Protein AF-0000000076231101 (afdb_homodimer)

Foldseek 3Di:
DVVVVVVVVVVVVVPPDDDPVLQQLLVLLVVLVVVLVVVCVPVVPPPPDDVPVVVVVSVLVSQCRRDVVVVVVVVVVVVVVVVVVVVCVVPPPPVVVVVVVVVVVCVVVPDPPCVVVVVVVLVVVLVVVVVPPDVVVNVVSVVVVVVVVVVVVVVVVVVVSVVVSVVCPVCPVVNVVVLVVVLVVQVVVQVVVVVQLVVLLQFFFWFFWADDWDDDDDDPLLTGTCFALAHQQWFAQLQFAQWTFGAKTWTDASSDIKIAFGDRAGAWAFDAPDQPFPHIGHDDFFADDVVLVPDDDPVSSLVVQVVLLQCQVVVPPPPPNNPRFWFKKWKKKKKFWFAAPDPQAADDWQHDDPQEEADDGHPVRLVVVVVVCVVVVDDDPNRRHMGWDKHFQDADPSSHTGMTIMGMYMYMGTFPGDDRCVLWAKDDDPSNCVSVVHDPVVVVFGNRIATANPQAACVGDGHPDDDLHGVVQVRQQCGFDRSGHPDADWDDDQHWGKAAPPPVRPPHTDRQRTWGFKIFTPDADPVRGGIDTPDDLYRWTKGWDPDPRGRWHWDQYPVRDIDITGMMTMWTWKMFIRHNLQVAASLQFDEDQPPDWDFDQAPVTATAGRYRSRRWRAAQLSADFFDDDDPPHPFDSHWGWYAHPVRDIGTTGRRGTGQWDHHGPPRPGIHGGIHTHIDYGSCSRPVNVVVVVVVVVVVVVCCVVQQPKWKKKWAWFDAFPPDDDDRPSPTDMWMWIDGNVVVVVLLVPQVDWDWTWTDDDPRDIWIFIWGQDPVVRFIFTQAINNHGDDPDQFYDPRTIGGTIGIDD/DVVVVVVVVVVVVVCPPVVVVVVVVVVVVVVVVVCVVVVCVVVVVVVPDPVVVVCVVCCLVVCCVPPVVVNVVVVVVVVVVVVVLVVCVVPPDPVVNVVVVVVVVCVSVPDVPCVVVVVVVLVVVVVVCVVPDDPVVVVVVVVVVVVVVVVVVVVVVVVVVVVCVVVCCVVDPVNVVVLVVVLVVQVVQQVVVVVQLVVLLQFFFWFFWADDWDDDDDDPLLTGTCFAQAHQQWFAQLQFAQWTFGAKTWTDASSDIKIAFGARAGAWAFDAPDQPFPHIGHDDFFADDVVLVPDDDPVSSLVVQVVLLQCQVVVPPPPPNNDRFWFKKWKKKKKFWFAAPDPQAADDWQHDDPQEEADDGHPVRLVVVVVVCVVVVHADPNRRHMGWDKHFQDADPSSHTGMTIMGMYMYMGTFPDDDRCVLWAKDDDPSNCVSVVHDPVRVVFGNRIATANPQAACVGDGHPDDDLHGNVQVRQQCGFDRSGHPDADWDDDQHWGWAAPPPVRPPHTDRQRTWGFKTFTPAADPVRGGIDTPDDLYRWTKGWDPDPRGRWHWDQHPVRDIDITGMMTMWTWKMFIRHNLQVAASLQFDEDQPPDWDFDQAPVTRTAGRYRSRRWRAAQLSADFFDDDDPPHPFDSAWGWYAHPVRDIGTTGRRGGGQWDHHGPPRPGIDGGIHTHIDYGSCSRPVNVVVVVVVVVVVVVCCVVQQPWWKWKWAWFDAFPPDDDDRPSPTDMWMWTDTNNVVVVLLVPQVDWDWTWTDDDPRDIWIFIWGQDNVVRFIFTQAINNHGDDPDQFYDPRTIGGTIGTDD

Organism: NCBI:txid252671

Radius of gyration: 47.4 Å; Cα contacts (8 Å, |Δi|>4): 3043; chains: 2; bounding box: 174×111×84 Å

pLDDT: mean 77.17, std 23.47, range [20.88, 98.62]

Structure (mmCIF, N/CA/C/O backbone):
data_AF-0000000076231101-model_v1
#
loop_
_entity.id
_entity.type
_entity.pdbx_description
1 polymer 'Uncharacterized protein'
#
loop_
_atom_site.group_PDB
_atom_site.id
_atom_site.type_symbol
_atom_site.label_atom_id
_atom_site.label_alt_id
_atom_site.label_comp_id
_atom_site.label_asym_id
_atom_site.label_entity_id
_atom_site.label_seq_id
_atom_site.pdbx_PDB_ins_code
_atom_site.Cartn_x
_atom_site.Cartn_y
_atom_site.Cartn_z
_atom_site.occupancy
_atom_site.B_iso_or_equiv
_atom_site.auth_seq_id
_atom_site.auth_comp_id
_atom_site.auth_asym_id
_atom_site.auth_atom_id
_atom_site.pdbx_PDB_model_num
ATOM 1 N N . MET A 1 1 ? 53.469 -8.672 33.469 1 23.36 1 MET A N 1
ATOM 2 C CA . MET A 1 1 ? 53.969 -7.297 33.562 1 23.36 1 MET A CA 1
ATOM 3 C C . MET A 1 1 ? 55.125 -7.059 32.594 1 23.36 1 MET A C 1
ATOM 5 O O . MET A 1 1 ? 55.188 -6.023 31.938 1 23.36 1 MET A O 1
ATOM 9 N N . ARG A 1 2 ? 56.125 -8.102 32.688 1 23.75 2 ARG A N 1
ATOM 10 C CA . ARG A 1 2 ? 57.375 -8.055 31.984 1 23.75 2 ARG A CA 1
ATOM 11 C C . ARG A 1 2 ? 57.156 -8.18 30.469 1 23.75 2 ARG A C 1
ATOM 13 O O . ARG A 1 2 ? 57.844 -7.531 29.688 1 23.75 2 ARG A O 1
ATOM 20 N N . LEU A 1 3 ? 56.281 -9.258 30.219 1 22.05 3 LEU A N 1
ATOM 21 C CA . LEU A 1 3 ? 56.062 -9.562 28.812 1 22.05 3 LEU A CA 1
ATOM 22 C C . LEU A 1 3 ? 55.344 -8.406 28.109 1 22.05 3 LEU A C 1
ATOM 24 O O . LEU A 1 3 ? 55.531 -8.195 26.906 1 22.05 3 LEU A O 1
ATOM 28 N N . ALA A 1 4 ? 54.531 -7.621 28.969 1 22.7 4 ALA A N 1
ATOM 29 C CA . ALA A 1 4 ? 53.844 -6.441 28.469 1 22.7 4 ALA A CA 1
ATOM 30 C C . ALA A 1 4 ? 54.812 -5.375 28 1 22.7 4 ALA A C 1
ATOM 32 O O . ALA A 1 4 ? 54.594 -4.711 26.984 1 22.7 4 ALA A O 1
ATOM 33 N N . LEU A 1 5 ? 55.938 -5.305 28.781 1 24.67 5 LEU A N 1
ATOM 34 C CA . LEU A 1 5 ? 56.875 -4.23 28.562 1 24.67 5 LEU A CA 1
ATOM 35 C C . LEU A 1 5 ? 57.688 -4.457 27.281 1 24.67 5 LEU A C 1
ATOM 37 O O . LEU A 1 5 ? 58.094 -3.496 26.625 1 24.67 5 LEU A O 1
ATOM 41 N N . LEU A 1 6 ? 57.938 -5.816 27.016 1 23.64 6 LEU A N 1
ATOM 42 C CA . LEU A 1 6 ? 58.812 -6.141 25.891 1 23.64 6 LEU A CA 1
ATOM 43 C C . LEU A 1 6 ? 58.156 -5.781 24.562 1 23.64 6 LEU A C 1
ATOM 45 O O . LEU A 1 6 ? 58.812 -5.266 23.656 1 23.64 6 LEU A O 1
ATOM 49 N N . VAL A 1 7 ? 56.781 -6.055 24.609 1 22.73 7 VAL A N 1
ATOM 50 C CA . VAL A 1 7 ? 56.125 -5.824 23.344 1 22.73 7 VAL A CA 1
ATOM 51 C C . VAL A 1 7 ? 56.094 -4.328 23.031 1 22.73 7 VAL A C 1
ATOM 53 O O . VAL A 1 7 ? 56.219 -3.936 21.859 1 22.73 7 VAL A O 1
ATOM 56 N N . LEU A 1 8 ? 56.156 -3.492 24.125 1 26.14 8 LEU A N 1
ATOM 57 C CA . LEU A 1 8 ? 56.188 -2.049 23.922 1 26.14 8 LEU A CA 1
ATOM 58 C C . LEU A 1 8 ? 57.5 -1.619 23.266 1 26.14 8 LEU A C 1
ATOM 60 O O . LEU A 1 8 ? 57.5 -0.729 22.406 1 26.14 8 LEU A O 1
ATOM 64 N N . ALA A 1 9 ? 58.625 -2.303 23.781 1 25.08 9 ALA A N 1
ATOM 65 C CA . ALA A 1 9 ? 59.938 -1.89 23.297 1 25.08 9 ALA A CA 1
ATOM 66 C C . ALA A 1 9 ? 60.125 -2.174 21.812 1 25.08 9 ALA A C 1
ATOM 68 O O . ALA A 1 9 ? 60.719 -1.374 21.078 1 25.08 9 ALA A O 1
ATOM 69 N N . LEU A 1 10 ? 59.656 -3.412 21.438 1 24.75 10 LEU A N 1
ATOM 70 C CA . LEU A 1 10 ? 59.906 -3.797 20.047 1 24.75 10 LEU A CA 1
ATOM 71 C C . LEU A 1 10 ? 59.125 -2.885 19.094 1 24.75 10 LEU A C 1
ATOM 73 O O . LEU A 1 10 ? 59.594 -2.584 18 1 24.75 10 LEU A O 1
ATOM 77 N N . PHE A 1 11 ? 57.938 -2.363 19.578 1 24.89 11 PHE A N 1
ATOM 78 C CA . PHE A 1 11 ? 57.156 -1.492 18.719 1 24.89 11 PHE A CA 1
ATOM 79 C C . PHE A 1 11 ? 57.875 -0.167 18.484 1 24.89 11 PHE A C 1
ATOM 81 O O . PHE A 1 11 ? 57.719 0.436 17.422 1 24.89 11 PHE A O 1
ATOM 88 N N . GLN A 1 12 ? 58.594 0.294 19.531 1 25.33 12 GLN A N 1
ATOM 89 C CA . GLN A 1 12 ? 59.25 1.589 19.422 1 25.33 12 GLN A CA 1
ATOM 90 C C . GLN A 1 12 ? 60.344 1.552 18.375 1 25.33 12 GLN A C 1
ATOM 92 O O . GLN A 1 12 ? 60.562 2.537 17.656 1 25.33 12 GLN A O 1
ATOM 97 N N . ILE A 1 13 ? 61.188 0.446 18.391 1 25.52 13 ILE A N 1
ATOM 98 C CA . ILE A 1 13 ? 62.344 0.407 17.516 1 25.52 13 ILE A CA 1
ATOM 99 C C . ILE A 1 13 ? 61.875 0.426 16.062 1 25.52 13 ILE A C 1
ATOM 101 O O . ILE A 1 13 ? 62.5 1.096 15.219 1 25.52 13 ILE A O 1
ATOM 105 N N . HIS A 1 14 ? 60.875 -0.486 15.68 1 23.05 14 HIS A N 1
ATOM 106 C CA . HIS A 1 14 ? 60.656 -0.731 14.258 1 23.05 14 HIS A CA 1
ATOM 107 C C . HIS A 1 14 ? 60.031 0.487 13.586 1 23.05 14 HIS A C 1
ATOM 109 O O . HIS A 1 14 ? 59.812 0.497 12.367 1 23.05 14 HIS A O 1
ATOM 115 N N . GLN A 1 15 ? 59.406 1.413 14.32 1 24 15 GLN A N 1
ATOM 116 C CA . GLN A 1 15 ? 58.688 2.576 13.781 1 24 15 GLN A CA 1
ATOM 117 C C . GLN A 1 15 ? 59.656 3.521 13.086 1 24 15 GLN A C 1
ATOM 119 O O . GLN A 1 15 ? 59.25 4.395 12.32 1 24 15 GLN A O 1
ATOM 124 N N . SER A 1 16 ? 60.875 3.666 13.656 1 23.61 16 SER A N 1
ATOM 125 C CA . SER A 1 16 ? 61.625 4.871 13.352 1 23.61 16 SER A CA 1
ATOM 126 C C . SER A 1 16 ? 62 4.926 11.875 1 23.61 16 SER A C 1
ATOM 128 O O . SER A 1 16 ? 61.969 5.996 11.266 1 23.61 16 SER A O 1
ATOM 130 N N . LYS A 1 17 ? 62.844 3.941 11.406 1 24.2 17 LYS A N 1
ATOM 131 C CA . LYS A 1 17 ? 63.75 4.207 10.281 1 24.2 17 LYS A CA 1
ATOM 132 C C . LYS A 1 17 ? 62.969 4.289 8.969 1 24.2 17 LYS A C 1
ATOM 134 O O . LYS A 1 17 ? 63.344 5.062 8.078 1 24.2 17 LYS A O 1
ATOM 139 N N . CYS A 1 18 ? 62.188 3.238 8.664 1 22.5 18 CYS A N 1
ATOM 140 C CA . CYS A 1 18 ? 62.188 2.893 7.25 1 22.5 18 CYS A CA 1
ATOM 141 C C . CYS A 1 18 ? 61.344 3.867 6.449 1 22.5 18 CYS A C 1
ATOM 143 O O . CYS A 1 18 ? 61.719 4.285 5.355 1 22.5 18 CYS A O 1
ATOM 145 N N . ASN A 1 19 ? 60 3.902 6.73 1 23.45 19 ASN A N 1
ATOM 146 C CA . ASN A 1 19 ? 59.094 3.818 5.602 1 23.45 19 ASN A CA 1
ATOM 147 C C . ASN A 1 19 ? 58.781 5.195 5.023 1 23.45 19 ASN A C 1
ATOM 149 O O . ASN A 1 19 ? 57.938 5.328 4.129 1 23.45 19 ASN A O 1
ATOM 153 N N . GLU A 1 20 ? 59.156 6.211 5.824 1 27.28 20 GLU A N 1
ATOM 154 C CA . GLU A 1 20 ? 58.594 7.48 5.375 1 27.28 20 GLU A CA 1
ATOM 155 C C . GLU A 1 20 ? 59.25 7.93 4.062 1 27.28 20 GLU A C 1
ATOM 157 O O . GLU A 1 20 ? 58.562 8.547 3.225 1 27.28 20 GLU A O 1
ATOM 162 N N . ASN A 1 21 ? 60.5 7.551 3.99 1 27.12 21 ASN A N 1
ATOM 163 C CA . ASN A 1 21 ? 61.312 8.039 2.873 1 27.12 21 ASN A CA 1
ATOM 164 C C . ASN A 1 21 ? 60.875 7.395 1.556 1 27.12 21 ASN A C 1
ATOM 166 O O . ASN A 1 21 ? 61.062 7.984 0.487 1 27.12 21 ASN A O 1
ATOM 170 N N . LYS A 1 22 ? 60.312 6.168 1.75 1 28.69 22 LYS A N 1
ATOM 171 C CA . LYS A 1 22 ? 59.969 5.414 0.552 1 28.69 22 LYS A CA 1
ATOM 172 C C . LYS A 1 22 ? 58.688 5.953 -0.082 1 28.69 22 LYS A C 1
ATOM 174 O O . LYS A 1 22 ? 58.562 5.996 -1.309 1 28.69 22 LYS A O 1
ATOM 179 N N . ILE A 1 23 ? 57.844 6.457 0.807 1 28.52 23 ILE A N 1
ATOM 180 C CA . ILE A 1 23 ? 56.531 6.82 0.326 1 28.52 23 ILE A CA 1
ATOM 181 C C . ILE A 1 23 ? 56.625 8.055 -0.565 1 28.52 23 ILE A C 1
ATOM 183 O O . ILE A 1 23 ? 56.031 8.102 -1.642 1 28.52 23 ILE A O 1
ATOM 187 N N . ASN A 1 24 ? 57.469 8.93 -0.157 1 29.56 24 ASN A N 1
ATOM 188 C CA . ASN A 1 24 ? 57.594 10.18 -0.895 1 29.56 24 ASN A CA 1
ATOM 189 C C . ASN A 1 24 ? 58.219 9.977 -2.266 1 29.56 24 ASN A C 1
ATOM 191 O O . ASN A 1 24 ? 57.812 10.609 -3.242 1 29.56 24 ASN A O 1
ATOM 195 N N . ARG A 1 25 ? 59.031 8.883 -2.285 1 30.02 25 ARG A N 1
ATOM 196 C CA . ARG A 1 25 ? 59.75 8.602 -3.525 1 30.02 25 ARG A CA 1
ATOM 197 C C . ARG A 1 25 ? 58.812 7.945 -4.551 1 30.02 25 ARG A C 1
ATOM 199 O O . ARG A 1 25 ? 58.938 8.195 -5.754 1 30.02 25 ARG A O 1
ATOM 206 N N . ILE A 1 26 ? 57.844 7.23 -3.973 1 30.34 26 ILE A N 1
ATOM 207 C CA . ILE A 1 26 ? 56.969 6.461 -4.852 1 30.34 26 ILE A CA 1
ATOM 208 C C . ILE A 1 26 ? 55.969 7.402 -5.547 1 30.34 26 ILE A C 1
ATOM 210 O O . ILE A 1 26 ? 55.75 7.297 -6.758 1 30.34 26 ILE A O 1
ATOM 214 N N . GLN A 1 27 ? 55.531 8.328 -4.855 1 30.77 27 GLN A N 1
ATOM 215 C CA . GLN A 1 27 ? 54.531 9.211 -5.426 1 30.77 27 GLN A CA 1
ATOM 216 C C . GLN A 1 27 ? 55.094 10.047 -6.559 1 30.77 27 GLN A C 1
ATOM 218 O O . GLN A 1 27 ? 54.469 10.219 -7.602 1 30.77 27 GLN A O 1
ATOM 223 N N . THR A 1 28 ? 56.312 10.367 -6.391 1 33.66 28 THR A N 1
ATOM 224 C CA . THR A 1 28 ? 57 11.156 -7.41 1 33.66 28 THR A CA 1
ATOM 225 C C . THR A 1 28 ? 57.219 10.328 -8.672 1 33.66 28 THR A C 1
ATOM 227 O O . THR A 1 28 ? 57.062 10.836 -9.789 1 33.66 28 THR A O 1
ATOM 230 N N . ALA A 1 29 ? 57.281 9.008 -8.406 1 32.75 29 ALA A N 1
ATOM 231 C CA . ALA A 1 29 ? 57.562 8.109 -9.523 1 32.75 29 ALA A CA 1
ATOM 232 C C . ALA A 1 29 ? 56.312 7.883 -10.359 1 32.75 29 ALA A C 1
ATOM 234 O O . ALA A 1 29 ? 56.375 7.828 -11.594 1 32.75 29 ALA A O 1
ATOM 235 N N . ILE A 1 30 ? 55.156 7.805 -9.703 1 34.09 30 ILE A N 1
ATOM 236 C CA . ILE A 1 30 ? 53.875 7.555 -10.391 1 34.09 30 ILE A CA 1
ATOM 237 C C . ILE A 1 30 ? 53.5 8.773 -11.234 1 34.09 30 ILE A C 1
ATOM 239 O O . ILE A 1 30 ? 53.125 8.633 -12.398 1 34.09 30 ILE A O 1
ATOM 243 N N . ASP A 1 31 ? 53.75 9.898 -10.688 1 35.28 31 ASP A N 1
ATOM 244 C CA . ASP A 1 31 ? 53.344 11.117 -11.391 1 35.28 31 ASP A CA 1
ATOM 245 C C . ASP A 1 31 ? 54.219 11.336 -12.625 1 35.28 31 ASP A C 1
ATOM 247 O O . ASP A 1 31 ? 53.75 11.734 -13.68 1 35.28 31 ASP A O 1
ATOM 251 N N . ALA A 1 32 ? 55.438 10.789 -12.477 1 33.31 32 ALA A N 1
ATOM 252 C CA . ALA A 1 32 ? 56.375 10.867 -13.594 1 33.31 32 ALA A CA 1
ATOM 253 C C . ALA A 1 32 ? 56 9.906 -14.711 1 33.31 32 ALA A C 1
ATOM 255 O O . ALA A 1 32 ? 56.094 10.25 -15.898 1 33.31 32 ALA A O 1
ATOM 256 N N . ALA A 1 33 ? 55.344 8.82 -14.219 1 31.89 33 ALA A N 1
ATOM 257 C CA . ALA A 1 33 ? 54.969 7.809 -15.211 1 31.89 33 ALA A CA 1
ATOM 258 C C . ALA A 1 33 ? 53.812 8.297 -16.078 1 31.89 33 ALA A C 1
ATOM 260 O O . ALA A 1 33 ? 53.812 8.055 -17.297 1 31.89 33 ALA A O 1
ATOM 261 N N . THR A 1 34 ? 52.844 8.992 -15.523 1 33.38 34 THR A N 1
ATOM 262 C CA . THR A 1 34 ? 51.656 9.43 -16.266 1 33.38 34 THR A CA 1
ATOM 263 C C . THR A 1 34 ? 52.062 10.477 -17.312 1 33.38 34 THR A C 1
ATOM 265 O O . THR A 1 34 ? 51.562 10.445 -18.438 1 33.38 34 THR A O 1
ATOM 268 N N . VAL A 1 35 ? 53 11.328 -16.953 1 32.22 35 VAL A N 1
ATOM 269 C CA . VAL A 1 35 ? 53.469 12.352 -17.891 1 32.22 35 VAL A CA 1
ATOM 270 C C . VAL A 1 35 ? 54.188 11.688 -19.062 1 32.22 35 VAL A C 1
ATOM 272 O O . VAL A 1 35 ? 54 12.07 -20.219 1 32.22 35 VAL A O 1
ATOM 275 N N . ILE A 1 36 ? 54.812 10.609 -18.609 1 32.28 36 ILE A N 1
ATOM 276 C CA . ILE A 1 36 ? 55.594 9.906 -19.625 1 32.28 36 ILE A CA 1
ATOM 277 C C . ILE A 1 36 ? 54.656 9.266 -20.641 1 32.28 36 ILE A C 1
ATOM 279 O O . ILE A 1 36 ? 54.875 9.344 -21.844 1 32.28 36 ILE A O 1
ATOM 283 N N . GLN A 1 37 ? 53.562 8.719 -20.188 1 29.42 37 GLN A N 1
ATOM 284 C CA . GLN A 1 37 ? 52.656 8.031 -21.094 1 29.42 37 GLN A CA 1
ATOM 285 C C . GLN A 1 37 ? 52.062 9 -22.109 1 29.42 37 GLN A C 1
ATOM 287 O O . GLN A 1 37 ? 52 8.68 -23.297 1 29.42 37 GLN A O 1
ATOM 292 N N . LYS A 1 38 ? 51.656 10.188 -21.703 1 32.66 38 LYS A N 1
ATOM 293 C CA . LYS A 1 38 ? 51.031 11.117 -22.641 1 32.66 38 LYS A CA 1
ATOM 294 C C . LYS A 1 38 ? 52.031 11.586 -23.688 1 32.66 38 LYS A C 1
ATOM 296 O O . LYS A 1 38 ? 51.688 11.766 -24.859 1 32.66 38 LYS A O 1
ATOM 301 N N . GLY A 1 39 ? 53.281 11.852 -23.219 1 29.52 39 GLY A N 1
ATOM 302 C CA . GLY A 1 39 ? 54.312 12.289 -24.141 1 29.52 39 GLY A CA 1
ATOM 303 C C . GLY A 1 39 ? 54.719 11.219 -25.141 1 29.52 39 GLY A C 1
ATOM 304 O O . GLY A 1 39 ? 55.156 11.523 -26.25 1 29.52 39 GLY A O 1
ATOM 305 N N . ALA A 1 40 ? 54.531 10.016 -24.656 1 29.23 40 ALA A N 1
ATOM 306 C CA . ALA A 1 40 ? 54.969 8.914 -25.516 1 29.23 40 ALA A CA 1
ATOM 307 C C . ALA A 1 40 ? 54.031 8.75 -26.719 1 29.23 40 ALA A C 1
ATOM 309 O O . ALA A 1 40 ? 54.469 8.359 -27.797 1 29.23 40 ALA A O 1
ATOM 310 N N . THR A 1 41 ? 52.719 9.047 -26.562 1 28.89 41 THR A N 1
ATOM 311 C CA . THR A 1 41 ? 51.812 8.719 -27.672 1 28.89 41 THR A CA 1
ATOM 312 C C . THR A 1 41 ? 52.094 9.609 -28.875 1 28.89 41 THR A C 1
ATOM 314 O O . THR A 1 41 ? 51.969 9.172 -30.016 1 28.89 41 THR A O 1
ATOM 317 N N . LYS A 1 42 ? 52.375 10.945 -28.625 1 29.59 42 LYS A N 1
ATOM 318 C CA . LYS A 1 42 ? 52.5 11.766 -29.828 1 29.59 42 LYS A CA 1
ATOM 319 C C . LYS A 1 42 ? 53.656 11.297 -30.719 1 29.59 42 LYS A C 1
ATOM 321 O O . LYS A 1 42 ? 53.531 11.258 -31.938 1 29.59 42 LYS A O 1
ATOM 326 N N . ASN A 1 43 ? 54.781 11.195 -30.047 1 25.81 43 ASN A N 1
ATOM 327 C CA . ASN A 1 43 ? 56 11.047 -30.844 1 25.81 43 ASN A CA 1
ATOM 328 C C . ASN A 1 43 ? 56.125 9.633 -31.422 1 25.81 43 ASN A C 1
ATOM 330 O O . ASN A 1 43 ? 57.188 9.258 -31.922 1 25.81 43 ASN A O 1
ATOM 334 N N . ILE A 1 44 ? 55.188 8.789 -31.078 1 27.98 44 ILE A N 1
ATOM 335 C CA . ILE A 1 44 ? 55.406 7.41 -31.484 1 27.98 44 ILE A CA 1
ATOM 336 C C . ILE A 1 44 ? 55.281 7.297 -33 1 27.98 44 ILE A C 1
ATOM 338 O O . ILE A 1 44 ? 55.812 6.355 -33.594 1 27.98 44 ILE A O 1
ATOM 342 N N . ASN A 1 45 ? 54.438 8.172 -33.625 1 27.3 45 ASN A N 1
ATOM 343 C CA . ASN A 1 45 ? 54.281 7.801 -35.031 1 27.3 45 ASN A CA 1
ATOM 344 C C . ASN A 1 45 ? 55.625 7.844 -35.781 1 27.3 45 ASN A C 1
ATOM 346 O O . ASN A 1 45 ? 55.812 7.078 -36.75 1 27.3 45 ASN A O 1
ATOM 350 N N . ASP A 1 46 ? 56.312 9.062 -35.688 1 26.58 46 ASP A N 1
ATOM 351 C CA . ASP A 1 46 ? 57.375 9.234 -36.656 1 26.58 46 ASP A CA 1
ATOM 352 C C . ASP A 1 46 ? 58.562 8.336 -36.312 1 26.58 46 ASP A C 1
ATOM 354 O O . ASP A 1 46 ? 59.594 8.375 -36.969 1 26.58 46 ASP A O 1
ATOM 358 N N . PHE A 1 47 ? 58.75 8.094 -34.906 1 24.19 47 PHE A N 1
ATOM 359 C CA . PHE A 1 47 ? 60.062 7.559 -34.531 1 24.19 47 PHE A CA 1
ATOM 360 C C . PHE A 1 47 ? 60.156 6.082 -34.875 1 24.19 47 PHE A C 1
ATOM 362 O O . PHE A 1 47 ? 59.438 5.246 -34.312 1 24.19 47 PHE A O 1
ATOM 369 N N . ASN A 1 48 ? 60.562 5.836 -36.188 1 26.73 48 ASN A N 1
ATOM 370 C CA . ASN A 1 48 ? 60.75 4.496 -36.75 1 26.73 48 ASN A CA 1
ATOM 371 C C . ASN A 1 48 ? 61.375 3.557 -35.719 1 26.73 48 ASN A C 1
ATOM 373 O O . ASN A 1 48 ? 60.844 2.471 -35.469 1 26.73 48 ASN A O 1
ATOM 377 N N . GLY A 1 49 ? 62.656 3.314 -35.969 1 26.27 49 GLY A N 1
ATOM 378 C CA . GLY A 1 49 ? 63.469 2.135 -35.656 1 26.27 49 GLY A CA 1
ATOM 379 C C . GLY A 1 49 ? 63.75 1.983 -34.156 1 26.27 49 GLY A C 1
ATOM 380 O O . GLY A 1 49 ? 63.562 0.907 -33.594 1 26.27 49 GLY A O 1
ATOM 381 N N . ASP A 1 50 ? 64.812 2.809 -33.719 1 24.89 50 ASP A N 1
ATOM 382 C CA . ASP A 1 50 ? 65.625 2.361 -32.594 1 24.89 50 ASP A CA 1
ATOM 383 C C . ASP A 1 50 ? 64.875 2.545 -31.25 1 24.89 50 ASP A C 1
ATOM 385 O O . ASP A 1 50 ? 64.75 3.67 -30.766 1 24.89 50 ASP A O 1
ATOM 389 N N . VAL A 1 51 ? 63.906 1.648 -30.984 1 28.41 51 VAL A N 1
ATOM 390 C CA . VAL A 1 51 ? 63.062 1.492 -29.797 1 28.41 51 VAL A CA 1
ATOM 391 C C . VAL A 1 51 ? 63.938 1.621 -28.547 1 28.41 51 VAL A C 1
ATOM 393 O O . VAL A 1 51 ? 63.438 2.072 -27.5 1 28.41 51 VAL A O 1
ATOM 396 N N . THR A 1 52 ? 65.25 1.267 -28.766 1 31.59 52 THR A N 1
ATOM 397 C CA . THR A 1 52 ? 66.125 1.204 -27.625 1 31.59 52 THR A CA 1
ATOM 398 C C . THR A 1 52 ? 66.438 2.602 -27.094 1 31.59 52 THR A C 1
ATOM 400 O O . THR A 1 52 ? 66.438 2.824 -25.875 1 31.59 52 THR A O 1
ATOM 403 N N . ALA A 1 53 ? 66.688 3.52 -28.062 1 31.19 53 ALA A N 1
ATOM 404 C CA . ALA A 1 53 ? 67 4.883 -27.656 1 31.19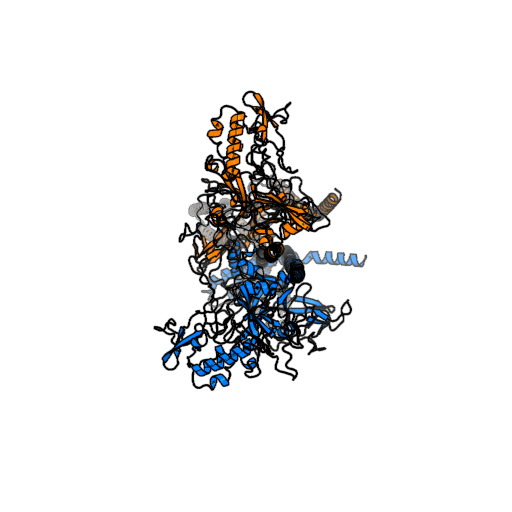 53 ALA A CA 1
ATOM 405 C C . ALA A 1 53 ? 65.875 5.551 -26.938 1 31.19 53 ALA A C 1
ATOM 407 O O . ALA A 1 53 ? 66.062 6.305 -25.984 1 31.19 53 ALA A O 1
ATOM 408 N N . LEU A 1 54 ? 64.625 5.113 -27.375 1 29.69 54 LEU A N 1
ATOM 409 C CA . LEU A 1 54 ? 63.438 5.699 -26.703 1 29.69 54 LEU A CA 1
ATOM 410 C C . LEU A 1 54 ? 63.312 5.188 -25.281 1 29.69 54 LEU A C 1
ATOM 412 O O . LEU A 1 54 ? 63.031 5.965 -24.359 1 29.69 54 LEU A O 1
ATOM 416 N N . LYS A 1 55 ? 63.625 3.881 -25.125 1 29.42 55 LYS A N 1
ATOM 417 C CA . LYS A 1 55 ? 63.625 3.309 -23.781 1 29.42 55 LYS A CA 1
ATOM 418 C C . LYS A 1 55 ? 64.625 3.998 -22.875 1 29.42 55 LYS A C 1
ATOM 420 O O . LYS A 1 55 ? 64.312 4.32 -21.719 1 29.42 55 LYS A O 1
ATOM 425 N N . ASN A 1 56 ? 65.875 4.254 -23.469 1 32.5 56 ASN A N 1
ATOM 426 C CA . ASN A 1 56 ? 66.938 4.898 -22.688 1 32.5 56 ASN A CA 1
ATOM 427 C C . ASN A 1 56 ? 66.562 6.344 -22.359 1 32.5 56 ASN A C 1
ATOM 429 O O . ASN A 1 56 ? 66.875 6.809 -21.25 1 32.5 56 ASN A O 1
ATOM 433 N N . SER A 1 57 ? 65.938 7.008 -23.328 1 31.08 57 SER A N 1
ATOM 434 C CA . SER A 1 57 ? 65.625 8.406 -23.094 1 31.08 57 SER A CA 1
ATOM 435 C C . SER A 1 57 ? 64.5 8.531 -22.078 1 31.08 57 SER A C 1
ATOM 437 O O . SER A 1 57 ? 64.5 9.414 -21.219 1 31.08 57 SER A O 1
ATOM 439 N N . ILE A 1 58 ? 63.469 7.621 -22.266 1 32.5 58 ILE A N 1
ATOM 440 C CA . ILE A 1 58 ? 62.375 7.617 -21.297 1 32.5 58 ILE A CA 1
ATOM 441 C C . ILE A 1 58 ? 62.875 7.145 -19.938 1 32.5 58 ILE A C 1
ATOM 443 O O . ILE A 1 58 ? 62.531 7.715 -18.906 1 32.5 58 ILE A O 1
ATOM 447 N N . GLY A 1 59 ? 63.812 6.156 -19.891 1 29.62 59 GLY A N 1
ATOM 448 C CA . GLY A 1 59 ? 64.5 5.723 -18.672 1 29.62 59 GLY A CA 1
ATOM 449 C C . GLY A 1 59 ? 65.312 6.82 -18 1 29.62 59 GLY A C 1
ATOM 450 O O . GLY A 1 59 ? 65.25 6.988 -16.781 1 29.62 59 GLY A O 1
ATOM 451 N N . ASN A 1 60 ? 66.125 7.535 -18.828 1 32.53 60 ASN A N 1
ATOM 452 C CA . ASN A 1 60 ? 66.938 8.602 -18.281 1 32.53 60 ASN A CA 1
ATOM 453 C C . ASN A 1 60 ? 66.125 9.773 -17.797 1 32.53 60 ASN A C 1
ATOM 455 O O . ASN A 1 60 ? 66.375 10.375 -16.766 1 32.53 60 ASN A O 1
ATOM 459 N N . HIS A 1 61 ? 65.125 10.211 -18.562 1 30.12 61 HIS A N 1
ATOM 460 C CA . HIS A 1 61 ? 64.312 11.328 -18.141 1 30.12 61 HIS A CA 1
ATOM 461 C C . HIS A 1 61 ? 63.375 10.93 -16.969 1 30.12 61 HIS A C 1
ATOM 463 O O . HIS A 1 61 ? 63.156 11.727 -16.062 1 30.12 61 HIS A O 1
ATOM 469 N N . TYR A 1 62 ? 62.781 9.688 -17 1 30.8 62 TYR A N 1
ATOM 470 C CA . TYR A 1 62 ? 61.969 9.188 -15.906 1 30.8 62 TYR A CA 1
ATOM 471 C C . TYR A 1 62 ? 62.75 9.125 -14.609 1 30.8 62 TYR A C 1
ATOM 473 O O . TYR A 1 62 ? 62.25 9.5 -13.547 1 30.8 62 TYR A O 1
ATOM 481 N N . TRP A 1 63 ? 63.938 8.695 -14.664 1 30.77 63 TRP A N 1
ATOM 482 C CA . TRP A 1 63 ? 64.812 8.547 -13.492 1 30.77 63 TRP A CA 1
ATOM 483 C C . TRP A 1 63 ? 65.25 9.906 -12.977 1 30.77 63 TRP A C 1
ATOM 485 O O . TRP A 1 63 ? 65.375 10.102 -11.766 1 30.77 63 TRP A O 1
ATOM 495 N N . LYS A 1 64 ? 65.562 10.852 -13.789 1 33.03 64 LYS A N 1
ATOM 496 C CA . LYS A 1 64 ? 66.062 12.133 -13.312 1 33.03 64 LYS A CA 1
ATOM 497 C C . LYS A 1 64 ? 65 12.906 -12.555 1 33.03 64 LYS A C 1
ATOM 499 O O . LYS A 1 64 ? 65.312 13.617 -11.594 1 33.03 64 LYS A O 1
ATOM 504 N N . VAL A 1 65 ? 63.781 12.898 -13 1 31.2 65 VAL A N 1
ATOM 505 C CA . VAL A 1 65 ? 62.75 13.711 -12.391 1 31.2 65 VAL A CA 1
ATOM 506 C C . VAL A 1 65 ? 62.281 13.078 -11.078 1 31.2 65 VAL A C 1
ATOM 508 O O . VAL A 1 65 ? 61.969 13.781 -10.117 1 31.2 65 VAL A O 1
ATOM 511 N N . ARG A 1 66 ? 62.156 11.734 -10.992 1 31.61 66 ARG A N 1
ATOM 512 C CA . ARG A 1 66 ? 61.469 11.227 -9.812 1 31.61 66 ARG A CA 1
ATOM 513 C C . ARG A 1 66 ? 62.375 11.258 -8.586 1 31.61 66 ARG A C 1
ATOM 515 O O . ARG A 1 66 ? 61.906 11.461 -7.465 1 31.61 66 ARG A O 1
ATOM 522 N N . ASN A 1 67 ? 63.531 10.617 -8.531 1 27.94 67 ASN A N 1
ATOM 523 C CA . ASN A 1 67 ? 64.438 10.641 -7.402 1 27.94 67 ASN A CA 1
ATOM 524 C C . ASN A 1 67 ? 65.688 11.477 -7.711 1 27.94 67 ASN A C 1
ATOM 526 O O . ASN A 1 67 ? 66.562 11.07 -8.5 1 27.94 67 ASN A O 1
ATOM 530 N N . PRO A 1 68 ? 65.5 12.859 -7.434 1 35.31 68 PRO A N 1
ATOM 531 C CA . PRO A 1 68 ? 66.75 13.672 -7.578 1 35.31 68 PRO A CA 1
ATOM 532 C C . PRO A 1 68 ? 68 12.945 -7.105 1 35.31 68 PRO A C 1
ATOM 534 O O . PRO A 1 68 ? 69.062 13.133 -7.684 1 35.31 68 PRO A O 1
ATOM 537 N N . ALA A 1 69 ? 67.688 12.133 -6.09 1 33 69 ALA A N 1
ATOM 538 C CA . ALA A 1 69 ? 68.875 11.391 -5.598 1 33 69 ALA A CA 1
ATOM 539 C C . ALA A 1 69 ? 69.375 10.43 -6.66 1 33 69 ALA A C 1
ATOM 541 O O . ALA A 1 69 ? 70.625 10.234 -6.781 1 33 69 ALA A O 1
ATOM 542 N N . LEU A 1 70 ? 68.375 9.875 -7.367 1 36.34 70 LEU A N 1
ATOM 543 C CA . LEU A 1 70 ? 68.875 8.961 -8.398 1 36.34 70 LEU A CA 1
ATOM 544 C C . LEU A 1 70 ? 69.5 9.727 -9.562 1 36.34 70 LEU A C 1
ATOM 546 O O . LEU A 1 70 ? 70.438 9.266 -10.164 1 36.34 70 LEU A O 1
ATOM 550 N N . GLY A 1 71 ? 68.938 10.867 -9.805 1 37.25 71 GLY A N 1
ATOM 551 C CA . GLY A 1 71 ? 69.562 11.75 -10.75 1 37.25 71 GLY A CA 1
ATOM 552 C C . GLY A 1 71 ? 71 12.102 -10.328 1 37.25 71 GLY A C 1
ATOM 553 O O . GLY A 1 71 ? 71.938 12.117 -11.148 1 37.25 71 GLY A O 1
ATOM 554 N N . GLN A 1 72 ? 71 12.391 -8.961 1 39.44 72 GLN A N 1
ATOM 555 C CA . GLN A 1 72 ? 72.375 12.633 -8.422 1 39.44 72 GLN A CA 1
ATOM 556 C C . GLN A 1 72 ? 73.25 11.391 -8.523 1 39.44 72 GLN A C 1
ATOM 558 O O . GLN A 1 72 ? 74.375 11.477 -8.883 1 39.44 72 GLN A O 1
ATOM 563 N N . ILE A 1 73 ? 72.5 10.32 -8.227 1 37.56 73 ILE A N 1
ATOM 564 C CA . ILE A 1 73 ? 73.25 9.07 -8.32 1 37.56 73 ILE A CA 1
ATOM 565 C C . ILE A 1 73 ? 73.688 8.812 -9.773 1 37.56 73 ILE A C 1
ATOM 567 O O . ILE A 1 73 ? 74.812 8.445 -10.055 1 37.56 73 ILE A O 1
ATOM 571 N N . GLN A 1 74 ? 72.812 9.125 -10.617 1 40.69 74 GLN A N 1
ATOM 572 C CA . GLN A 1 74 ? 73.125 8.93 -12.031 1 40.69 74 GLN A CA 1
ATOM 573 C C . GLN A 1 74 ? 74.125 9.945 -12.5 1 40.69 74 GLN A C 1
ATOM 575 O O . GLN A 1 74 ? 75.062 9.602 -13.273 1 40.69 74 GLN A O 1
ATOM 580 N N . LYS A 1 75 ? 73.875 11.133 -12.016 1 44.97 75 LYS A N 1
ATOM 581 C CA . LYS A 1 75 ? 74.875 12.133 -12.273 1 44.97 75 LYS A CA 1
ATOM 582 C C . LYS A 1 75 ? 76.25 11.703 -11.68 1 44.97 75 LYS A C 1
ATOM 584 O O . LYS A 1 75 ? 77.312 11.852 -12.312 1 44.97 75 LYS A O 1
ATOM 589 N N . ASP A 1 76 ? 76 11.195 -10.484 1 39.5 76 ASP A N 1
ATOM 590 C CA . ASP A 1 76 ? 77.188 10.672 -9.836 1 39.5 76 ASP A CA 1
ATOM 591 C C . ASP A 1 76 ? 77.812 9.5 -10.625 1 39.5 76 ASP A C 1
ATOM 593 O O . ASP A 1 76 ? 79 9.398 -10.789 1 39.5 76 ASP A O 1
ATOM 597 N N . ILE A 1 77 ? 76.812 8.758 -11.141 1 42.94 77 ILE A N 1
ATOM 598 C CA . ILE A 1 77 ? 77.25 7.66 -11.992 1 42.94 77 ILE A CA 1
ATOM 599 C C . ILE A 1 77 ? 77.938 8.219 -13.266 1 42.94 77 ILE A C 1
ATOM 601 O O . ILE A 1 77 ? 78.938 7.746 -13.695 1 42.94 77 ILE A O 1
ATOM 605 N N . GLY A 1 78 ? 77.25 9.18 -13.805 1 43.12 78 GLY A N 1
ATOM 606 C CA . GLY A 1 78 ? 77.812 9.836 -14.969 1 43.12 78 GLY A CA 1
ATOM 607 C C . GLY A 1 78 ? 79.188 10.445 -14.688 1 43.12 78 GLY A C 1
ATOM 608 O O . GLY A 1 78 ? 80.125 10.312 -15.492 1 43.12 78 GLY A O 1
ATOM 609 N N . THR A 1 79 ? 79.188 11.148 -13.477 1 42.56 79 THR A N 1
ATOM 610 C CA . THR A 1 79 ? 80.5 11.734 -13.086 1 42.56 79 THR A CA 1
ATOM 611 C C . THR A 1 79 ? 81.562 10.648 -12.891 1 42.56 79 THR A C 1
ATOM 613 O O . THR A 1 79 ? 82.688 10.805 -13.312 1 42.56 79 THR A O 1
ATOM 616 N N . VAL A 1 80 ? 81 9.586 -12.281 1 38.06 80 VAL A N 1
ATOM 617 C CA . VAL A 1 80 ? 81.938 8.484 -12.086 1 38.06 80 VAL A CA 1
ATOM 618 C C . VAL A 1 80 ? 82.312 7.887 -13.43 1 38.06 80 VAL A C 1
ATOM 620 O O . VAL A 1 80 ? 83.5 7.594 -13.672 1 38.06 80 VAL A O 1
ATOM 623 N N . LYS A 1 81 ? 81.375 7.828 -14.258 1 41.94 81 LYS A N 1
ATOM 624 C CA . LYS A 1 81 ? 81.688 7.309 -15.586 1 41.94 81 LYS A CA 1
ATOM 625 C C . LYS A 1 81 ? 82.625 8.234 -16.344 1 41.94 81 LYS A C 1
ATOM 627 O O . LYS A 1 81 ? 83.562 7.773 -16.969 1 41.94 81 LYS A O 1
ATOM 632 N N . SER A 1 82 ? 82.25 9.492 -16.266 1 46.34 82 SER A N 1
ATOM 633 C CA . SER A 1 82 ? 83.125 10.453 -16.922 1 46.34 82 SER A CA 1
ATOM 634 C C . SER A 1 82 ? 84.562 10.445 -16.297 1 46.34 82 SER A C 1
ATOM 636 O O . SER A 1 82 ? 85.562 10.523 -17 1 46.34 82 SER A O 1
ATOM 638 N N . ALA A 1 83 ? 84.5 10.359 -14.938 1 40.47 83 ALA A N 1
ATOM 639 C CA . ALA A 1 83 ? 85.812 10.258 -14.273 1 40.47 83 ALA A CA 1
ATOM 640 C C . ALA A 1 83 ? 86.5 8.977 -14.688 1 40.47 83 ALA A C 1
ATOM 642 O O . ALA A 1 83 ? 87.75 8.977 -14.898 1 40.47 83 ALA A O 1
ATOM 643 N N . LEU A 1 84 ? 85.75 7.969 -14.844 1 39.66 84 LEU A N 1
ATOM 644 C CA . LEU A 1 84 ? 86.312 6.711 -15.305 1 39.66 84 LEU A CA 1
ATOM 645 C C . LEU A 1 84 ? 86.812 6.84 -16.734 1 39.66 84 LEU A C 1
ATOM 647 O O . LEU A 1 84 ? 87.875 6.367 -17.062 1 39.66 84 LEU A O 1
ATOM 651 N N . ASP A 1 85 ? 86 7.465 -17.516 1 43.75 85 ASP A N 1
ATOM 652 C CA . ASP A 1 85 ? 86.438 7.691 -18.891 1 43.75 85 ASP A CA 1
ATOM 653 C C . ASP A 1 85 ? 87.75 8.516 -18.953 1 43.75 85 ASP A C 1
ATOM 655 O O . ASP A 1 85 ? 88.625 8.211 -19.734 1 43.75 85 ASP A O 1
ATOM 659 N N . THR A 1 86 ? 87.688 9.625 -18.141 1 43.5 86 THR A N 1
ATOM 660 C CA . THR A 1 86 ? 88.938 10.438 -18.094 1 43.5 86 THR A CA 1
ATOM 661 C C . THR A 1 86 ? 90.125 9.617 -17.609 1 43.5 86 THR A C 1
ATOM 663 O O . THR A 1 86 ? 91.188 9.719 -18.172 1 43.5 86 THR A O 1
ATOM 666 N N . LEU A 1 87 ? 89.812 8.828 -16.578 1 36.56 87 LEU A N 1
ATOM 667 C CA . LEU A 1 87 ? 90.938 7.984 -16.062 1 36.56 87 LEU A CA 1
ATOM 668 C C . LEU A 1 87 ? 91.375 6.961 -17.109 1 36.56 87 LEU A C 1
ATOM 670 O O . LEU A 1 87 ? 92.562 6.695 -17.266 1 36.56 87 LEU A O 1
ATOM 674 N N . ILE A 1 88 ? 90.375 6.473 -17.812 1 38.53 88 ILE A N 1
ATOM 675 C CA . ILE A 1 88 ? 90.688 5.539 -18.891 1 38.53 88 ILE A CA 1
ATOM 676 C C . ILE A 1 88 ? 91.5 6.25 -19.969 1 38.53 88 ILE A C 1
ATOM 678 O O . ILE A 1 88 ? 92.5 5.719 -20.469 1 38.53 88 ILE A O 1
ATOM 682 N N . LYS A 1 89 ? 90.938 7.391 -20.406 1 42.06 89 LYS A N 1
ATOM 683 C CA . LYS A 1 89 ? 91.625 8.102 -21.469 1 42.06 89 LYS A CA 1
ATOM 684 C C . LYS A 1 89 ? 93.062 8.445 -21.047 1 42.06 89 LYS A C 1
ATOM 686 O O . LYS A 1 89 ? 94 8.484 -21.891 1 42.06 89 LYS A O 1
ATOM 691 N N . GLU A 1 90 ? 93.188 9.023 -19.812 1 37.56 90 GLU A N 1
ATOM 692 C CA . GLU A 1 90 ? 94.5 9.453 -19.453 1 37.56 90 GLU A CA 1
ATOM 693 C C . GLU A 1 90 ? 95.438 8.266 -19.344 1 37.56 90 GLU A C 1
ATOM 695 O O . GLU A 1 90 ? 96.688 8.398 -19.609 1 37.56 90 GLU A O 1
ATOM 700 N N . LYS A 1 91 ? 94.938 7.152 -18.734 1 35.16 91 LYS A N 1
ATOM 701 C CA . LYS A 1 91 ? 96 6.148 -18.453 1 35.16 91 LYS A CA 1
ATOM 702 C C . LYS A 1 91 ? 95.938 5.043 -19.516 1 35.16 91 LYS A C 1
ATOM 704 O O . LYS A 1 91 ? 96.812 4.148 -19.5 1 35.16 91 LYS A O 1
ATOM 709 N N . LEU A 1 92 ? 94.812 4.711 -20.156 1 35.88 92 LEU A N 1
ATOM 710 C CA . LEU A 1 92 ? 94.812 3.469 -20.906 1 35.88 92 LEU A CA 1
ATOM 711 C C . LEU A 1 92 ? 95.312 3.713 -22.344 1 35.88 92 LEU A C 1
ATOM 713 O O . LEU A 1 92 ? 95 4.77 -22.922 1 35.88 92 LEU A O 1
ATOM 717 N N . ASN A 1 93 ? 96.312 3.029 -22.812 1 37.06 93 ASN A N 1
ATOM 718 C CA . ASN A 1 93 ? 96.812 3.041 -24.188 1 37.06 93 ASN A CA 1
ATOM 719 C C . ASN A 1 93 ? 95.75 2.639 -25.188 1 37.06 93 ASN A C 1
ATOM 721 O O . ASN A 1 93 ? 94.688 2.146 -24.781 1 37.06 93 ASN A O 1
ATOM 725 N N . TRP A 1 94 ? 95.812 2.945 -26.406 1 40.72 94 TRP A N 1
ATOM 726 C CA . TRP A 1 94 ? 94.875 2.859 -27.5 1 40.72 94 TRP A CA 1
ATOM 727 C C . TRP A 1 94 ? 94.125 1.519 -27.5 1 40.72 94 TRP A C 1
ATOM 729 O O . TRP A 1 94 ? 92.938 1.462 -27.688 1 40.72 94 TRP A O 1
ATOM 739 N N . LYS A 1 95 ? 94.875 0.405 -27.344 1 40.12 95 LYS A N 1
ATOM 740 C CA . LYS A 1 95 ? 94.312 -0.952 -27.375 1 40.12 95 LYS A CA 1
ATOM 741 C C . LYS A 1 95 ? 93.375 -1.191 -26.203 1 40.12 95 LYS A C 1
ATOM 743 O O . LYS A 1 95 ? 92.312 -1.843 -26.359 1 40.12 95 LYS A O 1
ATOM 748 N N . GLN A 1 96 ? 93.812 -0.66 -25.062 1 38.94 96 GLN A N 1
ATOM 749 C CA . GLN A 1 96 ? 93 -0.772 -23.859 1 38.94 96 GLN A CA 1
ATOM 750 C C . GLN A 1 96 ? 91.688 0.01 -23.984 1 38.94 96 GLN A C 1
ATOM 752 O O . GLN A 1 96 ? 90.688 -0.418 -23.469 1 38.94 96 GLN A O 1
ATOM 757 N N . GLU A 1 97 ? 91.812 1.068 -24.781 1 42.41 97 GLU A N 1
ATOM 758 C CA . GLU A 1 97 ? 90.625 1.868 -25.062 1 42.41 97 GLU A CA 1
ATOM 759 C C . GLU A 1 97 ? 89.625 1.058 -25.828 1 42.41 97 GLU A C 1
ATOM 761 O O . GLU A 1 97 ? 88.375 1.112 -25.516 1 42.41 97 GLU A O 1
ATOM 766 N N . LYS A 1 98 ? 90.062 0.394 -26.906 1 46.25 98 LYS A N 1
ATOM 767 C CA . LYS A 1 98 ? 89.188 -0.418 -27.703 1 46.25 98 LYS A CA 1
ATOM 768 C C . LYS A 1 98 ? 88.562 -1.527 -26.859 1 46.25 98 LYS A C 1
ATOM 770 O O . LYS A 1 98 ? 87.312 -1.773 -26.938 1 46.25 98 LYS A O 1
ATOM 775 N N . LEU A 1 99 ? 89.438 -2.152 -26.062 1 41.97 99 LEU A N 1
ATOM 776 C CA . LEU A 1 99 ? 88.938 -3.232 -25.219 1 41.97 99 LEU A CA 1
ATOM 777 C C . LEU A 1 99 ? 87.938 -2.713 -24.219 1 41.97 99 LEU A C 1
ATOM 779 O O . LEU A 1 99 ? 86.875 -3.34 -24 1 41.97 99 LEU A O 1
ATOM 783 N N . LEU A 1 100 ? 88.25 -1.589 -23.672 1 41.84 100 LEU A N 1
ATOM 784 C CA . LEU A 1 100 ? 87.312 -0.998 -22.734 1 41.84 100 LEU A CA 1
ATOM 785 C C . LEU A 1 100 ? 86 -0.607 -23.438 1 41.84 100 LEU A C 1
ATOM 787 O O . LEU A 1 100 ? 84.938 -0.8 -22.891 1 41.84 100 LEU A O 1
ATOM 791 N N . LYS A 1 101 ? 86.188 -0.076 -24.656 1 47.03 101 LYS A N 1
ATOM 792 C CA . LYS A 1 101 ? 85 0.199 -25.406 1 47.03 101 LYS A CA 1
ATOM 793 C C . LYS A 1 101 ? 84.188 -1.08 -25.641 1 47.03 101 LYS A C 1
ATOM 795 O O . LYS A 1 101 ? 82.938 -1.09 -25.5 1 47.03 101 LYS A O 1
ATOM 800 N N . ASP A 1 102 ? 84.938 -2.131 -25.953 1 45.97 102 ASP A N 1
ATOM 801 C CA . ASP A 1 102 ? 84.25 -3.412 -26.203 1 45.97 102 ASP A CA 1
ATOM 802 C C . ASP A 1 102 ? 83.625 -3.939 -24.922 1 45.97 102 ASP A C 1
ATOM 804 O O . ASP A 1 102 ? 82.5 -4.477 -24.969 1 45.97 102 ASP A O 1
ATOM 808 N N . ILE A 1 103 ? 84.375 -3.715 -23.812 1 41.81 103 ILE A N 1
ATOM 809 C CA . ILE A 1 103 ? 83.812 -4.129 -22.531 1 41.81 103 ILE A CA 1
ATOM 810 C C . ILE A 1 103 ? 82.562 -3.291 -22.203 1 41.81 103 ILE A C 1
ATOM 812 O O . ILE A 1 103 ? 81.562 -3.82 -21.766 1 41.81 103 ILE A O 1
ATOM 816 N N . VAL A 1 104 ? 82.75 -1.977 -22.5 1 41.69 104 VAL A N 1
ATOM 817 C CA . VAL A 1 104 ? 81.625 -1.086 -22.25 1 41.69 104 VAL A CA 1
ATOM 818 C C . VAL A 1 104 ? 80.438 -1.485 -23.125 1 41.69 104 VAL A C 1
ATOM 820 O O . VAL A 1 104 ? 79.25 -1.545 -22.656 1 41.69 104 VAL A O 1
ATOM 823 N N . ASP A 1 105 ? 80.75 -1.775 -24.406 1 45.28 105 ASP A N 1
ATOM 824 C CA . ASP A 1 105 ? 79.688 -2.205 -25.328 1 45.28 105 ASP A CA 1
ATOM 825 C C . ASP A 1 105 ? 79.062 -3.529 -24.875 1 45.28 105 ASP A C 1
ATOM 827 O O . ASP A 1 105 ? 77.875 -3.725 -24.984 1 45.28 105 ASP A O 1
ATOM 831 N N . LEU A 1 106 ? 80 -4.445 -24.406 1 42.06 106 LEU A N 1
ATOM 832 C CA . LEU A 1 106 ? 79.5 -5.727 -23.906 1 42.06 106 LEU A CA 1
ATOM 833 C C . LEU A 1 106 ? 78.625 -5.531 -22.656 1 42.06 106 LEU A C 1
ATOM 835 O O . LEU A 1 106 ? 77.625 -6.215 -22.469 1 42.06 106 LEU A O 1
ATOM 839 N N . ALA A 1 107 ? 79.188 -4.645 -21.75 1 38.19 107 ALA A N 1
ATOM 840 C CA . ALA A 1 107 ? 78.438 -4.352 -20.531 1 38.19 107 ALA A CA 1
ATOM 841 C C . ALA A 1 107 ? 77.062 -3.777 -20.875 1 38.19 107 ALA A C 1
ATOM 843 O O . ALA A 1 107 ? 76.062 -4.035 -20.188 1 38.19 107 ALA A O 1
ATOM 844 N N . ASP A 1 108 ? 77.062 -2.92 -21.859 1 38 108 ASP A N 1
ATOM 845 C CA . ASP A 1 108 ? 75.75 -2.291 -22.25 1 38 108 ASP A CA 1
ATOM 846 C C . ASP A 1 108 ? 74.812 -3.314 -22.844 1 38 108 ASP A C 1
ATOM 848 O O . ASP A 1 108 ? 73.562 -3.162 -22.734 1 38 108 ASP A O 1
ATOM 852 N N . THR A 1 109 ? 75.375 -4.293 -23.609 1 37.69 109 THR A N 1
ATOM 853 C CA . THR A 1 109 ? 74.5 -5.266 -24.25 1 37.69 109 THR A CA 1
ATOM 854 C C . THR A 1 109 ? 74.25 -6.457 -23.344 1 37.69 109 THR A C 1
ATOM 856 O O . THR A 1 109 ? 73.562 -7.422 -23.734 1 37.69 109 THR A O 1
ATOM 859 N N . THR A 1 110 ? 74.938 -6.676 -22.219 1 32.84 110 THR A N 1
ATOM 860 C CA . THR A 1 110 ? 74.75 -7.828 -21.344 1 32.84 110 THR A CA 1
ATOM 861 C C . THR A 1 110 ? 73.375 -7.793 -20.703 1 32.84 110 THR A C 1
ATOM 863 O O . THR A 1 110 ? 73.062 -6.898 -19.922 1 32.84 110 THR A O 1
ATOM 866 N N . THR A 1 111 ? 72.312 -8.141 -21.531 1 32.91 111 THR A N 1
ATOM 867 C CA . THR A 1 111 ? 71 -8.484 -20.969 1 32.91 111 THR A CA 1
ATOM 868 C C . THR A 1 111 ? 71.125 -9.617 -19.953 1 32.91 111 THR A C 1
ATOM 870 O O . THR A 1 111 ? 72.188 -10.297 -19.906 1 32.91 111 THR A O 1
ATOM 873 N N . SER A 1 112 ? 70.188 -9.773 -18.969 1 33.47 112 SER A N 1
ATOM 874 C CA . SER A 1 112 ? 70.125 -10.688 -17.828 1 33.47 112 SER A CA 1
ATOM 875 C C . SER A 1 112 ? 70.625 -12.078 -18.219 1 33.47 112 SER A C 1
ATOM 877 O O . SER A 1 112 ? 71.062 -12.844 -17.375 1 33.47 112 SER A O 1
ATOM 879 N N . GLU A 1 113 ? 70.312 -12.57 -19.406 1 37.38 113 GLU A N 1
ATOM 880 C CA . GLU A 1 113 ? 70.438 -13.984 -19.719 1 37.38 113 GLU A CA 1
ATOM 881 C C . GLU A 1 113 ? 71.938 -14.352 -19.906 1 37.38 113 GLU A C 1
ATOM 883 O O . GLU A 1 113 ? 72.312 -15.508 -19.703 1 37.38 113 GLU A O 1
ATOM 888 N N . HIS A 1 114 ? 72.688 -13.477 -20.5 1 35.97 114 HIS A N 1
ATOM 889 C CA . HIS A 1 114 ? 74 -13.914 -20.922 1 35.97 114 HIS A CA 1
ATOM 890 C C . HIS A 1 114 ? 75.062 -13.414 -19.969 1 35.97 114 HIS A C 1
ATOM 892 O O . HIS A 1 114 ? 76.25 -13.188 -20.391 1 35.97 114 HIS A O 1
ATOM 898 N N . ILE A 1 115 ? 74.625 -13.117 -18.688 1 38.78 115 ILE A N 1
ATOM 899 C CA . ILE A 1 115 ? 75.5 -12.555 -17.688 1 38.78 115 ILE A CA 1
ATOM 900 C C . ILE A 1 115 ? 76.688 -13.523 -17.422 1 38.78 115 ILE A C 1
ATOM 902 O O . ILE A 1 115 ? 77.812 -13.117 -17.344 1 38.78 115 ILE A O 1
ATOM 906 N N . GLU A 1 116 ? 76.188 -14.812 -17.422 1 43 116 GLU A N 1
ATOM 907 C CA . GLU A 1 116 ? 77.188 -15.781 -16.969 1 43 116 GLU A CA 1
ATOM 908 C C . GLU A 1 116 ? 78.312 -15.922 -17.984 1 43 116 GLU A C 1
ATOM 910 O O . GLU A 1 116 ? 79.5 -15.945 -17.625 1 43 116 GLU A O 1
ATOM 915 N N . ALA A 1 117 ? 77.812 -16.078 -19.266 1 49 117 ALA A N 1
ATOM 916 C CA . ALA A 1 117 ? 78.812 -16.344 -20.297 1 49 117 ALA A CA 1
ATOM 917 C C . ALA A 1 117 ? 79.75 -15.156 -20.469 1 49 117 ALA A C 1
ATOM 919 O O . ALA A 1 117 ? 80.938 -15.344 -20.719 1 49 117 ALA A O 1
ATOM 920 N N . ASN A 1 118 ? 79.125 -14.031 -20.312 1 41.59 118 ASN A N 1
ATOM 921 C CA . ASN A 1 118 ? 79.938 -12.836 -20.531 1 41.59 118 ASN A CA 1
ATOM 922 C C . ASN A 1 118 ? 80.812 -12.57 -19.359 1 41.59 118 ASN A C 1
ATOM 924 O O . ASN A 1 118 ? 81.938 -12.047 -19.531 1 41.59 118 ASN A O 1
ATOM 928 N N . GLU A 1 119 ? 80.438 -13.117 -18.141 1 46.53 119 GLU A N 1
ATOM 929 C CA . GLU A 1 119 ? 81.312 -13.078 -17 1 46.53 119 GLU A CA 1
ATOM 930 C C . GLU A 1 119 ? 82.562 -13.898 -17.266 1 46.53 119 GLU A C 1
ATOM 932 O O . GLU A 1 119 ? 83.688 -13.461 -16.953 1 46.53 119 GLU A O 1
ATOM 937 N N . GLN A 1 120 ? 82.312 -15.07 -17.875 1 52.88 120 GLN A N 1
ATOM 938 C CA . GLN A 1 120 ? 83.438 -15.938 -18.156 1 52.88 120 GLN A CA 1
ATOM 939 C C . GLN A 1 120 ? 84.375 -15.312 -19.188 1 52.88 120 GLN A C 1
ATOM 941 O O . GLN A 1 120 ? 85.625 -15.375 -19.062 1 52.88 120 GLN A O 1
ATOM 946 N N . LYS A 1 121 ? 83.75 -14.719 -20.188 1 49.69 121 LYS A N 1
ATOM 947 C CA . LYS A 1 121 ? 84.5 -14.125 -21.25 1 49.69 121 LYS A CA 1
ATOM 948 C C . LYS A 1 121 ? 85.375 -12.961 -20.719 1 49.69 121 LYS A C 1
ATOM 950 O O . LYS A 1 121 ? 86.5 -12.812 -21.078 1 49.69 121 LYS A O 1
ATOM 955 N N . VAL A 1 122 ? 84.688 -12.32 -19.781 1 46.88 122 VAL A N 1
ATOM 956 C CA . VAL A 1 122 ? 85.438 -11.242 -19.125 1 46.88 122 VAL A CA 1
ATOM 957 C C . VAL A 1 122 ? 86.5 -11.828 -18.266 1 46.88 122 VAL A C 1
ATOM 959 O O . VAL A 1 122 ? 87.688 -11.352 -18.281 1 46.88 122 VAL A O 1
ATOM 962 N N . LYS A 1 123 ? 86.188 -12.93 -17.641 1 50 123 LYS A N 1
ATOM 963 C CA . LYS A 1 123 ? 87.188 -13.609 -16.828 1 50 123 LYS A CA 1
ATOM 964 C C . LYS A 1 123 ? 88.312 -14.164 -17.688 1 50 123 LYS A C 1
ATOM 966 O O . LYS A 1 123 ? 89.5 -14.055 -17.312 1 50 123 LYS A O 1
ATOM 971 N N . ASP A 1 124 ? 87.938 -14.883 -18.781 1 49.72 124 ASP A N 1
ATOM 972 C CA . ASP A 1 124 ? 88.938 -15.414 -19.703 1 49.72 124 ASP A CA 1
ATOM 973 C C . ASP A 1 124 ? 89.812 -14.297 -20.281 1 49.72 124 ASP A C 1
ATOM 975 O O . ASP A 1 124 ? 91 -14.453 -20.406 1 49.72 124 ASP A O 1
ATOM 979 N N . TYR A 1 125 ? 89 -13.328 -20.578 1 40.53 125 TYR A N 1
ATOM 980 C CA . TYR A 1 125 ? 89.75 -12.203 -21.125 1 40.53 125 TYR A CA 1
ATOM 981 C C . TYR A 1 125 ? 90.75 -11.633 -20.094 1 40.53 125 TYR A C 1
ATOM 983 O O . TYR A 1 125 ? 91.875 -11.32 -20.406 1 40.53 125 TYR A O 1
ATOM 991 N N . ILE A 1 126 ? 90.25 -11.594 -18.828 1 42.72 126 ILE A N 1
ATOM 992 C CA . ILE A 1 126 ? 91.125 -11.148 -17.75 1 42.72 126 ILE A CA 1
ATOM 993 C C . ILE A 1 126 ? 92.312 -12.109 -17.609 1 42.72 126 ILE A C 1
ATOM 995 O O . ILE A 1 126 ? 93.438 -11.68 -17.438 1 42.72 126 ILE A O 1
ATOM 999 N N . SER A 1 127 ? 92 -13.383 -17.688 1 42.81 127 SER A N 1
ATOM 1000 C CA . SER A 1 127 ? 93.062 -14.359 -17.578 1 42.81 127 SER A CA 1
ATOM 1001 C C . SER A 1 127 ? 94.125 -14.148 -18.656 1 42.81 127 SER A C 1
ATOM 1003 O O . SER A 1 127 ? 95.312 -14.32 -18.406 1 42.81 127 SER A O 1
ATOM 1005 N N . ASN A 1 128 ? 93.688 -14.016 -19.844 1 39.69 128 ASN A N 1
ATOM 1006 C CA . ASN A 1 128 ? 94.625 -13.875 -20.922 1 39.69 128 ASN A CA 1
ATOM 1007 C C . ASN A 1 128 ? 95.438 -12.562 -20.797 1 39.69 128 ASN A C 1
ATOM 1009 O O . ASN A 1 128 ? 96.438 -12.406 -21.422 1 39.69 128 ASN A O 1
ATOM 1013 N N . VAL A 1 129 ? 94.75 -11.547 -20.219 1 36.31 129 VAL A N 1
ATOM 1014 C CA . VAL A 1 129 ? 95.5 -10.305 -20.031 1 36.31 129 VAL A CA 1
ATOM 1015 C C . VAL A 1 129 ? 96.562 -10.508 -18.969 1 36.31 129 VAL A C 1
ATOM 1017 O O . VAL A 1 129 ? 97.5 -9.75 -18.906 1 36.31 129 VAL A O 1
ATOM 1020 N N . HIS A 1 130 ? 96.375 -11.484 -18.062 1 35.5 130 HIS A N 1
ATOM 1021 C CA . HIS A 1 130 ? 97.438 -11.734 -17.062 1 35.5 130 HIS A CA 1
ATOM 1022 C C . HIS A 1 130 ? 98.75 -12.016 -17.719 1 35.5 130 HIS A C 1
ATOM 1024 O O . HIS A 1 130 ? 99.812 -12.039 -17.047 1 35.5 130 HIS A O 1
ATOM 1030 N N . GLU A 1 131 ? 98.75 -12.75 -18.859 1 34.94 131 GLU A N 1
ATOM 1031 C CA . GLU A 1 131 ? 100.125 -13.078 -19.297 1 34.94 131 GLU A CA 1
ATOM 1032 C C . GLU A 1 131 ? 100.938 -11.82 -19.469 1 34.94 131 GLU A C 1
ATOM 1034 O O . GLU A 1 131 ? 102.188 -11.906 -19.625 1 34.94 131 GLU A O 1
ATOM 1039 N N . VAL A 1 132 ? 100.375 -10.766 -19.984 1 30.55 132 VAL A N 1
ATOM 1040 C CA . VAL A 1 132 ? 101.312 -9.664 -20.234 1 30.55 132 VAL A CA 1
ATOM 1041 C C . VAL A 1 132 ? 101.688 -9.031 -18.906 1 30.55 132 VAL A C 1
ATOM 1043 O O . VAL A 1 132 ? 101 -9.156 -17.891 1 30.55 132 VAL A O 1
ATOM 1046 N N . GLU A 1 133 ? 102.938 -8.406 -18.656 1 33.91 133 GLU A N 1
ATOM 1047 C CA . GLU A 1 133 ? 103.75 -8 -17.5 1 33.91 133 GLU A CA 1
ATOM 1048 C C . GLU A 1 133 ? 102.938 -7.301 -16.453 1 33.91 133 GLU A C 1
ATOM 1050 O O . GLU A 1 133 ? 103.375 -7.051 -15.336 1 33.91 133 GLU A O 1
ATOM 1055 N N . GLY A 1 134 ? 101.875 -6.586 -16.922 1 31.84 134 GLY A N 1
ATOM 1056 C CA . GLY A 1 134 ? 101.438 -5.332 -16.328 1 31.84 134 GLY A CA 1
ATOM 1057 C C . GLY A 1 134 ? 100.5 -5.527 -15.117 1 31.84 134 GLY A C 1
ATOM 1058 O O . GLY A 1 134 ? 99.438 -6.121 -15.227 1 31.84 134 GLY A O 1
ATOM 1059 N N . GLY A 1 135 ? 101.062 -5.848 -13.758 1 37.5 135 GLY A N 1
ATOM 1060 C CA . GLY A 1 135 ? 100.5 -5.906 -12.414 1 37.5 135 GLY A CA 1
ATOM 1061 C C . GLY A 1 135 ? 99.438 -4.883 -12.164 1 37.5 135 GLY A C 1
ATOM 1062 O O . GLY A 1 135 ? 98.375 -5.18 -11.516 1 37.5 135 GLY A O 1
ATOM 1063 N N . LYS A 1 136 ? 99.75 -3.668 -12.609 1 36.59 136 LYS A N 1
ATOM 1064 C CA . LYS A 1 136 ? 98.812 -2.57 -12.344 1 36.59 136 LYS A CA 1
ATOM 1065 C C . LYS A 1 136 ? 97.5 -2.771 -13.07 1 36.59 136 LYS A C 1
ATOM 1067 O O . LYS A 1 136 ? 96.438 -2.453 -12.539 1 36.59 136 LYS A O 1
ATOM 1072 N N . LEU A 1 137 ? 97.688 -3.416 -14.266 1 37 137 LEU A N 1
ATOM 1073 C CA . LEU A 1 137 ? 96.438 -3.646 -15.031 1 37 137 LEU A CA 1
ATOM 1074 C C . LEU A 1 137 ? 95.562 -4.699 -14.359 1 37 137 LEU A C 1
ATOM 1076 O O . LEU A 1 137 ? 94.375 -4.582 -14.344 1 37 137 LEU A O 1
ATOM 1080 N N . GLU A 1 138 ? 96.25 -5.715 -13.773 1 42.28 138 GLU A N 1
ATOM 1081 C CA . GLU A 1 138 ? 95.5 -6.73 -13.039 1 42.28 138 GLU A CA 1
ATOM 1082 C C . GLU A 1 138 ? 94.75 -6.117 -11.859 1 42.28 138 GLU A C 1
ATOM 1084 O O . GLU A 1 138 ? 93.562 -6.441 -11.633 1 42.28 138 GLU A O 1
ATOM 1089 N N . GLN A 1 139 ? 95.438 -5.258 -11.195 1 46.03 139 GLN A N 1
ATOM 1090 C CA . GLN A 1 139 ? 94.812 -4.613 -10.039 1 46.03 139 GLN A CA 1
ATOM 1091 C C . GLN A 1 139 ? 93.688 -3.699 -10.477 1 46.03 139 GLN A C 1
ATOM 1093 O O . GLN A 1 139 ? 92.625 -3.668 -9.836 1 46.03 139 GLN A O 1
ATOM 1098 N N . LEU A 1 140 ? 93.938 -3.039 -11.547 1 41.91 140 LEU A N 1
ATOM 1099 C CA . LEU A 1 140 ? 92.938 -2.146 -12.062 1 41.91 140 LEU A CA 1
ATOM 1100 C C . LEU A 1 140 ? 91.75 -2.941 -12.609 1 41.91 140 LEU A C 1
ATOM 1102 O O . LEU A 1 140 ? 90.562 -2.561 -12.398 1 41.91 140 LEU A O 1
ATOM 1106 N N . ALA A 1 141 ? 92.125 -4.043 -13.258 1 44.41 141 ALA A N 1
ATOM 1107 C CA . ALA A 1 141 ? 91.062 -4.938 -13.75 1 44.41 141 ALA A CA 1
ATOM 1108 C C . ALA A 1 141 ? 90.25 -5.535 -12.594 1 44.41 141 ALA A C 1
ATOM 1110 O O . ALA A 1 141 ? 89 -5.594 -12.648 1 44.41 141 ALA A O 1
ATOM 1111 N N . GLU A 1 142 ? 91 -5.996 -11.578 1 47.72 142 GLU A N 1
ATOM 1112 C CA . GLU A 1 142 ? 90.375 -6.508 -10.383 1 47.72 142 GLU A CA 1
ATOM 1113 C C . GLU A 1 142 ? 89.5 -5.434 -9.727 1 47.72 142 GLU A C 1
ATOM 1115 O O . GLU A 1 142 ? 88.375 -5.715 -9.297 1 47.72 142 GLU A O 1
ATOM 1120 N N . ASN A 1 143 ? 90.062 -4.293 -9.68 1 45.84 143 ASN A N 1
ATOM 1121 C CA . ASN A 1 143 ? 89.25 -3.191 -9.086 1 45.84 143 ASN A CA 1
ATOM 1122 C C . ASN A 1 143 ? 88.062 -2.848 -9.922 1 45.84 143 ASN A C 1
ATOM 1124 O O . ASN A 1 143 ? 87 -2.547 -9.367 1 45.84 143 ASN A O 1
ATOM 1128 N N . ALA A 1 144 ? 88.25 -2.926 -11.227 1 45.16 144 ALA A N 1
ATOM 1129 C CA . ALA A 1 144 ? 87.125 -2.67 -12.125 1 45.16 144 ALA A CA 1
ATOM 1130 C C . ALA A 1 144 ? 86.062 -3.746 -11.984 1 45.16 144 ALA A C 1
ATOM 1132 O O . ALA A 1 144 ? 84.875 -3.439 -11.938 1 45.16 144 ALA A O 1
ATOM 1133 N N . VAL A 1 145 ? 86.5 -4.961 -11.891 1 47.31 145 VAL A N 1
ATOM 1134 C CA . VAL A 1 145 ? 85.562 -6.078 -11.695 1 47.31 145 VAL A CA 1
ATOM 1135 C C . VAL A 1 145 ? 84.875 -5.918 -10.359 1 47.31 145 VAL A C 1
ATOM 1137 O O . VAL A 1 145 ? 83.625 -6.109 -10.273 1 47.31 145 VAL A O 1
ATOM 1140 N N . ASN A 1 146 ? 85.562 -5.582 -9.352 1 49 146 ASN A N 1
ATOM 1141 C CA . ASN A 1 146 ? 84.938 -5.367 -8.039 1 49 146 ASN A CA 1
ATOM 1142 C C . ASN A 1 146 ? 83.938 -4.227 -8.07 1 49 146 ASN A C 1
ATOM 1144 O O . ASN A 1 146 ? 82.875 -4.316 -7.453 1 49 146 ASN A O 1
ATOM 1148 N N . LYS A 1 147 ? 84.312 -3.207 -8.742 1 46 147 LYS A N 1
ATOM 1149 C CA . LYS A 1 147 ? 83.375 -2.078 -8.867 1 46 147 LYS A CA 1
ATOM 1150 C C . LYS A 1 147 ? 82.188 -2.457 -9.688 1 46 147 LYS A C 1
ATOM 1152 O O . LYS A 1 147 ? 81.062 -2.049 -9.367 1 46 147 LYS A O 1
ATOM 1157 N N . LEU A 1 148 ? 82.375 -3.229 -10.688 1 45.31 148 LEU A N 1
ATOM 1158 C CA . LEU A 1 148 ? 81.25 -3.736 -11.469 1 45.31 148 LEU A CA 1
ATOM 1159 C C . LEU A 1 148 ? 80.375 -4.637 -10.617 1 45.31 148 LEU A C 1
ATOM 1161 O O . LEU A 1 148 ? 79.125 -4.559 -10.695 1 45.31 148 LEU A O 1
ATOM 1165 N N . ASP A 1 149 ? 80.938 -5.449 -9.844 1 47.59 149 ASP A N 1
ATOM 1166 C CA . ASP A 1 149 ? 80.188 -6.289 -8.906 1 47.59 149 ASP A CA 1
ATOM 1167 C C . ASP A 1 149 ? 79.438 -5.441 -7.91 1 47.59 149 ASP A C 1
ATOM 1169 O O . ASP A 1 149 ? 78.25 -5.742 -7.613 1 47.59 149 ASP A O 1
ATOM 1173 N N . GLU A 1 150 ? 80.062 -4.445 -7.402 1 47.16 150 GLU A N 1
ATOM 1174 C CA . GLU A 1 150 ? 79.375 -3.521 -6.496 1 47.16 150 GLU A CA 1
ATOM 1175 C C . GLU A 1 150 ? 78.188 -2.809 -7.199 1 47.16 150 GLU A C 1
ATOM 1177 O O . GLU A 1 150 ? 77.125 -2.646 -6.625 1 47.16 150 GLU A O 1
ATOM 1182 N N . LEU A 1 151 ? 78.5 -2.465 -8.383 1 45.41 151 LEU A N 1
ATOM 1183 C CA . LEU A 1 151 ? 77.438 -1.802 -9.156 1 45.41 151 LEU A CA 1
ATOM 1184 C C . LEU A 1 151 ? 76.312 -2.768 -9.469 1 45.41 151 LEU A C 1
ATOM 1186 O O . LEU A 1 151 ? 75.125 -2.389 -9.414 1 45.41 151 LEU A O 1
ATOM 1190 N N . GLN A 1 152 ? 76.562 -3.889 -9.766 1 46.91 152 GLN A N 1
ATOM 1191 C CA . GLN A 1 152 ? 75.562 -4.906 -9.984 1 46.91 152 GLN A CA 1
ATOM 1192 C C . GLN A 1 152 ? 74.75 -5.168 -8.703 1 46.91 152 GLN A C 1
ATOM 1194 O O . GLN A 1 152 ? 73.562 -5.316 -8.75 1 46.91 152 GLN A O 1
ATOM 1199 N N . LYS A 1 153 ? 75.5 -5.27 -7.672 1 50.72 153 LYS A N 1
ATOM 1200 C CA . LYS A 1 153 ? 74.812 -5.422 -6.387 1 50.72 153 LYS A CA 1
ATOM 1201 C C . LYS A 1 153 ? 73.875 -4.227 -6.094 1 50.72 153 LYS A C 1
ATOM 1203 O O . LYS A 1 153 ? 72.75 -4.395 -5.633 1 50.72 153 LYS A O 1
ATOM 1208 N N . LYS A 1 154 ? 74.438 -3.135 -6.336 1 45.88 154 LYS A N 1
ATOM 1209 C CA . LYS A 1 154 ? 73.625 -1.936 -6.121 1 45.88 154 LYS A CA 1
ATOM 1210 C C . LYS A 1 154 ? 72.438 -1.885 -7.086 1 45.88 154 LYS A C 1
ATOM 1212 O O . LYS A 1 154 ? 71.312 -1.475 -6.711 1 45.88 154 LYS A O 1
ATOM 1217 N N . ASP A 1 155 ? 72.625 -2.301 -8.305 1 43.59 155 ASP A N 1
ATOM 1218 C CA . ASP A 1 155 ? 71.562 -2.396 -9.273 1 43.59 155 ASP A CA 1
ATOM 1219 C C . ASP A 1 155 ? 70.5 -3.404 -8.812 1 43.59 155 ASP A C 1
ATOM 1221 O O . ASP A 1 155 ? 69.312 -3.154 -8.938 1 43.59 155 ASP A O 1
ATOM 1225 N N . LYS A 1 156 ? 71 -4.484 -8.367 1 50.47 156 LYS A N 1
ATOM 1226 C CA . LYS A 1 156 ? 70.062 -5.461 -7.797 1 50.47 156 LYS A CA 1
ATOM 1227 C C . LYS A 1 156 ? 69.312 -4.891 -6.578 1 50.47 156 LYS A C 1
ATOM 1229 O O . LYS A 1 156 ? 68.125 -5.098 -6.406 1 50.47 156 LYS A O 1
ATOM 1234 N N . GLU A 1 157 ? 70.062 -4.266 -5.742 1 44.03 157 GLU A N 1
ATOM 1235 C CA . GLU A 1 157 ? 69.438 -3.598 -4.594 1 44.03 157 GLU A CA 1
ATOM 1236 C C . GLU A 1 157 ? 68.438 -2.52 -5.035 1 44.03 157 GLU A C 1
ATOM 1238 O O . GLU A 1 157 ? 67.375 -2.396 -4.473 1 44.03 157 GLU A O 1
ATOM 1243 N N . ILE A 1 158 ? 68.812 -1.866 -5.988 1 42.88 158 ILE A N 1
ATOM 1244 C CA . ILE A 1 158 ? 67.938 -0.853 -6.555 1 42.88 158 ILE A CA 1
ATOM 1245 C C . ILE A 1 158 ? 66.75 -1.524 -7.188 1 42.88 158 ILE A C 1
ATOM 1247 O O . ILE A 1 158 ? 65.562 -1.071 -7.004 1 42.88 158 ILE A O 1
ATOM 1251 N N . SER A 1 159 ? 67 -2.533 -7.926 1 46.5 159 SER A N 1
ATOM 1252 C CA . SER A 1 159 ? 65.875 -3.299 -8.477 1 46.5 159 SER A CA 1
ATOM 1253 C C . SER A 1 159 ? 65 -3.844 -7.371 1 46.5 159 SER A C 1
ATOM 1255 O O . SER A 1 159 ? 63.75 -3.768 -7.465 1 46.5 159 SER A O 1
ATOM 1257 N N . ASN A 1 160 ? 65.625 -4.453 -6.395 1 43.56 160 ASN A N 1
ATOM 1258 C CA . ASN A 1 160 ? 64.875 -4.918 -5.242 1 43.56 160 ASN A CA 1
ATOM 1259 C C . ASN A 1 160 ? 64.125 -3.764 -4.551 1 43.56 160 ASN A C 1
ATOM 1261 O O . ASN A 1 160 ? 63 -3.908 -4.129 1 43.56 160 ASN A O 1
ATOM 1265 N N . LEU A 1 161 ? 64.875 -2.775 -4.34 1 40.31 161 LEU A N 1
ATOM 1266 C CA . LEU A 1 161 ? 64.188 -1.592 -3.771 1 40.31 161 LEU A CA 1
ATOM 1267 C C . LEU A 1 161 ? 63.125 -1.077 -4.684 1 40.31 161 LEU A C 1
ATOM 1269 O O . LEU A 1 161 ? 62.062 -0.659 -4.207 1 40.31 161 LEU A O 1
ATOM 1273 N N . GLN A 1 162 ? 63.375 -1.102 -5.973 1 38.34 162 GLN A N 1
ATOM 1274 C CA . GLN A 1 162 ? 62.344 -0.77 -6.938 1 38.34 162 GLN A CA 1
ATOM 1275 C C . GLN A 1 162 ? 61.156 -1.731 -6.824 1 38.34 162 GLN A C 1
ATOM 1277 O O . GLN A 1 162 ? 60 -1.306 -6.82 1 38.34 162 GLN A O 1
ATOM 1282 N N . ASP A 1 163 ? 61.5 -2.98 -6.875 1 42.69 163 ASP A N 1
ATOM 1283 C CA . ASP A 1 163 ? 60.469 -3.986 -6.652 1 42.69 163 ASP A CA 1
ATOM 1284 C C . ASP A 1 163 ? 59.75 -3.752 -5.32 1 42.69 163 ASP A C 1
ATOM 1286 O O . ASP A 1 163 ? 58.531 -3.83 -5.246 1 42.69 163 ASP A O 1
ATOM 1290 N N . ASN A 1 164 ? 60.594 -3.672 -4.312 1 37.25 164 ASN A N 1
ATOM 1291 C CA . ASN A 1 164 ? 60 -3.357 -3.012 1 37.25 164 ASN A CA 1
ATOM 1292 C C . ASN A 1 164 ? 59.281 -2.023 -3.035 1 37.25 164 ASN A C 1
ATOM 1294 O O . ASN A 1 164 ? 58.219 -1.878 -2.4 1 37.25 164 ASN A O 1
ATOM 1298 N N . LEU A 1 165 ? 59.938 -1.107 -3.617 1 36.81 165 LEU A N 1
ATOM 1299 C CA . LEU A 1 165 ? 59.281 0.174 -3.791 1 36.81 165 LEU A CA 1
ATOM 1300 C C . LEU A 1 165 ? 58 0.009 -4.609 1 36.81 165 LEU A C 1
ATOM 1302 O O . LEU A 1 165 ? 56.969 0.626 -4.305 1 36.81 165 LEU A O 1
ATOM 1306 N N . GLU A 1 166 ? 58.125 -0.646 -5.762 1 36.34 166 GLU A N 1
ATOM 1307 C CA . GLU A 1 166 ? 56.938 -0.987 -6.516 1 36.34 166 GLU A CA 1
ATOM 1308 C C . GLU A 1 166 ? 55.906 -1.701 -5.629 1 36.34 166 GLU A C 1
ATOM 1310 O O . GLU A 1 166 ? 54.719 -1.462 -5.746 1 36.34 166 GLU A O 1
ATOM 1315 N N . ASN A 1 167 ? 56.438 -2.674 -4.938 1 34.41 167 ASN A N 1
ATOM 1316 C CA . ASN A 1 167 ? 55.562 -3.381 -3.99 1 34.41 167 ASN A CA 1
ATOM 1317 C C . ASN A 1 167 ? 55.281 -2.531 -2.758 1 34.41 167 ASN A C 1
ATOM 1319 O O . ASN A 1 167 ? 54.469 -2.908 -1.918 1 34.41 167 ASN A O 1
ATOM 1323 N N . LEU A 1 168 ? 56.219 -1.746 -2.35 1 33.03 168 LEU A N 1
ATOM 1324 C CA . LEU A 1 168 ? 55.875 -0.836 -1.261 1 33.03 168 LEU A CA 1
ATOM 1325 C C . LEU A 1 168 ? 54.719 0.088 -1.66 1 33.03 168 LEU A C 1
ATOM 1327 O O . LEU A 1 168 ? 54.938 1.044 -2.412 1 33.03 168 LEU A O 1
ATOM 1331 N N . THR A 1 169 ? 53.625 -0.296 -2.084 1 38.78 169 THR A N 1
ATOM 1332 C CA . THR A 1 169 ? 52.406 0.535 -2.057 1 38.78 169 THR A CA 1
ATOM 1333 C C . THR A 1 169 ? 52.344 1.343 -0.765 1 38.78 169 THR A C 1
ATOM 1335 O O . THR A 1 169 ? 52.125 0.782 0.313 1 38.78 169 THR A O 1
ATOM 1338 N N . ILE A 1 170 ? 53.281 2.135 -0.532 1 38.56 170 ILE A N 1
ATOM 1339 C CA . ILE A 1 170 ? 53.094 2.986 0.635 1 38.56 170 ILE A CA 1
ATOM 1340 C C . ILE A 1 170 ? 51.656 3.512 0.649 1 38.56 170 ILE A C 1
ATOM 1342 O O . ILE A 1 170 ? 51.281 4.359 -0.168 1 38.56 170 ILE A O 1
ATOM 1346 N N . GLU A 1 171 ? 50.812 2.705 0.97 1 46.19 171 GLU A N 1
ATOM 1347 C CA . GLU A 1 171 ? 49.469 3.211 1.244 1 46.19 171 GLU A CA 1
ATOM 1348 C C . GLU A 1 171 ? 49.5 4.383 2.219 1 46.19 171 GLU A C 1
ATOM 1350 O O . GLU A 1 171 ? 50.094 4.281 3.299 1 46.19 171 GLU A O 1
ATOM 1355 N N . ASP A 1 172 ? 49.469 5.648 1.712 1 55.91 172 ASP A N 1
ATOM 1356 C CA . ASP A 1 172 ? 49.25 6.809 2.566 1 55.91 172 ASP A CA 1
ATOM 1357 C C . ASP A 1 172 ? 48.469 6.434 3.812 1 55.91 172 ASP A C 1
ATOM 1359 O O . ASP A 1 172 ? 47.406 5.809 3.715 1 55.91 172 ASP A O 1
ATOM 1363 N N . PRO A 1 173 ? 49.281 6.445 5.023 1 63.09 173 PRO A N 1
ATOM 1364 C CA . PRO A 1 173 ? 48.562 6.078 6.258 1 63.09 173 PRO A CA 1
ATOM 1365 C C . PRO A 1 173 ? 47.188 6.703 6.348 1 63.09 173 PRO A C 1
ATOM 1367 O O . PRO A 1 173 ? 46.281 6.105 6.922 1 63.09 173 PRO A O 1
ATOM 1370 N N . GLU A 1 174 ? 47.125 7.918 5.891 1 71.19 174 GLU A N 1
ATOM 1371 C CA . GLU A 1 174 ? 45.812 8.547 5.922 1 71.19 174 GLU A CA 1
ATOM 1372 C C . GLU A 1 174 ? 44.844 7.82 5.004 1 71.19 174 GLU A C 1
ATOM 1374 O O . GLU A 1 174 ? 43.656 7.648 5.352 1 71.19 174 GLU A O 1
ATOM 1379 N N . ILE A 1 175 ? 45.312 7.352 3.969 1 77.62 175 ILE A N 1
ATOM 1380 C CA . ILE A 1 175 ? 44.469 6.602 3.041 1 77.62 175 ILE A CA 1
ATOM 1381 C C . ILE A 1 175 ? 44.094 5.266 3.668 1 77.62 175 ILE A C 1
ATOM 1383 O O . ILE A 1 175 ? 42.938 4.828 3.543 1 77.62 175 ILE A O 1
ATOM 1387 N N . LYS A 1 176 ? 45.062 4.688 4.344 1 75.81 176 LYS A N 1
ATOM 1388 C CA . LYS A 1 176 ? 44.75 3.426 5.02 1 75.81 176 LYS A CA 1
ATOM 1389 C C . LYS A 1 176 ? 43.688 3.605 6.078 1 75.81 176 LYS A C 1
ATOM 1391 O O . LYS A 1 176 ? 42.75 2.789 6.18 1 75.81 176 LYS A O 1
ATOM 1396 N N . LYS A 1 177 ? 43.844 4.688 6.816 1 75.44 177 LYS A N 1
ATOM 1397 C CA . LYS A 1 177 ? 42.812 4.977 7.832 1 75.44 177 LYS A CA 1
ATOM 1398 C C . LYS A 1 177 ? 41.469 5.215 7.195 1 75.44 177 LYS A C 1
ATOM 1400 O O . LYS A 1 177 ? 40.438 4.766 7.723 1 75.44 177 LYS A O 1
ATOM 1405 N N . LEU A 1 178 ? 41.438 5.855 6.152 1 81.94 178 LEU A N 1
ATOM 1406 C CA . LEU A 1 178 ? 40.188 6.125 5.453 1 81.94 178 LEU A CA 1
ATOM 1407 C C . LEU A 1 178 ? 39.562 4.836 4.934 1 81.94 178 LEU A C 1
ATOM 1409 O O . LEU A 1 178 ? 38.344 4.652 5.016 1 81.94 178 LEU A O 1
ATOM 1413 N N . LYS A 1 179 ? 40.375 3.992 4.512 1 82.12 179 LYS A N 1
ATOM 1414 C CA . LYS A 1 179 ? 39.906 2.697 4.035 1 82.12 179 LYS A CA 1
ATOM 1415 C C . LYS A 1 179 ? 39.281 1.89 5.172 1 82.12 179 LYS A C 1
ATOM 1417 O O . LYS A 1 179 ? 38.25 1.262 4.996 1 82.12 179 LYS A O 1
ATOM 1422 N N . GLU A 1 180 ? 39.875 1.979 6.258 1 81.88 180 GLU A N 1
ATOM 1423 C CA . GLU A 1 180 ? 39.375 1.261 7.422 1 81.88 180 GLU A CA 1
ATOM 1424 C C . GLU A 1 180 ? 38.031 1.848 7.898 1 81.88 180 GLU A C 1
ATOM 1426 O O . GLU A 1 180 ? 37.125 1.109 8.258 1 81.88 180 GLU A O 1
ATOM 1431 N N . THR A 1 181 ? 38.062 3.1 7.879 1 83.19 181 THR A N 1
ATOM 1432 C CA . THR A 1 181 ? 36.844 3.764 8.273 1 83.19 181 THR A CA 1
ATOM 1433 C C . THR A 1 181 ? 35.719 3.436 7.297 1 83.19 181 THR A C 1
ATOM 1435 O O . THR A 1 181 ? 34.594 3.143 7.715 1 83.19 181 THR A O 1
ATOM 1438 N N . LEU A 1 182 ? 36.031 3.443 6.105 1 86.25 182 LEU A N 1
ATOM 1439 C CA . LEU A 1 182 ? 35.031 3.111 5.09 1 86.25 182 LEU A CA 1
ATOM 1440 C C . LEU A 1 182 ? 34.562 1.674 5.25 1 86.25 182 LEU A C 1
ATOM 1442 O O . LEU A 1 182 ? 33.344 1.392 5.09 1 86.25 182 LEU A O 1
ATOM 1446 N N . TYR A 1 183 ? 35.438 0.887 5.582 1 86.56 183 TYR A N 1
ATOM 1447 C CA . TYR A 1 183 ? 35.094 -0.506 5.828 1 86.56 183 TYR A CA 1
ATOM 1448 C C . TYR A 1 183 ? 34.125 -0.622 6.992 1 86.56 183 TYR A C 1
ATOM 1450 O O . TYR A 1 183 ? 33.094 -1.327 6.895 1 86.56 183 TYR A O 1
ATOM 1458 N N . LEU A 1 184 ? 34.344 0.08 8.047 1 82.75 184 LEU A N 1
ATOM 1459 C CA . LEU A 1 184 ? 33.469 0.035 9.219 1 82.75 184 LEU A CA 1
ATOM 1460 C C . LEU A 1 184 ? 32.094 0.593 8.891 1 82.75 184 LEU A C 1
ATOM 1462 O O . LEU A 1 184 ? 31.062 0.037 9.32 1 82.75 184 LEU A O 1
ATOM 1466 N N . ILE A 1 185 ? 32.031 1.645 8.148 1 88.12 185 ILE A N 1
ATOM 1467 C CA . ILE A 1 185 ? 30.781 2.246 7.754 1 88.12 185 ILE A CA 1
ATOM 1468 C C . ILE A 1 185 ? 29.984 1.271 6.879 1 88.12 185 ILE A C 1
ATOM 1470 O O . ILE A 1 185 ? 28.781 1.112 7.047 1 88.12 185 ILE A O 1
ATOM 1474 N N . THR A 1 186 ? 30.703 0.634 6.043 1 90 186 THR A N 1
ATOM 1475 C CA . THR A 1 186 ? 30.062 -0.307 5.137 1 90 186 THR A CA 1
ATOM 1476 C C . THR A 1 186 ? 29.5 -1.498 5.902 1 90 186 THR A C 1
ATOM 1478 O O . THR A 1 186 ? 28.406 -1.982 5.594 1 90 186 THR A O 1
ATOM 1481 N N . ARG A 1 187 ? 30.141 -1.904 6.887 1 87.75 187 ARG A N 1
ATOM 1482 C CA . ARG A 1 187 ? 29.641 -2.98 7.738 1 87.75 187 ARG A CA 1
ATOM 1483 C C . ARG A 1 187 ? 28.375 -2.557 8.477 1 87.75 187 ARG A C 1
ATOM 1485 O O . ARG A 1 187 ? 27.438 -3.346 8.617 1 87.75 187 ARG A O 1
ATOM 1492 N N . GLN A 1 188 ? 28.453 -1.376 8.906 1 87.38 188 GLN A N 1
ATOM 1493 C CA . GLN A 1 188 ? 27.266 -0.871 9.586 1 87.38 188 GLN A CA 1
ATOM 1494 C C . GLN A 1 188 ? 26.078 -0.794 8.633 1 87.38 188 GLN A C 1
ATOM 1496 O O . GLN A 1 188 ? 24.938 -1.102 9.016 1 87.38 188 GLN A O 1
ATOM 1501 N N . ILE A 1 189 ? 26.328 -0.388 7.422 1 90 189 ILE A N 1
ATOM 1502 C CA . ILE A 1 189 ? 25.281 -0.34 6.406 1 90 189 ILE A CA 1
ATOM 1503 C C . ILE A 1 189 ? 24.734 -1.745 6.16 1 90 189 ILE A C 1
ATOM 1505 O O . ILE A 1 189 ? 23.531 -1.938 6.051 1 90 189 ILE A O 1
ATOM 1509 N N . GLN A 1 190 ? 25.562 -2.682 6.125 1 90 190 GLN A N 1
ATOM 1510 C CA . GLN A 1 190 ? 25.141 -4.074 5.996 1 90 190 GLN A CA 1
ATOM 1511 C C . GLN A 1 190 ? 24.219 -4.484 7.141 1 90 190 GLN A C 1
ATOM 1513 O O . GLN A 1 190 ? 23.188 -5.109 6.918 1 90 190 GLN A O 1
ATOM 1518 N N . ASN A 1 191 ? 24.578 -4.125 8.352 1 86.06 191 ASN A N 1
ATOM 1519 C CA . ASN A 1 191 ? 23.766 -4.457 9.523 1 86.06 191 ASN A CA 1
ATOM 1520 C C . ASN A 1 191 ? 22.422 -3.742 9.492 1 86.06 191 ASN A C 1
ATOM 1522 O O . ASN A 1 191 ? 21.406 -4.301 9.93 1 86.06 191 ASN A O 1
ATOM 1526 N N . MET A 1 192 ? 22.453 -2.533 8.977 1 89.06 192 MET A N 1
ATOM 1527 C CA . MET A 1 192 ? 21.219 -1.779 8.883 1 89.06 192 MET A CA 1
ATOM 1528 C C . MET A 1 192 ? 20.25 -2.438 7.902 1 89.06 192 MET A C 1
ATOM 1530 O O . MET A 1 192 ? 19.047 -2.502 8.148 1 89.06 192 MET A O 1
ATOM 1534 N N . GLN A 1 193 ? 20.781 -2.877 6.875 1 90.38 193 GLN A N 1
ATOM 1535 C CA . GLN A 1 193 ? 19.953 -3.609 5.93 1 90.38 193 GLN A CA 1
ATOM 1536 C C . GLN A 1 193 ? 19.406 -4.895 6.551 1 90.38 193 GLN A C 1
ATOM 1538 O O . GLN A 1 193 ? 18.219 -5.203 6.406 1 90.38 193 GLN A O 1
ATOM 1543 N N . PHE A 1 194 ? 20.25 -5.598 7.227 1 89.56 194 PHE A N 1
ATOM 1544 C CA . PHE A 1 194 ? 19.828 -6.82 7.902 1 89.56 194 PHE A CA 1
ATOM 1545 C C . PHE A 1 194 ? 18.75 -6.531 8.938 1 89.56 194 PHE A C 1
ATOM 1547 O O . PHE A 1 194 ? 17.797 -7.297 9.07 1 89.56 194 PHE A O 1
ATOM 1554 N N . ASN A 1 195 ? 18.906 -5.477 9.68 1 88.06 195 ASN A N 1
ATOM 1555 C CA . ASN A 1 195 ? 17.906 -5.074 10.656 1 88.06 195 ASN A CA 1
ATOM 1556 C C . ASN A 1 195 ? 16.547 -4.852 10.008 1 88.06 195 ASN A C 1
ATOM 1558 O O . ASN A 1 195 ? 15.516 -5.254 10.547 1 88.06 195 ASN A O 1
ATOM 1562 N N . GLU A 1 196 ? 16.547 -4.207 8.867 1 91.88 196 GLU A N 1
ATOM 1563 C CA . GLU A 1 196 ? 15.305 -3.994 8.141 1 91.88 196 GLU A CA 1
ATOM 1564 C C . GLU A 1 196 ? 14.68 -5.32 7.719 1 91.88 196 GLU A C 1
ATOM 1566 O O . GLU A 1 196 ? 13.461 -5.5 7.82 1 91.88 196 GLU A O 1
ATOM 1571 N N . GLU A 1 197 ? 15.43 -6.203 7.273 1 93.12 197 GLU A N 1
ATOM 1572 C CA . GLU A 1 197 ? 14.938 -7.52 6.875 1 93.12 197 GLU A CA 1
ATOM 1573 C C . GLU A 1 197 ? 14.383 -8.289 8.07 1 93.12 197 GLU A C 1
ATOM 1575 O O . GLU A 1 197 ? 13.344 -8.953 7.965 1 93.12 197 GLU A O 1
ATOM 1580 N N . GLU A 1 198 ? 14.984 -8.172 9.25 1 93 198 GLU A N 1
ATOM 1581 C CA . GLU A 1 198 ? 14.5 -8.828 10.461 1 93 198 GLU A CA 1
ATOM 1582 C C . GLU A 1 198 ? 13.141 -8.273 10.883 1 93 198 GLU A C 1
ATOM 1584 O O . GLU A 1 198 ? 12.258 -9.031 11.297 1 93 198 GLU A O 1
ATOM 1589 N N . LYS A 1 199 ? 13.031 -7.023 10.734 1 92.69 199 LYS A N 1
ATOM 1590 C CA . LYS A 1 199 ? 11.742 -6.41 11.039 1 92.69 199 LYS A CA 1
ATOM 1591 C C . LYS A 1 199 ? 10.656 -6.914 10.094 1 92.69 199 LYS A C 1
ATOM 1593 O O . LYS A 1 199 ? 9.555 -7.258 10.531 1 92.69 199 LYS A O 1
ATOM 1598 N N . THR A 1 200 ? 10.992 -6.957 8.859 1 94.69 200 THR A N 1
ATOM 1599 C CA . THR A 1 200 ? 10.039 -7.441 7.863 1 94.69 200 THR A CA 1
ATOM 1600 C C . THR A 1 200 ? 9.648 -8.891 8.148 1 94.69 200 THR A C 1
ATOM 1602 O O . THR A 1 200 ? 8.477 -9.25 8.039 1 94.69 200 THR A O 1
ATOM 1605 N N . ARG A 1 201 ? 10.602 -9.719 8.633 1 94.06 201 ARG A N 1
ATOM 1606 C CA . ARG A 1 201 ? 10.344 -11.117 8.953 1 94.06 201 ARG A CA 1
ATOM 1607 C C . ARG A 1 201 ? 9.406 -11.242 10.148 1 94.06 201 ARG A C 1
ATOM 1609 O O . ARG A 1 201 ? 8.578 -12.156 10.195 1 94.06 201 ARG A O 1
ATOM 1616 N N . SER A 1 202 ? 9.555 -10.398 11.062 1 92 202 SER A N 1
ATOM 1617 C CA . SER A 1 202 ? 8.758 -10.5 12.281 1 92 202 SER A CA 1
ATOM 1618 C C . SER A 1 202 ? 7.363 -9.906 12.086 1 92 202 SER A C 1
ATOM 1620 O O . SER A 1 202 ? 6.441 -10.219 12.844 1 92 202 SER A O 1
ATOM 1622 N N . ASP A 1 203 ? 7.156 -9.102 11.055 1 92.94 203 ASP A N 1
ATOM 1623 C CA . ASP A 1 203 ? 5.879 -8.438 10.82 1 92.94 203 ASP A CA 1
ATOM 1624 C C . ASP A 1 203 ? 4.934 -9.336 10.023 1 92.94 203 ASP A C 1
ATOM 1626 O O . ASP A 1 203 ? 3.713 -9.156 10.078 1 92.94 203 ASP A O 1
ATOM 1630 N N . GLY A 1 204 ? 5.512 -10.227 9.234 1 94.31 204 GLY A N 1
ATOM 1631 C CA . GLY A 1 204 ? 4.699 -11.109 8.406 1 94.31 204 GLY A CA 1
ATOM 1632 C C . GLY A 1 204 ? 5.473 -12.289 7.859 1 94.31 204 GLY A C 1
ATOM 1633 O O . GLY A 1 204 ? 6.648 -12.477 8.188 1 94.31 204 GLY A O 1
ATOM 1634 N N . ASN A 1 205 ? 4.793 -13.141 7.039 1 94.56 205 ASN A N 1
ATOM 1635 C CA . ASN A 1 205 ? 5.41 -14.289 6.379 1 94.56 205 ASN A CA 1
ATOM 1636 C C . ASN A 1 205 ? 5.695 -14.008 4.906 1 94.56 205 ASN A C 1
ATOM 1638 O O . ASN A 1 205 ? 5.129 -13.078 4.332 1 94.56 205 ASN A O 1
ATOM 1642 N N . SER A 1 206 ? 6.586 -14.789 4.355 1 97.31 206 SER A N 1
ATOM 1643 C CA . SER A 1 206 ? 6.754 -14.742 2.906 1 97.31 206 SER A CA 1
ATOM 1644 C C . SER A 1 206 ? 5.422 -14.906 2.189 1 97.31 206 SER A C 1
ATOM 1646 O O . SER A 1 206 ? 4.633 -15.789 2.533 1 97.31 206 SER A O 1
ATOM 1648 N N . GLY A 1 207 ? 5.125 -14.055 1.2 1 97.06 207 GLY A N 1
ATOM 1649 C CA . GLY A 1 207 ? 3.869 -14.062 0.467 1 97.06 207 GLY A CA 1
ATOM 1650 C C . GLY A 1 207 ? 3.623 -12.781 -0.308 1 97.06 207 GLY A C 1
ATOM 1651 O O . GLY A 1 207 ? 4.496 -11.914 -0.377 1 97.06 207 GLY A O 1
ATOM 1652 N N . ILE A 1 208 ? 2.477 -12.758 -0.928 1 97 208 ILE A N 1
ATOM 1653 C CA . ILE A 1 208 ? 2.055 -11.555 -1.63 1 97 208 ILE A CA 1
ATOM 1654 C C . ILE A 1 208 ? 1.554 -10.516 -0.623 1 97 208 ILE A C 1
ATOM 1656 O O . ILE A 1 208 ? 0.855 -10.859 0.334 1 97 208 ILE A O 1
ATOM 1660 N N . LYS A 1 209 ? 1.875 -9.297 -0.889 1 95.75 209 LYS A N 1
ATOM 1661 C CA . LYS A 1 209 ? 1.532 -8.258 0.077 1 95.75 209 LYS A CA 1
ATOM 1662 C C . LYS A 1 209 ? 0.444 -7.34 -0.468 1 95.75 209 LYS A C 1
ATOM 1664 O O . LYS A 1 209 ? -0.565 -7.102 0.199 1 95.75 209 LYS A O 1
ATOM 1669 N N . GLN A 1 210 ? 0.694 -6.805 -1.729 1 94.75 210 GLN A N 1
ATOM 1670 C CA . GLN A 1 210 ? -0.194 -5.785 -2.279 1 94.75 210 GLN A CA 1
ATOM 1671 C C . GLN A 1 210 ? -0.102 -5.742 -3.803 1 94.75 210 GLN A C 1
ATOM 1673 O O . GLN A 1 210 ? 0.966 -5.977 -4.371 1 94.75 210 GLN A O 1
ATOM 1678 N N . ILE A 1 211 ? -1.291 -5.449 -4.422 1 94.19 211 ILE A N 1
ATOM 1679 C CA . ILE A 1 211 ? -1.298 -5.121 -5.844 1 94.19 211 ILE A CA 1
ATOM 1680 C C . ILE A 1 211 ? -1.465 -3.615 -6.027 1 94.19 211 ILE A C 1
ATOM 1682 O O . ILE A 1 211 ? -1.634 -2.879 -5.051 1 94.19 211 ILE A O 1
ATOM 1686 N N . ARG A 1 212 ? -1.417 -3.137 -7.211 1 91.5 212 ARG A N 1
ATOM 1687 C CA . ARG A 1 212 ? -1.53 -1.707 -7.488 1 91.5 212 ARG A CA 1
ATOM 1688 C C . ARG A 1 212 ? -2.908 -1.182 -7.098 1 91.5 212 ARG A C 1
ATOM 1690 O O . ARG A 1 212 ? -3.924 -1.822 -7.375 1 91.5 212 ARG A O 1
ATOM 1697 N N . THR A 1 213 ? -2.914 0.006 -6.504 1 87.25 213 THR A N 1
ATOM 1698 C CA . THR A 1 213 ? -4.164 0.675 -6.164 1 87.25 213 THR A CA 1
ATOM 1699 C C . THR A 1 213 ? -4.699 1.46 -7.359 1 87.25 213 THR A C 1
ATOM 1701 O O . THR A 1 213 ? -3.969 2.232 -7.98 1 87.25 213 THR A O 1
ATOM 1704 N N . ARG A 1 214 ? -6.012 1.283 -7.668 1 81.81 214 ARG A N 1
ATOM 1705 C CA . ARG A 1 214 ? -6.578 1.929 -8.844 1 81.81 214 ARG A CA 1
ATOM 1706 C C . ARG A 1 214 ? -7.801 2.762 -8.484 1 81.81 214 ARG A C 1
ATOM 1708 O O . ARG A 1 214 ? -8.289 3.549 -9.297 1 81.81 214 ARG A O 1
ATOM 1715 N N . ASN A 1 215 ? -8.297 2.584 -7.277 1 80.69 215 ASN A N 1
ATOM 1716 C CA . ASN A 1 215 ? -9.547 3.24 -6.922 1 80.69 215 ASN A CA 1
ATOM 1717 C C . ASN A 1 215 ? -9.523 3.76 -5.488 1 80.69 215 ASN A C 1
ATOM 1719 O O . ASN A 1 215 ? -8.664 3.373 -4.699 1 80.69 215 ASN A O 1
ATOM 1723 N N . ALA A 1 216 ? -10.406 4.703 -5.332 1 81 216 ALA A N 1
ATOM 1724 C CA . ALA A 1 216 ? -10.688 5.211 -3.992 1 81 216 ALA A CA 1
ATOM 1725 C C . ALA A 1 216 ? -12.188 5.254 -3.725 1 81 216 ALA A C 1
ATOM 1727 O O . ALA A 1 216 ? -12.992 5.031 -4.633 1 81 216 ALA A O 1
ATOM 1728 N N . GLY A 1 217 ? -12.547 5.391 -2.492 1 86.81 217 GLY A N 1
ATOM 1729 C CA . GLY A 1 217 ? -13.938 5.488 -2.1 1 86.81 217 GLY A CA 1
ATOM 1730 C C . GLY A 1 217 ? -14.125 5.77 -0.62 1 86.81 217 GLY A C 1
ATOM 1731 O O . GLY A 1 217 ? -13.164 6.09 0.082 1 86.81 217 GLY A O 1
ATOM 1732 N N . GLY A 1 218 ? -15.383 5.688 -0.27 1 88.12 218 GLY A N 1
ATOM 1733 C CA . GLY A 1 218 ? -15.719 6.086 1.089 1 88.12 218 GLY A CA 1
ATOM 1734 C C . GLY A 1 218 ? -15.297 5.062 2.129 1 88.12 218 GLY A C 1
ATOM 1735 O O . GLY A 1 218 ? -15.195 5.383 3.314 1 88.12 218 GLY A O 1
ATOM 1736 N N . LYS A 1 219 ? -15.133 3.898 1.679 1 90.94 219 LYS A N 1
ATOM 1737 C CA . LYS A 1 219 ? -14.688 2.848 2.592 1 90.94 219 LYS A CA 1
ATOM 1738 C C . LYS A 1 219 ? -13.234 2.465 2.326 1 90.94 219 LYS A C 1
ATOM 1740 O O . LYS A 1 219 ? -12.75 2.594 1.199 1 90.94 219 LYS A O 1
ATOM 1745 N N . THR A 1 220 ? -12.578 2.012 3.387 1 90.5 220 THR A N 1
ATOM 1746 C CA . THR A 1 220 ? -11.156 1.679 3.26 1 90.5 220 THR A CA 1
ATOM 1747 C C . THR A 1 220 ? -10.961 0.535 2.27 1 90.5 220 THR A C 1
ATOM 1749 O O . THR A 1 220 ? -9.969 0.504 1.539 1 90.5 220 THR A O 1
ATOM 1752 N N . TYR A 1 221 ? -11.93 -0.365 2.229 1 90.31 221 TYR A N 1
ATOM 1753 C CA . TYR A 1 221 ? -11.812 -1.53 1.36 1 90.31 221 TYR A CA 1
ATOM 1754 C C . TYR A 1 221 ? -12.211 -1.186 -0.072 1 90.31 221 TYR A C 1
ATOM 1756 O O . TYR A 1 221 ? -12.195 -2.051 -0.951 1 90.31 221 TYR A O 1
ATOM 1764 N N . HIS A 1 222 ? -12.547 0.048 -0.414 1 90.12 222 HIS A N 1
ATOM 1765 C CA . HIS A 1 222 ? -12.812 0.466 -1.787 1 90.12 222 HIS A CA 1
ATOM 1766 C C . HIS A 1 222 ? -11.516 0.633 -2.57 1 90.12 222 HIS A C 1
ATOM 1768 O O . HIS A 1 222 ? -11.539 0.979 -3.754 1 90.12 222 HIS A O 1
ATOM 1774 N N . SER A 1 223 ? -10.453 0.402 -1.962 1 88.62 223 SER A N 1
ATOM 1775 C CA . SER A 1 223 ? -9.148 0.308 -2.611 1 88.62 223 SER A CA 1
ATOM 1776 C C . SER A 1 223 ? -8.578 -1.102 -2.504 1 88.62 223 SER A C 1
ATOM 1778 O O . SER A 1 223 ? -8.836 -1.81 -1.529 1 88.62 223 SER A O 1
ATOM 1780 N N . SER A 1 224 ? -7.719 -1.359 -3.418 1 88 224 SER A N 1
ATOM 1781 C CA . SER A 1 224 ? -7.234 -2.729 -3.541 1 88 224 SER A CA 1
ATOM 1782 C C . SER A 1 224 ? -6.246 -3.066 -2.428 1 88 224 SER A C 1
ATOM 1784 O O . SER A 1 224 ? -5.648 -2.17 -1.829 1 88 224 SER A O 1
ATOM 1786 N N . SER A 1 225 ? -6.113 -4.336 -2.084 1 91.62 225 SER A N 1
ATOM 1787 C CA . SER A 1 225 ? -5.066 -4.977 -1.298 1 91.62 225 SER A CA 1
ATOM 1788 C C . SER A 1 225 ? -4.293 -5.996 -2.131 1 91.62 225 SER A C 1
ATOM 1790 O O . SER A 1 225 ? -3.721 -5.648 -3.166 1 91.62 225 SER A O 1
ATOM 1792 N N . HIS A 1 226 ? -4.23 -7.172 -1.683 1 93.62 226 HIS A N 1
ATOM 1793 C CA . HIS A 1 226 ? -3.686 -8.25 -2.5 1 93.62 226 HIS A CA 1
ATOM 1794 C C . HIS A 1 226 ? -4.719 -8.758 -3.5 1 93.62 226 HIS A C 1
ATOM 1796 O O . HIS A 1 226 ? -4.402 -9.578 -4.363 1 93.62 226 HIS A O 1
ATOM 1802 N N . THR A 1 227 ? -5.918 -8.203 -3.311 1 92.94 227 THR A N 1
ATOM 1803 C CA . THR A 1 227 ? -7.031 -8.562 -4.18 1 92.94 227 THR A CA 1
ATOM 1804 C C . THR A 1 227 ? -7.844 -7.332 -4.555 1 92.94 227 THR A C 1
ATOM 1806 O O . THR A 1 227 ? -7.844 -6.336 -3.828 1 92.94 227 THR A O 1
ATOM 1809 N N . GLY A 1 228 ? -8.406 -7.281 -5.688 1 90 228 GLY A N 1
ATOM 1810 C CA . GLY A 1 228 ? -9.43 -6.375 -6.188 1 90 228 GLY A CA 1
ATOM 1811 C C . GLY A 1 228 ? -10.562 -7.094 -6.895 1 90 228 GLY A C 1
ATOM 1812 O O . GLY A 1 228 ? -11.258 -7.914 -6.293 1 90 228 GLY A O 1
ATOM 1813 N N . ARG A 1 229 ? -10.531 -6.957 -8.156 1 89.56 229 ARG A N 1
ATOM 1814 C CA . ARG A 1 229 ? -11.484 -7.727 -8.953 1 89.56 229 ARG A CA 1
ATOM 1815 C C . ARG A 1 229 ? -10.953 -9.125 -9.242 1 89.56 229 ARG A C 1
ATOM 1817 O O . ARG A 1 229 ? -11.719 -10.031 -9.578 1 89.56 229 ARG A O 1
ATOM 1824 N N . SER A 1 230 ? -9.711 -9.211 -9.195 1 93.94 230 SER A N 1
ATOM 1825 C CA . SER A 1 230 ? -9.023 -10.492 -9.312 1 93.94 230 SER A CA 1
ATOM 1826 C C . SER A 1 230 ? -7.969 -10.648 -8.227 1 93.94 230 SER A C 1
ATOM 1828 O O . SER A 1 230 ? -7.438 -9.656 -7.715 1 93.94 230 SER A O 1
ATOM 1830 N N . PHE A 1 231 ? -7.711 -11.867 -7.859 1 96.12 231 PHE A N 1
ATOM 1831 C CA . PHE A 1 231 ? -6.645 -12.141 -6.906 1 96.12 231 PHE A CA 1
ATOM 1832 C C . PHE A 1 231 ? -5.277 -11.953 -7.555 1 96.12 231 PHE A C 1
ATOM 1834 O O . PHE A 1 231 ? -5.012 -12.5 -8.625 1 96.12 231 PHE A O 1
ATOM 1841 N N . ALA A 1 232 ? -4.391 -11.141 -6.965 1 96.19 232 ALA A N 1
ATOM 1842 C CA . ALA A 1 232 ? -3.016 -10.906 -7.398 1 96.19 232 ALA A CA 1
ATOM 1843 C C . ALA A 1 232 ? -2.963 -10.469 -8.859 1 96.19 232 ALA A C 1
ATOM 1845 O O . ALA A 1 232 ? -2.043 -10.836 -9.594 1 96.19 232 ALA A O 1
ATOM 1846 N N . SER A 1 233 ? -4.066 -9.906 -9.344 1 93.56 233 SER A N 1
ATOM 1847 C CA . SER A 1 233 ? -4.16 -9.32 -10.68 1 93.56 233 SER A CA 1
ATOM 1848 C C . SER A 1 233 ? -4.039 -10.391 -11.758 1 93.56 233 SER A C 1
ATOM 1850 O O . SER A 1 233 ? -3.459 -10.148 -12.82 1 93.56 233 SER A O 1
ATOM 1852 N N . ILE A 1 234 ? -4.43 -11.578 -11.516 1 96 234 ILE A N 1
ATOM 1853 C CA . ILE A 1 234 ? -4.426 -12.594 -12.562 1 96 234 ILE A CA 1
ATOM 1854 C C . ILE A 1 234 ? -5.434 -12.219 -13.648 1 96 234 ILE A C 1
ATOM 1856 O O . ILE A 1 234 ? -6.484 -11.648 -13.352 1 96 234 ILE A O 1
ATOM 1860 N N . HIS A 1 235 ? -5.152 -12.508 -14.844 1 93.25 235 HIS A N 1
ATOM 1861 C CA . HIS A 1 235 ? -6.039 -12.258 -15.977 1 93.25 235 HIS A CA 1
ATOM 1862 C C . HIS A 1 235 ? -5.828 -13.281 -17.078 1 93.25 235 HIS A C 1
ATOM 1864 O O . HIS A 1 235 ? -4.961 -14.148 -16.969 1 93.25 235 HIS A O 1
ATOM 1870 N N . ASP A 1 236 ? -6.68 -13.242 -18.094 1 93.06 236 ASP A N 1
ATOM 1871 C CA . ASP A 1 236 ? -6.785 -14.344 -19.047 1 93.06 236 ASP A CA 1
ATOM 1872 C C . ASP A 1 236 ? -6.008 -14.039 -20.328 1 93.06 236 ASP A C 1
ATOM 1874 O O . ASP A 1 236 ? -6.281 -13.047 -21 1 93.06 236 ASP A O 1
ATOM 1878 N N . HIS A 1 237 ? -5.043 -14.914 -20.656 1 93.31 237 HIS A N 1
ATOM 1879 C CA . HIS A 1 237 ? -4.316 -14.891 -21.922 1 93.31 237 HIS A CA 1
ATOM 1880 C C . HIS A 1 237 ? -4.48 -16.203 -22.672 1 93.31 237 HIS A C 1
ATOM 1882 O O . HIS A 1 237 ? -3.506 -16.766 -23.172 1 93.31 237 HIS A O 1
ATOM 1888 N N . SER A 1 238 ? -5.695 -16.703 -22.703 1 93.44 238 SER A N 1
ATOM 1889 C CA . SER A 1 238 ? -5.922 -18.016 -23.266 1 93.44 238 SER A CA 1
ATOM 1890 C C . SER A 1 238 ? -5.727 -18.016 -24.781 1 93.44 238 SER A C 1
ATOM 1892 O O . SER A 1 238 ? -5.617 -19.078 -25.406 1 93.44 238 SER A O 1
ATOM 1894 N N . ASN A 1 239 ? -5.719 -16.891 -25.422 1 93.75 239 ASN A N 1
ATOM 1895 C CA . ASN A 1 239 ? -5.418 -16.797 -26.844 1 93.75 239 ASN A CA 1
ATOM 1896 C C . ASN A 1 239 ? -3.926 -16.953 -27.109 1 93.75 239 ASN A C 1
ATOM 1898 O O . ASN A 1 239 ? -3.512 -17.109 -28.266 1 93.75 239 ASN A O 1
ATOM 1902 N N . ASN A 1 240 ? -3.123 -16.859 -26.078 1 93.75 240 ASN A N 1
ATOM 1903 C CA . ASN A 1 240 ? -1.688 -17.109 -26.188 1 93.75 240 ASN A CA 1
ATOM 1904 C C . ASN A 1 240 ? -1.34 -18.547 -25.844 1 93.75 240 ASN A C 1
ATOM 1906 O O . ASN A 1 240 ? -1.918 -19.125 -24.922 1 93.75 240 ASN A O 1
ATOM 1910 N N . LYS A 1 241 ? -0.361 -19.016 -26.609 1 94.88 241 LYS A N 1
ATOM 1911 C CA . LYS A 1 241 ? 0.114 -20.359 -26.297 1 94.88 241 LYS A CA 1
ATOM 1912 C C . LYS A 1 241 ? 1.018 -20.344 -25.062 1 94.88 241 LYS A C 1
ATOM 1914 O O . LYS A 1 241 ? 2.059 -19.688 -25.062 1 94.88 241 LYS A O 1
ATOM 1919 N N . LYS A 1 242 ? 0.657 -20.969 -23.984 1 94.5 242 LYS A N 1
ATOM 1920 C CA . LYS A 1 242 ? 1.47 -21.266 -22.812 1 94.5 242 LYS A CA 1
ATOM 1921 C C . LYS A 1 242 ? 1.826 -20 -22.047 1 94.5 242 LYS A C 1
ATOM 1923 O O . LYS A 1 242 ? 2.936 -19.875 -21.516 1 94.5 242 LYS A O 1
ATOM 1928 N N . ILE A 1 243 ? 0.942 -19.016 -22.031 1 94.44 243 ILE A N 1
ATOM 1929 C CA . ILE A 1 243 ? 1.157 -17.797 -21.266 1 94.44 243 ILE A CA 1
ATOM 1930 C C . ILE A 1 243 ? 0.01 -17.594 -20.281 1 94.44 243 ILE A C 1
ATOM 1932 O O . ILE A 1 243 ? -1.161 -17.734 -20.641 1 94.44 243 ILE A O 1
ATOM 1936 N N . CYS A 1 244 ? 0.354 -17.344 -19.062 1 95.12 244 CYS A N 1
ATOM 1937 C CA . CYS A 1 244 ? -0.617 -16.969 -18.047 1 95.12 244 CYS A CA 1
ATOM 1938 C C . CYS A 1 244 ? -0.459 -15.508 -17.656 1 95.12 244 CYS A C 1
ATOM 1940 O O . CYS A 1 244 ? 0.652 -15.047 -17.375 1 95.12 244 CYS A O 1
ATOM 1942 N N . GLY A 1 245 ? -1.587 -14.844 -17.656 1 94.06 245 GLY A N 1
ATOM 1943 C CA . GLY A 1 245 ? -1.549 -13.422 -17.328 1 94.06 245 GLY A CA 1
ATOM 1944 C C . GLY A 1 245 ? -1.538 -13.148 -15.844 1 94.06 245 GLY A C 1
ATOM 1945 O O . GLY A 1 245 ? -2.264 -13.797 -15.078 1 94.06 245 GLY A O 1
ATOM 1946 N N . MET A 1 246 ? -0.71 -12.203 -15.398 1 94.69 246 MET A N 1
ATOM 1947 C CA . MET A 1 246 ? -0.641 -11.719 -14.023 1 94.69 246 MET A CA 1
ATOM 1948 C C . MET A 1 246 ? -0.02 -10.328 -13.961 1 94.69 246 MET A C 1
ATOM 1950 O O . MET A 1 246 ? 1.003 -10.07 -14.602 1 94.69 246 MET A O 1
ATOM 1954 N N . GLY A 1 247 ? -0.573 -9.422 -13.273 1 93.5 247 GLY A N 1
ATOM 1955 C CA . GLY A 1 247 ? -0.085 -8.055 -13.172 1 93.5 247 GLY A CA 1
ATOM 1956 C C . GLY A 1 247 ? 1.05 -7.898 -12.18 1 93.5 247 GLY A C 1
ATOM 1957 O O . GLY A 1 247 ? 1.66 -8.883 -11.766 1 93.5 247 GLY A O 1
ATOM 1958 N N . GLU A 1 248 ? 1.313 -6.609 -11.828 1 94.19 248 GLU A N 1
ATOM 1959 C CA . GLU A 1 248 ? 2.336 -6.281 -10.844 1 94.19 248 GLU A CA 1
ATOM 1960 C C . GLU A 1 248 ? 1.849 -6.566 -9.422 1 94.19 248 GLU A C 1
ATOM 1962 O O . GLU A 1 248 ? 0.661 -6.418 -9.133 1 94.19 248 GLU A O 1
ATOM 1967 N N . PHE A 1 249 ? 2.789 -6.941 -8.602 1 96.56 249 PHE A N 1
ATOM 1968 C CA . PHE A 1 249 ? 2.471 -7.031 -7.184 1 96.56 249 PHE A CA 1
ATOM 1969 C C . PHE A 1 249 ? 3.721 -6.836 -6.336 1 96.56 249 PHE A C 1
ATOM 1971 O O . PHE A 1 249 ? 4.84 -6.863 -6.852 1 96.56 249 PHE A O 1
ATOM 1978 N N . ILE A 1 250 ? 3.549 -6.555 -5.102 1 97.12 250 ILE A N 1
ATOM 1979 C CA . ILE A 1 250 ? 4.609 -6.527 -4.102 1 97.12 250 ILE A CA 1
ATOM 1980 C C . ILE A 1 250 ? 4.688 -7.879 -3.395 1 97.12 250 ILE A C 1
ATOM 1982 O O . ILE A 1 250 ? 3.686 -8.375 -2.877 1 97.12 250 ILE A O 1
ATOM 1986 N N . GLY A 1 251 ? 5.859 -8.484 -3.463 1 96.88 251 GLY A N 1
ATOM 1987 C CA . GLY A 1 251 ? 6.113 -9.742 -2.777 1 96.88 251 GLY A CA 1
ATOM 1988 C C . GLY A 1 251 ? 7.16 -9.625 -1.686 1 96.88 251 GLY A C 1
ATOM 1989 O O . GLY A 1 251 ? 7.965 -8.695 -1.688 1 96.88 251 GLY A O 1
ATOM 1990 N N . VAL A 1 252 ? 7.078 -10.477 -0.702 1 97.5 252 VAL A N 1
ATOM 1991 C CA . VAL A 1 252 ? 8.086 -10.617 0.342 1 97.5 252 VAL A CA 1
ATOM 1992 C C . VAL A 1 252 ? 8.578 -12.062 0.392 1 97.5 252 VAL A C 1
ATOM 1994 O O . VAL A 1 252 ? 7.77 -13 0.439 1 97.5 252 VAL A O 1
ATOM 1997 N N . LEU A 1 253 ? 9.836 -12.266 0.294 1 97.75 253 LEU A N 1
ATOM 1998 C CA . LEU A 1 253 ? 10.469 -13.57 0.491 1 97.75 253 LEU A CA 1
ATOM 1999 C C . LEU A 1 253 ? 11.578 -13.484 1.531 1 97.75 253 LEU A C 1
ATOM 2001 O O . LEU A 1 253 ? 12.586 -12.797 1.317 1 97.75 253 LEU A O 1
ATOM 2005 N N . ASN A 1 254 ? 11.383 -14.094 2.641 1 96.88 254 ASN A N 1
ATOM 2006 C CA . ASN A 1 254 ? 12.312 -14.133 3.762 1 96.88 254 ASN A CA 1
ATOM 2007 C C . ASN A 1 254 ? 12.766 -12.727 4.164 1 96.88 254 ASN A C 1
ATOM 2009 O O . ASN A 1 254 ? 13.961 -12.453 4.246 1 96.88 254 ASN A O 1
ATOM 2013 N N . GLY A 1 255 ? 11.883 -11.898 4.293 1 95.81 255 GLY A N 1
ATOM 2014 C CA . GLY A 1 255 ? 12.156 -10.562 4.793 1 95.81 255 GLY A CA 1
ATOM 2015 C C . GLY A 1 255 ? 12.555 -9.586 3.703 1 95.81 255 GLY A C 1
ATOM 2016 O O . GLY A 1 255 ? 12.758 -8.398 3.969 1 95.81 255 GLY A O 1
ATOM 2017 N N . VAL A 1 256 ? 12.742 -10.031 2.473 1 96.31 256 VAL A N 1
ATOM 2018 C CA . VAL A 1 256 ? 13.078 -9.148 1.362 1 96.31 256 VAL A CA 1
ATOM 2019 C C . VAL A 1 256 ? 11.805 -8.719 0.637 1 96.31 256 VAL A C 1
ATOM 2021 O O . VAL A 1 256 ? 11.117 -9.555 0.04 1 96.31 256 VAL A O 1
ATOM 2024 N N . GLU A 1 257 ? 11.516 -7.484 0.744 1 96.44 257 GLU A N 1
ATOM 2025 C CA . GLU A 1 257 ? 10.375 -6.922 0.026 1 96.44 257 GLU A CA 1
ATOM 2026 C C . GLU A 1 257 ? 10.789 -6.398 -1.347 1 96.44 257 GLU A C 1
ATOM 2028 O O . GLU A 1 257 ? 11.844 -5.773 -1.485 1 96.44 257 GLU A O 1
ATOM 2033 N N . PHE A 1 258 ? 10.047 -6.703 -2.381 1 96.31 258 PHE A N 1
ATOM 2034 C CA . PHE A 1 258 ? 10.312 -6.254 -3.742 1 96.31 258 PHE A CA 1
ATOM 2035 C C . PHE A 1 258 ? 9.008 -6.051 -4.508 1 96.31 258 PHE A C 1
ATOM 2037 O O . PHE A 1 258 ? 7.945 -6.492 -4.066 1 96.31 258 PHE A O 1
ATOM 2044 N N . ARG A 1 259 ? 8.992 -5.293 -5.551 1 96 259 ARG A N 1
ATOM 2045 C CA . ARG A 1 259 ? 7.883 -5.09 -6.477 1 96 259 ARG A CA 1
ATOM 2046 C C . ARG A 1 259 ? 8.211 -5.66 -7.855 1 96 259 ARG A C 1
ATOM 2048 O O . ARG A 1 259 ? 9.273 -5.367 -8.414 1 96 259 ARG A O 1
ATOM 2055 N N . THR A 1 260 ? 7.355 -6.383 -8.375 1 95.88 260 THR A N 1
ATOM 2056 C CA . THR A 1 260 ? 7.594 -7.012 -9.672 1 95.88 260 THR A CA 1
ATOM 2057 C C . THR A 1 260 ? 7.234 -6.062 -10.812 1 95.88 260 THR A C 1
ATOM 2059 O O . THR A 1 260 ? 6.492 -5.098 -10.609 1 95.88 260 THR A O 1
ATOM 2062 N N . ARG A 1 261 ? 7.77 -6.34 -11.93 1 94.25 261 ARG A N 1
ATOM 2063 C CA . ARG A 1 261 ? 7.148 -5.82 -13.148 1 94.25 261 ARG A CA 1
ATOM 2064 C C . ARG A 1 261 ? 5.891 -6.605 -13.5 1 94.25 261 ARG A C 1
ATOM 2066 O O . ARG A 1 261 ? 5.441 -7.449 -12.719 1 94.25 261 ARG A O 1
ATOM 2073 N N . HIS A 1 262 ? 5.238 -6.262 -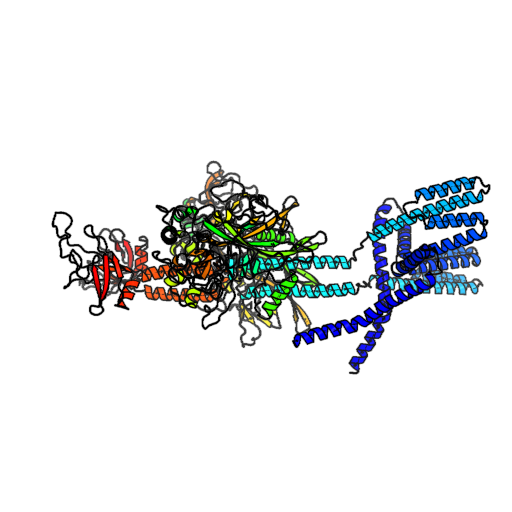14.617 1 94.62 262 HIS A N 1
ATOM 2074 C CA . HIS A 1 262 ? 4.121 -7.07 -15.102 1 94.62 262 HIS A CA 1
ATOM 2075 C C . HIS A 1 262 ? 4.547 -8.516 -15.328 1 94.62 262 HIS A C 1
ATOM 2077 O O . HIS A 1 262 ? 5.621 -8.773 -15.875 1 94.62 262 HIS A O 1
ATOM 2083 N N . ASN A 1 263 ? 3.674 -9.516 -14.867 1 94.12 263 ASN A N 1
ATOM 2084 C CA . ASN A 1 263 ? 4.121 -10.898 -14.766 1 94.12 263 ASN A CA 1
ATOM 2085 C C . ASN A 1 263 ? 3.336 -11.812 -15.703 1 94.12 263 ASN A C 1
ATOM 2087 O O . ASN A 1 263 ? 2.844 -12.859 -15.289 1 94.12 263 ASN A O 1
ATOM 2091 N N . ASP A 1 264 ? 3.24 -11.547 -16.969 1 93.94 264 ASP A N 1
ATOM 2092 C CA . ASP A 1 264 ? 2.762 -12.547 -17.922 1 93.94 264 ASP A CA 1
ATOM 2093 C C . ASP A 1 264 ? 3.783 -13.672 -18.109 1 93.94 264 ASP A C 1
ATOM 2095 O O . ASP A 1 264 ? 4.633 -13.602 -19 1 93.94 264 ASP A O 1
ATOM 2099 N N . TYR A 1 265 ? 3.623 -14.695 -17.344 1 94.44 265 TYR A N 1
ATOM 2100 C CA . TYR A 1 265 ? 4.676 -15.703 -17.312 1 94.44 265 TYR A CA 1
ATOM 2101 C C . TYR A 1 265 ? 4.332 -16.875 -18.203 1 94.44 265 TYR A C 1
ATOM 2103 O O . TYR A 1 265 ? 3.16 -17.234 -18.359 1 94.44 265 TYR A O 1
ATOM 2111 N N . ALA A 1 266 ? 5.355 -17.469 -18.766 1 94.88 266 ALA A N 1
ATOM 2112 C CA . ALA A 1 266 ? 5.219 -18.656 -19.625 1 94.88 266 ALA A CA 1
ATOM 2113 C C . ALA A 1 266 ? 5.188 -19.938 -18.781 1 94.88 266 ALA A C 1
ATOM 2115 O O . ALA A 1 266 ? 5.793 -20 -17.719 1 94.88 266 ALA A O 1
ATOM 2116 N N . LEU A 1 267 ? 4.559 -20.906 -19.328 1 96.38 267 LEU A N 1
ATOM 2117 C CA . LEU A 1 267 ? 4.531 -22.219 -18.672 1 96.38 267 LEU A CA 1
ATOM 2118 C C . LEU A 1 267 ? 5.824 -22.984 -18.922 1 96.38 267 LEU A C 1
ATOM 2120 O O . LEU A 1 267 ? 5.902 -23.797 -19.859 1 96.38 267 LEU A O 1
ATOM 2124 N N . ARG A 1 268 ? 6.73 -22.75 -18.047 1 96.38 268 ARG A N 1
ATOM 2125 C CA . ARG A 1 268 ? 8.047 -23.375 -18.109 1 96.38 268 ARG A CA 1
ATOM 2126 C C . ARG A 1 268 ? 8.438 -23.969 -16.766 1 96.38 268 ARG A C 1
ATOM 2128 O O . ARG A 1 268 ? 8.008 -23.484 -15.719 1 96.38 268 ARG A O 1
ATOM 2135 N N . SER A 1 269 ? 9.188 -25 -16.797 1 96.75 269 SER A N 1
ATOM 2136 C CA . SER A 1 269 ? 9.781 -25.609 -15.617 1 96.75 269 SER A CA 1
ATOM 2137 C C . SER A 1 269 ? 11.297 -25.422 -15.602 1 96.75 269 SER A C 1
ATOM 2139 O O . SER A 1 269 ? 11.883 -25.031 -16.609 1 96.75 269 SER A O 1
ATOM 2141 N N . ALA A 1 270 ? 11.852 -25.703 -14.391 1 96.62 270 ALA A N 1
ATOM 2142 C CA . ALA A 1 270 ? 13.305 -25.875 -14.375 1 96.62 270 ALA A CA 1
ATOM 2143 C C . ALA A 1 270 ? 13.742 -27 -15.305 1 96.62 270 ALA A C 1
ATOM 2145 O O . ALA A 1 270 ? 12.977 -27.922 -15.57 1 96.62 270 ALA A O 1
ATOM 2146 N N . ALA A 1 271 ? 14.969 -26.891 -15.758 1 96.06 271 ALA A N 1
ATOM 2147 C CA . ALA A 1 271 ? 15.461 -27.891 -16.719 1 96.06 271 ALA A CA 1
ATOM 2148 C C . ALA A 1 271 ? 15.766 -29.203 -16.016 1 96.06 271 ALA A C 1
ATOM 2150 O O . ALA A 1 271 ? 16.266 -29.219 -14.891 1 96.06 271 ALA A O 1
ATOM 2151 N N . HIS A 1 272 ? 15.531 -30.281 -16.672 1 93.69 272 HIS A N 1
ATOM 2152 C CA . HIS A 1 272 ? 15.766 -31.609 -16.094 1 93.69 272 HIS A CA 1
ATOM 2153 C C . HIS A 1 272 ? 17.203 -32.062 -16.359 1 93.69 272 HIS A C 1
ATOM 2155 O O . HIS A 1 272 ? 17.812 -32.719 -15.5 1 93.69 272 HIS A O 1
ATOM 2161 N N . ASN A 1 273 ? 17.781 -31.766 -17.5 1 89.88 273 ASN A N 1
ATOM 2162 C CA . ASN A 1 273 ? 19.078 -32.312 -17.891 1 89.88 273 ASN A CA 1
ATOM 2163 C C . ASN A 1 273 ? 20.078 -31.203 -18.203 1 89.88 273 ASN A C 1
ATOM 2165 O O . ASN A 1 273 ? 21.031 -31.422 -18.953 1 89.88 273 ASN A O 1
ATOM 2169 N N . ASP A 1 274 ? 19.766 -30.062 -17.719 1 92.44 274 ASP A N 1
ATOM 2170 C CA . ASP A 1 274 ? 20.625 -28.906 -17.922 1 92.44 274 ASP A CA 1
ATOM 2171 C C . ASP A 1 274 ? 20.906 -28.172 -16.609 1 92.44 274 ASP A C 1
ATOM 2173 O O . ASP A 1 274 ? 20 -27.609 -16.016 1 92.44 274 ASP A O 1
ATOM 2177 N N . LYS A 1 275 ? 22.047 -28.188 -16.156 1 90.44 275 LYS A N 1
ATOM 2178 C CA . LYS A 1 275 ? 22.438 -27.625 -14.867 1 90.44 275 LYS A CA 1
ATOM 2179 C C . LYS A 1 275 ? 22.797 -26.156 -14.984 1 90.44 275 LYS A C 1
ATOM 2181 O O . LYS A 1 275 ? 23.109 -25.5 -13.984 1 90.44 275 LYS A O 1
ATOM 2186 N N . ARG A 1 276 ? 22.875 -25.625 -16.219 1 91.38 276 ARG A N 1
ATOM 2187 C CA . ARG A 1 276 ? 23.234 -24.219 -16.422 1 91.38 276 ARG A CA 1
ATOM 2188 C C . ARG A 1 276 ? 22.281 -23.297 -15.68 1 91.38 276 ARG A C 1
ATOM 2190 O O . ARG A 1 276 ? 21.078 -23.562 -15.617 1 91.38 276 ARG A O 1
ATOM 2197 N N . TYR A 1 277 ? 22.672 -22.25 -15.156 1 91.06 277 TYR A N 1
ATOM 2198 C CA . TYR A 1 277 ? 21.906 -21.219 -14.445 1 91.06 277 TYR A CA 1
ATOM 2199 C C . TYR A 1 277 ? 20.75 -20.719 -15.305 1 91.06 277 TYR A C 1
ATOM 2201 O O . TYR A 1 277 ? 20.953 -20.359 -16.469 1 91.06 277 TYR A O 1
ATOM 2209 N N . GLU A 1 278 ? 19.562 -20.828 -14.844 1 89.88 278 GLU A N 1
ATOM 2210 C CA . GLU A 1 278 ? 18.328 -20.297 -15.398 1 89.88 278 GLU A CA 1
ATOM 2211 C C . GLU A 1 278 ? 17.844 -21.125 -16.594 1 89.88 278 GLU A C 1
ATOM 2213 O O . GLU A 1 278 ? 17 -20.672 -17.359 1 89.88 278 GLU A O 1
ATOM 2218 N N . ALA A 1 279 ? 18.453 -22.266 -16.766 1 94.56 279 ALA A N 1
ATOM 2219 C CA . ALA A 1 279 ? 17.953 -23.141 -17.812 1 94.56 279 ALA A CA 1
ATOM 2220 C C . ALA A 1 279 ? 16.516 -23.594 -17.516 1 94.56 279 ALA A C 1
ATOM 2222 O O . ALA A 1 279 ? 16.219 -23.984 -16.375 1 94.56 279 ALA A O 1
ATOM 2223 N N . THR A 1 280 ? 15.664 -23.5 -18.469 1 94.69 280 THR A N 1
ATOM 2224 C CA . THR A 1 280 ? 14.266 -23.875 -18.312 1 94.69 280 THR A CA 1
ATOM 2225 C C . THR A 1 280 ? 13.805 -24.766 -19.453 1 94.69 280 THR A C 1
ATOM 2227 O O . THR A 1 280 ? 14.508 -24.906 -20.453 1 94.69 280 THR A O 1
ATOM 2230 N N . LYS A 1 281 ? 12.734 -25.391 -19.234 1 95.31 281 LYS A N 1
ATOM 2231 C CA . LYS A 1 281 ? 12.078 -26.219 -20.25 1 95.31 281 LYS A CA 1
ATOM 2232 C C . LYS A 1 281 ? 10.594 -25.891 -20.344 1 95.31 281 LYS A C 1
ATOM 2234 O O . LYS A 1 281 ? 9.922 -25.719 -19.328 1 95.31 281 LYS A O 1
ATOM 2239 N N . GLU A 1 282 ? 10.141 -25.781 -21.562 1 94.44 282 GLU A N 1
ATOM 2240 C CA . GLU A 1 282 ? 8.719 -25.547 -21.781 1 94.44 282 GLU A CA 1
ATOM 2241 C C . GLU A 1 282 ? 7.887 -26.75 -21.359 1 94.44 282 GLU A C 1
ATOM 2243 O O . GLU A 1 282 ? 8.266 -27.891 -21.641 1 94.44 282 GLU A O 1
ATOM 2248 N N . LEU A 1 283 ? 6.809 -26.484 -20.766 1 96.19 283 LEU A N 1
ATOM 2249 C CA . LEU A 1 283 ? 5.926 -27.578 -20.359 1 96.19 283 LEU A CA 1
ATOM 2250 C C . LEU A 1 283 ? 5.078 -28.062 -21.531 1 96.19 283 LEU A C 1
ATOM 2252 O O . LEU A 1 283 ? 4.641 -27.266 -22.359 1 96.19 283 LEU A O 1
ATOM 2256 N N . GLU A 1 284 ? 4.871 -29.328 -21.516 1 94.5 284 GLU A N 1
ATOM 2257 C CA . GLU A 1 284 ? 4.039 -29.922 -22.547 1 94.5 284 GLU A CA 1
ATOM 2258 C C . GLU A 1 284 ? 2.574 -29.969 -22.125 1 94.5 284 GLU A C 1
ATOM 2260 O O . GLU A 1 284 ? 2.271 -30.234 -20.953 1 94.5 284 GLU A O 1
ATOM 2265 N N . PHE A 1 285 ? 1.735 -29.734 -23.125 1 96.81 285 PHE A N 1
ATOM 2266 C CA . PHE A 1 285 ? 0.309 -29.906 -22.875 1 96.81 285 PHE A CA 1
ATOM 2267 C C . PHE A 1 285 ? -0.066 -31.391 -22.891 1 96.81 285 PHE A C 1
ATOM 2269 O O . PHE A 1 285 ? 0.585 -32.188 -23.547 1 96.81 285 PHE A O 1
ATOM 2276 N N . PRO A 1 286 ? -1.067 -31.734 -22.156 1 96.94 286 PRO A N 1
ATOM 2277 C CA . PRO A 1 286 ? -1.504 -33.125 -22.156 1 96.94 286 PRO A CA 1
ATOM 2278 C C . PRO A 1 286 ? -2.113 -33.562 -23.484 1 96.94 286 PRO A C 1
ATOM 2280 O O . PRO A 1 286 ? -2.639 -32.719 -24.234 1 96.94 286 PRO A O 1
ATOM 2283 N N . ASP A 1 287 ? -2.119 -34.844 -23.688 1 97.12 287 ASP A N 1
ATOM 2284 C CA . ASP A 1 287 ? -2.672 -35.406 -24.922 1 97.12 287 ASP A CA 1
ATOM 2285 C C . ASP A 1 287 ? -4.199 -35.375 -24.891 1 97.12 287 ASP A C 1
ATOM 2287 O O . ASP A 1 287 ? -4.809 -35.281 -23.828 1 97.12 287 ASP A O 1
ATOM 2291 N N . VAL A 1 288 ? -4.758 -35.344 -26.094 1 98.38 288 VAL A N 1
ATOM 2292 C CA . VAL A 1 288 ? -6.203 -35.5 -26.219 1 98.38 288 VAL A CA 1
ATOM 2293 C C . VAL A 1 288 ? -6.59 -36.938 -25.969 1 98.38 288 VAL A C 1
ATOM 2295 O O . VAL A 1 288 ? -5.938 -37.875 -26.453 1 98.38 288 VAL A O 1
ATOM 2298 N N . PRO A 1 289 ? -7.645 -37.188 -25.172 1 98 289 PRO A N 1
ATOM 2299 C CA . PRO A 1 289 ? -8.062 -38.562 -24.969 1 98 289 PRO A CA 1
ATOM 2300 C C . PRO A 1 289 ? -8.352 -39.281 -26.281 1 98 289 PRO A C 1
ATOM 2302 O O . PRO A 1 289 ? -9.055 -38.781 -27.141 1 98 289 PRO A O 1
ATOM 2305 N N . PRO A 1 290 ? -7.883 -40.531 -26.375 1 97.62 290 PRO A N 1
ATOM 2306 C CA . PRO A 1 290 ? -8.094 -41.312 -27.609 1 97.62 290 PRO A CA 1
ATOM 2307 C C . PRO A 1 290 ? -9.57 -41.469 -27.953 1 97.62 290 PRO A C 1
ATOM 2309 O O . PRO A 1 290 ? -9.93 -41.5 -29.125 1 97.62 290 PRO A O 1
ATOM 2312 N N . ARG A 1 291 ? -10.383 -41.562 -26.984 1 97.06 291 ARG A N 1
ATOM 2313 C CA . ARG A 1 291 ? -11.812 -41.75 -27.203 1 97.06 291 ARG A CA 1
ATOM 2314 C C . ARG A 1 291 ? -12.391 -40.562 -27.969 1 97.06 291 ARG A C 1
ATOM 2316 O O . ARG A 1 291 ? -13.375 -40.688 -28.703 1 97.06 291 ARG A O 1
ATOM 2323 N N . VAL A 1 292 ? -11.875 -39.406 -27.719 1 98.38 292 VAL A N 1
ATOM 2324 C CA . VAL A 1 292 ? -12.305 -38.188 -28.438 1 98.38 292 VAL A CA 1
ATOM 2325 C C . VAL A 1 292 ? -11.82 -38.281 -29.891 1 98.38 292 VAL A C 1
ATOM 2327 O O . VAL A 1 292 ? -12.602 -38.062 -30.828 1 98.38 292 VAL A O 1
ATOM 2330 N N . LEU A 1 293 ? -10.578 -38.656 -30.094 1 97.25 293 LEU A N 1
ATOM 2331 C CA . LEU A 1 293 ? -9.953 -38.656 -31.406 1 97.25 293 LEU A CA 1
ATOM 2332 C C . LEU A 1 293 ? -10.547 -39.75 -32.281 1 97.25 293 LEU A C 1
ATOM 2334 O O . LEU A 1 293 ? -10.484 -39.656 -33.531 1 97.25 293 LEU A O 1
ATOM 2338 N N . LYS A 1 294 ? -11.109 -40.75 -31.75 1 96.56 294 LYS A N 1
ATOM 2339 C CA . LYS A 1 294 ? -11.688 -41.875 -32.5 1 96.56 294 LYS A CA 1
ATOM 2340 C C . LYS A 1 294 ? -13.016 -41.469 -33.125 1 96.56 294 LYS A C 1
ATOM 2342 O O . LYS A 1 294 ? -13.508 -42.156 -34.031 1 96.56 294 LYS A O 1
ATOM 2347 N N . LYS A 1 295 ? -13.531 -40.438 -32.594 1 96.81 295 LYS A N 1
ATOM 2348 C CA . LYS A 1 295 ? -14.773 -39.969 -33.188 1 96.81 295 LYS A CA 1
ATOM 2349 C C . LYS A 1 295 ? -14.523 -39.438 -34.594 1 96.81 295 LYS A C 1
ATOM 2351 O O . LYS A 1 295 ? -13.5 -38.781 -34.844 1 96.81 295 LYS A O 1
ATOM 2356 N N . THR A 1 296 ? -15.531 -39.594 -35.469 1 93.5 296 THR A N 1
ATOM 2357 C CA . THR A 1 296 ? -15.32 -39.312 -36.906 1 93.5 296 THR A CA 1
ATOM 2358 C C . THR A 1 296 ? -15.68 -37.875 -37.219 1 93.5 296 THR A C 1
ATOM 2360 O O . THR A 1 296 ? -15.07 -37.25 -38.094 1 93.5 296 THR A O 1
ATOM 2363 N N . THR A 1 297 ? -16.656 -37.344 -36.469 1 96.12 297 THR A N 1
ATOM 2364 C CA . THR A 1 297 ? -17.094 -36 -36.781 1 96.12 297 THR A CA 1
ATOM 2365 C C . THR A 1 297 ? -16.719 -35.031 -35.656 1 96.12 297 THR A C 1
ATOM 2367 O O . THR A 1 297 ? -16.562 -35.469 -34.5 1 96.12 297 THR A O 1
ATOM 2370 N N . VAL A 1 298 ? -16.594 -33.75 -36.031 1 96.81 298 VAL A N 1
ATOM 2371 C CA . VAL A 1 298 ? -16.281 -32.719 -35.031 1 96.81 298 VAL A CA 1
ATOM 2372 C C . VAL A 1 298 ? -17.375 -32.688 -33.969 1 96.81 298 VAL A C 1
ATOM 2374 O O . VAL A 1 298 ? -17.078 -32.562 -32.781 1 96.81 298 VAL A O 1
ATOM 2377 N N . ALA A 1 299 ? -18.641 -32.781 -34.375 1 96.81 299 ALA A N 1
ATOM 2378 C CA . ALA A 1 299 ? -19.766 -32.75 -33.469 1 96.81 299 ALA A CA 1
ATOM 2379 C C . ALA A 1 299 ? -19.672 -33.875 -32.438 1 96.81 299 ALA A C 1
ATOM 2381 O O . ALA A 1 299 ? -19.938 -33.688 -31.25 1 96.81 299 ALA A O 1
ATOM 2382 N N . GLU A 1 300 ? -19.281 -35.062 -32.938 1 97.31 300 GLU A N 1
ATOM 2383 C CA . GLU A 1 300 ? -19.125 -36.188 -32.031 1 97.31 300 GLU A CA 1
ATOM 2384 C C . GLU A 1 300 ? -17.953 -36 -31.078 1 97.31 300 GLU A C 1
ATOM 2386 O O . GLU A 1 300 ? -18 -36.406 -29.906 1 97.31 300 GLU A O 1
ATOM 2391 N N . GLN A 1 301 ? -16.891 -35.438 -31.578 1 98.06 301 GLN A N 1
ATOM 2392 C CA . GLN A 1 301 ? -15.734 -35.156 -30.734 1 98.06 301 GLN A CA 1
ATOM 2393 C C . GLN A 1 301 ? -16.094 -34.156 -29.641 1 98.06 301 GLN A C 1
ATOM 2395 O O . GLN A 1 301 ? -15.68 -34.312 -28.484 1 98.06 301 GLN A O 1
ATOM 2400 N N . ILE A 1 302 ? -16.844 -33.156 -29.984 1 97.69 302 ILE A N 1
ATOM 2401 C CA . ILE A 1 302 ? -17.281 -32.156 -29.016 1 97.69 302 ILE A CA 1
ATOM 2402 C C . ILE A 1 302 ? -18.094 -32.812 -27.906 1 97.69 302 ILE A C 1
ATOM 2404 O O . ILE A 1 302 ? -17.859 -32.562 -26.734 1 97.69 302 ILE A O 1
ATOM 2408 N N . THR A 1 303 ? -19.016 -33.656 -28.312 1 96.69 303 THR A N 1
ATOM 2409 C CA . THR A 1 303 ? -19.844 -34.375 -27.344 1 96.69 303 THR A CA 1
ATOM 2410 C C . THR A 1 303 ? -18.984 -35.219 -26.406 1 96.69 303 THR A C 1
ATOM 2412 O O . THR A 1 303 ? -19.188 -35.219 -25.188 1 96.69 303 THR A O 1
ATOM 2415 N N . GLU A 1 304 ? -18.031 -35.938 -27 1 97.31 304 GLU A N 1
ATOM 2416 C CA . GLU A 1 304 ? -17.141 -36.75 -26.188 1 97.31 304 GLU A CA 1
ATOM 2417 C C . GLU A 1 304 ? -16.25 -35.906 -25.281 1 97.31 304 GLU A C 1
ATOM 2419 O O . GLU A 1 304 ? -16.031 -36.25 -24.125 1 97.31 304 GLU A O 1
ATOM 2424 N N . MET A 1 305 ? -15.695 -34.844 -25.797 1 97.69 305 MET A N 1
ATOM 2425 C CA . MET A 1 305 ? -14.852 -33.969 -25 1 97.69 305 MET A CA 1
ATOM 2426 C C . MET A 1 305 ? -15.633 -33.406 -23.812 1 97.69 305 MET A C 1
ATOM 2428 O O . MET A 1 305 ? -15.094 -33.281 -22.719 1 97.69 305 MET A O 1
ATOM 2432 N N . LYS A 1 306 ? -16.891 -33.031 -23.984 1 96.5 306 LYS A N 1
ATOM 2433 C CA . LYS A 1 306 ? -17.75 -32.562 -22.906 1 96.5 306 LYS A CA 1
ATOM 2434 C C . LYS A 1 306 ? -17.812 -33.562 -21.766 1 96.5 306 LYS A C 1
ATOM 2436 O O . LYS A 1 306 ? -17.797 -33.219 -20.594 1 96.5 306 LYS A O 1
ATOM 2441 N N . GLU A 1 307 ? -17.891 -34.812 -22.141 1 96 307 GLU A N 1
ATOM 2442 C CA . GLU A 1 307 ? -17.953 -35.875 -21.125 1 96 307 GLU A CA 1
ATOM 2443 C C . GLU A 1 307 ? -16.672 -35.938 -20.297 1 96 307 GLU A C 1
ATOM 2445 O O . GLU A 1 307 ? -16.703 -36.219 -19.109 1 96 307 GLU A O 1
ATOM 2450 N N . TRP A 1 308 ? -15.602 -35.688 -20.891 1 97.25 308 TRP A N 1
ATOM 2451 C CA . TRP A 1 308 ? -14.336 -35.688 -20.172 1 97.25 308 TRP A CA 1
ATOM 2452 C C . TRP A 1 308 ? -14.273 -34.5 -19.203 1 97.25 308 TRP A C 1
ATOM 2454 O O . TRP A 1 308 ? -13.828 -34.625 -18.062 1 97.25 308 TRP A O 1
ATOM 2464 N N . PHE A 1 309 ? -14.711 -33.281 -19.672 1 96.81 309 PHE A N 1
ATOM 2465 C CA . PHE A 1 309 ? -14.75 -32.125 -18.797 1 96.81 309 PHE A CA 1
ATOM 2466 C C . PHE A 1 309 ? -15.734 -32.312 -17.656 1 96.81 309 PHE A C 1
ATOM 2468 O O . PHE A 1 309 ? -15.5 -31.875 -16.531 1 96.81 309 PHE A O 1
ATOM 2475 N N . LYS A 1 310 ? -16.828 -32.969 -17.938 1 94.06 310 LYS A N 1
ATOM 2476 C CA . LYS A 1 310 ? -17.797 -33.312 -16.891 1 94.06 310 LYS A CA 1
ATOM 2477 C C . LYS A 1 310 ? -17.172 -34.219 -15.852 1 94.06 310 LYS A C 1
ATOM 2479 O O . LYS A 1 310 ? -17.375 -34.031 -14.648 1 94.06 310 LYS A O 1
ATOM 2484 N N . ALA A 1 311 ? -16.438 -35.25 -16.328 1 95.06 311 ALA A N 1
ATOM 2485 C CA . ALA A 1 311 ? -15.734 -36.156 -15.43 1 95.06 311 ALA A CA 1
ATOM 2486 C C . ALA A 1 311 ? -14.758 -35.406 -14.531 1 95.06 311 ALA A C 1
ATOM 2488 O O . ALA A 1 311 ? -14.68 -35.656 -13.328 1 95.06 311 ALA A O 1
ATOM 2489 N N . PHE A 1 312 ? -14.047 -34.5 -15.102 1 95.81 312 PHE A N 1
ATOM 2490 C CA . PHE A 1 312 ? -13.102 -33.688 -14.352 1 95.81 312 PHE A CA 1
ATOM 2491 C C . PHE A 1 312 ? -13.82 -32.812 -13.336 1 95.81 312 PHE A C 1
ATOM 2493 O O . PHE A 1 312 ? -13.445 -32.781 -12.164 1 95.81 312 PHE A O 1
ATOM 2500 N N . LYS A 1 313 ? -14.844 -32.094 -13.766 1 93.5 313 LYS A N 1
ATOM 2501 C CA . LYS A 1 313 ? -15.609 -31.203 -12.891 1 93.5 313 LYS A CA 1
ATOM 2502 C C . LYS A 1 313 ? -16.156 -31.953 -11.68 1 93.5 313 LYS A C 1
ATOM 2504 O O . LYS A 1 313 ? -16.078 -31.469 -10.555 1 93.5 313 LYS A O 1
ATOM 2509 N N . ASN A 1 314 ? -16.625 -33.125 -11.945 1 90.19 314 ASN A N 1
ATOM 2510 C CA . ASN A 1 314 ? -17.266 -33.938 -10.898 1 90.19 314 ASN A CA 1
ATOM 2511 C C . ASN A 1 314 ? -16.266 -34.812 -10.18 1 90.19 314 ASN A C 1
ATOM 2513 O O . ASN A 1 314 ? -16.609 -35.5 -9.219 1 90.19 314 ASN A O 1
ATOM 2517 N N . GLN A 1 315 ? -15.07 -34.844 -10.672 1 91.62 315 GLN A N 1
ATOM 2518 C CA . GLN A 1 315 ? -14.016 -35.688 -10.125 1 91.62 315 GLN A CA 1
ATOM 2519 C C . GLN A 1 315 ? -14.414 -37.188 -10.172 1 91.62 315 GLN A C 1
ATOM 2521 O O . GLN A 1 315 ? -14.258 -37.906 -9.18 1 91.62 315 GLN A O 1
ATOM 2526 N N . ASP A 1 316 ? -15.078 -37.531 -11.203 1 92 316 ASP A N 1
ATOM 2527 C CA . ASP A 1 316 ? -15.531 -38.906 -11.43 1 92 316 ASP A CA 1
ATOM 2528 C C . ASP A 1 316 ? -14.703 -39.562 -12.523 1 92 316 ASP A C 1
ATOM 2530 O O . ASP A 1 316 ? -14.875 -39.281 -13.711 1 92 316 ASP A O 1
ATOM 2534 N N . TYR A 1 317 ? -13.82 -40.469 -12.133 1 92.88 317 TYR A N 1
ATOM 2535 C CA . TYR A 1 317 ? -12.938 -41.094 -13.109 1 92.88 317 TYR A CA 1
ATOM 2536 C C . TYR A 1 317 ? -13.359 -42.531 -13.391 1 92.88 317 TYR A C 1
ATOM 2538 O O . TYR A 1 317 ? -12.57 -43.344 -13.883 1 92.88 317 TYR A O 1
ATOM 2546 N N . SER A 1 318 ? -14.617 -42.906 -13.109 1 91.5 318 SER A N 1
ATOM 2547 C CA . SER A 1 318 ? -15.102 -44.281 -13.258 1 91.5 318 SER A CA 1
ATOM 2548 C C . SER A 1 318 ? -15.211 -44.656 -14.727 1 91.5 318 SER A C 1
ATOM 2550 O O . SER A 1 318 ? -14.836 -45.781 -15.102 1 91.5 318 SER A O 1
ATOM 2552 N N . ASN A 1 319 ? -15.719 -43.75 -15.508 1 90.25 319 ASN A N 1
ATOM 2553 C CA . ASN A 1 319 ? -15.914 -44.031 -16.922 1 90.25 319 ASN A CA 1
ATOM 2554 C C . ASN A 1 319 ? -14.875 -43.312 -17.781 1 90.25 319 ASN A C 1
ATOM 2556 O O . ASN A 1 319 ? -14.508 -43.812 -18.859 1 90.25 319 ASN A O 1
ATOM 2560 N N . ARG A 1 320 ? -14.508 -42.156 -17.422 1 94.94 320 ARG A N 1
ATOM 2561 C CA . ARG A 1 320 ? -13.484 -41.344 -18.078 1 94.94 320 ARG A CA 1
ATOM 2562 C C . ARG A 1 320 ? -12.414 -40.906 -17.078 1 94.94 320 ARG A C 1
ATOM 2564 O O . ARG A 1 320 ? -12.523 -39.875 -16.438 1 94.94 320 ARG A O 1
ATOM 2571 N N . ASP A 1 321 ? -11.383 -41.719 -17.109 1 95.62 321 ASP A N 1
ATOM 2572 C CA . ASP A 1 321 ? -10.281 -41.406 -16.219 1 95.62 321 ASP A CA 1
ATOM 2573 C C . ASP A 1 321 ? -9.516 -40.188 -16.719 1 95.62 321 ASP A C 1
ATOM 2575 O O . ASP A 1 321 ? -8.492 -40.312 -17.391 1 95.62 321 ASP A O 1
ATOM 2579 N N . TYR A 1 322 ? -10.062 -39 -16.312 1 95.88 322 TYR A N 1
ATOM 2580 C CA . TYR A 1 322 ? -9.562 -37.688 -16.766 1 95.88 322 TYR A CA 1
ATOM 2581 C C . TYR A 1 322 ? -8.133 -37.469 -16.281 1 95.88 322 TYR A C 1
ATOM 2583 O O . TYR A 1 322 ? -7.422 -36.625 -16.812 1 95.88 322 TYR A O 1
ATOM 2591 N N . ARG A 1 323 ? -7.605 -38.188 -15.258 1 95.12 323 ARG A N 1
ATOM 2592 C CA . ARG A 1 323 ? -6.367 -37.938 -14.531 1 95.12 323 ARG A CA 1
ATOM 2593 C C . ARG A 1 323 ? -5.16 -38.031 -15.461 1 95.12 323 ARG A C 1
ATOM 2595 O O . ARG A 1 323 ? -4.109 -37.438 -15.18 1 95.12 323 ARG A O 1
ATOM 2602 N N . LYS A 1 324 ? -5.355 -38.562 -16.516 1 94.25 324 LYS A N 1
ATOM 2603 C CA . LYS A 1 324 ? -4.273 -38.719 -17.469 1 94.25 324 LYS A CA 1
ATOM 2604 C C . LYS A 1 324 ? -4.215 -37.531 -18.438 1 94.25 324 LYS A C 1
ATOM 2606 O O . LYS A 1 324 ? -3.189 -37.281 -19.078 1 94.25 324 LYS A O 1
ATOM 2611 N N . TYR A 1 325 ? -5.285 -36.906 -18.562 1 96.88 325 TYR A N 1
ATOM 2612 C CA . TYR A 1 325 ? -5.41 -35.906 -19.625 1 96.88 325 TYR A CA 1
ATOM 2613 C C . TYR A 1 325 ? -5.641 -34.531 -19.062 1 96.88 325 TYR A C 1
ATOM 2615 O O . TYR A 1 325 ? -5.566 -33.531 -19.781 1 96.88 325 TYR A O 1
ATOM 2623 N N . PHE A 1 326 ? -5.992 -34.406 -17.844 1 97.12 326 PHE A N 1
ATOM 2624 C CA . PHE A 1 326 ? -6.047 -33.188 -17.047 1 97.12 326 PHE A CA 1
ATOM 2625 C C . PHE A 1 326 ? -4.938 -33.156 -16.016 1 97.12 326 PHE A C 1
ATOM 2627 O O . PHE A 1 326 ? -5.023 -33.844 -14.984 1 97.12 326 PHE A O 1
ATOM 2634 N N . LYS A 1 327 ? -3.949 -32.344 -16.219 1 96.88 327 LYS A N 1
ATOM 2635 C CA . LYS A 1 327 ? -2.723 -32.469 -15.43 1 96.88 327 LYS A CA 1
ATOM 2636 C C . LYS A 1 327 ? -2.49 -31.234 -14.586 1 96.88 327 LYS A C 1
ATOM 2638 O O . LYS A 1 327 ? -2.367 -30.125 -15.117 1 96.88 327 LYS A O 1
ATOM 2643 N N . PRO A 1 328 ? -2.404 -31.391 -13.297 1 97.81 328 PRO A N 1
ATOM 2644 C CA . PRO A 1 328 ? -2.092 -30.25 -12.438 1 97.81 328 PRO A CA 1
ATOM 2645 C C . PRO A 1 328 ? -0.607 -29.891 -12.453 1 97.81 328 PRO A C 1
ATOM 2647 O O . PRO A 1 328 ? 0.249 -30.781 -12.43 1 97.81 328 PRO A O 1
ATOM 2650 N N . ILE A 1 329 ? -0.339 -28.672 -12.547 1 98.38 329 ILE A N 1
ATOM 2651 C CA . ILE A 1 329 ? 1.006 -28.141 -12.359 1 98.38 329 ILE A CA 1
ATOM 2652 C C . ILE A 1 329 ? 1.001 -27.109 -11.234 1 98.38 329 ILE A C 1
ATOM 2654 O O . ILE A 1 329 ? -0.019 -26.469 -10.977 1 98.38 329 ILE A O 1
ATOM 2658 N N . LEU A 1 330 ? 2.084 -27.031 -10.492 1 98.62 330 LEU A N 1
ATOM 2659 C CA . LEU A 1 330 ? 2.283 -26.031 -9.453 1 98.62 330 LEU A CA 1
ATOM 2660 C C . LEU A 1 330 ? 3.229 -24.938 -9.922 1 98.62 330 LEU A C 1
ATOM 2662 O O . LEU A 1 330 ? 4.406 -25.188 -10.188 1 98.62 330 LEU A O 1
ATOM 2666 N N . CYS A 1 331 ? 2.711 -23.766 -10.102 1 98.31 331 CYS A N 1
ATOM 2667 C CA . CYS A 1 331 ? 3.555 -22.609 -10.398 1 98.31 331 CYS A CA 1
ATOM 2668 C C . CYS A 1 331 ? 4.008 -21.922 -9.109 1 98.31 331 CYS A C 1
ATOM 2670 O O . CYS A 1 331 ? 3.271 -21.906 -8.125 1 98.31 331 CYS A O 1
ATOM 2672 N N . TYR A 1 332 ? 5.211 -21.375 -9.117 1 98.12 332 TYR A N 1
ATOM 2673 C CA . TYR A 1 332 ? 5.793 -20.828 -7.895 1 98.12 332 TYR A CA 1
ATOM 2674 C C . TYR A 1 332 ? 6.629 -19.594 -8.195 1 98.12 332 TYR A C 1
ATOM 2676 O O . TYR A 1 332 ? 7.129 -19.438 -9.312 1 98.12 332 TYR A O 1
ATOM 2684 N N . LEU A 1 333 ? 6.699 -18.734 -7.234 1 97.88 333 LEU A N 1
ATOM 2685 C CA . LEU A 1 333 ? 7.578 -17.562 -7.242 1 97.88 333 LEU A CA 1
ATOM 2686 C C . LEU A 1 333 ? 8.883 -17.859 -6.512 1 97.88 333 LEU A C 1
ATOM 2688 O O . LEU A 1 333 ? 8.867 -18.266 -5.344 1 97.88 333 LEU A O 1
ATOM 2692 N N . GLU A 1 334 ? 9.984 -17.688 -7.203 1 97.69 334 GLU A N 1
ATOM 2693 C CA . GLU A 1 334 ? 11.312 -17.922 -6.648 1 97.69 334 GLU A CA 1
ATOM 2694 C C . GLU A 1 334 ? 12.133 -16.641 -6.59 1 97.69 334 GLU A C 1
ATOM 2696 O O . GLU A 1 334 ? 12.094 -15.828 -7.52 1 97.69 334 GLU A O 1
ATOM 2701 N N . GLY A 1 335 ? 12.828 -16.438 -5.473 1 97.12 335 GLY A N 1
ATOM 2702 C CA . GLY A 1 335 ? 13.703 -15.281 -5.324 1 97.12 335 GLY A CA 1
ATOM 2703 C C . GLY A 1 335 ? 15.031 -15.617 -4.672 1 97.12 335 GLY A C 1
ATOM 2704 O O . GLY A 1 335 ? 15.117 -16.547 -3.869 1 97.12 335 GLY A O 1
ATOM 2705 N N . ALA A 1 336 ? 16.078 -14.836 -5.035 1 97.06 336 ALA A N 1
ATOM 2706 C CA . ALA A 1 336 ? 17.406 -15.016 -4.457 1 97.06 336 ALA A CA 1
ATOM 2707 C C . ALA A 1 336 ? 18.25 -13.758 -4.621 1 97.06 336 ALA A C 1
ATOM 2709 O O . ALA A 1 336 ? 18.016 -12.953 -5.523 1 97.06 336 ALA A O 1
ATOM 2710 N N . TRP A 1 337 ? 19.109 -13.586 -3.727 1 96.25 337 TRP A N 1
ATOM 2711 C CA . TRP A 1 337 ? 20.172 -12.602 -3.93 1 96.25 337 TRP A CA 1
ATOM 2712 C C . TRP A 1 337 ? 21.172 -13.086 -4.984 1 96.25 337 TRP A C 1
ATOM 2714 O O . TRP A 1 337 ? 21.688 -14.203 -4.898 1 96.25 337 TRP A O 1
ATOM 2724 N N . THR A 1 338 ? 21.484 -12.242 -6.008 1 94.38 338 THR A N 1
ATOM 2725 C CA . THR A 1 338 ? 22.328 -12.648 -7.121 1 94.38 338 THR A CA 1
ATOM 2726 C C . THR A 1 338 ? 23.516 -11.703 -7.277 1 94.38 338 THR A C 1
ATOM 2728 O O . THR A 1 338 ? 23.406 -10.508 -6.98 1 94.38 338 THR A O 1
ATOM 2731 N N . ARG A 1 339 ? 24.562 -12.242 -7.762 1 90.25 339 ARG A N 1
ATOM 2732 C CA . ARG A 1 339 ? 25.734 -11.453 -8.109 1 90.25 339 ARG A CA 1
ATOM 2733 C C . ARG A 1 339 ? 25.594 -10.82 -9.484 1 90.25 339 ARG A C 1
ATOM 2735 O O . ARG A 1 339 ? 24.938 -11.383 -10.359 1 90.25 339 ARG A O 1
ATOM 2742 N N . PRO A 1 340 ? 26.203 -9.617 -9.625 1 80 340 PRO A N 1
ATOM 2743 C CA . PRO A 1 340 ? 26.109 -9.008 -10.953 1 80 340 PRO A CA 1
ATOM 2744 C C . PRO A 1 340 ? 26.781 -9.859 -12.039 1 80 340 PRO A C 1
ATOM 2746 O O . PRO A 1 340 ? 27.766 -10.531 -11.773 1 80 340 PRO A O 1
ATOM 2749 N N . LYS A 1 341 ? 26.125 -9.797 -13.18 1 73.06 341 LYS A N 1
ATOM 2750 C CA . LYS A 1 341 ? 26.641 -10.523 -14.328 1 73.06 341 LYS A CA 1
ATOM 2751 C C . LYS A 1 341 ? 27.984 -9.953 -14.773 1 73.06 341 LYS A C 1
ATOM 2753 O O . LYS A 1 341 ? 28.875 -10.695 -15.211 1 73.06 341 LYS A O 1
ATOM 2758 N N . ASP A 1 342 ? 28.016 -8.633 -14.695 1 72 342 ASP A N 1
ATOM 2759 C CA . ASP A 1 342 ? 29.219 -7.926 -15.102 1 72 342 ASP A CA 1
ATOM 2760 C C . ASP A 1 342 ? 29.484 -6.73 -14.195 1 72 342 ASP A C 1
ATOM 2762 O O . ASP A 1 342 ? 28.734 -6.469 -13.258 1 72 342 ASP A O 1
ATOM 2766 N N . ASP A 1 343 ? 30.562 -6.199 -14.406 1 65.19 343 ASP A N 1
ATOM 2767 C CA . ASP A 1 343 ? 31 -5.094 -13.562 1 65.19 343 ASP A CA 1
ATOM 2768 C C . ASP A 1 343 ? 30.109 -3.863 -13.766 1 65.19 343 ASP A C 1
ATOM 2770 O O . ASP A 1 343 ? 30.125 -2.941 -12.945 1 65.19 343 ASP A O 1
ATOM 2774 N N . LYS A 1 344 ? 29.344 -3.99 -14.773 1 67.62 344 LYS A N 1
ATOM 2775 C CA . LYS A 1 344 ? 28.516 -2.826 -15.086 1 67.62 344 LYS A CA 1
ATOM 2776 C C . LYS A 1 344 ? 27.125 -2.953 -14.461 1 67.62 344 LYS A C 1
ATOM 2778 O O . LYS A 1 344 ? 26.297 -2.057 -14.609 1 67.62 344 LYS A O 1
ATOM 2783 N N . GLY A 1 345 ? 26.984 -4 -13.859 1 74.88 345 GLY A N 1
ATOM 2784 C CA . GLY A 1 345 ? 25.703 -4.191 -13.18 1 74.88 345 GLY A CA 1
ATOM 2785 C C . GLY A 1 345 ? 24.594 -4.602 -14.117 1 74.88 345 GLY A C 1
ATOM 2786 O O . GLY A 1 345 ? 23.438 -4.176 -13.945 1 74.88 345 GLY A O 1
ATOM 2787 N N . GLY A 1 346 ? 24.859 -5.312 -15.109 1 79.31 346 GLY A N 1
ATOM 2788 C CA . GLY A 1 346 ? 23.844 -5.773 -16.047 1 79.31 346 GLY A CA 1
ATOM 2789 C C . GLY A 1 346 ? 22.672 -6.465 -15.375 1 79.31 346 GLY A C 1
ATOM 2790 O O . GLY A 1 346 ? 22.844 -7.117 -14.344 1 79.31 346 GLY A O 1
ATOM 2791 N N . ILE A 1 347 ? 21.453 -6.25 -15.945 1 79.69 347 ILE A N 1
ATOM 2792 C CA . ILE A 1 347 ? 20.234 -6.781 -15.359 1 79.69 347 ILE A CA 1
ATOM 2793 C C . ILE A 1 347 ? 19.969 -8.195 -15.883 1 79.69 347 ILE A C 1
ATOM 2795 O O . ILE A 1 347 ? 20.156 -8.461 -17.078 1 79.69 347 ILE A O 1
ATOM 2799 N N . ASP A 1 348 ? 19.641 -9.016 -14.945 1 79.06 348 ASP A N 1
ATOM 2800 C CA . ASP A 1 348 ? 19.125 -10.328 -15.312 1 79.06 348 ASP A CA 1
ATOM 2801 C C . ASP A 1 348 ? 17.594 -10.297 -15.391 1 79.06 348 ASP A C 1
ATOM 2803 O O . ASP A 1 348 ? 16.922 -10.055 -14.391 1 79.06 348 ASP A O 1
ATOM 2807 N N . GLU A 1 349 ? 17.109 -10.492 -16.594 1 82.06 349 GLU A N 1
ATOM 2808 C CA . GLU A 1 349 ? 15.656 -10.617 -16.75 1 82.06 349 GLU A CA 1
ATOM 2809 C C . GLU A 1 349 ? 15.102 -11.719 -15.852 1 82.06 349 GLU A C 1
ATOM 2811 O O . GLU A 1 349 ? 15.586 -12.852 -15.875 1 82.06 349 GLU A O 1
ATOM 2816 N N . PRO A 1 350 ? 14.188 -11.359 -15.086 1 73.69 350 PRO A N 1
ATOM 2817 C CA . PRO A 1 350 ? 13.641 -12.359 -14.172 1 73.69 350 PRO A CA 1
ATOM 2818 C C . PRO A 1 350 ? 13.094 -13.586 -14.906 1 73.69 350 PRO A C 1
ATOM 2820 O O . PRO A 1 350 ? 13.336 -14.719 -14.477 1 73.69 350 PRO A O 1
ATOM 2823 N N . PHE A 1 351 ? 12.289 -13.383 -15.844 1 75.56 351 PHE A N 1
ATOM 2824 C CA . PHE A 1 351 ? 11.781 -14.469 -16.672 1 75.56 351 PHE A CA 1
ATOM 2825 C C . PHE A 1 351 ? 11.242 -13.93 -17.984 1 75.56 351 PHE A C 1
ATOM 2827 O O . PHE A 1 351 ? 11 -12.727 -18.125 1 75.56 351 PHE A O 1
ATOM 2834 N N . GLU A 1 352 ? 11.109 -14.781 -18.891 1 75 352 GLU A N 1
ATOM 2835 C CA . GLU A 1 352 ? 10.625 -14.406 -20.219 1 75 352 GLU A CA 1
ATOM 2836 C C . GLU A 1 352 ? 9.133 -14.109 -20.203 1 75 352 GLU A C 1
ATOM 2838 O O . GLU A 1 352 ? 8.359 -14.805 -19.547 1 75 352 GLU A O 1
ATOM 2843 N N . SER A 1 353 ? 8.836 -12.906 -20.75 1 79.69 353 SER A N 1
ATOM 2844 C CA . SER A 1 353 ? 7.453 -12.508 -20.984 1 79.69 353 SER A CA 1
ATOM 2845 C C . SER A 1 353 ? 7.254 -12 -22.406 1 79.69 353 SER A C 1
ATOM 2847 O O . SER A 1 353 ? 8.188 -11.484 -23.016 1 79.69 353 SER A O 1
ATOM 2849 N N . ASP A 1 354 ? 6.148 -12.328 -22.953 1 72.5 354 ASP A N 1
ATOM 2850 C CA . ASP A 1 354 ? 5.879 -12.016 -24.359 1 72.5 354 ASP A CA 1
ATOM 2851 C C . ASP A 1 354 ? 5.977 -10.508 -24.609 1 72.5 354 ASP A C 1
ATOM 2853 O O . ASP A 1 354 ? 6.57 -10.078 -25.594 1 72.5 354 ASP A O 1
ATOM 2857 N N . ARG A 1 355 ? 5.449 -9.711 -23.688 1 78.38 355 ARG A N 1
ATOM 2858 C CA . ARG A 1 355 ? 5.34 -8.289 -23.969 1 78.38 355 ARG A CA 1
ATOM 2859 C C . ARG A 1 355 ? 6.039 -7.457 -22.906 1 78.38 355 ARG A C 1
ATOM 2861 O O . ARG A 1 355 ? 6.133 -6.234 -23.016 1 78.38 355 ARG A O 1
ATOM 2868 N N . HIS A 1 356 ? 6.574 -8.18 -21.984 1 87.25 356 HIS A N 1
ATOM 2869 C CA . HIS A 1 356 ? 7.105 -7.414 -20.859 1 87.25 356 HIS A CA 1
ATOM 2870 C C . HIS A 1 356 ? 8.547 -7.801 -20.562 1 87.25 356 HIS A C 1
ATOM 2872 O O . HIS A 1 356 ? 8.883 -8.984 -20.516 1 87.25 356 HIS A O 1
ATOM 2878 N N . SER A 1 357 ? 9.383 -6.867 -20.5 1 88.94 357 SER A N 1
ATOM 2879 C CA . SER A 1 357 ? 10.773 -6.992 -20.062 1 88.94 357 SER A CA 1
ATOM 2880 C C . SER A 1 357 ? 11.219 -5.762 -19.281 1 88.94 357 SER A C 1
ATOM 2882 O O . SER A 1 357 ? 10.688 -4.664 -19.484 1 88.94 357 SER A O 1
ATOM 2884 N N . ILE A 1 358 ? 12.094 -6.043 -18.438 1 89.69 358 ILE A N 1
ATOM 2885 C CA . ILE A 1 358 ? 12.586 -4.93 -17.641 1 89.69 358 ILE A CA 1
ATOM 2886 C C . ILE A 1 358 ? 13.133 -3.834 -18.547 1 89.69 358 ILE A C 1
ATOM 2888 O O . ILE A 1 358 ? 13.969 -4.102 -19.422 1 89.69 358 ILE A O 1
ATOM 2892 N N . ASP A 1 359 ? 12.648 -2.676 -18.359 1 88.06 359 ASP A N 1
ATOM 2893 C CA . ASP A 1 359 ? 13.07 -1.519 -19.141 1 88.06 359 ASP A CA 1
ATOM 2894 C C . ASP A 1 359 ? 14.234 -0.794 -18.469 1 88.06 359 ASP A C 1
ATOM 2896 O O . ASP A 1 359 ? 14.062 0.302 -17.938 1 88.06 359 ASP A O 1
ATOM 2900 N N . ALA A 1 360 ? 15.383 -1.335 -18.547 1 89.12 360 ALA A N 1
ATOM 2901 C CA . ALA A 1 360 ? 16.625 -0.783 -18 1 89.12 360 ALA A CA 1
ATOM 2902 C C . ALA A 1 360 ? 17.828 -1.588 -18.484 1 89.12 360 ALA A C 1
ATOM 2904 O O . ALA A 1 360 ? 17.734 -2.801 -18.688 1 89.12 360 ALA A O 1
ATOM 2905 N N . LYS A 1 361 ? 18.953 -1 -18.594 1 84.25 361 LYS A N 1
ATOM 2906 C CA . LYS A 1 361 ? 20.172 -1.652 -19.062 1 84.25 361 LYS A CA 1
ATOM 2907 C C . LYS A 1 361 ? 21.031 -2.119 -17.891 1 84.25 361 LYS A C 1
ATOM 2909 O O . LYS A 1 361 ? 21.938 -2.941 -18.062 1 84.25 361 LYS A O 1
ATOM 2914 N N . SER A 1 362 ? 20.766 -1.453 -16.766 1 86.44 362 SER A N 1
ATOM 2915 C CA . SER A 1 362 ? 21.531 -1.778 -15.562 1 86.44 362 SER A CA 1
ATOM 2916 C C . SER A 1 362 ? 20.672 -1.683 -14.312 1 86.44 362 SER A C 1
ATOM 2918 O O . SER A 1 362 ? 19.594 -1.084 -14.344 1 86.44 362 SER A O 1
ATOM 2920 N N . TRP A 1 363 ? 21.234 -2.242 -13.281 1 86.94 363 TRP A N 1
ATOM 2921 C CA . TRP A 1 363 ? 20.547 -2.168 -11.992 1 86.94 363 TRP A CA 1
ATOM 2922 C C . TRP A 1 363 ? 20.375 -0.719 -11.555 1 86.94 363 TRP A C 1
ATOM 2924 O O . TRP A 1 363 ? 19.344 -0.359 -10.977 1 86.94 363 TRP A O 1
ATOM 2934 N N . PHE A 1 364 ? 21.344 0.073 -11.836 1 83.25 364 PHE A N 1
ATOM 2935 C CA . PHE A 1 364 ? 21.312 1.461 -11.398 1 83.25 364 PHE A CA 1
ATOM 2936 C C . PHE A 1 364 ? 20.266 2.252 -12.172 1 83.25 364 PHE A C 1
ATOM 2938 O O . PHE A 1 364 ? 19.547 3.074 -11.602 1 83.25 364 PHE A O 1
ATOM 2945 N N . GLU A 1 365 ? 20.234 1.97 -13.43 1 87.81 365 GLU A N 1
ATOM 2946 C CA . GLU A 1 365 ? 19.203 2.629 -14.227 1 87.81 365 GLU A CA 1
ATOM 2947 C C . GLU A 1 365 ? 17.812 2.238 -13.758 1 87.81 365 GLU A C 1
ATOM 2949 O O . GLU A 1 365 ? 16.922 3.09 -13.641 1 87.81 365 GLU A O 1
ATOM 2954 N N . LEU A 1 366 ? 17.625 0.929 -13.531 1 91.38 366 LEU A N 1
ATOM 2955 C CA . LEU A 1 366 ? 16.344 0.442 -13.039 1 91.38 366 LEU A CA 1
ATOM 2956 C C . LEU A 1 366 ? 15.977 1.124 -11.727 1 91.38 366 LEU A C 1
ATOM 2958 O O . LEU A 1 366 ? 14.844 1.571 -11.555 1 91.38 366 LEU A O 1
ATOM 2962 N N . GLN A 1 367 ? 16.906 1.245 -10.867 1 89.81 367 GLN A N 1
ATOM 2963 C CA . GLN A 1 367 ? 16.672 1.873 -9.57 1 89.81 367 GLN A CA 1
ATOM 2964 C C . GLN A 1 367 ? 16.281 3.338 -9.734 1 89.81 367 GLN A C 1
ATOM 2966 O O . GLN A 1 367 ? 15.383 3.822 -9.039 1 89.81 367 GLN A O 1
ATOM 2971 N N . ASN A 1 368 ? 16.969 4.016 -10.586 1 90.25 368 ASN A N 1
ATOM 2972 C CA . ASN A 1 368 ? 16.625 5.418 -10.82 1 90.25 368 ASN A CA 1
ATOM 2973 C C . ASN A 1 368 ? 15.211 5.57 -11.359 1 90.25 368 ASN A C 1
ATOM 2975 O O . ASN A 1 368 ? 14.461 6.438 -10.906 1 90.25 368 ASN A O 1
ATOM 2979 N N . LYS A 1 369 ? 14.906 4.738 -12.273 1 91.25 369 LYS A N 1
ATOM 2980 C CA . LYS A 1 369 ? 13.578 4.82 -12.891 1 91.25 369 LYS A CA 1
ATOM 2981 C C . LYS A 1 369 ? 12.484 4.496 -11.883 1 91.25 369 LYS A C 1
ATOM 2983 O O . LYS A 1 369 ? 11.461 5.18 -11.828 1 91.25 369 LYS A O 1
ATOM 2988 N N . ILE A 1 370 ? 12.688 3.459 -11.141 1 92.81 370 ILE A N 1
ATOM 2989 C CA . ILE A 1 370 ? 11.656 3.064 -10.18 1 92.81 370 ILE A CA 1
ATOM 2990 C C . ILE A 1 370 ? 11.555 4.109 -9.078 1 92.81 370 ILE A C 1
ATOM 2992 O O . ILE A 1 370 ? 10.461 4.398 -8.586 1 92.81 370 ILE A O 1
ATOM 2996 N N . ARG A 1 371 ? 12.641 4.684 -8.641 1 92.44 371 ARG A N 1
ATOM 2997 C CA . ARG A 1 371 ? 12.602 5.766 -7.668 1 92.44 371 ARG A CA 1
ATOM 2998 C C . ARG A 1 371 ? 11.82 6.961 -8.203 1 92.44 371 ARG A C 1
ATOM 3000 O O . ARG A 1 371 ? 11.07 7.602 -7.461 1 92.44 371 ARG A O 1
ATOM 3007 N N . PHE A 1 372 ? 12.102 7.211 -9.453 1 92 372 PHE A N 1
ATOM 3008 C CA . PHE A 1 372 ? 11.375 8.297 -10.094 1 92 372 PHE A CA 1
ATOM 3009 C C . PHE A 1 372 ? 9.875 8.047 -10.047 1 92 372 PHE A C 1
ATOM 3011 O O . PHE A 1 372 ? 9.102 8.938 -9.695 1 92 372 PHE A O 1
ATOM 3018 N N . THR A 1 373 ? 9.438 6.867 -10.336 1 92.5 373 THR A N 1
ATOM 3019 C CA . THR A 1 373 ? 8.008 6.551 -10.383 1 92.5 373 THR A CA 1
ATOM 3020 C C . THR A 1 373 ? 7.398 6.625 -8.984 1 92.5 373 THR A C 1
ATOM 3022 O O . THR A 1 373 ? 6.289 7.129 -8.812 1 92.5 373 THR A O 1
ATOM 3025 N N . SER A 1 374 ? 8.117 6.129 -8.031 1 92.75 374 SER A N 1
ATOM 3026 C CA . SER A 1 374 ? 7.605 6.16 -6.668 1 92.75 374 SER A CA 1
ATOM 3027 C C . SER A 1 374 ? 7.547 7.586 -6.133 1 92.75 374 SER A C 1
ATOM 3029 O O . SER A 1 374 ? 6.625 7.938 -5.391 1 92.75 374 SER A O 1
ATOM 3031 N N . TYR A 1 375 ? 8.523 8.367 -6.5 1 92.69 375 TYR A N 1
ATOM 3032 C CA . TYR A 1 375 ? 8.602 9.766 -6.105 1 92.69 375 TYR A CA 1
ATOM 3033 C C . TYR A 1 375 ? 7.484 10.578 -6.746 1 92.69 375 TYR A C 1
ATOM 3035 O O . TYR A 1 375 ? 6.801 11.344 -6.066 1 92.69 375 TYR A O 1
ATOM 3043 N N . SER A 1 376 ? 7.227 10.359 -8.031 1 90.75 376 SER A N 1
ATOM 3044 C CA . SER A 1 376 ? 6.289 11.18 -8.789 1 90.75 376 SER A CA 1
ATOM 3045 C C . SER A 1 376 ? 4.883 10.594 -8.75 1 90.75 376 SER A C 1
ATOM 3047 O O . SER A 1 376 ? 3.914 11.266 -9.117 1 90.75 376 SER A O 1
ATOM 3049 N N . GLY A 1 377 ? 4.832 9.336 -8.352 1 89.06 377 GLY A N 1
ATOM 3050 C CA . GLY A 1 377 ? 3.553 8.648 -8.406 1 89.06 377 GLY A CA 1
ATOM 3051 C C . GLY A 1 377 ? 3.133 8.273 -9.812 1 89.06 377 GLY A C 1
ATOM 3052 O O . GLY A 1 377 ? 1.977 7.91 -10.047 1 89.06 377 GLY A O 1
ATOM 3053 N N . THR A 1 378 ? 4 8.336 -10.727 1 89.12 378 THR A N 1
ATOM 3054 C CA . THR A 1 378 ? 3.682 8.055 -12.117 1 89.12 378 THR A CA 1
ATOM 3055 C C . THR A 1 378 ? 3.719 6.555 -12.391 1 89.12 378 THR A C 1
ATOM 3057 O O . THR A 1 378 ? 4.508 5.828 -11.789 1 89.12 378 THR A O 1
ATOM 3060 N N . LYS A 1 379 ? 2.926 6.164 -13.305 1 87.38 379 LYS A N 1
ATOM 3061 C CA . LYS A 1 379 ? 2.889 4.773 -13.742 1 87.38 379 LYS A CA 1
ATOM 3062 C C . LYS A 1 379 ? 3.691 4.578 -15.023 1 87.38 379 LYS A C 1
ATOM 3064 O O . LYS A 1 379 ? 3.586 5.379 -15.953 1 87.38 379 LYS A O 1
ATOM 3069 N N . ASP A 1 380 ? 4.477 3.572 -15 1 87.25 380 ASP A N 1
ATOM 3070 C CA . ASP A 1 380 ? 5.055 3.111 -16.25 1 87.25 380 ASP A CA 1
ATOM 3071 C C . ASP A 1 380 ? 3.998 2.441 -17.125 1 87.25 380 ASP A C 1
ATOM 3073 O O . ASP A 1 380 ? 3.342 1.49 -16.703 1 87.25 380 ASP A O 1
ATOM 3077 N N . LEU A 1 381 ? 3.875 2.863 -18.312 1 85 381 LEU A N 1
ATOM 3078 C CA . LEU A 1 381 ? 2.785 2.445 -19.188 1 85 381 LEU A CA 1
ATOM 3079 C C . LEU A 1 381 ? 2.805 0.935 -19.391 1 85 381 LEU A C 1
ATOM 3081 O O . LEU A 1 381 ? 1.759 0.284 -19.344 1 85 381 LEU A O 1
ATOM 3085 N N . LEU A 1 382 ? 3.93 0.444 -19.609 1 86.56 382 LEU A N 1
ATOM 3086 C CA . LEU A 1 382 ? 4.027 -0.971 -19.953 1 86.56 382 LEU A CA 1
ATOM 3087 C C . LEU A 1 382 ? 4.281 -1.814 -18.719 1 86.56 382 LEU A C 1
ATOM 3089 O O . LEU A 1 382 ? 4.34 -3.043 -18.797 1 86.56 382 LEU A O 1
ATOM 3093 N N . GLU A 1 383 ? 4.461 -1.126 -17.562 1 90.06 383 GLU A N 1
ATOM 3094 C CA . GLU A 1 383 ? 4.672 -1.821 -16.297 1 90.06 383 GLU A CA 1
ATOM 3095 C C . GLU A 1 383 ? 5.906 -2.715 -16.344 1 90.06 383 GLU A C 1
ATOM 3097 O O . GLU A 1 383 ? 5.852 -3.885 -15.961 1 90.06 383 GLU A O 1
ATOM 3102 N N . ASN A 1 384 ? 6.973 -2.182 -16.844 1 92.31 384 ASN A N 1
ATOM 3103 C CA . ASN A 1 384 ? 8.211 -2.926 -17.031 1 92.31 384 ASN A CA 1
ATOM 3104 C C . ASN A 1 384 ? 9.273 -2.529 -16.016 1 92.31 384 ASN A C 1
ATOM 3106 O O . ASN A 1 384 ? 10.453 -2.861 -16.172 1 92.31 384 ASN A O 1
ATOM 3110 N N . LEU A 1 385 ? 8.867 -1.801 -15.008 1 92.25 385 LEU A N 1
ATOM 3111 C CA . LEU A 1 385 ? 9.797 -1.415 -13.953 1 92.25 385 LEU A CA 1
ATOM 3112 C C . LEU A 1 385 ? 9.539 -2.215 -12.68 1 92.25 385 LEU A C 1
ATOM 3114 O O . LEU A 1 385 ? 8.391 -2.363 -12.258 1 92.25 385 LEU A O 1
ATOM 3118 N N . ALA A 1 386 ? 10.648 -2.742 -12.148 1 93.56 386 ALA A N 1
ATOM 3119 C CA . ALA A 1 386 ? 10.586 -3.504 -10.906 1 93.56 386 ALA A CA 1
ATOM 3120 C C . ALA A 1 386 ? 11.5 -2.893 -9.844 1 93.56 386 ALA A C 1
ATOM 3122 O O . ALA A 1 386 ? 12.547 -2.33 -10.164 1 93.56 386 ALA A O 1
ATOM 3123 N N . TRP A 1 387 ? 11.031 -2.943 -8.672 1 94.81 387 TRP A N 1
ATOM 3124 C CA . TRP A 1 387 ? 11.945 -2.643 -7.57 1 94.81 387 TRP A CA 1
ATOM 3125 C C . TRP A 1 387 ? 12.625 -3.91 -7.07 1 94.81 387 TRP A C 1
ATOM 3127 O O . TRP A 1 387 ? 12 -4.734 -6.395 1 94.81 387 TRP A O 1
ATOM 3137 N N . LEU A 1 388 ? 13.836 -3.994 -7.301 1 93.88 388 LEU A N 1
ATOM 3138 C CA . LEU A 1 388 ? 14.711 -5.074 -6.855 1 93.88 388 LEU A CA 1
ATOM 3139 C C . LEU A 1 388 ? 15.828 -4.543 -5.965 1 93.88 388 LEU A C 1
ATOM 3141 O O . LEU A 1 388 ? 16.828 -4.004 -6.465 1 93.88 388 LEU A O 1
ATOM 3145 N N . PRO A 1 389 ? 15.719 -4.75 -4.707 1 92.62 389 PRO A N 1
ATOM 3146 C CA . PRO A 1 389 ? 16.688 -4.16 -3.787 1 92.62 389 PRO A CA 1
ATOM 3147 C C . PRO A 1 389 ? 18.094 -4.711 -3.984 1 92.62 389 PRO A C 1
ATOM 3149 O O . PRO A 1 389 ? 18.281 -5.754 -4.621 1 92.62 389 PRO A O 1
ATOM 3152 N N . THR A 1 390 ? 19.047 -3.973 -3.463 1 90.44 390 THR A N 1
ATOM 3153 C CA . THR A 1 390 ? 20.438 -4.398 -3.428 1 90.44 390 THR A CA 1
ATOM 3154 C C . THR A 1 390 ? 20.938 -4.5 -1.988 1 90.44 390 THR A C 1
ATOM 3156 O O . THR A 1 390 ? 20.359 -3.896 -1.081 1 90.44 390 THR A O 1
ATOM 3159 N N . SER A 1 391 ? 21.922 -5.266 -1.809 1 90.69 391 SER A N 1
ATOM 3160 C CA . SER A 1 391 ? 22.531 -5.457 -0.491 1 90.69 391 SER A CA 1
ATOM 3161 C C . SER A 1 391 ? 24.016 -5.758 -0.601 1 90.69 391 SER A C 1
ATOM 3163 O O . SER A 1 391 ? 24.516 -6.059 -1.688 1 90.69 391 SER A O 1
ATOM 3165 N N . ILE A 1 392 ? 24.656 -5.57 0.519 1 90.44 392 ILE A N 1
ATOM 3166 C CA . ILE A 1 392 ? 26.062 -5.953 0.616 1 90.44 392 ILE A CA 1
ATOM 3167 C C . ILE A 1 392 ? 26.172 -7.387 1.127 1 90.44 392 ILE A C 1
ATOM 3169 O O . ILE A 1 392 ? 25.734 -7.691 2.242 1 90.44 392 ILE A O 1
ATOM 3173 N N . PHE A 1 393 ? 26.75 -8.203 0.26 1 89.75 393 PHE A N 1
ATOM 3174 C CA . PHE A 1 393 ? 26.906 -9.609 0.604 1 89.75 393 PHE A CA 1
ATOM 3175 C C . PHE A 1 393 ? 28.375 -9.969 0.753 1 89.75 393 PHE A C 1
ATOM 3177 O O . PHE A 1 393 ? 28.922 -10.711 -0.064 1 89.75 393 PHE A O 1
ATOM 3184 N N . GLY A 1 394 ? 29.031 -9.43 1.681 1 85.81 394 GLY A N 1
ATOM 3185 C CA . GLY A 1 394 ? 30.422 -9.742 1.985 1 85.81 394 GLY A CA 1
ATOM 3186 C C . GLY A 1 394 ? 31.406 -8.711 1.457 1 85.81 394 GLY A C 1
ATOM 3187 O O . GLY A 1 394 ? 31 -7.66 0.965 1 85.81 394 GLY A O 1
ATOM 3188 N N . PHE A 1 395 ? 32.719 -9.039 1.668 1 87.06 395 PHE A N 1
ATOM 3189 C CA . PHE A 1 395 ? 33.812 -8.156 1.286 1 87.06 395 PHE A CA 1
ATOM 3190 C C . PHE A 1 395 ? 34.906 -8.938 0.568 1 87.06 395 PHE A C 1
ATOM 3192 O O . PHE A 1 395 ? 35.125 -10.117 0.846 1 87.06 395 PHE A O 1
ATOM 3199 N N . ASP A 1 396 ? 35.5 -8.281 -0.319 1 84 396 ASP A N 1
ATOM 3200 C CA . ASP A 1 396 ? 36.625 -8.93 -0.962 1 84 396 ASP A CA 1
ATOM 3201 C C . ASP A 1 396 ? 37.906 -8.797 -0.114 1 84 396 ASP A C 1
ATOM 3203 O O . ASP A 1 396 ? 37.844 -8.312 1.019 1 84 396 ASP A O 1
ATOM 3207 N N . GLU A 1 397 ? 38.969 -9.258 -0.679 1 79.44 397 GLU A N 1
ATOM 3208 C CA . GLU A 1 397 ? 40.219 -9.273 0.045 1 79.44 397 GLU A CA 1
ATOM 3209 C C . GLU A 1 397 ? 40.688 -7.859 0.372 1 79.44 397 GLU A C 1
ATOM 3211 O O . GLU A 1 397 ? 41.375 -7.645 1.362 1 79.44 397 GLU A O 1
ATOM 3216 N N . ASN A 1 398 ? 40.188 -6.883 -0.416 1 76.31 398 ASN A N 1
ATOM 3217 C CA . ASN A 1 398 ? 40.562 -5.488 -0.209 1 76.31 398 ASN A CA 1
ATOM 3218 C C . ASN A 1 398 ? 39.5 -4.73 0.583 1 76.31 398 ASN A C 1
ATOM 3220 O O . ASN A 1 398 ? 39.469 -3.498 0.58 1 76.31 398 ASN A O 1
ATOM 3224 N N . LYS A 1 399 ? 38.562 -5.492 1.149 1 81.19 399 LYS A N 1
ATOM 3225 C CA . LYS A 1 399 ? 37.5 -4.941 1.992 1 81.19 399 LYS A CA 1
ATOM 3226 C C . LYS A 1 399 ? 36.531 -4.102 1.172 1 81.19 399 LYS A C 1
ATOM 3228 O O . LYS A 1 399 ? 35.875 -3.201 1.704 1 81.19 399 LYS A O 1
ATOM 3233 N N . LYS A 1 400 ? 36.625 -4.281 -0.064 1 82.88 400 LYS A N 1
ATOM 3234 C CA . LYS A 1 400 ? 35.594 -3.695 -0.913 1 82.88 400 LYS A CA 1
ATOM 3235 C C . LYS A 1 400 ? 34.281 -4.477 -0.812 1 82.88 400 LYS A C 1
ATOM 3237 O O . LYS A 1 400 ? 34.281 -5.707 -0.885 1 82.88 400 LYS A O 1
ATOM 3242 N N . PRO A 1 401 ? 33.188 -3.729 -0.654 1 88.69 401 PRO A N 1
ATOM 3243 C CA . PRO A 1 401 ? 31.938 -4.449 -0.525 1 88.69 401 PRO A CA 1
ATOM 3244 C C . PRO A 1 401 ? 31.531 -5.168 -1.81 1 88.69 401 PRO A C 1
ATOM 3246 O O . PRO A 1 401 ? 31.734 -4.645 -2.906 1 88.69 401 PRO A O 1
ATOM 3249 N N . LYS A 1 402 ? 31.016 -6.367 -1.608 1 87.69 402 LYS A N 1
ATOM 3250 C CA . LYS A 1 402 ? 30.406 -7.113 -2.701 1 87.69 402 LYS A CA 1
ATOM 3251 C C . LYS A 1 402 ? 28.891 -6.941 -2.699 1 87.69 402 LYS A C 1
ATOM 3253 O O . LYS A 1 402 ? 28.219 -7.344 -1.751 1 87.69 402 LYS A O 1
ATOM 3258 N N . LEU A 1 403 ? 28.406 -6.406 -3.824 1 88.12 403 LEU A N 1
ATOM 3259 C CA . LEU A 1 403 ? 26.969 -6.133 -3.912 1 88.12 403 LEU A CA 1
ATOM 3260 C C . LEU A 1 403 ? 26.219 -7.336 -4.473 1 88.12 403 LEU A C 1
ATOM 3262 O O . LEU A 1 403 ? 26.781 -8.117 -5.25 1 88.12 403 LEU A O 1
ATOM 3266 N N . ALA A 1 404 ? 25.094 -7.473 -4.016 1 92.38 404 ALA A N 1
ATOM 3267 C CA . ALA A 1 404 ? 24.109 -8.406 -4.578 1 92.38 404 ALA A CA 1
ATOM 3268 C C . ALA A 1 404 ? 22.797 -7.715 -4.875 1 92.38 404 ALA A C 1
ATOM 3270 O O . ALA A 1 404 ? 22.422 -6.758 -4.191 1 92.38 404 ALA A O 1
ATOM 3271 N N . GLN A 1 405 ? 22.172 -8.164 -5.895 1 91.62 405 GLN A N 1
ATOM 3272 C CA . GLN A 1 405 ? 20.844 -7.676 -6.262 1 91.62 405 GLN A CA 1
ATOM 3273 C C . GLN A 1 405 ? 19.797 -8.789 -6.164 1 91.62 405 GLN A C 1
ATOM 3275 O O . GLN A 1 405 ? 20.062 -9.922 -6.566 1 91.62 405 GLN A O 1
ATOM 3280 N N . TRP A 1 406 ? 18.703 -8.398 -5.648 1 94.69 406 TRP A N 1
ATOM 3281 C CA . TRP A 1 406 ? 17.594 -9.336 -5.598 1 94.69 406 TRP A CA 1
ATOM 3282 C C . TRP A 1 406 ? 17.062 -9.633 -6.996 1 94.69 406 TRP A C 1
ATOM 3284 O O . TRP A 1 406 ? 16.953 -8.727 -7.824 1 94.69 406 TRP A O 1
ATOM 3294 N N . ASN A 1 407 ? 16.766 -10.867 -7.242 1 94.12 407 ASN A N 1
ATOM 3295 C CA . ASN A 1 407 ? 16.109 -11.289 -8.469 1 94.12 407 ASN A CA 1
ATOM 3296 C C . ASN A 1 407 ? 15.023 -12.328 -8.195 1 94.12 407 ASN A C 1
ATOM 3298 O O . ASN A 1 407 ? 15.07 -13.016 -7.172 1 94.12 407 ASN A O 1
ATOM 3302 N N . TYR A 1 408 ? 14.07 -12.391 -9.117 1 96.06 408 TYR A N 1
ATOM 3303 C CA . TYR A 1 408 ? 12.984 -13.352 -8.953 1 96.06 408 TYR A CA 1
ATOM 3304 C C . TYR A 1 408 ? 12.609 -13.977 -10.297 1 96.06 408 TYR A C 1
ATOM 3306 O O . TYR A 1 408 ? 13.047 -13.508 -11.352 1 96.06 408 TYR A O 1
ATOM 3314 N N . ARG A 1 409 ? 11.875 -15.07 -10.242 1 95.5 409 ARG A N 1
ATOM 3315 C CA . ARG A 1 409 ? 11.258 -15.672 -11.422 1 95.5 409 ARG A CA 1
ATOM 3316 C C . ARG A 1 409 ? 10.023 -16.469 -11.047 1 95.5 409 ARG A C 1
ATOM 3318 O O . ARG A 1 409 ? 9.82 -16.812 -9.875 1 95.5 409 ARG A O 1
ATOM 3325 N N . ILE A 1 410 ? 9.203 -16.656 -12.016 1 96.62 410 ILE A N 1
ATOM 3326 C CA . ILE A 1 410 ? 8.023 -17.5 -11.891 1 96.62 410 ILE A CA 1
ATOM 3327 C C . ILE A 1 410 ? 8.156 -18.719 -12.812 1 96.62 410 ILE A C 1
ATOM 3329 O O . ILE A 1 410 ? 8.312 -18.562 -14.023 1 96.62 410 ILE A O 1
ATOM 3333 N N . LEU A 1 411 ? 8.125 -19.875 -12.211 1 97.25 411 LEU A N 1
ATOM 3334 C CA . LEU A 1 411 ? 8.18 -21.141 -12.938 1 97.25 411 LEU A CA 1
ATOM 3335 C C . LEU A 1 411 ? 7.074 -22.078 -12.477 1 97.25 411 LEU A C 1
ATOM 3337 O O . LEU A 1 411 ? 6.363 -21.781 -11.516 1 97.25 411 LEU A O 1
ATOM 3341 N N . CYS A 1 412 ? 6.953 -23.125 -13.25 1 97.88 412 CYS A N 1
ATOM 3342 C CA . CYS A 1 412 ? 5.957 -24.125 -12.914 1 97.88 412 CYS A CA 1
ATOM 3343 C C . CYS A 1 412 ? 6.582 -25.516 -12.844 1 97.88 412 CYS A C 1
ATOM 3345 O O . CYS A 1 412 ? 7.668 -25.734 -13.391 1 97.88 412 CYS A O 1
ATOM 3347 N N . HIS A 1 413 ? 5.949 -26.359 -12.109 1 98.31 413 HIS A N 1
ATOM 3348 C CA . HIS A 1 413 ? 6.367 -27.734 -11.938 1 98.31 413 HIS A CA 1
ATOM 3349 C C . HIS A 1 413 ? 5.199 -28.703 -12.148 1 98.31 413 HIS A C 1
ATOM 3351 O O . HIS A 1 413 ? 4.176 -28.594 -11.469 1 98.31 413 HIS A O 1
ATOM 3357 N N . PRO A 1 414 ? 5.355 -29.672 -13.109 1 97.38 414 PRO A N 1
ATOM 3358 C CA . PRO A 1 414 ? 4.336 -30.719 -13.195 1 97.38 414 PRO A CA 1
ATOM 3359 C C . PRO A 1 414 ? 4.312 -31.625 -11.961 1 97.38 414 PRO A C 1
ATOM 3361 O O . PRO A 1 414 ? 5.324 -32.25 -11.617 1 97.38 414 PRO A O 1
ATOM 3364 N N . LEU A 1 415 ? 3.195 -31.719 -11.359 1 97.25 415 LEU A N 1
ATOM 3365 C CA . LEU A 1 415 ? 3.094 -32.531 -10.148 1 97.25 415 LEU A CA 1
ATOM 3366 C C . LEU A 1 415 ? 3.172 -34.031 -10.484 1 97.25 415 LEU A C 1
ATOM 3368 O O . LEU A 1 415 ? 2.666 -34.438 -11.516 1 97.25 415 LEU A O 1
ATOM 3372 N N . SER A 1 416 ? 3.707 -34.75 -9.547 1 92.75 416 SER A N 1
ATOM 3373 C CA . SER A 1 416 ? 3.893 -36.188 -9.758 1 92.75 416 SER A CA 1
ATOM 3374 C C . SER A 1 416 ? 2.584 -36.969 -9.57 1 92.75 416 SER A C 1
ATOM 3376 O O . SER A 1 416 ? 2.408 -38.031 -10.125 1 92.75 416 SER A O 1
ATOM 3378 N N . LYS A 1 417 ? 1.743 -36.406 -8.805 1 89.88 417 LYS A N 1
ATOM 3379 C CA . LYS A 1 417 ? 0.461 -37.062 -8.523 1 89.88 417 LYS A CA 1
ATOM 3380 C C . LYS A 1 417 ? -0.703 -36.156 -8.914 1 89.88 417 LYS A C 1
ATOM 3382 O O . LYS A 1 417 ? -0.53 -34.938 -9.062 1 89.88 417 LYS A O 1
ATOM 3387 N N . ASP A 1 418 ? -1.803 -36.875 -9.117 1 92.88 418 ASP A N 1
ATOM 3388 C CA . ASP A 1 418 ? -3.023 -36.125 -9.336 1 92.88 418 ASP A CA 1
ATOM 3389 C C . ASP A 1 418 ? -3.391 -35.312 -8.086 1 92.88 418 ASP A C 1
ATOM 3391 O O . ASP A 1 418 ? -2.967 -35.656 -6.977 1 92.88 418 ASP A O 1
ATOM 3395 N N . LEU A 1 419 ? -4.07 -34.219 -8.312 1 96.62 419 LEU A N 1
ATOM 3396 C CA . LEU A 1 419 ? -4.535 -33.375 -7.227 1 96.62 419 LEU A CA 1
ATOM 3397 C C . LEU A 1 419 ? -6.027 -33.062 -7.371 1 96.62 419 LEU A C 1
ATOM 3399 O O . LEU A 1 419 ? -6.414 -32.125 -8.086 1 96.62 419 LEU A O 1
ATOM 3403 N N . PRO A 1 420 ? -6.848 -33.781 -6.625 1 94.44 420 PRO A N 1
ATOM 3404 C CA . PRO A 1 420 ? -8.281 -33.5 -6.703 1 94.44 420 PRO A CA 1
ATOM 3405 C C . PRO A 1 420 ? -8.609 -32.062 -6.367 1 94.44 420 PRO A C 1
ATOM 3407 O O . PRO A 1 420 ? -8.031 -31.484 -5.441 1 94.44 420 PRO A O 1
ATOM 3410 N N . THR A 1 421 ? -9.586 -31.484 -7.117 1 94.38 421 THR A N 1
ATOM 3411 C CA . THR A 1 421 ? -9.945 -30.078 -6.891 1 94.38 421 THR A CA 1
ATOM 3412 C C . THR A 1 421 ? -10.609 -29.906 -5.527 1 94.38 421 THR A C 1
ATOM 3414 O O . THR A 1 421 ? -10.641 -28.797 -4.984 1 94.38 421 THR A O 1
ATOM 3417 N N . SER A 1 422 ? -11.117 -31 -4.918 1 90.94 422 SER A N 1
ATOM 3418 C CA . SER A 1 422 ? -11.742 -30.953 -3.602 1 90.94 422 SER A CA 1
ATOM 3419 C C . SER A 1 422 ? -10.727 -30.625 -2.516 1 90.94 422 SER A C 1
ATOM 3421 O O . SER A 1 422 ? -11.094 -30.234 -1.406 1 90.94 422 SER A O 1
ATOM 3423 N N . TYR A 1 423 ? -9.461 -30.859 -2.879 1 95.19 423 TYR A N 1
ATOM 3424 C CA . TYR A 1 423 ? -8.406 -30.516 -1.922 1 95.19 423 TYR A CA 1
ATOM 3425 C C . TYR A 1 423 ? -8.242 -29.016 -1.793 1 95.19 423 TYR A C 1
ATOM 3427 O O . TYR A 1 423 ? -7.645 -28.531 -0.829 1 95.19 423 TYR A O 1
ATOM 3435 N N . LEU A 1 424 ? -8.711 -28.234 -2.793 1 96.19 424 LEU A N 1
ATOM 3436 C CA . LEU A 1 424 ? -8.555 -26.797 -2.842 1 96.19 424 LEU A CA 1
ATOM 3437 C C . LEU A 1 424 ? -9.758 -26.094 -2.215 1 96.19 424 LEU A C 1
ATOM 3439 O O . LEU A 1 424 ? -10.766 -25.875 -2.883 1 96.19 424 LEU A O 1
ATOM 3443 N N . LYS A 1 425 ? -9.586 -25.656 -1.007 1 94.19 425 LYS A N 1
ATOM 3444 C CA . LYS A 1 425 ? -10.68 -25.047 -0.266 1 94.19 425 LYS A CA 1
ATOM 3445 C C . LYS A 1 425 ? -10.711 -23.531 -0.474 1 94.19 425 LYS A C 1
ATOM 3447 O O . LYS A 1 425 ? -9.703 -22.859 -0.269 1 94.19 425 LYS A O 1
ATOM 3452 N N . PRO A 1 426 ? -11.883 -23.047 -0.869 1 94.5 426 PRO A N 1
ATOM 3453 C CA . PRO A 1 426 ? -11.961 -21.594 -1.086 1 94.5 426 PRO A CA 1
ATOM 3454 C C . PRO A 1 426 ? -11.758 -20.797 0.2 1 94.5 426 PRO A C 1
ATOM 3456 O O . PRO A 1 426 ? -12.211 -21.219 1.269 1 94.5 426 PRO A O 1
ATOM 3459 N N . ILE A 1 427 ? -11.078 -19.672 0.111 1 93.81 427 ILE A N 1
ATOM 3460 C CA . ILE A 1 427 ? -10.922 -18.719 1.203 1 93.81 427 ILE A CA 1
ATOM 3461 C C . ILE A 1 427 ? -11.758 -17.484 0.921 1 93.81 427 ILE A C 1
ATOM 3463 O O . ILE A 1 427 ? -11.531 -16.781 -0.076 1 93.81 427 ILE A O 1
ATOM 3467 N N . MET A 1 428 ? -12.68 -17.219 1.8 1 90 428 MET A N 1
ATOM 3468 C CA . MET A 1 428 ? -13.5 -16.016 1.648 1 90 428 MET A CA 1
ATOM 3469 C C . MET A 1 428 ? -12.688 -14.766 1.968 1 90 428 MET A C 1
ATOM 3471 O O . MET A 1 428 ? -11.82 -14.789 2.842 1 90 428 MET A O 1
ATOM 3475 N N . ASP A 1 429 ? -12.984 -13.703 1.236 1 91.88 429 ASP A N 1
ATOM 3476 C CA . ASP A 1 429 ? -12.312 -12.414 1.412 1 91.88 429 ASP A CA 1
ATOM 3477 C C . ASP A 1 429 ? -13.328 -11.281 1.54 1 91.88 429 ASP A C 1
ATOM 3479 O O . ASP A 1 429 ? -13.703 -10.664 0.542 1 91.88 429 ASP A O 1
ATOM 3483 N N . PRO A 1 430 ? -13.633 -10.945 2.748 1 88.75 430 PRO A N 1
ATOM 3484 C CA . PRO A 1 430 ? -14.641 -9.898 2.947 1 88.75 430 PRO A CA 1
ATOM 3485 C C . PRO A 1 430 ? -14.266 -8.586 2.27 1 88.75 430 PRO A C 1
ATOM 3487 O O . PRO A 1 430 ? -15.148 -7.84 1.829 1 88.75 430 PRO A O 1
ATOM 3490 N N . HIS A 1 431 ? -13.039 -8.273 2.211 1 89.75 431 HIS A N 1
ATOM 3491 C CA . HIS A 1 431 ? -12.609 -7.055 1.548 1 89.75 431 HIS A CA 1
ATOM 3492 C C . HIS A 1 431 ? -13.07 -7.02 0.096 1 89.75 431 HIS A C 1
ATOM 3494 O O . HIS A 1 431 ? -13.773 -6.09 -0.313 1 89.75 431 HIS A O 1
ATOM 3500 N N . SER A 1 432 ? -12.641 -8.008 -0.687 1 91.38 432 SER A N 1
ATOM 3501 C CA . SER A 1 432 ? -12.992 -8.062 -2.102 1 91.38 432 SER A CA 1
ATOM 3502 C C . SER A 1 432 ? -14.5 -8.18 -2.291 1 91.38 432 SER A C 1
ATOM 3504 O O . SER A 1 432 ? -15.062 -7.59 -3.217 1 91.38 432 SER A O 1
ATOM 3506 N N . GLN A 1 433 ? -15.156 -8.898 -1.452 1 91.19 433 GLN A N 1
ATOM 3507 C CA . GLN A 1 433 ? -16.594 -9.086 -1.54 1 91.19 433 GLN A CA 1
ATOM 3508 C C . GLN A 1 433 ? -17.328 -7.762 -1.344 1 91.19 433 GLN A C 1
ATOM 3510 O O . GLN A 1 433 ? -18.188 -7.395 -2.156 1 91.19 433 GLN A O 1
ATOM 3515 N N . LYS A 1 434 ? -16.969 -7.039 -0.359 1 90.56 434 LYS A N 1
ATOM 3516 C CA . LYS A 1 434 ? -17.625 -5.773 -0.056 1 90.56 434 LYS A CA 1
ATOM 3517 C C . LYS A 1 434 ? -17.297 -4.711 -1.1 1 90.56 434 LYS A C 1
ATOM 3519 O O . LYS A 1 434 ? -18.156 -3.924 -1.495 1 90.56 434 LYS A O 1
ATOM 3524 N N . MET A 1 435 ? -16.094 -4.691 -1.476 1 90.44 435 MET A N 1
ATOM 3525 C CA . MET A 1 435 ? -15.664 -3.74 -2.496 1 90.44 435 MET A CA 1
ATOM 3526 C C . MET A 1 435 ? -16.516 -3.865 -3.752 1 90.44 435 MET A C 1
ATOM 3528 O O . MET A 1 435 ? -16.906 -2.857 -4.348 1 90.44 435 MET A O 1
ATOM 3532 N N . ASN A 1 436 ? -16.781 -5.125 -4.133 1 89.5 436 ASN A N 1
ATOM 3533 C CA . ASN A 1 436 ? -17.438 -5.395 -5.406 1 89.5 436 ASN A CA 1
ATOM 3534 C C . ASN A 1 436 ? -18.922 -5.68 -5.219 1 89.5 436 ASN A C 1
ATOM 3536 O O . ASN A 1 436 ? -19.641 -5.922 -6.188 1 89.5 436 ASN A O 1
ATOM 3540 N N . GLY A 1 437 ? -19.453 -5.695 -4 1 88.69 437 GLY A N 1
ATOM 3541 C CA . GLY A 1 437 ? -20.844 -5.969 -3.713 1 88.69 437 GLY A CA 1
ATOM 3542 C C . GLY A 1 437 ? -21.234 -7.414 -3.963 1 88.69 437 GLY A C 1
ATOM 3543 O O . GLY A 1 437 ? -22.359 -7.691 -4.402 1 88.69 437 GLY A O 1
ATOM 3544 N N . TRP A 1 438 ? -20.297 -8.367 -3.762 1 90.31 438 TRP A N 1
ATOM 3545 C CA . TRP A 1 438 ? -20.547 -9.781 -4.027 1 90.31 438 TRP A CA 1
ATOM 3546 C C . TRP A 1 438 ? -20.969 -10.508 -2.756 1 90.31 438 TRP A C 1
ATOM 3548 O O . TRP A 1 438 ? -20.344 -10.352 -1.706 1 90.31 438 TRP A O 1
ATOM 3558 N N . ASN A 1 439 ? -21.969 -11.281 -2.861 1 83.44 439 ASN A N 1
ATOM 3559 C CA . ASN A 1 439 ? -22.25 -12.234 -1.794 1 83.44 439 ASN A CA 1
ATOM 3560 C C . ASN A 1 439 ? -21.391 -13.484 -1.904 1 83.44 439 ASN A C 1
ATOM 3562 O O . ASN A 1 439 ? -20.562 -13.594 -2.807 1 83.44 439 ASN A O 1
ATOM 3566 N N . ASP A 1 440 ? -21.5 -14.406 -1.049 1 84.06 440 ASP A N 1
ATOM 3567 C CA . ASP A 1 440 ? -20.641 -15.586 -0.986 1 84.06 440 ASP A CA 1
ATOM 3568 C C . ASP A 1 440 ? -20.766 -16.422 -2.264 1 84.06 440 ASP A C 1
ATOM 3570 O O . ASP A 1 440 ? -19.75 -16.828 -2.842 1 84.06 440 ASP A O 1
ATOM 3574 N N . GLU A 1 441 ? -21.906 -16.625 -2.717 1 81 441 GLU A N 1
ATOM 3575 C CA . GLU A 1 441 ? -22.156 -17.469 -3.887 1 81 441 GLU A CA 1
ATOM 3576 C C . GLU A 1 441 ? -21.5 -16.875 -5.133 1 81 441 GLU A C 1
ATOM 3578 O O . GLU A 1 441 ? -20.828 -17.594 -5.883 1 81 441 GLU A O 1
ATOM 3583 N N . LYS A 1 442 ? -21.688 -15.664 -5.277 1 86.69 442 LYS A N 1
ATOM 3584 C CA . LYS A 1 442 ? -21.078 -15.008 -6.43 1 86.69 442 LYS A CA 1
ATOM 3585 C C . LYS A 1 442 ? -19.562 -15 -6.316 1 86.69 442 LYS A C 1
ATOM 3587 O O . LYS A 1 442 ? -18.859 -15.25 -7.297 1 86.69 442 LYS A O 1
ATOM 3592 N N . PHE A 1 443 ? -19.141 -14.727 -5.09 1 92.5 443 PHE A N 1
ATOM 3593 C CA . PHE A 1 443 ? -17.703 -14.617 -4.867 1 92.5 443 PHE A CA 1
ATOM 3594 C C . PHE A 1 443 ? -17 -15.922 -5.23 1 92.5 443 PHE A C 1
ATOM 3596 O O . PHE A 1 443 ? -15.914 -15.914 -5.816 1 92.5 443 PHE A O 1
ATOM 3603 N N . LEU A 1 444 ? -17.562 -17.031 -4.996 1 89.31 444 LEU A N 1
ATOM 3604 C CA . LEU A 1 444 ? -16.984 -18.359 -5.234 1 89.31 444 LEU A CA 1
ATOM 3605 C C . LEU A 1 444 ? -16.781 -18.594 -6.723 1 89.31 444 LEU A C 1
ATOM 3607 O O . LEU A 1 444 ? -15.984 -19.453 -7.109 1 89.31 444 LEU A O 1
ATOM 3611 N N . ASN A 1 445 ? -17.391 -17.781 -7.547 1 87.62 445 ASN A N 1
ATOM 3612 C CA . ASN A 1 445 ? -17.328 -17.984 -8.984 1 87.62 445 ASN A CA 1
ATOM 3613 C C . ASN A 1 445 ? -16.594 -16.844 -9.688 1 87.62 445 ASN A C 1
ATOM 3615 O O . ASN A 1 445 ? -16.797 -16.609 -10.883 1 87.62 445 ASN A O 1
ATOM 3619 N N . THR A 1 446 ? -15.781 -16.156 -8.93 1 91.94 446 THR A N 1
ATOM 3620 C CA . THR A 1 446 ? -15.047 -15.039 -9.508 1 91.94 446 THR A CA 1
ATOM 3621 C C . THR A 1 446 ? -13.547 -15.344 -9.555 1 91.94 446 THR A C 1
ATOM 3623 O O . THR A 1 446 ? -13.078 -16.281 -8.898 1 91.94 446 THR A O 1
ATOM 3626 N N . ARG A 1 447 ? -12.812 -14.602 -10.336 1 94.44 447 ARG A N 1
ATOM 3627 C CA . ARG A 1 447 ? -11.359 -14.711 -10.422 1 94.44 447 ARG A CA 1
ATOM 3628 C C . ARG A 1 447 ? -10.695 -14.156 -9.164 1 94.44 447 ARG A C 1
ATOM 3630 O O . ARG A 1 447 ? -9.492 -14.336 -8.961 1 94.44 447 ARG A O 1
ATOM 3637 N N . ALA A 1 448 ? -11.469 -13.578 -8.211 1 95.06 448 ALA A N 1
ATOM 3638 C CA . ALA A 1 448 ? -10.922 -12.969 -7 1 95.06 448 ALA A CA 1
ATOM 3639 C C . ALA A 1 448 ? -10.703 -14.016 -5.91 1 95.06 448 ALA A C 1
ATOM 3641 O O . ALA A 1 448 ? -10.039 -13.742 -4.906 1 95.06 448 ALA A O 1
ATOM 3642 N N . ILE A 1 449 ? -11.125 -15.195 -6.141 1 95.25 449 ILE A N 1
ATOM 3643 C CA . ILE A 1 449 ? -11.078 -16.188 -5.078 1 95.25 449 ILE A CA 1
ATOM 3644 C C . ILE A 1 449 ? -9.688 -16.812 -5.016 1 95.25 449 ILE A C 1
ATOM 3646 O O . ILE A 1 449 ? -9.047 -17.031 -6.047 1 95.25 449 ILE A O 1
ATOM 3650 N N . ARG A 1 450 ? -9.203 -17.016 -3.793 1 97.19 450 ARG A N 1
ATOM 3651 C CA . ARG A 1 450 ? -8.008 -17.781 -3.447 1 97.19 450 ARG A CA 1
ATOM 3652 C C . ARG A 1 450 ? -8.367 -19.094 -2.764 1 97.19 450 ARG A C 1
ATOM 3654 O O . ARG A 1 450 ? -9.477 -19.234 -2.244 1 97.19 450 ARG A O 1
ATOM 3661 N N . PHE A 1 451 ? -7.414 -20.031 -2.75 1 97.19 451 PHE A N 1
ATOM 3662 C CA . PHE A 1 451 ? -7.711 -21.359 -2.213 1 97.19 451 PHE A CA 1
ATOM 3663 C C . PHE A 1 451 ? -6.652 -21.781 -1.198 1 97.19 451 PHE A C 1
ATOM 3665 O O . PHE A 1 451 ? -5.504 -21.344 -1.276 1 97.19 451 PHE A O 1
ATOM 3672 N N . ASN A 1 452 ? -7.082 -22.609 -0.256 1 95.38 452 ASN A N 1
ATOM 3673 C CA . ASN A 1 452 ? -6.219 -23.156 0.784 1 95.38 452 ASN A CA 1
ATOM 3674 C C . ASN A 1 452 ? -5.949 -24.641 0.563 1 95.38 452 ASN A C 1
ATOM 3676 O O . ASN A 1 452 ? -6.883 -25.422 0.409 1 95.38 452 ASN A O 1
ATOM 3680 N N . ILE A 1 453 ? -4.734 -25 0.521 1 95.94 453 ILE A N 1
ATOM 3681 C CA . ILE A 1 453 ? -4.352 -26.406 0.425 1 95.94 453 ILE A CA 1
ATOM 3682 C C . ILE A 1 453 ? -3.471 -26.781 1.614 1 95.94 453 ILE A C 1
ATOM 3684 O O . ILE A 1 453 ? -3.229 -27.969 1.866 1 95.94 453 ILE A O 1
ATOM 3688 N N . GLU A 1 454 ? -3.068 -25.844 2.42 1 93.25 454 GLU A N 1
ATOM 3689 C CA . GLU A 1 454 ? -2.178 -26.062 3.559 1 93.25 454 GLU A CA 1
ATOM 3690 C C . GLU A 1 454 ? -2.822 -26.953 4.609 1 93.25 454 GLU A C 1
ATOM 3692 O O . GLU A 1 454 ? -2.125 -27.641 5.352 1 93.25 454 GLU A O 1
ATOM 3697 N N . GLY A 1 455 ? -4.094 -27.016 4.645 1 92.75 455 GLY A N 1
ATOM 3698 C CA . GLY A 1 455 ? -4.805 -27.812 5.629 1 92.75 455 GLY A CA 1
ATOM 3699 C C . GLY A 1 455 ? -4.957 -29.266 5.219 1 92.75 455 GLY A C 1
ATOM 3700 O O . GLY A 1 455 ? -5.457 -30.094 5.992 1 92.75 455 GLY A O 1
ATOM 3701 N N . VAL A 1 456 ? -4.523 -29.625 4.082 1 94.12 456 VAL A N 1
ATOM 3702 C CA . VAL A 1 456 ? -4.688 -30.984 3.574 1 94.12 456 VAL A CA 1
ATOM 3703 C C . VAL A 1 456 ? -3.455 -31.812 3.918 1 94.12 456 VAL A C 1
ATOM 3705 O O . VAL A 1 456 ? -2.322 -31.391 3.676 1 94.12 456 VAL A O 1
ATOM 3708 N N . ASP A 1 457 ? -3.639 -32.969 4.5 1 92.19 457 ASP A N 1
ATOM 3709 C CA . ASP A 1 457 ? -2.512 -33.844 4.812 1 92.19 457 ASP A CA 1
ATOM 3710 C C . ASP A 1 457 ? -2.09 -34.656 3.588 1 92.19 457 ASP A C 1
ATOM 3712 O O . ASP A 1 457 ? -2.676 -34.5 2.512 1 92.19 457 ASP A O 1
ATOM 3716 N N . ARG A 1 458 ? -1.12 -35.469 3.658 1 89.19 458 ARG A N 1
ATOM 3717 C CA . ARG A 1 458 ? -0.524 -36.188 2.541 1 89.19 458 ARG A CA 1
ATOM 3718 C C . ARG A 1 458 ? -1.505 -37.188 1.962 1 89.19 458 ARG A C 1
ATOM 3720 O O . ARG A 1 458 ? -1.338 -37.656 0.828 1 89.19 458 ARG A O 1
ATOM 3727 N N . ASN A 1 459 ? -2.508 -37.531 2.838 1 87.19 459 ASN A N 1
ATOM 3728 C CA . ASN A 1 459 ? -3.492 -38.5 2.398 1 87.19 459 ASN A CA 1
ATOM 3729 C C . ASN A 1 459 ? -4.734 -37.844 1.816 1 87.19 459 ASN A C 1
ATOM 3731 O O . ASN A 1 459 ? -5.719 -38.5 1.508 1 87.19 459 ASN A O 1
ATOM 3735 N N . GLY A 1 460 ? -4.688 -36.562 1.765 1 90.19 460 GLY A N 1
ATOM 3736 C CA . GLY A 1 460 ? -5.77 -35.844 1.127 1 90.19 460 GLY A CA 1
ATOM 3737 C C . GLY A 1 460 ? -6.883 -35.438 2.088 1 90.19 460 GLY A C 1
ATOM 3738 O O . GLY A 1 460 ? -7.977 -35.062 1.663 1 90.19 460 GLY A O 1
ATOM 3739 N N . LYS A 1 461 ? -6.668 -35.5 3.34 1 90.56 461 LYS A N 1
ATOM 3740 C CA . LYS A 1 461 ? -7.68 -35.188 4.336 1 90.56 461 LYS A CA 1
ATOM 3741 C C . LYS A 1 461 ? -7.441 -33.812 4.926 1 90.56 461 LYS A C 1
ATOM 3743 O O . LYS A 1 461 ? -6.305 -33.438 5.25 1 90.56 461 LYS A O 1
ATOM 3748 N N . TRP A 1 462 ? -8.484 -33.125 5.02 1 92.25 462 TRP A N 1
ATOM 3749 C CA . TRP A 1 462 ? -8.406 -31.828 5.68 1 92.25 462 TRP A CA 1
ATOM 3750 C C . TRP A 1 462 ? -8.203 -31.984 7.184 1 92.25 462 TRP A C 1
ATOM 3752 O O . TRP A 1 462 ? -8.898 -32.781 7.824 1 92.25 462 TRP A O 1
ATOM 3762 N N . ARG A 1 463 ? -7.262 -31.25 7.707 1 88.38 463 ARG A N 1
ATOM 3763 C CA . ARG A 1 463 ? -6.977 -31.25 9.141 1 88.38 463 ARG A CA 1
ATOM 3764 C C . ARG A 1 463 ? -7.156 -29.859 9.727 1 88.38 463 ARG A C 1
ATOM 3766 O O . ARG A 1 463 ? -6.449 -28.922 9.344 1 88.38 463 ARG A O 1
ATOM 3773 N N . ASP A 1 464 ? -7.996 -29.719 10.711 1 85.94 464 ASP A N 1
ATOM 3774 C CA . ASP A 1 464 ? -8.227 -28.438 11.352 1 85.94 464 ASP A CA 1
ATOM 3775 C C . ASP A 1 464 ? -7.34 -28.266 12.586 1 85.94 464 ASP A C 1
ATOM 3777 O O . ASP A 1 464 ? -7.832 -27.969 13.672 1 85.94 464 ASP A O 1
ATOM 3781 N N . HIS A 1 465 ? -6.141 -28.625 12.531 1 89.38 465 HIS A N 1
ATOM 3782 C CA . HIS A 1 465 ? -5.113 -28.453 13.547 1 89.38 465 HIS A CA 1
ATOM 3783 C C . HIS A 1 465 ? -3.73 -28.312 12.922 1 89.38 465 HIS A C 1
ATOM 3785 O O . HIS A 1 465 ? -3.543 -28.641 11.742 1 89.38 465 HIS A O 1
ATOM 3791 N N . PRO A 1 466 ? -2.771 -27.828 13.641 1 89 466 PRO A N 1
ATOM 3792 C CA . PRO A 1 466 ? -1.422 -27.672 13.094 1 89 466 PRO A CA 1
ATOM 3793 C C . PRO A 1 466 ? -0.812 -29 12.648 1 89 466 PRO A C 1
ATOM 3795 O O . PRO A 1 466 ? -1.02 -30.016 13.297 1 89 466 PRO A O 1
ATOM 3798 N N . GLN A 1 467 ? -0.029 -28.891 11.5 1 87.94 467 GLN A N 1
ATOM 3799 C CA . GLN A 1 467 ? 0.655 -30.062 10.953 1 87.94 467 GLN A CA 1
ATOM 3800 C C . GLN A 1 467 ? 2.156 -29.812 10.828 1 87.94 467 GLN A C 1
ATOM 3802 O O . GLN A 1 467 ? 2.582 -28.703 10.484 1 87.94 467 GLN A O 1
ATOM 3807 N N . THR A 1 468 ? 2.953 -30.828 11.023 1 86.56 468 THR A N 1
ATOM 3808 C CA . THR A 1 468 ? 4.402 -30.719 10.898 1 86.56 468 THR A CA 1
ATOM 3809 C C . THR A 1 468 ? 4.828 -30.891 9.438 1 86.56 468 THR A C 1
ATOM 3811 O O . THR A 1 468 ? 5.863 -30.375 9.023 1 86.56 468 THR A O 1
ATOM 3814 N N . TYR A 1 469 ? 4.094 -31.688 8.75 1 93.44 469 TYR A N 1
ATOM 3815 C CA . TYR A 1 469 ? 4.316 -32 7.34 1 93.44 469 TYR A CA 1
ATOM 3816 C C . TYR A 1 469 ? 2.994 -32.25 6.617 1 93.44 469 TYR A C 1
ATOM 3818 O O . TYR A 1 469 ? 2.232 -33.125 7 1 93.44 469 TYR A O 1
ATOM 3826 N N . ASN A 1 470 ? 2.74 -31.438 5.602 1 94.56 470 ASN A N 1
ATOM 3827 C CA . ASN A 1 470 ? 1.456 -31.562 4.918 1 94.56 470 ASN A CA 1
ATOM 3828 C C . ASN A 1 470 ? 1.634 -31.75 3.416 1 94.56 470 ASN A C 1
ATOM 3830 O O . ASN A 1 470 ? 2.75 -31.953 2.941 1 94.56 470 ASN A O 1
ATOM 3834 N N . LEU A 1 471 ? 0.527 -31.766 2.693 1 96.31 471 LEU A N 1
ATOM 3835 C CA . LEU A 1 471 ? 0.546 -32.031 1.258 1 96.31 471 LEU A CA 1
ATOM 3836 C C . LEU A 1 471 ? 1.328 -30.953 0.518 1 96.31 471 LEU A C 1
ATOM 3838 O O . LEU A 1 471 ? 2.037 -31.234 -0.448 1 96.31 471 LEU A O 1
ATOM 3842 N N . MET A 1 472 ? 1.173 -29.703 0.938 1 96.69 472 MET A N 1
ATOM 3843 C CA . MET A 1 472 ? 1.901 -28.609 0.303 1 96.69 472 MET A CA 1
ATOM 3844 C C . MET A 1 472 ? 3.408 -28.812 0.421 1 96.69 472 MET A C 1
ATOM 3846 O O . MET A 1 472 ? 4.152 -28.562 -0.526 1 96.69 472 MET A O 1
ATOM 3850 N N . ASP A 1 473 ? 3.879 -29.297 1.533 1 96.81 473 ASP A N 1
ATOM 3851 C CA . ASP A 1 473 ? 5.297 -29.594 1.731 1 96.81 473 ASP A CA 1
ATOM 3852 C C . ASP A 1 473 ? 5.773 -30.672 0.757 1 96.81 473 ASP A C 1
ATOM 3854 O O . ASP A 1 473 ? 6.84 -30.547 0.155 1 96.81 473 ASP A O 1
ATOM 3858 N N . GLU A 1 474 ? 4.977 -31.641 0.638 1 96.44 474 GLU A N 1
ATOM 3859 C CA . GLU A 1 474 ? 5.312 -32.75 -0.273 1 96.44 474 GLU A CA 1
ATOM 3860 C C . GLU A 1 474 ? 5.438 -32.25 -1.71 1 96.44 474 GLU A C 1
ATOM 3862 O O . GLU A 1 474 ? 6.371 -32.625 -2.424 1 96.44 474 GLU A O 1
ATOM 3867 N N . MET A 1 475 ? 4.547 -31.453 -2.113 1 97.5 475 MET A N 1
ATOM 3868 C CA . MET A 1 475 ? 4.547 -30.922 -3.477 1 97.5 475 MET A CA 1
ATOM 3869 C C . MET A 1 475 ? 5.734 -30 -3.703 1 97.5 475 MET A C 1
ATOM 3871 O O . MET A 1 475 ? 6.398 -30.078 -4.738 1 97.5 475 MET A O 1
ATOM 3875 N N . MET A 1 476 ? 6.039 -29.109 -2.764 1 97.81 476 MET A N 1
ATOM 3876 C CA . MET A 1 476 ? 7.148 -28.172 -2.914 1 97.81 476 MET A CA 1
ATOM 3877 C C . MET A 1 476 ? 8.484 -28.906 -2.91 1 97.81 476 MET A C 1
ATOM 3879 O O . MET A 1 476 ? 9.438 -28.484 -3.566 1 97.81 476 MET A O 1
ATOM 3883 N N . GLU A 1 477 ? 8.555 -30.047 -2.303 1 97.12 477 GLU A N 1
ATOM 3884 C CA . GLU A 1 477 ? 9.781 -30.828 -2.213 1 97.12 477 GLU A CA 1
ATOM 3885 C C . GLU A 1 477 ? 10.133 -31.469 -3.559 1 97.12 477 GLU A C 1
ATOM 3887 O O . GLU A 1 477 ? 11.242 -31.984 -3.738 1 97.12 477 GLU A O 1
ATOM 3892 N N . GLU A 1 478 ? 9.242 -31.391 -4.469 1 97.25 478 GLU A N 1
ATOM 3893 C CA . GLU A 1 478 ? 9.531 -31.906 -5.805 1 97.25 478 GLU A CA 1
ATOM 3894 C C . GLU A 1 478 ? 10.281 -30.875 -6.637 1 97.25 478 GLU A C 1
ATOM 3896 O O . GLU A 1 478 ? 10.836 -31.203 -7.691 1 97.25 478 GLU A O 1
ATOM 3901 N N . ILE A 1 479 ? 10.297 -29.672 -6.199 1 98.31 479 ILE A N 1
ATOM 3902 C CA . ILE A 1 479 ? 10.773 -28.547 -7.004 1 98.31 479 ILE A CA 1
ATOM 3903 C C . ILE A 1 479 ? 12.219 -28.219 -6.633 1 98.31 479 ILE A C 1
ATOM 3905 O O . ILE A 1 479 ? 12.523 -27.969 -5.465 1 98.31 479 ILE A O 1
ATOM 3909 N N . PRO A 1 480 ? 13.117 -28.188 -7.535 1 98.06 480 PRO A N 1
ATOM 3910 C CA . PRO A 1 480 ? 14.492 -27.781 -7.238 1 98.06 480 PRO A CA 1
ATOM 3911 C C . PRO A 1 480 ? 14.656 -26.266 -7.16 1 98.06 480 PRO A C 1
ATOM 3913 O O . PRO A 1 480 ? 13.812 -25.531 -7.664 1 98.06 480 PRO A O 1
ATOM 3916 N N . GLY A 1 481 ? 15.719 -25.875 -6.469 1 97.31 481 GLY A N 1
ATOM 3917 C CA . GLY A 1 481 ? 16.125 -24.469 -6.543 1 97.31 481 GLY A CA 1
ATOM 3918 C C . GLY A 1 481 ? 16.828 -24.125 -7.844 1 97.31 481 GLY A C 1
ATOM 3919 O O . GLY A 1 481 ? 16.422 -24.594 -8.914 1 97.31 481 GLY A O 1
ATOM 3920 N N . LYS A 1 482 ? 17.828 -23.359 -7.711 1 96.56 482 LYS A N 1
ATOM 3921 C CA . LYS A 1 482 ? 18.469 -22.781 -8.883 1 96.56 482 LYS A CA 1
ATOM 3922 C C . LYS A 1 482 ? 19.438 -23.766 -9.531 1 96.56 482 LYS A C 1
ATOM 3924 O O . LYS A 1 482 ? 19.938 -23.531 -10.625 1 96.56 482 LYS A O 1
ATOM 3929 N N . ASP A 1 483 ? 19.656 -24.938 -8.953 1 96.62 483 ASP A N 1
ATOM 3930 C CA . ASP A 1 483 ? 20.516 -25.969 -9.539 1 96.62 483 ASP A CA 1
ATOM 3931 C C . ASP A 1 483 ? 19.719 -26.844 -10.516 1 96.62 483 ASP A C 1
ATOM 3933 O O . ASP A 1 483 ? 20.281 -27.734 -11.164 1 96.62 483 ASP A O 1
ATOM 3937 N N . ASN A 1 484 ? 18.438 -26.625 -10.648 1 96.94 484 ASN A N 1
ATOM 3938 C CA . ASN A 1 484 ? 17.547 -27.391 -11.508 1 96.94 484 ASN A CA 1
ATOM 3939 C C . ASN A 1 484 ? 17.406 -28.828 -11.031 1 96.94 484 ASN A C 1
ATOM 3941 O O . ASN A 1 484 ? 17.844 -29.172 -9.922 1 96.94 484 ASN A O 1
ATOM 3945 N N . TYR A 1 485 ? 16.656 -29.641 -11.805 1 97.19 485 TYR A N 1
ATOM 3946 C CA . TYR A 1 485 ? 16.422 -31.031 -11.414 1 97.19 485 TYR A CA 1
ATOM 3947 C C . TYR A 1 485 ? 17.734 -31.812 -11.391 1 97.19 485 TYR A C 1
ATOM 3949 O O . TYR A 1 485 ? 18.609 -31.609 -12.25 1 97.19 485 TYR A O 1
ATOM 3957 N N . GLY A 1 486 ? 17.875 -32.656 -10.461 1 94.06 486 GLY A N 1
ATOM 3958 C CA . GLY A 1 486 ? 19.094 -33.469 -10.312 1 94.06 486 GLY A CA 1
ATOM 3959 C C . GLY A 1 486 ? 20.109 -32.812 -9.383 1 94.06 486 GLY A C 1
ATOM 3960 O O . GLY A 1 486 ? 21.141 -33.406 -9.094 1 94.06 486 GLY A O 1
ATOM 3961 N N . GLY A 1 487 ? 19.781 -31.609 -9 1 94.31 487 GLY A N 1
ATOM 3962 C CA . GLY A 1 487 ? 20.656 -30.984 -8.016 1 94.31 487 GLY A CA 1
ATOM 3963 C C . GLY A 1 487 ? 20.781 -31.812 -6.746 1 94.31 487 GLY A C 1
ATOM 3964 O O . GLY A 1 487 ? 19.844 -32.5 -6.332 1 94.31 487 GLY A O 1
ATOM 3965 N N . ASN A 1 488 ? 21.969 -31.75 -6.18 1 93.94 488 ASN A N 1
ATOM 3966 C CA . ASN A 1 488 ? 22.25 -32.469 -4.941 1 93.94 488 ASN A CA 1
ATOM 3967 C C . ASN A 1 488 ? 23.234 -31.688 -4.066 1 93.94 488 ASN A C 1
ATOM 3969 O O . ASN A 1 488 ? 24.438 -31.656 -4.359 1 93.94 488 ASN A O 1
ATOM 3973 N N . VAL A 1 489 ? 22.688 -31.125 -3.096 1 94.31 489 VAL A N 1
ATOM 3974 C CA . VAL A 1 489 ? 23.484 -30.328 -2.158 1 94.31 489 VAL A CA 1
ATOM 3975 C C . VAL A 1 489 ? 23.234 -30.812 -0.732 1 94.31 489 VAL A C 1
ATOM 3977 O O . VAL A 1 489 ? 22.078 -30.922 -0.301 1 94.31 489 VAL A O 1
ATOM 3980 N N . SER A 1 490 ? 24.297 -31.109 -0.054 1 90.12 490 SER A N 1
ATOM 3981 C CA . SER A 1 490 ? 24.172 -31.5 1.348 1 90.12 490 SER A CA 1
ATOM 3982 C C . SER A 1 490 ? 23.797 -30.312 2.219 1 90.12 490 SER A C 1
ATOM 3984 O O . SER A 1 490 ? 24.406 -29.25 2.123 1 90.12 490 SER A O 1
ATOM 3986 N N . ALA A 1 491 ? 22.828 -30.547 2.996 1 88.75 491 ALA A N 1
ATOM 3987 C CA . ALA A 1 491 ? 22.391 -29.5 3.9 1 88.75 491 ALA A CA 1
ATOM 3988 C C . ALA A 1 491 ? 22.984 -29.688 5.293 1 88.75 491 ALA A C 1
ATOM 3990 O O . ALA A 1 491 ? 22.406 -30.375 6.133 1 88.75 491 ALA A O 1
ATOM 3991 N N . SER A 1 492 ? 24.125 -29.219 5.492 1 85.06 492 SER A N 1
ATOM 3992 C CA . SER A 1 492 ? 24.812 -29.312 6.781 1 85.06 492 SER A CA 1
ATOM 3993 C C . SER A 1 492 ? 25.266 -27.953 7.277 1 85.06 492 SER A C 1
ATOM 3995 O O . SER A 1 492 ? 25.766 -27.141 6.5 1 85.06 492 SER A O 1
ATOM 3997 N N . SER A 1 493 ? 24.781 -27.672 8.469 1 81.69 493 SER A N 1
ATOM 3998 C CA . SER A 1 493 ? 25.25 -26.453 9.117 1 81.69 493 SER A CA 1
ATOM 3999 C C . SER A 1 493 ? 25.406 -26.641 10.617 1 81.69 493 SER A C 1
ATOM 4001 O O . SER A 1 493 ? 24.688 -27.422 11.227 1 81.69 493 SER A O 1
ATOM 4003 N N . PHE A 1 494 ? 26.391 -25.938 11.188 1 83.75 494 PHE A N 1
ATOM 4004 C CA . PHE A 1 494 ? 26.625 -25.906 12.625 1 83.75 494 PHE A CA 1
ATOM 4005 C C . PHE A 1 494 ? 26.719 -27.328 13.188 1 83.75 494 PHE A C 1
ATOM 4007 O O . PHE A 1 494 ? 26.062 -27.656 14.18 1 83.75 494 PHE A O 1
ATOM 4014 N N . ASP A 1 495 ? 27.297 -28.172 12.578 1 77.38 495 ASP A N 1
ATOM 4015 C CA . ASP A 1 495 ? 27.641 -29.531 12.984 1 77.38 495 ASP A CA 1
ATOM 4016 C C . ASP A 1 495 ? 26.422 -30.438 12.992 1 77.38 495 ASP A C 1
ATOM 4018 O O . ASP A 1 495 ? 26.312 -31.344 13.828 1 77.38 495 ASP A O 1
ATOM 4022 N N . SER A 1 496 ? 25.453 -30.047 12.234 1 85 496 SER A N 1
ATOM 4023 C CA . SER A 1 496 ? 24.266 -30.891 12.117 1 85 496 SER A CA 1
ATOM 4024 C C . SER A 1 496 ? 23.859 -31.078 10.656 1 85 496 SER A C 1
ATOM 4026 O O . SER A 1 496 ? 23.938 -30.141 9.859 1 85 496 SER A O 1
ATOM 4028 N N . ILE A 1 497 ? 23.531 -32.281 10.422 1 88.94 497 ILE A N 1
ATOM 4029 C CA . ILE A 1 497 ? 23.016 -32.625 9.094 1 88.94 497 ILE A CA 1
ATOM 4030 C C . ILE A 1 497 ? 21.5 -32.562 9.102 1 88.94 497 ILE A C 1
ATOM 4032 O O . ILE A 1 497 ? 20.844 -33.094 10 1 88.94 497 ILE A O 1
ATOM 4036 N N . ALA A 1 498 ? 20.969 -31.875 8.141 1 93.31 498 ALA A N 1
ATOM 4037 C CA . ALA A 1 498 ? 19.516 -31.859 8 1 93.31 498 ALA A CA 1
ATOM 4038 C C . ALA A 1 498 ? 19 -33.188 7.434 1 93.31 498 ALA A C 1
ATOM 4040 O O . ALA A 1 498 ? 19.562 -33.688 6.469 1 93.31 498 ALA A O 1
ATOM 4041 N N . MET A 1 499 ? 18 -33.625 8.117 1 94.62 499 MET A N 1
ATOM 4042 C CA . MET A 1 499 ? 17.359 -34.844 7.688 1 94.62 499 MET A CA 1
ATOM 4043 C C . MET A 1 499 ? 15.969 -34.562 7.109 1 94.62 499 MET A C 1
ATOM 4045 O O . MET A 1 499 ? 15.352 -33.562 7.434 1 94.62 499 MET A O 1
ATOM 4049 N N . SER A 1 500 ? 15.508 -35.5 6.27 1 94.94 500 SER A N 1
ATOM 4050 C CA . SER A 1 500 ? 14.203 -35.312 5.641 1 94.94 500 SER A CA 1
ATOM 4051 C C . SER A 1 500 ? 13.078 -35.406 6.664 1 94.94 500 SER A C 1
ATOM 4053 O O . SER A 1 500 ? 13.086 -36.281 7.535 1 94.94 500 SER A O 1
ATOM 4055 N N . ALA A 1 501 ? 12.148 -34.469 6.625 1 94 501 ALA A N 1
ATOM 4056 C CA . ALA A 1 501 ? 10.93 -34.531 7.426 1 94 501 ALA A CA 1
ATOM 4057 C C . ALA A 1 501 ? 9.844 -35.344 6.711 1 94 501 ALA A C 1
ATOM 4059 O O . ALA A 1 501 ? 8.797 -35.625 7.289 1 94 501 ALA A O 1
ATOM 4060 N N . ASN A 1 502 ? 10.062 -35.656 5.434 1 93.88 502 ASN A N 1
ATOM 4061 C CA . ASN A 1 502 ? 9.148 -36.469 4.656 1 93.88 502 ASN A CA 1
ATOM 4062 C C . ASN A 1 502 ? 9.055 -37.875 5.223 1 93.88 502 ASN A C 1
ATOM 4064 O O . ASN A 1 502 ? 10.039 -38.625 5.227 1 93.88 502 ASN A O 1
ATOM 4068 N N . PRO A 1 503 ? 7.883 -38.25 5.586 1 90.56 503 PRO A N 1
ATOM 4069 C CA . PRO A 1 503 ? 7.762 -39.594 6.211 1 90.56 503 PRO A CA 1
ATOM 4070 C C . PRO A 1 503 ? 8.195 -40.719 5.281 1 90.56 503 PRO A C 1
ATOM 4072 O O . PRO A 1 503 ? 8.656 -41.75 5.746 1 90.56 503 PRO A O 1
ATOM 4075 N N . SER A 1 504 ? 8.094 -40.531 4.027 1 89.69 504 SER A N 1
ATOM 4076 C CA . SER A 1 504 ? 8.477 -41.562 3.066 1 89.69 504 SER A CA 1
ATOM 4077 C C . SER A 1 504 ? 10 -41.656 2.936 1 89.69 504 SER A C 1
ATOM 4079 O O . SER A 1 504 ? 10.516 -42.625 2.377 1 89.69 504 SER A O 1
ATOM 4081 N N . LYS A 1 505 ? 10.648 -40.688 3.412 1 92.31 505 LYS A N 1
ATOM 4082 C CA . LYS A 1 505 ? 12.109 -40.656 3.354 1 92.31 505 LYS A CA 1
ATOM 4083 C C . LYS A 1 505 ? 12.711 -40.562 4.754 1 92.31 505 LYS A C 1
ATOM 4085 O O . LYS A 1 505 ? 13.766 -39.938 4.945 1 92.31 505 LYS A O 1
ATOM 4090 N N . SER A 1 506 ? 12.031 -41.094 5.613 1 88.19 506 SER A N 1
ATOM 4091 C CA . SER A 1 506 ? 12.43 -41.031 7.016 1 88.19 506 SER A CA 1
ATOM 4092 C C . SER A 1 506 ? 13.836 -41.594 7.219 1 88.19 506 SER A C 1
ATOM 4094 O O . SER A 1 506 ? 14.18 -42.625 6.688 1 88.19 506 SER A O 1
ATOM 4096 N N . GLY A 1 507 ? 14.633 -40.812 7.891 1 88.19 507 GLY A N 1
ATOM 4097 C CA . GLY A 1 507 ? 15.969 -41.25 8.25 1 88.19 507 GLY A CA 1
ATOM 4098 C C . GLY A 1 507 ? 17.016 -40.938 7.195 1 88.19 507 GLY A C 1
ATOM 4099 O O . GLY A 1 507 ? 18.203 -41.188 7.395 1 88.19 507 GLY A O 1
ATOM 4100 N N . GLN A 1 508 ? 16.609 -40.406 6.121 1 93.12 508 GLN A N 1
ATOM 4101 C CA . GLN A 1 508 ? 17.547 -40.062 5.059 1 93.12 508 GLN A CA 1
ATOM 4102 C C . GLN A 1 508 ? 17.969 -38.625 5.152 1 93.12 508 GLN A C 1
ATOM 4104 O O . GLN A 1 508 ? 17.188 -37.75 5.535 1 93.12 508 GLN A O 1
ATOM 4109 N N . PRO A 1 509 ? 19.25 -38.406 4.789 1 94.5 509 PRO A N 1
ATOM 4110 C CA . PRO A 1 509 ? 19.656 -37 4.715 1 94.5 509 PRO A CA 1
ATOM 4111 C C . PRO A 1 509 ? 18.828 -36.188 3.707 1 94.5 509 PRO A C 1
ATOM 4113 O O . PRO A 1 509 ? 18.469 -36.719 2.65 1 94.5 509 PRO A O 1
ATOM 4116 N N . LEU A 1 510 ? 18.562 -35.031 4.09 1 95.69 510 LEU A N 1
ATOM 4117 C CA . LEU A 1 510 ? 17.797 -34.125 3.236 1 95.69 510 LEU A CA 1
ATOM 4118 C C . LEU A 1 510 ? 18.656 -33.625 2.061 1 95.69 510 LEU A C 1
ATOM 4120 O O . LEU A 1 510 ? 19.812 -33.25 2.24 1 95.69 510 LEU A O 1
ATOM 4124 N N . ASN A 1 511 ? 18.172 -33.781 0.809 1 96.12 511 ASN A N 1
ATOM 4125 C CA . ASN A 1 511 ? 18.766 -33.062 -0.321 1 96.12 511 ASN A CA 1
ATOM 4126 C C . ASN A 1 511 ? 18.406 -31.594 -0.32 1 96.12 511 ASN A C 1
ATOM 4128 O O . ASN A 1 511 ? 17.328 -31.203 -0.754 1 96.12 511 ASN A O 1
ATOM 4132 N N . GLY A 1 512 ? 19.359 -30.781 0.056 1 96.31 512 GLY A N 1
ATOM 4133 C CA . GLY A 1 512 ? 19.125 -29.359 0.253 1 96.31 512 GLY A CA 1
ATOM 4134 C C . GLY A 1 512 ? 18.875 -28.609 -1.044 1 96.31 512 GLY A C 1
ATOM 4135 O O . GLY A 1 512 ? 18.469 -27.438 -1.028 1 96.31 512 GLY A O 1
ATOM 4136 N N . ALA A 1 513 ? 19 -29.25 -2.184 1 97.56 513 ALA A N 1
ATOM 4137 C CA . ALA A 1 513 ? 18.859 -28.578 -3.473 1 97.56 513 ALA A CA 1
ATOM 4138 C C . ALA A 1 513 ? 17.375 -28.406 -3.828 1 97.56 513 ALA A C 1
ATOM 4140 O O . ALA A 1 513 ? 17.047 -27.719 -4.801 1 97.56 513 ALA A O 1
ATOM 4141 N N . TYR A 1 514 ? 16.516 -29.016 -3.072 1 97.88 514 TYR A N 1
ATOM 4142 C CA . TYR A 1 514 ? 15.07 -28.938 -3.322 1 97.88 514 TYR A CA 1
ATOM 4143 C C . TYR A 1 514 ? 14.375 -28.125 -2.236 1 97.88 514 TYR A C 1
ATOM 4145 O O . TYR A 1 514 ? 14.82 -28.109 -1.084 1 97.88 514 TYR A O 1
ATOM 4153 N N . TYR A 1 515 ? 13.312 -27.469 -2.617 1 98.12 515 TYR A N 1
ATOM 4154 C CA . TYR A 1 515 ? 12.609 -26.625 -1.655 1 98.12 515 TYR A CA 1
ATOM 4155 C C . TYR A 1 515 ? 12.008 -27.469 -0.534 1 98.12 515 TYR A C 1
ATOM 4157 O O . TYR A 1 515 ? 11.438 -28.531 -0.785 1 98.12 515 TYR A O 1
ATOM 4165 N N . HIS A 1 516 ? 12.18 -27 0.678 1 97 516 HIS A N 1
ATOM 4166 C CA . HIS A 1 516 ? 11.625 -27.625 1.874 1 97 516 HIS A CA 1
ATOM 4167 C C . HIS A 1 516 ? 11.391 -26.594 2.971 1 97 516 HIS A C 1
ATOM 4169 O O . HIS A 1 516 ? 12.062 -25.562 3.008 1 97 516 HIS A O 1
ATOM 4175 N N . ARG A 1 517 ? 10.398 -26.844 3.756 1 96.31 517 ARG A N 1
ATOM 4176 C CA . ARG A 1 517 ? 10.117 -26 4.922 1 96.31 517 ARG A CA 1
ATOM 4177 C C . ARG A 1 517 ? 10.375 -26.766 6.215 1 96.31 517 ARG A C 1
ATOM 4179 O O . ARG A 1 517 ? 11.312 -26.453 6.945 1 96.31 517 ARG A O 1
ATOM 4186 N N . PRO A 1 518 ? 9.75 -27.922 6.449 1 94.75 518 PRO A N 1
ATOM 4187 C CA . PRO A 1 518 ? 10.156 -28.703 7.621 1 94.75 518 PRO A CA 1
ATOM 4188 C C . PRO A 1 518 ? 11.375 -29.562 7.352 1 94.75 518 PRO A C 1
ATOM 4190 O O . PRO A 1 518 ? 11.586 -30.016 6.223 1 94.75 518 PRO A O 1
ATOM 4193 N N . TYR A 1 519 ? 12.164 -29.781 8.336 1 93.69 519 TYR A N 1
ATOM 4194 C CA . TYR A 1 519 ? 13.273 -30.719 8.305 1 93.69 519 TYR A CA 1
ATOM 4195 C C . TYR A 1 519 ? 13.586 -31.25 9.695 1 93.69 519 TYR A C 1
ATOM 4197 O O . TYR A 1 519 ? 13.031 -30.766 10.688 1 93.69 519 TYR A O 1
ATOM 4205 N N . LYS A 1 520 ? 14.328 -32.25 9.711 1 92.75 520 LYS A N 1
ATOM 4206 C CA . LYS A 1 520 ? 14.758 -32.844 10.977 1 92.75 520 LYS A CA 1
ATOM 4207 C C . LYS A 1 520 ? 16.25 -32.656 11.195 1 92.75 520 LYS A C 1
ATOM 4209 O O . LYS A 1 520 ? 17.016 -32.562 10.234 1 92.75 520 LYS A O 1
ATOM 4214 N N . LEU A 1 521 ? 16.531 -32.594 12.414 1 90.19 521 LEU A N 1
ATOM 4215 C CA . LEU A 1 521 ? 17.938 -32.5 12.797 1 90.19 521 LEU A CA 1
ATOM 4216 C C . LEU A 1 521 ? 18.5 -33.875 13.094 1 90.19 521 LEU A C 1
ATOM 4218 O O . LEU A 1 521 ? 17.812 -34.75 13.633 1 90.19 521 LEU A O 1
ATOM 4222 N N . SER A 1 522 ? 19.781 -34.031 12.812 1 88.94 522 SER A N 1
ATOM 4223 C CA . SER A 1 522 ? 20.453 -35.281 13.117 1 88.94 522 SER A CA 1
ATOM 4224 C C . SER A 1 522 ? 20.734 -35.406 14.609 1 88.94 522 SER A C 1
ATOM 4226 O O . SER A 1 522 ? 20.922 -36.531 15.117 1 88.94 522 SER A O 1
ATOM 4228 N N . LYS A 1 523 ? 20.734 -34.25 15.227 1 86.56 523 LYS A N 1
ATOM 4229 C CA . LYS A 1 523 ? 20.891 -34.188 16.672 1 86.56 523 LYS A CA 1
ATOM 4230 C C . LYS A 1 523 ? 19.75 -33.406 17.312 1 86.56 523 LYS A C 1
ATOM 4232 O O . LYS A 1 523 ? 19.25 -32.438 16.734 1 86.56 523 LYS A O 1
ATOM 4237 N N . LYS A 1 524 ? 19.406 -33.906 18.484 1 86.44 524 LYS A N 1
ATOM 4238 C CA . LYS A 1 524 ? 18.312 -33.219 19.188 1 86.44 524 LYS A CA 1
ATOM 4239 C C . LYS A 1 524 ? 18.719 -31.797 19.594 1 86.44 524 LYS A C 1
ATOM 4241 O O . LYS A 1 524 ? 19.875 -31.562 19.953 1 86.44 524 LYS A O 1
ATOM 4246 N N . ASP A 1 525 ? 17.75 -30.984 19.562 1 86.94 525 ASP A N 1
ATOM 4247 C CA . ASP A 1 525 ? 18 -29.594 19.922 1 86.94 525 ASP A CA 1
ATOM 4248 C C . ASP A 1 525 ? 17.891 -29.375 21.422 1 86.94 525 ASP A C 1
ATOM 4250 O O . ASP A 1 525 ? 17.891 -30.328 22.203 1 86.94 525 ASP A O 1
ATOM 4254 N N . ALA A 1 526 ? 17.828 -28.125 21.844 1 85.94 526 ALA A N 1
ATOM 4255 C CA . ALA A 1 526 ? 17.828 -27.75 23.25 1 85.94 526 ALA A CA 1
ATOM 4256 C C . ALA A 1 526 ? 16.547 -28.234 23.938 1 85.94 526 ALA A C 1
ATOM 4258 O O . ALA A 1 526 ? 16.531 -28.484 25.156 1 85.94 526 ALA A O 1
ATOM 4259 N N . MET A 1 527 ? 15.492 -28.469 23.141 1 87.62 527 MET A N 1
ATOM 4260 C CA . MET A 1 527 ? 14.219 -28.938 23.688 1 87.62 527 MET A CA 1
ATOM 4261 C C . MET A 1 527 ? 14.141 -30.453 23.672 1 87.62 527 MET A C 1
ATOM 4263 O O . MET A 1 527 ? 13.164 -31.047 24.141 1 87.62 527 MET A O 1
ATOM 4267 N N . GLY A 1 528 ? 15.094 -31.031 23.156 1 87.94 528 GLY A N 1
ATOM 4268 C CA . GLY A 1 528 ? 15.086 -32.469 23.047 1 87.94 528 GLY A CA 1
ATOM 4269 C C . GLY A 1 528 ? 14.312 -32.969 21.844 1 87.94 528 GLY A C 1
ATOM 4270 O O . GLY A 1 528 ? 13.914 -34.156 21.797 1 87.94 528 GLY A O 1
ATOM 4271 N N . THR A 1 529 ? 14.039 -32 20.875 1 88.75 529 THR A N 1
ATOM 4272 C CA . THR A 1 529 ? 13.32 -32.375 19.672 1 88.75 529 THR A CA 1
ATOM 4273 C C . THR A 1 529 ? 14.242 -32.344 18.453 1 88.75 529 THR A C 1
ATOM 4275 O O . THR A 1 529 ? 15.32 -31.734 18.5 1 88.75 529 THR A O 1
ATOM 4278 N N . ASP A 1 530 ? 13.844 -33.125 17.469 1 88.62 530 ASP A N 1
ATOM 4279 C CA . ASP A 1 530 ? 14.656 -33.125 16.25 1 88.62 530 ASP A CA 1
ATOM 4280 C C . ASP A 1 530 ? 13.875 -32.531 15.078 1 88.62 530 ASP A C 1
ATOM 4282 O O . ASP A 1 530 ? 14.406 -32.406 13.977 1 88.62 530 ASP A O 1
ATOM 4286 N N . SER A 1 531 ? 12.648 -32.188 15.344 1 88.38 531 SER A N 1
ATOM 4287 C CA . SER A 1 531 ? 11.828 -31.609 14.281 1 88.38 531 SER A CA 1
ATOM 4288 C C . SER A 1 531 ? 11.859 -30.078 14.328 1 88.38 531 SER A C 1
ATOM 4290 O O . SER A 1 531 ? 11.742 -29.484 15.406 1 88.38 531 SER A O 1
ATOM 4292 N N . THR A 1 532 ? 12.117 -29.453 13.164 1 89.88 532 THR A N 1
ATOM 4293 C CA . THR A 1 532 ? 12.125 -28 13.062 1 89.88 532 THR A CA 1
ATOM 4294 C C . THR A 1 532 ? 11.711 -27.547 11.672 1 89.88 532 THR A C 1
ATOM 4296 O O . THR A 1 532 ? 11.305 -28.359 10.844 1 89.88 532 THR A O 1
ATOM 4299 N N . GLN A 1 533 ? 11.609 -26.25 11.547 1 91.81 533 GLN A N 1
ATOM 4300 C CA . GLN A 1 533 ? 11.266 -25.656 10.258 1 91.81 533 GLN A CA 1
ATOM 4301 C C . GLN A 1 533 ? 12.219 -24.516 9.898 1 91.81 533 GLN A C 1
ATOM 4303 O O . GLN A 1 533 ? 12.852 -23.938 10.781 1 91.81 533 GLN A O 1
ATOM 4308 N N . ARG A 1 534 ? 12.305 -24.328 8.664 1 93.06 534 ARG A N 1
ATOM 4309 C CA . ARG A 1 534 ? 13.117 -23.203 8.195 1 93.06 534 ARG A CA 1
ATOM 4310 C C . ARG A 1 534 ? 12.508 -21.875 8.625 1 93.06 534 ARG A C 1
ATOM 4312 O O . ARG A 1 534 ? 11.281 -21.703 8.586 1 93.06 534 ARG A O 1
ATOM 4319 N N . GLY A 1 535 ? 13.367 -20.938 8.992 1 90.5 535 GLY A N 1
ATOM 4320 C CA . GLY A 1 535 ? 12.938 -19.594 9.375 1 90.5 535 GLY A CA 1
ATOM 4321 C C . GLY A 1 535 ? 12.648 -19.469 10.859 1 90.5 535 GLY A C 1
ATOM 4322 O O . GLY A 1 535 ? 12.18 -20.422 11.492 1 90.5 535 GLY A O 1
ATOM 4323 N N . TYR A 1 536 ? 12.867 -18.344 11.484 1 89.06 536 TYR A N 1
ATOM 4324 C CA . TYR A 1 536 ? 12.539 -18.078 12.875 1 89.06 536 TYR A CA 1
ATOM 4325 C C . TYR A 1 536 ? 11.102 -17.594 13.008 1 89.06 536 TYR A C 1
ATOM 4327 O O . TYR A 1 536 ? 10.32 -18.156 13.781 1 89.06 536 TYR A O 1
ATOM 4335 N N . SER A 1 537 ? 10.727 -16.609 12.172 1 87.25 537 SER A N 1
ATOM 4336 C CA . SER A 1 537 ? 9.391 -16.016 12.258 1 87.25 537 SER A CA 1
ATOM 4337 C C . SER A 1 537 ? 8.648 -16.141 10.93 1 87.25 537 SER A C 1
ATOM 4339 O O . SER A 1 537 ? 7.562 -15.578 10.766 1 87.25 537 SER A O 1
ATOM 4341 N N . ASP A 1 538 ? 9.258 -16.766 9.922 1 86 538 ASP A N 1
ATOM 4342 C CA . ASP A 1 538 ? 8.695 -16.891 8.578 1 86 538 ASP A CA 1
ATOM 4343 C C . ASP A 1 538 ? 8.422 -18.344 8.227 1 86 538 ASP A C 1
ATOM 4345 O O . ASP A 1 538 ? 9.117 -19.25 8.695 1 86 538 ASP A O 1
ATOM 4349 N N . ARG A 1 539 ? 7.355 -18.594 7.461 1 84.38 539 ARG A N 1
ATOM 4350 C CA . ARG A 1 539 ? 7.109 -19.891 6.863 1 84.38 539 ARG A CA 1
ATOM 4351 C C . ARG A 1 539 ? 7.75 -20 5.48 1 84.38 539 ARG A C 1
ATOM 4353 O O . ARG A 1 539 ? 7.094 -19.75 4.469 1 84.38 539 ARG A O 1
ATOM 4360 N N . LEU A 1 540 ? 8.875 -20.531 5.551 1 88.75 540 LEU A N 1
ATOM 4361 C CA . LEU A 1 540 ? 9.781 -20.297 4.43 1 88.75 540 LEU A CA 1
ATOM 4362 C C . LEU A 1 540 ? 10.055 -21.609 3.684 1 88.75 540 LEU A C 1
ATOM 4364 O O . LEU A 1 540 ? 10.391 -22.625 4.301 1 88.75 540 LEU A O 1
ATOM 4368 N N . TYR A 1 541 ? 9.852 -21.609 2.355 1 97.25 541 TYR A N 1
ATOM 4369 C CA . TYR A 1 541 ? 10.469 -22.641 1.534 1 97.25 541 TYR A CA 1
ATOM 4370 C C . TYR A 1 541 ? 11.82 -22.188 1.007 1 97.25 541 TYR A C 1
ATOM 4372 O O . TYR A 1 541 ? 11.922 -21.141 0.354 1 97.25 541 TYR A O 1
ATOM 4380 N N . MET A 1 542 ? 12.82 -22.938 1.312 1 96.94 542 MET A N 1
ATOM 4381 C CA . MET A 1 542 ? 14.156 -22.578 0.858 1 96.94 542 MET A CA 1
ATOM 4382 C C . MET A 1 542 ? 14.852 -23.766 0.209 1 96.94 542 MET A C 1
ATOM 4384 O O . MET A 1 542 ? 14.547 -24.922 0.522 1 96.94 542 MET A O 1
ATOM 4388 N N . ALA A 1 543 ? 15.781 -23.5 -0.706 1 97.94 543 ALA A N 1
ATOM 4389 C CA . ALA A 1 543 ? 16.672 -24.469 -1.33 1 97.94 543 ALA A CA 1
ATOM 4390 C C . ALA A 1 543 ? 18.109 -23.969 -1.343 1 97.94 543 ALA A C 1
ATOM 4392 O O . ALA A 1 543 ? 18.359 -22.766 -1.502 1 97.94 543 ALA A O 1
ATOM 4393 N N . MET A 1 544 ? 18.969 -24.844 -1.155 1 96.81 544 MET A N 1
ATOM 4394 C CA . MET A 1 544 ? 20.391 -24.531 -1.295 1 96.81 544 MET A CA 1
ATOM 4395 C C . MET A 1 544 ? 20.844 -24.703 -2.74 1 96.81 544 MET A C 1
ATOM 4397 O O . MET A 1 544 ? 20.25 -25.484 -3.494 1 96.81 544 MET A O 1
ATOM 4401 N N . ASN A 1 545 ? 21.844 -23.953 -3.094 1 96.75 545 ASN A N 1
ATOM 4402 C CA . ASN A 1 545 ? 22.297 -23.922 -4.48 1 96.75 545 ASN A CA 1
ATOM 4403 C C . ASN A 1 545 ? 23.812 -23.969 -4.57 1 96.75 545 ASN A C 1
ATOM 4405 O O . ASN A 1 545 ? 24.516 -23.5 -3.668 1 96.75 545 ASN A O 1
ATOM 4409 N N . SER A 1 546 ? 24.297 -24.453 -5.672 1 95.25 546 SER A N 1
ATOM 4410 C CA . SER A 1 546 ? 25.734 -24.453 -5.945 1 95.25 546 SER A CA 1
ATOM 4411 C C . SER A 1 546 ? 26.078 -23.453 -7.039 1 95.25 546 SER A C 1
ATOM 4413 O O . SER A 1 546 ? 27.25 -23.25 -7.367 1 95.25 546 SER A O 1
ATOM 4415 N N . GLN A 1 547 ? 25.109 -22.766 -7.605 1 94.38 547 GLN A N 1
ATOM 4416 C CA . GLN A 1 547 ? 25.297 -21.812 -8.695 1 94.38 547 GLN A CA 1
ATOM 4417 C C . GLN A 1 547 ? 26.141 -20.625 -8.234 1 94.38 547 GLN A C 1
ATOM 4419 O O . GLN A 1 547 ? 25.828 -19.984 -7.227 1 94.38 547 GLN A O 1
ATOM 4424 N N . GLU A 1 548 ? 27.078 -20.219 -9.047 1 91.38 548 GLU A N 1
ATOM 4425 C CA . GLU A 1 548 ? 27.984 -19.125 -8.695 1 91.38 548 GLU A CA 1
ATOM 4426 C C . GLU A 1 548 ? 27.25 -17.781 -8.703 1 91.38 548 GLU A C 1
ATOM 4428 O O . GLU A 1 548 ? 27.625 -16.859 -7.969 1 91.38 548 GLU A O 1
ATOM 4433 N N . ARG A 1 549 ? 26.234 -17.719 -9.445 1 92.5 549 ARG A N 1
ATOM 4434 C CA . ARG A 1 549 ? 25.484 -16.469 -9.594 1 92.5 549 ARG A CA 1
ATOM 4435 C C . ARG A 1 549 ? 24.672 -16.172 -8.344 1 92.5 549 ARG A C 1
ATOM 4437 O O . ARG A 1 549 ? 24.25 -15.031 -8.133 1 92.5 549 ARG A O 1
ATOM 4444 N N . ILE A 1 550 ? 24.469 -17.156 -7.559 1 95.56 550 ILE A N 1
ATOM 4445 C CA . ILE A 1 550 ? 23.734 -16.953 -6.312 1 95.56 550 ILE A CA 1
ATOM 4446 C C . ILE A 1 550 ? 24.688 -16.453 -5.23 1 95.56 550 ILE A C 1
ATOM 4448 O O . ILE A 1 550 ? 25.734 -17.062 -5 1 95.56 550 ILE A O 1
ATOM 4452 N N . ALA A 1 551 ? 24.312 -15.305 -4.641 1 94.88 551 ALA A N 1
ATOM 4453 C CA . 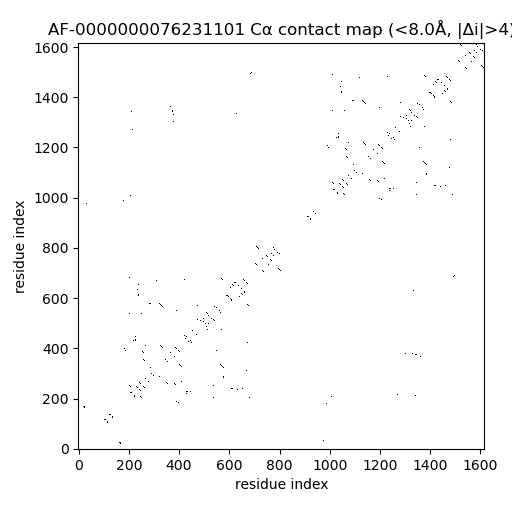ALA A 1 551 ? 25.156 -14.766 -3.572 1 94.88 551 ALA A CA 1
ATOM 4454 C C . ALA A 1 551 ? 25.047 -15.609 -2.309 1 94.88 551 ALA A C 1
ATOM 4456 O O . ALA A 1 551 ? 23.938 -15.961 -1.882 1 94.88 551 ALA A O 1
ATOM 4457 N N . GLY A 1 552 ? 26.203 -15.961 -1.733 1 93.19 552 GLY A N 1
ATOM 4458 C CA . GLY A 1 552 ? 26.219 -16.797 -0.542 1 93.19 552 GLY A CA 1
ATOM 4459 C C . GLY A 1 552 ? 26.625 -16.031 0.709 1 93.19 552 GLY A C 1
ATOM 4460 O O . GLY A 1 552 ? 27.141 -14.922 0.625 1 93.19 552 GLY A O 1
ATOM 4461 N N . GLN A 1 553 ? 26.234 -16.594 1.849 1 91.5 553 GLN A N 1
ATOM 4462 C CA . GLN A 1 553 ? 26.719 -16.141 3.148 1 91.5 553 GLN A CA 1
ATOM 4463 C C . GLN A 1 553 ? 27.672 -17.141 3.771 1 91.5 553 GLN A C 1
ATOM 4465 O O . GLN A 1 553 ? 27.562 -18.344 3.523 1 91.5 553 GLN A O 1
ATOM 4470 N N . THR A 1 554 ? 28.578 -16.594 4.559 1 88.69 554 THR A N 1
ATOM 4471 C CA . THR A 1 554 ? 29.625 -17.453 5.113 1 88.69 554 THR A CA 1
ATOM 4472 C C . THR A 1 554 ? 29.688 -17.297 6.633 1 88.69 554 THR A C 1
ATOM 4474 O O . THR A 1 554 ? 29.266 -16.281 7.18 1 88.69 554 THR A O 1
ATOM 4477 N N . TYR A 1 555 ? 30.094 -18.344 7.25 1 87.31 555 TYR A N 1
ATOM 4478 C CA . TYR A 1 555 ? 30.531 -18.297 8.641 1 87.31 555 TYR A CA 1
ATOM 4479 C C . TYR A 1 555 ? 31.734 -19.203 8.867 1 87.31 555 TYR A C 1
ATOM 4481 O O . TYR A 1 555 ? 32.031 -20.047 8.023 1 87.31 555 TYR A O 1
ATOM 4489 N N . THR A 1 556 ? 32.438 -18.891 9.898 1 87.5 556 THR A N 1
ATOM 4490 C CA . THR A 1 556 ? 33.594 -19.734 10.289 1 87.5 556 THR A CA 1
ATOM 4491 C C . THR A 1 556 ? 33.156 -20.781 11.305 1 87.5 556 THR A C 1
ATOM 4493 O O . THR A 1 556 ? 32.594 -20.453 12.352 1 87.5 556 THR A O 1
ATOM 4496 N N . ASP A 1 557 ? 33.406 -22.031 10.953 1 84.88 557 ASP A N 1
ATOM 4497 C CA . ASP A 1 557 ? 32.969 -23.094 11.852 1 84.88 557 ASP A CA 1
ATOM 4498 C C . ASP A 1 557 ? 33.938 -23.266 13.008 1 84.88 557 ASP A C 1
ATOM 4500 O O . ASP A 1 557 ? 34.875 -22.484 13.148 1 84.88 557 ASP A O 1
ATOM 4504 N N . LYS A 1 558 ? 33.656 -24.25 13.93 1 82.38 558 LYS A N 1
ATOM 4505 C CA . LYS A 1 558 ? 34.406 -24.438 15.164 1 82.38 558 LYS A CA 1
ATOM 4506 C C . LYS A 1 558 ? 35.875 -24.812 14.859 1 82.38 558 LYS A C 1
ATOM 4508 O O . LYS A 1 558 ? 36.75 -24.531 15.664 1 82.38 558 LYS A O 1
ATOM 4513 N N . ASP A 1 559 ? 36.125 -25.359 13.688 1 87.31 559 ASP A N 1
ATOM 4514 C CA . ASP A 1 559 ? 37.438 -25.797 13.305 1 87.31 559 ASP A CA 1
ATOM 4515 C C . ASP A 1 559 ? 38.188 -24.703 12.508 1 87.31 559 ASP A C 1
ATOM 4517 O O . ASP A 1 559 ? 39.281 -24.922 12.016 1 87.31 559 ASP A O 1
ATOM 4521 N N . GLY A 1 560 ? 37.5 -23.609 12.266 1 85.75 560 GLY A N 1
ATOM 4522 C CA . GLY A 1 560 ? 38.125 -22.469 11.586 1 85.75 560 GLY A CA 1
ATOM 4523 C C . GLY A 1 560 ? 37.906 -22.484 10.086 1 85.75 560 GLY A C 1
ATOM 4524 O O . GLY A 1 560 ? 38.5 -21.688 9.359 1 85.75 560 GLY A O 1
ATOM 4525 N N . ASN A 1 561 ? 37.094 -23.359 9.641 1 85 561 ASN A N 1
ATOM 4526 C CA . ASN A 1 561 ? 36.812 -23.438 8.211 1 85 561 ASN A CA 1
ATOM 4527 C C . ASN A 1 561 ? 35.688 -22.484 7.832 1 85 561 ASN A C 1
ATOM 4529 O O . ASN A 1 561 ? 34.719 -22.312 8.594 1 85 561 ASN A O 1
ATOM 4533 N N . GLU A 1 562 ? 35.844 -21.875 6.625 1 86 562 GLU A N 1
ATOM 4534 C CA . GLU A 1 562 ? 34.75 -21.031 6.105 1 86 562 GLU A CA 1
ATOM 4535 C C . GLU A 1 562 ? 33.688 -21.875 5.402 1 86 562 GLU A C 1
ATOM 4537 O O . GLU A 1 562 ? 34 -22.625 4.484 1 86 562 GLU A O 1
ATOM 4542 N N . VAL A 1 563 ? 32.562 -21.797 5.902 1 86.31 563 VAL A N 1
ATOM 4543 C CA . VAL A 1 563 ? 31.406 -22.484 5.316 1 86.31 563 VAL A CA 1
ATOM 4544 C C . VAL A 1 563 ? 30.516 -21.469 4.582 1 86.31 563 VAL A C 1
ATOM 4546 O O . VAL A 1 563 ? 30.109 -20.453 5.156 1 86.31 563 VAL A O 1
ATOM 4549 N N . GLU A 1 564 ? 30.312 -21.719 3.297 1 89.75 564 GLU A N 1
ATOM 4550 C CA . GLU A 1 564 ? 29.422 -20.875 2.502 1 89.75 564 GLU A CA 1
ATOM 4551 C C . GLU A 1 564 ? 28.141 -21.594 2.135 1 89.75 564 GLU A C 1
ATOM 4553 O O . GLU A 1 564 ? 28.172 -22.781 1.779 1 89.75 564 GLU A O 1
ATOM 4558 N N . THR A 1 565 ? 27.062 -20.938 2.256 1 93.25 565 THR A N 1
ATOM 4559 C CA . THR A 1 565 ? 25.781 -21.469 1.796 1 93.25 565 THR A CA 1
ATOM 4560 C C . THR A 1 565 ? 25.078 -20.469 0.883 1 93.25 565 THR A C 1
ATOM 4562 O O . THR A 1 565 ? 25.062 -19.266 1.165 1 93.25 565 THR A O 1
ATOM 4565 N N . LYS A 1 566 ? 24.625 -20.953 -0.23 1 95.81 566 LYS A N 1
ATOM 4566 C CA . LYS A 1 566 ? 23.828 -20.203 -1.188 1 95.81 566 LYS A CA 1
ATOM 4567 C C . LYS A 1 566 ? 22.375 -20.688 -1.197 1 95.81 566 LYS A C 1
ATOM 4569 O O . LYS A 1 566 ? 22.125 -21.875 -1.299 1 95.81 566 LYS A O 1
ATOM 4574 N N . VAL A 1 567 ? 21.5 -19.703 -1.1 1 96.56 567 VAL A N 1
ATOM 4575 C CA . VAL A 1 567 ? 20.125 -20.141 -0.927 1 96.56 567 VAL A CA 1
ATOM 4576 C C . VAL A 1 567 ? 19.203 -19.344 -1.844 1 96.56 567 VAL A C 1
ATOM 4578 O O . VAL A 1 567 ? 19.516 -18.219 -2.221 1 96.56 567 VAL A O 1
ATOM 4581 N N . SER A 1 568 ? 18.125 -19.984 -2.293 1 97.56 568 SER A N 1
ATOM 4582 C CA . SER A 1 568 ? 16.953 -19.375 -2.898 1 97.56 568 SER A CA 1
ATOM 4583 C C . SER A 1 568 ? 15.695 -19.656 -2.086 1 97.56 568 SER A C 1
ATOM 4585 O O . SER A 1 568 ? 15.68 -20.578 -1.266 1 97.56 568 SER A O 1
ATOM 4587 N N . TYR A 1 569 ? 14.727 -18.812 -2.209 1 98.19 569 TYR A N 1
ATOM 4588 C CA . TYR A 1 569 ? 13.445 -18.938 -1.523 1 98.19 569 TYR A CA 1
ATOM 4589 C C . TYR A 1 569 ? 12.297 -19.047 -2.521 1 98.19 569 TYR A C 1
ATOM 4591 O O . TYR A 1 569 ? 12.422 -18.594 -3.666 1 98.19 569 TYR A O 1
ATOM 4599 N N . ALA A 1 570 ? 11.156 -19.641 -2.068 1 98.12 570 ALA A N 1
ATOM 4600 C CA . ALA A 1 570 ? 10.008 -19.75 -2.971 1 98.12 570 ALA A CA 1
ATOM 4601 C C . ALA A 1 570 ? 8.695 -19.734 -2.193 1 98.12 570 ALA A C 1
ATOM 4603 O O . ALA A 1 570 ? 8.672 -20.062 -1.004 1 98.12 570 ALA A O 1
ATOM 4604 N N . ILE A 1 571 ? 7.684 -19.344 -2.844 1 97.94 571 ILE A N 1
ATOM 4605 C CA . ILE A 1 571 ? 6.316 -19.547 -2.379 1 97.94 571 ILE A CA 1
ATOM 4606 C C . ILE A 1 571 ? 5.48 -20.172 -3.494 1 97.94 571 ILE A C 1
ATOM 4608 O O . ILE A 1 571 ? 5.699 -19.891 -4.676 1 97.94 571 ILE A O 1
ATOM 4612 N N . PRO A 1 572 ? 4.543 -21.062 -3.107 1 97.94 572 PRO A N 1
ATOM 4613 C CA . PRO A 1 572 ? 3.59 -21.516 -4.121 1 97.94 572 PRO A CA 1
ATOM 4614 C C . PRO A 1 572 ? 2.682 -20.406 -4.625 1 97.94 572 PRO A C 1
ATOM 4616 O O . PRO A 1 572 ? 2.242 -19.562 -3.842 1 97.94 572 PRO A O 1
ATOM 4619 N N . MET A 1 573 ? 2.385 -20.375 -5.895 1 97.62 573 MET A N 1
ATOM 4620 C CA . MET A 1 573 ? 1.546 -19.312 -6.461 1 97.62 573 MET A CA 1
ATOM 4621 C C . MET A 1 573 ? 0.177 -19.859 -6.855 1 97.62 573 MET A C 1
ATOM 4623 O O . MET A 1 573 ? -0.842 -19.453 -6.293 1 97.62 573 MET A O 1
ATOM 4627 N N . GLU A 1 574 ? 0.168 -20.828 -7.832 1 97.94 574 GLU A N 1
ATOM 4628 C CA . GLU A 1 574 ? -1.121 -21.344 -8.281 1 97.94 574 GLU A CA 1
ATOM 4629 C C . GLU A 1 574 ? -1.003 -22.797 -8.75 1 97.94 574 GLU A C 1
ATOM 4631 O O . GLU A 1 574 ? 0.069 -23.219 -9.172 1 97.94 574 GLU A O 1
ATOM 4636 N N . ILE A 1 575 ? -2.09 -23.453 -8.547 1 98.44 575 ILE A N 1
ATOM 4637 C CA . ILE A 1 575 ? -2.303 -24.719 -9.227 1 98.44 575 ILE A CA 1
ATOM 4638 C C . ILE A 1 575 ? -3.076 -24.5 -10.523 1 98.44 575 ILE A C 1
ATOM 4640 O O . ILE A 1 575 ? -4.141 -23.875 -10.516 1 98.44 575 ILE A O 1
ATOM 4644 N N . ILE A 1 576 ? -2.49 -24.906 -11.57 1 98.44 576 ILE A N 1
ATOM 4645 C CA . ILE A 1 576 ? -3.146 -24.812 -12.867 1 98.44 576 ILE A CA 1
ATOM 4646 C C . ILE A 1 576 ? -3.402 -26.203 -13.43 1 98.44 576 ILE A C 1
ATOM 4648 O O . ILE A 1 576 ? -2.496 -27.047 -13.477 1 98.44 576 ILE A O 1
ATOM 4652 N N . TYR A 1 577 ? -4.594 -26.469 -13.828 1 97.94 577 TYR A N 1
ATOM 4653 C CA . TYR A 1 577 ? -4.902 -27.719 -14.508 1 97.94 577 TYR A CA 1
ATOM 4654 C C . TYR A 1 577 ? -4.809 -27.547 -16.016 1 97.94 577 TYR A C 1
ATOM 4656 O O . TYR A 1 577 ? -5.664 -26.906 -16.641 1 97.94 577 TYR A O 1
ATOM 4664 N N . LEU A 1 578 ? -3.777 -28.141 -16.578 1 98 578 LEU A N 1
ATOM 4665 C CA . LEU A 1 578 ? -3.682 -28.203 -18.031 1 98 578 LEU A CA 1
ATOM 4666 C C . LEU A 1 578 ? -4.703 -29.172 -18.594 1 98 578 LEU A C 1
ATOM 4668 O O . LEU A 1 578 ? -4.93 -30.25 -18.031 1 98 578 LEU A O 1
ATOM 4672 N N . THR A 1 579 ? -5.328 -28.781 -19.672 1 97.19 579 THR A N 1
ATOM 4673 C CA . THR A 1 579 ? -6.41 -29.594 -20.234 1 97.19 579 THR A CA 1
ATOM 4674 C C . THR A 1 579 ? -6.078 -30.031 -21.656 1 97.19 579 THR A C 1
ATOM 4676 O O . THR A 1 579 ? -5.195 -29.453 -22.297 1 97.19 579 THR A O 1
ATOM 4679 N N . PRO A 1 580 ? -6.844 -31 -22.188 1 97.06 580 PRO A N 1
ATOM 4680 C CA . PRO A 1 580 ? -6.582 -31.469 -23.547 1 97.06 580 PRO A CA 1
ATOM 4681 C C . PRO A 1 580 ? -6.953 -30.438 -24.609 1 97.06 580 PRO A C 1
ATOM 4683 O O . PRO A 1 580 ? -6.617 -30.609 -25.781 1 97.06 580 PRO A O 1
ATOM 4686 N N . LEU A 1 581 ? -7.605 -29.375 -24.219 1 96.94 581 LEU A N 1
ATOM 4687 C CA . LEU A 1 581 ? -8.039 -28.375 -25.188 1 96.94 581 LEU A CA 1
ATOM 4688 C C . LEU A 1 581 ? -6.844 -27.797 -25.938 1 96.94 581 LEU A C 1
ATOM 4690 O O . LEU A 1 581 ? -6.961 -27.422 -27.109 1 96.94 581 LEU A O 1
ATOM 4694 N N . ALA A 1 582 ? -5.773 -27.75 -25.328 1 96.19 582 ALA A N 1
ATOM 4695 C CA . ALA A 1 582 ? -4.594 -27.125 -25.906 1 96.19 582 ALA A CA 1
ATOM 4696 C C . ALA A 1 582 ? -4.066 -27.922 -27.094 1 96.19 582 ALA A C 1
ATOM 4698 O O . ALA A 1 582 ? -3.459 -27.359 -28 1 96.19 582 ALA A O 1
ATOM 4699 N N . LYS A 1 583 ? -4.312 -29.188 -27.109 1 96.81 583 LYS A N 1
ATOM 4700 C CA . LYS A 1 583 ? -3.816 -30.047 -28.188 1 96.81 583 LYS A CA 1
ATOM 4701 C C . LYS A 1 583 ? -4.957 -30.5 -29.094 1 96.81 583 LYS A C 1
ATOM 4703 O O . LYS A 1 583 ? -4.719 -31.078 -30.156 1 96.81 583 LYS A O 1
ATOM 4708 N N . TRP A 1 584 ? -6.156 -30.297 -28.656 1 98.19 584 TRP A N 1
ATOM 4709 C CA . TRP A 1 584 ? -7.332 -30.703 -29.422 1 98.19 584 TRP A CA 1
ATOM 4710 C C . TRP A 1 584 ? -7.516 -29.828 -30.641 1 98.19 584 TRP A C 1
ATOM 4712 O O . TRP A 1 584 ? -7.742 -28.625 -30.531 1 98.19 584 TRP A O 1
ATOM 4722 N N . ASN A 1 585 ? -7.379 -30.391 -31.812 1 97.56 585 ASN A N 1
ATOM 4723 C CA . ASN A 1 585 ? -7.445 -29.672 -33.062 1 97.56 585 ASN A CA 1
ATOM 4724 C C . ASN A 1 585 ? -8.305 -30.406 -34.094 1 97.56 585 ASN A C 1
ATOM 4726 O O . ASN A 1 585 ? -7.809 -30.859 -35.125 1 97.56 585 ASN A O 1
ATOM 4730 N N . PRO A 1 586 ? -9.547 -30.453 -33.844 1 97.38 586 PRO A N 1
ATOM 4731 C CA . PRO A 1 586 ? -10.414 -31.266 -34.719 1 97.38 586 PRO A CA 1
ATOM 4732 C C . PRO A 1 586 ? -10.57 -30.672 -36.125 1 97.38 586 PRO A C 1
ATOM 4734 O O . PRO A 1 586 ? -10.992 -31.375 -37.031 1 97.38 586 PRO A O 1
ATOM 4737 N N . TYR A 1 587 ? -10.289 -29.453 -36.312 1 97.31 587 TYR A N 1
ATOM 4738 C CA . TYR A 1 587 ? -10.438 -28.797 -37.594 1 97.31 587 TYR A CA 1
ATOM 4739 C C . TYR A 1 587 ? -9.133 -28.859 -38.375 1 97.31 587 TYR A C 1
ATOM 4741 O O . TYR A 1 587 ? -9.039 -28.297 -39.469 1 97.31 587 TYR A O 1
ATOM 4749 N N . ASP A 1 588 ? -8.078 -29.422 -37.844 1 96.56 588 ASP A N 1
ATOM 4750 C CA . ASP A 1 588 ? -6.777 -29.547 -38.469 1 96.56 588 ASP A CA 1
ATOM 4751 C C . ASP A 1 588 ? -6.215 -28.188 -38.875 1 96.56 588 ASP A C 1
ATOM 4753 O O . ASP A 1 588 ? -5.871 -27.938 -40.031 1 96.56 588 ASP A O 1
ATOM 4757 N N . ILE A 1 589 ? -6.219 -27.391 -37.906 1 97.81 589 ILE A N 1
ATOM 4758 C CA . ILE A 1 589 ? -5.676 -26.047 -38.094 1 97.81 589 ILE A CA 1
ATOM 4759 C C . ILE A 1 589 ? -4.152 -26.078 -38 1 97.81 589 ILE A C 1
ATOM 4761 O O . ILE A 1 589 ? -3.594 -26.656 -37.062 1 97.81 589 ILE A O 1
ATOM 4765 N N . GLN A 1 590 ? -3.484 -25.438 -38.906 1 96.75 590 GLN A N 1
ATOM 4766 C CA . GLN A 1 590 ? -2.025 -25.391 -38.906 1 96.75 590 GLN A CA 1
ATOM 4767 C C . GLN A 1 590 ? -1.498 -24.422 -37.875 1 96.75 590 GLN A C 1
ATOM 4769 O O . GLN A 1 590 ? -2.066 -23.344 -37.656 1 96.75 590 GLN A O 1
ATOM 4774 N N . TYR A 1 591 ? -0.478 -24.828 -37.125 1 96.25 591 TYR A N 1
ATOM 4775 C CA . TYR A 1 591 ? 0.237 -23.969 -36.188 1 96.25 591 TYR A CA 1
ATOM 4776 C C . TYR A 1 591 ? 1.604 -23.578 -36.75 1 96.25 591 TYR A C 1
ATOM 4778 O O . TYR A 1 591 ? 2.34 -24.438 -37.25 1 96.25 591 TYR A O 1
ATOM 4786 N N . SER A 1 592 ? 1.918 -22.266 -36.719 1 94.25 592 SER A N 1
ATOM 4787 C CA . SER A 1 592 ? 3.238 -21.781 -37.125 1 94.25 592 SER A CA 1
ATOM 4788 C C . SER A 1 592 ? 3.688 -20.609 -36.25 1 94.25 592 SER A C 1
ATOM 4790 O O . SER A 1 592 ? 2.9 -19.703 -35.969 1 94.25 592 SER A O 1
ATOM 4792 N N . GLU A 1 593 ? 4.863 -20.688 -35.844 1 88.81 593 GLU A N 1
ATOM 4793 C CA . GLU A 1 593 ? 5.43 -19.562 -35.094 1 88.81 593 GLU A CA 1
ATOM 4794 C C . GLU A 1 593 ? 5.895 -18.469 -36.031 1 88.81 593 GLU A C 1
ATOM 4796 O O . GLU A 1 593 ? 5.859 -17.281 -35.688 1 88.81 593 GLU A O 1
ATOM 4801 N N . ASP A 1 594 ? 6.414 -18.891 -37.062 1 88.19 594 ASP A N 1
ATOM 4802 C CA . ASP A 1 594 ? 6.848 -18 -38.156 1 88.19 594 ASP A CA 1
ATOM 4803 C C . ASP A 1 594 ? 6.457 -18.547 -39.531 1 88.19 594 ASP A C 1
ATOM 4805 O O . ASP A 1 594 ? 6.746 -19.703 -39.844 1 88.19 594 ASP A O 1
ATOM 4809 N N . PRO A 1 595 ? 5.766 -17.781 -40.344 1 90.25 595 PRO A N 1
ATOM 4810 C CA . PRO A 1 595 ? 5.328 -16.406 -40.156 1 90.25 595 PRO A CA 1
ATOM 4811 C C . PRO A 1 595 ? 4.18 -16.281 -39.156 1 90.25 595 PRO A C 1
ATOM 4813 O O . PRO A 1 595 ? 3.494 -17.266 -38.875 1 90.25 595 PRO A O 1
ATOM 4816 N N . LYS A 1 596 ? 3.957 -15.109 -38.719 1 92.81 596 LYS A N 1
ATOM 4817 C CA . LYS A 1 596 ? 2.801 -14.797 -37.875 1 92.81 596 LYS A CA 1
ATOM 4818 C C . LYS A 1 596 ? 1.506 -14.875 -38.688 1 92.81 596 LYS A C 1
ATOM 4820 O O . LYS A 1 596 ? 1.507 -14.641 -39.906 1 92.81 596 LYS A O 1
ATOM 4825 N N . ALA A 1 597 ? 0.492 -15.219 -37.969 1 95.5 597 ALA A N 1
ATOM 4826 C CA . ALA A 1 597 ? -0.808 -15.344 -38.625 1 95.5 597 ALA A CA 1
ATOM 4827 C C . ALA A 1 597 ? -1.279 -13.992 -39.156 1 95.5 597 ALA A C 1
ATOM 4829 O O . ALA A 1 597 ? -1.053 -12.953 -38.5 1 95.5 597 ALA A O 1
ATOM 4830 N N . THR A 1 598 ? -1.824 -14.016 -40.281 1 95.12 598 THR A N 1
ATOM 4831 C CA . THR A 1 598 ? -2.441 -12.828 -40.875 1 95.12 598 THR A CA 1
ATOM 4832 C C . THR A 1 598 ? -3.959 -12.875 -40.719 1 95.12 598 THR A C 1
ATOM 4834 O O . THR A 1 598 ? -4.531 -13.945 -40.469 1 95.12 598 THR A O 1
ATOM 4837 N N . GLY A 1 599 ? -4.578 -11.734 -40.75 1 95.44 599 GLY A N 1
ATOM 4838 C CA . GLY A 1 599 ? -6.027 -11.656 -40.625 1 95.44 599 GLY A CA 1
ATOM 4839 C C . GLY A 1 599 ? -6.477 -11.062 -39.281 1 95.44 599 GLY A C 1
ATOM 4840 O O . GLY A 1 599 ? -5.656 -10.82 -38.406 1 95.44 599 GLY A O 1
ATOM 4841 N N . SER A 1 600 ? -7.836 -10.828 -39.156 1 92.5 600 SER A N 1
ATOM 4842 C CA . SER A 1 600 ? -8.367 -10.188 -37.969 1 92.5 600 SER A CA 1
ATOM 4843 C C . SER A 1 600 ? -9.188 -11.164 -37.125 1 92.5 600 SER A C 1
ATOM 4845 O O . SER A 1 600 ? -9.641 -10.82 -36.031 1 92.5 600 SER A O 1
ATOM 4847 N N . GLY A 1 601 ? -9.438 -12.352 -37.625 1 93.94 601 GLY A N 1
ATOM 4848 C CA . GLY A 1 601 ? -10.242 -13.328 -36.906 1 93.94 601 GLY A CA 1
ATOM 4849 C C . GLY A 1 601 ? -11.727 -13.188 -37.188 1 93.94 601 GLY A C 1
ATOM 4850 O O . GLY A 1 601 ? -12.531 -13.961 -36.688 1 93.94 601 GLY A O 1
ATOM 4851 N N . SER A 1 602 ? -12.031 -12.148 -37.969 1 93 602 SER A N 1
ATOM 4852 C CA . SER A 1 602 ? -13.422 -12.023 -38.406 1 93 602 SER A CA 1
ATOM 4853 C C . SER A 1 602 ? -13.75 -13.023 -39.531 1 93 602 SER A C 1
ATOM 4855 O O . SER A 1 602 ? -12.844 -13.562 -40.156 1 93 602 SER A O 1
ATOM 4857 N N . LYS A 1 603 ? -15.023 -13.219 -39.75 1 92.75 603 LYS A N 1
ATOM 4858 C CA . LYS A 1 603 ? -15.438 -14.172 -40.781 1 92.75 603 LYS A CA 1
ATOM 4859 C C . LYS A 1 603 ? -14.945 -13.742 -42.156 1 92.75 603 LYS A C 1
ATOM 4861 O O . LYS A 1 603 ? -14.562 -14.578 -42.969 1 92.75 603 LYS A O 1
ATOM 4866 N N . GLY A 1 604 ? -14.977 -12.453 -42.438 1 93.75 604 GLY A N 1
ATOM 4867 C CA . GLY A 1 604 ? -14.539 -11.906 -43.719 1 93.75 604 GLY A CA 1
ATOM 4868 C C . GLY A 1 604 ? -13.031 -11.898 -43.875 1 93.75 604 GLY A C 1
ATOM 4869 O O . GLY A 1 604 ? -12.523 -11.883 -45 1 93.75 604 GLY A O 1
ATOM 4870 N N . ASN A 1 605 ? -12.383 -11.898 -42.781 1 96.25 605 ASN A N 1
ATOM 4871 C CA . ASN A 1 605 ? -10.93 -11.875 -42.781 1 96.25 605 ASN A CA 1
ATOM 4872 C C . ASN A 1 605 ? -10.352 -12.805 -41.719 1 96.25 605 ASN A C 1
ATOM 4874 O O . ASN A 1 605 ? -9.734 -12.336 -40.75 1 96.25 605 ASN A O 1
ATOM 4878 N N . PRO A 1 606 ? -10.578 -14.055 -41.906 1 96.81 606 PRO A N 1
ATOM 4879 C CA . PRO A 1 606 ? -10.156 -15.031 -40.875 1 96.81 606 PRO A CA 1
ATOM 4880 C C . PRO A 1 606 ? -8.641 -15.094 -40.719 1 96.81 606 PRO A C 1
ATOM 4882 O O . PRO A 1 606 ? -7.898 -14.703 -41.625 1 96.81 606 PRO A O 1
ATOM 4885 N N . TYR A 1 607 ? -8.18 -15.594 -39.594 1 97.12 607 TYR A N 1
ATOM 4886 C CA . TYR A 1 607 ? -6.754 -15.852 -39.406 1 97.12 607 TYR A CA 1
ATOM 4887 C C . TYR A 1 607 ? -6.266 -16.906 -40.375 1 97.12 607 TYR A C 1
ATOM 4889 O O . TYR A 1 607 ? -6.969 -17.891 -40.656 1 97.12 607 TYR A O 1
ATOM 4897 N N . SER A 1 608 ? -5.059 -16.734 -40.906 1 96.88 608 SER A N 1
ATOM 4898 C CA . SER A 1 608 ? -4.492 -17.656 -41.906 1 96.88 608 SER A CA 1
ATOM 4899 C C . SER A 1 608 ? -4.133 -18.984 -41.25 1 96.88 608 SER A C 1
ATOM 4901 O O . SER A 1 608 ? -4.211 -20.031 -41.906 1 96.88 608 SER A O 1
ATOM 4903 N N . HIS A 1 609 ? -3.709 -18.969 -40.094 1 96.94 609 HIS A N 1
ATOM 4904 C CA . HIS A 1 609 ? -3.309 -20.125 -39.281 1 96.94 609 HIS A CA 1
ATOM 4905 C C . HIS A 1 609 ? -3.18 -19.75 -37.812 1 96.94 609 HIS A C 1
ATOM 4907 O O . HIS A 1 609 ? -3.42 -18.594 -37.438 1 96.94 609 HIS A O 1
ATOM 4913 N N . SER A 1 610 ? -2.99 -20.688 -36.906 1 96.56 610 SER A N 1
ATOM 4914 C CA . SER A 1 610 ? -2.723 -20.453 -35.5 1 96.56 610 SER A CA 1
ATOM 4915 C C . SER A 1 610 ? -1.25 -20.125 -35.25 1 96.56 610 SER A C 1
ATOM 4917 O O . SER A 1 610 ? -0.378 -20.641 -35.969 1 96.56 610 SER A O 1
ATOM 4919 N N . ASP A 1 611 ? -0.993 -19.266 -34.312 1 95.38 611 ASP A N 1
ATOM 4920 C CA . ASP A 1 611 ? 0.373 -18.953 -33.906 1 95.38 611 ASP A CA 1
ATOM 4921 C C . ASP A 1 611 ? 0.45 -18.703 -32.406 1 95.38 611 ASP A C 1
ATOM 4923 O O . ASP A 1 611 ? -0.453 -19.094 -31.656 1 95.38 611 ASP A O 1
ATOM 4927 N N . GLN A 1 612 ? 1.47 -18.109 -31.938 1 93.12 612 GLN A N 1
ATOM 4928 C CA . GLN A 1 612 ? 1.726 -17.953 -30.5 1 93.12 612 GLN A CA 1
ATOM 4929 C C . GLN A 1 612 ? 0.687 -17.031 -29.859 1 93.12 612 GLN A C 1
ATOM 4931 O O . GLN A 1 612 ? 0.274 -17.266 -28.719 1 93.12 612 GLN A O 1
ATOM 4936 N N . ARG A 1 613 ? 0.253 -15.992 -30.5 1 93 613 ARG A N 1
ATOM 4937 C CA . ARG A 1 613 ? -0.664 -15 -29.953 1 93 613 ARG A CA 1
ATOM 4938 C C . ARG A 1 613 ? -2.102 -15.297 -30.375 1 93 613 ARG A C 1
ATOM 4940 O O . ARG A 1 613 ? -3.043 -14.734 -29.797 1 93 613 ARG A O 1
ATOM 4947 N N . ASN A 1 614 ? -2.195 -16.078 -31.375 1 94.44 614 ASN A N 1
ATOM 4948 C CA . ASN A 1 614 ? -3.494 -16.5 -31.891 1 94.44 614 ASN A CA 1
ATOM 4949 C C . ASN A 1 614 ? -3.664 -18.016 -31.828 1 94.44 614 ASN A C 1
ATOM 4951 O O . ASN A 1 614 ? -3.805 -18.672 -32.844 1 94.44 614 ASN A O 1
ATOM 4955 N N . PHE A 1 615 ? -3.705 -18.453 -30.625 1 96.06 615 PHE A N 1
ATOM 4956 C CA . PHE A 1 615 ? -3.77 -19.891 -30.375 1 96.06 615 PHE A CA 1
ATOM 4957 C C . PHE A 1 615 ? -5.215 -20.375 -30.297 1 96.06 615 PHE A C 1
ATOM 4959 O O . PHE A 1 615 ? -5.793 -20.453 -29.219 1 96.06 615 PHE A O 1
ATOM 4966 N N . PHE A 1 616 ? -5.789 -20.703 -31.484 1 95.88 616 PHE A N 1
ATOM 4967 C CA . PHE A 1 616 ? -7.203 -21.031 -31.641 1 95.88 616 PHE A CA 1
ATOM 4968 C C . PHE A 1 616 ? -7.379 -22.375 -32.312 1 95.88 616 PHE A C 1
ATOM 4970 O O . PHE A 1 616 ? -7.125 -22.516 -33.531 1 95.88 616 PHE A O 1
ATOM 4977 N N . HIS A 1 617 ? -7.848 -23.391 -31.578 1 96.12 617 HIS A N 1
ATOM 4978 C CA . HIS A 1 617 ? -8.086 -24.719 -32.094 1 96.12 617 HIS A CA 1
ATOM 4979 C C . HIS A 1 617 ? -9.438 -25.266 -31.641 1 96.12 617 HIS A C 1
ATOM 4981 O O . HIS A 1 617 ? -10.039 -26.094 -32.312 1 96.12 617 HIS A O 1
ATOM 4987 N N . THR A 1 618 ? -9.859 -24.781 -30.562 1 95.94 618 THR A N 1
ATOM 4988 C CA . THR A 1 618 ? -11.062 -25.312 -29.922 1 95.94 618 THR A CA 1
ATOM 4989 C C . THR A 1 618 ? -12.312 -24.875 -30.672 1 95.94 618 THR A C 1
ATOM 4991 O O . THR A 1 618 ? -12.555 -23.672 -30.828 1 95.94 618 THR A O 1
ATOM 4994 N N . PRO A 1 619 ? -13.117 -25.828 -31.078 1 96.44 619 PRO A N 1
ATOM 4995 C CA . PRO A 1 619 ? -14.367 -25.422 -31.719 1 96.44 619 PRO A CA 1
ATOM 4996 C C . PRO A 1 619 ? -15.188 -24.469 -30.859 1 96.44 619 PRO A C 1
ATOM 4998 O O . PRO A 1 619 ? -15.398 -24.734 -29.672 1 96.44 619 PRO A O 1
ATOM 5001 N N . ALA A 1 620 ? -15.68 -23.375 -31.516 1 93.75 620 ALA A N 1
ATOM 5002 C CA . ALA A 1 620 ? -16.469 -22.391 -30.766 1 93.75 620 ALA A CA 1
ATOM 5003 C C . ALA A 1 620 ? -17.703 -23.031 -30.141 1 93.75 620 ALA A C 1
ATOM 5005 O O . ALA A 1 620 ? -18.141 -22.641 -29.062 1 93.75 620 ALA A O 1
ATOM 5006 N N . SER A 1 621 ? -18.219 -24.062 -30.781 1 93.94 621 SER A N 1
ATOM 5007 C CA . SER A 1 621 ? -19.453 -24.719 -30.375 1 93.94 621 SER A CA 1
ATOM 5008 C C . SER A 1 621 ? -19.234 -25.547 -29.109 1 93.94 621 SER A C 1
ATOM 5010 O O . SER A 1 621 ? -20.188 -26.047 -28.516 1 93.94 621 SER A O 1
ATOM 5012 N N . PHE A 1 622 ? -18.016 -25.734 -28.703 1 94.94 622 PHE A N 1
ATOM 5013 C CA . PHE A 1 622 ? -17.734 -26.438 -27.453 1 94.94 622 PHE A CA 1
ATOM 5014 C C . PHE A 1 622 ? -18.281 -25.641 -26.266 1 94.94 622 PHE A C 1
ATOM 5016 O O . PHE A 1 622 ? -18.672 -26.234 -25.266 1 94.94 622 PHE A O 1
ATOM 5023 N N . PHE A 1 623 ? -18.266 -24.344 -26.391 1 92.25 623 PHE A N 1
ATOM 5024 C CA . PHE A 1 623 ? -18.734 -23.469 -25.344 1 92.25 623 PHE A CA 1
ATOM 5025 C C . PHE A 1 623 ? -20.109 -22.906 -25.672 1 92.25 623 PHE A C 1
ATOM 5027 O O . PHE A 1 623 ? -20.5 -22.828 -26.844 1 92.25 623 PHE A O 1
ATOM 5034 N N . THR A 1 624 ? -20.969 -22.5 -24.656 1 83.75 624 THR A N 1
ATOM 5035 C CA . THR A 1 624 ? -22.281 -21.906 -24.859 1 83.75 624 THR A CA 1
ATOM 5036 C C . THR A 1 624 ? -22.359 -20.531 -24.219 1 83.75 624 THR A C 1
ATOM 5038 O O . THR A 1 624 ? -23.281 -19.766 -24.484 1 83.75 624 THR A O 1
ATOM 5041 N N . GLY A 1 625 ? -21.469 -20.172 -23.391 1 73.44 625 GLY A N 1
ATOM 5042 C CA . GLY A 1 625 ? -21.531 -18.891 -22.703 1 73.44 625 GLY A CA 1
ATOM 5043 C C . GLY A 1 625 ? -20.297 -18.031 -22.922 1 73.44 625 GLY A C 1
ATOM 5044 O O . GLY A 1 625 ? -19.422 -18.391 -23.719 1 73.44 625 GLY A O 1
ATOM 5045 N N . VAL A 1 626 ? -20.609 -16.766 -22.266 1 66.62 626 VAL A N 1
ATOM 5046 C CA . VAL A 1 626 ? -19.5 -15.82 -22.312 1 66.62 626 VAL A CA 1
ATOM 5047 C C . VAL A 1 626 ? -18.766 -15.82 -20.969 1 66.62 626 VAL A C 1
ATOM 5049 O O . VAL A 1 626 ? -19.391 -15.969 -19.922 1 66.62 626 VAL A O 1
ATOM 5052 N N . GLY A 1 627 ? -17.547 -16.125 -20.969 1 67.44 627 GLY A N 1
ATOM 5053 C CA . GLY A 1 627 ? -16.75 -16.094 -19.75 1 67.44 627 GLY A CA 1
ATOM 5054 C C . GLY A 1 627 ? -16.625 -14.695 -19.172 1 67.44 627 GLY A C 1
ATOM 5055 O O . GLY A 1 627 ? -17.078 -13.719 -19.766 1 67.44 627 GLY A O 1
ATOM 5056 N N . GLU A 1 628 ? -16.234 -14.562 -17.828 1 73.81 628 GLU A N 1
ATOM 5057 C CA . GLU A 1 628 ? -15.914 -13.281 -17.203 1 73.81 628 GLU A CA 1
ATOM 5058 C C . GLU A 1 628 ? -14.852 -12.539 -18 1 73.81 628 GLU A C 1
ATOM 5060 O O . GLU A 1 628 ? -14.008 -13.156 -18.656 1 73.81 628 GLU A O 1
ATOM 5065 N N . SER A 1 629 ? -15.062 -11.25 -18.047 1 76.69 629 SER A N 1
ATOM 5066 C CA . SER A 1 629 ? -14.078 -10.469 -18.797 1 76.69 629 SER A CA 1
ATOM 5067 C C . SER A 1 629 ? -13.477 -9.367 -17.938 1 76.69 629 SER A C 1
ATOM 5069 O O . SER A 1 629 ? -14.125 -8.859 -17.016 1 76.69 629 SER A O 1
ATOM 5071 N N . ASP A 1 630 ? -12.25 -9.125 -18.188 1 81.88 630 ASP A N 1
ATOM 5072 C CA . ASP A 1 630 ? -11.445 -8.055 -17.594 1 81.88 630 ASP A CA 1
ATOM 5073 C C . ASP A 1 630 ? -10.703 -7.273 -18.688 1 81.88 630 ASP A C 1
ATOM 5075 O O . ASP A 1 630 ? -10.406 -7.812 -19.75 1 81.88 630 ASP A O 1
ATOM 5079 N N . ALA A 1 631 ? -10.469 -6.031 -18.438 1 77.31 631 ALA A N 1
ATOM 5080 C CA . ALA A 1 631 ? -9.82 -5.168 -19.422 1 77.31 631 ALA A CA 1
ATOM 5081 C C . ALA A 1 631 ? -8.445 -5.707 -19.797 1 77.31 631 ALA A C 1
ATOM 5083 O O . ALA A 1 631 ? -7.977 -5.492 -20.922 1 77.31 631 ALA A O 1
ATOM 5084 N N . ALA A 1 632 ? -7.812 -6.438 -18.922 1 80.75 632 ALA A N 1
ATOM 5085 C CA . ALA A 1 632 ? -6.461 -6.93 -19.172 1 80.75 632 ALA A CA 1
ATOM 5086 C C . ALA A 1 632 ? -6.492 -8.234 -19.969 1 80.75 632 ALA A C 1
ATOM 5088 O O . ALA A 1 632 ? -5.461 -8.688 -20.469 1 80.75 632 ALA A O 1
ATOM 5089 N N . ASP A 1 633 ? -7.664 -8.805 -20.109 1 85.62 633 ASP A N 1
ATOM 5090 C CA . ASP A 1 633 ? -7.773 -10.055 -20.859 1 85.62 633 ASP A CA 1
ATOM 5091 C C . ASP A 1 633 ? -7.477 -9.836 -22.344 1 85.62 633 ASP A C 1
ATOM 5093 O O . ASP A 1 633 ? -7.895 -8.828 -22.922 1 85.62 633 ASP A O 1
ATOM 5097 N N . THR A 1 634 ? -6.781 -10.688 -22.875 1 80.88 634 THR A N 1
ATOM 5098 C CA . THR A 1 634 ? -6.496 -10.562 -24.312 1 80.88 634 THR A CA 1
ATOM 5099 C C . THR A 1 634 ? -7.375 -11.508 -25.125 1 80.88 634 THR A C 1
ATOM 5101 O O . THR A 1 634 ? -7.441 -11.398 -26.344 1 80.88 634 THR A O 1
ATOM 5104 N N . SER A 1 635 ? -7.938 -12.43 -24.344 1 77.75 635 SER A N 1
ATOM 5105 C CA . SER A 1 635 ? -8.781 -13.383 -25.047 1 77.75 635 SER A CA 1
ATOM 5106 C C . SER A 1 635 ? -10.148 -12.781 -25.359 1 77.75 635 SER A C 1
ATOM 5108 O O . SER A 1 635 ? -10.758 -12.133 -24.516 1 77.75 635 SER A O 1
ATOM 5110 N N . LYS A 1 636 ? -10.5 -12.914 -26.484 1 66.69 636 LYS A N 1
ATOM 5111 C CA . LYS A 1 636 ? -11.812 -12.453 -26.922 1 66.69 636 LYS A CA 1
ATOM 5112 C C . LYS A 1 636 ? -12.914 -13.398 -26.469 1 66.69 636 LYS A C 1
ATOM 5114 O O . LYS A 1 636 ? -12.742 -14.625 -26.5 1 66.69 636 LYS A O 1
ATOM 5119 N N . THR A 1 637 ? -13.875 -12.922 -25.859 1 64.94 637 THR A N 1
ATOM 5120 C CA . THR A 1 637 ? -14.961 -13.719 -25.328 1 64.94 637 THR A CA 1
ATOM 5121 C C . THR A 1 637 ? -15.727 -14.43 -26.438 1 64.94 637 THR A C 1
ATOM 5123 O O . THR A 1 637 ? -16.297 -15.492 -26.234 1 64.94 637 THR A O 1
ATOM 5126 N N . GLY A 1 638 ? -15.469 -14.023 -27.625 1 74.75 638 GLY A N 1
ATOM 5127 C CA . GLY A 1 638 ? -16.25 -14.633 -28.688 1 74.75 638 GLY A CA 1
ATOM 5128 C C . GLY A 1 638 ? -15.398 -15.445 -29.656 1 74.75 638 GLY A C 1
ATOM 5129 O O . GLY A 1 638 ? -14.172 -15.516 -29.5 1 74.75 638 GLY A O 1
ATOM 5130 N N . GLY A 1 639 ? -16.109 -16.344 -30.422 1 85.94 639 GLY A N 1
ATOM 5131 C CA . GLY A 1 639 ? -15.445 -17.156 -31.438 1 85.94 639 GLY A CA 1
ATOM 5132 C C . GLY A 1 639 ? -14.742 -16.328 -32.5 1 85.94 639 GLY A C 1
ATOM 5133 O O . GLY A 1 639 ? -15.109 -15.172 -32.719 1 85.94 639 GLY A O 1
ATOM 5134 N N . VAL A 1 640 ? -13.594 -16.828 -32.906 1 94.19 640 VAL A N 1
ATOM 5135 C CA . VAL A 1 640 ? -12.867 -16.234 -34 1 94.19 640 VAL A CA 1
ATOM 5136 C C . VAL A 1 640 ? -12.883 -17.188 -35.188 1 94.19 640 VAL A C 1
ATOM 5138 O O . VAL A 1 640 ? -13.125 -18.391 -35.031 1 94.19 640 VAL A O 1
ATOM 5141 N N . TRP A 1 641 ? -12.672 -16.562 -36.344 1 96.81 641 TRP A N 1
ATOM 5142 C CA . TRP A 1 641 ? -12.617 -17.375 -37.562 1 96.81 641 TRP A CA 1
ATOM 5143 C C . TRP A 1 641 ? -11.18 -17.578 -38 1 96.81 641 TRP A C 1
ATOM 5145 O O . TRP A 1 641 ? -10.375 -16.641 -38 1 96.81 641 TRP A O 1
ATOM 5155 N N . ILE A 1 642 ? -10.875 -18.828 -38.406 1 97.56 642 ILE A N 1
ATOM 5156 C CA . ILE A 1 642 ? -9.516 -19.188 -38.781 1 97.56 642 ILE A CA 1
ATOM 5157 C C . ILE A 1 642 ? -9.57 -20.203 -39.938 1 97.56 642 ILE A C 1
ATOM 5159 O O . ILE A 1 642 ? -10.523 -20.984 -40.031 1 97.56 642 ILE A O 1
ATOM 5163 N N . LYS A 1 643 ? -8.57 -20.172 -40.75 1 97.19 643 LYS A N 1
ATOM 5164 C CA . LYS A 1 643 ? -8.5 -21.125 -41.875 1 97.19 643 LYS A CA 1
ATOM 5165 C C . LYS A 1 643 ? -7.879 -22.438 -41.406 1 97.19 643 LYS A C 1
ATOM 5167 O O . LYS A 1 643 ? -6.883 -22.453 -40.688 1 97.19 643 LYS A O 1
ATOM 5172 N N . ASN A 1 644 ? -8.484 -23.469 -41.812 1 96.25 644 ASN A N 1
ATOM 5173 C CA . ASN A 1 644 ? -7.887 -24.766 -41.531 1 96.25 644 ASN A CA 1
ATOM 5174 C C . ASN A 1 644 ? -6.906 -25.172 -42.625 1 96.25 644 ASN A C 1
ATOM 5176 O O . ASN A 1 644 ? -6.578 -24.359 -43.5 1 96.25 644 ASN A O 1
ATOM 5180 N N . SER A 1 645 ? -6.379 -26.406 -42.562 1 93.25 645 SER A N 1
ATOM 5181 C CA . SER A 1 645 ? -5.309 -26.844 -43.469 1 93.25 645 SER A CA 1
ATOM 5182 C C . SER A 1 645 ? -5.801 -26.938 -44.906 1 93.25 645 SER A C 1
ATOM 5184 O O . SER A 1 645 ? -5.004 -26.875 -45.844 1 93.25 645 SER A O 1
ATOM 5186 N N . THR A 1 646 ? -7.062 -27.078 -45.094 1 93.75 646 THR A N 1
ATOM 5187 C CA . THR A 1 646 ? -7.629 -27.219 -46.438 1 93.75 646 THR A CA 1
ATOM 5188 C C . THR A 1 646 ? -8.094 -25.859 -46.969 1 93.75 646 THR A C 1
ATOM 5190 O O . THR A 1 646 ? -8.656 -25.766 -48.062 1 93.75 646 THR A O 1
ATOM 5193 N N . GLY A 1 647 ? -7.926 -24.859 -46.156 1 93.38 647 GLY A N 1
ATOM 5194 C CA . GLY A 1 647 ? -8.273 -23.516 -46.594 1 93.38 647 GLY A CA 1
ATOM 5195 C C . GLY A 1 647 ? -9.68 -23.109 -46.219 1 93.38 647 GLY A C 1
ATOM 5196 O O . GLY A 1 647 ? -10.094 -21.969 -46.469 1 93.38 647 GLY A O 1
ATOM 5197 N N . HIS A 1 648 ? -10.445 -24 -45.625 1 95.44 648 HIS A N 1
ATOM 5198 C CA . HIS A 1 648 ? -11.797 -23.688 -45.188 1 95.44 648 HIS A CA 1
ATOM 5199 C C . HIS A 1 648 ? -11.781 -22.859 -43.906 1 95.44 648 HIS A C 1
ATOM 5201 O O . HIS A 1 648 ? -10.945 -23.078 -43.031 1 95.44 648 HIS A O 1
ATOM 5207 N N . THR A 1 649 ? -12.766 -21.938 -43.875 1 97 649 THR A N 1
ATOM 5208 C CA . THR A 1 649 ? -12.898 -21.078 -42.688 1 97 649 THR A CA 1
ATOM 5209 C C . THR A 1 649 ? -13.75 -21.75 -41.625 1 97 649 THR A C 1
ATOM 5211 O O . THR A 1 649 ? -14.867 -22.203 -41.906 1 97 649 THR A O 1
ATOM 5214 N N . VAL A 1 650 ? -13.242 -21.828 -40.375 1 96.81 650 VAL A N 1
ATOM 5215 C CA . VAL A 1 650 ? -13.961 -22.438 -39.281 1 96.81 650 VAL A CA 1
ATOM 5216 C C . VAL A 1 650 ? -14 -21.484 -38.094 1 96.81 650 VAL A C 1
ATOM 5218 O O . VAL A 1 650 ? -13.141 -20.609 -37.969 1 96.81 650 VAL A O 1
ATOM 5221 N N . ASN A 1 651 ? -15 -21.641 -37.219 1 96.06 651 ASN A N 1
ATOM 5222 C CA . ASN A 1 651 ? -15.172 -20.828 -36 1 96.06 651 ASN A CA 1
ATOM 5223 C C . ASN A 1 651 ? -14.609 -21.516 -34.781 1 96.06 651 ASN A C 1
ATOM 5225 O O . ASN A 1 651 ? -15.031 -22.609 -34.438 1 96.06 651 ASN A O 1
ATOM 5229 N N . THR A 1 652 ? -13.609 -20.844 -34.156 1 95.81 652 THR A N 1
ATOM 5230 C CA . THR A 1 652 ? -12.906 -21.438 -33.031 1 95.81 652 THR A CA 1
ATOM 5231 C C . THR A 1 652 ? -12.82 -20.438 -31.859 1 95.81 652 THR A C 1
ATOM 5233 O O . THR A 1 652 ? -13.156 -19.266 -32.031 1 95.81 652 THR A O 1
ATOM 5236 N N . GLN A 1 653 ? -12.477 -20.922 -30.656 1 94.12 653 GLN A N 1
ATOM 5237 C CA . GLN A 1 653 ? -12.141 -20.125 -29.484 1 94.12 653 GLN A CA 1
ATOM 5238 C C . GLN A 1 653 ? -10.727 -20.422 -29.016 1 94.12 653 GLN A C 1
ATOM 5240 O O . GLN A 1 653 ? -10.094 -21.375 -29.469 1 94.12 653 GLN A O 1
ATOM 5245 N N . ALA A 1 654 ? -10.305 -19.594 -28.078 1 94.06 654 ALA A N 1
ATOM 5246 C CA . ALA A 1 654 ? -8.953 -19.703 -27.547 1 94.06 654 ALA A CA 1
ATOM 5247 C C . ALA A 1 654 ? -8.711 -21.078 -26.953 1 94.06 654 ALA A C 1
ATOM 5249 O O . ALA A 1 654 ? -9.594 -21.641 -26.297 1 94.06 654 ALA A O 1
ATOM 5250 N N . SER A 1 655 ? -7.48 -21.594 -27.062 1 95.5 655 SER A N 1
ATOM 5251 C CA . SER A 1 655 ? -7.176 -22.969 -26.656 1 95.5 655 SER A CA 1
ATOM 5252 C C . SER A 1 655 ? -6.156 -22.984 -25.531 1 95.5 655 SER A C 1
ATOM 5254 O O . SER A 1 655 ? -5.805 -24.062 -25.031 1 95.5 655 SER A O 1
ATOM 5256 N N . GLY A 1 656 ? -5.664 -21.812 -25.125 1 95.06 656 GLY A N 1
ATOM 5257 C CA . GLY A 1 656 ? -4.684 -21.734 -24.047 1 95.06 656 GLY A CA 1
ATOM 5258 C C . GLY A 1 656 ? -5.289 -21.891 -22.672 1 95.06 656 GLY A C 1
ATOM 5259 O O . GLY A 1 656 ? -6.375 -22.453 -22.516 1 95.06 656 GLY A O 1
ATOM 5260 N N . VAL A 1 657 ? -4.574 -21.484 -21.641 1 95.31 657 VAL A N 1
ATOM 5261 C CA . VAL A 1 657 ? -4.961 -21.641 -20.234 1 95.31 657 VAL A CA 1
ATOM 5262 C C . VAL A 1 657 ? -5.914 -20.516 -19.828 1 95.31 657 VAL A C 1
ATOM 5264 O O . VAL A 1 657 ? -5.566 -19.344 -19.938 1 95.31 657 VAL A O 1
ATOM 5267 N N . ARG A 1 658 ? -7.055 -20.906 -19.375 1 94 658 ARG A N 1
ATOM 5268 C CA . ARG A 1 658 ? -8.055 -19.953 -18.891 1 94 658 ARG A CA 1
ATOM 5269 C C . ARG A 1 658 ? -8.078 -19.922 -17.359 1 94 658 ARG A C 1
ATOM 5271 O O . ARG A 1 658 ? -7.652 -20.875 -16.703 1 94 658 ARG A O 1
ATOM 5278 N N . ILE A 1 659 ? -8.562 -18.766 -16.844 1 95 659 ILE A N 1
ATOM 5279 C CA . ILE A 1 659 ? -8.852 -18.781 -15.422 1 95 659 ILE A CA 1
ATOM 5280 C C . ILE A 1 659 ? -10.062 -19.672 -15.148 1 95 659 ILE A C 1
ATOM 5282 O O . ILE A 1 659 ? -9.977 -20.609 -14.344 1 95 659 ILE A O 1
ATOM 5286 N N . MET A 1 660 ? -11.133 -19.375 -15.828 1 91.69 660 MET A N 1
ATOM 5287 C CA . MET A 1 660 ? -12.359 -20.172 -15.836 1 91.69 660 MET A CA 1
ATOM 5288 C C . MET A 1 660 ? -12.875 -20.359 -17.25 1 91.69 660 MET A C 1
ATOM 5290 O O . MET A 1 660 ? -12.828 -19.438 -18.062 1 91.69 660 MET A O 1
ATOM 5294 N N . SER A 1 661 ? -13.445 -21.5 -17.453 1 89.44 661 SER A N 1
ATOM 5295 C CA . SER A 1 661 ? -14.016 -21.75 -18.766 1 89.44 661 SER A CA 1
ATOM 5296 C C . SER A 1 661 ? -15.344 -21.016 -18.938 1 89.44 661 SER A C 1
ATOM 5298 O O . SER A 1 661 ? -16.062 -20.797 -17.969 1 89.44 661 SER A O 1
ATOM 5300 N N . PRO A 1 662 ? -15.523 -20.625 -20.203 1 87.94 662 PRO A N 1
ATOM 5301 C CA . PRO A 1 662 ? -16.922 -20.281 -20.469 1 87.94 662 PRO A CA 1
ATOM 5302 C C . PRO A 1 662 ? -17.891 -21.422 -20.172 1 87.94 662 PRO A C 1
ATOM 5304 O O . PRO A 1 662 ? -17.453 -22.547 -19.938 1 87.94 662 PRO A O 1
ATOM 5307 N N . GLU A 1 663 ? -19.141 -21.094 -20.188 1 87.44 663 GLU A N 1
ATOM 5308 C CA . GLU A 1 663 ? -20.141 -22.125 -19.938 1 87.44 663 GLU A CA 1
ATOM 5309 C C . GLU A 1 663 ? -20.094 -23.219 -21 1 87.44 663 GLU A C 1
ATOM 5311 O O . GLU A 1 663 ? -19.922 -22.938 -22.172 1 87.44 663 GLU A O 1
ATOM 5316 N N . ILE A 1 664 ? -20.109 -24.422 -20.562 1 91.19 664 ILE A N 1
ATOM 5317 C CA . ILE A 1 664 ? -20.203 -25.594 -21.438 1 91.19 664 ILE A CA 1
ATOM 5318 C C . ILE A 1 664 ? -21.562 -26.266 -21.25 1 91.19 664 ILE A C 1
ATOM 5320 O O . ILE A 1 664 ? -21.953 -26.594 -20.141 1 91.19 664 ILE A O 1
ATOM 5324 N N . ALA A 1 665 ? -22.172 -26.422 -22.359 1 89.12 665 ALA A N 1
ATOM 5325 C CA . ALA A 1 665 ? -23.516 -27.016 -22.312 1 89.12 665 ALA A CA 1
ATOM 5326 C C . ALA A 1 665 ? -23.484 -28.344 -21.578 1 89.12 665 ALA A C 1
ATOM 5328 O O . ALA A 1 665 ? -22.562 -29.141 -21.766 1 89.12 665 ALA A O 1
ATOM 5329 N N . ASP A 1 666 ? -24.438 -28.609 -20.688 1 84.25 666 ASP A N 1
ATOM 5330 C CA . ASP A 1 666 ? -24.672 -29.859 -20 1 84.25 666 ASP A CA 1
ATOM 5331 C C . ASP A 1 666 ? -23.766 -30.016 -18.781 1 84.25 666 ASP A C 1
ATOM 5333 O O . ASP A 1 666 ? -23.719 -31.078 -18.156 1 84.25 666 ASP A O 1
ATOM 5337 N N . ILE A 1 667 ? -22.891 -29.109 -18.609 1 87 667 ILE A N 1
ATOM 5338 C CA . ILE A 1 667 ? -22.062 -29.094 -17.406 1 87 667 ILE A CA 1
ATOM 5339 C C . ILE A 1 667 ? -22.5 -27.953 -16.484 1 87 667 ILE A C 1
ATOM 5341 O O . ILE A 1 667 ? -22.469 -26.781 -16.891 1 87 667 ILE A O 1
ATOM 5345 N N . GLU A 1 668 ? -22.906 -28.328 -15.312 1 80.75 668 GLU A N 1
ATOM 5346 C CA . GLU A 1 668 ? -23.391 -27.328 -14.367 1 80.75 668 GLU A CA 1
ATOM 5347 C C . GLU A 1 668 ? -22.234 -26.562 -13.727 1 80.75 668 GLU A C 1
ATOM 5349 O O . GLU A 1 668 ? -21.266 -27.172 -13.266 1 80.75 668 GLU A O 1
ATOM 5354 N N . GLY A 1 669 ? -22.359 -25.281 -13.766 1 77.88 669 GLY A N 1
ATOM 5355 C CA . GLY A 1 669 ? -21.391 -24.453 -13.078 1 77.88 669 GLY A CA 1
ATOM 5356 C C . GLY A 1 669 ? -20.172 -24.125 -13.93 1 77.88 669 GLY A C 1
ATOM 5357 O O . GLY A 1 669 ? -20.125 -24.469 -15.117 1 77.88 669 GLY A O 1
ATOM 5358 N N . ILE A 1 670 ? -19.281 -23.438 -13.289 1 80.88 670 ILE A N 1
ATOM 5359 C CA . ILE A 1 670 ? -18.078 -22.984 -13.992 1 80.88 670 ILE A CA 1
ATOM 5360 C C . ILE A 1 670 ? -16.938 -23.969 -13.734 1 80.88 670 ILE A C 1
ATOM 5362 O O . ILE A 1 670 ? -16.844 -24.547 -12.648 1 80.88 670 ILE A O 1
ATOM 5366 N N . ILE A 1 671 ? -16.203 -24.25 -14.781 1 91.12 671 ILE A N 1
ATOM 5367 C CA . ILE A 1 671 ? -14.992 -25.047 -14.617 1 91.12 671 ILE A CA 1
ATOM 5368 C C . ILE A 1 671 ? -13.781 -24.141 -14.508 1 91.12 671 ILE A C 1
ATOM 5370 O O . ILE A 1 671 ? -13.477 -23.375 -15.43 1 91.12 671 ILE A O 1
ATOM 5374 N N . ARG A 1 672 ? -13.109 -24.234 -13.453 1 94.5 672 ARG A N 1
ATOM 5375 C CA . ARG A 1 672 ? -11.938 -23.406 -13.188 1 94.5 672 ARG A CA 1
ATOM 5376 C C . ARG A 1 672 ? -10.648 -24.156 -13.539 1 94.5 672 ARG A C 1
ATOM 5378 O O . ARG A 1 672 ? -10.523 -25.344 -13.258 1 94.5 672 ARG A O 1
ATOM 5385 N N . GLN A 1 673 ? -9.672 -23.453 -14.102 1 96 673 GLN A N 1
ATOM 5386 C CA . GLN A 1 673 ? -8.375 -24.047 -14.422 1 96 673 GLN A CA 1
ATOM 5387 C C . GLN A 1 673 ? -7.281 -23.5 -13.508 1 96 673 GLN A C 1
ATOM 5389 O O . GLN A 1 673 ? -6.312 -24.203 -13.195 1 96 673 GLN A O 1
ATOM 5394 N N . ARG A 1 674 ? -7.328 -22.25 -13.156 1 97.62 674 ARG A N 1
ATOM 5395 C CA . ARG A 1 674 ? -6.301 -21.625 -12.328 1 97.62 674 ARG A CA 1
ATOM 5396 C C . ARG A 1 674 ? -6.781 -21.469 -10.891 1 97.62 674 ARG A C 1
ATOM 5398 O O . ARG A 1 674 ? -7.82 -20.844 -10.641 1 97.62 674 ARG A O 1
ATOM 5405 N N . TYR A 1 675 ? -6.086 -22.016 -10 1 98.12 675 TYR A N 1
ATOM 5406 C CA . TYR A 1 675 ? -6.398 -21.969 -8.57 1 98.12 675 TYR A CA 1
ATOM 5407 C C . TYR A 1 675 ? -5.281 -21.281 -7.793 1 98.12 675 TYR A C 1
ATOM 5409 O O . TYR A 1 675 ? -4.328 -21.922 -7.355 1 98.12 675 TYR A O 1
ATOM 5417 N N . PRO A 1 676 ? -5.43 -19.938 -7.605 1 98.25 676 PRO A N 1
ATOM 5418 C CA . PRO A 1 676 ? -4.418 -19.266 -6.781 1 98.25 676 PRO A CA 1
ATOM 5419 C C . PRO A 1 676 ? -4.344 -19.828 -5.363 1 98.25 676 PRO A C 1
ATOM 5421 O O . PRO A 1 676 ? -5.371 -20 -4.707 1 98.25 676 PRO A O 1
ATOM 5424 N N . ILE A 1 677 ? -3.121 -20.141 -4.891 1 97.94 677 ILE A N 1
ATOM 5425 C CA . ILE A 1 677 ? -2.92 -20.656 -3.543 1 97.94 677 ILE A CA 1
ATOM 5426 C C . ILE A 1 677 ? -1.82 -19.859 -2.84 1 97.94 677 ILE A C 1
ATOM 5428 O O . ILE A 1 677 ? -1.271 -20.312 -1.831 1 97.94 677 ILE A O 1
ATOM 5432 N N . MET A 1 678 ? -1.439 -18.719 -3.285 1 96.56 678 MET A N 1
ATOM 5433 C CA . MET A 1 678 ? -0.359 -17.891 -2.756 1 96.56 678 MET A CA 1
ATOM 5434 C C . MET A 1 678 ? -0.612 -17.531 -1.296 1 96.56 678 MET A C 1
ATOM 5436 O O . MET A 1 678 ? -1.732 -17.172 -0.925 1 96.56 678 MET A O 1
ATOM 5440 N N . PRO A 1 679 ? 0.424 -17.703 -0.491 1 96.56 679 PRO A N 1
ATOM 5441 C CA . PRO A 1 679 ? 0.274 -17.109 0.837 1 96.56 679 PRO A CA 1
ATOM 5442 C C . PRO A 1 679 ? 0.266 -15.578 0.798 1 96.56 679 PRO A C 1
ATOM 5444 O O . PRO A 1 679 ? 0.792 -14.984 -0.144 1 96.56 679 PRO A O 1
ATOM 5447 N N . ILE A 1 680 ? -0.376 -15.008 1.763 1 96 680 ILE A N 1
ATOM 5448 C CA . ILE A 1 680 ? -0.404 -13.555 1.909 1 96 680 ILE A CA 1
ATOM 5449 C C . ILE A 1 680 ? 0.531 -13.133 3.041 1 96 680 ILE A C 1
ATOM 5451 O O . ILE A 1 680 ? 0.518 -13.727 4.121 1 96 680 ILE A O 1
ATOM 5455 N N . TYR A 1 681 ? 1.348 -12.109 2.834 1 96.69 681 TYR A N 1
ATOM 5456 C CA . TYR A 1 681 ? 2.309 -11.609 3.811 1 96.69 681 TYR A CA 1
ATOM 5457 C C . TYR A 1 681 ? 1.638 -11.344 5.152 1 96.69 681 TYR A C 1
ATOM 5459 O O . TYR A 1 681 ? 2.145 -11.758 6.199 1 96.69 681 TYR A O 1
ATOM 5467 N N . GLY A 1 682 ? 0.515 -10.688 5.168 1 93.5 682 GLY A N 1
ATOM 5468 C CA . GLY A 1 682 ? -0.192 -10.281 6.371 1 93.5 682 GLY A CA 1
ATOM 5469 C C . GLY A 1 682 ? -0.648 -11.453 7.219 1 93.5 682 GLY A C 1
ATOM 5470 O O . GLY A 1 682 ? -0.915 -11.297 8.414 1 93.5 682 GLY A O 1
ATOM 5471 N N . GLU A 1 683 ? -0.659 -12.641 6.676 1 93.06 683 GLU A N 1
ATOM 5472 C CA . GLU A 1 683 ? -1.126 -13.82 7.406 1 93.06 683 GLU A CA 1
ATOM 5473 C C . GLU A 1 683 ? -0.147 -14.211 8.508 1 93.06 683 GLU A C 1
ATOM 5475 O O . GLU A 1 683 ? -0.518 -14.898 9.461 1 93.06 683 GLU A O 1
ATOM 5480 N N . GLY A 1 684 ? 1.074 -13.75 8.344 1 93.06 684 GLY A N 1
ATOM 5481 C CA . GLY A 1 684 ? 2.07 -13.992 9.375 1 93.06 684 GLY A CA 1
ATOM 5482 C C . GLY A 1 684 ? 2.002 -13 10.516 1 93.06 684 GLY A C 1
ATOM 5483 O O . GLY A 1 684 ? 2.65 -13.188 11.547 1 93.06 684 GLY A O 1
ATOM 5484 N N . ASN A 1 685 ? 1.156 -11.992 10.414 1 93.44 685 ASN A N 1
ATOM 5485 C CA . ASN A 1 685 ? 1.041 -10.922 11.398 1 93.44 685 ASN A CA 1
ATOM 5486 C C . ASN A 1 685 ? 0.205 -11.359 12.602 1 93.44 685 ASN A C 1
ATOM 5488 O O . ASN A 1 685 ? -0.822 -12.023 12.438 1 93.44 685 ASN A O 1
ATOM 5492 N N . THR A 1 686 ? 0.648 -10.938 13.797 1 89.12 686 THR A N 1
ATOM 5493 C CA . THR A 1 686 ? -0.021 -11.32 15.039 1 89.12 686 THR A CA 1
ATOM 5494 C C . THR A 1 686 ? -1.459 -10.805 15.055 1 89.12 686 THR A C 1
ATOM 5496 O O . THR A 1 686 ? -2.359 -11.492 15.547 1 89.12 686 THR A O 1
ATOM 5499 N N . ILE A 1 687 ? -1.766 -9.602 14.547 1 91.06 687 ILE A N 1
ATOM 5500 C CA . ILE A 1 687 ? -3.107 -9.023 14.531 1 91.06 687 ILE A CA 1
ATOM 5501 C C . ILE A 1 687 ? -3.992 -9.812 13.562 1 91.06 687 ILE A C 1
ATOM 5503 O O . ILE A 1 687 ? -5.156 -10.086 13.867 1 91.06 687 ILE A O 1
ATOM 5507 N N . TRP A 1 688 ? -3.438 -10.188 12.391 1 93.06 688 TRP A N 1
ATOM 5508 C CA . TRP A 1 688 ? -4.188 -10.977 11.422 1 93.06 688 TRP A CA 1
ATOM 5509 C C . TRP A 1 688 ? -4.59 -12.32 12.008 1 93.06 688 TRP A C 1
ATOM 5511 O O . TRP A 1 688 ? -5.727 -12.773 11.828 1 93.06 688 TRP A O 1
ATOM 5521 N N . LYS A 1 689 ? -3.715 -13.023 12.703 1 91.44 689 LYS A N 1
ATOM 5522 C CA . LYS A 1 689 ? -4.02 -14.297 13.352 1 91.44 689 LYS A CA 1
ATOM 5523 C C . LYS A 1 689 ? -5.16 -14.148 14.352 1 91.44 689 LYS A C 1
ATOM 5525 O O . LYS A 1 689 ? -6.07 -14.977 14.398 1 91.44 689 LYS A O 1
ATOM 5530 N N . ARG A 1 690 ? -5.105 -13.086 15.141 1 90.12 690 ARG A N 1
ATOM 5531 C CA . ARG A 1 690 ? -6.168 -12.812 16.109 1 90.12 690 ARG A CA 1
ATOM 5532 C C . ARG A 1 690 ? -7.488 -12.531 15.398 1 90.12 690 ARG A C 1
ATOM 5534 O O . ARG A 1 690 ? -8.539 -13.016 15.828 1 90.12 690 ARG A O 1
ATOM 5541 N N . LEU A 1 691 ? -7.488 -11.688 14.359 1 91.06 691 LEU A N 1
ATOM 5542 C CA . LEU A 1 691 ? -8.688 -11.359 13.594 1 91.06 691 LEU A CA 1
ATOM 5543 C C . LEU A 1 691 ? -9.312 -12.617 13.008 1 91.06 691 LEU A C 1
ATOM 5545 O O . LEU A 1 691 ? -10.531 -12.805 13.094 1 91.06 691 LEU A O 1
ATOM 5549 N N . ASN A 1 692 ? -8.492 -13.484 12.414 1 89.88 692 ASN A N 1
ATOM 5550 C CA . ASN A 1 692 ? -9 -14.727 11.859 1 89.88 692 ASN A CA 1
ATOM 5551 C C . ASN A 1 692 ? -9.664 -15.594 12.922 1 89.88 692 ASN A C 1
ATOM 5553 O O . ASN A 1 692 ? -10.734 -16.172 12.688 1 89.88 692 ASN A O 1
ATOM 5557 N N . ALA A 1 693 ? -9.047 -15.727 14.086 1 88.94 693 ALA A N 1
ATOM 5558 C CA . ALA A 1 693 ? -9.617 -16.484 15.195 1 88.94 693 ALA A CA 1
ATOM 5559 C C . ALA A 1 693 ? -10.953 -15.883 15.641 1 88.94 693 ALA A C 1
ATOM 5561 O O . ALA A 1 693 ? -11.898 -16.609 15.953 1 88.94 693 ALA A O 1
ATOM 5562 N N . PHE A 1 694 ? -11.023 -14.586 15.641 1 87.94 694 PHE A N 1
ATOM 5563 C CA . PHE A 1 694 ? -12.25 -13.891 16.016 1 87.94 694 PHE A CA 1
ATOM 5564 C C . PHE A 1 694 ? -13.344 -14.125 14.984 1 87.94 694 PHE A C 1
ATOM 5566 O O . PHE A 1 694 ? -14.5 -14.367 15.336 1 87.94 694 PHE A O 1
ATOM 5573 N N . GLU A 1 695 ? -13.023 -14.039 13.703 1 84.06 695 GLU A N 1
ATOM 5574 C CA . GLU A 1 695 ? -13.977 -14.312 12.625 1 84.06 695 GLU A CA 1
ATOM 5575 C C . GLU A 1 695 ? -14.562 -15.711 12.758 1 84.06 695 GLU A C 1
ATOM 5577 O O . GLU A 1 695 ? -15.781 -15.898 12.625 1 84.06 695 GLU A O 1
ATOM 5582 N N . ASP A 1 696 ? -13.742 -16.703 13.039 1 82.88 696 ASP A N 1
ATOM 5583 C CA . ASP A 1 696 ? -14.188 -18.078 13.219 1 82.88 696 ASP A CA 1
ATOM 5584 C C . ASP A 1 696 ? -15.117 -18.203 14.422 1 82.88 696 ASP A C 1
ATOM 5586 O O . ASP A 1 696 ? -16.125 -18.922 14.367 1 82.88 696 ASP A O 1
ATOM 5590 N N . SER A 1 697 ? -14.719 -17.531 15.445 1 79.19 697 SER A N 1
ATOM 5591 C CA . SER A 1 697 ? -15.547 -17.547 16.641 1 79.19 697 SER A CA 1
ATOM 5592 C C . SER A 1 697 ? -16.922 -16.938 16.391 1 79.19 697 SER A C 1
ATOM 5594 O O . SER A 1 697 ? -17.938 -17.453 16.859 1 79.19 697 SER A O 1
ATOM 5596 N N . LEU A 1 698 ? -16.922 -15.852 15.727 1 76.19 698 LEU A N 1
ATOM 5597 C CA . LEU A 1 698 ? -18.188 -15.18 15.422 1 76.19 698 LEU A CA 1
ATOM 5598 C C . LEU A 1 698 ? -19.047 -16.031 14.492 1 76.19 698 LEU A C 1
ATOM 5600 O O . LEU A 1 698 ? -20.266 -16.094 14.656 1 76.19 698 LEU A O 1
ATOM 5604 N N . ASP A 1 699 ? -18.438 -16.578 13.508 1 71.44 699 ASP A N 1
ATOM 5605 C CA . ASP A 1 699 ? -19.156 -17.5 12.625 1 71.44 699 ASP A CA 1
ATOM 5606 C C . ASP A 1 699 ? -19.797 -18.625 13.422 1 71.44 699 ASP A C 1
ATOM 5608 O O . ASP A 1 699 ? -20.953 -19.016 13.156 1 71.44 699 ASP A O 1
ATOM 5612 N N . GLY A 1 700 ? -19.031 -19.109 14.305 1 64.31 700 GLY A N 1
ATOM 5613 C CA . GLY A 1 700 ? -19.594 -20.125 15.195 1 64.31 700 GLY A CA 1
ATOM 5614 C C . GLY A 1 700 ? -20.75 -19.609 16.016 1 64.31 700 GLY A C 1
ATOM 5615 O O . GLY A 1 700 ? -21.75 -20.312 16.188 1 64.31 700 GLY A O 1
ATOM 5616 N N . TYR A 1 701 ? -20.625 -18.422 16.422 1 65.12 701 TYR A N 1
ATOM 5617 C CA . TYR A 1 701 ? -21.688 -17.812 17.219 1 65.12 701 TYR A CA 1
ATOM 5618 C C . TYR A 1 701 ? -22.922 -17.547 16.359 1 65.12 701 TYR A C 1
ATOM 5620 O O . TYR A 1 701 ? -24.047 -17.828 16.781 1 65.12 701 TYR A O 1
ATOM 5628 N N . VAL A 1 702 ? -22.719 -16.906 15.242 1 63.12 702 VAL A N 1
ATOM 5629 C CA . VAL A 1 702 ? -23.812 -16.609 14.328 1 63.12 702 VAL A CA 1
ATOM 5630 C C . VAL A 1 702 ? -24.547 -17.891 13.938 1 63.12 702 VAL A C 1
ATOM 5632 O O . VAL A 1 702 ? -25.766 -17.938 13.891 1 63.12 702 VAL A O 1
ATOM 5635 N N . THR A 1 703 ? -23.75 -18.844 13.648 1 59.12 703 THR A N 1
ATOM 5636 C CA . THR A 1 703 ? -24.328 -20.141 13.32 1 59.12 703 THR A CA 1
ATOM 5637 C C . THR A 1 703 ? -25.172 -20.656 14.484 1 59.12 703 THR A C 1
ATOM 5639 O O . THR A 1 703 ? -26.25 -21.203 14.281 1 59.12 703 THR A O 1
ATOM 5642 N N . LYS A 1 704 ? -24.672 -20.484 15.594 1 55 704 LYS A N 1
ATOM 5643 C CA . LYS A 1 704 ? -25.391 -20.922 16.781 1 55 704 LYS A CA 1
ATOM 5644 C C . LYS A 1 704 ? -26.672 -20.141 16.969 1 55 704 LYS A C 1
ATOM 5646 O O . LYS A 1 704 ? -27.719 -20.719 17.312 1 55 704 LYS A O 1
ATOM 5651 N N . VAL A 1 705 ? -26.531 -18.812 16.812 1 54.84 705 VAL A N 1
ATOM 5652 C CA . VAL A 1 705 ? -27.703 -17.969 17.062 1 54.84 705 VAL A CA 1
ATOM 5653 C C . VAL A 1 705 ? -28.672 -18.109 15.891 1 54.84 705 VAL A C 1
ATOM 5655 O O . VAL A 1 705 ? -29.891 -17.969 16.078 1 54.84 705 VAL A O 1
ATOM 5658 N N . THR A 1 706 ? -28.156 -18.156 14.781 1 51.06 706 THR A N 1
ATOM 5659 C CA . THR A 1 706 ? -29.016 -18.234 13.602 1 51.06 706 THR A CA 1
ATOM 5660 C C . THR A 1 706 ? -29.531 -19.656 13.414 1 51.06 706 THR A C 1
ATOM 5662 O O . THR A 1 706 ? -30.469 -19.891 12.641 1 51.06 706 THR A O 1
ATOM 5665 N N . ASN A 1 707 ? -28.734 -20.547 13.828 1 49.28 707 ASN A N 1
ATOM 5666 C CA . ASN A 1 707 ? -29.156 -21.922 13.633 1 49.28 707 ASN A CA 1
ATOM 5667 C C . ASN A 1 707 ? -30.406 -22.25 14.453 1 49.28 707 ASN A C 1
ATOM 5669 O O . ASN A 1 707 ? -30.672 -23.406 14.758 1 49.28 707 ASN A O 1
ATOM 5673 N N . ASP A 1 708 ? -31.172 -21.25 14.773 1 50.09 708 ASP A N 1
ATOM 5674 C CA . ASP A 1 708 ? -32.5 -21.688 15.164 1 50.09 708 ASP A CA 1
ATOM 5675 C C . ASP A 1 708 ? -33.219 -22.422 14.023 1 50.09 708 ASP A C 1
ATOM 5677 O O . ASP A 1 708 ? -33.312 -21.906 12.906 1 50.09 708 ASP A O 1
ATOM 5681 N N . ASP A 1 709 ? -33.312 -23.625 14.078 1 56.34 709 ASP A N 1
ATOM 5682 C CA . ASP A 1 709 ? -34 -24.5 13.141 1 56.34 709 ASP A CA 1
ATOM 5683 C C . ASP A 1 709 ? -35.469 -24.078 12.961 1 56.34 709 ASP A C 1
ATOM 5685 O O . ASP A 1 709 ? -36.094 -23.578 13.898 1 56.34 709 ASP A O 1
ATOM 5689 N N . VAL A 1 710 ? -35.844 -23.875 11.68 1 68.5 710 VAL A N 1
ATOM 5690 C CA . VAL A 1 710 ? -37.25 -23.75 11.344 1 68.5 710 VAL A CA 1
ATOM 5691 C C . VAL A 1 710 ? -37.781 -25.109 10.906 1 68.5 710 VAL A C 1
ATOM 5693 O O . VAL A 1 710 ? -37.062 -25.906 10.305 1 68.5 710 VAL A O 1
ATOM 5696 N N . TYR A 1 711 ? -39.062 -25.328 11.375 1 73 711 TYR A N 1
ATOM 5697 C CA . TYR A 1 711 ? -39.75 -26.594 11.094 1 73 711 TYR A CA 1
ATOM 5698 C C . TYR A 1 711 ? -40.906 -26.391 10.133 1 73 711 TYR A C 1
ATOM 5700 O O . TYR A 1 711 ? -41.625 -25.406 10.234 1 73 711 TYR A O 1
ATOM 5708 N N . PHE A 1 712 ? -40.906 -27.203 9.094 1 80.81 712 PHE A N 1
ATOM 5709 C CA . PHE A 1 712 ? -42.031 -27.281 8.164 1 80.81 712 PHE A CA 1
ATOM 5710 C C . PHE A 1 712 ? -42.719 -28.625 8.242 1 80.81 712 PHE A C 1
ATOM 5712 O O . PHE A 1 712 ? -42.062 -29.641 8.5 1 80.81 712 PHE A O 1
ATOM 5719 N N . GLN A 1 713 ? -44.062 -28.578 8.125 1 80.44 713 GLN A N 1
ATOM 5720 C CA . GLN A 1 713 ? -44.875 -29.797 8.148 1 80.44 713 GLN A CA 1
ATOM 5721 C C . GLN A 1 713 ? -45.438 -30.109 6.766 1 80.44 713 GLN A C 1
ATOM 5723 O O . GLN A 1 713 ? -45.969 -29.234 6.086 1 80.44 713 GLN A O 1
ATOM 5728 N N . MET A 1 714 ? -45.25 -31.375 6.363 1 83.56 714 MET A N 1
ATOM 5729 C CA . MET A 1 714 ? -45.906 -31.859 5.148 1 83.56 714 MET A CA 1
ATOM 5730 C C . MET A 1 714 ? -47.406 -32 5.359 1 83.56 714 MET A C 1
ATOM 5732 O O . MET A 1 714 ? -47.844 -32.219 6.484 1 83.56 714 MET A O 1
ATOM 5736 N N . GLY A 1 715 ? -48.125 -31.828 4.254 1 79.62 715 GLY A N 1
ATOM 5737 C CA . GLY A 1 715 ? -49.531 -32.156 4.305 1 79.62 715 GLY A CA 1
ATOM 5738 C C . GLY A 1 715 ? -49.812 -33.625 4.594 1 79.62 715 GLY A C 1
ATOM 5739 O O . GLY A 1 715 ? -48.906 -34.469 4.48 1 79.62 715 GLY A O 1
ATOM 5740 N N . VAL A 1 716 ? -50.969 -33.875 4.945 1 78.62 716 VAL A N 1
ATOM 5741 C CA . VAL A 1 716 ? -51.406 -35.25 5.262 1 78.62 716 VAL A CA 1
ATOM 5742 C C . VAL A 1 716 ? -51.281 -36.125 4.016 1 78.62 716 VAL A C 1
ATOM 5744 O O . VAL A 1 716 ? -51.531 -35.656 2.898 1 78.62 716 VAL A O 1
ATOM 5747 N N . SER A 1 717 ? -50.781 -37.438 4.227 1 79.06 717 SER A N 1
ATOM 5748 C CA . SER A 1 717 ? -50.719 -38.406 3.135 1 79.06 717 SER A CA 1
ATOM 5749 C C . SER A 1 717 ? -52.125 -38.75 2.617 1 79.06 717 SER A C 1
ATOM 5751 O O . SER A 1 717 ? -53.062 -38.812 3.387 1 79.06 717 SER A O 1
ATOM 5753 N N . HIS A 1 718 ? -52.156 -38.906 1.124 1 74.69 718 HIS A N 1
ATOM 5754 C CA . HIS A 1 718 ? -53.469 -39.219 0.525 1 74.69 718 HIS A CA 1
ATOM 5755 C C . HIS A 1 718 ? -53.406 -40.562 -0.183 1 74.69 718 HIS A C 1
ATOM 5757 O O . HIS A 1 718 ? -54.344 -40.938 -0.9 1 74.69 718 HIS A O 1
ATOM 5763 N N . ALA A 1 719 ? -52.125 -41.219 -0.342 1 70.81 719 ALA A N 1
ATOM 5764 C CA . ALA A 1 719 ? -52.094 -42.531 -0.984 1 70.81 719 ALA A CA 1
ATOM 5765 C C . ALA A 1 719 ? -51.531 -43.594 -0.026 1 70.81 719 ALA A C 1
ATOM 5767 O O . ALA A 1 719 ? -50.844 -43.281 0.943 1 70.81 719 ALA A O 1
ATOM 5768 N N . GLU A 1 720 ? -51.75 -44.906 -0.466 1 54.53 720 GLU A N 1
ATOM 5769 C CA . GLU A 1 720 ? -51.375 -46.125 0.281 1 54.53 720 GLU A CA 1
ATOM 5770 C C . GLU A 1 720 ? -49.875 -46.344 0.228 1 54.53 720 GLU A C 1
ATOM 5772 O O . GLU A 1 720 ? -49.25 -46.156 -0.811 1 54.53 720 GLU A O 1
ATOM 5777 N N . THR A 1 721 ? -49 -46.344 1.303 1 53.56 721 THR A N 1
ATOM 5778 C CA . THR A 1 721 ? -47.625 -46.812 1.323 1 53.56 721 THR A CA 1
ATOM 5779 C C . THR A 1 721 ? -47.531 -48.281 0.98 1 53.56 721 THR A C 1
ATOM 5781 O O . THR A 1 721 ? -48.219 -49.094 1.602 1 53.56 721 THR A O 1
ATOM 5784 N N . THR A 1 722 ? -47.375 -48.656 -0.289 1 43.34 722 THR A N 1
ATOM 5785 C CA . THR A 1 722 ? -47.5 -50.031 -0.741 1 43.34 722 THR A CA 1
ATOM 5786 C C . THR A 1 722 ? -46.5 -50.938 -0.013 1 43.34 722 THR A C 1
ATOM 5788 O O . THR A 1 722 ? -46.375 -52.125 -0.325 1 43.34 722 THR A O 1
ATOM 5791 N N . GLY A 1 723 ? -45.344 -50.656 0.642 1 38.31 723 GLY A N 1
ATOM 5792 C CA . GLY A 1 723 ? -44.688 -51.906 0.958 1 38.31 723 GLY A CA 1
ATOM 5793 C C . GLY A 1 723 ? -45.562 -52.906 1.659 1 38.31 723 GLY A C 1
ATOM 5794 O O . GLY A 1 723 ? -45.906 -53.938 1.092 1 38.31 723 GLY A O 1
ATOM 5795 N N . ASP A 1 724 ? -45.344 -53.25 3.012 1 35.84 724 ASP A N 1
ATOM 5796 C CA . ASP A 1 724 ? -45.938 -54.469 3.539 1 35.84 724 ASP A CA 1
ATOM 5797 C C . ASP A 1 724 ? -47.469 -54.406 3.443 1 35.84 724 ASP A C 1
ATOM 5799 O O . ASP A 1 724 ? -48.031 -53.344 3.281 1 35.84 724 ASP A O 1
ATOM 5803 N N . SER A 1 725 ? -48.188 -55.625 3.789 1 35.28 725 SER A N 1
ATOM 5804 C CA . SER A 1 725 ? -49.562 -56.125 3.734 1 35.28 725 SER A CA 1
ATOM 5805 C C . SER A 1 725 ? -50.562 -55.094 4.172 1 35.28 725 SER A C 1
ATOM 5807 O O . SER A 1 725 ? -51.688 -55.031 3.643 1 35.28 725 SER A O 1
ATOM 5809 N N . GLU A 1 726 ? -50.719 -54.969 5.633 1 36.12 726 GLU A N 1
ATOM 5810 C CA . GLU A 1 726 ? -51.906 -54.375 6.199 1 36.12 726 GLU A CA 1
ATOM 5811 C C . GLU A 1 726 ? -52.094 -52.938 5.75 1 36.12 726 GLU A C 1
ATOM 5813 O O . GLU A 1 726 ? -51.188 -52.125 5.898 1 36.12 726 GLU A O 1
ATOM 5818 N N . LYS A 1 727 ? -53.062 -52.594 4.789 1 41.44 727 LYS A N 1
ATOM 5819 C CA . LYS A 1 727 ? -53.594 -51.469 4.062 1 41.44 727 LYS A CA 1
ATOM 5820 C C . LYS A 1 727 ? -53.875 -50.281 5 1 41.44 727 LYS A C 1
ATOM 5822 O O . LYS A 1 727 ? -54.625 -49.375 4.66 1 41.44 727 LYS A O 1
ATOM 5827 N N . ASP A 1 728 ? -53.719 -50.375 6.312 1 38.5 728 ASP A N 1
ATOM 5828 C CA . ASP A 1 728 ? -54.219 -49.25 7.086 1 38.5 728 ASP A CA 1
ATOM 5829 C C . ASP A 1 728 ? -53.625 -47.938 6.613 1 38.5 728 ASP A C 1
ATOM 5831 O O . ASP A 1 728 ? -52.375 -47.781 6.566 1 38.5 728 ASP A O 1
ATOM 5835 N N . ILE A 1 729 ? -54.344 -47.219 5.73 1 47.44 729 ILE A N 1
ATOM 5836 C CA . ILE A 1 729 ? -54.062 -45.812 5.367 1 47.44 729 ILE A CA 1
ATOM 5837 C C . ILE A 1 729 ? -53.812 -45 6.625 1 47.44 729 ILE A C 1
ATOM 5839 O O . ILE A 1 729 ? -54.719 -44.688 7.379 1 47.44 729 ILE A O 1
ATOM 5843 N N . THR A 1 730 ? -52.781 -45.188 7.359 1 58.09 730 THR A N 1
ATOM 5844 C CA . THR A 1 730 ? -52.594 -44.344 8.516 1 58.09 730 THR A CA 1
ATOM 5845 C C . THR A 1 730 ? -52.094 -42.969 8.078 1 58.09 730 THR A C 1
ATOM 5847 O O . THR A 1 730 ? -51.031 -42.844 7.48 1 58.09 730 THR A O 1
ATOM 5850 N N . GLU A 1 731 ? -53.125 -41.938 8.07 1 69.62 731 GLU A N 1
ATOM 5851 C CA . GLU A 1 731 ? -52.781 -40.531 7.863 1 69.62 731 GLU A CA 1
ATOM 5852 C C . GLU A 1 731 ? -51.625 -40.094 8.766 1 69.62 731 GLU A C 1
ATOM 5854 O O . GLU A 1 731 ? -51.625 -40.406 9.953 1 69.62 731 GLU A O 1
ATOM 5859 N N . HIS A 1 732 ? -50.688 -39.812 8.062 1 76.31 732 HIS A N 1
ATOM 5860 C CA . HIS A 1 732 ? -49.531 -39.344 8.844 1 76.31 732 HIS A CA 1
ATOM 5861 C C . HIS A 1 732 ? -48.906 -38.094 8.211 1 76.31 732 HIS A C 1
ATOM 5863 O O . HIS A 1 732 ? -49.25 -37.75 7.082 1 76.31 732 HIS A O 1
ATOM 5869 N N . LYS A 1 733 ? -48.125 -37.344 9.055 1 79.88 733 LYS A N 1
ATOM 5870 C CA . LYS A 1 733 ? -47.375 -36.156 8.641 1 79.88 733 LYS A CA 1
ATOM 5871 C C . LYS A 1 733 ? -45.875 -36.312 8.945 1 79.88 733 LYS A C 1
ATOM 5873 O O . LYS A 1 733 ? -45.5 -37 9.898 1 79.88 733 LYS A O 1
ATOM 5878 N N . HIS A 1 734 ? -45.125 -35.75 8 1 81.94 734 HIS A N 1
ATOM 5879 C CA . HIS A 1 734 ? -43.719 -35.594 8.242 1 81.94 734 HIS A CA 1
ATOM 5880 C C . HIS A 1 734 ? -43.344 -34.156 8.562 1 81.94 734 HIS A C 1
ATOM 5882 O O . HIS A 1 734 ? -44.062 -33.25 8.188 1 81.94 734 HIS A O 1
ATOM 5888 N N . THR A 1 735 ? -42.344 -34.062 9.352 1 81.19 735 THR A N 1
ATOM 5889 C CA . THR A 1 735 ? -41.75 -32.75 9.641 1 81.19 735 THR A CA 1
ATOM 5890 C C . THR A 1 735 ? -40.375 -32.625 9.023 1 81.19 735 THR A C 1
ATOM 5892 O O . THR A 1 735 ? -39.625 -33.625 8.945 1 81.19 735 THR A O 1
ATOM 5895 N N . ILE A 1 736 ? -40.156 -31.438 8.508 1 81 736 ILE A N 1
ATOM 5896 C CA . ILE A 1 736 ? -38.875 -31.062 7.957 1 81 736 ILE A CA 1
ATOM 5897 C C . ILE A 1 736 ? -38.188 -30.016 8.852 1 81 736 ILE A C 1
ATOM 5899 O O . ILE A 1 736 ? -38.844 -29.094 9.328 1 81 736 ILE A O 1
ATOM 5903 N N . GLN A 1 737 ? -36.969 -30.359 9.125 1 74.94 737 GLN A N 1
ATOM 5904 C CA . GLN A 1 737 ? -36.125 -29.422 9.852 1 74.94 737 GLN A CA 1
ATOM 5905 C C . GLN A 1 737 ? -35.062 -28.797 8.938 1 74.94 737 GLN A C 1
ATOM 5907 O O . GLN A 1 737 ? -34.438 -29.5 8.148 1 74.94 737 GLN A O 1
ATOM 5912 N N . MET A 1 738 ? -35.125 -27.484 8.898 1 72.25 738 MET A N 1
ATOM 5913 C CA . MET A 1 738 ? -34 -26.828 8.211 1 72.25 738 MET A CA 1
ATOM 5914 C C . MET A 1 738 ? -33.531 -25.594 8.977 1 72.25 738 MET A C 1
ATOM 5916 O O . MET A 1 738 ? -34.312 -25.031 9.773 1 72.25 738 MET A O 1
ATOM 5920 N N . SER A 1 739 ? -32.438 -25.328 8.797 1 68.5 739 SER A N 1
ATOM 5921 C CA . SER A 1 739 ? -31.922 -24.156 9.492 1 68.5 739 SER A CA 1
ATOM 5922 C C . SER A 1 739 ? -32.594 -22.891 9 1 68.5 739 SER A C 1
ATOM 5924 O O . SER A 1 739 ? -32.969 -22.781 7.832 1 68.5 739 SER A O 1
ATOM 5926 N N . LEU A 1 740 ? -32.938 -22.016 9.844 1 69.06 740 LEU A N 1
ATOM 5927 C CA . LEU A 1 740 ? -33.531 -20.734 9.492 1 69.06 740 LEU A CA 1
ATOM 5928 C C . LEU A 1 740 ? -32.688 -20.031 8.414 1 69.06 740 LEU A C 1
ATOM 5930 O O . LEU A 1 740 ? -33.25 -19.391 7.516 1 69.06 740 LEU A O 1
ATOM 5934 N N . LYS A 1 741 ? -31.516 -20.234 8.383 1 65.75 741 LYS A N 1
ATOM 5935 C CA . LYS A 1 741 ? -30.609 -19.656 7.391 1 65.75 741 LYS A CA 1
ATOM 5936 C C . LYS A 1 741 ? -30.875 -20.234 6.004 1 65.75 741 LYS A C 1
ATOM 5938 O O . LYS A 1 741 ? -30.953 -19.5 5.023 1 65.75 741 LYS A O 1
ATOM 5943 N N . LYS A 1 742 ? -31.047 -21.5 5.918 1 69.81 742 LYS A N 1
ATOM 5944 C CA . LYS A 1 742 ? -31.359 -22.172 4.656 1 69.81 742 LYS A CA 1
ATOM 5945 C C . LYS A 1 742 ? -32.719 -21.734 4.133 1 69.81 742 LYS A C 1
ATOM 5947 O O . LYS A 1 742 ? -32.875 -21.484 2.938 1 69.81 742 LYS A O 1
ATOM 5952 N N . PHE A 1 743 ? -33.625 -21.531 5.012 1 74.25 743 PHE A N 1
ATOM 5953 C CA . PHE A 1 743 ? -34.969 -21.125 4.633 1 74.25 743 PHE A CA 1
ATOM 5954 C C . PHE A 1 743 ? -34.969 -19.688 4.098 1 74.25 743 PHE A C 1
ATOM 5956 O O . PHE A 1 743 ? -35.562 -19.422 3.049 1 74.25 743 PHE A O 1
ATOM 5963 N N . LYS A 1 744 ? -34.219 -18.859 4.699 1 71.12 744 LYS A N 1
ATOM 5964 C CA . LYS A 1 744 ? -34.156 -17.469 4.254 1 71.12 744 LYS A CA 1
ATOM 5965 C C . LYS A 1 744 ? -33.438 -17.359 2.916 1 71.12 744 LYS A C 1
ATOM 5967 O O . LYS A 1 744 ? -33.812 -16.562 2.059 1 71.12 744 LYS A O 1
ATOM 5972 N N . ALA A 1 745 ? -32.5 -18.203 2.729 1 73.5 745 ALA A N 1
ATOM 5973 C CA . ALA A 1 745 ? -31.781 -18.234 1.456 1 73.5 745 ALA A CA 1
ATOM 5974 C C . ALA A 1 745 ? -32.719 -18.672 0.319 1 73.5 745 ALA A C 1
ATOM 5976 O O . ALA A 1 745 ? -32.688 -18.094 -0.766 1 73.5 745 ALA A O 1
ATOM 5977 N N . MET A 1 746 ? -33.562 -19.625 0.524 1 77.56 746 MET A N 1
ATOM 5978 C CA . MET A 1 746 ? -34.5 -20.125 -0.485 1 77.56 746 MET A CA 1
ATOM 5979 C C . MET A 1 746 ? -35.562 -19.094 -0.79 1 77.56 746 MET A C 1
ATOM 5981 O O . MET A 1 746 ? -36.031 -19 -1.924 1 77.56 746 MET A O 1
ATOM 5985 N N . LYS A 1 747 ? -35.812 -18.281 0.201 1 77 747 LYS A N 1
ATOM 5986 C CA . LYS A 1 747 ? -36.781 -17.203 0.018 1 77 747 LYS A CA 1
ATOM 5987 C C . LYS A 1 747 ? -36.188 -16.062 -0.801 1 77 747 LYS A C 1
ATOM 5989 O O . LYS A 1 747 ? -36.875 -15.484 -1.644 1 77 747 LYS A O 1
ATOM 5994 N N . ALA A 1 748 ? -35 -15.781 -0.608 1 71.81 748 ALA A N 1
ATOM 5995 C CA . ALA A 1 748 ? -34.312 -14.688 -1.29 1 71.81 748 ALA A CA 1
ATOM 5996 C C . ALA A 1 748 ? -33.938 -15.07 -2.721 1 71.81 748 ALA A C 1
ATOM 5998 O O . ALA A 1 748 ? -33.969 -14.227 -3.619 1 71.81 748 ALA A O 1
ATOM 5999 N N . ASP A 1 749 ? -33.625 -16.312 -3.025 1 71.38 749 ASP A N 1
ATOM 6000 C CA . ASP A 1 749 ? -33.312 -16.875 -4.336 1 71.38 749 ASP A CA 1
ATOM 6001 C C . ASP A 1 749 ? -34.125 -18.125 -4.625 1 71.38 749 ASP A C 1
ATOM 6003 O O . ASP A 1 749 ? -33.719 -19.234 -4.277 1 71.38 749 ASP A O 1
ATOM 6007 N N . PRO A 1 750 ? -35.188 -17.781 -5.34 1 73.44 750 PRO A N 1
ATOM 6008 C CA . PRO A 1 750 ? -36.125 -18.875 -5.562 1 73.44 750 PRO A CA 1
ATOM 6009 C C . PRO A 1 750 ? -35.562 -19.953 -6.492 1 73.44 750 PRO A C 1
ATOM 6011 O O . PRO A 1 750 ? -36.156 -21.016 -6.645 1 73.44 750 PRO A O 1
ATOM 6014 N N . SER A 1 751 ? -34.469 -19.703 -7.023 1 75.81 751 SER A N 1
ATOM 6015 C CA . SER A 1 751 ? -33.875 -20.703 -7.883 1 75.81 751 SER A CA 1
ATOM 6016 C C . SER A 1 751 ? -33.125 -21.75 -7.066 1 75.81 751 SER A C 1
ATOM 6018 O O . SER A 1 751 ? -32.781 -22.828 -7.578 1 75.81 751 SER A O 1
ATOM 6020 N N . LEU A 1 752 ? -32.906 -21.578 -5.906 1 78.5 752 LEU A N 1
ATOM 6021 C CA . LEU A 1 752 ? -32.219 -22.5 -5.004 1 78.5 752 LEU A CA 1
ATOM 6022 C C . LEU A 1 752 ? -33.125 -23.688 -4.672 1 78.5 752 LEU A C 1
ATOM 6024 O O . LEU A 1 752 ? -34.344 -23.531 -4.492 1 78.5 752 LEU A O 1
ATOM 6028 N N . ARG A 1 753 ? -32.469 -24.875 -4.742 1 82.5 753 ARG A N 1
ATOM 6029 C CA . ARG A 1 753 ? -33.094 -26.125 -4.305 1 82.5 753 ARG A CA 1
ATOM 6030 C C . ARG A 1 753 ? -32.344 -26.719 -3.121 1 82.5 753 ARG A C 1
ATOM 6032 O O . ARG A 1 753 ? -31.109 -26.672 -3.061 1 82.5 753 ARG A O 1
ATOM 6039 N N . HIS A 1 754 ? -33.031 -27.203 -2.166 1 80.94 754 HIS A N 1
ATOM 6040 C CA . HIS A 1 754 ? -32.469 -27.859 -0.988 1 80.94 754 HIS A CA 1
ATOM 6041 C C . HIS A 1 754 ? -33.094 -29.234 -0.769 1 80.94 754 HIS A C 1
ATOM 6043 O O . HIS A 1 754 ? -34.344 -29.375 -0.809 1 80.94 754 HIS A O 1
ATOM 6049 N N . THR A 1 755 ? -32.219 -30.141 -0.552 1 81.06 755 THR A N 1
ATOM 6050 C CA . THR A 1 755 ? -32.656 -31.484 -0.24 1 81.06 755 THR A CA 1
ATOM 6051 C C . THR A 1 755 ? -32.719 -31.703 1.27 1 81.06 755 THR A C 1
ATOM 6053 O O . THR A 1 755 ? -31.781 -31.391 1.985 1 81.06 755 THR A O 1
ATOM 6056 N N . VAL A 1 756 ? -33.812 -32.156 1.75 1 81.44 756 VAL A N 1
ATOM 6057 C CA . VAL A 1 756 ? -34 -32.438 3.168 1 81.44 756 VAL A CA 1
ATOM 6058 C C . VAL A 1 756 ? -34.594 -33.844 3.342 1 81.44 756 VAL A C 1
ATOM 6060 O O . VAL A 1 756 ? -35.281 -34.344 2.449 1 81.44 756 VAL A O 1
ATOM 6063 N N . THR A 1 757 ? -34.344 -34.469 4.461 1 80.81 757 THR A N 1
ATOM 6064 C CA . THR A 1 757 ? -35 -35.688 4.875 1 80.81 757 THR A CA 1
ATOM 6065 C C . THR A 1 757 ? -36.062 -35.375 5.957 1 80.81 757 THR A C 1
ATOM 6067 O O . THR A 1 757 ? -35.781 -34.656 6.918 1 80.81 757 THR A O 1
ATOM 6070 N N . THR A 1 758 ? -37.219 -35.844 5.742 1 84.69 758 THR A N 1
ATOM 6071 C CA . THR A 1 758 ? -38.281 -35.594 6.695 1 84.69 758 THR A CA 1
ATOM 6072 C C . THR A 1 758 ? -38.094 -36.438 7.957 1 84.69 758 THR A C 1
ATOM 6074 O O . THR A 1 758 ? -37.281 -37.375 7.973 1 84.69 758 THR A O 1
ATOM 6077 N N . THR A 1 759 ? -38.812 -36.094 9.008 1 79.12 759 THR A N 1
ATOM 6078 C CA . THR A 1 759 ? -38.938 -36.969 10.172 1 79.12 759 THR A CA 1
ATOM 6079 C C . THR A 1 759 ? -39.625 -38.281 9.797 1 79.12 759 THR A C 1
ATOM 6081 O O . THR A 1 759 ? -40.312 -38.344 8.781 1 79.12 759 THR A O 1
ATOM 6084 N N . LYS A 1 760 ? -39.375 -39.25 10.602 1 76.69 760 LYS A N 1
ATOM 6085 C CA . LYS A 1 760 ? -40 -40.562 10.391 1 76.69 760 LYS A CA 1
ATOM 6086 C C . LYS A 1 760 ? -41.438 -40.562 10.922 1 76.69 760 LYS A C 1
ATOM 6088 O O . LYS A 1 760 ? -41.688 -40.094 12.031 1 76.69 760 LYS A O 1
ATOM 6093 N N . ALA A 1 761 ? -42.344 -40.844 10.008 1 75.75 761 ALA A N 1
ATOM 6094 C CA . ALA A 1 761 ? -43.719 -41.156 10.375 1 75.75 761 ALA A CA 1
ATOM 6095 C C . ALA A 1 761 ? -44.219 -42.438 9.703 1 75.75 761 ALA A C 1
ATOM 6097 O O . ALA A 1 761 ? -43.938 -42.688 8.531 1 75.75 761 ALA A O 1
ATOM 6098 N N . VAL A 1 762 ? -44.875 -43.281 10.422 1 74.56 762 VAL A N 1
ATOM 6099 C CA . VAL A 1 762 ? -45.438 -44.562 9.984 1 74.56 762 VAL A CA 1
ATOM 6100 C C . VAL A 1 762 ? -44.312 -45.406 9.328 1 74.56 762 VAL A C 1
ATOM 6102 O O . VAL A 1 762 ? -44.5 -45.906 8.219 1 74.56 762 VAL A O 1
ATOM 6105 N N . ARG A 1 763 ? -43.156 -45.344 9.906 1 69.31 763 ARG A N 1
ATOM 6106 C CA . ARG A 1 763 ? -42 -46.219 9.648 1 69.31 763 ARG A CA 1
ATOM 6107 C C . ARG A 1 763 ? -41.312 -45.844 8.336 1 69.31 763 ARG A C 1
ATOM 6109 O O . ARG A 1 763 ? -40.625 -46.656 7.746 1 69.31 763 ARG A O 1
ATOM 6116 N N . HIS A 1 764 ? -41.594 -44.781 7.742 1 76.12 764 HIS A N 1
ATOM 6117 C CA . HIS A 1 764 ? -40.844 -44.312 6.586 1 76.12 764 HIS A CA 1
ATOM 6118 C C . HIS A 1 764 ? -40.531 -42.844 6.672 1 76.12 764 HIS A C 1
ATOM 6120 O O . HIS A 1 764 ? -41.062 -42.125 7.539 1 76.12 764 HIS A O 1
ATOM 6126 N N . SER A 1 765 ? -39.562 -42.375 5.871 1 81.94 765 SER A N 1
ATOM 6127 C CA . SER A 1 765 ? -39.219 -41 5.656 1 81.94 765 SER A CA 1
ATOM 6128 C C . SER A 1 765 ? -39.062 -40.656 4.172 1 81.94 765 SER A C 1
ATOM 6130 O O . SER A 1 765 ? -39.031 -41.594 3.338 1 81.94 765 SER A O 1
ATOM 6132 N N . HIS A 1 766 ? -39.156 -39.375 3.867 1 82.25 766 HIS A N 1
ATOM 6133 C CA . HIS A 1 766 ? -38.969 -38.906 2.496 1 82.25 766 HIS A CA 1
ATOM 6134 C C . HIS A 1 766 ? -37.719 -38.062 2.373 1 82.25 766 HIS A C 1
ATOM 6136 O O . HIS A 1 766 ? -37.375 -37.344 3.311 1 82.25 766 HIS A O 1
ATOM 6142 N N . VAL A 1 767 ? -37.125 -38.344 1.298 1 82.38 767 VAL A N 1
ATOM 6143 C CA . VAL A 1 767 ? -36.125 -37.375 0.87 1 82.38 767 VAL A CA 1
ATOM 6144 C C . VAL A 1 767 ? -36.719 -36.375 -0.123 1 82.38 767 VAL A C 1
ATOM 6146 O O . VAL A 1 767 ? -37.188 -36.781 -1.203 1 82.38 767 VAL A O 1
ATOM 6149 N N . LEU A 1 768 ? -36.656 -35.094 0.226 1 87.44 768 LEU A N 1
ATOM 6150 C CA . LEU A 1 768 ? -37.344 -34.062 -0.552 1 87.44 768 LEU A CA 1
ATOM 6151 C C . LEU A 1 768 ? -36.312 -33.094 -1.156 1 87.44 768 LEU A C 1
ATOM 6153 O O . LEU A 1 768 ? -35.312 -32.781 -0.526 1 87.44 768 LEU A O 1
ATOM 6157 N N . VAL A 1 769 ? -36.594 -32.688 -2.383 1 85.81 769 VAL A N 1
ATOM 6158 C CA . VAL A 1 769 ? -36 -31.469 -2.949 1 85.81 769 VAL A CA 1
ATOM 6159 C C . VAL A 1 769 ? -37 -30.312 -2.861 1 85.81 769 VAL A C 1
ATOM 6161 O O . VAL A 1 769 ? -38.094 -30.391 -3.426 1 85.81 769 VAL A O 1
ATOM 6164 N N . LEU A 1 770 ? -36.562 -29.281 -2.205 1 85.94 770 LEU A N 1
ATOM 6165 C CA . LEU A 1 770 ? -37.469 -28.156 -1.9 1 85.94 770 LEU A CA 1
ATOM 6166 C C . LEU A 1 770 ? -37.062 -26.938 -2.715 1 85.94 770 LEU A C 1
ATOM 6168 O O . LEU A 1 770 ? -35.906 -26.734 -3.051 1 85.94 770 LEU A O 1
ATOM 6172 N N . TYR A 1 771 ? -38.094 -26.172 -3.1 1 85.19 771 TYR A N 1
ATOM 6173 C CA . TYR A 1 771 ? -37.906 -24.844 -3.648 1 85.19 771 TYR A CA 1
ATOM 6174 C C . TYR A 1 771 ? -38.875 -23.844 -3.047 1 85.19 771 TYR A C 1
ATOM 6176 O O . TYR A 1 771 ? -39.938 -24.25 -2.566 1 85.19 771 TYR A O 1
ATOM 6184 N N . TYR A 1 772 ? -38.531 -22.609 -3.08 1 80.81 772 TYR A N 1
ATOM 6185 C CA . TYR A 1 772 ? -39.438 -21.562 -2.625 1 80.81 772 TYR A CA 1
ATOM 6186 C C . TYR A 1 772 ? -40.25 -21 -3.787 1 80.81 772 TYR A C 1
ATOM 6188 O O . TYR A 1 772 ? -39.688 -20.469 -4.75 1 80.81 772 TYR A O 1
ATOM 6196 N N . ASP A 1 773 ? -41.594 -21.109 -3.781 1 78.56 773 ASP A N 1
ATOM 6197 C CA . ASP A 1 773 ? -42.531 -20.562 -4.77 1 78.56 773 ASP A CA 1
ATOM 6198 C C . ASP A 1 773 ? -42.875 -19.109 -4.43 1 78.56 773 ASP A C 1
ATOM 6200 O O . ASP A 1 773 ? -43.594 -18.859 -3.455 1 78.56 773 ASP A O 1
ATOM 6204 N N . THR A 1 774 ? -42.438 -18.266 -5.25 1 76.12 774 THR A N 1
ATOM 6205 C CA . THR A 1 774 ? -42.625 -16.828 -5 1 76.12 774 THR A CA 1
ATOM 6206 C C . THR A 1 774 ? -44.062 -16.422 -5.242 1 76.12 774 THR A C 1
ATOM 6208 O O . THR A 1 774 ? -44.531 -15.398 -4.73 1 76.12 774 THR A O 1
ATOM 6211 N N . VAL A 1 775 ? -44.844 -17.172 -6.012 1 74.31 775 VAL A N 1
ATOM 6212 C CA . VAL A 1 775 ? -46.219 -16.859 -6.316 1 74.31 775 VAL A CA 1
ATOM 6213 C C . VAL A 1 775 ? -47.094 -17.156 -5.105 1 74.31 775 VAL A C 1
ATOM 6215 O O . VAL A 1 775 ? -47.875 -16.312 -4.66 1 74.31 775 VAL A O 1
ATOM 6218 N N . ASP A 1 776 ? -46.906 -18.297 -4.363 1 74.31 776 ASP A N 1
ATOM 6219 C CA . ASP A 1 776 ? -47.688 -18.734 -3.213 1 74.31 776 ASP A CA 1
ATOM 6220 C C . ASP A 1 776 ? -47 -18.359 -1.903 1 74.31 776 ASP A C 1
ATOM 6222 O O . ASP A 1 776 ? -47.594 -18.5 -0.826 1 74.31 776 ASP A O 1
ATOM 6226 N N . GLU A 1 777 ? -45.719 -17.891 -2.043 1 74.56 777 GLU A N 1
ATOM 6227 C CA . GLU A 1 777 ? -44.875 -17.531 -0.919 1 74.56 777 GLU A CA 1
ATOM 6228 C C . GLU A 1 777 ? -44.75 -18.672 0.076 1 74.56 777 GLU A C 1
ATOM 6230 O O . GLU A 1 777 ? -44.875 -18.469 1.285 1 74.56 777 GLU A O 1
ATOM 6235 N N . LYS A 1 778 ? -44.562 -19.844 -0.427 1 80.31 778 LYS A N 1
ATOM 6236 C CA . LYS A 1 778 ? -44.438 -21.062 0.373 1 80.31 778 LYS A CA 1
ATOM 6237 C C . LYS A 1 778 ? -43.281 -21.922 -0.11 1 80.31 778 LYS A C 1
ATOM 6239 O O . LYS A 1 778 ? -42.875 -21.844 -1.272 1 80.31 778 LYS A O 1
ATOM 6244 N N . LEU A 1 779 ? -42.812 -22.688 0.803 1 83.25 779 LEU A N 1
ATOM 6245 C CA . LEU A 1 779 ? -41.906 -23.75 0.453 1 83.25 779 LEU A CA 1
ATOM 6246 C C . LEU A 1 779 ? -42.625 -24.938 -0.161 1 83.25 779 LEU A C 1
ATOM 6248 O O . LEU A 1 779 ? -43.656 -25.391 0.38 1 83.25 779 LEU A O 1
ATOM 6252 N N . LYS A 1 780 ? -42.219 -25.375 -1.331 1 86.44 780 LYS A N 1
ATOM 6253 C CA . LYS A 1 780 ? -42.875 -26.469 -2.055 1 86.44 780 LYS A CA 1
ATOM 6254 C C . LYS A 1 780 ? -41.875 -27.562 -2.387 1 86.44 780 LYS A C 1
ATOM 6256 O O . LYS A 1 780 ? -40.656 -27.328 -2.436 1 86.44 780 LYS A O 1
ATOM 6261 N N . ILE A 1 781 ? -42.438 -28.75 -2.619 1 86.38 781 ILE A N 1
ATOM 6262 C CA . ILE A 1 781 ? -41.688 -29.953 -2.965 1 86.38 781 ILE A CA 1
ATOM 6263 C C . ILE A 1 781 ? -41.562 -30.062 -4.48 1 86.38 781 ILE A C 1
ATOM 6265 O O . ILE A 1 781 ? -42.562 -30.125 -5.184 1 86.38 781 ILE A O 1
ATOM 6269 N N . GLU A 1 782 ? -40.344 -29.984 -4.996 1 84.38 782 GLU A N 1
ATOM 6270 C CA . GLU A 1 782 ? -40.094 -30.156 -6.422 1 84.38 782 GLU A CA 1
ATOM 6271 C C . GLU A 1 782 ? -39.906 -31.641 -6.773 1 84.38 782 GLU A C 1
ATOM 6273 O O . GLU A 1 782 ? -40.344 -32.062 -7.836 1 84.38 782 GLU A O 1
ATOM 6278 N N . GLU A 1 783 ? -39.25 -32.375 -5.84 1 85.31 783 GLU A N 1
ATOM 6279 C CA . GLU A 1 783 ? -39.031 -33.812 -5.984 1 85.31 783 GLU A CA 1
ATOM 6280 C C . GLU A 1 783 ? -39.188 -34.531 -4.652 1 85.31 783 GLU A C 1
ATOM 6282 O O . GLU A 1 783 ? -38.812 -34.031 -3.604 1 85.31 783 GLU A O 1
ATOM 6287 N N . CYS A 1 784 ? -39.844 -35.625 -4.715 1 85.38 784 CYS A N 1
ATOM 6288 C CA . CYS A 1 784 ? -39.969 -36.531 -3.576 1 85.38 784 CYS A CA 1
ATOM 6289 C C . CYS A 1 784 ? -39.438 -37.906 -3.9 1 85.38 784 CYS A C 1
ATOM 6291 O O . CYS A 1 784 ? -39.875 -38.562 -4.832 1 85.38 784 CYS A O 1
ATOM 6293 N N . ASP A 1 785 ? -38.375 -38.312 -3.129 1 81.19 785 ASP A N 1
ATOM 6294 C CA . ASP A 1 785 ? -37.75 -39.625 -3.279 1 81.19 785 ASP A CA 1
ATOM 6295 C C . ASP A 1 785 ? -37.281 -39.844 -4.719 1 81.19 785 ASP A C 1
ATOM 6297 O O . ASP A 1 785 ? -37.562 -40.906 -5.312 1 81.19 785 ASP A O 1
ATOM 6301 N N . ALA A 1 786 ? -36.625 -38.844 -5.195 1 76.06 786 ALA A N 1
ATOM 6302 C CA . ALA A 1 786 ? -35.969 -38.812 -6.5 1 76.06 786 ALA A CA 1
ATOM 6303 C C . ALA A 1 786 ? -36.969 -38.875 -7.629 1 76.06 786 ALA A C 1
ATOM 6305 O O . ALA A 1 786 ? -36.656 -39.25 -8.758 1 76.06 786 ALA A O 1
ATOM 6306 N N . LYS A 1 787 ? -38.25 -38.656 -7.469 1 79.56 787 LYS A N 1
ATOM 6307 C CA . LYS A 1 787 ? -39.312 -38.562 -8.477 1 79.56 787 LYS A CA 1
ATOM 6308 C C . LYS A 1 787 ? -39.875 -37.125 -8.57 1 79.56 787 LYS A C 1
ATOM 6310 O O . LYS A 1 787 ? -40.312 -36.562 -7.57 1 79.56 787 LYS A O 1
ATOM 6315 N N . PRO A 1 788 ? -39.75 -36.562 -9.742 1 78.69 788 PRO A N 1
ATOM 6316 C CA . PRO A 1 788 ? -40.25 -35.188 -9.898 1 78.69 788 PRO A CA 1
ATOM 6317 C C . PRO A 1 788 ? -41.75 -35.094 -9.672 1 78.69 788 PRO A C 1
ATOM 6319 O O . PRO A 1 788 ? -42.469 -36.062 -9.883 1 78.69 788 PRO A O 1
ATOM 6322 N N . LYS A 1 789 ? -42.125 -33.906 -9.242 1 72.44 789 LYS A N 1
ATOM 6323 C CA . LYS A 1 789 ? -43.562 -33.656 -9.102 1 72.44 789 LYS A CA 1
ATOM 6324 C C . LYS A 1 789 ? -44.281 -33.875 -10.422 1 72.44 789 LYS A C 1
ATOM 6326 O O . LYS A 1 789 ? -43.875 -33.375 -11.461 1 72.44 789 LYS A O 1
ATOM 6331 N N . GLY A 1 790 ? -45.094 -34.844 -10.555 1 63.81 790 GLY A N 1
ATOM 6332 C CA . GLY A 1 790 ? -45.938 -35 -11.727 1 63.81 790 GLY A CA 1
ATOM 6333 C C . GLY A 1 790 ? -46.969 -33.938 -11.891 1 63.81 790 GLY A C 1
ATOM 6334 O O . GLY A 1 790 ? -46.906 -32.875 -11.227 1 63.81 790 GLY A O 1
ATOM 6335 N N . ALA A 1 791 ? -48.062 -34.188 -12.844 1 68.62 791 ALA A N 1
ATOM 6336 C CA . ALA A 1 791 ? -49.219 -33.312 -13.039 1 68.62 791 ALA A CA 1
ATOM 6337 C C . ALA A 1 791 ? -50.156 -33.406 -11.852 1 68.62 791 ALA A C 1
ATOM 6339 O O . ALA A 1 791 ? -50.438 -34.5 -11.352 1 68.62 791 ALA A O 1
ATOM 6340 N N . GLY A 1 792 ? -50.375 -32.156 -10.867 1 72.88 792 GLY A N 1
ATOM 6341 C CA . GLY A 1 792 ? -51.312 -32.094 -9.766 1 72.88 792 GLY A CA 1
ATOM 6342 C C . GLY A 1 792 ? -50.688 -31.547 -8.484 1 72.88 792 GLY A C 1
ATOM 6343 O O . GLY A 1 792 ? -49.531 -31.156 -8.469 1 72.88 792 GLY A O 1
ATOM 6344 N N . ASP A 1 793 ? -51.531 -31.641 -7.34 1 74.75 793 ASP A N 1
ATOM 6345 C CA . ASP A 1 793 ? -51.156 -30.984 -6.094 1 74.75 793 ASP A CA 1
ATOM 6346 C C . ASP A 1 793 ? -50.562 -31.984 -5.102 1 74.75 793 ASP A C 1
ATOM 6348 O O . ASP A 1 793 ? -50.312 -31.641 -3.939 1 74.75 793 ASP A O 1
ATOM 6352 N N . TYR A 1 794 ? -50.25 -33.219 -5.594 1 80.62 794 TYR A N 1
ATOM 6353 C CA . TYR A 1 794 ? -49.719 -34.219 -4.711 1 80.62 794 TYR A CA 1
ATOM 6354 C C . TYR A 1 794 ? -48.375 -34.719 -5.203 1 80.62 794 TYR A C 1
ATOM 6356 O O . TYR A 1 794 ? -48.094 -34.719 -6.41 1 80.62 794 TYR A O 1
ATOM 6364 N N . VAL A 1 795 ? -47.562 -35.031 -4.191 1 82.19 795 VAL A N 1
ATOM 6365 C CA . VAL A 1 795 ? -46.219 -35.562 -4.469 1 82.19 795 VAL A CA 1
ATOM 6366 C C . VAL A 1 795 ? -45.906 -36.719 -3.555 1 82.19 795 VAL A C 1
ATOM 6368 O O . VAL A 1 795 ? -46.688 -37.062 -2.654 1 82.19 795 VAL A O 1
ATOM 6371 N N . CYS A 1 796 ? -44.844 -37.562 -3.859 1 81.31 796 CYS A N 1
ATOM 6372 C CA . CYS A 1 796 ? -44.375 -38.688 -3.088 1 81.31 796 CYS A CA 1
ATOM 6373 C C . CYS A 1 796 ? -45.219 -39.938 -3.363 1 81.31 796 CYS A C 1
ATOM 6375 O O . CYS A 1 796 ? -46.344 -39.812 -3.867 1 81.31 796 CYS A O 1
ATOM 6377 N N . PHE A 1 797 ? -44.781 -41.031 -3.047 1 81.12 797 PHE A N 1
ATOM 6378 C CA . PHE A 1 797 ? -45.5 -42.281 -3.334 1 81.12 797 PHE A CA 1
ATOM 6379 C C . PHE A 1 797 ? -46.781 -42.344 -2.5 1 81.12 797 PHE A C 1
ATOM 6381 O O . PHE A 1 797 ? -47.719 -43.031 -2.898 1 81.12 797 PHE A O 1
ATOM 6388 N N . ASP A 1 798 ? -46.844 -41.656 -1.324 1 79.94 798 ASP A N 1
ATOM 6389 C CA . ASP A 1 798 ? -48.031 -41.719 -0.459 1 79.94 798 ASP A CA 1
ATOM 6390 C C . ASP A 1 798 ? -48.844 -40.438 -0.577 1 79.94 798 ASP A C 1
ATOM 6392 O O . ASP A 1 798 ? -49.719 -40.156 0.261 1 79.94 798 ASP A O 1
ATOM 6396 N N . LYS A 1 799 ? -48.531 -39.656 -1.588 1 81.56 799 LYS A N 1
ATOM 6397 C CA . LYS A 1 799 ? -49.312 -38.531 -2.07 1 81.56 799 LYS A CA 1
ATOM 6398 C C . LYS A 1 799 ? -49.438 -37.438 -1.014 1 81.56 799 LYS A C 1
ATOM 6400 O O . LYS A 1 799 ? -50.531 -37.031 -0.639 1 81.56 799 LYS A O 1
ATOM 6405 N N . HIS A 1 800 ? -48.406 -36.906 -0.596 1 84.12 800 HIS A N 1
ATOM 6406 C CA . HIS A 1 800 ? -48.375 -35.688 0.199 1 84.12 800 HIS A CA 1
ATOM 6407 C C . HIS A 1 800 ? -48.594 -34.438 -0.676 1 84.12 800 HIS A C 1
ATOM 6409 O O . HIS A 1 800 ? -48.25 -34.438 -1.854 1 84.12 800 HIS A O 1
ATOM 6415 N N . PHE A 1 801 ? -49.25 -33.438 -0.114 1 81.94 801 PHE A N 1
ATOM 6416 C CA . PHE A 1 801 ? -49.375 -32.156 -0.814 1 81.94 801 PHE A CA 1
ATOM 6417 C C . PHE A 1 801 ? -48.031 -31.531 -1.072 1 81.94 801 PHE A C 1
ATOM 6419 O O . PHE A 1 801 ? -47.125 -31.625 -0.236 1 81.94 801 PHE A O 1
ATOM 6426 N N . THR A 1 802 ? -47.938 -30.797 -2.213 1 85.69 802 THR A N 1
ATOM 6427 C CA . THR A 1 802 ? -46.656 -30.219 -2.648 1 85.69 802 THR A CA 1
ATOM 6428 C C . THR A 1 802 ? -46.25 -29.062 -1.735 1 85.69 802 THR A C 1
ATOM 6430 O O . THR A 1 802 ? -45.062 -28.797 -1.562 1 85.69 802 THR A O 1
ATOM 6433 N N . SER A 1 803 ? -47.156 -28.422 -1.165 1 85.06 803 SER A N 1
ATOM 6434 C CA . SER A 1 803 ? -46.875 -27.25 -0.351 1 85.06 803 SER A CA 1
ATOM 6435 C C . SER A 1 803 ? -46.594 -27.641 1.095 1 85.06 803 SER A C 1
ATOM 6437 O O . SER A 1 803 ? -47.25 -28.5 1.655 1 85.06 803 SER A O 1
ATOM 6439 N N . LEU A 1 804 ? -45.531 -27 1.688 1 85.69 804 LEU A N 1
ATOM 6440 C CA . LEU A 1 804 ? -45.188 -27.203 3.088 1 85.69 804 LEU A CA 1
ATOM 6441 C C . LEU A 1 804 ? -45.688 -26.047 3.945 1 85.69 804 LEU A C 1
ATOM 6443 O O . LEU A 1 804 ? -45.781 -24.906 3.471 1 85.69 804 LEU A O 1
ATOM 6447 N N . THR A 1 805 ? -46.031 -26.438 5.207 1 80.25 805 THR A N 1
ATOM 6448 C CA . THR A 1 805 ? -46.469 -25.406 6.152 1 80.25 805 THR A CA 1
ATOM 6449 C C . THR A 1 805 ? -45.438 -25.188 7.238 1 80.25 805 THR A C 1
ATOM 6451 O O . THR A 1 805 ? -44.969 -26.156 7.855 1 80.25 805 THR A O 1
ATOM 6454 N N . LYS A 1 806 ? -45.094 -23.969 7.406 1 79.75 806 LYS A N 1
ATOM 6455 C CA . LYS A 1 806 ? -44.125 -23.641 8.453 1 79.75 806 LYS A CA 1
ATOM 6456 C C . LYS A 1 806 ? -44.719 -23.844 9.836 1 79.75 806 LYS A C 1
ATOM 6458 O O . LYS A 1 806 ? -45.844 -23.375 10.117 1 79.75 806 LYS A O 1
ATOM 6463 N N . GLN A 1 807 ? -43.938 -24.625 10.633 1 69.62 807 GLN A N 1
ATOM 6464 C CA . GLN A 1 807 ? -44.406 -24.812 12.008 1 69.62 807 GLN A CA 1
ATOM 6465 C C . GLN A 1 807 ? -43.969 -23.641 12.883 1 69.62 807 GLN A C 1
ATOM 6467 O O . GLN A 1 807 ? -42.906 -23.047 12.68 1 69.62 807 GLN A O 1
ATOM 6472 N N . ASN A 1 808 ? -44.938 -23.078 13.672 1 54.41 808 ASN A N 1
ATOM 6473 C CA . ASN A 1 808 ? -44.656 -22 14.625 1 54.41 808 ASN A CA 1
ATOM 6474 C C . ASN A 1 808 ? -43.719 -22.438 15.719 1 54.41 808 ASN A C 1
ATOM 6476 O O . ASN A 1 808 ? -43.781 -23.562 16.219 1 54.41 808 ASN A O 1
ATOM 6480 N N . MET B 1 1 ? 24.109 15.984 35.531 1 22.48 1 MET B N 1
ATOM 6481 C CA . MET B 1 1 ? 25.234 16.812 35.969 1 22.48 1 MET B CA 1
ATOM 6482 C C . MET B 1 1 ? 26.547 16.031 35.906 1 22.48 1 MET B C 1
ATOM 6484 O O . MET B 1 1 ? 27.562 16.562 35.5 1 22.48 1 MET B O 1
ATOM 6488 N N . ARG B 1 2 ? 26.375 14.695 36.469 1 22.03 2 ARG B N 1
ATOM 6489 C CA . ARG B 1 2 ? 27.547 13.852 36.688 1 22.03 2 ARG B CA 1
ATOM 6490 C C . ARG B 1 2 ? 28.125 13.383 35.344 1 22.03 2 ARG B C 1
ATOM 6492 O O . ARG B 1 2 ? 29.344 13.328 35.188 1 22.03 2 ARG B O 1
ATOM 6499 N N . LEU B 1 3 ? 27.094 12.805 34.562 1 20.88 3 LEU B N 1
ATOM 6500 C CA . LEU B 1 3 ? 27.562 12.156 33.344 1 20.88 3 LEU B CA 1
ATOM 6501 C C . LEU B 1 3 ? 28.094 13.18 32.344 1 20.88 3 LEU B C 1
ATOM 6503 O O . LEU B 1 3 ? 28.922 12.852 31.5 1 20.88 3 LEU B O 1
ATOM 6507 N N . ALA B 1 4 ? 27.594 14.477 32.5 1 23.23 4 ALA B N 1
ATOM 6508 C CA . ALA B 1 4 ? 28.141 15.555 31.672 1 23.23 4 ALA B CA 1
ATOM 6509 C C . ALA B 1 4 ? 29.625 15.766 31.953 1 23.23 4 ALA B C 1
ATOM 6511 O O . ALA B 1 4 ? 30.406 16.062 31.047 1 23.23 4 ALA B O 1
ATOM 6512 N N . LEU B 1 5 ? 29.906 15.453 33.281 1 24.16 5 LEU B N 1
ATOM 6513 C CA . LEU B 1 5 ? 31.25 15.719 33.75 1 24.16 5 LEU B CA 1
ATOM 6514 C C . LEU B 1 5 ? 32.25 14.742 33.156 1 24.16 5 LEU B C 1
ATOM 6516 O O . LEU B 1 5 ? 33.406 15.102 32.906 1 24.16 5 LEU B O 1
ATOM 6520 N N . LEU B 1 6 ? 31.703 13.461 33 1 23.95 6 LEU B N 1
ATOM 6521 C CA . LEU B 1 6 ? 32.625 12.438 32.562 1 23.95 6 LEU B CA 1
ATOM 6522 C C . LEU B 1 6 ? 33.031 12.672 31.109 1 23.95 6 LEU B C 1
ATOM 6524 O O . LEU B 1 6 ? 34.219 12.523 30.766 1 23.95 6 LEU B O 1
ATOM 6528 N N . VAL B 1 7 ? 31.984 13.109 30.281 1 23.5 7 VAL B N 1
ATOM 6529 C CA . VAL B 1 7 ? 32.281 13.266 28.875 1 23.5 7 VAL B CA 1
ATOM 6530 C C . VAL B 1 7 ? 33.281 14.43 28.672 1 23.5 7 VAL B C 1
ATOM 6532 O O . VAL B 1 7 ? 34.156 14.359 27.828 1 23.5 7 VAL B O 1
ATOM 6535 N N . LEU B 1 8 ? 33.125 15.484 29.578 1 26.64 8 LEU B N 1
ATOM 6536 C CA . LEU B 1 8 ? 34.094 16.594 29.5 1 26.64 8 LEU B CA 1
ATOM 6537 C C . LEU B 1 8 ? 35.5 16.125 29.812 1 26.64 8 LEU B C 1
ATOM 6539 O O . LEU B 1 8 ? 36.469 16.578 29.188 1 26.64 8 LEU B O 1
ATOM 6543 N N . ALA B 1 9 ? 35.531 15.133 30.812 1 26.22 9 ALA B N 1
ATOM 6544 C CA . ALA B 1 9 ? 36.844 14.672 31.219 1 26.22 9 ALA B CA 1
ATOM 6545 C C . ALA B 1 9 ? 37.562 13.938 30.078 1 26.22 9 ALA B C 1
ATOM 6547 O O . ALA B 1 9 ? 38.75 14.109 29.859 1 26.22 9 ALA B O 1
ATOM 6548 N N . LEU B 1 10 ? 36.719 13.07 29.422 1 26.14 10 LEU B N 1
ATOM 6549 C CA . LEU B 1 10 ? 37.344 12.297 28.359 1 26.14 10 LEU B CA 1
ATOM 6550 C C . LEU B 1 10 ? 37.781 13.195 27.203 1 26.14 10 LEU B C 1
ATOM 6552 O O . LEU B 1 10 ? 38.844 12.977 26.594 1 26.14 10 LEU B O 1
ATOM 6556 N N . PHE B 1 11 ? 36.938 14.305 26.844 1 26.33 11 PHE B N 1
ATOM 6557 C CA . PHE B 1 11 ? 37.344 15.234 25.797 1 26.33 11 PHE B CA 1
ATOM 6558 C C . PHE B 1 11 ? 38.656 15.945 26.172 1 26.33 11 PHE B C 1
ATOM 6560 O O . PHE B 1 11 ? 39.5 16.203 25.312 1 26.33 11 PHE B O 1
ATOM 6567 N N . GLN B 1 12 ? 38.75 16.266 27.516 1 25.98 12 GLN B N 1
ATOM 6568 C CA . GLN B 1 12 ? 39.938 16.953 27.984 1 25.98 12 GLN B CA 1
ATOM 6569 C C . GLN B 1 12 ? 41.188 16.062 27.891 1 25.98 12 GLN B C 1
ATOM 6571 O O . GLN B 1 12 ? 42.281 16.531 27.609 1 25.98 12 GLN B O 1
ATOM 6576 N N . ILE B 1 13 ? 40.938 14.742 28.281 1 27.34 13 ILE B N 1
ATOM 6577 C CA . ILE B 1 13 ? 42.125 13.898 28.234 1 27.34 13 ILE B CA 1
ATOM 6578 C C . ILE B 1 13 ? 42.594 13.75 26.781 1 27.34 13 ILE B C 1
ATOM 6580 O O . ILE B 1 13 ? 43.781 13.789 26.516 1 27.34 13 ILE B O 1
ATOM 6584 N N . HIS B 1 14 ? 41.594 13.5 25.812 1 23.97 14 HIS B N 1
ATOM 6585 C CA . HIS B 1 14 ? 42.031 13.227 24.453 1 23.97 14 HIS B CA 1
ATOM 6586 C C . HIS B 1 14 ? 42.656 14.453 23.812 1 23.97 14 HIS B C 1
ATOM 6588 O O . HIS B 1 14 ? 43.469 14.328 22.875 1 23.97 14 HIS B O 1
ATOM 6594 N N . GLN B 1 15 ? 42.156 15.688 24.094 1 25.7 15 GLN B N 1
ATOM 6595 C CA . GLN B 1 15 ? 42.812 16.875 23.562 1 25.7 15 GLN B CA 1
ATOM 6596 C C . GLN B 1 15 ? 44.25 16.984 24.062 1 25.7 15 GLN B C 1
ATOM 6598 O O . GLN B 1 15 ? 45.062 17.656 23.438 1 25.7 15 GLN B O 1
ATOM 6603 N N . SER B 1 16 ? 44.406 16.531 25.328 1 24.33 16 SER B N 1
ATOM 6604 C CA . SER B 1 16 ? 45.656 16.906 25.953 1 24.33 16 SER B CA 1
ATOM 6605 C C . SER B 1 16 ? 46.844 16.188 25.312 1 24.33 16 SER B C 1
ATOM 6607 O O . SER B 1 16 ? 47.906 16.766 25.094 1 24.33 16 SER B O 1
ATOM 6609 N N . LYS B 1 17 ? 46.719 14.773 25.359 1 26.62 17 LYS B N 1
ATOM 6610 C CA . LYS B 1 17 ? 48 14.141 25.094 1 26.62 17 LYS B CA 1
ATOM 6611 C C . LYS B 1 17 ? 48.406 14.312 23.625 1 26.62 17 LYS B C 1
ATOM 6613 O O . LYS B 1 17 ? 49.594 14.445 23.328 1 26.62 17 LYS B O 1
ATOM 6618 N N . CYS B 1 18 ? 47.375 14.016 22.828 1 25.52 18 CYS B N 1
ATOM 6619 C CA . CYS B 1 18 ? 47.812 13.984 21.438 1 25.52 18 CYS B CA 1
ATOM 6620 C C . CYS B 1 18 ? 48.125 15.383 20.922 1 25.52 18 CYS B C 1
ATOM 6622 O O . CYS B 1 18 ? 48.656 15.547 19.828 1 25.52 18 CYS B O 1
ATOM 6624 N N . ASN B 1 19 ? 47.5 16.375 21.625 1 25.72 19 ASN B N 1
ATOM 6625 C CA . ASN B 1 19 ? 47.656 17.766 21.172 1 25.72 19 ASN B CA 1
ATOM 6626 C C . ASN B 1 19 ? 49.094 18.266 21.422 1 25.72 19 ASN B C 1
ATOM 6628 O O . ASN B 1 19 ? 49.469 19.297 20.875 1 25.72 19 ASN B O 1
ATOM 6632 N N . GLU B 1 20 ? 49.594 17.703 22.547 1 29.78 20 GLU B N 1
ATOM 6633 C CA . GLU B 1 20 ? 50.812 18.375 22.953 1 29.78 20 GLU B CA 1
ATOM 6634 C C . GLU B 1 20 ? 51.938 18.188 21.922 1 29.78 20 GLU B C 1
ATOM 6636 O O . GLU B 1 20 ? 52.656 19.141 21.594 1 29.78 20 GLU B O 1
ATOM 6641 N N . ASN B 1 21 ? 52 16.859 21.594 1 27.83 21 ASN B N 1
ATOM 6642 C CA . ASN B 1 21 ? 53.156 16.625 20.75 1 27.83 21 ASN B CA 1
ATOM 6643 C C . ASN B 1 21 ? 53 17.234 19.359 1 27.83 21 ASN B C 1
ATOM 6645 O O . ASN B 1 21 ? 53.938 17.719 18.766 1 27.83 21 ASN B O 1
ATOM 6649 N N . LYS B 1 22 ? 51.656 17.172 18.891 1 28.17 22 LYS B N 1
ATOM 6650 C CA . LYS B 1 22 ? 51.438 17.844 17.609 1 28.17 22 LYS B CA 1
ATOM 6651 C C . LYS B 1 22 ? 51.531 19.359 17.766 1 28.17 22 LYS B C 1
ATOM 6653 O O . LYS B 1 22 ? 52.062 20.047 16.906 1 28.17 22 LYS B O 1
ATOM 6658 N N . ILE B 1 23 ? 51.031 19.844 18.922 1 31.47 23 ILE B N 1
ATOM 6659 C CA . ILE B 1 23 ? 51.125 21.266 19.203 1 31.47 23 ILE B CA 1
ATOM 6660 C C . ILE B 1 23 ? 52.625 21.656 19.312 1 31.47 23 ILE B C 1
ATOM 6662 O O . ILE B 1 23 ? 53.031 22.672 18.766 1 31.47 23 ILE B O 1
ATOM 6666 N N . ASN B 1 24 ? 53.344 20.734 20.016 1 31.67 24 ASN B N 1
ATOM 6667 C CA . ASN B 1 24 ? 54.75 21.016 20.156 1 31.67 24 ASN B CA 1
ATOM 6668 C C . ASN B 1 24 ? 55.469 21 18.812 1 31.67 24 ASN B C 1
ATOM 6670 O O . ASN B 1 24 ? 56.375 21.812 18.562 1 31.67 24 ASN B O 1
ATOM 6674 N N . ARG B 1 25 ? 54.906 19.984 18 1 29.62 25 ARG B N 1
ATOM 6675 C CA . ARG B 1 25 ? 55.531 19.938 16.688 1 29.62 25 ARG B CA 1
ATOM 6676 C C . ARG B 1 25 ? 55.125 21.141 15.836 1 29.62 25 ARG B C 1
ATOM 6678 O O . ARG B 1 25 ? 55.969 21.703 15.102 1 29.62 25 ARG B O 1
ATOM 6685 N N . ILE B 1 26 ? 53.875 21.516 16.016 1 32.06 26 ILE B N 1
ATOM 6686 C CA . ILE B 1 26 ? 53.438 22.719 15.312 1 32.06 26 ILE B CA 1
ATOM 6687 C C . ILE B 1 26 ? 54.094 23.938 15.938 1 32.06 26 ILE B C 1
ATOM 6689 O O . ILE B 1 26 ? 54.594 24.828 15.219 1 32.06 26 ILE B O 1
ATOM 6693 N N . GLN B 1 27 ? 54.156 23.922 17.281 1 34.28 27 GLN B N 1
ATOM 6694 C CA . GLN B 1 27 ? 54.844 25.031 17.938 1 34.28 27 GLN B CA 1
ATOM 6695 C C . GLN B 1 27 ? 56.312 25.094 17.547 1 34.28 27 GLN B C 1
ATOM 6697 O O . GLN B 1 27 ? 56.844 26.172 17.266 1 34.28 27 GLN B O 1
ATOM 6702 N N . THR B 1 28 ? 56.875 23.844 17.547 1 33.38 28 THR B N 1
ATOM 6703 C CA . THR B 1 28 ? 58.281 23.812 17.109 1 33.38 28 THR B CA 1
ATOM 6704 C C . THR B 1 28 ? 58.406 24.266 15.664 1 33.38 28 THR B C 1
ATOM 6706 O O . THR B 1 28 ? 59.344 25.016 15.336 1 33.38 28 THR B O 1
ATOM 6709 N N . ALA B 1 29 ? 57.406 23.828 14.867 1 32.81 29 ALA B N 1
ATOM 6710 C CA . ALA B 1 29 ? 57.406 24.297 13.492 1 32.81 29 ALA B CA 1
ATOM 6711 C C . ALA B 1 29 ? 57.094 25.797 13.422 1 32.81 29 ALA B C 1
ATOM 6713 O O . ALA B 1 29 ? 57.719 26.516 12.641 1 32.81 29 ALA B O 1
ATOM 6714 N N . ILE B 1 30 ? 56.156 26.219 14.281 1 35.56 30 ILE B N 1
ATOM 6715 C CA . ILE B 1 30 ? 55.875 27.656 14.391 1 35.56 30 ILE B CA 1
ATOM 6716 C C . ILE B 1 30 ? 57.094 28.375 14.992 1 35.56 30 ILE B C 1
ATOM 6718 O O . ILE B 1 30 ? 57.5 29.422 14.492 1 35.56 30 ILE B O 1
ATOM 6722 N N . ASP B 1 31 ? 57.625 27.734 16.062 1 35.62 31 ASP B N 1
ATOM 6723 C CA . ASP B 1 31 ? 58.781 28.328 16.703 1 35.62 31 ASP B CA 1
ATOM 6724 C C . ASP B 1 31 ? 59.969 28.359 15.75 1 35.62 31 ASP B C 1
ATOM 6726 O O . ASP B 1 31 ? 60.688 29.359 15.672 1 35.62 31 ASP B O 1
ATOM 6730 N N . ALA B 1 32 ? 60.062 27.156 15.031 1 32.72 32 ALA B N 1
ATOM 6731 C CA . ALA B 1 32 ? 61.094 27.141 13.992 1 32.72 32 ALA B CA 1
ATOM 6732 C C . ALA B 1 32 ? 60.781 28.172 12.906 1 32.72 32 ALA B C 1
ATOM 6734 O O . ALA B 1 32 ? 61.688 28.859 12.438 1 32.72 32 ALA B O 1
ATOM 6735 N N . ALA B 1 33 ? 59.469 28.234 12.664 1 31.55 33 ALA B N 1
ATOM 6736 C CA . ALA B 1 33 ? 59.062 29.266 11.703 1 31.55 33 ALA B CA 1
ATOM 6737 C C . ALA B 1 33 ? 59.281 30.656 12.266 1 31.55 33 ALA B C 1
ATOM 6739 O O . ALA B 1 33 ? 59.719 31.562 11.547 1 31.55 33 ALA B O 1
ATOM 6740 N N . THR B 1 34 ? 58.969 30.781 13.562 1 33.41 34 THR B N 1
ATOM 6741 C CA . THR B 1 34 ? 59.188 32.062 14.211 1 33.41 34 THR B CA 1
ATOM 6742 C C . THR B 1 34 ? 60.688 32.375 14.273 1 33.41 34 THR B C 1
ATOM 6744 O O . THR B 1 34 ? 61.094 33.5 14.031 1 33.41 34 THR B O 1
ATOM 6747 N N . VAL B 1 35 ? 61.406 31.297 14.695 1 31.38 35 VAL B N 1
ATOM 6748 C CA . VAL B 1 35 ? 62.875 31.5 14.695 1 31.38 35 VAL B CA 1
ATOM 6749 C C . VAL B 1 35 ? 63.344 31.844 13.289 1 31.38 35 VAL B C 1
ATOM 6751 O O . VAL B 1 35 ? 64.125 32.75 13.109 1 31.38 35 VAL B O 1
ATOM 6754 N N . ILE B 1 36 ? 62.688 31.031 12.438 1 31.7 36 ILE B N 1
ATOM 6755 C CA . ILE B 1 36 ? 63.031 31.359 11.055 1 31.7 36 ILE B CA 1
ATOM 6756 C C . ILE B 1 36 ? 62.562 32.781 10.727 1 31.7 36 ILE B C 1
ATOM 6758 O O . ILE B 1 36 ? 63.312 33.531 10.117 1 31.7 36 ILE B O 1
ATOM 6762 N N . GLN B 1 37 ? 61.312 33.031 11.227 1 28.86 37 GLN B N 1
ATOM 6763 C CA . GLN B 1 37 ? 60.844 34.406 11.023 1 28.86 37 GLN B CA 1
ATOM 6764 C C . GLN B 1 37 ? 61.719 35.406 11.766 1 28.86 37 GLN B C 1
ATOM 6766 O O . GLN B 1 37 ? 62.062 36.469 11.211 1 28.86 37 GLN B O 1
ATOM 6771 N N . LYS B 1 38 ? 61.875 35.062 13.078 1 31.17 38 LYS B N 1
ATOM 6772 C CA . LYS B 1 38 ? 62.688 36 13.836 1 31.17 38 LYS B CA 1
ATOM 6773 C C . LYS B 1 38 ? 64.125 36.094 13.258 1 31.17 38 LYS B C 1
ATOM 6775 O O . LYS B 1 38 ? 64.688 37.188 13.234 1 31.17 38 LYS B O 1
ATOM 6780 N N . GLY B 1 39 ? 64.688 34.812 13.078 1 28.03 39 GLY B N 1
ATOM 6781 C CA . GLY B 1 39 ? 66 34.906 12.445 1 28.03 39 GLY B CA 1
ATOM 6782 C C . GLY B 1 39 ? 65.938 35.594 11.094 1 28.03 39 GLY B C 1
ATOM 6783 O O . GLY B 1 39 ? 66.938 36.25 10.703 1 28.03 39 GLY B O 1
ATOM 6784 N N . ALA B 1 40 ? 64.75 35.281 10.469 1 28.41 40 ALA B N 1
ATOM 6785 C CA . ALA B 1 40 ? 64.562 36.031 9.219 1 28.41 40 ALA B 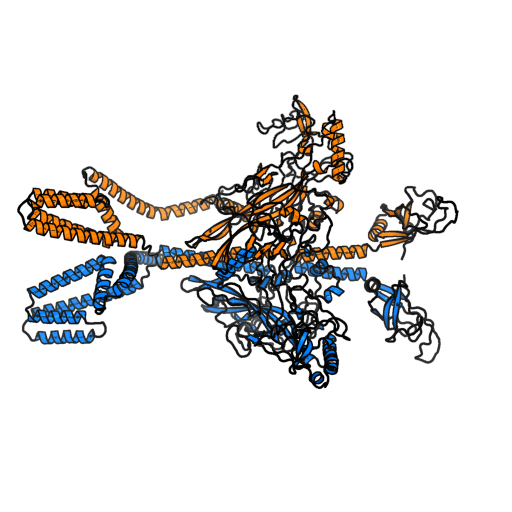CA 1
ATOM 6786 C C . ALA B 1 40 ? 64.438 37.5 9.477 1 28.41 40 ALA B C 1
ATOM 6788 O O . ALA B 1 40 ? 64.875 38.344 8.695 1 28.41 40 ALA B O 1
ATOM 6789 N N . THR B 1 41 ? 63.719 37.781 10.617 1 28.3 41 THR B N 1
ATOM 6790 C CA . THR B 1 41 ? 63.531 39.219 10.867 1 28.3 41 THR B CA 1
ATOM 6791 C C . THR B 1 41 ? 64.875 39.875 11.203 1 28.3 41 THR B C 1
ATOM 6793 O O . THR B 1 41 ? 65.062 41.031 10.828 1 28.3 41 THR B O 1
ATOM 6796 N N . LYS B 1 42 ? 65.625 39.188 12.203 1 28.75 42 LYS B N 1
ATOM 6797 C CA . LYS B 1 42 ? 66.812 39.938 12.547 1 28.75 42 LYS B CA 1
ATOM 6798 C C . LYS B 1 42 ? 67.625 40.25 11.305 1 28.75 42 LYS B C 1
ATOM 6800 O O . LYS B 1 42 ? 68.125 41.375 11.172 1 28.75 42 LYS B O 1
ATOM 6805 N N . ASN B 1 43 ? 67.938 39.094 10.633 1 25.02 43 ASN B N 1
ATOM 6806 C CA . ASN B 1 43 ? 68.875 39.344 9.531 1 25.02 43 ASN B CA 1
ATOM 6807 C C . ASN B 1 43 ? 68.188 40.156 8.422 1 25.02 43 ASN B C 1
ATOM 6809 O O . ASN B 1 43 ? 68.812 40.469 7.406 1 25.02 43 ASN B O 1
ATOM 6813 N N . ILE B 1 44 ? 66.812 40.125 8.461 1 26.91 44 ILE B N 1
ATOM 6814 C CA . ILE B 1 44 ? 66.188 40.906 7.41 1 26.91 44 ILE B CA 1
ATOM 6815 C C . ILE B 1 44 ? 66.438 42.375 7.648 1 26.91 44 ILE B C 1
ATOM 6817 O O . ILE B 1 44 ? 66.188 43.219 6.758 1 26.91 44 ILE B O 1
ATOM 6821 N N . ASN B 1 45 ? 66.625 42.906 8.875 1 26.53 45 ASN B N 1
ATOM 6822 C CA . ASN B 1 45 ? 66.812 44.344 8.891 1 26.53 45 ASN B CA 1
ATOM 6823 C C . ASN B 1 45 ? 67.938 44.781 7.941 1 26.53 45 ASN B C 1
ATOM 6825 O O . ASN B 1 45 ? 67.875 45.875 7.383 1 26.53 45 ASN B O 1
ATOM 6829 N N . ASP B 1 46 ? 69.125 44.281 8.125 1 26.09 46 ASP B N 1
ATOM 6830 C CA . ASP B 1 46 ? 70.25 44.719 7.281 1 26.09 46 ASP B CA 1
ATOM 6831 C C . ASP B 1 46 ? 70.062 44.25 5.84 1 26.09 46 ASP B C 1
ATOM 6833 O O . ASP B 1 46 ? 70.938 44.5 4.984 1 26.09 46 ASP B O 1
ATOM 6837 N N . PHE B 1 47 ? 69.375 43.031 5.684 1 24.03 47 PHE B N 1
ATOM 6838 C CA . PHE B 1 47 ? 69.25 42.562 4.312 1 24.03 47 PHE B CA 1
ATOM 6839 C C . PHE B 1 47 ? 68.25 43.375 3.508 1 24.03 47 PHE B C 1
ATOM 6841 O O . PHE B 1 47 ? 67.062 43.281 3.758 1 24.03 47 PHE B O 1
ATOM 6848 N N . ASN B 1 48 ? 68.688 44.656 3.012 1 25.81 48 ASN B N 1
ATOM 6849 C CA . ASN B 1 48 ? 67.875 45.594 2.217 1 25.81 48 ASN B CA 1
ATOM 6850 C C . ASN B 1 48 ? 66.938 44.906 1.28 1 25.81 48 ASN B C 1
ATOM 6852 O O . ASN B 1 48 ? 65.688 45.125 1.355 1 25.81 48 ASN B O 1
ATOM 6856 N N . GLY B 1 49 ? 67.062 45.188 -0.052 1 25.39 49 GLY B N 1
ATOM 6857 C CA . GLY B 1 49 ? 66.188 45.188 -1.222 1 25.39 49 GLY B CA 1
ATOM 6858 C C . GLY B 1 49 ? 65.75 43.812 -1.642 1 25.39 49 GLY B C 1
ATOM 6859 O O . GLY B 1 49 ? 64.75 43.656 -2.354 1 25.39 49 GLY B O 1
ATOM 6860 N N . ASP B 1 50 ? 66.75 42.906 -1.668 1 24.77 50 ASP B N 1
ATOM 6861 C CA . ASP B 1 50 ? 66.562 41.844 -2.67 1 24.77 50 ASP B CA 1
ATOM 6862 C C . ASP B 1 50 ? 65.625 40.781 -2.201 1 24.77 50 ASP B C 1
ATOM 6864 O O . ASP B 1 50 ? 65.938 39.906 -1.419 1 24.77 50 ASP B O 1
ATOM 6868 N N . VAL B 1 51 ? 64.312 41.219 -2.002 1 28.64 51 VAL B N 1
ATOM 6869 C CA . VAL B 1 51 ? 63.094 40.406 -1.751 1 28.64 51 VAL B CA 1
ATOM 6870 C C . VAL B 1 51 ? 63.125 39.156 -2.607 1 28.64 51 VAL B C 1
ATOM 6872 O O . VAL B 1 51 ? 62.562 38.125 -2.244 1 28.64 51 VAL B O 1
ATOM 6875 N N . THR B 1 52 ? 63.875 39.312 -3.703 1 30.69 52 THR B N 1
ATOM 6876 C CA . THR B 1 52 ? 63.969 38.219 -4.66 1 30.69 52 THR B CA 1
ATOM 6877 C C . THR B 1 52 ? 64.688 37.031 -4.051 1 30.69 52 THR B C 1
ATOM 6879 O O . THR B 1 52 ? 64.25 35.875 -4.211 1 30.69 52 THR B O 1
ATOM 6882 N N . ALA B 1 53 ? 65.625 37.438 -3.225 1 31.19 53 ALA B N 1
ATOM 6883 C CA . ALA B 1 53 ? 66.438 36.344 -2.65 1 31.19 53 ALA B CA 1
ATOM 6884 C C . ALA B 1 53 ? 65.625 35.531 -1.655 1 31.19 53 ALA B C 1
ATOM 6886 O O . ALA B 1 53 ? 65.75 34.312 -1.595 1 31.19 53 ALA B O 1
ATOM 6887 N N . LEU B 1 54 ? 64.75 36.25 -0.939 1 30.23 54 LEU B N 1
ATOM 6888 C CA . LEU B 1 54 ? 63.969 35.562 0.059 1 30.23 54 LEU B CA 1
ATOM 6889 C C . LEU B 1 54 ? 62.938 34.656 -0.608 1 30.23 54 LEU B C 1
ATOM 6891 O O . LEU B 1 54 ? 62.75 33.531 -0.2 1 30.23 54 LEU B O 1
ATOM 6895 N N . LYS B 1 55 ? 62.312 35.281 -1.657 1 29.19 55 LYS B N 1
ATOM 6896 C CA . LYS B 1 55 ? 61.375 34.469 -2.408 1 29.19 55 LYS B CA 1
ATOM 6897 C C . LYS B 1 55 ? 62.031 33.219 -2.975 1 29.19 55 LYS B C 1
ATOM 6899 O O . LYS B 1 55 ? 61.469 32.125 -2.922 1 29.19 55 LYS B O 1
ATOM 6904 N N . ASN B 1 56 ? 63.344 33.438 -3.365 1 32.34 56 ASN B N 1
ATOM 6905 C CA . ASN B 1 56 ? 64.125 32.312 -3.893 1 32.34 56 ASN B CA 1
ATOM 6906 C C . ASN B 1 56 ? 64.438 31.312 -2.797 1 32.34 56 ASN B C 1
ATOM 6908 O O . ASN B 1 56 ? 64.375 30.109 -3.023 1 32.34 56 ASN B O 1
ATOM 6912 N N . SER B 1 57 ? 64.688 31.859 -1.635 1 30.97 57 SER B N 1
ATOM 6913 C CA . SER B 1 57 ? 65.125 30.953 -0.562 1 30.97 57 SER B CA 1
ATOM 6914 C C . SER B 1 57 ? 63.906 30.156 -0.051 1 30.97 57 SER B C 1
ATOM 6916 O O . SER B 1 57 ? 64 28.953 0.194 1 30.97 57 SER B O 1
ATOM 6918 N N . ILE B 1 58 ? 62.781 30.906 0.263 1 33.22 58 ILE B N 1
ATOM 6919 C CA . ILE B 1 58 ? 61.594 30.219 0.721 1 33.22 58 ILE B CA 1
ATOM 6920 C C . ILE B 1 58 ? 61.031 29.328 -0.397 1 33.22 58 ILE B C 1
ATOM 6922 O O . ILE B 1 58 ? 60.625 28.188 -0.153 1 33.22 58 ILE B O 1
ATOM 6926 N N . GLY B 1 59 ? 61.062 29.844 -1.689 1 29.42 59 GLY B N 1
ATOM 6927 C CA . GLY B 1 59 ? 60.719 29.016 -2.836 1 29.42 59 GLY B CA 1
ATOM 6928 C C . GLY B 1 59 ? 61.656 27.812 -2.982 1 29.42 59 GLY B C 1
ATOM 6929 O O . GLY B 1 59 ? 61.188 26.703 -3.289 1 29.42 59 GLY B O 1
ATOM 6930 N N . ASN B 1 60 ? 62.969 28.094 -2.699 1 32.06 60 ASN B N 1
ATOM 6931 C CA . ASN B 1 60 ? 63.938 27 -2.75 1 32.06 60 ASN B CA 1
ATOM 6932 C C . ASN B 1 60 ? 63.719 26 -1.617 1 32.06 60 ASN B C 1
ATOM 6934 O O . ASN B 1 60 ? 63.844 24.797 -1.816 1 32.06 60 ASN B O 1
ATOM 6938 N N . HIS B 1 61 ? 63.531 26.453 -0.411 1 30.25 61 HIS B N 1
ATOM 6939 C CA . HIS B 1 61 ? 63.375 25.5 0.684 1 30.25 61 HIS B CA 1
ATOM 6940 C C . HIS B 1 61 ? 62.031 24.781 0.585 1 30.25 61 HIS B C 1
ATOM 6942 O O . HIS B 1 61 ? 61.938 23.578 0.838 1 30.25 61 HIS B O 1
ATOM 6948 N N . TYR B 1 62 ? 60.844 25.531 0.433 1 30.45 62 TYR B N 1
ATOM 6949 C CA . TYR B 1 62 ? 59.562 24.906 0.282 1 30.45 62 TYR B CA 1
ATOM 6950 C C . TYR B 1 62 ? 59.531 23.969 -0.916 1 30.45 62 TYR B C 1
ATOM 6952 O O . TYR B 1 62 ? 59 22.859 -0.839 1 30.45 62 TYR B O 1
ATOM 6960 N N . TRP B 1 63 ? 60.062 24.359 -2.037 1 30.44 63 TRP B N 1
ATOM 6961 C CA . TRP B 1 63 ? 60.188 23.516 -3.213 1 30.44 63 TRP B CA 1
ATOM 6962 C C . TRP B 1 63 ? 61.219 22.422 -2.994 1 30.44 63 TRP B C 1
ATOM 6964 O O . TRP B 1 63 ? 61.062 21.297 -3.49 1 30.44 63 TRP B O 1
ATOM 6974 N N . LYS B 1 64 ? 62.312 22.641 -2.312 1 33.22 64 LYS B N 1
ATOM 6975 C CA . LYS B 1 64 ? 63.281 21.594 -2.041 1 33.22 64 LYS B CA 1
ATOM 6976 C C . LYS B 1 64 ? 62.688 20.453 -1.231 1 33.22 64 LYS B C 1
ATOM 6978 O O . LYS B 1 64 ? 63.031 19.281 -1.407 1 33.22 64 LYS B O 1
ATOM 6983 N N . VAL B 1 65 ? 61.844 20.703 -0.253 1 31.62 65 VAL B N 1
ATOM 6984 C CA . VAL B 1 65 ? 61.25 19.641 0.56 1 31.62 65 VAL B CA 1
ATOM 6985 C C . VAL B 1 65 ? 60.188 18.906 -0.243 1 31.62 65 VAL B C 1
ATOM 6987 O O . VAL B 1 65 ? 60.062 17.688 -0.146 1 31.62 65 VAL B O 1
ATOM 6990 N N . ARG B 1 66 ? 59.312 19.672 -0.948 1 32.62 66 ARG B N 1
ATOM 6991 C CA . ARG B 1 66 ? 58.219 18.906 -1.55 1 32.62 66 ARG B CA 1
ATOM 6992 C C . ARG B 1 66 ? 58.625 18.312 -2.891 1 32.62 66 ARG B C 1
ATOM 6994 O O . ARG B 1 66 ? 58.094 17.281 -3.311 1 32.62 66 ARG B O 1
ATOM 7001 N N . ASN B 1 67 ? 59.25 19.016 -3.85 1 27.89 67 ASN B N 1
ATOM 7002 C CA . ASN B 1 67 ? 59.719 18.422 -5.102 1 27.89 67 ASN B CA 1
ATOM 7003 C C . ASN B 1 67 ? 61.219 18.562 -5.242 1 27.89 67 ASN B C 1
ATOM 7005 O O . ASN B 1 67 ? 61.75 19.641 -5.527 1 27.89 67 ASN B O 1
ATOM 7009 N N . PRO B 1 68 ? 62.094 17.578 -4.605 1 37.16 68 PRO B N 1
ATOM 7010 C CA . PRO B 1 68 ? 63.531 17.562 -4.645 1 37.16 68 PRO B CA 1
ATOM 7011 C C . PRO B 1 68 ? 64.125 17.906 -6.023 1 37.16 68 PRO B C 1
ATOM 7013 O O . PRO B 1 68 ? 65.188 18.5 -6.129 1 37.16 68 PRO B O 1
ATOM 7016 N N . ALA B 1 69 ? 63.312 17.609 -7.059 1 33.84 69 ALA B N 1
ATOM 7017 C CA . ALA B 1 69 ? 63.781 17.859 -8.422 1 33.84 69 ALA B CA 1
ATOM 7018 C C . ALA B 1 69 ? 63.938 19.359 -8.68 1 33.84 69 ALA B C 1
ATOM 7020 O O . ALA B 1 69 ? 64.875 19.797 -9.352 1 33.84 69 ALA B O 1
ATOM 7021 N N . LEU B 1 70 ? 63 20.109 -8.094 1 36.88 70 LEU B N 1
ATOM 7022 C CA . LEU B 1 70 ? 63.062 21.547 -8.305 1 36.88 70 LEU B CA 1
ATOM 7023 C C . LEU B 1 70 ? 64.25 22.156 -7.531 1 36.88 70 LEU B C 1
ATOM 7025 O O . LEU B 1 70 ? 64.875 23.078 -8.008 1 36.88 70 LEU B O 1
ATOM 7029 N N . GLY B 1 71 ? 64.562 21.547 -6.434 1 39.31 71 GLY B N 1
ATOM 7030 C CA . GLY B 1 71 ? 65.75 21.984 -5.699 1 39.31 71 GLY B CA 1
ATOM 7031 C C . GLY B 1 71 ? 67 21.797 -6.477 1 39.31 71 GLY B C 1
ATOM 7032 O O . GLY B 1 71 ? 67.875 22.672 -6.465 1 39.31 71 GLY B O 1
ATOM 7033 N N . GLN B 1 72 ? 67.062 20.609 -7.129 1 40.12 72 GLN B N 1
ATOM 7034 C CA . GLN B 1 72 ? 68.25 20.328 -7.93 1 40.12 72 GLN B CA 1
ATOM 7035 C C . GLN B 1 72 ? 68.312 21.266 -9.125 1 40.12 72 GLN B C 1
ATOM 7037 O O . GLN B 1 72 ? 69.375 21.781 -9.445 1 40.12 72 GLN B O 1
ATOM 7042 N N . ILE B 1 73 ? 67.125 21.516 -9.672 1 38.97 73 ILE B N 1
ATOM 7043 C CA . ILE B 1 73 ? 67.125 22.438 -10.797 1 38.97 73 ILE B CA 1
ATOM 7044 C C . ILE B 1 73 ? 67.562 23.828 -10.344 1 38.97 73 ILE B C 1
ATOM 7046 O O . ILE B 1 73 ? 68.375 24.484 -11.023 1 38.97 73 ILE B O 1
ATOM 7050 N N . GLN B 1 74 ? 67.188 24.125 -9.203 1 41.19 74 GLN B N 1
ATOM 7051 C CA . GLN B 1 74 ? 67.562 25.453 -8.688 1 41.19 74 GLN B CA 1
ATOM 7052 C C . GLN B 1 74 ? 69.062 25.5 -8.359 1 41.19 74 GLN B C 1
ATOM 7054 O O . GLN B 1 74 ? 69.688 26.516 -8.625 1 41.19 74 GLN B O 1
ATOM 7059 N N . LYS B 1 75 ? 69.5 24.406 -7.805 1 46.69 75 LYS B N 1
ATOM 7060 C CA . LYS B 1 75 ? 70.938 24.312 -7.566 1 46.69 75 LYS B CA 1
ATOM 7061 C C . LYS B 1 75 ? 71.688 24.391 -8.875 1 46.69 75 LYS B C 1
ATOM 7063 O O . LYS B 1 75 ? 72.75 25.078 -8.953 1 46.69 75 LYS B O 1
ATOM 7068 N N . ASP B 1 76 ? 71.125 23.703 -9.836 1 41.31 76 ASP B N 1
ATOM 7069 C CA . ASP B 1 76 ? 71.75 23.719 -11.148 1 41.31 76 ASP B CA 1
ATOM 7070 C C . ASP B 1 76 ? 71.688 25.109 -11.766 1 41.31 76 ASP B C 1
ATOM 7072 O O . ASP B 1 76 ? 72.688 25.562 -12.352 1 41.31 76 ASP B O 1
ATOM 7076 N N . ILE B 1 77 ? 70.625 25.797 -11.477 1 44.78 77 ILE B N 1
ATOM 7077 C CA . ILE B 1 77 ? 70.5 27.188 -11.922 1 44.78 77 ILE B CA 1
ATOM 7078 C C . ILE B 1 77 ? 71.5 28.047 -11.18 1 44.78 77 ILE B C 1
ATOM 7080 O O . ILE B 1 77 ? 72.188 28.891 -11.781 1 44.78 77 ILE B O 1
ATOM 7084 N N . GLY B 1 78 ? 71.625 27.75 -9.938 1 44.38 78 GLY B N 1
ATOM 7085 C CA . GLY B 1 78 ? 72.625 28.469 -9.156 1 44.38 78 GLY B CA 1
ATOM 7086 C C . GLY B 1 78 ? 74.062 28.266 -9.648 1 44.38 78 GLY B C 1
ATOM 7087 O O . GLY B 1 78 ? 74.812 29.203 -9.742 1 44.38 78 GLY B O 1
ATOM 7088 N N . THR B 1 79 ? 74.312 26.984 -9.891 1 44.72 79 THR B N 1
ATOM 7089 C CA . THR B 1 79 ? 75.625 26.656 -10.383 1 44.72 79 THR B CA 1
ATOM 7090 C C . THR B 1 79 ? 75.938 27.328 -11.727 1 44.72 79 THR B C 1
ATOM 7092 O O . THR B 1 79 ? 77 27.859 -11.953 1 44.72 79 THR B O 1
ATOM 7095 N N . VAL B 1 80 ? 74.875 27.297 -12.539 1 40.16 80 VAL B N 1
ATOM 7096 C CA . VAL B 1 80 ? 75 27.938 -13.844 1 40.16 80 VAL B CA 1
ATOM 7097 C C . VAL B 1 80 ? 75.188 29.453 -13.648 1 40.16 80 VAL B C 1
ATOM 7099 O O . VAL B 1 80 ? 76 30.062 -14.305 1 40.16 80 VAL B O 1
ATOM 7102 N N . LYS B 1 81 ? 74.438 29.938 -12.695 1 42.81 81 LYS B N 1
ATOM 7103 C CA . LYS B 1 81 ? 74.562 31.359 -12.414 1 42.81 81 LYS B CA 1
ATOM 7104 C C . LYS B 1 81 ? 76 31.703 -11.891 1 42.81 81 LYS B C 1
ATOM 7106 O O . LYS B 1 81 ? 76.562 32.688 -12.32 1 42.81 81 LYS B O 1
ATOM 7111 N N . SER B 1 82 ? 76.375 30.906 -11 1 47.5 82 SER B N 1
ATOM 7112 C CA . SER B 1 82 ? 77.75 31.141 -10.453 1 47.5 82 SER B CA 1
ATOM 7113 C C . SER B 1 82 ? 78.812 30.984 -11.531 1 47.5 82 SER B C 1
ATOM 7115 O O . SER B 1 82 ? 79.75 31.781 -11.578 1 47.5 82 SER B O 1
ATOM 7117 N N . ALA B 1 83 ? 78.625 29.953 -12.344 1 42.59 83 ALA B N 1
ATOM 7118 C CA . ALA B 1 83 ? 79.562 29.781 -13.445 1 42.59 83 ALA B CA 1
ATOM 7119 C C . ALA B 1 83 ? 79.5 30.969 -14.406 1 42.59 83 ALA B C 1
ATOM 7121 O O . ALA B 1 83 ? 80.562 31.438 -14.875 1 42.59 83 ALA B O 1
ATOM 7122 N N . LEU B 1 84 ? 78.312 31.469 -14.57 1 41.25 84 LEU B N 1
ATOM 7123 C CA . LEU B 1 84 ? 78.125 32.656 -15.414 1 41.25 84 LEU B CA 1
ATOM 7124 C C . LEU B 1 84 ? 78.75 33.875 -14.758 1 41.25 84 LEU B C 1
ATOM 7126 O O . LEU B 1 84 ? 79.438 34.656 -15.422 1 41.25 84 LEU B O 1
ATOM 7130 N N . ASP B 1 85 ? 78.562 34 -13.477 1 44.44 85 ASP B N 1
ATOM 7131 C CA . ASP B 1 85 ? 79.188 35.094 -12.75 1 44.44 85 ASP B CA 1
ATOM 7132 C C . ASP B 1 85 ? 80.688 35.062 -12.852 1 44.44 85 ASP B C 1
ATOM 7134 O O . ASP B 1 85 ? 81.375 36.094 -13.055 1 44.44 85 ASP B O 1
ATOM 7138 N N . THR B 1 86 ? 81.25 33.875 -12.602 1 45.06 86 THR B N 1
ATOM 7139 C CA . THR B 1 86 ? 82.688 33.719 -12.703 1 45.06 86 THR B CA 1
ATOM 7140 C C . THR B 1 86 ? 83.188 34.062 -14.102 1 45.06 86 THR B C 1
ATOM 7142 O O . THR B 1 86 ? 84.188 34.75 -14.258 1 45.06 86 THR B O 1
ATOM 7145 N N . LEU B 1 87 ? 82.438 33.594 -15.109 1 38.25 87 LEU B N 1
ATOM 7146 C CA . LEU B 1 87 ? 82.812 33.906 -16.484 1 38.25 87 LEU B CA 1
ATOM 7147 C C . LEU B 1 87 ? 82.688 35.406 -16.766 1 38.25 87 LEU B C 1
ATOM 7149 O O . LEU B 1 87 ? 83.562 35.969 -17.438 1 38.25 87 LEU B O 1
ATOM 7153 N N . ILE B 1 88 ? 81.688 36 -16.172 1 39.81 88 ILE B N 1
ATOM 7154 C CA . ILE B 1 88 ? 81.562 37.438 -16.312 1 39.81 88 ILE B CA 1
ATOM 7155 C C . ILE B 1 88 ? 82.688 38.156 -15.617 1 39.81 88 ILE B C 1
ATOM 7157 O O . ILE B 1 88 ? 83.25 39.125 -16.172 1 39.81 88 ILE B O 1
ATOM 7161 N N . LYS B 1 89 ? 82.938 37.812 -14.391 1 42.09 89 LYS B N 1
ATOM 7162 C CA . LYS B 1 89 ? 84 38.5 -13.656 1 42.09 89 LYS B CA 1
ATOM 7163 C C . LYS B 1 89 ? 85.312 38.375 -14.391 1 42.09 89 LYS B C 1
ATOM 7165 O O . LYS B 1 89 ? 86.125 39.312 -14.32 1 42.09 89 LYS B O 1
ATOM 7170 N N . GLU B 1 90 ? 85.625 37.188 -14.781 1 38.94 90 GLU B N 1
ATOM 7171 C CA . GLU B 1 90 ? 87 37.031 -15.359 1 38.94 90 GLU B CA 1
ATOM 7172 C C . GLU B 1 90 ? 87.125 37.812 -16.656 1 38.94 90 GLU B C 1
ATOM 7174 O O . GLU B 1 90 ? 88.188 38.312 -16.984 1 38.94 90 GLU B O 1
ATOM 7179 N N . LYS B 1 91 ? 86.125 37.719 -17.594 1 35.75 91 LYS B N 1
ATOM 7180 C CA . LYS B 1 91 ? 86.438 38.312 -18.906 1 35.75 91 LYS B CA 1
ATOM 7181 C C . LYS B 1 91 ? 85.875 39.688 -19.031 1 35.75 91 LYS B C 1
ATOM 7183 O O . LYS B 1 91 ? 86.125 40.406 -20 1 35.75 91 LYS B O 1
ATOM 7188 N N . LEU B 1 92 ? 84.625 40.031 -18.422 1 36.09 92 LEU B N 1
ATOM 7189 C CA . LEU B 1 92 ? 84 41.25 -18.859 1 36.09 92 LEU B CA 1
ATOM 7190 C C . LEU B 1 92 ? 84.438 42.469 -18.062 1 36.09 92 LEU B C 1
ATOM 7192 O O . LEU B 1 92 ? 84.812 42.344 -16.891 1 36.09 92 LEU B O 1
ATOM 7196 N N . ASN B 1 93 ? 85 43.531 -18.703 1 37.84 93 ASN B N 1
ATOM 7197 C CA . ASN B 1 93 ? 85.375 44.812 -18.109 1 37.84 93 ASN B CA 1
ATOM 7198 C C . ASN B 1 93 ? 84.25 45.406 -17.281 1 37.84 93 ASN B C 1
ATOM 7200 O O . ASN B 1 93 ? 83.125 44.938 -17.344 1 37.84 93 ASN B O 1
ATOM 7204 N N . TRP B 1 94 ? 84.5 46.312 -16.281 1 39.75 94 TRP B N 1
ATOM 7205 C CA . TRP B 1 94 ? 83.625 46.844 -15.242 1 39.75 94 TRP B CA 1
ATOM 7206 C C . TRP B 1 94 ? 82.25 47.188 -15.805 1 39.75 94 TRP B C 1
ATOM 7208 O O . TRP B 1 94 ? 81.188 46.906 -15.188 1 39.75 94 TRP B O 1
ATOM 7218 N N . LYS B 1 95 ? 82.125 47.875 -16.922 1 38.84 95 LYS B N 1
ATOM 7219 C CA . LYS B 1 95 ? 80.875 48.344 -17.562 1 38.84 95 LYS B CA 1
ATOM 7220 C C . LYS B 1 95 ? 80.062 47.156 -18.031 1 38.84 95 LYS B C 1
ATOM 7222 O O . LYS B 1 95 ? 78.812 47.188 -17.906 1 38.84 95 LYS B O 1
ATOM 7227 N N . GLN B 1 96 ? 80.812 46.219 -18.594 1 38.12 96 GLN B N 1
ATOM 7228 C CA . GLN B 1 96 ? 80.125 45.031 -19.062 1 38.12 96 GLN B CA 1
ATOM 7229 C C . GLN B 1 96 ? 79.5 44.219 -17.906 1 38.12 96 GLN B C 1
ATOM 7231 O O . GLN B 1 96 ? 78.438 43.625 -18.031 1 38.12 96 GLN B O 1
ATOM 7236 N N . GLU B 1 97 ? 80.25 44.281 -16.766 1 41.84 97 GLU B N 1
ATOM 7237 C CA . GLU B 1 97 ? 79.75 43.656 -15.531 1 41.84 97 GLU B CA 1
ATOM 7238 C C . GLU B 1 97 ? 78.438 44.281 -15.086 1 41.84 97 GLU B C 1
ATOM 7240 O O . GLU B 1 97 ? 77.5 43.562 -14.711 1 41.84 97 GLU B O 1
ATOM 7245 N N . LYS B 1 98 ? 78.438 45.625 -15.062 1 45.28 98 LYS B N 1
ATOM 7246 C CA . LYS B 1 98 ? 77.188 46.312 -14.664 1 45.28 98 LYS B CA 1
ATOM 7247 C C . LYS B 1 98 ? 76.062 45.969 -15.609 1 45.28 98 LYS B C 1
ATOM 7249 O O . LYS B 1 98 ? 74.938 45.688 -15.164 1 45.28 98 LYS B O 1
ATOM 7254 N N . LEU B 1 99 ? 76.375 46 -16.875 1 41.66 99 LEU B N 1
ATOM 7255 C CA . LEU B 1 99 ? 75.375 45.688 -17.859 1 41.66 99 LEU B CA 1
ATOM 7256 C C . LEU B 1 99 ? 74.875 44.281 -17.703 1 41.66 99 LEU B C 1
ATOM 7258 O O . LEU B 1 99 ? 73.625 44.031 -17.75 1 41.66 99 LEU B O 1
ATOM 7262 N N . LEU B 1 100 ? 75.812 43.375 -17.531 1 41.78 100 LEU B N 1
ATOM 7263 C CA . LEU B 1 100 ? 75.375 42 -17.312 1 41.78 100 LEU B CA 1
ATOM 7264 C C . LEU B 1 100 ? 74.625 41.844 -16.016 1 41.78 100 LEU B C 1
ATOM 7266 O O . LEU B 1 100 ? 73.625 41.125 -15.961 1 41.78 100 LEU B O 1
ATOM 7270 N N . LYS B 1 101 ? 75.125 42.562 -14.969 1 46.47 101 LYS B N 1
ATOM 7271 C CA . LYS B 1 101 ? 74.312 42.562 -13.75 1 46.47 101 LYS B CA 1
ATOM 7272 C C . LYS B 1 101 ? 72.875 43.125 -14 1 46.47 101 LYS B C 1
ATOM 7274 O O . LYS B 1 101 ? 71.938 42.562 -13.508 1 46.47 101 LYS B O 1
ATOM 7279 N N . ASP B 1 102 ? 72.875 44.219 -14.797 1 45.47 102 ASP B N 1
ATOM 7280 C CA . ASP B 1 102 ? 71.562 44.812 -15.141 1 45.47 102 ASP B CA 1
ATOM 7281 C C . ASP B 1 102 ? 70.688 43.844 -15.945 1 45.47 102 ASP B C 1
ATOM 7283 O O . ASP B 1 102 ? 69.5 43.75 -15.727 1 45.47 102 ASP B O 1
ATOM 7287 N N . ILE B 1 103 ? 71.375 43.156 -16.828 1 42.06 103 ILE B N 1
ATOM 7288 C CA . ILE B 1 103 ? 70.688 42.156 -17.625 1 42.06 103 ILE B CA 1
ATOM 7289 C C . ILE B 1 103 ? 70.188 41.031 -16.734 1 42.06 103 ILE B C 1
ATOM 7291 O O . ILE B 1 103 ? 69.062 40.562 -16.859 1 42.06 103 ILE B O 1
ATOM 7295 N N . VAL B 1 104 ? 71.125 40.562 -15.844 1 41.62 104 VAL B N 1
ATOM 7296 C CA . VAL B 1 104 ? 70.812 39.5 -14.914 1 41.62 104 VAL B CA 1
ATOM 7297 C C . VAL B 1 104 ? 69.625 39.969 -14.016 1 41.62 104 VAL B C 1
ATOM 7299 O O . VAL B 1 104 ? 68.688 39.219 -13.781 1 41.62 104 VAL B O 1
ATOM 7302 N N . ASP B 1 105 ? 69.75 41.25 -13.508 1 44.06 105 ASP B N 1
ATOM 7303 C CA . ASP B 1 105 ? 68.688 41.812 -12.68 1 44.06 105 ASP B CA 1
ATOM 7304 C C . ASP B 1 105 ? 67.375 41.938 -13.461 1 44.06 105 ASP B C 1
ATOM 7306 O O . ASP B 1 105 ? 66.312 41.688 -12.922 1 44.06 105 ASP B O 1
ATOM 7310 N N . LEU B 1 106 ? 67.5 42.375 -14.758 1 42.38 106 LEU B N 1
ATOM 7311 C CA . LEU B 1 106 ? 66.312 42.469 -15.602 1 42.38 106 LEU B CA 1
ATOM 7312 C C . LEU B 1 106 ? 65.75 41.094 -15.875 1 42.38 106 LEU B C 1
ATOM 7314 O O . LEU B 1 106 ? 64.562 40.938 -15.906 1 42.38 106 LEU B O 1
ATOM 7318 N N . ALA B 1 107 ? 66.688 40.125 -16.172 1 38.66 107 ALA B N 1
ATOM 7319 C CA . ALA B 1 107 ? 66.188 38.75 -16.391 1 38.66 107 ALA B CA 1
ATOM 7320 C C . ALA B 1 107 ? 65.5 38.219 -15.148 1 38.66 107 ALA B C 1
ATOM 7322 O O . ALA B 1 107 ? 64.562 37.469 -15.258 1 38.66 107 ALA B O 1
ATOM 7323 N N . ASP B 1 108 ? 66.062 38.469 -13.984 1 37.94 108 ASP B N 1
ATOM 7324 C CA . ASP B 1 108 ? 65.5 38 -12.734 1 37.94 108 ASP B CA 1
ATOM 7325 C C . ASP B 1 108 ? 64.125 38.656 -12.477 1 37.94 108 ASP B C 1
ATOM 7327 O O . ASP B 1 108 ? 63.25 38.062 -11.828 1 37.94 108 ASP B O 1
ATOM 7331 N N . THR B 1 109 ? 64 39.969 -12.844 1 37.28 109 THR B N 1
ATOM 7332 C CA . THR B 1 109 ? 62.75 40.688 -12.586 1 37.28 109 THR B CA 1
ATOM 7333 C C . THR B 1 109 ? 61.75 40.5 -13.742 1 37.28 109 THR B C 1
ATOM 7335 O O . THR B 1 109 ? 60.688 41.125 -13.766 1 37.28 109 THR B O 1
ATOM 7338 N N . THR B 1 110 ? 62.125 39.969 -14.891 1 32.72 110 THR B N 1
ATOM 7339 C CA . THR B 1 110 ? 61.219 39.812 -16.016 1 32.72 110 THR B CA 1
ATOM 7340 C C . THR B 1 110 ? 60.094 38.812 -15.664 1 32.72 110 THR B C 1
ATOM 7342 O O . THR B 1 110 ? 60.344 37.625 -15.477 1 32.72 110 THR B O 1
ATOM 7345 N N . THR B 1 111 ? 59.125 39.312 -14.781 1 33.06 111 THR B N 1
ATOM 7346 C CA . THR B 1 111 ? 57.844 38.625 -14.688 1 33.06 111 THR B CA 1
ATOM 7347 C C . THR B 1 111 ? 57.219 38.469 -16.062 1 33.06 111 THR B C 1
ATOM 7349 O O . THR B 1 111 ? 57.625 39.156 -17.016 1 33.06 111 THR B O 1
ATOM 7352 N N . SER B 1 112 ? 56.312 37.5 -16.297 1 33.78 112 SER B N 1
ATOM 7353 C CA . SER B 1 112 ? 55.656 37.125 -17.547 1 33.78 112 SER B CA 1
ATOM 7354 C C . SER B 1 112 ? 55.25 38.375 -18.344 1 33.78 112 SER B C 1
ATOM 7356 O O . SER B 1 112 ? 55.188 38.312 -19.578 1 33.78 112 SER B O 1
ATOM 7358 N N . GLU B 1 113 ? 54.781 39.438 -17.719 1 36.88 113 GLU B N 1
ATOM 7359 C CA . GLU B 1 113 ? 54.125 40.531 -18.422 1 36.88 113 GLU B CA 1
ATOM 7360 C C . GLU B 1 113 ? 55.125 41.406 -19.203 1 36.88 113 GLU B C 1
ATOM 7362 O O . GLU B 1 113 ? 54.75 42.031 -20.172 1 36.88 113 GLU B O 1
ATOM 7367 N N . HIS B 1 114 ? 56.25 41.625 -18.656 1 35.69 114 HIS B N 1
ATOM 7368 C CA . HIS B 1 114 ? 57.094 42.656 -19.266 1 35.69 114 HIS B CA 1
ATOM 7369 C C . HIS B 1 114 ? 58.219 42.031 -20.094 1 35.69 114 HIS B C 1
ATOM 7371 O O . HIS B 1 114 ? 59.281 42.625 -20.234 1 35.69 114 HIS B O 1
ATOM 7377 N N . ILE B 1 115 ? 57.969 40.75 -20.5 1 38.88 115 ILE B N 1
ATOM 7378 C CA . ILE B 1 115 ? 58.969 40 -21.266 1 38.88 115 ILE B CA 1
ATOM 7379 C C . ILE B 1 115 ? 59.281 40.75 -22.547 1 38.88 115 ILE B C 1
ATOM 7381 O O . ILE B 1 115 ? 60.469 40.906 -22.906 1 38.88 115 ILE B O 1
ATOM 7385 N N . GLU B 1 116 ? 58.188 41.281 -23.094 1 43.03 116 GLU B N 1
ATOM 7386 C CA . GLU B 1 116 ? 58.344 41.844 -24.438 1 43.03 116 GLU B CA 1
ATOM 7387 C C . GLU B 1 116 ? 59.219 43.094 -24.391 1 43.03 116 GLU B C 1
ATOM 7389 O O . GLU B 1 116 ? 60.125 43.281 -25.203 1 43.03 116 GLU B O 1
ATOM 7394 N N . ALA B 1 117 ? 58.781 43.938 -23.406 1 48.47 117 ALA B N 1
ATOM 7395 C CA . ALA B 1 117 ? 59.469 45.25 -23.359 1 48.47 117 ALA B CA 1
ATOM 7396 C C . ALA B 1 117 ? 60.938 45.062 -23 1 48.47 117 ALA B C 1
ATOM 7398 O O . ALA B 1 117 ? 61.812 45.781 -23.516 1 48.47 117 ALA B O 1
ATOM 7399 N N . ASN B 1 118 ? 61.094 44.094 -22.156 1 41.84 118 ASN B N 1
ATOM 7400 C CA . ASN B 1 118 ? 62.469 43.906 -21.703 1 41.84 118 ASN B CA 1
ATOM 7401 C C . ASN B 1 118 ? 63.312 43.188 -22.766 1 41.84 118 ASN B C 1
ATOM 7403 O O . ASN B 1 118 ? 64.5 43.438 -22.891 1 41.84 118 ASN B O 1
ATOM 7407 N N . GLU B 1 119 ? 62.562 42.406 -23.656 1 46.75 119 GLU B N 1
ATOM 7408 C CA . GLU B 1 119 ? 63.25 41.844 -24.812 1 46.75 119 GLU B CA 1
ATOM 7409 C C . GLU B 1 119 ? 63.781 42.938 -25.734 1 46.75 119 GLU B C 1
ATOM 7411 O O . GLU B 1 119 ? 64.938 42.875 -26.219 1 46.75 119 GLU B O 1
ATOM 7416 N N . GLN B 1 120 ? 62.906 43.969 -25.891 1 52.31 120 GLN B N 1
ATOM 7417 C CA . GLN B 1 120 ? 63.281 45.062 -26.781 1 52.31 120 GLN B CA 1
ATOM 7418 C C . GLN B 1 120 ? 64.438 45.844 -26.188 1 52.31 120 GLN B C 1
ATOM 7420 O O . GLN B 1 120 ? 65.375 46.219 -26.906 1 52.31 120 GLN B O 1
ATOM 7425 N N . LYS B 1 121 ? 64.375 46.031 -24.891 1 48.91 121 LYS B N 1
ATOM 7426 C CA . LYS B 1 121 ? 65.438 46.781 -24.25 1 48.91 121 LYS B CA 1
ATOM 7427 C C . LYS B 1 121 ? 66.75 46.062 -24.312 1 48.91 121 LYS B C 1
ATOM 7429 O O . LYS B 1 121 ? 67.812 46.656 -24.547 1 48.91 121 LYS B O 1
ATOM 7434 N N . VAL B 1 122 ? 66.562 44.781 -24.203 1 47.22 122 VAL B N 1
ATOM 7435 C CA . VAL B 1 122 ? 67.75 43.938 -24.344 1 47.22 122 VAL B CA 1
ATOM 7436 C C . VAL B 1 122 ? 68.25 44 -25.781 1 47.22 122 VAL B C 1
ATOM 7438 O O . VAL B 1 122 ? 69.438 44.156 -26.031 1 47.22 122 VAL B O 1
ATOM 7441 N N . LYS B 1 123 ? 67.25 43.969 -26.672 1 49.94 123 LYS B N 1
ATOM 7442 C CA . LYS B 1 123 ? 67.562 44.062 -28.094 1 49.94 123 LYS B CA 1
ATOM 7443 C C . LYS B 1 123 ? 68.25 45.406 -28.406 1 49.94 123 LYS B C 1
ATOM 7445 O O . LYS B 1 123 ? 69.188 45.5 -29.156 1 49.94 123 LYS B O 1
ATOM 7450 N N . ASP B 1 124 ? 67.625 46.531 -27.906 1 48.81 124 ASP B N 1
ATOM 7451 C CA . ASP B 1 124 ? 68.125 47.875 -28.125 1 48.81 124 ASP B CA 1
ATOM 7452 C C . ASP B 1 124 ? 69.562 48 -27.516 1 48.81 124 ASP B C 1
ATOM 7454 O O . ASP B 1 124 ? 70.438 48.625 -28.109 1 48.81 124 ASP B O 1
ATOM 7458 N N . TYR B 1 125 ? 69.5 47.438 -26.391 1 40.59 125 TYR B N 1
ATOM 7459 C CA . TYR B 1 125 ? 70.812 47.5 -25.734 1 40.59 125 TYR B CA 1
ATOM 7460 C C . TYR B 1 125 ? 71.875 46.719 -26.516 1 40.59 125 TYR B C 1
ATOM 7462 O O . TYR B 1 125 ? 73 47.188 -26.688 1 40.59 125 TYR B O 1
ATOM 7470 N N . ILE B 1 126 ? 71.438 45.562 -27.016 1 42.69 126 ILE B N 1
ATOM 7471 C CA . ILE B 1 126 ? 72.312 44.781 -27.875 1 42.69 126 ILE B CA 1
ATOM 7472 C C . ILE B 1 126 ? 72.688 45.625 -29.109 1 42.69 126 ILE B C 1
ATOM 7474 O O . ILE B 1 126 ? 73.812 45.625 -29.516 1 42.69 126 ILE B O 1
ATOM 7478 N N . SER B 1 127 ? 71.688 46.25 -29.688 1 43.06 127 SER B N 1
ATOM 7479 C CA . SER B 1 127 ? 71.938 47.094 -30.859 1 43.06 127 SER B CA 1
ATOM 7480 C C . SER B 1 127 ? 72.938 48.188 -30.547 1 43.06 127 SER B C 1
ATOM 7482 O O . SER B 1 127 ? 73.812 48.5 -31.391 1 43.06 127 SER B O 1
ATOM 7484 N N . ASN B 1 128 ? 72.75 48.781 -29.438 1 38.91 128 ASN B N 1
ATOM 7485 C CA . ASN B 1 128 ? 73.688 49.844 -29.109 1 38.91 128 ASN B CA 1
ATOM 7486 C C . ASN B 1 128 ? 75.062 49.312 -28.766 1 38.91 128 ASN B C 1
ATOM 7488 O O . ASN B 1 128 ? 76.062 50.031 -28.781 1 38.91 128 ASN B O 1
ATOM 7492 N N . VAL B 1 129 ? 75 48.125 -28.219 1 36.78 129 VAL B N 1
ATOM 7493 C CA . VAL B 1 129 ? 76.312 47.531 -27.953 1 36.78 129 VAL B CA 1
ATOM 7494 C C . VAL B 1 129 ? 77 47.156 -29.266 1 36.78 129 VAL B C 1
ATOM 7496 O O . VAL B 1 129 ? 78.25 47 -29.328 1 36.78 129 VAL B O 1
ATOM 7499 N N . HIS B 1 130 ? 76.188 46.875 -30.297 1 35.59 130 HIS B N 1
ATOM 7500 C CA . HIS B 1 130 ? 76.812 46.594 -31.609 1 35.59 130 HIS B CA 1
ATOM 7501 C C . HIS B 1 130 ? 77.812 47.688 -31.984 1 35.59 130 HIS B C 1
ATOM 7503 O O . HIS B 1 130 ? 78.562 47.531 -32.938 1 35.59 130 HIS B O 1
ATOM 7509 N N . GLU B 1 131 ? 77.438 48.938 -31.641 1 35.28 131 GLU B N 1
ATOM 7510 C CA . GLU B 1 131 ? 78.375 49.906 -32.125 1 35.28 131 GLU B CA 1
ATOM 7511 C C . GLU B 1 131 ? 79.812 49.625 -31.609 1 35.28 131 GLU B C 1
ATOM 7513 O O . GLU B 1 131 ? 80.812 50.188 -32.062 1 35.28 131 GLU B O 1
ATOM 7518 N N . VAL B 1 132 ? 79.812 49.125 -30.391 1 30.55 132 VAL B N 1
ATOM 7519 C CA . VAL B 1 132 ? 81.188 48.969 -29.938 1 30.55 132 VAL B CA 1
ATOM 7520 C C . VAL B 1 132 ? 81.812 47.75 -30.594 1 30.55 132 VAL B C 1
ATOM 7522 O O . VAL B 1 132 ? 81.125 46.812 -30.984 1 30.55 132 VAL B O 1
ATOM 7525 N N . GLU B 1 133 ? 83.125 47.562 -30.938 1 32.78 133 GLU B N 1
ATOM 7526 C CA . GLU B 1 133 ? 84 46.781 -31.797 1 32.78 133 GLU B CA 1
ATOM 7527 C C . GLU B 1 133 ? 83.75 45.281 -31.672 1 32.78 133 GLU B C 1
ATOM 7529 O O . GLU B 1 133 ? 84.25 44.5 -32.5 1 32.78 133 GLU B O 1
ATOM 7534 N N . GLY B 1 134 ? 83.5 44.781 -30.453 1 33.16 134 GLY B N 1
ATOM 7535 C CA . GLY B 1 134 ? 84.125 43.5 -30.156 1 33.16 134 GLY B CA 1
ATOM 7536 C C . GLY B 1 134 ? 83.25 42.312 -30.625 1 33.16 134 GLY B C 1
ATOM 7537 O O . GLY B 1 134 ? 82.062 42.312 -30.469 1 33.16 134 GLY B O 1
ATOM 7538 N N . GLY B 1 135 ? 83.5 41.656 -31.906 1 37.62 135 GLY B N 1
ATOM 7539 C CA . GLY B 1 135 ? 83 40.438 -32.562 1 37.62 135 GLY B CA 1
ATOM 7540 C C . GLY B 1 135 ? 82.688 39.312 -31.594 1 37.62 135 GLY B C 1
ATOM 7541 O O . GLY B 1 135 ? 81.75 38.562 -31.766 1 37.62 135 GLY B O 1
ATOM 7542 N N . LYS B 1 136 ? 83.688 39.125 -30.703 1 36.78 136 LYS B N 1
ATOM 7543 C CA . LYS B 1 136 ? 83.562 38 -29.766 1 36.78 136 LYS B CA 1
ATOM 7544 C C . LYS B 1 136 ? 82.312 38.219 -28.859 1 36.78 136 LYS B C 1
ATOM 7546 O O . LYS B 1 136 ? 81.625 37.25 -28.5 1 36.78 136 LYS B O 1
ATOM 7551 N N . LEU B 1 137 ? 82.062 39.531 -28.656 1 37.19 137 LEU B N 1
ATOM 7552 C CA . LEU B 1 137 ? 80.938 39.875 -27.797 1 37.19 137 LEU B CA 1
ATOM 7553 C C . LEU B 1 137 ? 79.625 39.531 -28.484 1 37.19 137 LEU B C 1
ATOM 7555 O O . LEU B 1 137 ? 78.688 39.062 -27.859 1 37.19 137 LEU B O 1
ATOM 7559 N N . GLU B 1 138 ? 79.625 39.719 -29.781 1 42.56 138 GLU B N 1
ATOM 7560 C CA . GLU B 1 138 ? 78.375 39.406 -30.547 1 42.56 138 GLU B CA 1
ATOM 7561 C C . GLU B 1 138 ? 78.062 37.906 -30.484 1 42.56 138 GLU B C 1
ATOM 7563 O O . GLU B 1 138 ? 76.938 37.531 -30.297 1 42.56 138 GLU B O 1
ATOM 7568 N N . GLN B 1 139 ? 79.125 37.156 -30.672 1 47.12 139 GLN B N 1
ATOM 7569 C CA . GLN B 1 139 ? 78.938 35.719 -30.672 1 47.12 139 GLN B CA 1
ATOM 7570 C C . GLN B 1 139 ? 78.5 35.219 -29.281 1 47.12 139 GLN B C 1
ATOM 7572 O O . GLN B 1 139 ? 77.625 34.375 -29.156 1 47.12 139 GLN B O 1
ATOM 7577 N N . LEU B 1 140 ? 79.125 35.812 -28.297 1 42.78 140 LEU B N 1
ATOM 7578 C CA . LEU B 1 140 ? 78.75 35.438 -26.922 1 42.78 140 LEU B CA 1
ATOM 7579 C C . LEU B 1 140 ? 77.375 35.938 -26.609 1 42.78 140 LEU B C 1
ATOM 7581 O O . LEU B 1 140 ? 76.625 35.219 -25.938 1 42.78 140 LEU B O 1
ATOM 7585 N N . ALA B 1 141 ? 77.062 37.062 -27.156 1 44.19 141 ALA B N 1
ATOM 7586 C CA . ALA B 1 141 ? 75.75 37.625 -27 1 44.19 141 ALA B CA 1
ATOM 7587 C C . ALA B 1 141 ? 74.688 36.75 -27.672 1 44.19 141 ALA B C 1
ATOM 7589 O O . ALA B 1 141 ? 73.625 36.469 -27.109 1 44.19 141 ALA B O 1
ATOM 7590 N N . GLU B 1 142 ? 75 36.375 -28.891 1 47.97 142 GLU B N 1
ATOM 7591 C CA . GLU B 1 142 ? 74.125 35.5 -29.625 1 47.97 142 GLU B CA 1
ATOM 7592 C C . GLU B 1 142 ? 73.938 34.156 -28.906 1 47.97 142 GLU B C 1
ATOM 7594 O O . GLU B 1 142 ? 72.875 33.625 -28.812 1 47.97 142 GLU B O 1
ATOM 7599 N N . ASN B 1 143 ? 75.062 33.656 -28.453 1 46.41 143 ASN B N 1
ATOM 7600 C CA . ASN B 1 143 ? 75 32.406 -27.703 1 46.41 143 ASN B CA 1
ATOM 7601 C C . ASN B 1 143 ? 74.25 32.531 -26.422 1 46.41 143 ASN B C 1
ATOM 7603 O O . ASN B 1 143 ? 73.5 31.641 -26.031 1 46.41 143 ASN B O 1
ATOM 7607 N N . ALA B 1 144 ? 74.375 33.719 -25.797 1 44.84 144 ALA B N 1
ATOM 7608 C CA . ALA B 1 144 ? 73.625 34 -24.594 1 44.84 144 ALA B CA 1
ATOM 7609 C C . ALA B 1 144 ? 72.125 34.125 -24.906 1 44.84 144 ALA B C 1
ATOM 7611 O O . ALA B 1 144 ? 71.312 33.594 -24.156 1 44.84 144 ALA B O 1
ATOM 7612 N N . VAL B 1 145 ? 71.875 34.719 -25.969 1 46.81 145 VAL B N 1
ATOM 7613 C CA . VAL B 1 145 ? 70.5 34.875 -26.406 1 46.81 145 VAL B CA 1
ATOM 7614 C C . VAL B 1 145 ? 69.875 33.5 -26.703 1 46.81 145 VAL B C 1
ATOM 7616 O O . VAL B 1 145 ? 68.75 33.219 -26.312 1 46.81 145 VAL B O 1
ATOM 7619 N N . ASN B 1 146 ? 70.562 32.719 -27.406 1 49.56 146 ASN B N 1
ATOM 7620 C CA . ASN B 1 146 ? 70.125 31.359 -27.734 1 49.56 146 ASN B CA 1
ATOM 7621 C C . ASN B 1 146 ? 69.938 30.516 -26.469 1 49.56 146 ASN B C 1
ATOM 7623 O O . ASN B 1 146 ? 68.938 29.781 -26.391 1 49.56 146 ASN B O 1
ATOM 7627 N N . LYS B 1 147 ? 70.812 30.656 -25.578 1 46.5 147 LYS B N 1
ATOM 7628 C CA . LYS B 1 147 ? 70.688 29.938 -24.312 1 46.5 147 LYS B CA 1
ATOM 7629 C C . LYS B 1 147 ? 69.5 30.484 -23.516 1 46.5 147 LYS B C 1
ATOM 7631 O O . LYS B 1 147 ? 68.75 29.719 -22.891 1 46.5 147 LYS B O 1
ATOM 7636 N N . LEU B 1 148 ? 69.312 31.719 -23.594 1 44.69 148 LEU B N 1
ATOM 7637 C CA . LEU B 1 148 ? 68.188 32.312 -22.969 1 44.69 148 LEU B CA 1
ATOM 7638 C C . LEU B 1 148 ? 66.875 31.844 -23.609 1 44.69 148 LEU B C 1
ATOM 7640 O O . LEU B 1 148 ? 65.875 31.547 -22.922 1 44.69 148 LEU B O 1
ATOM 7644 N N . ASP B 1 149 ? 66.875 31.766 -24.859 1 48.25 149 ASP B N 1
ATOM 7645 C CA . ASP B 1 149 ? 65.688 31.25 -25.594 1 48.25 149 ASP B CA 1
ATOM 7646 C C . ASP B 1 149 ? 65.438 29.797 -25.203 1 48.25 149 ASP B C 1
ATOM 7648 O O . ASP B 1 149 ? 64.25 29.406 -25.016 1 48.25 149 ASP B O 1
ATOM 7652 N N . GLU B 1 150 ? 66.5 29 -25.109 1 47.72 150 GLU B N 1
ATOM 7653 C CA . GLU B 1 150 ? 66.312 27.609 -24.688 1 47.72 150 GLU B CA 1
ATOM 7654 C C . GLU B 1 150 ? 65.812 27.531 -23.25 1 47.72 150 GLU B C 1
ATOM 7656 O O . GLU B 1 150 ? 64.938 26.703 -22.938 1 47.72 150 GLU B O 1
ATOM 7661 N N . LEU B 1 151 ? 66.312 28.391 -22.469 1 44.72 151 LEU B N 1
ATOM 7662 C CA . LEU B 1 151 ? 65.812 28.438 -21.094 1 44.72 151 LEU B CA 1
ATOM 7663 C C . LEU B 1 151 ? 64.375 28.891 -21.016 1 44.72 151 LEU B C 1
ATOM 7665 O O . LEU B 1 151 ? 63.594 28.359 -20.234 1 44.72 151 LEU B O 1
ATOM 7669 N N . GLN B 1 152 ? 64.062 29.75 -21.797 1 45.91 152 GLN B N 1
ATOM 7670 C CA . GLN B 1 152 ? 62.688 30.188 -21.875 1 45.91 152 GLN B CA 1
ATOM 7671 C C . GLN B 1 152 ? 61.781 29.062 -22.344 1 45.91 152 GLN B C 1
ATOM 7673 O O . GLN B 1 152 ? 60.656 28.891 -21.828 1 45.91 152 GLN B O 1
ATOM 7678 N N . LYS B 1 153 ? 62.219 28.438 -23.312 1 51.16 153 LYS B N 1
ATOM 7679 C CA . LYS B 1 153 ? 61.469 27.281 -23.797 1 51.16 153 LYS B CA 1
ATOM 7680 C C . LYS B 1 153 ? 61.344 26.219 -22.719 1 51.16 153 LYS B C 1
ATOM 7682 O O . LYS B 1 153 ? 60.25 25.656 -22.531 1 51.16 153 LYS B O 1
ATOM 7687 N N . LYS B 1 154 ? 62.375 26 -22.062 1 46 154 LYS B N 1
ATOM 7688 C CA . LYS B 1 154 ? 62.344 25.031 -20.969 1 46 154 LYS B CA 1
ATOM 7689 C C . LYS B 1 154 ? 61.469 25.516 -19.828 1 46 154 LYS B C 1
ATOM 7691 O O . LYS B 1 154 ? 60.75 24.734 -19.219 1 46 154 LYS B O 1
ATOM 7696 N N . ASP B 1 155 ? 61.531 26.75 -19.578 1 43.12 155 ASP B N 1
ATOM 7697 C CA . ASP B 1 155 ? 60.656 27.344 -18.578 1 43.12 155 ASP B CA 1
ATOM 7698 C C . ASP B 1 155 ? 59.188 27.219 -18.969 1 43.12 155 ASP B C 1
ATOM 7700 O O . ASP B 1 155 ? 58.344 26.922 -18.141 1 43.12 155 ASP B O 1
ATOM 7704 N N . LYS B 1 156 ? 58.938 27.531 -20.172 1 50.09 156 LYS B N 1
ATOM 7705 C CA . LYS B 1 156 ? 57.594 27.328 -20.672 1 50.09 156 LYS B CA 1
ATOM 7706 C C . LYS B 1 156 ? 57.156 25.859 -20.594 1 50.09 156 LYS B C 1
ATOM 7708 O O . LYS B 1 156 ? 56.031 25.547 -20.219 1 50.09 156 LYS B O 1
ATOM 7713 N N . GLU B 1 157 ? 58.031 25.016 -20.938 1 44.53 157 GLU B N 1
ATOM 7714 C CA . GLU B 1 157 ? 57.781 23.578 -20.812 1 44.53 157 GLU B CA 1
ATOM 7715 C C . GLU B 1 157 ? 57.594 23.172 -19.344 1 44.53 157 GLU B C 1
ATOM 7717 O O . GLU B 1 157 ? 56.688 22.391 -19.031 1 44.53 157 GLU B O 1
ATOM 7722 N N . ILE B 1 158 ? 58.312 23.719 -18.547 1 43.31 158 ILE B N 1
ATOM 7723 C CA . ILE B 1 158 ? 58.156 23.484 -17.109 1 43.31 158 ILE B CA 1
ATOM 7724 C C . ILE B 1 158 ? 56.844 24.078 -16.609 1 43.31 158 ILE B C 1
ATOM 7726 O O . ILE B 1 158 ? 56.125 23.453 -15.836 1 43.31 158 ILE B O 1
ATOM 7730 N N . SER B 1 159 ? 56.594 25.234 -17.031 1 45.91 159 SER B N 1
ATOM 7731 C CA . SER B 1 159 ? 55.312 25.844 -16.688 1 45.91 159 SER B CA 1
ATOM 7732 C C . SER B 1 159 ? 54.156 24.984 -17.188 1 45.91 159 SER B C 1
ATOM 7734 O O . SER B 1 159 ? 53.188 24.766 -16.453 1 45.91 159 SER B O 1
ATOM 7736 N N . ASN B 1 160 ? 54.281 24.625 -18.422 1 44.59 160 ASN B N 1
ATOM 7737 C CA . ASN B 1 160 ? 53.25 23.719 -18.953 1 44.59 160 ASN B CA 1
ATOM 7738 C C . ASN B 1 160 ? 53.219 22.406 -18.172 1 44.59 160 ASN B C 1
ATOM 7740 O O . ASN B 1 160 ? 52.125 21.859 -17.906 1 44.59 160 ASN B O 1
ATOM 7744 N N . LEU B 1 161 ? 54.375 21.938 -17.906 1 40.75 161 LEU B N 1
ATOM 7745 C CA . LEU B 1 161 ? 54.438 20.734 -17.094 1 40.75 161 LEU B CA 1
ATOM 7746 C C . LEU B 1 161 ? 53.875 21 -15.688 1 40.75 161 LEU B C 1
ATOM 7748 O O . LEU B 1 161 ? 53.188 20.172 -15.117 1 40.75 161 LEU B O 1
ATOM 7752 N N . GLN B 1 162 ? 54.219 22.094 -15.172 1 38.59 162 GLN B N 1
ATOM 7753 C CA . GLN B 1 162 ? 53.625 22.516 -13.898 1 38.59 162 GLN B CA 1
ATOM 7754 C C . GLN B 1 162 ? 52.125 22.656 -14 1 38.59 162 GLN B C 1
ATOM 7756 O O . GLN B 1 162 ? 51.406 22.188 -13.125 1 38.59 162 GLN B O 1
ATOM 7761 N N . ASP B 1 163 ? 51.75 23.406 -14.953 1 42.16 163 ASP B N 1
ATOM 7762 C CA . ASP B 1 163 ? 50.312 23.5 -15.211 1 42.16 163 ASP B CA 1
ATOM 7763 C C . ASP B 1 163 ? 49.688 22.125 -15.398 1 42.16 163 ASP B C 1
ATOM 7765 O O . ASP B 1 163 ? 48.625 21.828 -14.859 1 42.16 163 ASP B O 1
ATOM 7769 N N . ASN B 1 164 ? 50.375 21.422 -16.297 1 37.91 164 ASN B N 1
ATOM 7770 C CA . ASN B 1 164 ? 49.906 20.047 -16.484 1 37.91 164 ASN B CA 1
ATOM 7771 C C . ASN B 1 164 ? 50.031 19.234 -15.195 1 37.91 164 ASN B C 1
ATOM 7773 O O . ASN B 1 164 ? 49.188 18.406 -14.898 1 37.91 164 ASN B O 1
ATOM 7777 N N . LEU B 1 165 ? 51.156 19.422 -14.609 1 37.19 165 LEU B N 1
ATOM 7778 C CA . LEU B 1 165 ? 51.281 18.797 -13.297 1 37.19 165 LEU B CA 1
ATOM 7779 C C . LEU B 1 165 ? 50.25 19.312 -12.328 1 37.19 165 LEU B C 1
ATOM 7781 O O . LEU B 1 165 ? 49.688 18.531 -11.547 1 37.19 165 LEU B O 1
ATOM 7785 N N . GLU B 1 166 ? 50.156 20.578 -12.18 1 36.06 166 GLU B N 1
ATOM 7786 C CA . GLU B 1 166 ? 49.094 21.156 -11.383 1 36.06 166 GLU B CA 1
ATOM 7787 C C . GLU B 1 166 ? 47.719 20.609 -11.82 1 36.06 166 GLU B C 1
ATOM 7789 O O . GLU B 1 166 ? 46.844 20.328 -10.984 1 36.06 166 GLU B O 1
ATOM 7794 N N . ASN B 1 167 ? 47.562 20.719 -13.094 1 35.03 167 ASN B N 1
ATOM 7795 C CA . ASN B 1 167 ? 46.312 20.125 -13.633 1 35.03 167 ASN B CA 1
ATOM 7796 C C . ASN B 1 167 ? 46.375 18.594 -13.602 1 35.03 167 ASN B C 1
ATOM 7798 O O . ASN B 1 167 ? 45.375 17.938 -13.883 1 35.03 167 ASN B O 1
ATOM 7802 N N . LEU B 1 168 ? 47.562 18.062 -13.797 1 33.69 168 LEU B N 1
ATOM 7803 C CA . LEU B 1 168 ? 47.625 16.625 -13.555 1 33.69 168 LEU B CA 1
ATOM 7804 C C . LEU B 1 168 ? 47.188 16.297 -12.133 1 33.69 168 LEU B C 1
ATOM 7806 O O . LEU B 1 168 ? 47.938 16.469 -11.18 1 33.69 168 LEU B O 1
ATOM 7810 N N . THR B 1 169 ? 46.125 16.719 -11.641 1 38.25 169 THR B N 1
ATOM 7811 C CA . THR B 1 169 ? 45.531 16.062 -10.492 1 38.25 169 THR B CA 1
ATOM 7812 C C . THR B 1 169 ? 45.688 14.555 -10.57 1 38.25 169 THR B C 1
ATOM 7814 O O . THR B 1 169 ? 44.969 13.867 -11.297 1 38.25 169 THR B O 1
ATOM 7817 N N . ILE B 1 170 ? 46.875 14.094 -10.789 1 38.69 170 ILE B N 1
ATOM 7818 C CA . ILE B 1 170 ? 47.031 12.648 -10.688 1 38.69 170 ILE B CA 1
ATOM 7819 C C . ILE B 1 170 ? 46.25 12.125 -9.477 1 38.69 170 ILE B C 1
ATOM 7821 O O . ILE B 1 170 ? 46.625 12.406 -8.328 1 38.69 170 ILE B O 1
ATOM 7825 N N . GLU B 1 171 ? 45.031 12.102 -9.602 1 45.59 171 GLU B N 1
ATOM 7826 C CA . GLU B 1 171 ? 44.281 11.43 -8.547 1 45.59 171 GLU B CA 1
ATOM 7827 C C . GLU B 1 171 ? 44.906 10.094 -8.172 1 45.59 171 GLU B C 1
ATOM 7829 O O . GLU B 1 171 ? 45.156 9.258 -9.039 1 45.59 171 GLU B O 1
ATOM 7834 N N . ASP B 1 172 ? 45.656 10.023 -7.121 1 55.62 172 ASP B N 1
ATOM 7835 C CA . ASP B 1 172 ? 46.094 8.781 -6.52 1 55.62 172 ASP B CA 1
ATOM 7836 C C . ASP B 1 172 ? 45.125 7.637 -6.797 1 55.62 172 ASP B C 1
ATOM 7838 O O . ASP B 1 172 ? 43.938 7.773 -6.582 1 55.62 172 ASP B O 1
ATOM 7842 N N . PRO B 1 173 ? 45.688 6.727 -7.723 1 67.88 173 PRO B N 1
ATOM 7843 C CA . PRO B 1 173 ? 44.812 5.602 -8.047 1 67.88 173 PRO B CA 1
ATOM 7844 C C . PRO B 1 173 ? 44.062 5.062 -6.824 1 67.88 173 PRO B C 1
ATOM 7846 O O . PRO B 1 173 ? 42.906 4.609 -6.941 1 67.88 173 PRO B O 1
ATOM 7849 N N . GLU B 1 174 ? 44.719 5.133 -5.727 1 71.38 174 GLU B N 1
ATOM 7850 C CA . GLU B 1 174 ? 44.062 4.652 -4.516 1 71.38 174 GLU B CA 1
ATOM 7851 C C . GLU B 1 174 ? 42.938 5.59 -4.086 1 71.38 174 GLU B C 1
ATOM 7853 O O . GLU B 1 174 ? 41.875 5.137 -3.623 1 71.38 174 GLU B O 1
ATOM 7858 N N . ILE B 1 175 ? 43.188 6.828 -4.289 1 76.25 175 ILE B N 1
ATOM 7859 C CA . ILE B 1 175 ? 42.156 7.801 -3.963 1 76.25 175 ILE B CA 1
ATOM 7860 C C . ILE B 1 175 ? 40.969 7.633 -4.922 1 76.25 175 ILE B C 1
ATOM 7862 O O . ILE B 1 175 ? 39.812 7.727 -4.512 1 76.25 175 ILE B O 1
ATOM 7866 N N . LYS B 1 176 ? 41.344 7.355 -6.109 1 76.81 176 LYS B N 1
ATOM 7867 C CA . LYS B 1 176 ? 40.281 7.129 -7.094 1 76.81 176 LYS B CA 1
ATOM 7868 C C . LYS B 1 176 ? 39.438 5.918 -6.719 1 76.81 176 LYS B C 1
ATOM 7870 O O . LYS B 1 176 ? 38.219 5.973 -6.785 1 76.81 176 LYS B O 1
ATOM 7875 N N . LYS B 1 177 ? 40.094 4.883 -6.297 1 80 177 LYS B N 1
ATOM 7876 C CA . LYS B 1 177 ? 39.375 3.684 -5.875 1 80 177 LYS B CA 1
ATOM 7877 C C . LYS B 1 177 ? 38.531 3.961 -4.645 1 80 177 LYS B C 1
ATOM 7879 O O . LYS B 1 177 ? 37.406 3.463 -4.543 1 80 177 LYS B O 1
ATOM 7884 N N . LEU B 1 178 ? 39.062 4.746 -3.855 1 81.69 178 LEU B N 1
ATOM 7885 C CA . LEU B 1 178 ? 38.312 5.105 -2.648 1 81.69 178 LEU B CA 1
ATOM 7886 C C . LEU B 1 178 ? 37.062 5.93 -2.992 1 81.69 178 LEU B C 1
ATOM 7888 O O . LEU B 1 178 ? 36 5.719 -2.416 1 81.69 178 LEU B O 1
ATOM 7892 N N . LYS B 1 179 ? 37.281 6.785 -3.893 1 81.69 179 LYS B N 1
ATOM 7893 C CA . LYS B 1 179 ? 36.156 7.609 -4.316 1 81.69 179 LYS B CA 1
ATOM 7894 C C . LYS B 1 179 ? 35.062 6.758 -4.957 1 81.69 179 LYS B C 1
ATOM 7896 O O . LYS B 1 179 ? 33.875 6.977 -4.719 1 81.69 179 LYS B O 1
ATOM 7901 N N . GLU B 1 180 ? 35.469 5.793 -5.637 1 83.19 180 GLU B N 1
ATOM 7902 C CA . GLU B 1 180 ? 34.5 4.895 -6.277 1 83.19 180 GLU B CA 1
ATOM 7903 C C . GLU B 1 180 ? 33.781 4.043 -5.25 1 83.19 180 GLU B C 1
ATOM 7905 O O . GLU B 1 180 ? 32.562 3.84 -5.355 1 83.19 180 GLU B O 1
ATOM 7910 N N . THR B 1 181 ? 34.531 3.629 -4.348 1 84.94 181 THR B N 1
ATOM 7911 C CA . THR B 1 181 ? 33.906 2.844 -3.281 1 84.94 181 THR B CA 1
ATOM 7912 C C . THR B 1 181 ? 32.938 3.693 -2.479 1 84.94 181 THR B C 1
ATOM 7914 O O . THR B 1 181 ? 31.844 3.238 -2.148 1 84.94 181 THR B O 1
ATOM 7917 N N . LEU B 1 182 ? 33.344 4.887 -2.236 1 86.88 182 LEU B N 1
ATOM 7918 C CA . LEU B 1 182 ? 32.469 5.801 -1.508 1 86.88 182 LEU B CA 1
ATOM 7919 C C . LEU B 1 182 ? 31.188 6.062 -2.287 1 86.88 182 LEU B C 1
ATOM 7921 O O . LEU B 1 182 ? 30.109 6.121 -1.705 1 86.88 182 LEU B O 1
ATOM 7925 N N . TYR B 1 183 ? 31.328 6.18 -3.521 1 87 183 TYR B N 1
ATOM 7926 C CA . TYR B 1 183 ? 30.172 6.379 -4.379 1 87 183 TYR B CA 1
ATOM 7927 C C . TYR B 1 183 ? 29.219 5.184 -4.301 1 87 183 TYR B C 1
ATOM 7929 O O . TYR B 1 183 ? 28.016 5.352 -4.145 1 87 183 TYR B O 1
ATOM 7937 N N . LEU B 1 184 ? 29.75 4.043 -4.32 1 85.06 184 LEU B N 1
ATOM 7938 C CA . LEU B 1 184 ? 28.953 2.826 -4.27 1 85.06 184 LEU B CA 1
ATOM 7939 C C . LEU B 1 184 ? 28.219 2.707 -2.932 1 85.06 184 LEU B C 1
ATOM 7941 O O . LEU B 1 184 ? 27.047 2.34 -2.887 1 85.06 184 LEU B O 1
ATOM 7945 N N . ILE B 1 185 ? 28.891 3.047 -1.936 1 87.62 185 ILE B N 1
ATOM 7946 C CA . ILE B 1 185 ? 28.312 2.969 -0.594 1 87.62 185 ILE B CA 1
ATOM 7947 C C . ILE B 1 185 ? 27.203 4.004 -0.444 1 87.62 185 ILE B C 1
ATOM 7949 O O . ILE B 1 185 ? 26.141 3.711 0.124 1 87.62 185 ILE B O 1
ATOM 7953 N N . THR B 1 186 ? 27.484 5.137 -0.961 1 89.44 186 THR B N 1
ATOM 7954 C CA . THR B 1 186 ? 26.484 6.195 -0.865 1 89.44 186 THR B CA 1
ATOM 7955 C C . THR B 1 186 ? 25.234 5.836 -1.668 1 89.44 186 THR B C 1
ATOM 7957 O O . THR B 1 186 ? 24.109 6.109 -1.237 1 89.44 186 THR B O 1
ATOM 7960 N N . ARG B 1 187 ? 25.422 5.23 -2.73 1 89.31 187 ARG B N 1
ATOM 7961 C CA . ARG B 1 187 ? 24.281 4.75 -3.521 1 89.31 187 ARG B CA 1
ATOM 7962 C C . ARG B 1 187 ? 23.5 3.682 -2.766 1 89.31 187 ARG B C 1
ATOM 7964 O O . ARG B 1 187 ? 22.281 3.654 -2.818 1 89.31 187 ARG B O 1
ATOM 7971 N N . GLN B 1 188 ? 24.219 2.846 -2.104 1 90.25 188 GLN B N 1
ATOM 7972 C CA . GLN B 1 188 ? 23.562 1.824 -1.306 1 90.25 188 GLN B CA 1
ATOM 7973 C C . GLN B 1 188 ? 22.75 2.453 -0.177 1 90.25 188 GLN B C 1
ATOM 7975 O O . GLN B 1 188 ? 21.641 2.006 0.123 1 90.25 188 GLN B O 1
ATOM 7980 N N . ILE B 1 189 ? 23.281 3.469 0.417 1 90.19 189 ILE B N 1
ATOM 7981 C CA . ILE B 1 189 ? 22.547 4.191 1.457 1 90.19 189 ILE B CA 1
ATOM 7982 C C . ILE B 1 189 ? 21.281 4.793 0.872 1 90.19 189 ILE B C 1
ATOM 7984 O O . ILE B 1 189 ? 20.219 4.727 1.487 1 90.19 189 ILE B O 1
ATOM 7988 N N . GLN B 1 190 ? 21.391 5.359 -0.303 1 90.81 190 GLN B N 1
ATOM 7989 C CA . GLN B 1 190 ? 20.219 5.902 -0.999 1 90.81 190 GLN B CA 1
ATOM 7990 C C . GLN B 1 190 ? 19.172 4.824 -1.218 1 90.81 190 GLN B C 1
ATOM 7992 O O . GLN B 1 190 ? 17.984 5.059 -0.98 1 90.81 190 GLN B O 1
ATOM 7997 N N . ASN B 1 191 ? 19.594 3.688 -1.624 1 90.94 191 ASN B N 1
ATOM 7998 C CA . ASN B 1 191 ? 18.672 2.586 -1.885 1 90.94 191 ASN B CA 1
ATOM 7999 C C . ASN B 1 191 ? 18.031 2.078 -0.599 1 90.94 191 ASN B C 1
ATOM 8001 O O . ASN B 1 191 ? 16.859 1.692 -0.598 1 90.94 191 ASN B O 1
ATOM 8005 N N . MET B 1 192 ? 18.781 2.061 0.421 1 90.69 192 MET B N 1
ATOM 8006 C CA . MET B 1 192 ? 18.234 1.621 1.703 1 90.69 192 MET B CA 1
ATOM 8007 C C . MET B 1 192 ? 17.141 2.562 2.18 1 90.69 192 MET B C 1
ATOM 8009 O O . MET B 1 192 ? 16.109 2.111 2.688 1 90.69 192 MET B O 1
ATOM 8013 N N . GLN B 1 193 ? 17.406 3.789 1.979 1 90.69 193 GLN B N 1
ATOM 8014 C CA . GLN B 1 193 ? 16.359 4.758 2.334 1 90.69 193 GLN B CA 1
ATOM 8015 C C . GLN B 1 193 ? 15.117 4.57 1.472 1 90.69 193 GLN B C 1
ATOM 8017 O O . GLN B 1 193 ? 14 4.598 1.98 1 90.69 193 GLN B O 1
ATOM 8022 N N . PHE B 1 194 ? 15.359 4.391 0.253 1 91.94 194 PHE B N 1
ATOM 8023 C CA . PHE B 1 194 ? 14.25 4.168 -0.66 1 91.94 194 PHE B CA 1
ATOM 8024 C C . PHE B 1 194 ? 13.484 2.904 -0.28 1 91.94 194 PHE B C 1
ATOM 8026 O O . PHE B 1 194 ? 12.25 2.875 -0.345 1 91.94 194 PHE B O 1
ATOM 8033 N N . ASN B 1 195 ? 14.188 1.879 0.075 1 92.5 195 ASN B N 1
ATOM 8034 C CA . ASN B 1 195 ? 13.547 0.643 0.512 1 92.5 195 ASN B CA 1
ATOM 8035 C C . ASN B 1 195 ? 12.641 0.877 1.715 1 92.5 195 ASN B C 1
ATOM 8037 O O . ASN B 1 195 ? 11.539 0.326 1.785 1 92.5 195 ASN B O 1
ATOM 8041 N N . GLU B 1 196 ? 13.102 1.652 2.598 1 92.25 196 GLU B N 1
ATOM 8042 C CA . GLU B 1 196 ? 12.281 1.991 3.758 1 92.25 196 GLU B CA 1
ATOM 8043 C C . GLU B 1 196 ? 11.016 2.738 3.344 1 92.25 196 GLU B C 1
ATOM 8045 O O . GLU B 1 196 ? 9.938 2.473 3.869 1 92.25 196 GLU B O 1
ATOM 8050 N N . GLU B 1 197 ? 11.148 3.621 2.473 1 94 197 GLU B N 1
ATOM 8051 C CA . GLU B 1 197 ? 10 4.371 1.98 1 94 197 GLU B CA 1
ATOM 8052 C C . GLU B 1 197 ? 9.016 3.459 1.248 1 94 197 GLU B C 1
ATOM 8054 O O . GLU B 1 197 ? 7.805 3.59 1.405 1 94 197 GLU B O 1
ATOM 8059 N N . GLU B 1 198 ? 9.516 2.512 0.442 1 94 198 GLU B N 1
ATOM 8060 C CA . GLU B 1 198 ? 8.656 1.555 -0.248 1 94 198 GLU B CA 1
ATOM 8061 C C . GLU B 1 198 ? 7.875 0.697 0.745 1 94 198 GLU B C 1
ATOM 8063 O O . GLU B 1 198 ? 6.688 0.433 0.547 1 94 198 GLU B O 1
ATOM 8068 N N . LYS B 1 199 ? 8.547 0.267 1.746 1 93.81 199 LYS B N 1
ATOM 8069 C CA . LYS B 1 199 ? 7.871 -0.504 2.785 1 93.81 199 LYS B CA 1
ATOM 8070 C C . LYS B 1 199 ? 6.766 0.316 3.447 1 93.81 199 LYS B C 1
ATOM 8072 O O . LYS B 1 199 ? 5.66 -0.181 3.656 1 93.81 199 LYS B O 1
ATOM 8077 N N . THR B 1 200 ? 7.09 1.551 3.764 1 95.19 200 THR B N 1
ATOM 8078 C CA . THR B 1 200 ? 6.094 2.434 4.363 1 95.19 200 THR B CA 1
ATOM 8079 C C . THR B 1 200 ? 4.898 2.613 3.434 1 95.19 200 THR B C 1
ATOM 8081 O O . THR B 1 200 ? 3.75 2.602 3.883 1 95.19 200 THR B O 1
ATOM 8084 N N . ARG B 1 201 ? 5.137 2.723 2.104 1 94.5 201 ARG B N 1
ATOM 8085 C CA . ARG B 1 201 ? 4.074 2.881 1.116 1 94.5 201 ARG B CA 1
ATOM 8086 C C . ARG B 1 201 ? 3.203 1.632 1.046 1 94.5 201 ARG B C 1
ATOM 8088 O O . ARG B 1 201 ? 1.991 1.725 0.838 1 94.5 201 ARG B O 1
ATOM 8095 N N . SER B 1 202 ? 3.803 0.507 1.212 1 93 202 SER B N 1
ATOM 8096 C CA . SER B 1 202 ? 3.049 -0.735 1.074 1 93 202 SER B CA 1
ATOM 8097 C C . SER B 1 202 ? 2.332 -1.092 2.373 1 93 202 SER B C 1
ATOM 8099 O O . SER B 1 202 ? 1.399 -1.898 2.371 1 93 202 SER B O 1
ATOM 8101 N N . ASP B 1 203 ? 2.691 -0.525 3.5 1 93.5 203 ASP B N 1
ATOM 8102 C CA . ASP B 1 203 ? 2.098 -0.833 4.797 1 93.5 203 ASP B CA 1
ATOM 8103 C C . ASP B 1 203 ? 0.864 0.029 5.055 1 93.5 203 ASP B C 1
ATOM 8105 O O . ASP B 1 203 ? 0.025 -0.313 5.891 1 93.5 203 ASP B O 1
ATOM 8109 N N . GLY B 1 204 ? 0.788 1.166 4.371 1 94.06 204 GLY B N 1
ATOM 8110 C CA . GLY B 1 204 ? -0.325 2.078 4.574 1 94.06 204 GLY B CA 1
ATOM 8111 C C . GLY B 1 204 ? -0.386 3.188 3.543 1 94.06 204 GLY B C 1
ATOM 8112 O O . GLY B 1 204 ? 0.421 3.221 2.611 1 94.06 204 GLY B O 1
ATOM 8113 N N . ASN B 1 205 ? -1.376 4.105 3.668 1 94.25 205 ASN B N 1
ATOM 8114 C CA . ASN B 1 205 ? -1.537 5.258 2.793 1 94.25 205 ASN B CA 1
ATOM 8115 C C . ASN B 1 205 ? -1.015 6.535 3.445 1 94.25 205 ASN B C 1
ATOM 8117 O O . ASN B 1 205 ? -0.789 6.57 4.656 1 94.25 205 ASN B O 1
ATOM 8121 N N . SER B 1 206 ? -0.78 7.508 2.631 1 96.94 206 SER B N 1
ATOM 8122 C CA . SER B 1 206 ? -0.528 8.828 3.189 1 96.94 206 SER B CA 1
ATOM 8123 C C . SER B 1 206 ? -1.643 9.25 4.145 1 96.94 206 SER B C 1
ATOM 8125 O O . SER B 1 206 ? -2.824 9.086 3.836 1 96.94 206 SER B O 1
ATOM 8127 N N . GLY B 1 207 ? -1.282 9.727 5.332 1 97.31 207 GLY B N 1
ATOM 8128 C CA . GLY B 1 207 ? -2.236 10.117 6.355 1 97.31 207 GLY B CA 1
ATOM 8129 C C . GLY B 1 207 ? -1.603 10.297 7.723 1 97.31 207 GLY B C 1
ATOM 8130 O O . GLY B 1 207 ? -0.38 10.211 7.863 1 97.31 207 GLY B O 1
ATOM 8131 N N . ILE B 1 208 ? -2.436 10.555 8.672 1 97.62 208 ILE B N 1
ATOM 8132 C CA . ILE B 1 208 ? -1.995 10.641 10.062 1 97.62 208 ILE B CA 1
ATOM 8133 C C . ILE B 1 208 ? -1.824 9.234 10.633 1 97.62 208 ILE B C 1
ATOM 8135 O O . ILE B 1 208 ? -2.658 8.359 10.406 1 97.62 208 ILE B O 1
ATOM 8139 N N . LYS B 1 209 ? -0.767 9.055 11.391 1 97.06 209 LYS B N 1
ATOM 8140 C CA . LYS B 1 209 ? -0.465 7.719 11.891 1 97.06 209 LYS B CA 1
ATOM 8141 C C . LYS B 1 209 ? -0.734 7.617 13.391 1 97.06 209 LYS B C 1
ATOM 8143 O O . LYS B 1 209 ? -1.367 6.664 13.852 1 97.06 209 LYS B O 1
ATOM 8148 N N . GLN B 1 210 ? -0.229 8.672 14.164 1 96.19 210 GLN B N 1
ATOM 8149 C CA . GLN B 1 210 ? -0.279 8.602 15.617 1 96.19 210 GLN B CA 1
ATOM 8150 C C . GLN B 1 210 ? -0.123 9.984 16.25 1 96.19 210 GLN B C 1
ATOM 8152 O O . GLN B 1 210 ? 0.555 10.852 15.688 1 96.19 210 GLN B O 1
ATOM 8157 N N . ILE B 1 211 ? -0.829 10.117 17.375 1 95.62 211 ILE B N 1
ATOM 8158 C CA . ILE B 1 211 ? -0.552 11.273 18.219 1 95.62 211 ILE B CA 1
ATOM 8159 C C . ILE B 1 211 ? 0.239 10.836 19.453 1 95.62 211 ILE B C 1
ATOM 8161 O O . ILE B 1 211 ? 0.465 9.641 19.656 1 95.62 211 ILE B O 1
ATOM 8165 N N . ARG B 1 212 ? 0.652 11.742 20.234 1 93.62 212 ARG B N 1
ATOM 8166 C CA . ARG B 1 212 ? 1.438 11.43 21.422 1 93.62 212 ARG B CA 1
ATOM 8167 C C . ARG B 1 212 ? 0.64 10.57 22.406 1 93.62 212 ARG B C 1
ATOM 8169 O O . ARG B 1 212 ? -0.529 10.852 22.672 1 93.62 212 ARG B O 1
ATOM 8176 N N . THR B 1 213 ? 1.296 9.578 22.969 1 90.12 213 THR B N 1
ATOM 8177 C CA . THR B 1 213 ? 0.703 8.75 24.016 1 90.12 213 THR B CA 1
ATOM 8178 C C . THR B 1 213 ? 0.853 9.406 25.375 1 90.12 213 THR B C 1
ATOM 8180 O O . THR B 1 213 ? 1.953 9.805 25.766 1 90.12 213 THR B O 1
ATOM 8183 N N . ARG B 1 214 ? -0.285 9.438 26.047 1 86.06 214 ARG B N 1
ATOM 8184 C CA . ARG B 1 214 ? -0.252 10.117 27.344 1 86.06 214 ARG B CA 1
ATOM 8185 C C . ARG B 1 214 ? -0.737 9.195 28.453 1 86.06 214 ARG B C 1
ATOM 8187 O O . ARG B 1 214 ? -0.513 9.461 29.641 1 86.06 214 ARG B O 1
ATOM 8194 N N . ASN B 1 215 ? -1.384 8.133 28.094 1 85.56 215 ASN B N 1
ATOM 8195 C CA . ASN B 1 215 ? -2.037 7.309 29.109 1 85.56 215 ASN B CA 1
ATOM 8196 C C . ASN B 1 215 ? -1.765 5.824 28.875 1 85.56 215 ASN B C 1
ATOM 8198 O O . ASN B 1 215 ? -1.349 5.422 27.797 1 85.56 215 ASN B O 1
ATOM 8202 N N . ALA B 1 216 ? -1.839 5.09 29.969 1 87.25 216 ALA B N 1
ATOM 8203 C CA . ALA B 1 216 ? -1.845 3.629 29.953 1 87.25 216 ALA B CA 1
ATOM 8204 C C . ALA B 1 216 ? -2.977 3.074 30.812 1 87.25 216 ALA B C 1
ATOM 8206 O O . ALA B 1 216 ? -3.604 3.814 31.578 1 87.25 216 ALA B O 1
ATOM 8207 N N . GLY B 1 217 ? -3.422 1.815 30.531 1 90.25 217 GLY B N 1
ATOM 8208 C CA . GLY B 1 217 ? -4.449 1.163 31.328 1 90.25 217 GLY B CA 1
ATOM 8209 C C . GLY B 1 217 ? -4.555 -0.327 31.062 1 90.25 217 GLY B C 1
ATOM 8210 O O . GLY B 1 217 ? -3.66 -0.918 30.453 1 90.25 217 GLY B O 1
ATOM 8211 N N . GLY B 1 218 ? -5.648 -0.907 31.547 1 87.81 218 GLY B N 1
ATOM 8212 C CA . GLY B 1 218 ? -5.816 -2.352 31.516 1 87.81 218 GLY B CA 1
ATOM 8213 C C . GLY B 1 218 ? -6.156 -2.879 30.141 1 87.81 218 GLY B C 1
ATOM 8214 O O . GLY B 1 218 ? -6.039 -4.082 29.875 1 87.81 218 GLY B O 1
ATOM 8215 N N . LYS B 1 219 ? -6.625 -1.977 29.312 1 91.56 219 LYS B N 1
ATOM 8216 C CA . LYS B 1 219 ? -6.918 -2.367 27.938 1 91.56 219 LYS B CA 1
ATOM 8217 C C . LYS B 1 219 ? -5.984 -1.665 26.953 1 91.56 219 LYS B C 1
ATOM 8219 O O . LYS B 1 219 ? -5.492 -0.57 27.234 1 91.56 219 LYS B O 1
ATOM 8224 N N . THR B 1 220 ? -5.828 -2.299 25.781 1 88.69 220 THR B N 1
ATOM 8225 C CA . THR B 1 220 ? -4.926 -1.74 24.781 1 88.69 220 THR B CA 1
ATOM 8226 C C . THR B 1 220 ? -5.445 -0.399 24.266 1 88.69 220 THR B C 1
ATOM 8228 O O . THR B 1 220 ? -4.66 0.481 23.906 1 88.69 220 THR B O 1
ATOM 8231 N N . TYR B 1 221 ? -6.73 -0.214 24.312 1 91.44 221 TYR B N 1
ATOM 8232 C CA . TYR B 1 221 ? -7.324 1.002 23.766 1 91.44 221 TYR B CA 1
ATOM 8233 C C . TYR B 1 221 ? -7.336 2.117 24.797 1 91.44 221 TYR B C 1
ATOM 8235 O O . TYR B 1 221 ? -7.879 3.195 24.562 1 91.44 221 TYR B O 1
ATOM 8243 N N . HIS B 1 222 ? -6.711 1.968 25.969 1 92.06 222 HIS B N 1
ATOM 8244 C CA . HIS B 1 222 ? -6.602 3.016 26.984 1 92.06 222 HIS B CA 1
ATOM 8245 C C . HIS B 1 222 ? -5.461 3.973 26.672 1 92.06 222 HIS B C 1
ATOM 8247 O O . HIS B 1 222 ? -5.238 4.945 27.391 1 92.06 222 HIS B O 1
ATOM 8253 N N . SER B 1 223 ? -4.785 3.652 25.625 1 90.25 223 SER B N 1
ATOM 8254 C CA . SER B 1 223 ? -3.773 4.57 25.109 1 90.25 223 SER B CA 1
ATOM 8255 C C . SER B 1 223 ? -4.172 5.125 23.75 1 90.25 223 SER B C 1
ATOM 8257 O O . SER B 1 223 ? -4.891 4.469 22.984 1 90.25 223 SER B O 1
ATOM 8259 N N . SER B 1 224 ? -3.604 6.293 23.469 1 89.25 224 SER B N 1
ATOM 8260 C CA . SER B 1 224 ? -4.035 7.008 22.281 1 89.25 224 SER B CA 1
ATOM 8261 C C . SER B 1 224 ? -3.506 6.336 21.016 1 89.25 224 SER B C 1
ATOM 8263 O O . SER B 1 224 ? -2.482 5.648 21.047 1 89.25 224 SER B O 1
ATOM 8265 N N . SER B 1 225 ? -4.195 6.484 19.906 1 92.56 225 SER B N 1
ATOM 8266 C CA . SER B 1 225 ? -3.777 6.258 18.531 1 92.56 225 SER B CA 1
ATOM 8267 C C . SER B 1 225 ? -3.711 7.562 17.75 1 92.56 225 SER B C 1
ATOM 8269 O O . SER B 1 225 ? -2.967 8.477 18.109 1 92.56 225 SER B O 1
ATOM 8271 N N . HIS B 1 226 ? -4.422 7.668 16.703 1 94.38 226 HIS B N 1
ATOM 8272 C CA . HIS B 1 226 ? -4.574 8.93 15.992 1 94.38 226 HIS B CA 1
ATOM 8273 C C . HIS B 1 226 ? -5.648 9.805 16.641 1 94.38 226 HIS B C 1
ATOM 8275 O O . HIS B 1 226 ? -5.84 10.953 16.25 1 94.38 226 HIS B O 1
ATOM 8281 N N . THR B 1 227 ? -6.27 9.156 17.625 1 93.06 227 THR B N 1
ATOM 8282 C CA . THR B 1 227 ? -7.32 9.82 18.375 1 93.06 227 THR B CA 1
ATOM 8283 C C . THR B 1 227 ? -7.184 9.523 19.875 1 93.06 227 THR B C 1
ATOM 8285 O O . THR B 1 227 ? -6.613 8.5 20.25 1 93.06 227 THR B O 1
ATOM 8288 N N . GLY B 1 228 ? -7.539 10.422 20.688 1 90.56 228 GLY B N 1
ATOM 8289 C CA . GLY B 1 228 ? -7.781 10.312 22.125 1 90.56 228 GLY B CA 1
ATOM 8290 C C . GLY B 1 228 ? -9.062 10.984 22.562 1 90.56 228 GLY B C 1
ATOM 8291 O O . GLY B 1 228 ? -10.156 10.578 22.156 1 90.56 228 GLY B O 1
ATOM 8292 N N . ARG B 1 229 ? -8.891 12.062 23.172 1 89.94 229 ARG B N 1
ATOM 8293 C CA . ARG B 1 229 ? -10.055 12.875 23.5 1 89.94 229 ARG B CA 1
ATOM 8294 C C . ARG B 1 229 ? -10.445 13.781 22.344 1 89.94 229 ARG B C 1
ATOM 8296 O O . ARG B 1 229 ? -11.57 14.289 22.297 1 89.94 229 ARG B O 1
ATOM 8303 N N . SER B 1 230 ? -9.516 14.055 21.562 1 94.19 230 SER B N 1
ATOM 8304 C CA . SER B 1 230 ? -9.719 14.789 20.312 1 94.19 230 SER B CA 1
ATOM 8305 C C . SER B 1 230 ? -9.047 14.078 19.141 1 94.19 230 SER B C 1
ATOM 8307 O O . SER B 1 230 ? -8.078 13.344 19.328 1 94.19 230 SER B O 1
ATOM 8309 N N . PHE B 1 231 ? -9.602 14.289 18 1 96.19 231 PHE B N 1
ATOM 8310 C CA . PHE B 1 231 ? -8.977 13.75 16.797 1 96.19 231 PHE B CA 1
ATOM 8311 C C . PHE B 1 231 ? -7.734 14.547 16.438 1 96.19 231 PHE B C 1
ATOM 8313 O O . PHE B 1 231 ? -7.773 15.781 16.359 1 96.19 231 PHE B O 1
ATOM 8320 N N . ALA B 1 232 ? -6.582 13.914 16.219 1 96.5 232 ALA B N 1
ATOM 8321 C CA . ALA B 1 232 ? -5.32 14.5 15.789 1 96.5 232 ALA B CA 1
ATOM 8322 C C . ALA B 1 232 ? -4.914 15.664 16.688 1 96.5 232 ALA B C 1
ATOM 8324 O O . ALA B 1 232 ? -4.352 16.656 16.219 1 96.5 232 ALA B O 1
ATOM 8325 N N . SER B 1 233 ? -5.434 15.664 17.906 1 94.25 233 SER B N 1
ATOM 8326 C CA . SER B 1 233 ? -5.066 16.625 18.938 1 94.25 233 SER B CA 1
ATOM 8327 C C . SER B 1 233 ? -5.551 18.031 18.594 1 94.25 233 SER B C 1
ATOM 8329 O O . SER B 1 233 ? -4.879 19.016 18.891 1 94.25 233 SER B O 1
ATOM 8331 N N . ILE B 1 234 ? -6.57 18.141 17.891 1 96.31 234 ILE B N 1
ATOM 8332 C CA . ILE B 1 234 ? -7.113 19.469 17.625 1 96.31 234 ILE B CA 1
ATOM 8333 C C . ILE B 1 234 ? -7.613 20.078 18.938 1 96.31 234 ILE B C 1
ATOM 8335 O O . ILE B 1 234 ? -8.125 19.375 19.812 1 96.31 234 ILE B O 1
ATOM 8339 N N . HIS B 1 235 ? -7.484 21.344 19.078 1 93.81 235 HIS B N 1
ATOM 8340 C CA . HIS B 1 235 ? -7.965 22.078 20.25 1 93.81 235 HIS B CA 1
ATOM 8341 C C . HIS B 1 235 ? -8.344 23.5 19.875 1 93.81 235 HIS B C 1
ATOM 8343 O O . HIS B 1 235 ? -8.195 23.922 18.734 1 93.81 235 HIS B O 1
ATOM 8349 N N . ASP B 1 236 ? -8.93 24.219 20.828 1 93.5 236 ASP B N 1
ATOM 8350 C CA . ASP B 1 236 ? -9.617 25.469 20.516 1 93.5 236 ASP B CA 1
ATOM 8351 C C . ASP B 1 236 ? -8.742 26.672 20.844 1 93.5 236 ASP B C 1
ATOM 8353 O O . ASP B 1 236 ? -8.297 26.828 21.984 1 93.5 236 ASP B O 1
ATOM 8357 N N . HIS B 1 237 ? -8.492 27.5 19.828 1 93.5 237 HIS B N 1
ATOM 8358 C CA . HIS B 1 237 ? -7.82 28.797 19.969 1 93.5 237 HIS B CA 1
ATOM 8359 C C . HIS B 1 237 ? -8.703 29.922 19.469 1 93.5 237 HIS B C 1
ATOM 8361 O O . HIS B 1 237 ? -8.234 30.797 18.734 1 93.5 237 HIS B O 1
ATOM 8367 N N . SER B 1 238 ? -9.969 29.891 19.828 1 93.44 238 SER B N 1
ATOM 8368 C CA . SER B 1 238 ? -10.914 30.844 19.281 1 93.44 238 SER B CA 1
ATOM 8369 C C . SER B 1 238 ? -10.656 32.25 19.812 1 93.44 238 SER B C 1
ATOM 8371 O O . SER B 1 238 ? -11.172 33.219 19.281 1 93.44 238 SER B O 1
ATOM 8373 N N . ASN B 1 239 ? -9.922 32.406 20.891 1 93.25 239 ASN B N 1
ATOM 8374 C CA . ASN B 1 239 ? -9.539 33.719 21.391 1 93.25 239 ASN B CA 1
ATOM 8375 C C . ASN B 1 239 ? -8.438 34.344 20.547 1 93.25 239 ASN B C 1
ATOM 8377 O O . ASN B 1 239 ? -8.133 35.531 20.688 1 93.25 239 ASN B O 1
ATOM 8381 N N . ASN B 1 240 ? -7.793 33.531 19.703 1 93.44 240 ASN B N 1
ATOM 8382 C CA . ASN B 1 240 ? -6.805 34.031 18.75 1 93.44 240 ASN B CA 1
ATOM 8383 C C . ASN B 1 240 ? -7.434 34.344 17.391 1 93.44 240 ASN B C 1
ATOM 8385 O O . ASN B 1 240 ? -8.305 33.625 16.922 1 93.44 240 ASN B O 1
ATOM 8389 N N . LYS B 1 241 ? -6.906 35.438 16.828 1 94.62 241 LYS B N 1
ATOM 8390 C CA . LYS B 1 241 ? -7.371 35.781 15.484 1 94.62 241 LYS B CA 1
ATOM 8391 C C . LYS B 1 241 ? -6.734 34.875 14.445 1 94.62 241 LYS B C 1
ATOM 8393 O O . LYS B 1 241 ? -5.512 34.844 14.297 1 94.62 241 LYS B O 1
ATOM 8398 N N . LYS B 1 242 ? -7.465 34.031 13.773 1 94.25 242 LYS B N 1
ATOM 8399 C CA . LYS B 1 242 ? -7.082 33.281 12.594 1 94.25 242 LYS B CA 1
ATOM 8400 C C . LYS B 1 242 ? -6.078 32.188 12.945 1 94.25 242 LYS B C 1
ATOM 8402 O O . LYS B 1 242 ? -5.152 31.906 12.18 1 94.25 242 LYS B O 1
ATOM 8407 N N . ILE B 1 243 ? -6.168 31.594 14.117 1 94.31 243 ILE B N 1
ATOM 8408 C CA . ILE B 1 243 ? -5.305 30.484 14.516 1 94.31 243 ILE B CA 1
ATOM 8409 C C . ILE B 1 243 ? -6.156 29.266 14.883 1 94.31 243 ILE B C 1
ATOM 8411 O O . ILE B 1 243 ? -7.145 29.391 15.602 1 94.31 243 ILE B O 1
ATOM 8415 N N . CYS B 1 244 ? -5.805 28.172 14.359 1 95.06 244 CYS B N 1
ATOM 8416 C CA . CYS B 1 244 ? -6.41 26.891 14.734 1 95.06 244 CYS B CA 1
ATOM 8417 C C . CYS B 1 244 ? -5.422 26.031 15.508 1 95.06 244 CYS B C 1
ATOM 8419 O O . CYS B 1 244 ? -4.277 25.844 15.078 1 95.06 244 CYS B O 1
ATOM 8421 N N . GLY B 1 245 ? -5.922 25.547 16.594 1 94.56 245 GLY B N 1
ATOM 8422 C CA . GLY B 1 245 ? -5.055 24.734 17.438 1 94.56 245 GLY B CA 1
ATOM 8423 C C . GLY B 1 245 ? -4.973 23.281 16.984 1 94.56 245 GLY B C 1
ATOM 8424 O O . GLY B 1 245 ? -5.98 22.688 16.609 1 94.56 245 GLY B O 1
ATOM 8425 N N . MET B 1 246 ? -3.771 22.719 17.016 1 95.12 246 MET B N 1
ATOM 8426 C CA . MET B 1 246 ? -3.504 21.312 16.734 1 95.12 246 MET B CA 1
ATOM 8427 C C . MET B 1 246 ? -2.172 20.875 17.344 1 95.12 246 MET B C 1
ATOM 8429 O O . MET B 1 246 ? -1.169 21.578 17.219 1 95.12 246 MET B O 1
ATOM 8433 N N . GLY B 1 247 ? -2.131 19.766 17.953 1 94.44 247 GLY B N 1
ATOM 8434 C CA . GLY B 1 247 ? -0.923 19.266 18.594 1 94.44 247 GLY B CA 1
ATOM 8435 C C . GLY B 1 247 ? 0.006 18.547 17.625 1 94.44 247 GLY B C 1
ATOM 8436 O O . GLY B 1 247 ? -0.131 18.688 16.406 1 94.44 247 GLY B O 1
ATOM 8437 N N . GLU B 1 248 ? 0.99 17.875 18.25 1 94.75 248 GLU B N 1
ATOM 8438 C CA . GLU B 1 248 ? 1.944 17.078 17.484 1 94.75 248 GLU B CA 1
ATOM 8439 C C . GLU B 1 248 ? 1.305 15.797 16.984 1 94.75 248 GLU B C 1
ATOM 8441 O O . GLU B 1 248 ? 0.455 15.211 17.656 1 94.75 248 GLU B O 1
ATOM 8446 N N . PHE B 1 249 ? 1.757 15.406 15.852 1 96.94 249 PHE B N 1
ATOM 8447 C CA . PHE B 1 249 ? 1.364 14.086 15.375 1 96.94 249 PHE B CA 1
ATOM 8448 C C . PHE B 1 249 ? 2.422 13.516 14.438 1 96.94 249 PHE B C 1
ATOM 8450 O O . PHE B 1 249 ? 3.346 14.219 14.031 1 96.94 249 PHE B O 1
ATOM 8457 N N . ILE B 1 250 ? 2.379 12.25 14.172 1 97.69 250 ILE B N 1
ATOM 8458 C CA . ILE B 1 250 ? 3.172 11.562 13.156 1 97.69 250 ILE B CA 1
ATOM 8459 C C . ILE B 1 250 ? 2.377 11.461 11.859 1 97.69 250 ILE B C 1
ATOM 8461 O O . ILE B 1 250 ? 1.246 10.969 11.844 1 97.69 250 ILE B O 1
ATOM 8465 N N . GLY B 1 251 ? 2.945 12.055 10.82 1 97.25 251 GLY B N 1
ATOM 8466 C CA . GLY B 1 251 ? 2.348 11.969 9.5 1 97.25 251 GLY B CA 1
ATOM 8467 C C . GLY B 1 251 ? 3.172 11.156 8.523 1 97.25 251 GLY B C 1
ATOM 8468 O O . GLY B 1 251 ? 4.371 10.961 8.727 1 97.25 251 GLY B O 1
ATOM 8469 N N . VAL B 1 252 ? 2.525 10.594 7.543 1 98 252 VAL B N 1
ATOM 8470 C CA . VAL B 1 252 ? 3.168 9.922 6.422 1 98 252 VAL B CA 1
ATOM 8471 C C . VAL B 1 252 ? 2.678 10.523 5.105 1 98 252 VAL B C 1
ATOM 8473 O O . VAL B 1 252 ? 1.472 10.68 4.895 1 98 252 VAL B O 1
ATOM 8476 N N . LEU B 1 253 ? 3.58 10.969 4.273 1 97.88 253 LEU B N 1
ATOM 8477 C CA . LEU B 1 253 ? 3.277 11.406 2.914 1 97.88 253 LEU B CA 1
ATOM 8478 C C . LEU B 1 253 ? 4.145 10.664 1.9 1 97.88 253 LEU B C 1
ATOM 8480 O O . LEU B 1 253 ? 5.367 10.82 1.889 1 97.88 253 LEU B O 1
ATOM 8484 N N . ASN B 1 254 ? 3.502 9.859 1.097 1 96.88 254 ASN B N 1
ATOM 8485 C CA . ASN B 1 254 ? 4.145 9.047 0.069 1 96.88 254 ASN B CA 1
ATOM 8486 C C . ASN B 1 254 ? 5.316 8.25 0.635 1 96.88 254 ASN B C 1
ATOM 8488 O O . ASN B 1 254 ? 6.43 8.312 0.111 1 96.88 254 ASN B O 1
ATOM 8492 N N . GLY B 1 255 ? 5.113 7.617 1.693 1 96.19 255 GLY B N 1
ATOM 8493 C CA . GLY B 1 255 ? 6.113 6.73 2.266 1 96.19 255 GLY B CA 1
ATOM 8494 C C . GLY B 1 255 ? 7.09 7.441 3.18 1 96.19 255 GLY B C 1
ATOM 8495 O O . GLY B 1 255 ? 7.934 6.805 3.812 1 96.19 255 GLY B O 1
ATOM 8496 N N . VAL B 1 256 ? 7.07 8.766 3.281 1 96.81 256 VAL B N 1
ATOM 8497 C CA . VAL B 1 256 ? 7.941 9.516 4.176 1 96.81 256 VAL B CA 1
ATOM 8498 C C . VAL B 1 256 ? 7.242 9.734 5.516 1 96.81 256 VAL B C 1
ATOM 8500 O O . VAL B 1 256 ? 6.227 10.43 5.586 1 96.81 256 VAL B O 1
ATOM 8503 N N . GLU B 1 257 ? 7.77 9.109 6.484 1 97.12 257 GLU B N 1
ATOM 8504 C CA . GLU B 1 257 ? 7.254 9.281 7.84 1 97.12 257 GLU B CA 1
ATOM 8505 C C . GLU B 1 257 ? 7.984 10.406 8.57 1 97.12 257 GLU B C 1
ATOM 8507 O O . GLU B 1 257 ? 9.211 10.508 8.492 1 97.12 257 GLU B O 1
ATOM 8512 N N . PHE B 1 258 ? 7.25 11.266 9.219 1 96.81 258 PHE B N 1
ATOM 8513 C CA . PHE B 1 258 ? 7.82 12.375 9.969 1 96.81 258 PHE B CA 1
ATOM 8514 C C . PHE B 1 258 ? 6.961 12.711 11.188 1 96.81 258 PHE B C 1
ATOM 8516 O O . PHE B 1 258 ? 5.82 12.25 11.289 1 96.81 258 PHE B O 1
ATOM 8523 N N . ARG B 1 259 ? 7.484 13.359 12.125 1 96.44 259 ARG B N 1
ATOM 8524 C CA . ARG B 1 259 ? 6.793 13.883 13.305 1 96.44 259 ARG B CA 1
ATOM 8525 C C . ARG B 1 259 ? 6.789 15.406 13.305 1 96.44 259 ARG B C 1
ATOM 8527 O O . ARG B 1 259 ? 7.836 16.031 13.148 1 96.44 259 ARG B O 1
ATOM 8534 N N . THR B 1 260 ? 5.699 15.922 13.469 1 96 260 THR B N 1
ATOM 8535 C CA . THR B 1 260 ? 5.582 17.375 13.445 1 96 260 THR B CA 1
ATOM 8536 C C . THR B 1 260 ? 5.949 17.969 14.797 1 96 260 THR B C 1
ATOM 8538 O O . THR B 1 260 ? 5.938 17.266 15.812 1 96 260 THR B O 1
ATOM 8541 N N . ARG B 1 261 ? 6.27 19.219 14.75 1 94.5 261 ARG B N 1
ATOM 8542 C CA . ARG B 1 261 ? 6.172 19.984 15.992 1 94.5 261 ARG B CA 1
ATOM 8543 C C . ARG B 1 261 ? 4.719 20.312 16.312 1 94.5 261 ARG B C 1
ATOM 8545 O O . ARG B 1 261 ? 3.803 19.828 15.648 1 94.5 261 ARG B O 1
ATOM 8552 N N . HIS B 1 262 ? 4.5 21.062 17.406 1 95.06 262 HIS B N 1
ATOM 8553 C CA . HIS B 1 262 ? 3.156 21.547 17.688 1 95.06 262 HIS B CA 1
ATOM 8554 C C . HIS B 1 262 ? 2.623 22.391 16.531 1 95.06 262 HIS B C 1
ATOM 8556 O O . HIS B 1 262 ? 3.34 23.234 15.984 1 95.06 262 HIS B O 1
ATOM 8562 N N . ASN B 1 263 ? 1.308 22.172 16.125 1 94.69 263 ASN B N 1
ATOM 8563 C CA . ASN B 1 263 ? 0.822 22.688 14.844 1 94.69 263 ASN B CA 1
ATOM 8564 C C . ASN B 1 263 ? -0.292 23.703 15.039 1 94.69 263 ASN B C 1
ATOM 8566 O O . ASN B 1 263 ? -1.343 23.609 14.398 1 94.69 263 ASN B O 1
ATOM 8570 N N . ASP B 1 264 ? -0.149 24.734 15.867 1 94.56 264 ASP B N 1
ATOM 8571 C CA . ASP B 1 264 ? -1.073 25.859 15.844 1 94.56 264 ASP B CA 1
ATOM 8572 C C . ASP B 1 264 ? -0.93 26.656 14.547 1 94.56 264 ASP B C 1
ATOM 8574 O O . ASP B 1 264 ? -0.138 27.594 14.477 1 94.56 264 ASP B O 1
ATOM 8578 N N . TYR B 1 265 ? -1.726 26.328 13.578 1 94.38 265 TYR B N 1
ATOM 8579 C CA . TYR B 1 265 ? -1.51 26.906 12.25 1 94.38 265 TYR B CA 1
ATOM 8580 C C . TYR B 1 265 ? -2.441 28.078 12.008 1 94.38 265 TYR B C 1
ATOM 8582 O O . TYR B 1 265 ? -3.57 28.094 12.5 1 94.38 265 TYR B O 1
ATOM 8590 N N . ALA B 1 266 ? -1.951 29.031 11.258 1 94.69 266 ALA B N 1
ATOM 8591 C CA . ALA B 1 266 ? -2.725 30.219 10.883 1 94.69 266 ALA B CA 1
ATOM 8592 C C . ALA B 1 266 ? -3.574 29.953 9.641 1 94.69 266 ALA B C 1
ATOM 8594 O O . ALA B 1 266 ? -3.209 29.125 8.797 1 94.69 266 ALA B O 1
ATOM 8595 N N . LEU B 1 267 ? -4.637 30.656 9.539 1 96.25 267 LEU B N 1
ATOM 8596 C CA . LEU B 1 267 ? -5.492 30.562 8.367 1 96.25 267 LEU B CA 1
ATOM 8597 C C . LEU B 1 267 ? -4.914 31.344 7.199 1 96.25 267 LEU B C 1
ATOM 8599 O O . LEU B 1 267 ? -5.281 32.5 6.98 1 96.25 267 LEU B O 1
ATOM 8603 N N . ARG B 1 268 ? -4.09 30.672 6.461 1 96.25 268 ARG B N 1
ATOM 8604 C CA . ARG B 1 268 ? -3.42 31.25 5.297 1 96.25 268 ARG B CA 1
ATOM 8605 C C . ARG B 1 268 ? -3.555 30.344 4.078 1 96.25 268 ARG B C 1
ATOM 8607 O O . ARG B 1 268 ? -3.662 29.109 4.219 1 96.25 268 ARG B O 1
ATOM 8614 N N . SER B 1 269 ? -3.592 30.906 2.924 1 96.69 269 SER B N 1
ATOM 8615 C CA . SER B 1 269 ? -3.559 30.188 1.655 1 96.69 269 SER B CA 1
ATOM 8616 C C . SER B 1 269 ? -2.242 30.422 0.92 1 96.69 269 SER B C 1
ATOM 8618 O O . SER B 1 269 ? -1.463 31.297 1.301 1 96.69 269 SER B O 1
ATOM 8620 N N . ALA B 1 270 ? -2.031 29.562 -0.101 1 96.38 270 ALA B N 1
ATOM 8621 C CA . ALA B 1 270 ? -0.987 29.922 -1.06 1 96.38 270 ALA B CA 1
ATOM 8622 C C . ALA B 1 270 ? -1.267 31.281 -1.701 1 96.38 270 ALA B C 1
ATOM 8624 O O . ALA B 1 270 ? -2.422 31.703 -1.799 1 96.38 270 ALA B O 1
ATOM 8625 N N . ALA B 1 271 ? -0.202 31.906 -2.125 1 96.19 271 ALA B N 1
ATOM 8626 C CA . ALA B 1 271 ? -0.362 33.25 -2.693 1 96.19 271 ALA B CA 1
ATOM 8627 C C . ALA B 1 271 ? -0.963 33.188 -4.094 1 96.19 271 ALA B C 1
ATOM 8629 O O . ALA B 1 271 ? -0.649 32.281 -4.867 1 96.19 271 ALA B O 1
ATOM 8630 N N . HIS B 1 272 ? -1.77 34.125 -4.469 1 93.69 272 HIS B N 1
ATOM 8631 C CA . HIS B 1 272 ? -2.414 34.125 -5.777 1 93.69 272 HIS B CA 1
ATOM 8632 C C . HIS B 1 272 ? -1.542 34.844 -6.809 1 93.69 272 HIS B C 1
ATOM 8634 O O . HIS B 1 272 ? -1.485 34.438 -7.969 1 93.69 272 HIS B O 1
ATOM 8640 N N . ASN B 1 273 ? -0.808 35.906 -6.434 1 89.88 273 ASN B N 1
ATOM 8641 C CA . ASN B 1 273 ? -0.079 36.75 -7.395 1 89.88 273 ASN B CA 1
ATOM 8642 C C . ASN B 1 273 ? 1.405 36.812 -7.047 1 89.88 273 ASN B C 1
ATOM 8644 O O . ASN B 1 273 ? 2.078 37.781 -7.406 1 89.88 273 ASN B O 1
ATOM 8648 N N . ASP B 1 274 ? 1.824 35.875 -6.289 1 92.5 274 ASP B N 1
ATOM 8649 C CA . ASP B 1 274 ? 3.225 35.812 -5.879 1 92.5 274 ASP B CA 1
ATOM 8650 C C . ASP B 1 274 ? 3.805 34.406 -6.09 1 92.5 274 ASP B C 1
ATOM 8652 O O . ASP B 1 274 ? 3.391 33.469 -5.434 1 92.5 274 ASP B O 1
ATOM 8656 N N . LYS B 1 275 ? 4.688 34.281 -6.938 1 90.31 275 LYS B N 1
ATOM 8657 C CA . LYS B 1 275 ? 5.238 33 -7.324 1 90.31 275 LYS B CA 1
ATOM 8658 C C . LYS B 1 275 ? 6.434 32.625 -6.445 1 90.31 275 LYS B C 1
ATOM 8660 O O . LYS B 1 275 ? 7.02 31.547 -6.605 1 90.31 275 LYS B O 1
ATOM 8665 N N . ARG B 1 276 ? 6.871 33.656 -5.551 1 90.81 276 ARG B N 1
ATOM 8666 C CA . ARG B 1 276 ? 8.016 33.375 -4.68 1 90.81 276 ARG B CA 1
ATOM 8667 C C . ARG B 1 276 ? 7.77 32.125 -3.83 1 90.81 276 ARG B C 1
ATOM 8669 O O . ARG B 1 276 ? 6.652 31.906 -3.357 1 90.81 276 ARG B O 1
ATOM 8676 N N . TYR B 1 277 ? 8.719 31.281 -3.512 1 91.25 277 TYR B N 1
ATOM 8677 C CA . TYR B 1 277 ? 8.672 30.094 -2.674 1 91.25 277 TYR B CA 1
ATOM 8678 C C . TYR B 1 277 ? 8.109 30.422 -1.294 1 91.25 277 TYR B C 1
ATOM 8680 O O . TYR B 1 277 ? 8.555 31.359 -0.643 1 91.25 277 TYR B O 1
ATOM 8688 N N . GLU B 1 278 ? 7.039 29.781 -0.904 1 90.44 278 GLU B N 1
ATOM 8689 C CA . GLU B 1 278 ? 6.418 29.812 0.416 1 90.44 278 GLU B CA 1
ATOM 8690 C C . GLU B 1 278 ? 5.605 31.094 0.619 1 90.44 278 GLU B C 1
ATOM 8692 O O . GLU B 1 278 ? 5.238 31.422 1.746 1 90.44 278 GLU B O 1
ATOM 8697 N N . ALA B 1 279 ? 5.426 31.828 -0.47 1 94.56 279 ALA B N 1
ATOM 8698 C CA . ALA B 1 279 ? 4.551 33 -0.346 1 94.56 279 ALA B CA 1
ATOM 8699 C C . ALA B 1 279 ? 3.131 32.594 0.026 1 94.56 279 ALA B C 1
ATOM 8701 O O . ALA B 1 279 ? 2.576 31.656 -0.56 1 94.56 279 ALA B O 1
ATOM 8702 N N . THR B 1 280 ? 2.559 33.25 1.017 1 94.88 280 THR B N 1
ATOM 8703 C CA . THR B 1 280 ? 1.211 32.938 1.479 1 94.88 280 THR B CA 1
ATOM 8704 C C . THR B 1 280 ? 0.376 34.219 1.609 1 94.88 280 THR B C 1
ATOM 8706 O O . THR B 1 280 ? 0.908 35.312 1.528 1 94.88 280 THR B O 1
ATOM 8709 N N . LYS B 1 281 ? -0.871 34 1.688 1 95.25 281 LYS B N 1
ATOM 8710 C CA . LYS B 1 281 ? -1.827 35.094 1.922 1 95.25 281 LYS B CA 1
ATOM 8711 C C . LYS B 1 281 ? -2.793 34.719 3.047 1 95.25 281 LYS B C 1
ATOM 8713 O O . LYS B 1 281 ? -3.291 33.594 3.111 1 95.25 281 LYS B O 1
ATOM 8718 N N . GLU B 1 282 ? -3.012 35.688 3.889 1 94.5 282 GLU B N 1
ATOM 8719 C CA . GLU B 1 282 ? -3.98 35.5 4.961 1 94.5 282 GLU B CA 1
ATOM 8720 C C . GLU B 1 282 ? -5.402 35.406 4.414 1 94.5 282 GLU B C 1
ATOM 8722 O O . GLU B 1 282 ? -5.777 36.188 3.523 1 94.5 282 GLU B O 1
ATOM 8727 N N . LEU B 1 283 ? -6.133 34.531 4.988 1 96.12 283 LEU B N 1
ATOM 8728 C CA . LEU B 1 283 ? -7.516 34.375 4.551 1 96.12 283 LEU B CA 1
ATOM 8729 C C . LEU B 1 283 ? -8.414 35.438 5.199 1 96.12 283 LEU B C 1
ATOM 8731 O O . LEU B 1 283 ? -8.227 35.781 6.367 1 96.12 283 LEU B O 1
ATOM 8735 N N . GLU B 1 284 ? -9.359 35.844 4.422 1 94.62 284 GLU B N 1
ATOM 8736 C CA . GLU B 1 284 ? -10.312 36.844 4.934 1 94.62 284 GLU B CA 1
ATOM 8737 C C . GLU B 1 284 ? -11.531 36.156 5.551 1 94.62 284 GLU B C 1
ATOM 8739 O O . GLU B 1 284 ? -12 35.125 5.047 1 94.62 284 GLU B O 1
ATOM 8744 N N . PHE B 1 285 ? -11.977 36.812 6.637 1 96.81 285 PHE B N 1
ATOM 8745 C CA . PHE B 1 285 ? -13.227 36.312 7.227 1 96.81 285 PHE B CA 1
ATOM 8746 C C . PHE B 1 285 ? -14.422 36.812 6.414 1 96.81 285 PHE B C 1
ATOM 8748 O O . PHE B 1 285 ? -14.359 37.844 5.762 1 96.81 285 PHE B O 1
ATOM 8755 N N . PRO B 1 286 ? -15.461 36.031 6.43 1 96.88 286 PRO B N 1
ATOM 8756 C CA . PRO B 1 286 ? -16.656 36.469 5.711 1 96.88 286 PRO B CA 1
ATOM 8757 C C . PRO B 1 286 ? -17.312 37.719 6.344 1 96.88 286 PRO B C 1
ATOM 8759 O O . PRO B 1 286 ? -17.172 37.938 7.547 1 96.88 286 PRO B O 1
ATOM 8762 N N . ASP B 1 287 ? -18.125 38.375 5.547 1 97.19 287 ASP B N 1
ATOM 8763 C CA . ASP B 1 287 ? -18.828 39.594 6.012 1 97.19 287 ASP B CA 1
ATOM 8764 C C . ASP B 1 287 ? -20 39.219 6.902 1 97.19 287 ASP B C 1
ATOM 8766 O O . ASP B 1 287 ? -20.5 38.094 6.867 1 97.19 287 ASP B O 1
ATOM 8770 N N . VAL B 1 288 ? -20.328 40.156 7.75 1 98.38 288 VAL B N 1
ATOM 8771 C CA . VAL B 1 288 ? -21.562 40.031 8.523 1 98.38 288 VAL B CA 1
ATOM 8772 C C . VAL B 1 288 ? -22.766 40.25 7.617 1 98.38 288 VAL B C 1
ATOM 8774 O O . VAL B 1 288 ? -22.781 41.188 6.816 1 98.38 288 VAL B O 1
ATOM 8777 N N . PRO B 1 289 ? -23.781 39.406 7.746 1 98 289 PRO B N 1
ATOM 8778 C CA . PRO B 1 289 ? -24.969 39.656 6.926 1 98 289 PRO B CA 1
ATOM 8779 C C . PRO B 1 289 ? -25.562 41.031 7.141 1 98 289 PRO B C 1
ATOM 8781 O O . PRO B 1 289 ? -25.75 41.469 8.281 1 98 289 PRO B O 1
ATOM 8784 N N . PRO B 1 290 ? -25.953 41.688 6.031 1 97.69 290 PRO B N 1
ATOM 8785 C CA . PRO B 1 290 ? -26.5 43.062 6.148 1 97.69 290 PRO B CA 1
ATOM 8786 C C . PRO B 1 290 ? -27.75 43.125 7.027 1 97.69 290 PRO B C 1
ATOM 8788 O O . PRO B 1 290 ? -27.984 44.094 7.719 1 97.69 290 PRO B O 1
ATOM 8791 N N . ARG B 1 291 ? -28.516 42.094 6.996 1 97.19 291 ARG B N 1
ATOM 8792 C CA . ARG B 1 291 ? -29.75 42.062 7.789 1 97.19 291 ARG B CA 1
ATOM 8793 C C . ARG B 1 291 ? -29.438 42.156 9.281 1 97.19 291 ARG B C 1
ATOM 8795 O O . ARG B 1 291 ? -30.25 42.656 10.055 1 97.19 291 ARG B O 1
ATOM 8802 N N . VAL B 1 292 ? -28.344 41.625 9.695 1 98.44 292 VAL B N 1
ATOM 8803 C CA . VAL B 1 292 ? -27.922 41.719 11.086 1 98.44 292 VAL B CA 1
ATOM 8804 C C . VAL B 1 292 ? -27.484 43.156 11.398 1 98.44 292 VAL B C 1
ATOM 8806 O O . VAL B 1 292 ? -27.922 43.75 12.398 1 98.44 292 VAL B O 1
ATOM 8809 N N . LEU B 1 293 ? -26.703 43.75 10.523 1 97.31 293 LEU B N 1
ATOM 8810 C CA . LEU B 1 293 ? -26.125 45.062 10.734 1 97.31 293 LEU B CA 1
ATOM 8811 C C . LEU B 1 293 ? -27.203 46.156 10.703 1 97.31 293 LEU B C 1
ATOM 8813 O O . LEU B 1 293 ? -27.031 47.219 11.266 1 97.31 293 LEU B O 1
ATOM 8817 N N . LYS B 1 294 ? -28.281 45.906 10.078 1 96.69 294 LYS B N 1
ATOM 8818 C CA . LYS B 1 294 ? -29.375 46.875 9.953 1 96.69 294 LYS B CA 1
ATOM 8819 C C . LYS B 1 294 ? -30.141 47.031 11.266 1 96.69 294 LYS B C 1
ATOM 8821 O O . LYS B 1 294 ? -30.906 47.969 11.445 1 96.69 294 LYS B O 1
ATOM 8826 N N . LYS B 1 295 ? -29.953 46.031 12.055 1 96.94 295 LYS B N 1
ATOM 8827 C CA . LYS B 1 295 ? -30.625 46.125 13.352 1 96.94 295 LYS B CA 1
ATOM 8828 C C . LYS B 1 295 ? -30.016 47.219 14.203 1 96.94 295 LYS B C 1
ATOM 8830 O O . LYS B 1 295 ? -28.812 47.438 14.172 1 96.94 295 LYS B O 1
ATOM 8835 N N . THR B 1 296 ? -30.875 47.844 15.062 1 93.56 296 THR B N 1
ATOM 8836 C CA . THR B 1 296 ? -30.484 49.062 15.758 1 93.56 296 THR B CA 1
ATOM 8837 C C . THR B 1 296 ? -29.844 48.719 17.109 1 93.56 296 THR B C 1
ATOM 8839 O O . THR B 1 296 ? -28.938 49.406 17.562 1 93.56 296 THR B O 1
ATOM 8842 N N . THR B 1 297 ? -30.344 47.656 17.703 1 96.12 297 THR B N 1
ATOM 8843 C CA . THR B 1 297 ? -29.828 47.312 19.031 1 96.12 297 THR B CA 1
ATOM 8844 C C . THR B 1 297 ? -29.031 46.031 18.984 1 96.12 297 THR B C 1
ATOM 8846 O O . THR B 1 297 ? -29.234 45.188 18.094 1 96.12 297 THR B O 1
ATOM 8849 N N . VAL B 1 298 ? -28.141 45.875 19.969 1 96.81 298 VAL B N 1
ATOM 8850 C CA . VAL B 1 298 ? -27.328 44.688 20.078 1 96.81 298 VAL B CA 1
ATOM 8851 C C . VAL B 1 298 ? -28.234 43.469 20.266 1 96.81 298 VAL B C 1
ATOM 8853 O O . VAL B 1 298 ? -28 42.406 19.672 1 96.81 298 VAL B O 1
ATOM 8856 N N . ALA B 1 299 ? -29.266 43.594 21.078 1 96.88 299 ALA B N 1
ATOM 8857 C CA . ALA B 1 299 ? -30.203 42.5 21.328 1 96.88 299 ALA B CA 1
ATOM 8858 C C . ALA B 1 299 ? -30.875 42.031 20.047 1 96.88 299 ALA B C 1
ATOM 8860 O O . ALA B 1 299 ? -31.047 40.844 19.828 1 96.88 299 ALA B O 1
ATOM 8861 N N . GLU B 1 300 ? -31.25 43 19.234 1 97.44 300 GLU B N 1
ATOM 8862 C CA . GLU B 1 300 ? -31.875 42.688 17.953 1 97.44 300 GLU B CA 1
ATOM 8863 C C . GLU B 1 300 ? -30.875 42 17.016 1 97.44 300 GLU B C 1
ATOM 8865 O O . GLU B 1 300 ? -31.234 41.094 16.25 1 97.44 300 GLU B O 1
ATOM 8870 N N . GLN B 1 301 ? -29.672 42.5 17.016 1 98.06 301 GLN B N 1
ATOM 8871 C CA . GLN B 1 301 ? -28.625 41.875 16.188 1 98.06 301 GLN B CA 1
ATOM 8872 C C . GLN B 1 301 ? -28.375 40.438 16.625 1 98.06 301 GLN B C 1
ATOM 8874 O O . GLN B 1 301 ? -28.203 39.562 15.773 1 98.06 301 GLN B O 1
ATOM 8879 N N . ILE B 1 302 ? -28.344 40.188 17.891 1 97.69 302 ILE B N 1
ATOM 8880 C CA . ILE B 1 302 ? -28.141 38.844 18.422 1 97.69 302 ILE B CA 1
ATOM 8881 C C . ILE B 1 302 ? -29.25 37.938 17.922 1 97.69 302 ILE B C 1
ATOM 8883 O O . ILE B 1 302 ? -29 36.812 17.469 1 97.69 302 ILE B O 1
ATOM 8887 N N . THR B 1 303 ? -30.484 38.406 18.031 1 96.75 303 THR B N 1
ATOM 8888 C CA . THR B 1 303 ? -31.641 37.625 17.594 1 96.75 303 THR B CA 1
ATOM 8889 C C . THR B 1 303 ? -31.516 37.281 16.109 1 96.75 303 THR B C 1
ATOM 8891 O O . THR B 1 303 ? -31.75 36.125 15.703 1 96.75 303 THR B O 1
ATOM 8894 N N . GLU B 1 304 ? -31.156 38.281 15.312 1 97.44 304 GLU B N 1
ATOM 8895 C CA . GLU B 1 304 ? -31 38.094 13.875 1 97.44 304 GLU B CA 1
ATOM 8896 C C . GLU B 1 304 ? -29.844 37.156 13.57 1 97.44 304 GLU B C 1
ATOM 8898 O O . GLU B 1 304 ? -29.953 36.281 12.695 1 97.44 304 GLU B O 1
ATOM 8903 N N . MET B 1 305 ? -28.719 37.312 14.219 1 97.69 305 MET B N 1
ATOM 8904 C CA . MET B 1 305 ? -27.562 36.438 14.016 1 97.69 305 MET B CA 1
ATOM 8905 C C . MET B 1 305 ? -27.906 35 14.344 1 97.69 305 MET B C 1
ATOM 8907 O O . MET B 1 305 ? -27.469 34.062 13.656 1 97.69 305 MET B O 1
ATOM 8911 N N . LYS B 1 306 ? -28.703 34.75 15.398 1 96.5 306 LYS B N 1
ATOM 8912 C CA . LYS B 1 306 ? -29.141 33.406 15.742 1 96.5 306 LYS B CA 1
ATOM 8913 C C . LYS B 1 306 ? -29.891 32.75 14.586 1 96.5 306 LYS B C 1
ATOM 8915 O O . LYS B 1 306 ? -29.719 31.562 14.312 1 96.5 306 LYS B O 1
ATOM 8920 N N . GLU B 1 307 ? -30.703 33.531 13.898 1 96.19 307 GLU B N 1
ATOM 8921 C CA . GLU B 1 307 ? -31.469 33 12.758 1 96.19 307 GLU B CA 1
ATOM 8922 C C . GLU B 1 307 ? -30.531 32.562 11.633 1 96.19 307 GLU B C 1
ATOM 8924 O O . GLU B 1 307 ? -30.797 31.594 10.938 1 96.19 307 GLU B O 1
ATOM 8929 N N . TRP B 1 308 ? -29.484 33.25 11.445 1 97.25 308 TRP B N 1
ATOM 8930 C CA . TRP B 1 308 ? -28.5 32.875 10.43 1 97.25 308 TRP B CA 1
ATOM 8931 C C . TRP B 1 308 ? -27.797 31.594 10.797 1 97.25 308 TRP B C 1
ATOM 8933 O O . TRP B 1 308 ? -27.594 30.719 9.953 1 97.25 308 TRP B O 1
ATOM 8943 N N . PHE B 1 309 ? -27.391 31.438 12.055 1 96.88 309 PHE B N 1
ATOM 8944 C CA . PHE B 1 309 ? -26.766 30.203 12.516 1 96.88 309 PHE B CA 1
ATOM 8945 C C . PHE B 1 309 ? -27.734 29.031 12.445 1 96.88 309 PHE B C 1
ATOM 8947 O O . PHE B 1 309 ? -27.344 27.906 12.133 1 96.88 309 PHE B O 1
ATOM 8954 N N . LYS B 1 310 ? -28.984 29.281 12.742 1 94.19 310 LYS B N 1
ATOM 8955 C CA . LYS B 1 310 ? -30.031 28.266 12.602 1 94.19 310 LYS B CA 1
ATOM 8956 C C . LYS B 1 310 ? -30.156 27.812 11.148 1 94.19 310 LYS B C 1
ATOM 8958 O O . LYS B 1 310 ? -30.281 26.609 10.883 1 94.19 310 LYS B O 1
ATOM 8963 N N . ALA B 1 311 ? -30.156 28.781 10.234 1 95.06 311 ALA B N 1
ATOM 8964 C CA . ALA B 1 311 ? -30.203 28.453 8.812 1 95.06 311 ALA B CA 1
ATOM 8965 C C . ALA B 1 311 ? -29.031 27.578 8.398 1 95.06 311 ALA B C 1
ATOM 8967 O O . ALA B 1 311 ? -29.188 26.609 7.652 1 95.06 311 ALA B O 1
ATOM 8968 N N . PHE B 1 312 ? -27.891 27.922 8.891 1 95.62 312 PHE B N 1
ATOM 8969 C CA . PHE B 1 312 ? -26.688 27.156 8.602 1 95.62 312 PHE B CA 1
ATOM 8970 C C . PHE B 1 312 ? -26.797 25.734 9.172 1 95.62 312 PHE B C 1
ATOM 8972 O O . PHE B 1 312 ? -26.547 24.766 8.469 1 95.62 312 PHE B O 1
ATOM 8979 N N . LYS B 1 313 ? -27.141 25.609 10.391 1 93.19 313 LYS B N 1
ATOM 8980 C CA . LYS B 1 313 ? -27.266 24.328 11.062 1 93.19 313 LYS B CA 1
ATOM 8981 C C . LYS B 1 313 ? -28.234 23.406 10.32 1 93.19 313 LYS B C 1
ATOM 8983 O O . LYS B 1 313 ? -27.953 22.219 10.133 1 93.19 313 LYS B O 1
ATOM 8988 N N . ASN B 1 314 ? -29.312 23.984 9.906 1 90.62 314 ASN B N 1
ATOM 8989 C CA . ASN B 1 314 ? -30.375 23.203 9.258 1 90.62 314 ASN B CA 1
ATOM 8990 C C . ASN B 1 314 ? -30.156 23.094 7.754 1 90.62 314 ASN B C 1
ATOM 8992 O O . ASN B 1 314 ? -30.906 22.422 7.055 1 90.62 314 ASN B O 1
ATOM 8996 N N . GLN B 1 315 ? -29.188 23.812 7.277 1 91.44 315 GLN B N 1
ATOM 8997 C CA . GLN B 1 315 ? -28.891 23.875 5.852 1 91.44 315 GLN B CA 1
ATOM 8998 C C . GLN B 1 315 ? -30.094 24.375 5.062 1 91.44 315 GLN B C 1
ATOM 9000 O O . GLN B 1 315 ? -30.469 23.797 4.043 1 91.44 315 GLN B O 1
ATOM 9005 N N . ASP B 1 316 ? -30.781 25.281 5.617 1 91.88 316 ASP B N 1
ATOM 9006 C CA . ASP B 1 316 ? -31.953 25.906 5.016 1 91.88 316 ASP B CA 1
ATOM 9007 C C . ASP B 1 316 ? -31.641 27.328 4.551 1 91.88 316 ASP B C 1
ATOM 9009 O O . ASP B 1 316 ? -31.531 28.25 5.371 1 91.88 316 ASP B O 1
ATOM 9013 N N . TYR B 1 317 ? -31.516 27.516 3.268 1 92.5 317 TYR B N 1
ATOM 9014 C CA . TYR B 1 317 ? -31.141 28.828 2.756 1 92.5 317 TYR B CA 1
ATOM 9015 C C . TYR B 1 317 ? -32.344 29.531 2.121 1 92.5 317 TYR B C 1
ATOM 9017 O O . TYR B 1 317 ? -32.156 30.453 1.32 1 92.5 317 TYR B O 1
ATOM 9025 N N . SER B 1 318 ? -33.562 29.141 2.443 1 90.69 318 SER B N 1
ATOM 9026 C CA . SER B 1 318 ? -34.781 29.672 1.821 1 90.69 318 SER B CA 1
ATOM 9027 C C . SER B 1 318 ? -35 31.125 2.238 1 90.69 318 SER B C 1
ATOM 9029 O O . SER B 1 318 ? -35.375 31.953 1.407 1 90.69 318 SER B O 1
ATOM 9031 N N . ASN B 1 319 ? -34.812 31.391 3.496 1 90 319 ASN B N 1
ATOM 9032 C CA . ASN B 1 319 ? -35.031 32.719 4.016 1 90 319 ASN B CA 1
ATOM 9033 C C . ASN B 1 319 ? -33.719 33.469 4.297 1 90 319 ASN B C 1
ATOM 9035 O O . ASN B 1 319 ? -33.656 34.688 4.195 1 90 319 ASN B O 1
ATOM 9039 N N . ARG B 1 320 ? -32.75 32.781 4.797 1 94.81 320 ARG B N 1
ATOM 9040 C CA . ARG B 1 320 ? -31.406 33.281 5.062 1 94.81 320 ARG B CA 1
ATOM 9041 C C . ARG B 1 320 ? -30.359 32.469 4.312 1 94.81 320 ARG B C 1
ATOM 9043 O O . ARG B 1 320 ? -29.859 31.469 4.836 1 94.81 320 ARG B O 1
ATOM 9050 N N . ASP B 1 321 ? -30.031 33.062 3.18 1 95.5 321 ASP B N 1
ATOM 9051 C CA . ASP B 1 321 ? -29.031 32.375 2.389 1 95.5 321 ASP B CA 1
ATOM 9052 C C . ASP B 1 321 ? -27.641 32.5 3.023 1 95.5 321 ASP B C 1
ATOM 9054 O O . ASP B 1 321 ? -26.859 33.375 2.639 1 95.5 321 ASP B O 1
ATOM 9058 N N . TYR B 1 322 ? -27.391 31.578 3.988 1 95.56 322 TYR B N 1
ATOM 9059 C CA . TYR B 1 322 ? -26.172 31.594 4.797 1 95.56 322 TYR B CA 1
ATOM 9060 C C . TYR B 1 322 ? -24.938 31.375 3.934 1 95.56 322 TYR B C 1
ATOM 9062 O O . TYR B 1 322 ? -23.812 31.688 4.348 1 95.56 322 TYR B O 1
ATOM 9070 N N . ARG B 1 323 ? -25.047 30.922 2.711 1 94.19 323 ARG B N 1
ATOM 9071 C CA . ARG B 1 323 ? -23.953 30.438 1.869 1 94.19 323 ARG B CA 1
ATOM 9072 C C . ARG B 1 323 ? -22.984 31.578 1.514 1 94.19 323 ARG B C 1
ATOM 9074 O O . ARG B 1 323 ? -21.812 31.328 1.233 1 94.19 323 ARG B O 1
ATOM 9081 N N . LYS B 1 324 ? -23.375 32.625 1.698 1 94.31 324 LYS B N 1
ATOM 9082 C CA . LYS B 1 324 ? -22.547 33.781 1.388 1 94.31 324 LYS B CA 1
ATOM 9083 C C . LYS B 1 324 ? -21.734 34.219 2.6 1 94.31 324 LYS B C 1
ATOM 9085 O O . LYS B 1 324 ? -20.719 34.938 2.459 1 94.31 324 LYS B O 1
ATOM 9090 N N . TYR B 1 325 ? -22.188 33.844 3.711 1 96.88 325 TYR B N 1
ATOM 9091 C CA . TYR B 1 325 ? -21.625 34.406 4.93 1 96.88 325 TYR B CA 1
ATOM 9092 C C . TYR B 1 325 ? -21 33.312 5.793 1 96.88 325 TYR B C 1
ATOM 9094 O O . TYR B 1 325 ? -20.312 33.625 6.773 1 96.88 325 TYR B O 1
ATOM 9102 N N . PHE B 1 326 ? -21.266 32.094 5.527 1 97.06 326 PHE B N 1
ATOM 9103 C CA . PHE B 1 326 ? -20.609 30.906 6.078 1 97.06 326 PHE B CA 1
ATOM 9104 C C . PHE B 1 326 ? -19.781 30.203 5.016 1 97.06 326 PHE B C 1
ATOM 9106 O O . PHE B 1 326 ? -20.328 29.531 4.137 1 97.06 326 PHE B O 1
ATOM 9113 N N . LYS B 1 327 ? -18.484 30.297 5.086 1 96.69 327 LYS B N 1
ATOM 9114 C CA . LYS B 1 327 ? -17.641 29.906 3.965 1 96.69 327 LYS B CA 1
ATOM 9115 C C . LYS B 1 327 ? -16.75 28.719 4.34 1 96.69 327 LYS B C 1
ATOM 9117 O O . LYS B 1 327 ? -15.945 28.812 5.266 1 96.69 327 LYS B O 1
ATOM 9122 N N . PRO B 1 328 ? -16.891 27.625 3.604 1 97.81 328 PRO B N 1
ATOM 9123 C CA . PRO B 1 328 ? -15.992 26.5 3.857 1 97.81 328 PRO B CA 1
ATOM 9124 C C . PRO B 1 328 ? -14.602 26.703 3.27 1 97.81 328 PRO B C 1
ATOM 9126 O O . PRO B 1 328 ? -14.469 27.203 2.148 1 97.81 328 PRO B O 1
ATOM 9129 N N . ILE B 1 329 ? -13.633 26.375 4.031 1 98.38 329 ILE B N 1
ATOM 9130 C CA . ILE B 1 329 ? -12.258 26.297 3.557 1 98.38 329 ILE B CA 1
ATOM 9131 C C . ILE B 1 329 ? -11.703 24.906 3.793 1 98.38 329 ILE B C 1
ATOM 9133 O O . ILE B 1 329 ? -12.141 24.203 4.707 1 98.38 329 ILE B O 1
ATOM 9137 N N . LEU B 1 330 ? -10.836 24.453 2.916 1 98.56 330 LEU B N 1
ATOM 9138 C CA . LEU B 1 330 ? -10.141 23.188 3.055 1 98.56 330 LEU B CA 1
ATOM 9139 C C . LEU B 1 330 ? -8.695 23.406 3.49 1 98.56 330 LEU B C 1
ATOM 9141 O O . LEU B 1 330 ? -7.902 24 2.752 1 98.56 330 LEU B O 1
ATOM 9145 N N . CYS B 1 331 ? -8.391 23 4.695 1 98.38 331 CYS B N 1
ATOM 9146 C CA . CYS B 1 331 ? -7 23.016 5.152 1 98.38 331 CYS B CA 1
ATOM 9147 C C . CYS B 1 331 ? -6.305 21.703 4.828 1 98.38 331 CYS B C 1
ATOM 9149 O O . CYS B 1 331 ? -6.93 20.641 4.848 1 98.38 331 CYS B O 1
ATOM 9151 N N . TYR B 1 332 ? -5.027 21.797 4.508 1 98.12 332 TYR B N 1
ATOM 9152 C CA . TYR B 1 332 ? -4.305 20.625 4.043 1 98.12 332 TYR B CA 1
ATOM 9153 C C . TYR B 1 332 ? -2.873 20.625 4.566 1 98.12 332 TYR B C 1
ATOM 9155 O O . TYR B 1 332 ? -2.311 21.672 4.855 1 98.12 332 TYR B O 1
ATOM 9163 N N . LEU B 1 333 ? -2.361 19.438 4.742 1 98 333 LEU B N 1
ATOM 9164 C CA . LEU B 1 333 ? -0.958 19.203 5.062 1 98 333 LEU B CA 1
ATOM 9165 C C . LEU B 1 333 ? -0.15 18.938 3.795 1 98 333 LEU B C 1
ATOM 9167 O O . LEU B 1 333 ? -0.473 18.031 3.02 1 98 333 LEU B O 1
ATOM 9171 N N . GLU B 1 334 ? 0.859 19.766 3.598 1 97.75 334 GLU B N 1
ATOM 9172 C CA . GLU B 1 334 ? 1.732 19.641 2.434 1 97.75 334 GLU B CA 1
ATOM 9173 C C . GLU B 1 334 ? 3.152 19.266 2.85 1 97.75 334 GLU B C 1
ATOM 9175 O O . GLU B 1 334 ? 3.672 19.781 3.838 1 97.75 334 GLU B O 1
ATOM 9180 N N . GLY B 1 335 ? 3.75 18.328 2.105 1 97.31 335 GLY B N 1
ATOM 9181 C CA . GLY B 1 335 ? 5.133 17.938 2.348 1 97.31 335 GLY B CA 1
ATOM 9182 C C . GLY B 1 335 ? 5.934 17.75 1.072 1 97.31 335 GLY B C 1
ATOM 9183 O O . GLY B 1 335 ? 5.379 17.406 0.027 1 97.31 335 GLY B O 1
ATOM 9184 N N . ALA B 1 336 ? 7.227 18.031 1.193 1 97.12 336 ALA B N 1
ATOM 9185 C CA . ALA B 1 336 ? 8.133 17.844 0.058 1 97.12 336 ALA B CA 1
ATOM 9186 C C . ALA B 1 336 ? 9.578 17.703 0.524 1 97.12 336 ALA B C 1
ATOM 9188 O O . ALA B 1 336 ? 9.938 18.156 1.61 1 97.12 336 ALA B O 1
ATOM 9189 N N . TRP B 1 337 ? 10.312 17.016 -0.25 1 96.38 337 TRP B N 1
ATOM 9190 C CA . TRP B 1 337 ? 11.758 17.047 -0.093 1 96.38 337 TRP B CA 1
ATOM 9191 C C . TRP B 1 337 ? 12.328 18.391 -0.562 1 96.38 337 TRP B C 1
ATOM 9193 O O . TRP B 1 337 ? 12.047 18.828 -1.679 1 96.38 337 TRP B O 1
ATOM 9203 N N . THR B 1 338 ? 13.156 19.047 0.278 1 94.31 338 THR B N 1
ATOM 9204 C CA . THR B 1 338 ? 13.664 20.375 -0.037 1 94.31 338 THR B CA 1
ATOM 9205 C C . THR B 1 338 ? 15.188 20.391 0.001 1 94.31 338 THR B C 1
ATOM 9207 O O . THR B 1 338 ? 15.805 19.656 0.766 1 94.31 338 THR B O 1
ATOM 9210 N N . ARG B 1 339 ? 15.719 21.25 -0.829 1 90.25 339 ARG B N 1
ATOM 9211 C CA . ARG B 1 339 ? 17.156 21.516 -0.808 1 90.25 339 ARG B CA 1
ATOM 9212 C C . ARG B 1 339 ? 17.516 22.5 0.301 1 90.25 339 ARG B C 1
ATOM 9214 O O . ARG B 1 339 ? 16.719 23.359 0.657 1 90.25 339 ARG B O 1
ATOM 9221 N N . PRO B 1 340 ? 18.734 22.297 0.811 1 79.88 340 PRO B N 1
ATOM 9222 C CA . PRO B 1 340 ? 19.125 23.25 1.856 1 79.88 340 PRO B CA 1
ATOM 9223 C C . PRO B 1 340 ? 19.203 24.688 1.355 1 79.88 340 PRO B C 1
ATOM 9225 O O . PRO B 1 340 ? 19.547 24.922 0.194 1 79.88 340 PRO B O 1
ATOM 9228 N N . LYS B 1 341 ? 18.781 25.516 2.264 1 72.94 341 LYS B N 1
ATOM 9229 C CA . LYS B 1 341 ? 18.812 26.938 1.954 1 72.94 341 LYS B CA 1
ATOM 9230 C C . LYS B 1 341 ? 20.266 27.406 1.774 1 72.94 341 LYS B C 1
ATOM 9232 O O . LYS B 1 341 ? 20.531 28.281 0.944 1 72.94 341 LYS B O 1
ATOM 9237 N N . ASP B 1 342 ? 21.047 26.844 2.58 1 71 342 ASP B N 1
ATOM 9238 C CA . ASP B 1 342 ? 22.469 27.188 2.561 1 71 342 ASP B CA 1
ATOM 9239 C C . ASP B 1 342 ? 23.344 25.969 2.857 1 71 342 ASP B C 1
ATOM 9241 O O . ASP B 1 342 ? 22.828 24.891 3.119 1 71 342 ASP B O 1
ATOM 9245 N N . ASP B 1 343 ? 24.531 26.156 2.635 1 65.94 343 ASP B N 1
ATOM 9246 C CA . ASP B 1 343 ? 25.484 25.062 2.789 1 65.94 343 ASP B CA 1
ATOM 9247 C C . ASP B 1 343 ? 25.578 24.609 4.246 1 65.94 343 ASP B C 1
ATOM 9249 O O . ASP B 1 343 ? 26.078 23.531 4.531 1 65.94 343 ASP B O 1
ATOM 9253 N N . LYS B 1 344 ? 25 25.453 5.078 1 66.81 344 LYS B N 1
ATOM 9254 C CA . LYS B 1 344 ? 25.094 25.141 6.496 1 66.81 344 LYS B CA 1
ATOM 9255 C C . LYS B 1 344 ? 23.906 24.328 6.965 1 66.81 344 LYS B C 1
ATOM 9257 O O . LYS B 1 344 ? 23.828 23.938 8.133 1 66.81 344 LYS B O 1
ATOM 9262 N N . GLY B 1 345 ? 23.047 24.109 6.102 1 73.94 345 GLY B N 1
ATOM 9263 C CA . GLY B 1 345 ? 21.891 23.297 6.441 1 73.94 345 GLY B CA 1
ATOM 9264 C C . GLY B 1 345 ? 20.828 24.062 7.199 1 73.94 345 GLY B C 1
ATOM 9265 O O . GLY B 1 345 ? 20.172 23.516 8.094 1 73.94 345 GLY B O 1
ATOM 9266 N N . GLY B 1 346 ? 20.641 25.281 6.969 1 79.44 346 GLY B N 1
ATOM 9267 C CA . GLY B 1 346 ? 19.625 26.094 7.637 1 79.44 346 GLY B CA 1
ATOM 9268 C C . GLY B 1 346 ? 18.234 25.5 7.543 1 79.44 346 GLY B C 1
ATOM 9269 O O . GLY B 1 346 ? 17.906 24.828 6.555 1 79.44 346 GLY B O 1
ATOM 9270 N N . ILE B 1 347 ? 17.438 25.656 8.617 1 79.81 347 ILE B N 1
ATOM 9271 C CA . ILE B 1 347 ? 16.109 25.062 8.703 1 79.81 347 ILE B CA 1
ATOM 9272 C C . ILE B 1 347 ? 15.078 26.031 8.117 1 79.81 347 ILE B C 1
ATOM 9274 O O . ILE B 1 347 ? 15.148 27.234 8.344 1 79.81 347 ILE B O 1
ATOM 9278 N N . ASP B 1 348 ? 14.281 25.469 7.301 1 78.75 348 ASP B N 1
ATOM 9279 C CA . ASP B 1 348 ? 13.102 26.203 6.863 1 78.75 348 ASP B CA 1
ATOM 9280 C C . ASP B 1 348 ? 11.914 25.938 7.793 1 78.75 348 ASP B C 1
ATOM 9282 O O . ASP B 1 348 ? 11.477 24.797 7.938 1 78.75 348 ASP B O 1
ATOM 9286 N N . GLU B 1 349 ? 11.484 27.016 8.453 1 81.31 349 GL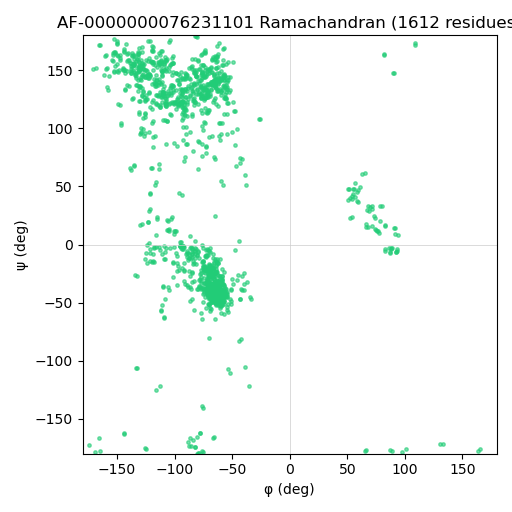U B N 1
ATOM 9287 C CA . GLU B 1 349 ? 10.273 26.891 9.266 1 81.31 349 GLU B CA 1
ATOM 9288 C C . GLU B 1 349 ? 9.102 26.391 8.438 1 81.31 349 GLU B C 1
ATOM 9290 O O . GLU B 1 349 ? 8.797 26.953 7.383 1 81.31 349 GLU B O 1
ATOM 9295 N N . PRO B 1 350 ? 8.523 25.359 8.898 1 73 350 PRO B N 1
ATOM 9296 C CA . PRO B 1 350 ? 7.418 24.797 8.109 1 73 350 PRO B CA 1
ATOM 9297 C C . PRO B 1 350 ? 6.293 25.797 7.883 1 73 350 PRO B C 1
ATOM 9299 O O . PRO B 1 350 ? 5.77 25.906 6.77 1 73 350 PRO B O 1
ATOM 9302 N N . PHE B 1 351 ? 5.832 26.375 8.906 1 75.94 351 PHE B N 1
ATOM 9303 C CA . PHE B 1 351 ? 4.824 27.438 8.797 1 75.94 351 PHE B CA 1
ATOM 9304 C C . PHE B 1 351 ? 4.812 28.297 10.055 1 75.94 351 PHE B C 1
ATOM 9306 O O . PHE B 1 351 ? 5.363 27.922 11.086 1 75.94 351 PHE B O 1
ATOM 9313 N N . GLU B 1 352 ? 4.234 29.406 9.891 1 74 352 GLU B N 1
ATOM 9314 C CA . GLU B 1 352 ? 4.172 30.359 10.992 1 74 352 GLU B CA 1
ATOM 9315 C C . GLU B 1 352 ? 3.166 29.922 12.047 1 74 352 GLU B C 1
ATOM 9317 O O . GLU B 1 352 ? 2.09 29.422 11.719 1 74 352 GLU B O 1
ATOM 9322 N N . SER B 1 353 ? 3.725 29.875 13.289 1 79.25 353 SER B N 1
ATOM 9323 C CA . SER B 1 353 ? 2.891 29.641 14.469 1 79.25 353 SER B CA 1
ATOM 9324 C C . SER B 1 353 ? 3.145 30.688 15.547 1 79.25 353 SER B C 1
ATOM 9326 O O . SER B 1 353 ? 4.254 31.219 15.648 1 79.25 353 SER B O 1
ATOM 9328 N N . ASP B 1 354 ? 2.139 31.094 16.188 1 72.81 354 ASP B N 1
ATOM 9329 C CA . ASP B 1 354 ? 2.229 32.188 17.156 1 72.81 354 ASP B CA 1
ATOM 9330 C C . ASP B 1 354 ? 3.223 31.844 18.266 1 72.81 354 ASP B C 1
ATOM 9332 O O . ASP B 1 354 ? 4.02 32.688 18.672 1 72.81 354 ASP B O 1
ATOM 9336 N N . ARG B 1 355 ? 3.182 30.594 18.719 1 78.44 355 ARG B N 1
ATOM 9337 C CA . ARG B 1 355 ? 3.963 30.266 19.906 1 78.44 355 ARG B CA 1
ATOM 9338 C C . ARG B 1 355 ? 4.957 29.156 19.609 1 78.44 355 ARG B C 1
ATOM 9340 O O . ARG B 1 355 ? 5.793 28.828 20.453 1 78.44 355 ARG B O 1
ATOM 9347 N N . HIS B 1 356 ? 4.844 28.703 18.422 1 88.38 356 HIS B N 1
ATOM 9348 C CA . HIS B 1 356 ? 5.645 27.5 18.156 1 88.38 356 HIS B CA 1
ATOM 9349 C C . HIS B 1 356 ? 6.539 27.688 16.938 1 88.38 356 HIS B C 1
ATOM 9351 O O . HIS B 1 356 ? 6.078 28.156 15.898 1 88.38 356 HIS B O 1
ATOM 9357 N N . SER B 1 357 ? 7.793 27.5 17.094 1 89.38 357 SER B N 1
ATOM 9358 C CA . SER B 1 357 ? 8.789 27.469 16.031 1 89.38 357 SER B CA 1
ATOM 9359 C C . SER B 1 357 ? 9.844 26.391 16.281 1 89.38 357 SER B C 1
ATOM 9361 O O . SER B 1 357 ? 10.109 26.047 17.438 1 89.38 357 SER B O 1
ATOM 9363 N N . ILE B 1 358 ? 10.305 25.922 15.219 1 90.69 358 ILE B N 1
ATOM 9364 C CA . ILE B 1 358 ? 11.32 24.891 15.359 1 90.69 358 ILE B CA 1
ATOM 9365 C C . ILE B 1 358 ? 12.477 25.422 16.203 1 90.69 358 ILE B C 1
ATOM 9367 O O . ILE B 1 358 ? 13.039 26.469 15.906 1 90.69 358 ILE B O 1
ATOM 9371 N N . ASP B 1 359 ? 12.789 24.688 17.188 1 89.62 359 ASP B N 1
ATOM 9372 C CA . ASP B 1 359 ? 13.875 25.047 18.094 1 89.62 359 ASP B CA 1
ATOM 9373 C C . ASP B 1 359 ? 15.195 24.422 17.641 1 89.62 359 ASP B C 1
ATOM 9375 O O . ASP B 1 359 ? 15.719 23.531 18.312 1 89.62 359 ASP B O 1
ATOM 9379 N N . ALA B 1 360 ? 15.719 24.922 16.609 1 91.06 360 ALA B N 1
ATOM 9380 C CA . ALA B 1 360 ? 17 24.5 16.062 1 91.06 360 ALA B CA 1
ATOM 9381 C C . ALA B 1 360 ? 17.5 25.484 14.992 1 91.06 360 ALA B C 1
ATOM 9383 O O . ALA B 1 360 ? 16.688 26.094 14.297 1 91.06 360 ALA B O 1
ATOM 9384 N N . LYS B 1 361 ? 18.766 25.594 14.805 1 84.06 361 LYS B N 1
ATOM 9385 C CA . LYS B 1 361 ? 19.359 26.531 13.852 1 84.06 361 LYS B CA 1
ATOM 9386 C C . LYS B 1 361 ? 19.703 25.828 12.539 1 84.06 361 LYS B C 1
ATOM 9388 O O . LYS B 1 361 ? 19.906 26.484 11.516 1 84.06 361 LYS B O 1
ATOM 9393 N N . SER B 1 362 ? 19.844 24.531 12.711 1 85.69 362 SER B N 1
ATOM 9394 C CA . SER B 1 362 ? 20.188 23.719 11.547 1 85.69 362 SER B CA 1
ATOM 9395 C C . SER B 1 362 ? 19.516 22.359 11.586 1 85.69 362 SER B C 1
ATOM 9397 O O . SER B 1 362 ? 19.047 21.922 12.641 1 85.69 362 SER B O 1
ATOM 9399 N N . TRP B 1 363 ? 19.578 21.734 10.469 1 87.19 363 TRP B N 1
ATOM 9400 C CA . TRP B 1 363 ? 19.016 20.375 10.367 1 87.19 363 TRP B CA 1
ATOM 9401 C C . TRP B 1 363 ? 19.734 19.422 11.328 1 87.19 363 TRP B C 1
ATOM 9403 O O . TRP B 1 363 ? 19.094 18.562 11.938 1 87.19 363 TRP B O 1
ATOM 9413 N N . PHE B 1 364 ? 20.984 19.578 11.43 1 84.44 364 PHE B N 1
ATOM 9414 C CA . PHE B 1 364 ? 21.781 18.656 12.242 1 84.44 364 PHE B CA 1
ATOM 9415 C C . PHE B 1 364 ? 21.5 18.859 13.727 1 84.44 364 PHE B C 1
ATOM 9417 O O . PHE B 1 364 ? 21.406 17.891 14.484 1 84.44 364 PHE B O 1
ATOM 9424 N N . GLU B 1 365 ? 21.344 20.109 14.023 1 89.38 365 GLU B N 1
ATOM 9425 C CA . GLU B 1 365 ? 20.984 20.375 15.414 1 89.38 365 GLU B CA 1
ATOM 9426 C C . GLU B 1 365 ? 19.609 19.797 15.742 1 89.38 365 GLU B C 1
ATOM 9428 O O . GLU B 1 365 ? 19.422 19.172 16.797 1 89.38 365 GLU B O 1
ATOM 9433 N N . LEU B 1 366 ? 18.656 20.031 14.891 1 92.44 366 LEU B N 1
ATOM 9434 C CA . LEU B 1 366 ? 17.328 19.5 15.086 1 92.44 366 LEU B CA 1
ATOM 9435 C C . LEU B 1 366 ? 17.359 17.984 15.227 1 92.44 366 LEU B C 1
ATOM 9437 O O . LEU B 1 366 ? 16.719 17.422 16.125 1 92.44 366 LEU B O 1
ATOM 9441 N N . GLN B 1 367 ? 18.125 17.312 14.43 1 90.44 367 GLN B N 1
ATOM 9442 C CA . GLN B 1 367 ? 18.25 15.852 14.477 1 90.44 367 GLN B CA 1
ATOM 9443 C C . GLN B 1 367 ? 18.844 15.391 15.797 1 90.44 367 GLN B C 1
ATOM 9445 O O . GLN B 1 367 ? 18.391 14.391 16.375 1 90.44 367 GLN B O 1
ATOM 9450 N N . ASN B 1 368 ? 19.844 16.078 16.234 1 90.44 368 ASN B N 1
ATOM 9451 C CA . ASN B 1 368 ? 20.453 15.719 17.516 1 90.44 368 ASN B CA 1
ATOM 9452 C C . ASN B 1 368 ? 19.469 15.844 18.672 1 90.44 368 ASN B C 1
ATOM 9454 O O . ASN B 1 368 ? 19.391 14.969 19.531 1 90.44 368 ASN B O 1
ATOM 9458 N N . LYS B 1 369 ? 18.75 16.875 18.578 1 92.38 369 LYS B N 1
ATOM 9459 C CA . LYS B 1 369 ? 17.781 17.109 19.656 1 92.38 369 LYS B CA 1
ATOM 9460 C C . LYS B 1 369 ? 16.656 16.078 19.641 1 92.38 369 LYS B C 1
ATOM 9462 O O . LYS B 1 369 ? 16.281 15.547 20.672 1 92.38 369 LYS B O 1
ATOM 9467 N N . ILE B 1 370 ? 16.156 15.836 18.531 1 93.19 370 ILE B N 1
ATOM 9468 C CA . ILE B 1 370 ? 15.047 14.883 18.438 1 93.19 370 ILE B CA 1
ATOM 9469 C C . ILE B 1 370 ? 15.547 13.484 18.766 1 93.19 370 ILE B C 1
ATOM 9471 O O . ILE B 1 370 ? 14.828 12.695 19.391 1 93.19 370 ILE B O 1
ATOM 9475 N N . ARG B 1 371 ? 16.734 13.055 18.344 1 91.56 371 ARG B N 1
ATOM 9476 C CA . ARG B 1 371 ? 17.328 11.766 18.719 1 91.56 371 ARG B CA 1
ATOM 9477 C C . ARG B 1 371 ? 17.469 11.656 20.234 1 91.56 371 ARG B C 1
ATOM 9479 O O . ARG B 1 371 ? 17.25 10.586 20.812 1 91.56 371 ARG B O 1
ATOM 9486 N N . PHE B 1 372 ? 17.891 12.789 20.75 1 90.94 372 PHE B N 1
ATOM 9487 C CA . PHE B 1 372 ? 18.031 12.805 22.203 1 90.94 372 PHE B CA 1
ATOM 9488 C C . PHE B 1 372 ? 16.688 12.539 22.875 1 90.94 372 PHE B C 1
ATOM 9490 O O . PHE B 1 372 ? 16.609 11.719 23.797 1 90.94 372 PHE B O 1
ATOM 9497 N N . THR B 1 373 ? 15.633 13.211 22.406 1 93.25 373 THR B N 1
ATOM 9498 C CA . THR B 1 373 ? 14.32 13.055 23.031 1 93.25 373 THR B CA 1
ATOM 9499 C C . THR B 1 373 ? 13.789 11.633 22.812 1 93.25 373 THR B C 1
ATOM 9501 O O . THR B 1 373 ? 13.188 11.047 23.719 1 93.25 373 THR B O 1
ATOM 9504 N N . SER B 1 374 ? 13.992 11.039 21.719 1 91.88 374 SER B N 1
ATOM 9505 C CA . SER B 1 374 ? 13.547 9.68 21.438 1 91.88 374 SER B CA 1
ATOM 9506 C C . SER B 1 374 ? 14.328 8.664 22.266 1 91.88 374 SER B C 1
ATOM 9508 O O . SER B 1 374 ? 13.766 7.668 22.734 1 91.88 374 SER B O 1
ATOM 9510 N N . TYR B 1 375 ? 15.609 8.922 22.484 1 89 375 TYR B N 1
ATOM 9511 C CA . TYR B 1 375 ? 16.469 8.039 23.266 1 89 375 TYR B CA 1
ATOM 9512 C C . TYR B 1 375 ? 16.109 8.086 24.734 1 89 375 TYR B C 1
ATOM 9514 O O . TYR B 1 375 ? 15.992 7.039 25.391 1 89 375 TYR B O 1
ATOM 9522 N N . SER B 1 376 ? 15.812 9.273 25.203 1 90.38 376 SER B N 1
ATOM 9523 C CA . SER B 1 376 ? 15.617 9.453 26.641 1 90.38 376 SER B CA 1
ATOM 9524 C C . SER B 1 376 ? 14.141 9.312 27.016 1 90.38 376 SER B C 1
ATOM 9526 O O . SER B 1 376 ? 13.812 9.172 28.188 1 90.38 376 SER B O 1
ATOM 9528 N N . GLY B 1 377 ? 13.328 9.484 26 1 90.69 377 GLY B N 1
ATOM 9529 C CA . GLY B 1 377 ? 11.898 9.5 26.25 1 90.69 377 GLY B CA 1
ATOM 9530 C C . GLY B 1 377 ? 11.406 10.82 26.812 1 90.69 377 GLY B C 1
ATOM 9531 O O . GLY B 1 377 ? 10.305 10.898 27.359 1 90.69 377 GLY B O 1
ATOM 9532 N N . THR B 1 378 ? 12.195 11.828 26.609 1 90.06 378 THR B N 1
ATOM 9533 C CA . THR B 1 378 ? 11.867 13.125 27.172 1 90.06 378 THR B CA 1
ATOM 9534 C C . THR B 1 378 ? 11.016 13.945 26.203 1 90.06 378 THR B C 1
ATOM 9536 O O . THR B 1 378 ? 11.234 13.898 24.984 1 90.06 378 THR B O 1
ATOM 9539 N N . LYS B 1 379 ? 10.109 14.664 26.766 1 91 379 LYS B N 1
ATOM 9540 C CA . LYS B 1 379 ? 9.273 15.57 25.984 1 91 379 LYS B CA 1
ATOM 9541 C C . LYS B 1 379 ? 9.859 16.984 25.953 1 91 379 LYS B C 1
ATOM 9543 O O . LYS B 1 379 ? 10.305 17.484 26.984 1 91 379 LYS B O 1
ATOM 9548 N N . ASP B 1 380 ? 9.891 17.516 24.812 1 90.38 380 ASP B N 1
ATOM 9549 C CA . ASP B 1 380 ? 10.172 18.953 24.719 1 90.38 380 ASP B CA 1
ATOM 9550 C C . ASP B 1 380 ? 9.008 19.781 25.266 1 90.38 380 ASP B C 1
ATOM 9552 O O . ASP B 1 380 ? 7.871 19.609 24.812 1 90.38 380 ASP B O 1
ATOM 9556 N N . LEU B 1 381 ? 9.273 20.703 26.141 1 88.88 381 LEU B N 1
ATOM 9557 C CA . LEU B 1 381 ? 8.242 21.422 26.875 1 88.88 381 LEU B CA 1
ATOM 9558 C C . LEU B 1 381 ? 7.312 22.172 25.922 1 88.88 381 LEU B C 1
ATOM 9560 O O . LEU B 1 381 ? 6.09 22.141 26.078 1 88.88 381 LEU B O 1
ATOM 9564 N N . LEU B 1 382 ? 7.914 22.828 24.984 1 90.12 382 LEU B N 1
ATOM 9565 C CA . LEU B 1 382 ? 7.117 23.672 24.094 1 90.12 382 LEU B CA 1
ATOM 9566 C C . LEU B 1 382 ? 6.727 22.922 22.828 1 90.12 382 LEU B C 1
ATOM 9568 O O . LEU B 1 382 ? 6.023 23.469 21.969 1 90.12 382 LEU B O 1
ATOM 9572 N N . GLU B 1 383 ? 7.188 21.641 22.703 1 92.5 383 GLU B N 1
ATOM 9573 C CA . GLU B 1 383 ? 6.852 20.797 21.562 1 92.5 383 GLU B CA 1
ATOM 9574 C C . GLU B 1 383 ? 7.293 21.453 20.25 1 92.5 383 GLU B C 1
ATOM 9576 O O . GLU B 1 383 ? 6.516 21.531 19.297 1 92.5 383 GLU B O 1
ATOM 9581 N N . ASN B 1 384 ? 8.484 21.953 20.25 1 93.62 384 ASN B N 1
ATOM 9582 C CA . ASN B 1 384 ? 9.023 22.672 19.109 1 93.62 384 ASN B CA 1
ATOM 9583 C C . ASN B 1 384 ? 10.047 21.844 18.344 1 93.62 384 ASN B C 1
ATOM 9585 O O . ASN B 1 384 ? 10.789 22.359 17.516 1 93.62 384 ASN B O 1
ATOM 9589 N N . LEU B 1 385 ? 10.117 20.547 18.641 1 92.88 385 LEU B N 1
ATOM 9590 C CA . LEU B 1 385 ? 11.016 19.641 17.938 1 92.88 385 LEU B CA 1
ATOM 9591 C C . LEU B 1 385 ? 10.242 18.734 16.984 1 92.88 385 LEU B C 1
ATOM 9593 O O . LEU B 1 385 ? 9.219 18.156 17.359 1 92.88 385 LEU B O 1
ATOM 9597 N N . ALA B 1 386 ? 10.727 18.75 15.781 1 93.81 386 ALA B N 1
ATOM 9598 C CA . ALA B 1 386 ? 10.156 17.875 14.75 1 93.81 386 ALA B CA 1
ATOM 9599 C C . ALA B 1 386 ? 11.188 16.891 14.234 1 93.81 386 ALA B C 1
ATOM 9601 O O . ALA B 1 386 ? 12.383 17.188 14.203 1 93.81 386 ALA B O 1
ATOM 9602 N N . TRP B 1 387 ? 10.734 15.719 13.969 1 95.5 387 TRP B N 1
ATOM 9603 C CA . TRP B 1 387 ? 11.57 14.812 13.188 1 95.5 387 TRP B CA 1
ATOM 9604 C C . TRP B 1 387 ? 11.312 14.977 11.695 1 95.5 387 TRP B C 1
ATOM 9606 O O . TRP B 1 387 ? 10.281 14.539 11.18 1 95.5 387 TRP B O 1
ATOM 9616 N N . LEU B 1 388 ? 12.266 15.508 11.047 1 94 388 LEU B N 1
ATOM 9617 C CA . LEU B 1 388 ? 12.273 15.703 9.602 1 94 388 LEU B CA 1
ATOM 9618 C C . LEU B 1 388 ? 13.43 14.938 8.961 1 94 388 LEU B C 1
ATOM 9620 O O . LEU B 1 388 ? 14.578 15.383 9.008 1 94 388 LEU B O 1
ATOM 9624 N N . PRO B 1 389 ? 13.086 13.852 8.289 1 93.19 389 PRO B N 1
ATOM 9625 C CA . PRO B 1 389 ? 14.156 13.016 7.762 1 93.19 389 PRO B CA 1
ATOM 9626 C C . PRO B 1 389 ? 14.953 13.703 6.652 1 93.19 389 PRO B C 1
ATOM 9628 O O . PRO B 1 389 ? 14.5 14.703 6.094 1 93.19 389 PRO B O 1
ATOM 9631 N N . THR B 1 390 ? 16.141 13.188 6.449 1 90.62 390 THR B N 1
ATOM 9632 C CA . THR B 1 390 ? 16.984 13.602 5.332 1 90.62 390 THR B CA 1
ATOM 9633 C C . THR B 1 390 ? 17.234 12.43 4.383 1 90.62 390 THR B C 1
ATOM 9635 O O . THR B 1 390 ? 17.109 11.266 4.773 1 90.62 390 THR B O 1
ATOM 9638 N N . SER B 1 391 ? 17.5 12.758 3.168 1 91.38 391 SER B N 1
ATOM 9639 C CA . SER B 1 391 ? 17.766 11.734 2.16 1 91.38 391 SER B CA 1
ATOM 9640 C C . SER B 1 391 ? 18.766 12.234 1.118 1 91.38 391 SER B C 1
ATOM 9642 O O . SER B 1 391 ? 19.047 13.438 1.049 1 91.38 391 SER B O 1
ATOM 9644 N N . ILE B 1 392 ? 19.297 11.266 0.41 1 91.12 392 ILE B N 1
ATOM 9645 C CA . ILE B 1 392 ? 20.172 11.586 -0.71 1 91.12 392 ILE B CA 1
ATOM 9646 C C . ILE B 1 392 ? 19.359 11.695 -1.994 1 91.12 392 ILE B C 1
ATOM 9648 O O . ILE B 1 392 ? 18.734 10.719 -2.426 1 91.12 392 ILE B O 1
ATOM 9652 N N . PHE B 1 393 ? 19.375 12.898 -2.559 1 91 393 PHE B N 1
ATOM 9653 C CA . PHE B 1 393 ? 18.625 13.148 -3.787 1 91 393 PHE B CA 1
ATOM 9654 C C . PHE B 1 393 ? 19.578 13.438 -4.945 1 91 393 PHE B C 1
ATOM 9656 O O . PHE B 1 393 ? 19.672 14.57 -5.414 1 91 393 PHE B O 1
ATOM 9663 N N . GLY B 1 394 ? 20.312 12.414 -5.383 1 85.56 394 GLY B N 1
ATOM 9664 C CA . GLY B 1 394 ? 21.203 12.547 -6.527 1 85.56 394 GLY B CA 1
ATOM 9665 C C . GLY B 1 394 ? 22.656 12.805 -6.141 1 85.56 394 GLY B C 1
ATOM 9666 O O . GLY B 1 394 ? 23 12.766 -4.961 1 85.56 394 GLY B O 1
ATOM 9667 N N . PHE B 1 395 ? 23.438 12.945 -7.211 1 87 395 PHE B N 1
ATOM 9668 C CA . PHE B 1 395 ? 24.859 13.172 -7.066 1 87 395 PHE B CA 1
ATOM 9669 C C . PHE B 1 395 ? 25.328 14.305 -7.973 1 87 395 PHE B C 1
ATOM 9671 O O . PHE B 1 395 ? 24.781 14.508 -9.055 1 87 395 PHE B O 1
ATOM 9678 N N . ASP B 1 396 ? 26.25 15 -7.562 1 84.88 396 ASP B N 1
ATOM 9679 C CA . ASP B 1 396 ? 26.797 16.047 -8.422 1 84.88 396 ASP B CA 1
ATOM 9680 C C . ASP B 1 396 ? 27.812 15.469 -9.406 1 84.88 396 ASP B C 1
ATOM 9682 O O . ASP B 1 396 ? 27.984 14.25 -9.492 1 84.88 396 ASP B O 1
ATOM 9686 N N . GLU B 1 397 ? 28.453 16.266 -10.141 1 80.31 397 GLU B N 1
ATOM 9687 C CA . GLU B 1 397 ? 29.391 15.859 -11.18 1 80.31 397 GLU B CA 1
ATOM 9688 C C . GLU B 1 397 ? 30.594 15.133 -10.586 1 80.31 397 GLU B C 1
ATOM 9690 O O . GLU B 1 397 ? 31.203 14.297 -11.25 1 80.31 397 GLU B O 1
ATOM 9695 N N . ASN B 1 398 ? 30.812 15.383 -9.281 1 78.5 398 ASN B N 1
ATOM 9696 C CA . ASN B 1 398 ? 31.938 14.75 -8.602 1 78.5 398 ASN B CA 1
ATOM 9697 C C . ASN B 1 398 ? 31.484 13.547 -7.773 1 78.5 398 ASN B C 1
ATOM 9699 O O . ASN B 1 398 ? 32.219 13.086 -6.895 1 78.5 398 ASN B O 1
ATOM 9703 N N . LYS B 1 399 ? 30.219 13.141 -7.93 1 84.62 399 LYS B N 1
ATOM 9704 C CA . LYS B 1 399 ? 29.641 11.977 -7.262 1 84.62 399 LYS B CA 1
ATOM 9705 C C . LYS B 1 399 ? 29.438 12.242 -5.773 1 84.62 399 LYS B C 1
ATOM 9707 O O . LYS B 1 399 ? 29.422 11.305 -4.969 1 84.62 399 LYS B O 1
ATOM 9712 N N . LYS B 1 400 ? 29.5 13.516 -5.48 1 85.06 400 LYS B N 1
ATOM 9713 C CA . LYS B 1 400 ? 29.109 13.891 -4.125 1 85.06 400 LYS B CA 1
ATOM 9714 C C . LYS B 1 400 ? 27.594 13.844 -3.951 1 85.06 400 LYS B C 1
ATOM 9716 O O . LYS B 1 400 ? 26.859 14.375 -4.777 1 85.06 400 LYS B O 1
ATOM 9721 N N . PRO B 1 401 ? 27.203 13.219 -2.846 1 89.81 401 PRO B N 1
ATOM 9722 C CA . PRO B 1 401 ? 25.75 13.125 -2.65 1 89.81 401 PRO B CA 1
ATOM 9723 C C . PRO B 1 401 ? 25.109 14.484 -2.391 1 89.81 401 PRO B C 1
ATOM 9725 O O . PRO B 1 401 ? 25.688 15.328 -1.708 1 89.81 401 PRO B O 1
ATOM 9728 N N . LYS B 1 402 ? 23.953 14.719 -3.002 1 88.12 402 LYS B N 1
ATOM 9729 C CA . LYS B 1 402 ? 23.109 15.867 -2.713 1 88.12 402 LYS B CA 1
ATOM 9730 C C . LYS B 1 402 ? 22.016 15.508 -1.705 1 88.12 402 LYS B C 1
ATOM 9732 O O . LYS B 1 402 ? 21.172 14.664 -1.979 1 88.12 402 LYS B O 1
ATOM 9737 N N . LEU B 1 403 ? 22.016 16.234 -0.606 1 88.56 403 LEU B N 1
ATOM 9738 C CA . LEU B 1 403 ? 21.062 15.938 0.467 1 88.56 403 LEU B CA 1
ATOM 9739 C C . LEU B 1 403 ? 19.781 16.734 0.294 1 88.56 403 LEU B C 1
ATOM 9741 O O . LEU B 1 403 ? 19.797 17.844 -0.259 1 88.56 403 LEU B O 1
ATOM 9745 N N . ALA B 1 404 ? 18.781 16.172 0.675 1 92.5 404 ALA B N 1
ATOM 9746 C CA . ALA B 1 404 ? 17.484 16.828 0.82 1 92.5 404 ALA B CA 1
ATOM 9747 C C . ALA B 1 404 ? 16.891 16.578 2.205 1 92.5 404 ALA B C 1
ATOM 9749 O O . ALA B 1 404 ? 17.109 15.523 2.803 1 92.5 404 ALA B O 1
ATOM 9750 N N . GLN B 1 405 ? 16.203 17.562 2.66 1 91.44 405 GLN B N 1
ATOM 9751 C CA . GLN B 1 405 ? 15.492 17.453 3.928 1 91.44 405 GLN B CA 1
ATOM 9752 C C . GLN B 1 405 ? 13.984 17.578 3.721 1 91.44 405 GLN B C 1
ATOM 9754 O O . GLN B 1 405 ? 13.523 18.406 2.943 1 91.44 405 GLN B O 1
ATOM 9759 N N . TRP B 1 406 ? 13.305 16.75 4.426 1 95 406 TRP B N 1
ATOM 9760 C CA . TRP B 1 406 ? 11.852 16.812 4.398 1 95 406 TRP B CA 1
ATOM 9761 C C . TRP B 1 406 ? 11.344 18.078 5.086 1 95 406 TRP B C 1
ATOM 9763 O O . TRP B 1 406 ? 11.875 18.469 6.129 1 95 406 TRP B O 1
ATOM 9773 N N . ASN B 1 407 ? 10.359 18.688 4.488 1 94.06 407 ASN B N 1
ATOM 9774 C CA . ASN B 1 407 ? 9.656 19.812 5.094 1 94.06 407 ASN B CA 1
ATOM 9775 C C . ASN B 1 407 ? 8.156 19.719 4.863 1 94.06 407 ASN B C 1
ATOM 9777 O O . ASN B 1 407 ? 7.703 19.078 3.916 1 94.06 407 ASN B O 1
ATOM 9781 N N . TYR B 1 408 ? 7.402 20.359 5.742 1 95.88 408 TYR B N 1
ATOM 9782 C CA . TYR B 1 408 ? 5.949 20.344 5.629 1 95.88 408 TYR B CA 1
ATOM 9783 C C . TYR B 1 408 ? 5.355 21.703 5.988 1 95.88 408 TYR B C 1
ATOM 9785 O O . TYR B 1 408 ? 6.047 22.562 6.535 1 95.88 408 TYR B O 1
ATOM 9793 N N . ARG B 1 409 ? 4.141 21.906 5.625 1 95.44 409 ARG B N 1
ATOM 9794 C CA . ARG B 1 409 ? 3.357 23.047 6.07 1 95.44 409 ARG B CA 1
ATOM 9795 C C . ARG B 1 409 ? 1.864 22.75 6.047 1 95.44 409 ARG B C 1
ATOM 9797 O O . ARG B 1 409 ? 1.439 21.766 5.434 1 95.44 409 ARG B O 1
ATOM 9804 N N . ILE B 1 410 ? 1.154 23.484 6.805 1 96.56 410 ILE B N 1
ATOM 9805 C CA . ILE B 1 410 ? -0.303 23.438 6.82 1 96.56 410 ILE B CA 1
ATOM 9806 C C . ILE B 1 410 ? -0.877 24.75 6.285 1 96.56 410 ILE B C 1
ATOM 9808 O O . ILE B 1 410 ? -0.589 25.812 6.816 1 96.56 410 ILE B O 1
ATOM 9812 N N . LEU B 1 411 ? -1.603 24.656 5.207 1 97.19 411 LEU B N 1
ATOM 9813 C CA . LEU B 1 411 ? -2.281 25.797 4.598 1 97.19 411 LEU B CA 1
ATOM 9814 C C . LEU B 1 411 ? -3.758 25.484 4.371 1 97.19 411 LEU B C 1
ATOM 9816 O O . LEU B 1 411 ? -4.203 24.359 4.582 1 97.19 411 LEU B O 1
ATOM 9820 N N . CYS B 1 412 ? -4.434 26.531 4.027 1 97.88 412 CYS B N 1
ATOM 9821 C CA . CYS B 1 412 ? -5.859 26.391 3.75 1 97.88 412 CYS B CA 1
ATOM 9822 C C . CYS B 1 412 ? -6.215 26.984 2.393 1 97.88 412 CYS B C 1
ATOM 9824 O O . CYS B 1 412 ? -5.473 27.812 1.857 1 97.88 412 CYS B O 1
ATOM 9826 N N . HIS B 1 413 ? -7.246 26.5 1.849 1 98.31 413 HIS B N 1
ATOM 9827 C CA . HIS B 1 413 ? -7.777 26.953 0.565 1 98.31 413 HIS B CA 1
ATOM 9828 C C . HIS B 1 413 ? -9.266 27.234 0.657 1 98.31 413 HIS B C 1
ATOM 9830 O O . HIS B 1 413 ? -10.055 26.375 1.036 1 98.31 413 HIS B O 1
ATOM 9836 N N . PRO B 1 414 ? -9.695 28.5 0.294 1 97.44 414 PRO B N 1
ATOM 9837 C CA . PRO B 1 414 ? -11.133 28.75 0.185 1 97.44 414 PRO B CA 1
ATOM 9838 C C . PRO B 1 414 ? -11.781 27.969 -0.955 1 97.44 414 PRO B C 1
ATOM 9840 O O . PRO B 1 414 ? -11.391 28.125 -2.115 1 97.44 414 PRO B O 1
ATOM 9843 N N . LEU B 1 415 ? -12.758 27.172 -0.646 1 97.25 415 LEU B N 1
ATOM 9844 C CA . LEU B 1 415 ? -13.406 26.375 -1.672 1 97.25 415 LEU B CA 1
ATOM 9845 C C . LEU B 1 415 ? -14.227 27.234 -2.619 1 97.25 415 LEU B C 1
ATOM 9847 O O . LEU B 1 415 ? -14.828 28.234 -2.195 1 97.25 415 LEU B O 1
ATOM 9851 N N . SER B 1 416 ? -14.297 26.812 -3.855 1 92.81 416 SER B N 1
ATOM 9852 C CA . SER B 1 416 ? -15.008 27.578 -4.875 1 92.81 416 SER B CA 1
ATOM 9853 C C . SER B 1 416 ? -16.516 27.406 -4.742 1 92.81 416 SER B C 1
ATOM 9855 O O . SER B 1 416 ? -17.281 28.281 -5.152 1 92.81 416 SER B O 1
ATOM 9857 N N . LYS B 1 417 ? -16.875 26.297 -4.227 1 89.81 417 LYS B N 1
ATOM 9858 C CA . LYS B 1 417 ? -18.297 26 -4.066 1 89.81 417 LYS B CA 1
ATOM 9859 C C . LYS B 1 417 ? -18.656 25.766 -2.602 1 89.81 417 LYS B C 1
ATOM 9861 O O . LYS B 1 417 ? -17.766 25.484 -1.786 1 89.81 417 LYS B O 1
ATOM 9866 N N . ASP B 1 418 ? -19.969 26 -2.398 1 92.75 418 ASP B N 1
ATOM 9867 C CA . ASP B 1 418 ? -20.453 25.625 -1.071 1 92.75 418 ASP B CA 1
ATOM 9868 C C . ASP B 1 418 ? -20.344 24.125 -0.834 1 92.75 418 ASP B C 1
ATOM 9870 O O . ASP B 1 418 ? -20.281 23.344 -1.785 1 92.75 418 ASP B O 1
ATOM 9874 N N . LEU B 1 419 ? -20.188 23.812 0.428 1 96.5 419 LEU B N 1
ATOM 9875 C CA . LEU B 1 419 ? -20.109 22.406 0.833 1 96.5 419 LEU B CA 1
ATOM 9876 C C . LEU B 1 419 ? -21.109 22.109 1.946 1 96.5 419 LEU B C 1
ATOM 9878 O O . LEU B 1 419 ? -20.812 22.344 3.123 1 96.5 419 LEU B O 1
ATOM 9882 N N . PRO B 1 420 ? -22.25 21.531 1.574 1 94.5 420 PRO B N 1
ATOM 9883 C CA . PRO B 1 420 ? -23.219 21.188 2.623 1 94.5 420 PRO B CA 1
ATOM 9884 C C . PRO B 1 420 ? -22.609 20.266 3.693 1 94.5 420 PRO B C 1
ATOM 9886 O O . PRO B 1 420 ? -21.859 19.344 3.373 1 94.5 420 PRO B O 1
ATOM 9889 N N . THR B 1 421 ? -22.984 20.5 4.949 1 94.38 421 THR B N 1
ATOM 9890 C CA . THR B 1 421 ? -22.438 19.703 6.039 1 94.38 421 THR B CA 1
ATOM 9891 C C . THR B 1 421 ? -22.953 18.266 5.953 1 94.38 421 THR B C 1
ATOM 9893 O O . THR B 1 421 ? -22.344 17.359 6.516 1 94.38 421 THR B O 1
ATOM 9896 N N . SER B 1 422 ? -24.047 18 5.207 1 91.12 422 SER B N 1
ATOM 9897 C CA . SER B 1 422 ? -24.594 16.656 5.027 1 91.12 422 SER B CA 1
ATOM 9898 C C . SER B 1 422 ? -23.641 15.773 4.227 1 91.12 422 SER B C 1
ATOM 9900 O O . SER B 1 422 ? -23.766 14.547 4.234 1 91.12 422 SER B O 1
ATOM 9902 N N . TYR B 1 423 ? -22.75 16.438 3.496 1 95.06 423 TYR B N 1
ATOM 9903 C CA . TYR B 1 423 ? -21.781 15.68 2.725 1 95.06 423 TYR B CA 1
ATOM 9904 C C . TYR B 1 423 ? -20.734 15.047 3.639 1 95.06 423 TYR B C 1
ATOM 9906 O O . TYR B 1 423 ? -20.016 14.125 3.234 1 95.06 423 TYR B O 1
ATOM 9914 N N . LEU B 1 424 ? -20.578 15.609 4.844 1 96.19 424 LEU B N 1
ATOM 9915 C CA . LEU B 1 424 ? -19.578 15.148 5.797 1 96.19 424 LEU B CA 1
ATOM 9916 C C . LEU B 1 424 ? -20.156 14.055 6.695 1 96.19 424 LEU B C 1
ATOM 9918 O O . LEU B 1 424 ? -20.781 14.352 7.715 1 96.19 424 LEU B O 1
ATOM 9922 N N . LYS B 1 425 ? -19.812 12.828 6.367 1 93.88 425 LYS B N 1
ATOM 9923 C CA . LYS B 1 425 ? -20.359 11.688 7.094 1 93.88 425 LYS B CA 1
ATOM 9924 C C . LYS B 1 425 ? -19.469 11.312 8.273 1 93.88 425 LYS B C 1
ATOM 9926 O O . LYS B 1 425 ? -18.266 11.094 8.102 1 93.88 425 LYS B O 1
ATOM 9931 N N . PRO B 1 426 ? -20.094 11.242 9.445 1 94.5 426 PRO B N 1
ATOM 9932 C CA . PRO B 1 426 ? -19.281 10.883 10.609 1 94.5 426 PRO B CA 1
ATOM 9933 C C . PRO B 1 426 ? -18.703 9.469 10.516 1 94.5 426 PRO B C 1
ATOM 9935 O O . PRO B 1 426 ? -19.375 8.562 10.023 1 94.5 426 PRO B O 1
ATOM 9938 N N . ILE B 1 427 ? -17.5 9.281 10.961 1 94.19 427 ILE B N 1
ATOM 9939 C CA . ILE B 1 427 ? -16.859 7.977 11.086 1 94.19 427 ILE B CA 1
ATOM 9940 C C . ILE B 1 427 ? -16.766 7.574 12.555 1 94.19 427 ILE B C 1
ATOM 9942 O O . ILE B 1 427 ? -16.125 8.266 13.359 1 94.19 427 ILE B O 1
ATOM 9946 N N . MET B 1 428 ? -17.359 6.473 12.891 1 90.88 428 MET B N 1
ATOM 9947 C CA . MET B 1 428 ? -17.281 5.973 14.258 1 90.88 428 MET B CA 1
ATOM 9948 C C . MET B 1 428 ? -15.906 5.387 14.555 1 90.88 428 MET B C 1
ATOM 9950 O O . MET B 1 428 ? -15.289 4.785 13.672 1 90.88 428 MET B O 1
ATOM 9954 N N . ASP B 1 429 ? -15.438 5.578 15.773 1 93.12 429 ASP B N 1
ATOM 9955 C CA . ASP B 1 429 ? -14.148 5.078 16.234 1 93.12 429 ASP B CA 1
ATOM 9956 C C . ASP B 1 429 ? -14.297 4.312 17.547 1 93.12 429 ASP B C 1
ATOM 9958 O O . ASP B 1 429 ? -14.188 4.895 18.641 1 93.12 429 ASP B O 1
ATOM 9962 N N . PRO B 1 430 ? -14.383 3.041 17.438 1 90.06 430 PRO B N 1
ATOM 9963 C CA . PRO B 1 430 ? -14.57 2.25 18.656 1 90.06 430 PRO B CA 1
ATOM 9964 C C . PRO B 1 430 ? -13.445 2.438 19.672 1 90.06 430 PRO B C 1
ATOM 9966 O O . PRO B 1 430 ? -13.672 2.363 20.875 1 90.06 430 PRO B O 1
ATOM 9969 N N . HIS B 1 431 ? -12.305 2.672 19.219 1 90.69 431 HIS B N 1
ATOM 9970 C CA . HIS B 1 431 ? -11.18 2.891 20.125 1 90.69 431 HIS B CA 1
ATOM 9971 C C . HIS B 1 431 ? -11.438 4.078 21.031 1 90.69 431 HIS B C 1
ATOM 9973 O O . HIS B 1 431 ? -11.422 3.938 22.266 1 90.69 431 HIS B O 1
ATOM 9979 N N . SER B 1 432 ? -11.648 5.242 20.438 1 92.19 432 SER B N 1
ATOM 9980 C CA . SER B 1 432 ? -11.867 6.461 21.203 1 92.19 432 SER B CA 1
ATOM 9981 C C . SER B 1 432 ? -13.125 6.355 22.062 1 92.19 432 SER B C 1
ATOM 9983 O O . SER B 1 432 ? -13.156 6.844 23.203 1 92.19 432 SER B O 1
ATOM 9985 N N . GLN B 1 433 ? -14.164 5.738 21.594 1 92.44 433 GLN B N 1
ATOM 9986 C CA . GLN B 1 433 ? -15.414 5.578 22.312 1 92.44 433 GLN B CA 1
ATOM 9987 C C . GLN B 1 433 ? -15.219 4.738 23.578 1 92.44 433 GLN B C 1
ATOM 9989 O O . GLN B 1 433 ? -15.641 5.137 24.672 1 92.44 433 GLN B O 1
ATOM 9994 N N . LYS B 1 434 ? -14.547 3.654 23.438 1 92.5 434 LYS B N 1
ATOM 9995 C CA . LYS B 1 434 ? -14.328 2.76 24.578 1 92.5 434 LYS B CA 1
ATOM 9996 C C . LYS B 1 434 ? -13.344 3.365 25.562 1 92.5 434 LYS B C 1
ATOM 9998 O O . LYS B 1 434 ? -13.508 3.213 26.781 1 92.5 434 LYS B O 1
ATOM 10003 N N . MET B 1 435 ? -12.367 4 25.062 1 91.56 435 MET B N 1
ATOM 10004 C CA . MET B 1 435 ? -11.383 4.641 25.922 1 91.56 435 MET B CA 1
ATOM 10005 C C . MET B 1 435 ? -12.047 5.645 26.859 1 91.56 435 MET B C 1
ATOM 10007 O O . MET B 1 435 ? -11.695 5.727 28.031 1 91.56 435 MET B O 1
ATOM 10011 N N . ASN B 1 436 ? -13.039 6.371 26.312 1 91.12 436 ASN B N 1
ATOM 10012 C CA . ASN B 1 436 ? -13.633 7.488 27.047 1 91.12 436 ASN B CA 1
ATOM 10013 C C . ASN B 1 436 ? -15 7.121 27.609 1 91.12 436 ASN B C 1
ATOM 10015 O O . ASN B 1 436 ? -15.641 7.938 28.281 1 91.12 436 ASN B O 1
ATOM 10019 N N . GLY B 1 437 ? -15.523 5.906 27.328 1 91.94 437 GLY B N 1
ATOM 10020 C CA . GLY B 1 437 ? -16.828 5.461 27.797 1 91.94 437 GLY B CA 1
ATOM 10021 C C . GLY B 1 437 ? -17.984 6.168 27.109 1 91.94 437 GLY B C 1
ATOM 10022 O O . GLY B 1 437 ? -19.016 6.43 27.734 1 91.94 437 GLY B O 1
ATOM 10023 N N . TRP B 1 438 ? -17.812 6.578 25.828 1 92.56 438 TRP B N 1
ATOM 10024 C CA . TRP B 1 438 ? -18.828 7.309 25.094 1 92.56 438 TRP B CA 1
ATOM 10025 C C . TRP B 1 438 ? -19.688 6.359 24.281 1 92.56 438 TRP B C 1
ATOM 10027 O O . TRP B 1 438 ? -19.172 5.477 23.594 1 92.56 438 TRP B O 1
ATOM 10037 N N . ASN B 1 439 ? -20.984 6.5 24.312 1 87.69 439 ASN B N 1
ATOM 10038 C CA . ASN B 1 439 ? -21.859 5.844 23.344 1 87.69 439 ASN B CA 1
ATOM 10039 C C . ASN B 1 439 ? -21.922 6.605 22.016 1 87.69 439 ASN B C 1
ATOM 10041 O O . ASN B 1 439 ? -21.25 7.633 21.859 1 87.69 439 ASN B O 1
ATOM 10045 N N . ASP B 1 440 ? -22.641 6.129 21.062 1 87.56 440 ASP B N 1
ATOM 10046 C CA . ASP B 1 440 ? -22.672 6.703 19.719 1 87.56 440 ASP B CA 1
ATOM 10047 C C . ASP B 1 440 ? -23.188 8.141 19.75 1 87.56 440 ASP B C 1
ATOM 10049 O O . ASP B 1 440 ? -22.594 9.031 19.141 1 87.56 440 ASP B O 1
ATOM 10053 N N . GLU B 1 441 ? -24.219 8.383 20.469 1 84.19 441 GLU B N 1
ATOM 10054 C CA . GLU B 1 441 ? -24.828 9.703 20.516 1 84.19 441 GLU B CA 1
ATOM 10055 C C . GLU B 1 441 ? -23.875 10.742 21.094 1 84.19 441 GLU B C 1
ATOM 10057 O O . GLU B 1 441 ? -23.734 11.836 20.547 1 84.19 441 GLU B O 1
ATOM 10062 N N . LYS B 1 442 ? -23.25 10.383 22.109 1 88.19 442 LYS B N 1
ATOM 10063 C CA . LYS B 1 442 ? -22.297 11.297 22.734 1 88.19 442 LYS B CA 1
ATOM 10064 C C . LYS B 1 442 ? -21.094 11.523 21.812 1 88.19 442 LYS B C 1
ATOM 10066 O O . LYS B 1 442 ? -20.625 12.656 21.672 1 88.19 442 LYS B O 1
ATOM 10071 N N . PHE B 1 443 ? -20.562 10.445 21.281 1 92.56 443 PHE B N 1
ATOM 10072 C CA . PHE B 1 443 ? -19.375 10.516 20.438 1 92.56 443 PHE B CA 1
ATOM 10073 C C . PHE B 1 443 ? -19.594 11.484 19.281 1 92.56 443 PHE B C 1
ATOM 10075 O O . PHE B 1 443 ? -18.688 12.242 18.938 1 92.56 443 PHE B O 1
ATOM 10082 N N . LEU B 1 444 ? -20.75 11.523 18.703 1 90.5 444 LEU B N 1
ATOM 10083 C CA . LEU B 1 444 ? -21.078 12.352 17.547 1 90.5 444 LEU B CA 1
ATOM 10084 C C . LEU B 1 444 ? -20.969 13.828 17.891 1 90.5 444 LEU B C 1
ATOM 10086 O O . LEU B 1 444 ? -20.844 14.672 17 1 90.5 444 LEU B O 1
ATOM 10090 N N . ASN B 1 445 ? -20.906 14.109 19.203 1 88.31 445 ASN B N 1
ATOM 10091 C CA . ASN B 1 445 ? -20.891 15.508 19.641 1 88.31 445 ASN B CA 1
ATOM 10092 C C . ASN B 1 445 ? -19.578 15.859 20.328 1 88.31 445 ASN B C 1
ATOM 10094 O O . ASN B 1 445 ? -19.531 16.797 21.141 1 88.31 445 ASN B O 1
ATOM 10098 N N . THR B 1 446 ? -18.562 15.117 20.016 1 91.88 446 THR B N 1
ATOM 10099 C CA . THR B 1 446 ? -17.266 15.375 20.625 1 91.88 446 THR B CA 1
ATOM 10100 C C . THR B 1 446 ? -16.266 15.852 19.578 1 91.88 446 THR B C 1
ATOM 10102 O O . THR B 1 446 ? -16.484 15.719 18.375 1 91.88 446 THR B O 1
ATOM 10105 N N . ARG B 1 447 ? -15.148 16.422 20.031 1 94.44 447 ARG B N 1
ATOM 10106 C CA . ARG B 1 447 ? -14.062 16.859 19.172 1 94.44 447 ARG B CA 1
ATOM 10107 C C . ARG B 1 447 ? -13.281 15.672 18.625 1 94.44 447 ARG B C 1
ATOM 10109 O O . ARG B 1 447 ? -12.438 15.82 17.734 1 94.44 447 ARG B O 1
ATOM 10116 N N . ALA B 1 448 ? -13.602 14.43 19.062 1 95.38 448 ALA B N 1
ATOM 10117 C CA . ALA B 1 448 ? -12.875 13.234 18.656 1 95.38 448 ALA B CA 1
ATOM 10118 C C . ALA B 1 448 ? -13.398 12.688 17.328 1 95.38 448 ALA B C 1
ATOM 10120 O O . ALA B 1 448 ? -12.766 11.828 16.719 1 95.38 448 ALA B O 1
ATOM 10121 N N . ILE B 1 449 ? -14.453 13.234 16.875 1 95.44 449 ILE B N 1
ATOM 10122 C CA . ILE B 1 449 ? -15.078 12.656 15.695 1 95.44 449 ILE B CA 1
ATOM 10123 C C . ILE B 1 449 ? -14.359 13.141 14.438 1 95.44 449 ILE B C 1
ATOM 10125 O O . ILE B 1 449 ? -13.93 14.289 14.367 1 95.44 449 ILE B O 1
ATOM 10129 N N . ARG B 1 450 ? -14.141 12.219 13.484 1 97.06 450 ARG B N 1
ATOM 10130 C CA . ARG B 1 450 ? -13.664 12.453 12.125 1 97.06 450 ARG B CA 1
ATOM 10131 C C . ARG B 1 450 ? -14.781 12.258 11.109 1 97.06 450 ARG B C 1
ATOM 10133 O O . ARG B 1 450 ? -15.781 11.594 11.398 1 97.06 450 ARG B O 1
ATOM 10140 N N . PHE B 1 451 ? -14.617 12.836 9.922 1 97.25 451 PHE B N 1
ATOM 10141 C CA . PHE B 1 451 ? -15.68 12.781 8.922 1 97.25 451 PHE B CA 1
ATOM 10142 C C . PHE B 1 451 ? -15.148 12.258 7.594 1 97.25 451 PHE B C 1
ATOM 10144 O O . PHE B 1 451 ? -13.969 12.414 7.289 1 97.25 451 PHE B O 1
ATOM 10151 N N . ASN B 1 452 ? -16.031 11.641 6.855 1 95.31 452 ASN B N 1
ATOM 10152 C CA . ASN B 1 452 ? -15.727 11.078 5.539 1 95.31 452 ASN B CA 1
ATOM 10153 C C . ASN B 1 452 ? -16.391 11.875 4.422 1 95.31 452 ASN B C 1
ATOM 10155 O O . ASN B 1 452 ? -17.609 12.117 4.461 1 95.31 452 ASN B O 1
ATOM 10159 N N . ILE B 1 453 ? -15.648 12.258 3.477 1 95.75 453 ILE B N 1
ATOM 10160 C CA . ILE B 1 453 ? -16.188 12.938 2.303 1 95.75 453 ILE B CA 1
ATOM 10161 C C . ILE B 1 453 ? -15.766 12.195 1.038 1 95.75 453 ILE B C 1
ATOM 10163 O O . ILE B 1 453 ? -16.297 12.445 -0.045 1 95.75 453 ILE B O 1
ATOM 10167 N N . GLU B 1 454 ? -14.922 11.219 1.144 1 93.38 454 GLU B N 1
ATOM 10168 C CA . GLU B 1 454 ? -14.367 10.469 0.017 1 93.38 454 GLU B CA 1
ATOM 10169 C C . GLU B 1 454 ? -15.461 9.695 -0.713 1 93.38 454 GLU B C 1
ATOM 10171 O O . GLU B 1 454 ? -15.336 9.414 -1.907 1 93.38 454 GLU B O 1
ATOM 10176 N N . GLY B 1 455 ? -16.516 9.383 -0.053 1 93.25 455 GLY B N 1
ATOM 10177 C CA . GLY B 1 455 ? -17.594 8.617 -0.65 1 93.25 455 GLY B CA 1
ATOM 10178 C C . GLY B 1 455 ? -18.594 9.477 -1.401 1 93.25 455 GLY B C 1
ATOM 10179 O O . GLY B 1 455 ? -19.516 8.953 -2.023 1 93.25 455 GLY B O 1
ATOM 10180 N N . VAL B 1 456 ? -18.406 10.734 -1.394 1 94.25 456 VAL B N 1
ATOM 10181 C CA . VAL B 1 456 ? -19.344 11.648 -2.031 1 94.25 456 VAL B CA 1
ATOM 10182 C C . VAL B 1 456 ? -18.906 11.938 -3.465 1 94.25 456 VAL B C 1
ATOM 10184 O O . VAL B 1 456 ? -17.734 12.273 -3.705 1 94.25 456 VAL B O 1
ATOM 10187 N N . ASP B 1 457 ? -19.781 11.758 -4.418 1 91.81 457 ASP B N 1
ATOM 10188 C CA . ASP B 1 457 ? -19.438 12.047 -5.809 1 91.81 457 ASP B CA 1
ATOM 10189 C C . ASP B 1 457 ? -19.547 13.539 -6.102 1 91.81 457 ASP B C 1
ATOM 10191 O O . ASP B 1 457 ? -19.875 14.328 -5.211 1 91.81 457 ASP B O 1
ATOM 10195 N N . ARG B 1 458 ? -19.297 14.008 -7.242 1 89.19 458 ARG B N 1
ATOM 10196 C CA . ARG B 1 458 ? -19.219 15.422 -7.617 1 89.19 458 ARG B CA 1
ATOM 10197 C C . ARG B 1 458 ? -20.594 16.094 -7.504 1 89.19 458 ARG B C 1
ATOM 10199 O O . ARG B 1 458 ? -20.672 17.312 -7.418 1 89.19 458 ARG B O 1
ATOM 10206 N N . ASN B 1 459 ? -21.609 15.203 -7.527 1 87.31 459 ASN B N 1
ATOM 10207 C CA . ASN B 1 459 ? -22.969 15.734 -7.453 1 87.31 459 ASN B CA 1
ATOM 10208 C C . ASN B 1 459 ? -23.5 15.727 -6.023 1 87.31 459 ASN B C 1
ATOM 10210 O O . ASN B 1 459 ? -24.672 16.016 -5.789 1 87.31 459 ASN B O 1
ATOM 10214 N N . GLY B 1 460 ? -22.688 15.312 -5.148 1 90.12 460 GLY B N 1
ATOM 10215 C CA . GLY B 1 460 ? -23.062 15.367 -3.742 1 90.12 460 GLY B CA 1
ATOM 10216 C C . GLY B 1 460 ? -23.75 14.102 -3.262 1 90.12 460 GLY B C 1
ATOM 10217 O O . GLY B 1 460 ? -24.344 14.078 -2.174 1 90.12 460 GLY B O 1
ATOM 10218 N N . LYS B 1 461 ? -23.703 13.047 -3.98 1 90.56 461 LYS B N 1
ATOM 10219 C CA . LYS B 1 461 ? -24.344 11.789 -3.605 1 90.56 461 LYS B CA 1
ATOM 10220 C C . LYS B 1 461 ? -23.344 10.797 -3.035 1 90.56 461 LYS B C 1
ATOM 10222 O O . LYS B 1 461 ? -22.234 10.664 -3.562 1 90.56 461 LYS B O 1
ATOM 10227 N N . TRP B 1 462 ? -23.766 10.195 -1.994 1 92.25 462 TRP B N 1
ATOM 10228 C CA . TRP B 1 462 ? -22.922 9.148 -1.413 1 92.25 462 TRP B CA 1
ATOM 10229 C C . TRP B 1 462 ? -22.922 7.902 -2.291 1 92.25 462 TRP B C 1
ATOM 10231 O O . TRP B 1 462 ? -23.969 7.441 -2.732 1 92.25 462 TRP B O 1
ATOM 10241 N N . ARG B 1 463 ? -21.734 7.379 -2.529 1 88.88 463 ARG B N 1
ATOM 10242 C CA . ARG B 1 463 ? -21.547 6.148 -3.295 1 88.88 463 ARG B CA 1
ATOM 10243 C C . ARG B 1 463 ? -20.875 5.074 -2.457 1 88.88 463 ARG B C 1
ATOM 10245 O O . ARG B 1 463 ? -19.75 5.266 -1.993 1 88.88 463 ARG B O 1
ATOM 10252 N N . ASP B 1 464 ? -21.5 3.939 -2.348 1 86.19 464 ASP B N 1
ATOM 10253 C CA . ASP B 1 464 ? -20.922 2.848 -1.569 1 86.19 464 ASP B CA 1
ATOM 10254 C C . ASP B 1 464 ? -20.156 1.871 -2.467 1 86.19 464 ASP B C 1
ATOM 10256 O O . ASP B 1 464 ? -20.406 0.664 -2.43 1 86.19 464 ASP B O 1
ATOM 10260 N N . HIS B 1 465 ? -19.406 2.338 -3.344 1 88.75 465 HIS B N 1
ATOM 10261 C CA . HIS B 1 465 ? -18.531 1.585 -4.238 1 88.75 465 HIS B CA 1
ATOM 10262 C C . HIS B 1 465 ? -17.328 2.416 -4.652 1 88.75 465 HIS B C 1
ATOM 10264 O O . HIS B 1 465 ? -17.312 3.637 -4.477 1 88.75 465 HIS B O 1
ATOM 10270 N N . PRO B 1 466 ? -16.297 1.801 -5.195 1 87.94 466 PRO B N 1
ATOM 10271 C CA . PRO B 1 466 ? -15.125 2.555 -5.645 1 87.94 466 PRO B CA 1
ATOM 10272 C C . PRO B 1 466 ? -15.461 3.6 -6.703 1 87.94 466 PRO B C 1
ATOM 10274 O O . PRO B 1 466 ? -16.344 3.373 -7.539 1 87.94 466 PRO B O 1
ATOM 10277 N N . GLN B 1 467 ? -14.727 4.734 -6.586 1 87.44 467 GLN B N 1
ATOM 10278 C CA . GLN B 1 467 ? -14.883 5.816 -7.555 1 87.44 467 GLN B CA 1
ATOM 10279 C C . GLN B 1 467 ? -13.555 6.176 -8.203 1 87.44 467 GLN B C 1
ATOM 10281 O O . GLN B 1 467 ? -12.516 6.18 -7.535 1 87.44 467 GLN B O 1
ATOM 10286 N N . THR B 1 468 ? -13.602 6.52 -9.445 1 86.5 468 THR B N 1
ATOM 10287 C CA . THR B 1 468 ? -12.398 6.941 -10.156 1 86.5 468 THR B CA 1
ATOM 10288 C C . THR B 1 468 ? -12.109 8.414 -9.891 1 86.5 468 THR B C 1
ATOM 10290 O O . THR B 1 468 ? -10.953 8.844 -9.945 1 86.5 468 THR B O 1
ATOM 10293 N N . TYR B 1 469 ? -13.164 9.18 -9.695 1 92.75 469 TYR B N 1
ATOM 10294 C CA . TYR B 1 469 ? -13.094 10.609 -9.438 1 92.75 469 TYR B CA 1
ATOM 10295 C C . TYR B 1 469 ? -14.25 11.062 -8.547 1 92.75 469 TYR B C 1
ATOM 10297 O O . TYR B 1 469 ? -15.422 10.867 -8.898 1 92.75 469 TYR B O 1
ATOM 10305 N N . ASN B 1 470 ? -13.914 11.617 -7.414 1 94 470 ASN B N 1
ATOM 10306 C CA . ASN B 1 470 ? -14.961 12 -6.473 1 94 470 ASN B CA 1
ATOM 10307 C C . ASN B 1 470 ? -14.859 13.469 -6.086 1 94 470 ASN B C 1
ATOM 10309 O O . ASN B 1 470 ? -14.078 14.219 -6.676 1 94 470 ASN B O 1
ATOM 10313 N N . LEU B 1 471 ? -15.711 13.875 -5.172 1 96.06 471 LEU B N 1
ATOM 10314 C CA . LEU B 1 471 ? -15.781 15.273 -4.762 1 96.06 471 LEU B CA 1
ATOM 10315 C C . LEU B 1 471 ? -14.461 15.719 -4.137 1 96.06 471 LEU B C 1
ATOM 10317 O O . LEU B 1 471 ? -14.023 16.859 -4.344 1 96.06 471 LEU B O 1
ATOM 10321 N N . MET B 1 472 ? -13.859 14.898 -3.334 1 96.44 472 MET B N 1
ATOM 10322 C CA . MET B 1 472 ? -12.578 15.227 -2.717 1 96.44 472 MET B CA 1
ATOM 10323 C C . MET B 1 472 ? -11.523 15.523 -3.775 1 96.44 472 MET B C 1
ATOM 10325 O O . MET B 1 472 ? -10.727 16.453 -3.615 1 96.44 472 MET B O 1
ATOM 10329 N N . ASP B 1 473 ? -11.508 14.766 -4.84 1 96.44 473 ASP B N 1
ATOM 10330 C CA . ASP B 1 473 ? -10.578 15 -5.945 1 96.44 473 ASP B CA 1
ATOM 10331 C C . ASP B 1 473 ? -10.805 16.391 -6.559 1 96.44 473 ASP B C 1
ATOM 10333 O O . ASP B 1 473 ? -9.844 17.109 -6.828 1 96.44 473 ASP B O 1
ATOM 10337 N N . GLU B 1 474 ? -12.016 16.703 -6.758 1 96.44 474 GLU B N 1
ATOM 10338 C CA . GLU B 1 474 ? -12.367 18 -7.328 1 96.44 474 GLU B CA 1
ATOM 10339 C C . GLU B 1 474 ? -11.875 19.141 -6.441 1 96.44 474 GLU B C 1
ATOM 10341 O O . GLU B 1 474 ? -11.32 20.125 -6.934 1 96.44 474 GLU B O 1
ATOM 10346 N N . MET B 1 475 ? -12.086 19.016 -5.184 1 97.5 475 MET B N 1
ATOM 10347 C CA . MET B 1 475 ? -11.688 20.047 -4.238 1 97.5 475 MET B CA 1
ATOM 10348 C C . MET B 1 475 ? -10.164 20.172 -4.176 1 97.5 475 MET B C 1
ATOM 10350 O O . MET B 1 475 ? -9.625 21.281 -4.18 1 97.5 475 MET B O 1
ATOM 10354 N N . MET B 1 476 ? -9.445 19.062 -4.125 1 97.69 476 MET B N 1
ATOM 10355 C CA . MET B 1 476 ? -7.988 19.094 -4.039 1 97.69 476 MET B CA 1
ATOM 10356 C C . MET B 1 476 ? -7.379 19.656 -5.32 1 97.69 476 MET B C 1
ATOM 10358 O O . MET B 1 476 ? -6.328 20.297 -5.285 1 97.69 476 MET B O 1
ATOM 10362 N N . GLU B 1 477 ? -8.047 19.531 -6.43 1 97.12 477 GLU B N 1
ATOM 10363 C CA . GLU B 1 477 ? -7.551 20 -7.719 1 97.12 477 GLU B CA 1
ATOM 10364 C C . GLU B 1 477 ? -7.582 21.516 -7.801 1 97.12 477 GLU B C 1
ATOM 10366 O O . GLU B 1 477 ? -7.012 22.109 -8.719 1 97.12 477 GLU B O 1
ATOM 10371 N N . GLU B 1 478 ? -8.188 22.141 -6.84 1 97.31 478 GLU B N 1
ATOM 10372 C CA . GLU B 1 478 ? -8.195 23.594 -6.793 1 97.31 478 GLU B CA 1
ATOM 10373 C C . GLU B 1 478 ? -6.918 24.141 -6.152 1 97.31 478 GLU B C 1
ATOM 10375 O O . GLU B 1 478 ? -6.617 25.328 -6.25 1 97.31 478 GLU B O 1
ATOM 10380 N N . ILE B 1 479 ? -6.219 23.328 -5.5 1 98.31 479 ILE B N 1
ATOM 10381 C CA . ILE B 1 479 ? -5.109 23.734 -4.645 1 98.31 479 ILE B CA 1
ATOM 10382 C C . ILE B 1 479 ? -3.791 23.594 -5.398 1 98.31 479 ILE B C 1
ATOM 10384 O O . ILE B 1 479 ? -3.465 22.5 -5.883 1 98.31 479 ILE B O 1
ATOM 10388 N N . PRO B 1 480 ? -2.998 24.578 -5.512 1 98.06 480 PRO B N 1
ATOM 10389 C CA . PRO B 1 480 ? -1.681 24.453 -6.141 1 98.06 480 PRO B CA 1
ATOM 10390 C C . PRO B 1 480 ? -0.635 23.859 -5.207 1 98.06 480 PRO B C 1
ATOM 10392 O O . PRO B 1 480 ? -0.815 23.859 -3.986 1 98.06 480 PRO B O 1
ATOM 10395 N N . GLY B 1 481 ? 0.416 23.312 -5.812 1 97.31 481 GLY B N 1
ATOM 10396 C CA . GLY B 1 481 ? 1.59 22.953 -5.035 1 97.31 481 GLY B CA 1
ATOM 10397 C C . GLY B 1 481 ? 2.438 24.141 -4.633 1 97.31 481 GLY B C 1
ATOM 10398 O O . GLY B 1 481 ? 1.905 25.188 -4.281 1 97.31 481 GLY B O 1
ATOM 10399 N N . LYS B 1 482 ? 3.666 23.938 -4.691 1 96.75 482 LYS B N 1
ATOM 10400 C CA . LYS B 1 482 ? 4.613 24.906 -4.16 1 96.75 482 LYS B CA 1
ATOM 10401 C C . LYS B 1 482 ? 4.82 26.062 -5.137 1 96.75 482 LYS B C 1
ATOM 10403 O O . LYS B 1 482 ? 5.441 27.078 -4.793 1 96.75 482 LYS B O 1
ATOM 10408 N N . ASP B 1 483 ? 4.25 26.016 -6.348 1 96.62 483 ASP B N 1
ATOM 10409 C CA . ASP B 1 483 ? 4.328 27.109 -7.316 1 96.62 483 ASP B CA 1
ATOM 10410 C C . ASP B 1 483 ? 3.244 28.156 -7.055 1 96.62 483 ASP B C 1
ATOM 10412 O O . ASP B 1 483 ? 3.193 29.188 -7.73 1 96.62 483 ASP B O 1
ATOM 10416 N N . ASN B 1 484 ? 2.389 27.906 -6.113 1 96.94 484 ASN B N 1
ATOM 10417 C CA . ASN B 1 484 ? 1.274 28.781 -5.781 1 96.94 484 ASN B CA 1
ATOM 10418 C C . ASN B 1 484 ? 0.259 28.859 -6.918 1 96.94 484 ASN B C 1
ATOM 10420 O O . ASN B 1 484 ? 0.317 28.078 -7.859 1 96.94 484 ASN B O 1
ATOM 10424 N N . TYR B 1 485 ? -0.806 29.688 -6.727 1 97.12 485 TYR B N 1
ATOM 10425 C CA . TYR B 1 485 ? -1.85 29.812 -7.738 1 97.12 485 TYR B CA 1
ATOM 10426 C C . TYR B 1 485 ? -1.287 30.359 -9.047 1 97.12 485 TYR B C 1
ATOM 10428 O O . TYR B 1 485 ? -0.414 31.219 -9.031 1 97.12 485 TYR B O 1
ATOM 10436 N N . GLY B 1 486 ? -1.745 29.859 -10.148 1 94.25 486 GLY B N 1
ATOM 10437 C CA . GLY B 1 486 ? -1.278 30.266 -11.461 1 94.25 486 GLY B CA 1
ATOM 10438 C C . GLY B 1 486 ? -0.149 29.406 -11.992 1 94.25 486 GLY B C 1
ATOM 10439 O O . GLY B 1 486 ? 0.299 29.594 -13.125 1 94.25 486 GLY B O 1
ATOM 10440 N N . GLY B 1 487 ? 0.325 28.5 -11.125 1 94.38 487 GLY B N 1
ATOM 10441 C CA . GLY B 1 487 ? 1.324 27.562 -11.617 1 94.38 487 GLY B CA 1
ATOM 10442 C C . GLY B 1 487 ? 0.85 26.766 -12.812 1 94.38 487 GLY B C 1
ATOM 10443 O O . GLY B 1 487 ? -0.339 26.453 -12.93 1 94.38 487 GLY B O 1
ATOM 10444 N N . ASN B 1 488 ? 1.779 26.453 -13.695 1 93.88 488 ASN B N 1
ATOM 10445 C CA . ASN B 1 488 ? 1.499 25.641 -14.883 1 93.88 488 ASN B CA 1
ATOM 10446 C C . ASN B 1 488 ? 2.686 24.766 -15.258 1 93.88 488 ASN B C 1
ATOM 10448 O O . ASN B 1 488 ? 3.684 25.25 -15.797 1 93.88 488 ASN B O 1
ATOM 10452 N N . VAL B 1 489 ? 2.527 23.578 -14.914 1 94.62 489 VAL B N 1
ATOM 10453 C CA . VAL B 1 489 ? 3.572 22.609 -15.203 1 94.62 489 VAL B CA 1
ATOM 10454 C C . VAL B 1 489 ? 2.988 21.438 -16 1 94.62 489 VAL B C 1
ATOM 10456 O O . VAL B 1 489 ? 1.982 20.844 -15.609 1 94.62 489 VAL B O 1
ATOM 10459 N N . SER B 1 490 ? 3.625 21.109 -17.109 1 90.25 490 SER B N 1
ATOM 10460 C CA . SER B 1 490 ? 3.209 19.953 -17.891 1 90.25 490 SER B CA 1
ATOM 10461 C C . SER B 1 490 ? 3.582 18.656 -17.203 1 90.25 490 SER B C 1
ATOM 10463 O O . SER B 1 490 ? 4.719 18.484 -16.75 1 90.25 490 SER B O 1
ATOM 10465 N N . ALA B 1 491 ? 2.639 17.828 -17.172 1 89.19 491 ALA B N 1
ATOM 10466 C CA . ALA B 1 491 ? 2.869 16.531 -16.547 1 89.19 491 ALA B CA 1
ATOM 10467 C C . ALA B 1 491 ? 3.127 15.453 -17.594 1 89.19 491 ALA B C 1
ATOM 10469 O O . ALA B 1 491 ? 2.186 14.844 -18.109 1 89.19 491 ALA B O 1
ATOM 10470 N N . SER B 1 492 ? 4.32 15.25 -18.016 1 85.56 492 SER B N 1
ATOM 10471 C CA . SER B 1 492 ? 4.695 14.242 -19 1 85.56 492 SER B CA 1
ATOM 10472 C C . SER B 1 492 ? 5.848 13.375 -18.5 1 85.56 492 SER B C 1
ATOM 10474 O O . SER B 1 492 ? 6.789 13.883 -17.875 1 85.56 492 SER B O 1
ATOM 10476 N N . SER B 1 493 ? 5.641 12.141 -18.578 1 83.19 493 SER B N 1
ATOM 10477 C CA . SER B 1 493 ? 6.703 11.195 -18.25 1 83.19 493 SER B CA 1
ATOM 10478 C C . SER B 1 493 ? 6.578 9.922 -19.078 1 83.19 493 SER B C 1
ATOM 10480 O O . SER B 1 493 ? 5.477 9.531 -19.469 1 83.19 493 SER B O 1
ATOM 10482 N N . PHE B 1 494 ? 7.777 9.266 -19.359 1 84.81 494 PHE B N 1
ATOM 10483 C CA . PHE B 1 494 ? 7.844 7.992 -20.062 1 84.81 494 PHE B CA 1
ATOM 10484 C C . PHE B 1 494 ? 7.027 8.047 -21.359 1 84.81 494 PHE B C 1
ATOM 10486 O O . PHE B 1 494 ? 6.211 7.156 -21.609 1 84.81 494 PHE B O 1
ATOM 10493 N N . ASP B 1 495 ? 7.047 9.086 -22.031 1 76 495 ASP B N 1
ATOM 10494 C CA . ASP B 1 495 ? 6.469 9.297 -23.359 1 76 495 ASP B CA 1
ATOM 10495 C C . ASP B 1 495 ? 4.945 9.375 -23.281 1 76 495 ASP B C 1
ATOM 10497 O O . ASP B 1 495 ? 4.254 8.938 -24.203 1 76 495 ASP B O 1
ATOM 10501 N N . SER B 1 496 ? 4.453 9.742 -22.156 1 85.19 496 SER B N 1
ATOM 10502 C CA . SER B 1 496 ? 3.01 9.906 -22.016 1 85.19 496 SER B CA 1
ATOM 10503 C C . SER B 1 496 ? 2.676 11.219 -21.312 1 85.19 496 SER B C 1
ATOM 10505 O O . SER B 1 496 ? 3.361 11.617 -20.359 1 85.19 496 SER B O 1
ATOM 10507 N N . ILE B 1 497 ? 1.699 11.812 -21.875 1 89 497 ILE B N 1
ATOM 10508 C CA . ILE B 1 497 ? 1.178 13.031 -21.266 1 89 497 ILE B CA 1
ATOM 10509 C C . ILE B 1 497 ? 0.015 12.688 -20.328 1 89 497 ILE B C 1
ATOM 10511 O O . ILE B 1 497 ? -0.87 11.914 -20.688 1 89 497 ILE B O 1
ATOM 10515 N N . ALA B 1 498 ? 0.078 13.242 -19.156 1 93 498 ALA B N 1
ATOM 10516 C CA . ALA B 1 498 ? -1.049 13.078 -18.25 1 93 498 ALA B CA 1
ATOM 10517 C C . ALA B 1 498 ? -2.221 13.969 -18.641 1 93 498 ALA B C 1
ATOM 10519 O O . ALA B 1 498 ? -2.037 15.148 -18.938 1 93 498 ALA B O 1
ATOM 10520 N N . MET B 1 499 ? -3.334 13.328 -18.703 1 94.44 499 MET B N 1
ATOM 10521 C CA . MET B 1 499 ? -4.57 14.031 -19.031 1 94.44 499 MET B CA 1
ATOM 10522 C C . MET B 1 499 ? -5.461 14.172 -17.797 1 94.44 499 MET B C 1
ATOM 10524 O O . MET B 1 499 ? -5.359 13.383 -16.859 1 94.44 499 MET B O 1
ATOM 10528 N N . SER B 1 500 ? -6.336 15.141 -17.844 1 95.19 500 SER B N 1
ATOM 10529 C CA . SER B 1 500 ? -7.223 15.383 -16.719 1 95.19 500 SER B CA 1
ATOM 10530 C C . SER B 1 500 ? -8.234 14.25 -16.562 1 95.19 500 SER B C 1
ATOM 10532 O O . SER B 1 500 ? -8.812 13.789 -17.547 1 95.19 500 SER B O 1
ATOM 10534 N N . ALA B 1 501 ? -8.422 13.773 -15.375 1 93.62 501 ALA B N 1
ATOM 10535 C CA . ALA B 1 501 ? -9.477 12.82 -15.055 1 93.62 501 ALA B CA 1
ATOM 10536 C C . ALA B 1 501 ? -10.781 13.531 -14.703 1 93.62 501 ALA B C 1
ATOM 10538 O O . ALA B 1 501 ? -11.82 12.891 -14.531 1 93.62 501 ALA B O 1
ATOM 10539 N N . ASN B 1 502 ? -10.719 14.82 -14.5 1 93.88 502 ASN B N 1
ATOM 10540 C CA . ASN B 1 502 ? -11.898 15.641 -14.234 1 93.88 502 ASN B CA 1
ATOM 10541 C C . ASN B 1 502 ? -12.867 15.625 -15.406 1 93.88 502 ASN B C 1
ATOM 10543 O O . ASN B 1 502 ? -12.539 16.094 -16.5 1 93.88 502 ASN B O 1
ATOM 10547 N N . PRO B 1 503 ? -14.016 15.172 -15.141 1 90.06 503 PRO B N 1
ATOM 10548 C CA . PRO B 1 503 ? -14.953 15.062 -16.266 1 90.06 503 PRO B CA 1
ATOM 10549 C C . PRO B 1 503 ? -15.25 16.406 -16.922 1 90.06 503 PRO B C 1
ATOM 10551 O O . PRO B 1 503 ? -15.555 16.469 -18.109 1 90.06 503 PRO B O 1
ATOM 10554 N N . SER B 1 504 ? -15.156 17.484 -16.234 1 89 504 SER B N 1
ATOM 10555 C CA . SER B 1 504 ? -15.414 18.812 -16.766 1 89 504 SER B CA 1
ATOM 10556 C C . SER B 1 504 ? -14.258 19.281 -17.656 1 89 504 SER B C 1
ATOM 10558 O O . SER B 1 504 ? -14.391 20.266 -18.391 1 89 504 SER B O 1
ATOM 10560 N N . LYS B 1 505 ? -13.164 18.625 -17.562 1 91.94 505 LYS B N 1
ATOM 10561 C CA . LYS B 1 505 ? -11.984 18.969 -18.344 1 91.94 505 LYS B CA 1
ATOM 10562 C C . LYS B 1 505 ? -11.531 17.781 -19.203 1 91.94 505 LYS B C 1
ATOM 10564 O O . LYS B 1 505 ? -10.336 17.609 -19.438 1 91.94 505 LYS B O 1
ATOM 10569 N N . SER B 1 506 ? -12.422 17.016 -19.547 1 87.62 506 SER B N 1
ATOM 10570 C CA . SER B 1 506 ? -12.148 15.805 -20.297 1 87.62 506 SER B CA 1
ATOM 10571 C C . SER B 1 506 ? -11.383 16.109 -21.578 1 87.62 506 SER B C 1
ATOM 10573 O O . SER B 1 506 ? -11.719 17.047 -22.297 1 87.62 506 SER B O 1
ATOM 10575 N N . GLY B 1 507 ? -10.32 15.367 -21.797 1 88.38 507 GLY B N 1
ATOM 10576 C CA . GLY B 1 507 ? -9.562 15.484 -23.031 1 88.38 507 GLY B CA 1
ATOM 10577 C C . GLY B 1 507 ? -8.477 16.547 -22.969 1 88.38 507 GLY B C 1
ATOM 10578 O O . GLY B 1 507 ? -7.711 16.719 -23.906 1 88.38 507 GLY B O 1
ATOM 10579 N N . GLN B 1 508 ? -8.422 17.234 -21.859 1 93.06 508 GLN B N 1
ATOM 10580 C CA . GLN B 1 508 ? -7.402 18.281 -21.734 1 93.06 508 GLN B CA 1
ATOM 10581 C C . GLN B 1 508 ? -6.18 17.766 -20.984 1 93.06 508 GLN B C 1
ATOM 10583 O O . GLN B 1 508 ? -6.309 16.938 -20.062 1 93.06 508 GLN B O 1
ATOM 10588 N N . PRO B 1 509 ? -5.047 18.312 -21.406 1 94.56 509 PRO B N 1
ATOM 10589 C CA . PRO B 1 509 ? -3.865 17.969 -20.609 1 94.56 509 PRO B CA 1
ATOM 10590 C C . PRO B 1 509 ? -3.973 18.422 -19.156 1 94.56 509 PRO B C 1
ATOM 10592 O O . PRO B 1 509 ? -4.527 19.484 -18.875 1 94.56 509 PRO B O 1
ATOM 10595 N N . LEU B 1 510 ? -3.514 17.609 -18.312 1 95.81 510 LEU B N 1
ATOM 10596 C CA . LEU B 1 510 ? -3.516 17.906 -16.875 1 95.81 510 LEU B CA 1
ATOM 10597 C C . LEU B 1 510 ? -2.486 18.969 -16.531 1 95.81 510 LEU B C 1
ATOM 10599 O O . LEU B 1 510 ? -1.343 18.906 -17 1 95.81 510 LEU B O 1
ATOM 10603 N N . ASN B 1 511 ? -2.887 20.062 -15.836 1 96.31 511 ASN B N 1
ATOM 10604 C CA . ASN B 1 511 ? -1.92 20.953 -15.211 1 96.31 511 ASN B CA 1
ATOM 10605 C C . ASN B 1 511 ? -1.307 20.344 -13.961 1 96.31 511 ASN B C 1
ATOM 10607 O O . ASN B 1 511 ? -1.916 20.359 -12.891 1 96.31 511 ASN B O 1
ATOM 10611 N N . GLY B 1 512 ? -0.087 19.922 -14.102 1 96.38 512 GLY B N 1
ATOM 10612 C CA . GLY B 1 512 ? 0.568 19.172 -13.039 1 96.38 512 GLY B CA 1
ATOM 10613 C C . GLY B 1 512 ? 0.908 20.031 -11.828 1 96.38 512 GLY B C 1
ATOM 10614 O O . GLY B 1 512 ? 1.303 19.516 -10.789 1 96.38 512 GLY B O 1
ATOM 10615 N N . ALA B 1 513 ? 0.675 21.344 -11.891 1 97.69 513 ALA B N 1
ATOM 10616 C CA . ALA B 1 513 ? 1.051 22.234 -10.797 1 97.69 513 ALA B CA 1
ATOM 10617 C C . ALA B 1 513 ? 0.021 22.188 -9.672 1 97.69 513 ALA B C 1
ATOM 10619 O O . ALA B 1 513 ? 0.238 22.75 -8.594 1 97.69 513 ALA B O 1
ATOM 10620 N N . TYR B 1 514 ? -1.087 21.547 -9.906 1 98.06 514 TYR B N 1
ATOM 10621 C CA . TYR B 1 514 ? -2.15 21.438 -8.914 1 98.06 514 TYR B CA 1
ATOM 10622 C C . TYR B 1 514 ? -2.271 20 -8.398 1 98.06 514 TYR B C 1
ATOM 10624 O O . TYR B 1 514 ? -1.989 19.047 -9.125 1 98.06 514 TYR B O 1
ATOM 10632 N N . TYR B 1 515 ? -2.68 19.922 -7.164 1 98.12 515 TYR B N 1
ATOM 10633 C CA . TYR B 1 515 ? -2.789 18.594 -6.578 1 98.12 515 TYR B CA 1
ATOM 10634 C C . TYR B 1 515 ? -3.846 17.766 -7.301 1 98.12 515 TYR B C 1
ATOM 10636 O O . TYR B 1 515 ? -4.926 18.266 -7.617 1 98.12 515 TYR B O 1
ATOM 10644 N N . HIS B 1 516 ? -3.494 16.531 -7.594 1 96.81 516 HIS B N 1
ATOM 10645 C CA . HIS B 1 516 ? -4.379 15.562 -8.219 1 96.81 516 HIS B CA 1
ATOM 10646 C C . HIS B 1 516 ? -3.99 14.141 -7.836 1 96.81 516 HIS B C 1
ATOM 10648 O O . HIS B 1 516 ? -2.83 13.875 -7.508 1 96.81 516 HIS B O 1
ATOM 10654 N N . ARG B 1 517 ? -4.98 13.297 -7.785 1 95.62 517 ARG B N 1
ATOM 10655 C CA . ARG B 1 517 ? -4.758 11.875 -7.531 1 95.62 517 ARG B CA 1
ATOM 10656 C C . ARG B 1 517 ? -5.086 11.039 -8.766 1 95.62 517 ARG B C 1
ATOM 10658 O O . ARG B 1 517 ? -4.191 10.445 -9.375 1 95.62 517 ARG B O 1
ATOM 10665 N N . PRO B 1 518 ? -6.305 11.102 -9.312 1 94.25 518 PRO B N 1
ATOM 10666 C CA . PRO B 1 518 ? -6.535 10.398 -10.578 1 94.25 518 PRO B CA 1
ATOM 10667 C C . PRO B 1 518 ? -6.066 11.203 -11.789 1 94.25 518 PRO B C 1
ATOM 10669 O O . PRO B 1 518 ? -6.098 12.438 -11.766 1 94.25 518 PRO B O 1
ATOM 10672 N N . TYR B 1 519 ? -5.621 10.562 -12.773 1 92.62 519 TYR B N 1
ATOM 10673 C CA . TYR B 1 519 ? -5.316 11.164 -14.062 1 92.62 519 TYR B CA 1
ATOM 10674 C C . TYR B 1 519 ? -5.473 10.148 -15.188 1 92.62 519 TYR B C 1
ATOM 10676 O O . TYR B 1 519 ? -5.676 8.961 -14.93 1 92.62 519 TYR B O 1
ATOM 10684 N N . LYS B 1 520 ? -5.512 10.617 -16.328 1 91.94 520 LYS B N 1
ATOM 10685 C CA . LYS B 1 520 ? -5.613 9.75 -17.5 1 91.94 520 LYS B CA 1
ATOM 10686 C C . LYS B 1 520 ? -4.324 9.773 -18.312 1 91.94 520 LYS B C 1
ATOM 10688 O O . LYS B 1 520 ? -3.604 10.773 -18.312 1 91.94 520 LYS B O 1
ATOM 10693 N N . LEU B 1 521 ? -4.105 8.664 -18.891 1 88.81 521 LEU B N 1
ATOM 10694 C CA . LEU B 1 521 ? -2.959 8.539 -19.781 1 88.81 521 LEU B CA 1
ATOM 10695 C C . LEU B 1 521 ? -3.344 8.906 -21.219 1 88.81 521 LEU B C 1
ATOM 10697 O O . LEU B 1 521 ? -4.465 8.633 -21.656 1 88.81 521 LEU B O 1
ATOM 10701 N N . SER B 1 522 ? -2.428 9.508 -21.969 1 87.25 522 SER B N 1
ATOM 10702 C CA . SER B 1 522 ? -2.684 9.836 -23.375 1 87.25 522 SER B CA 1
ATOM 10703 C C . SER B 1 522 ? -2.645 8.594 -24.25 1 87.25 522 SER B C 1
ATOM 10705 O O . SER B 1 522 ? -3.18 8.594 -25.359 1 87.25 522 SER B O 1
ATOM 10707 N N . LYS B 1 523 ? -1.989 7.586 -23.688 1 84.38 523 LYS B N 1
ATOM 10708 C CA . LYS B 1 523 ? -1.919 6.273 -24.328 1 84.38 523 LYS B CA 1
ATOM 10709 C C . LYS B 1 523 ? -2.412 5.18 -23.375 1 84.38 523 LYS B C 1
ATOM 10711 O O . LYS B 1 523 ? -2.209 5.262 -22.172 1 84.38 523 LYS B O 1
ATOM 10716 N N . LYS B 1 524 ? -2.938 4.191 -23.984 1 81.56 524 LYS B N 1
ATOM 10717 C CA . LYS B 1 524 ? -3.439 3.088 -23.172 1 81.56 524 LYS B CA 1
ATOM 10718 C C . LYS B 1 524 ? -2.291 2.285 -22.562 1 81.56 524 LYS B C 1
ATOM 10720 O O . LYS B 1 524 ? -1.244 2.119 -23.203 1 81.56 524 LYS B O 1
ATOM 10725 N N . ASP B 1 525 ? -2.59 1.822 -21.406 1 80.19 525 ASP B N 1
ATOM 10726 C CA . ASP B 1 525 ? -1.573 1.054 -20.688 1 80.19 525 ASP B CA 1
ATOM 10727 C C . ASP B 1 525 ? -1.649 -0.427 -21.047 1 80.19 525 ASP B C 1
ATOM 10729 O O . ASP B 1 525 ? -2.303 -0.8 -22.031 1 80.19 525 ASP B O 1
ATOM 10733 N N . ALA B 1 526 ? -0.94 -1.184 -20.328 1 75.69 526 ALA B N 1
ATOM 10734 C CA . ALA B 1 526 ? -0.817 -2.615 -20.594 1 75.69 526 ALA B CA 1
ATOM 10735 C C . ALA B 1 526 ? -2.168 -3.314 -20.469 1 75.69 526 ALA B C 1
ATOM 10737 O O . ALA B 1 526 ? -2.406 -4.344 -21.109 1 75.69 526 ALA B O 1
ATOM 10738 N N . MET B 1 527 ? -3.045 -2.727 -19.672 1 76 527 MET B N 1
ATOM 10739 C CA . MET B 1 527 ? -4.371 -3.307 -19.484 1 76 527 MET B CA 1
ATOM 10740 C C . MET B 1 527 ? -5.355 -2.779 -20.516 1 76 527 MET B C 1
ATOM 10742 O O . MET B 1 527 ? -6.516 -3.193 -20.547 1 76 527 MET B O 1
ATOM 10746 N N . GLY B 1 528 ? -4.898 -1.864 -21.281 1 76.94 528 GLY B N 1
ATOM 10747 C CA . GLY B 1 528 ? -5.781 -1.244 -22.266 1 76.94 528 GLY B CA 1
ATOM 10748 C C . GLY B 1 528 ? -6.633 -0.134 -21.672 1 76.94 528 GLY B C 1
ATOM 10749 O O . GLY B 1 528 ? -7.66 0.238 -22.25 1 76.94 528 GLY B O 1
ATOM 10750 N N . THR B 1 529 ? -6.207 0.3 -20.531 1 83.62 529 THR B N 1
ATOM 10751 C CA . THR B 1 529 ? -6.938 1.384 -19.875 1 83.62 529 THR B CA 1
ATOM 10752 C C . THR B 1 529 ? -6.121 2.674 -19.906 1 83.62 529 THR B C 1
ATOM 10754 O O . THR B 1 529 ? -4.906 2.643 -20.094 1 83.62 529 THR B O 1
ATOM 10757 N N . ASP B 1 530 ? -6.883 3.727 -19.828 1 86.94 530 ASP B N 1
ATOM 10758 C CA . ASP B 1 530 ? -6.188 5.008 -19.797 1 86.94 530 ASP B CA 1
ATOM 10759 C C . ASP B 1 530 ? -6.367 5.699 -18.438 1 86.94 530 ASP B C 1
ATOM 10761 O O . ASP B 1 530 ? -5.801 6.766 -18.203 1 86.94 530 ASP B O 1
ATOM 10765 N N . SER B 1 531 ? -7.16 5.105 -17.594 1 86.94 531 SER B N 1
ATOM 10766 C CA . SER B 1 531 ? -7.387 5.691 -16.281 1 86.94 531 SER B CA 1
ATOM 10767 C C . SER B 1 531 ? -6.426 5.117 -15.242 1 86.94 531 SER B C 1
ATOM 10769 O O . SER B 1 531 ? -6.207 3.902 -15.203 1 86.94 531 SER B O 1
ATOM 10771 N N . THR B 1 532 ? -5.836 6.012 -14.484 1 89.31 532 THR B N 1
ATOM 10772 C CA . THR B 1 532 ? -4.934 5.578 -13.43 1 89.31 532 THR B CA 1
ATOM 10773 C C . THR B 1 532 ? -4.902 6.598 -12.297 1 89.31 532 THR B C 1
ATOM 10775 O O . THR B 1 532 ? -5.66 7.566 -12.305 1 89.31 532 THR B O 1
ATOM 10778 N N . GLN B 1 533 ? -4.156 6.277 -11.234 1 91.31 533 GLN B N 1
ATOM 10779 C CA . GLN B 1 533 ? -3.975 7.176 -10.102 1 91.31 533 GLN B CA 1
ATOM 10780 C C . GLN B 1 533 ? -2.5 7.297 -9.727 1 91.31 533 GLN B C 1
ATOM 10782 O O . GLN B 1 533 ? -1.698 6.418 -10.047 1 91.31 533 GLN B O 1
ATOM 10787 N N . ARG B 1 534 ? -2.25 8.367 -9.086 1 93.31 534 ARG B N 1
ATOM 10788 C CA . ARG B 1 534 ? -0.897 8.57 -8.578 1 93.31 534 ARG B CA 1
ATOM 10789 C C . ARG B 1 534 ? -0.576 7.598 -7.453 1 93.31 534 ARG B C 1
ATOM 10791 O O . ARG B 1 534 ? -1.413 7.348 -6.582 1 93.31 534 ARG B O 1
ATOM 10798 N N . GLY B 1 535 ? 0.675 7.082 -7.484 1 90.88 535 GLY B N 1
ATOM 10799 C CA . GLY B 1 535 ? 1.111 6.137 -6.469 1 90.88 535 GLY B CA 1
ATOM 10800 C C . GLY B 1 535 ? 0.847 4.691 -6.848 1 90.88 535 GLY B C 1
ATOM 10801 O O . GLY B 1 535 ? -0.138 4.391 -7.523 1 90.88 535 GLY B O 1
ATOM 10802 N N . TYR B 1 536 ? 1.657 3.824 -6.445 1 89.06 536 TYR B N 1
ATOM 10803 C CA . TYR B 1 536 ? 1.431 2.398 -6.66 1 89.06 536 TYR B CA 1
ATOM 10804 C C . TYR B 1 536 ? 0.513 1.822 -5.59 1 89.06 536 TYR B C 1
ATOM 10806 O O . TYR B 1 536 ? -0.508 1.207 -5.906 1 89.06 536 TYR B O 1
ATOM 10814 N N . SER B 1 537 ? 0.928 2.006 -4.371 1 86.69 537 SER B N 1
ATOM 10815 C CA . SER B 1 537 ? 0.18 1.429 -3.258 1 86.69 537 SER B CA 1
ATOM 10816 C C . SER B 1 537 ? -0.384 2.516 -2.348 1 86.69 537 SER B C 1
ATOM 10818 O O . SER B 1 537 ? -0.892 2.223 -1.264 1 86.69 537 SER B O 1
ATOM 10820 N N . ASP B 1 538 ?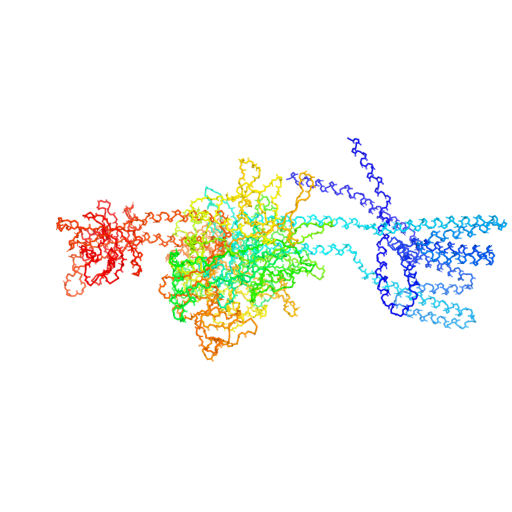 -0.286 3.775 -2.744 1 86.31 538 ASP B N 1
ATOM 10821 C CA . ASP B 1 538 ? -0.707 4.906 -1.924 1 86.31 538 ASP B CA 1
ATOM 10822 C C . ASP B 1 538 ? -1.816 5.699 -2.609 1 86.31 538 ASP B C 1
ATOM 10824 O O . ASP B 1 538 ? -1.904 5.719 -3.84 1 86.31 538 ASP B O 1
ATOM 10828 N N . ARG B 1 539 ? -2.66 6.301 -1.781 1 84.62 539 ARG B N 1
ATOM 10829 C CA . ARG B 1 539 ? -3.615 7.289 -2.273 1 84.62 539 ARG B CA 1
ATOM 10830 C C . ARG B 1 539 ? -3.049 8.703 -2.168 1 84.62 539 ARG B C 1
ATOM 10832 O O . ARG B 1 539 ? -3.359 9.43 -1.224 1 84.62 539 ARG B O 1
ATOM 10839 N N . LEU B 1 540 ? -2.447 8.992 -3.213 1 88 540 LEU B N 1
ATOM 10840 C CA . LEU B 1 540 ? -1.496 10.094 -3.152 1 88 540 LEU B CA 1
ATOM 10841 C C . LEU B 1 540 ? -2.031 11.32 -3.891 1 88 540 LEU B C 1
ATOM 10843 O O . LEU B 1 540 ? -2.4 11.227 -5.062 1 88 540 LEU B O 1
ATOM 10847 N N . TYR B 1 541 ? -2.172 12.484 -3.213 1 96.75 541 TYR B N 1
ATOM 10848 C CA . TYR B 1 541 ? -2.271 13.758 -3.924 1 96.75 541 TYR B CA 1
ATOM 10849 C C . TYR B 1 541 ? -0.892 14.367 -4.145 1 96.75 541 TYR B C 1
ATOM 10851 O O . TYR B 1 541 ? -0.15 14.602 -3.189 1 96.75 541 TYR B O 1
ATOM 10859 N N . MET B 1 542 ? -0.581 14.578 -5.379 1 96.94 542 MET B N 1
ATOM 10860 C CA . MET B 1 542 ? 0.725 15.156 -5.688 1 96.94 542 MET B CA 1
ATOM 10861 C C . MET B 1 542 ? 0.586 16.328 -6.645 1 96.94 542 MET B C 1
ATOM 10863 O O . MET B 1 542 ? -0.383 16.406 -7.402 1 96.94 542 MET B O 1
ATOM 10867 N N . ALA B 1 543 ? 1.521 17.266 -6.574 1 98.06 543 ALA B N 1
ATOM 10868 C CA . ALA B 1 543 ? 1.677 18.375 -7.512 1 98.06 543 ALA B CA 1
ATOM 10869 C C . ALA B 1 543 ? 3.125 18.5 -7.973 1 98.06 543 ALA B C 1
ATOM 10871 O O . ALA B 1 543 ? 4.055 18.266 -7.195 1 98.06 543 ALA B O 1
ATOM 10872 N N . MET B 1 544 ? 3.254 18.797 -9.18 1 96.94 544 MET B N 1
ATOM 10873 C CA . MET B 1 544 ? 4.57 19.109 -9.719 1 96.94 544 MET B CA 1
ATOM 10874 C C . MET B 1 544 ? 4.922 20.578 -9.5 1 96.94 544 MET B C 1
ATOM 10876 O O . MET B 1 544 ? 4.035 21.422 -9.414 1 96.94 544 MET B O 1
ATOM 10880 N N . ASN B 1 545 ? 6.18 20.812 -9.383 1 97 545 ASN B N 1
ATOM 10881 C CA . ASN B 1 545 ? 6.648 22.156 -9.055 1 97 545 ASN B CA 1
ATOM 10882 C C . ASN B 1 545 ? 7.832 22.562 -9.93 1 97 545 ASN B C 1
ATOM 10884 O O . ASN B 1 545 ? 8.602 21.703 -10.375 1 97 545 ASN B O 1
ATOM 10888 N N . SER B 1 546 ? 7.992 23.844 -10.094 1 95.31 546 SER B N 1
ATOM 10889 C CA . SER B 1 546 ? 9.148 24.391 -10.797 1 95.31 546 SER B CA 1
ATOM 10890 C C . SER B 1 546 ? 10.109 25.062 -9.828 1 95.31 546 SER B C 1
ATOM 10892 O O . SER B 1 546 ? 11.188 25.516 -10.219 1 95.31 546 SER B O 1
ATOM 10894 N N . GLN B 1 547 ? 9.789 25.125 -8.555 1 94.56 547 GLN B N 1
ATOM 10895 C CA . GLN B 1 547 ? 10.594 25.781 -7.531 1 94.56 547 GLN B CA 1
ATOM 10896 C C . GLN B 1 547 ? 11.945 25.078 -7.359 1 94.56 547 GLN B C 1
ATOM 10898 O O . GLN B 1 547 ? 12 23.875 -7.148 1 94.56 547 GLN B O 1
ATOM 10903 N N . GLU B 1 548 ? 13.008 25.859 -7.285 1 91.56 548 GLU B N 1
ATOM 10904 C CA . GLU B 1 548 ? 14.352 25.312 -7.184 1 91.56 548 GLU B CA 1
ATOM 10905 C C . GLU B 1 548 ? 14.586 24.672 -5.816 1 91.56 548 GLU B C 1
ATOM 10907 O O . GLU B 1 548 ? 15.383 23.75 -5.688 1 91.56 548 GLU B O 1
ATOM 10912 N N . ARG B 1 549 ? 13.852 25.125 -4.887 1 92.75 549 ARG B N 1
ATOM 10913 C CA . ARG B 1 549 ? 14.039 24.641 -3.52 1 92.75 549 ARG B CA 1
ATOM 10914 C C . ARG B 1 549 ? 13.484 23.234 -3.361 1 92.75 549 ARG B C 1
ATOM 10916 O O . ARG B 1 549 ? 13.805 22.531 -2.396 1 92.75 549 ARG B O 1
ATOM 10923 N N . ILE B 1 550 ? 12.648 22.844 -4.258 1 95.88 550 ILE B N 1
ATOM 10924 C CA . ILE B 1 550 ? 12.109 21.5 -4.207 1 95.88 550 ILE B CA 1
ATOM 10925 C C . ILE B 1 550 ? 13.094 20.531 -4.855 1 95.88 550 ILE B C 1
ATOM 10927 O O . ILE B 1 550 ? 13.555 20.75 -5.977 1 95.88 550 ILE B O 1
ATOM 10931 N N . ALA B 1 551 ? 13.453 19.484 -4.098 1 95.44 551 ALA B N 1
ATOM 10932 C CA . ALA B 1 551 ? 14.375 18.484 -4.633 1 95.44 551 ALA B CA 1
ATOM 10933 C C . ALA B 1 551 ? 13.695 17.625 -5.691 1 95.44 551 ALA B C 1
ATOM 10935 O O . ALA B 1 551 ? 12.594 17.109 -5.473 1 95.44 551 ALA B O 1
ATOM 10936 N N . GLY B 1 552 ? 14.352 17.484 -6.84 1 93.88 552 GLY B N 1
ATOM 10937 C CA . GLY B 1 552 ? 13.781 16.703 -7.926 1 93.88 552 GLY B CA 1
ATOM 10938 C C . GLY B 1 552 ? 14.461 15.352 -8.117 1 93.88 552 GLY B C 1
ATOM 10939 O O . GLY B 1 552 ? 15.555 15.125 -7.594 1 93.88 552 GLY B O 1
ATOM 10940 N N . GLN B 1 553 ? 13.742 14.453 -8.766 1 93.12 553 GLN B N 1
ATOM 10941 C CA . GLN B 1 553 ? 14.289 13.188 -9.242 1 93.12 553 GLN B CA 1
ATOM 10942 C C . GLN B 1 553 ? 14.398 13.172 -10.758 1 93.12 553 GLN B C 1
ATOM 10944 O O . GLN B 1 553 ? 13.609 13.828 -11.453 1 93.12 553 GLN B O 1
ATOM 10949 N N . THR B 1 554 ? 15.391 12.398 -11.203 1 89.31 554 THR B N 1
ATOM 10950 C CA . THR B 1 554 ? 15.664 12.375 -12.641 1 89.31 554 THR B CA 1
ATOM 10951 C C . THR B 1 554 ? 15.688 10.945 -13.164 1 89.31 554 THR B C 1
ATOM 10953 O O . THR B 1 554 ? 15.891 10 -12.391 1 89.31 554 THR B O 1
ATOM 10956 N N . TYR B 1 555 ? 15.352 10.766 -14.391 1 86.75 555 TYR B N 1
ATOM 10957 C CA . TYR B 1 555 ? 15.633 9.539 -15.133 1 86.75 555 TYR B CA 1
ATOM 10958 C C . TYR B 1 555 ? 16.062 9.852 -16.562 1 86.75 555 TYR B C 1
ATOM 10960 O O . TYR B 1 555 ? 15.883 10.977 -17.031 1 86.75 555 TYR B O 1
ATOM 10968 N N . THR B 1 556 ? 16.734 8.922 -17.156 1 86.19 556 THR B N 1
ATOM 10969 C CA . THR B 1 556 ? 17.141 9.055 -18.562 1 86.19 556 THR B CA 1
ATOM 10970 C C . THR B 1 556 ? 16.094 8.438 -19.484 1 86.19 556 THR B C 1
ATOM 10972 O O . THR B 1 556 ? 15.75 7.266 -19.344 1 86.19 556 THR B O 1
ATOM 10975 N N . ASP B 1 557 ? 15.57 9.227 -20.359 1 83.31 557 ASP B N 1
ATOM 10976 C CA . ASP B 1 557 ? 14.547 8.719 -21.266 1 83.31 557 ASP B CA 1
ATOM 10977 C C . ASP B 1 557 ? 15.164 7.918 -22.406 1 83.31 557 ASP B C 1
ATOM 10979 O O . ASP B 1 557 ? 16.375 7.688 -22.422 1 83.31 557 ASP B O 1
ATOM 10983 N N . LYS B 1 558 ? 14.391 7.387 -23.328 1 79.94 558 LYS B N 1
ATOM 10984 C CA . LYS B 1 558 ? 14.82 6.48 -24.391 1 79.94 558 LYS B CA 1
ATOM 10985 C C . LYS B 1 558 ? 15.789 7.172 -25.359 1 79.94 558 LYS B C 1
ATOM 10987 O O . LYS B 1 558 ? 16.609 6.516 -25.984 1 79.94 558 LYS B O 1
ATOM 10992 N N . ASP B 1 559 ? 15.695 8.516 -25.422 1 80.75 559 ASP B N 1
ATOM 10993 C CA . ASP B 1 559 ? 16.547 9.289 -26.328 1 80.75 559 ASP B CA 1
ATOM 10994 C C . ASP B 1 559 ? 17.828 9.742 -25.609 1 80.75 559 ASP B C 1
ATOM 10996 O O . ASP B 1 559 ? 18.625 10.477 -26.188 1 80.75 559 ASP B O 1
ATOM 11000 N N . GLY B 1 560 ? 17.906 9.383 -24.344 1 82.56 560 GLY B N 1
ATOM 11001 C CA . GLY B 1 560 ? 19.109 9.688 -23.594 1 82.56 560 GLY B CA 1
ATOM 11002 C C . GLY B 1 560 ? 19.047 11.023 -22.875 1 82.56 560 GLY B C 1
ATOM 11003 O O . GLY B 1 560 ? 20.047 11.5 -22.344 1 82.56 560 GLY B O 1
ATOM 11004 N N . ASN B 1 561 ? 17.891 11.594 -22.875 1 84.38 561 ASN B N 1
ATOM 11005 C CA . ASN B 1 561 ? 17.719 12.867 -22.172 1 84.38 561 ASN B CA 1
ATOM 11006 C C . ASN B 1 561 ? 17.375 12.656 -20.703 1 84.38 561 ASN B C 1
ATOM 11008 O O . ASN B 1 561 ? 16.641 11.727 -20.359 1 84.38 561 ASN B O 1
ATOM 11012 N N . GLU B 1 562 ? 17.938 13.57 -19.906 1 86.5 562 GLU B N 1
ATOM 11013 C CA . GLU B 1 562 ? 17.578 13.539 -18.484 1 86.5 562 GLU B CA 1
ATOM 11014 C C . GLU B 1 562 ? 16.281 14.297 -18.234 1 86.5 562 GLU B C 1
ATOM 11016 O O . GLU B 1 562 ? 16.156 15.469 -18.594 1 86.5 562 GLU B O 1
ATOM 11021 N N . VAL B 1 563 ? 15.359 13.68 -17.688 1 87.38 563 VAL B N 1
ATOM 11022 C CA . VAL B 1 563 ? 14.078 14.266 -17.312 1 87.38 563 VAL B CA 1
ATOM 11023 C C . VAL B 1 563 ? 14.016 14.422 -15.797 1 87.38 563 VAL B C 1
ATOM 11025 O O . VAL B 1 563 ? 14.234 13.461 -15.055 1 87.38 563 VAL B O 1
ATOM 11028 N N . GLU B 1 564 ? 13.773 15.672 -15.383 1 90.31 564 GLU B N 1
ATOM 11029 C CA . GLU B 1 564 ? 13.641 15.938 -13.953 1 90.31 564 GLU B CA 1
ATOM 11030 C C . GLU B 1 564 ? 12.203 16.328 -13.602 1 90.31 564 GLU B C 1
ATOM 11032 O O . GLU B 1 564 ? 11.562 17.078 -14.336 1 90.31 564 GLU B O 1
ATOM 11037 N N . THR B 1 565 ? 11.75 15.812 -12.531 1 93.88 565 THR B N 1
ATOM 11038 C CA . THR B 1 565 ? 10.461 16.234 -11.984 1 93.88 565 THR B CA 1
ATOM 11039 C C . THR B 1 565 ? 10.594 16.578 -10.5 1 93.88 565 THR B C 1
ATOM 11041 O O . THR B 1 565 ? 11.328 15.914 -9.766 1 93.88 565 THR B O 1
ATOM 11044 N N . LYS B 1 566 ? 9.984 17.672 -10.125 1 96.31 566 LYS B N 1
ATOM 11045 C CA . LYS B 1 566 ? 9.883 18.094 -8.734 1 96.31 566 LYS B CA 1
ATOM 11046 C C . LYS B 1 566 ? 8.445 18 -8.227 1 96.31 566 LYS B C 1
ATOM 11048 O O . LYS B 1 566 ? 7.523 18.5 -8.875 1 96.31 566 LYS B O 1
ATOM 11053 N N . VAL B 1 567 ? 8.359 17.375 -7.062 1 97 567 VAL B N 1
ATOM 11054 C CA . VAL B 1 567 ? 6.98 17.125 -6.664 1 97 567 VAL B CA 1
ATOM 11055 C C . VAL B 1 567 ? 6.801 17.469 -5.188 1 97 567 VAL B C 1
ATOM 11057 O O . VAL B 1 567 ? 7.766 17.453 -4.418 1 97 567 VAL B O 1
ATOM 11060 N N . SER B 1 568 ? 5.598 17.891 -4.828 1 97.75 568 SER B N 1
ATOM 11061 C CA . SER B 1 568 ? 5.09 17.969 -3.461 1 97.75 568 SER B CA 1
ATOM 11062 C C . SER B 1 568 ? 3.857 17.078 -3.277 1 97.75 568 SER B C 1
ATOM 11064 O O . SER B 1 568 ? 3.229 16.672 -4.258 1 97.75 568 SER B O 1
ATOM 11066 N N . TYR B 1 569 ? 3.619 16.719 -2.049 1 98.25 569 TYR B N 1
ATOM 11067 C CA . TYR B 1 569 ? 2.48 15.867 -1.694 1 98.25 569 TYR B CA 1
ATOM 11068 C C . TYR B 1 569 ? 1.557 16.578 -0.717 1 98.25 569 TYR B C 1
ATOM 11070 O O . TYR B 1 569 ? 1.983 17.5 -0 1 98.25 569 TYR B O 1
ATOM 11078 N N . ALA B 1 570 ? 0.274 16.109 -0.673 1 98.25 570 ALA B N 1
ATOM 11079 C CA . ALA B 1 570 ? -0.648 16.719 0.284 1 98.25 570 ALA B CA 1
ATOM 11080 C C . ALA B 1 570 ? -1.723 15.727 0.715 1 98.25 570 ALA B C 1
ATOM 11082 O O . ALA B 1 570 ? -2.021 14.773 -0.009 1 98.25 570 ALA B O 1
ATOM 11083 N N . ILE B 1 571 ? -2.225 15.914 1.853 1 98 571 ILE B N 1
ATOM 11084 C CA . ILE B 1 571 ? -3.459 15.273 2.291 1 98 571 ILE B CA 1
ATOM 11085 C C . ILE B 1 571 ? -4.434 16.328 2.811 1 98 571 ILE B C 1
ATOM 11087 O O . ILE B 1 571 ? -4.02 17.328 3.385 1 98 571 ILE B O 1
ATOM 11091 N N . PRO B 1 572 ? -5.707 16.078 2.57 1 97.75 572 PRO B N 1
ATOM 11092 C CA . PRO B 1 572 ? -6.684 16.953 3.221 1 97.75 572 PRO B CA 1
ATOM 11093 C C . PRO B 1 572 ? -6.703 16.797 4.738 1 97.75 572 PRO B C 1
ATOM 11095 O O . PRO B 1 572 ? -6.602 15.68 5.246 1 97.75 572 PRO B O 1
ATOM 11098 N N . MET B 1 573 ? -6.84 17.875 5.449 1 97.75 573 MET B N 1
ATOM 11099 C CA . MET B 1 573 ? -6.836 17.812 6.91 1 97.75 573 MET B CA 1
ATOM 11100 C C . MET B 1 573 ? -8.234 18.078 7.469 1 97.75 573 MET B C 1
ATOM 11102 O O . MET B 1 573 ? -8.836 17.203 8.078 1 97.75 573 MET B O 1
ATOM 11106 N N . GLU B 1 574 ? -8.758 19.328 7.223 1 97.94 574 GLU B N 1
ATOM 11107 C CA . GLU B 1 574 ? -10.062 19.656 7.785 1 97.94 574 GLU B CA 1
ATOM 11108 C C . GLU B 1 574 ? -10.82 20.641 6.891 1 97.94 574 GLU B C 1
ATOM 11110 O O . GLU B 1 574 ? -10.203 21.422 6.164 1 97.94 574 GLU B O 1
ATOM 11115 N N . ILE B 1 575 ? -12.078 20.453 6.965 1 98.44 575 ILE B N 1
ATOM 11116 C CA . ILE B 1 575 ? -12.977 21.484 6.477 1 98.44 575 ILE B CA 1
ATOM 11117 C C . ILE B 1 575 ? -13.383 22.406 7.629 1 98.44 575 ILE B C 1
ATOM 11119 O O . ILE B 1 575 ? -13.859 21.938 8.664 1 98.44 575 ILE B O 1
ATOM 11123 N N . ILE B 1 576 ? -13.125 23.641 7.445 1 98.44 576 ILE B N 1
ATOM 11124 C CA . ILE B 1 576 ? -13.5 24.641 8.445 1 98.44 576 ILE B CA 1
ATOM 11125 C C . ILE B 1 576 ? -14.523 25.609 7.855 1 98.44 576 ILE B C 1
ATOM 11127 O O . ILE B 1 576 ? -14.305 26.156 6.777 1 98.44 576 ILE B O 1
ATOM 11131 N N . TYR B 1 577 ? -15.594 25.797 8.531 1 97.94 577 TYR B N 1
ATOM 11132 C CA . TYR B 1 577 ? -16.562 26.812 8.125 1 97.94 577 TYR B CA 1
ATOM 11133 C C . TYR B 1 577 ? -16.297 28.141 8.836 1 97.94 577 TYR B C 1
ATOM 11135 O O . TYR B 1 577 ? -16.547 28.266 10.031 1 97.94 577 TYR B O 1
ATOM 11143 N N . LEU B 1 578 ? -15.797 29.078 8.086 1 98 578 LEU B N 1
ATOM 11144 C CA . LEU B 1 578 ? -15.664 30.438 8.617 1 98 578 LEU B CA 1
ATOM 11145 C C . LEU B 1 578 ? -17.031 31.094 8.758 1 98 578 LEU B C 1
ATOM 11147 O O . LEU B 1 578 ? -17.891 30.953 7.891 1 98 578 LEU B O 1
ATOM 11151 N N . THR B 1 579 ? -17.219 31.781 9.852 1 97.19 579 THR B N 1
ATOM 11152 C CA . THR B 1 579 ? -18.531 32.344 10.148 1 97.19 579 THR B CA 1
ATOM 11153 C C . THR B 1 579 ? -18.438 33.875 10.266 1 97.19 579 THR B C 1
ATOM 11155 O O . THR B 1 579 ? -17.359 34.438 10.445 1 97.19 579 THR B O 1
ATOM 11158 N N . PRO B 1 580 ? -19.609 34.562 10.281 1 97.06 580 PRO B N 1
ATOM 11159 C CA . PRO B 1 580 ? -19.594 36.031 10.391 1 97.06 580 PRO B CA 1
ATOM 11160 C C . PRO B 1 580 ? -19.203 36.5 11.781 1 97.06 580 PRO B C 1
ATOM 11162 O O . PRO B 1 580 ? -18.953 37.688 11.977 1 97.06 580 PRO B O 1
ATOM 11165 N N . LEU B 1 581 ? -19.109 35.594 12.719 1 96.88 581 LEU B N 1
ATOM 11166 C CA . LEU B 1 581 ? -18.781 36 14.086 1 96.88 581 LEU B CA 1
ATOM 11167 C C . LEU B 1 581 ? -17.422 36.719 14.125 1 96.88 581 LEU B C 1
ATOM 11169 O O . LEU B 1 581 ? -17.203 37.594 14.969 1 96.88 581 LEU B O 1
ATOM 11173 N N . ALA B 1 582 ? -16.609 36.375 13.289 1 95.94 582 ALA B N 1
ATOM 11174 C CA . ALA B 1 582 ? -15.242 36.906 13.305 1 95.94 582 ALA B CA 1
ATOM 11175 C C . ALA B 1 582 ? -15.227 38.406 12.953 1 95.94 582 ALA B C 1
ATOM 11177 O O . ALA B 1 582 ? -14.336 39.125 13.383 1 95.94 582 ALA B O 1
ATOM 11178 N N . LYS B 1 583 ? -16.188 38.844 12.234 1 96.88 583 LYS B N 1
ATOM 11179 C CA . LYS B 1 583 ? -16.234 40.25 11.828 1 96.88 583 LYS B CA 1
ATOM 11180 C C . LYS B 1 583 ? -17.344 40.969 12.555 1 96.88 583 LYS B C 1
ATOM 11182 O O . LYS B 1 583 ? -17.438 42.219 12.477 1 96.88 583 LYS B O 1
ATOM 11187 N N . TRP B 1 584 ? -18.219 40.25 13.195 1 98.31 584 TRP B N 1
ATOM 11188 C CA . TRP B 1 584 ? -19.344 40.844 13.914 1 98.31 584 TRP B CA 1
ATOM 11189 C C . TRP B 1 584 ? -18.875 41.562 15.172 1 98.31 584 TRP B C 1
ATOM 11191 O O . TRP B 1 584 ? -18.344 40.938 16.094 1 98.31 584 TRP B O 1
ATOM 11201 N N . ASN B 1 585 ? -19.047 42.844 15.211 1 97.5 585 ASN B N 1
ATOM 11202 C CA . ASN B 1 585 ? -18.578 43.719 16.297 1 97.5 585 ASN B CA 1
ATOM 11203 C C . ASN B 1 585 ? -19.656 44.719 16.719 1 97.5 585 ASN B C 1
ATOM 11205 O O . ASN B 1 585 ? -19.469 45.938 16.562 1 97.5 585 ASN B O 1
ATOM 11209 N N . PRO B 1 586 ? -20.672 44.25 17.281 1 97.5 586 PRO B N 1
ATOM 11210 C CA . PRO B 1 586 ? -21.797 45.156 17.578 1 97.5 586 PRO B CA 1
ATOM 11211 C C . PRO B 1 586 ? -21.469 46.156 18.688 1 97.5 586 PRO B C 1
ATOM 11213 O O . PRO B 1 586 ? -22.172 47.156 18.844 1 97.5 586 PRO B O 1
ATOM 11216 N N . TYR B 1 587 ? -20.484 45.906 19.469 1 97.31 587 TYR B N 1
ATOM 11217 C CA . TYR B 1 587 ? -20.125 46.781 20.562 1 97.31 587 TYR B CA 1
ATOM 11218 C C . TYR B 1 587 ? -19.062 47.812 20.125 1 97.31 587 TYR B C 1
ATOM 11220 O O . TYR B 1 587 ? -18.594 48.594 20.938 1 97.31 587 TYR B O 1
ATOM 11228 N N . ASP B 1 588 ? -18.609 47.75 18.906 1 96.62 588 ASP B N 1
ATOM 11229 C CA . ASP B 1 588 ? -17.625 48.688 18.359 1 96.62 588 ASP B CA 1
ATOM 11230 C C . ASP B 1 588 ? -16.312 48.625 19.156 1 96.62 588 ASP B C 1
ATOM 11232 O O . ASP B 1 588 ? -15.828 49.625 19.625 1 96.62 588 ASP B O 1
ATOM 11236 N N . ILE B 1 589 ? -15.914 47.438 19.297 1 97.75 589 ILE B N 1
ATOM 11237 C CA . ILE B 1 589 ? -14.656 47.219 20 1 97.75 589 ILE B CA 1
ATOM 11238 C C . ILE B 1 589 ? -13.484 47.469 19.062 1 97.75 589 ILE B C 1
ATOM 11240 O O . ILE B 1 589 ? -13.453 46.969 17.938 1 97.75 589 ILE B O 1
ATOM 11244 N N . GLN B 1 590 ? -12.5 48.219 19.547 1 96.75 590 GLN B N 1
ATOM 11245 C CA . GLN B 1 590 ? -11.32 48.531 18.75 1 96.75 590 GLN B CA 1
ATOM 11246 C C . GLN B 1 590 ? -10.375 47.344 18.672 1 96.75 590 GLN B C 1
ATOM 11248 O O . GLN B 1 590 ? -10.188 46.625 19.656 1 96.75 590 GLN B O 1
ATOM 11253 N N . TYR B 1 591 ? -9.891 47.031 17.469 1 96.12 591 TYR B N 1
ATOM 11254 C CA . TYR B 1 591 ? -8.852 46.031 17.25 1 96.12 591 TYR B CA 1
ATOM 11255 C C . TYR B 1 591 ? -7.504 46.688 16.984 1 96.12 591 TYR B C 1
ATOM 11257 O O . TYR B 1 591 ? -7.414 47.625 16.188 1 96.12 591 TYR B O 1
ATOM 11265 N N . SER B 1 592 ? -6.449 46.25 17.688 1 94.12 592 SER B N 1
ATOM 11266 C CA . SER B 1 592 ? -5.09 46.719 17.438 1 94.12 592 SER B CA 1
ATOM 11267 C C . SER B 1 592 ? -4.07 45.625 17.609 1 94.12 592 SER B C 1
ATOM 11269 O O . SER B 1 592 ? -4.152 44.844 18.578 1 94.12 592 SER B O 1
ATOM 11271 N N . GLU B 1 593 ? -3.229 45.531 16.703 1 88.81 593 GLU B N 1
ATOM 11272 C CA . GLU B 1 593 ? -2.139 44.562 16.828 1 88.81 593 GLU B CA 1
ATOM 11273 C C . GLU B 1 593 ? -1.036 45.094 17.734 1 88.81 593 GLU B C 1
ATOM 11275 O O . GLU B 1 593 ? -0.358 44.344 18.422 1 88.81 593 GLU B O 1
ATOM 11280 N N . ASP B 1 594 ? -0.809 46.312 17.609 1 88.31 594 ASP B N 1
ATOM 11281 C CA . ASP B 1 594 ? 0.14 47.031 18.438 1 88.31 594 ASP B CA 1
ATOM 11282 C C . ASP B 1 594 ? -0.428 48.375 18.859 1 88.31 594 ASP B C 1
ATOM 11284 O O . ASP B 1 594 ? -0.878 49.156 18.016 1 88.31 594 ASP B O 1
ATOM 11288 N N . PRO B 1 595 ? -0.461 48.656 20.172 1 89.94 595 PRO B N 1
ATOM 11289 C CA . PRO B 1 595 ? 0.026 47.844 21.297 1 89.94 595 PRO B CA 1
ATOM 11290 C C . PRO B 1 595 ? -0.872 46.656 21.609 1 89.94 595 PRO B C 1
ATOM 11292 O O . PRO B 1 595 ? -2.027 46.625 21.172 1 89.94 595 PRO B O 1
ATOM 11295 N N . LYS B 1 596 ? -0.372 45.781 22.359 1 92.88 596 LYS B N 1
ATOM 11296 C CA . LYS B 1 596 ? -1.153 44.656 22.875 1 92.88 596 LYS B CA 1
ATOM 11297 C C . LYS B 1 596 ? -2.172 45.125 23.906 1 92.88 596 LYS B C 1
ATOM 11299 O O . LYS B 1 596 ? -1.948 46.125 24.609 1 92.88 596 LYS B O 1
ATOM 11304 N N . ALA B 1 597 ? -3.234 44.375 23.922 1 95.44 597 ALA B N 1
ATOM 11305 C CA . ALA B 1 597 ? -4.289 44.719 24.875 1 95.44 597 ALA B CA 1
ATOM 11306 C C . ALA B 1 597 ? -3.799 44.562 26.312 1 95.44 597 ALA B C 1
ATOM 11308 O O . ALA B 1 597 ? -3.043 43.656 26.625 1 95.44 597 ALA B O 1
ATOM 11309 N N . THR B 1 598 ? -4.172 45.5 27.094 1 95.06 598 THR B N 1
ATOM 11310 C CA . THR B 1 598 ? -3.891 45.438 28.516 1 95.06 598 THR B CA 1
ATOM 11311 C C . THR B 1 598 ? -5.129 45 29.297 1 95.06 598 THR B C 1
ATOM 11313 O O . THR B 1 598 ? -6.25 45.062 28.781 1 95.06 598 THR B O 1
ATOM 11316 N N . GLY B 1 599 ? -4.902 44.438 30.484 1 95.5 599 GLY B N 1
ATOM 11317 C CA . GLY B 1 599 ? -6 43.969 31.328 1 95.5 599 GLY B CA 1
ATOM 11318 C C . GLY B 1 599 ? -6.09 42.469 31.406 1 95.5 599 GLY B C 1
ATOM 11319 O O . GLY B 1 599 ? -5.359 41.75 30.719 1 95.5 599 GLY B O 1
ATOM 11320 N N . SER B 1 600 ? -7.02 41.969 32.344 1 92.56 600 SER B N 1
ATOM 11321 C CA . SER B 1 600 ? -7.133 40.531 32.562 1 92.56 600 SER B CA 1
ATOM 11322 C C . SER B 1 600 ? -8.43 39.969 31.984 1 92.56 600 SER B C 1
ATOM 11324 O O . SER B 1 600 ? -8.656 38.75 32 1 92.56 600 SER B O 1
ATOM 11326 N N . GLY B 1 601 ? -9.305 40.812 31.5 1 93.75 601 GLY B N 1
ATOM 11327 C CA . GLY B 1 601 ? -10.586 40.375 30.969 1 93.75 601 GLY B CA 1
ATOM 11328 C C . GLY B 1 601 ? -11.664 40.25 32.031 1 93.75 601 GLY B C 1
ATOM 11329 O O . GLY B 1 601 ? -12.805 39.906 31.719 1 93.75 601 GLY B O 1
ATOM 11330 N N . SER B 1 602 ? -11.242 40.5 33.281 1 92.94 602 SER B N 1
ATOM 11331 C CA . SER B 1 602 ? -12.242 40.531 34.344 1 92.94 602 SER B CA 1
ATOM 11332 C C . SER B 1 602 ? -13.023 41.844 34.312 1 92.94 602 SER B C 1
ATOM 11334 O O . SER B 1 602 ? -12.578 42.844 33.719 1 92.94 602 SER B O 1
ATOM 11336 N N . LYS B 1 603 ? -14.133 41.812 34.969 1 93.06 603 LYS B N 1
ATOM 11337 C CA . LYS B 1 603 ? -14.961 43.031 35 1 93.06 603 LYS B CA 1
ATOM 11338 C C . LYS B 1 603 ? -14.211 44.219 35.625 1 93.06 603 LYS B C 1
ATOM 11340 O O . LYS B 1 603 ? -14.352 45.344 35.156 1 93.06 603 LYS B O 1
ATOM 11345 N N . GLY B 1 604 ? -13.438 44 36.656 1 93.69 604 GLY B N 1
ATOM 11346 C CA . GLY B 1 604 ? -12.672 45.031 37.344 1 93.69 604 GLY B CA 1
ATOM 11347 C C . GLY B 1 604 ? -11.469 45.5 36.562 1 93.69 604 GLY B C 1
ATOM 11348 O O . GLY B 1 604 ? -10.984 46.594 36.781 1 93.69 604 GLY B O 1
ATOM 11349 N N . ASN B 1 605 ? -11.039 44.625 35.719 1 96.06 605 ASN B N 1
ATOM 11350 C CA . ASN B 1 605 ? -9.875 44.906 34.906 1 96.06 605 ASN B CA 1
ATOM 11351 C C . ASN B 1 605 ? -10.055 44.438 33.469 1 96.06 605 ASN B C 1
ATOM 11353 O O . ASN B 1 605 ? -9.344 43.531 33 1 96.06 605 ASN B O 1
ATOM 11357 N N . PRO B 1 606 ? -10.992 45.031 32.781 1 96.88 606 PRO B N 1
ATOM 11358 C CA . PRO B 1 606 ? -11.32 44.594 31.438 1 96.88 606 PRO B CA 1
ATOM 11359 C C . PRO B 1 606 ? -10.172 44.781 30.453 1 96.88 606 PRO B C 1
ATOM 11361 O O . PRO B 1 606 ? -9.281 45.625 30.688 1 96.88 606 PRO B O 1
ATOM 11364 N N . TYR B 1 607 ? -10.148 44.031 29.359 1 97 607 TYR B N 1
ATOM 11365 C CA . TYR B 1 607 ? -9.195 44.312 28.281 1 97 607 TYR B CA 1
ATOM 11366 C C . TYR B 1 607 ? -9.391 45.688 27.703 1 97 607 TYR B C 1
ATOM 11368 O O . TYR B 1 607 ? -10.531 46.156 27.547 1 97 607 TYR B O 1
ATOM 11376 N N . SER B 1 608 ? -8.297 46.375 27.344 1 96.75 608 SER B N 1
ATOM 11377 C CA . SER B 1 608 ? -8.352 47.719 26.812 1 96.75 608 SER B CA 1
ATOM 11378 C C . SER B 1 608 ? -8.93 47.75 25.391 1 96.75 608 SER B C 1
ATOM 11380 O O . SER B 1 608 ? -9.578 48.719 25 1 96.75 608 SER B O 1
ATOM 11382 N N . HIS B 1 609 ? -8.648 46.812 24.656 1 96.81 609 HIS B N 1
ATOM 11383 C CA . HIS B 1 609 ? -9.094 46.594 23.281 1 96.81 609 HIS B CA 1
ATOM 11384 C C . HIS B 1 609 ? -8.852 45.156 22.828 1 96.81 609 HIS B C 1
ATOM 11386 O O . HIS B 1 609 ? -8.367 44.344 23.609 1 96.81 609 HIS B O 1
ATOM 11392 N N . SER B 1 610 ? -9.359 44.781 21.672 1 96.5 610 SER B N 1
ATOM 11393 C CA . SER B 1 610 ? -9.094 43.469 21.078 1 96.5 610 SER B CA 1
ATOM 11394 C C . SER B 1 610 ? -7.754 43.438 20.359 1 96.5 610 SER B C 1
ATOM 11396 O O . SER B 1 610 ? -7.328 44.469 19.812 1 96.5 610 SER B O 1
ATOM 11398 N N . ASP B 1 611 ? -7.066 42.344 20.391 1 95.31 611 ASP B N 1
ATOM 11399 C CA . ASP B 1 611 ? -5.828 42.156 19.641 1 95.31 611 ASP B CA 1
ATOM 11400 C C . ASP B 1 611 ? -5.711 40.719 19.125 1 95.31 611 ASP B C 1
ATOM 11402 O O . ASP B 1 611 ? -6.707 40 19.047 1 95.31 611 ASP B O 1
ATOM 11406 N N . GLN B 1 612 ? -4.547 40.281 18.75 1 92.88 612 GLN B N 1
ATOM 11407 C CA . GLN B 1 612 ? -4.34 39 18.094 1 92.88 612 GLN B CA 1
ATOM 11408 C C . GLN B 1 612 ? -4.648 37.844 19.047 1 92.88 612 GLN B C 1
ATOM 11410 O O . GLN B 1 612 ? -5.184 36.812 18.625 1 92.88 612 GLN B O 1
ATOM 11415 N N . ARG B 1 613 ? -4.316 37.938 20.297 1 92.88 613 ARG B N 1
ATOM 11416 C CA . ARG B 1 613 ? -4.473 36.844 21.266 1 92.88 613 ARG B CA 1
ATOM 11417 C C . ARG B 1 613 ? -5.762 37.031 22.062 1 92.88 613 ARG B C 1
ATOM 11419 O O . ARG B 1 613 ? -6.199 36.094 22.75 1 92.88 613 ARG B O 1
ATOM 11426 N N . ASN B 1 614 ? -6.27 38.188 22 1 94 614 ASN B N 1
ATOM 11427 C CA . ASN B 1 614 ? -7.52 38.531 22.672 1 94 614 ASN B CA 1
ATOM 11428 C C . ASN B 1 614 ? -8.578 39 21.688 1 94 614 ASN B C 1
ATOM 11430 O O . ASN B 1 614 ? -9.016 40.156 21.75 1 94 614 ASN B O 1
ATOM 11434 N N . PHE B 1 615 ? -8.953 38.094 20.891 1 95.88 615 PHE B N 1
ATOM 11435 C CA . PHE B 1 615 ? -9.898 38.375 19.828 1 95.88 615 PHE B CA 1
ATOM 11436 C C . PHE B 1 615 ? -11.336 38.188 20.297 1 95.88 615 PHE B C 1
ATOM 11438 O O . PHE B 1 615 ? -11.914 37.125 20.094 1 95.88 615 PHE B O 1
ATOM 11445 N N . PHE B 1 616 ? -11.93 39.25 20.891 1 95.69 616 PHE B N 1
ATOM 11446 C CA . PHE B 1 616 ? -13.234 39.188 21.547 1 95.69 616 PHE B CA 1
ATOM 11447 C C . PHE B 1 616 ? -14.156 40.281 21 1 95.69 616 PHE B C 1
ATOM 11449 O O . PHE B 1 616 ? -13.969 41.469 21.297 1 95.69 616 PHE B O 1
ATOM 11456 N N . HIS B 1 617 ? -15.156 39.875 20.234 1 96.19 617 HIS B N 1
ATOM 11457 C CA . HIS B 1 617 ? -16.125 40.812 19.672 1 96.19 617 HIS B CA 1
ATOM 11458 C C . HIS B 1 617 ? -17.562 40.312 19.875 1 96.19 617 HIS B C 1
ATOM 11460 O O . HIS B 1 617 ? -18.484 41.125 19.984 1 96.19 617 HIS B O 1
ATOM 11466 N N . THR B 1 618 ? -17.688 39.062 19.969 1 95.88 618 THR B N 1
ATOM 11467 C CA . THR B 1 618 ? -19.016 38.438 20.016 1 95.88 618 THR B CA 1
ATOM 11468 C C . THR B 1 618 ? -19.672 38.688 21.375 1 95.88 618 THR B C 1
ATOM 11470 O O . THR B 1 618 ? -19.125 38.312 22.406 1 95.88 618 THR B O 1
ATOM 11473 N N . PRO B 1 619 ? -20.859 39.219 21.328 1 96.44 619 PRO B N 1
ATOM 11474 C CA . PRO B 1 619 ? -21.562 39.375 22.609 1 96.44 619 PRO B CA 1
ATOM 11475 C C . PRO B 1 619 ? -21.688 38.062 23.375 1 96.44 619 PRO B C 1
ATOM 11477 O O . PRO B 1 619 ? -22.078 37.031 22.781 1 96.44 619 PRO B O 1
ATOM 11480 N N . ALA B 1 620 ? -21.391 38.094 24.703 1 93.56 620 ALA B N 1
ATOM 11481 C CA . ALA B 1 620 ? -21.469 36.875 25.516 1 93.56 620 ALA B CA 1
ATOM 11482 C C . ALA B 1 620 ? -22.891 36.312 25.5 1 93.56 620 ALA B C 1
ATOM 11484 O O . ALA B 1 620 ? -23.078 35.094 25.547 1 93.56 620 ALA B O 1
ATOM 11485 N N . SER B 1 621 ? -23.859 37.188 25.359 1 93.94 621 SER B N 1
ATOM 11486 C CA . SER B 1 621 ? -25.266 36.812 25.422 1 93.94 621 SER B CA 1
ATOM 11487 C C . SER B 1 621 ? -25.688 36.062 24.156 1 93.94 621 SER B C 1
ATOM 11489 O O . SER B 1 621 ? -26.781 35.5 24.094 1 93.94 621 SER B O 1
ATOM 11491 N N . PHE B 1 622 ? -24.875 36.031 23.156 1 95 622 PHE B N 1
ATOM 11492 C CA . PHE B 1 622 ? -25.141 35.25 21.969 1 95 622 PHE B CA 1
ATOM 11493 C C . PHE B 1 622 ? -25.172 33.75 22.312 1 95 622 PHE B C 1
ATOM 11495 O O . PHE B 1 622 ? -25.922 32.969 21.688 1 95 622 PHE B O 1
ATOM 11502 N N . PHE B 1 623 ? -24.375 33.375 23.266 1 92.06 623 PHE B N 1
ATOM 11503 C CA . PHE B 1 623 ? -24.281 31.969 23.688 1 92.06 623 PHE B CA 1
ATOM 11504 C C . PHE B 1 623 ? -25 31.75 25.016 1 92.06 623 PHE B C 1
ATOM 11506 O O . PHE B 1 623 ? -25.172 32.688 25.797 1 92.06 623 PHE B O 1
ATOM 11513 N N . THR B 1 624 ? -25.516 30.516 25.312 1 84.25 624 THR B N 1
ATOM 11514 C CA . THR B 1 624 ? -26.188 30.188 26.562 1 84.25 624 THR B CA 1
ATOM 11515 C C . THR B 1 624 ? -25.453 29.062 27.297 1 84.25 624 THR B C 1
ATOM 11517 O O . THR B 1 624 ? -25.688 28.828 28.469 1 84.25 624 THR B O 1
ATOM 11520 N N . GLY B 1 625 ? -24.609 28.375 26.672 1 74.56 625 GLY B N 1
ATOM 11521 C CA . GLY B 1 625 ? -23.906 27.266 27.297 1 74.56 625 GLY B CA 1
ATOM 11522 C C . GLY B 1 625 ? -22.406 27.422 27.281 1 74.56 625 GLY B C 1
ATOM 11523 O O . GLY B 1 625 ? -21.875 28.469 26.891 1 74.56 625 GLY B O 1
ATOM 11524 N N . VAL B 1 626 ? -21.906 26.297 28.031 1 67 626 VAL B N 1
ATOM 11525 C CA . VAL B 1 626 ? -20.453 26.234 28.062 1 67 626 VAL B CA 1
ATOM 11526 C C . VAL B 1 626 ? -19.953 25.188 27.062 1 67 626 VAL B C 1
ATOM 11528 O O . VAL B 1 626 ? -20.594 24.156 26.859 1 67 626 VAL B O 1
ATOM 11531 N N . GLY B 1 627 ? -19.172 25.562 26.156 1 68.31 627 GLY B N 1
ATOM 11532 C CA . GLY B 1 627 ? -18.594 24.625 25.203 1 68.31 627 GLY B CA 1
ATOM 11533 C C . GLY B 1 627 ? -17.703 23.594 25.859 1 68.31 627 GLY B C 1
ATOM 11534 O O . GLY B 1 627 ? -17.422 23.672 27.062 1 68.31 627 GLY B O 1
ATOM 11535 N N . GLU B 1 628 ? -17.406 22.438 25.156 1 74.75 628 GLU B N 1
ATOM 11536 C CA . GLU B 1 628 ? -16.406 21.453 25.609 1 74.75 628 GLU B CA 1
ATOM 11537 C C . GLU B 1 628 ? -15.062 22.125 25.859 1 74.75 628 GLU B C 1
ATOM 11539 O O . GLU B 1 628 ? -14.719 23.109 25.219 1 74.75 628 GLU B O 1
ATOM 11544 N N . SER B 1 629 ? -14.453 21.656 26.938 1 77.88 629 SER B N 1
ATOM 11545 C CA . SER B 1 629 ? -13.164 22.25 27.266 1 77.88 629 SER B CA 1
ATOM 11546 C C . SER B 1 629 ? -12.062 21.203 27.297 1 77.88 629 SER B C 1
ATOM 11548 O O . SER B 1 629 ? -12.32 20.031 27.609 1 77.88 629 SER B O 1
ATOM 11550 N N . ASP B 1 630 ? -10.883 21.625 26.875 1 83.44 630 ASP B N 1
ATOM 11551 C CA . ASP B 1 630 ? -9.633 20.875 26.906 1 83.44 630 ASP B CA 1
ATOM 11552 C C . ASP B 1 630 ? -8.508 21.719 27.5 1 83.44 630 ASP B C 1
ATOM 11554 O O . ASP B 1 630 ? -8.531 22.953 27.391 1 83.44 630 ASP B O 1
ATOM 11558 N N . ALA B 1 631 ? -7.586 21.031 28.156 1 81.12 631 ALA B N 1
ATOM 11559 C CA . ALA B 1 631 ? -6.484 21.734 28.812 1 81.12 631 ALA B CA 1
ATOM 11560 C C . ALA B 1 631 ? -5.68 22.562 27.812 1 81.12 631 ALA B C 1
ATOM 11562 O O . ALA B 1 631 ? -5.066 23.562 28.172 1 81.12 631 ALA B O 1
ATOM 11563 N N . ALA B 1 632 ? -5.676 22.141 26.562 1 85.06 632 ALA B N 1
ATOM 11564 C CA . ALA B 1 632 ? -4.883 22.828 25.547 1 85.06 632 ALA B CA 1
ATOM 11565 C C . ALA B 1 632 ? -5.641 24.016 24.969 1 85.06 632 ALA B C 1
ATOM 11567 O O . ALA B 1 632 ? -5.059 24.859 24.266 1 85.06 632 ALA B O 1
ATOM 11568 N N . ASP B 1 633 ? -6.91 24.156 25.312 1 88.44 633 ASP B N 1
ATOM 11569 C CA . ASP B 1 633 ? -7.699 25.281 24.812 1 88.44 633 ASP B CA 1
ATOM 11570 C C . ASP B 1 633 ? -7.238 26.594 25.438 1 88.44 633 ASP B C 1
ATOM 11572 O O . ASP B 1 633 ? -6.914 26.641 26.625 1 88.44 633 ASP B O 1
ATOM 11576 N N . THR B 1 634 ? -7.172 27.562 24.641 1 82.5 634 THR B N 1
ATOM 11577 C CA . THR B 1 634 ? -6.789 28.859 25.188 1 82.5 634 THR B CA 1
ATOM 11578 C C . THR B 1 634 ? -8.016 29.734 25.375 1 82.5 634 THR B C 1
ATOM 11580 O O . THR B 1 634 ? -7.934 30.781 26.031 1 82.5 634 THR B O 1
ATOM 11583 N N . SER B 1 635 ? -9.062 29.281 24.703 1 76.56 635 SER B N 1
ATOM 11584 C CA . SER B 1 635 ? -10.281 30.078 24.844 1 76.56 635 SER B CA 1
ATOM 11585 C C . SER B 1 635 ? -10.961 29.828 26.172 1 76.56 635 SER B C 1
ATOM 11587 O O . SER B 1 635 ? -11.117 28.672 26.594 1 76.56 635 SER B O 1
ATOM 11589 N N . LYS B 1 636 ? -11.203 30.797 26.812 1 65.06 636 LYS B N 1
ATOM 11590 C CA . LYS B 1 636 ? -11.922 30.688 28.094 1 65.06 636 LYS B CA 1
ATOM 11591 C C . LYS B 1 636 ? -13.414 30.469 27.859 1 65.06 636 LYS B C 1
ATOM 11593 O O . LYS B 1 636 ? -14.008 31.078 26.969 1 65.06 636 LYS B O 1
ATOM 11598 N N . THR B 1 637 ? -13.953 29.469 28.422 1 64.31 637 THR B N 1
ATOM 11599 C CA . THR B 1 637 ? -15.352 29.078 28.234 1 64.31 637 THR B CA 1
ATOM 11600 C C . THR B 1 637 ? -16.281 30.203 28.703 1 64.31 637 THR B C 1
ATOM 11602 O O . THR B 1 637 ? -17.406 30.328 28.203 1 64.31 637 THR B O 1
ATOM 11605 N N . GLY B 1 638 ? -15.758 31.125 29.359 1 73.88 638 GLY B N 1
ATOM 11606 C CA . GLY B 1 638 ? -16.656 32.156 29.875 1 73.88 638 GLY B CA 1
ATOM 11607 C C . GLY B 1 638 ? -16.438 33.5 29.266 1 73.88 638 GLY B C 1
ATOM 11608 O O . GLY B 1 638 ? -15.508 33.688 28.469 1 73.88 638 GLY B O 1
ATOM 11609 N N . GLY B 1 639 ? -17.531 34.375 29.328 1 85.25 639 GLY B N 1
ATOM 11610 C CA . GLY B 1 639 ? -17.453 35.75 28.844 1 85.25 639 GLY B CA 1
ATOM 11611 C C . GLY B 1 639 ? -16.312 36.531 29.484 1 85.25 639 GLY B C 1
ATOM 11612 O O . GLY B 1 639 ? -15.883 36.219 30.594 1 85.25 639 GLY B O 1
ATOM 11613 N N . VAL B 1 640 ? -15.68 37.344 28.672 1 94 640 VAL B N 1
ATOM 11614 C CA . VAL B 1 640 ? -14.68 38.281 29.172 1 94 640 VAL B CA 1
ATOM 11615 C C . VAL B 1 640 ? -15.195 39.719 29.031 1 94 640 VAL B C 1
ATOM 11617 O O . VAL B 1 640 ? -16.125 39.969 28.266 1 94 640 VAL B O 1
ATOM 11620 N N . TRP B 1 641 ? -14.562 40.531 29.844 1 96.62 641 TRP B N 1
ATOM 11621 C CA . TRP B 1 641 ? -14.93 41.938 29.766 1 96.62 641 TRP B CA 1
ATOM 11622 C C . TRP B 1 641 ? -13.883 42.75 29 1 96.62 641 TRP B C 1
ATOM 11624 O O . TRP B 1 641 ? -12.68 42.531 29.188 1 96.62 641 TRP B O 1
ATOM 11634 N N . ILE B 1 642 ? -14.344 43.625 28.156 1 97.56 642 ILE B N 1
ATOM 11635 C CA . ILE B 1 642 ? -13.469 44.438 27.297 1 97.56 642 ILE B CA 1
ATOM 11636 C C . ILE B 1 642 ? -14.055 45.812 27.109 1 97.56 642 ILE B C 1
ATOM 11638 O O . ILE B 1 642 ? -15.273 46 27.172 1 97.56 642 ILE B O 1
ATOM 11642 N N . LYS B 1 643 ? -13.195 46.781 26.891 1 97.19 643 LYS B N 1
ATOM 11643 C CA . LYS B 1 643 ? -13.648 48.125 26.672 1 97.19 643 LYS B CA 1
ATOM 11644 C C . LYS B 1 643 ? -13.992 48.375 25.203 1 97.19 643 LYS B C 1
ATOM 11646 O O . LYS B 1 643 ? -13.258 47.938 24.312 1 97.19 643 LYS B O 1
ATOM 11651 N N . ASN B 1 644 ? -15.062 48.969 25.016 1 96.44 644 ASN B N 1
ATOM 11652 C CA . ASN B 1 644 ? -15.398 49.375 23.641 1 96.44 644 ASN B CA 1
ATOM 11653 C C . ASN B 1 644 ? -14.789 50.719 23.281 1 96.44 644 ASN B C 1
ATOM 11655 O O . ASN B 1 644 ? -13.984 51.25 24.047 1 96.44 644 ASN B O 1
ATOM 11659 N N . SER B 1 645 ? -15.141 51.25 22.109 1 93.38 645 SER B N 1
ATOM 11660 C CA . SER B 1 645 ? -14.5 52.438 21.594 1 93.38 645 SER B CA 1
ATOM 11661 C C . SER B 1 645 ? -14.859 53.688 22.422 1 93.38 645 SER B C 1
ATOM 11663 O O . SER B 1 645 ? -14.117 54.656 22.438 1 93.38 645 SER B O 1
ATOM 11665 N N . THR B 1 646 ? -15.938 53.625 23.141 1 93.88 646 THR B N 1
ATOM 11666 C CA . THR B 1 646 ? -16.391 54.75 23.953 1 93.88 646 THR B CA 1
ATOM 11667 C C . THR B 1 646 ? -15.891 54.594 25.391 1 93.88 646 THR B C 1
ATOM 11669 O O . THR B 1 646 ? -16.219 55.438 26.25 1 93.88 646 THR B O 1
ATOM 11672 N N . GLY B 1 647 ? -15.203 53.531 25.625 1 93.38 647 GLY B N 1
ATOM 11673 C CA . GLY B 1 647 ? -14.641 53.344 26.953 1 93.38 647 GLY B CA 1
ATOM 11674 C C . GLY B 1 647 ? -15.531 52.531 27.875 1 93.38 647 GLY B C 1
ATOM 11675 O O . GLY B 1 647 ? -15.156 52.219 29.016 1 93.38 647 GLY B O 1
ATOM 11676 N N . HIS B 1 648 ? -16.719 52.188 27.438 1 95.56 648 HIS B N 1
ATOM 11677 C CA . HIS B 1 648 ? -17.625 51.344 28.234 1 95.56 648 HIS B CA 1
ATOM 11678 C C . HIS B 1 648 ? -17.188 49.906 28.25 1 95.56 648 HIS B C 1
ATOM 11680 O O . HIS B 1 648 ? -16.719 49.375 27.234 1 95.56 648 HIS B O 1
ATOM 11686 N N . THR B 1 649 ? -17.406 49.281 29.422 1 97 649 THR B N 1
ATOM 11687 C CA . THR B 1 649 ? -17.062 47.875 29.594 1 97 649 THR B CA 1
ATOM 11688 C C . THR B 1 649 ? -18.219 47 29.141 1 97 649 THR B C 1
ATOM 11690 O O . THR B 1 649 ? -19.359 47.156 29.594 1 97 649 THR B O 1
ATOM 11693 N N . VAL B 1 650 ? -17.922 46.031 28.25 1 96.88 650 VAL B N 1
ATOM 11694 C CA . VAL B 1 650 ? -18.953 45.125 27.75 1 96.88 650 VAL B CA 1
ATOM 11695 C C . VAL B 1 650 ? -18.469 43.688 27.922 1 96.88 650 VAL B C 1
ATOM 11697 O O . VAL B 1 650 ? -17.281 43.406 28 1 96.88 650 VAL B O 1
ATOM 11700 N N . ASN B 1 651 ? -19.422 42.719 28 1 95.88 651 ASN B N 1
ATOM 11701 C CA . ASN B 1 651 ? -19.141 41.312 28.156 1 95.88 651 ASN B CA 1
ATOM 11702 C C . ASN B 1 651 ? -19.203 40.562 26.812 1 95.88 651 ASN B C 1
ATOM 11704 O O . ASN B 1 651 ? -20.234 40.594 26.141 1 95.88 651 ASN B O 1
ATOM 11708 N N . THR B 1 652 ? -18.031 40.031 26.438 1 95.5 652 THR B N 1
ATOM 11709 C CA . THR B 1 652 ? -17.922 39.375 25.141 1 95.5 652 THR B CA 1
ATOM 11710 C C . THR B 1 652 ? -17.312 37.969 25.266 1 95.5 652 THR B C 1
ATOM 11712 O O . THR B 1 652 ? -16.828 37.594 26.344 1 95.5 652 THR B O 1
ATOM 11715 N N . GLN B 1 653 ? -17.422 37.156 24.234 1 93.75 653 GLN B N 1
ATOM 11716 C CA . GLN B 1 653 ? -16.75 35.875 24.078 1 93.75 653 GLN B CA 1
ATOM 11717 C C . GLN B 1 653 ? -15.836 35.875 22.859 1 93.75 653 GLN B C 1
ATOM 11719 O O . GLN B 1 653 ? -15.891 36.781 22.031 1 93.75 653 GLN B O 1
ATOM 11724 N N . ALA B 1 654 ? -15.039 34.812 22.797 1 93.69 654 ALA B N 1
ATOM 11725 C CA . ALA B 1 654 ? -14.07 34.656 21.719 1 93.69 654 ALA B CA 1
ATOM 11726 C C . ALA B 1 654 ? -14.758 34.688 20.359 1 93.69 654 ALA B C 1
ATOM 11728 O O . ALA B 1 654 ? -15.836 34.125 20.188 1 93.69 654 ALA B O 1
ATOM 11729 N N . SER B 1 655 ? -14.086 35.281 19.344 1 95.31 655 SER B N 1
ATOM 11730 C CA . SER B 1 655 ? -14.703 35.5 18.031 1 95.31 655 SER B CA 1
ATOM 11731 C C . SER B 1 655 ? -13.984 34.719 16.953 1 95.31 655 SER B C 1
ATOM 11733 O O . SER B 1 655 ? -14.398 34.719 15.789 1 95.31 655 SER B O 1
ATOM 11735 N N . GLY B 1 656 ? -12.898 34 17.281 1 94.81 656 GLY B N 1
ATOM 11736 C CA . GLY B 1 656 ? -12.141 33.219 16.312 1 94.81 656 GLY B CA 1
ATOM 11737 C C . GLY B 1 656 ? -12.805 31.906 15.969 1 94.81 656 GLY B C 1
ATOM 11738 O O . GLY B 1 656 ? -14.008 31.734 16.156 1 94.81 656 GLY B O 1
ATOM 11739 N N . VAL B 1 657 ? -12.055 30.969 15.398 1 95.25 657 VAL B N 1
ATOM 11740 C CA . VAL B 1 657 ? -12.555 29.688 14.906 1 95.25 657 VAL B CA 1
ATOM 11741 C C . VAL B 1 657 ? -12.648 28.703 16.062 1 95.25 657 VAL B C 1
ATOM 11743 O O . VAL B 1 657 ? -11.656 28.422 16.75 1 95.25 657 VAL B O 1
ATOM 11746 N N . ARG B 1 658 ? -13.82 28.172 16.25 1 93.56 658 ARG B N 1
ATOM 11747 C CA . ARG B 1 658 ? -14.07 27.156 17.266 1 93.56 658 ARG B CA 1
ATOM 11748 C C . ARG B 1 658 ? -14.172 25.766 16.656 1 93.56 658 ARG B C 1
ATOM 11750 O O . ARG B 1 658 ? -14.469 25.641 15.461 1 93.56 658 ARG B O 1
ATOM 11757 N N . ILE B 1 659 ? -13.875 24.781 17.5 1 94.88 659 ILE B N 1
ATOM 11758 C CA . ILE B 1 659 ? -14.195 23.422 17.047 1 94.88 659 ILE B CA 1
ATOM 11759 C C . ILE B 1 659 ? -15.711 23.25 16.984 1 94.88 659 ILE B C 1
ATOM 11761 O O . ILE B 1 659 ? -16.266 22.906 15.938 1 94.88 659 ILE B O 1
ATOM 11765 N N . MET B 1 660 ? -16.344 23.516 18.094 1 91.75 660 MET B N 1
ATOM 11766 C CA . MET B 1 660 ? -17.797 23.562 18.25 1 91.75 660 MET B CA 1
ATOM 11767 C C . MET B 1 660 ? -18.234 24.797 19.016 1 91.75 660 MET B C 1
ATOM 11769 O O . MET B 1 660 ? -17.594 25.188 19.984 1 91.75 660 MET B O 1
ATOM 11773 N N . SER B 1 661 ? -19.375 25.266 18.594 1 89.38 661 SER B N 1
ATOM 11774 C CA . SER B 1 661 ? -19.891 26.422 19.312 1 89.38 661 SER B CA 1
ATOM 11775 C C . SER B 1 661 ? -20.484 26.016 20.656 1 89.38 661 SER B C 1
ATOM 11777 O O . SER B 1 661 ? -20.984 24.906 20.797 1 89.38 661 SER B O 1
ATOM 11779 N N . PRO B 1 662 ? -20.344 27 21.594 1 88 662 PRO B N 1
ATOM 11780 C CA . PRO B 1 662 ? -21.219 26.797 22.75 1 88 662 PRO B CA 1
ATOM 11781 C C . PRO B 1 662 ? -22.688 26.734 22.359 1 88 662 PRO B C 1
ATOM 11783 O O . PRO B 1 662 ? -23.047 27.062 21.234 1 88 662 PRO B O 1
ATOM 11786 N N . GLU B 1 663 ? -23.469 26.312 23.328 1 88 663 GLU B N 1
ATOM 11787 C CA . GLU B 1 663 ? -24.906 26.25 23.078 1 88 663 GLU B CA 1
ATOM 11788 C C . GLU B 1 663 ? -25.469 27.625 22.75 1 88 663 GLU B C 1
ATOM 11790 O O . GLU B 1 663 ? -25.094 28.625 23.359 1 88 663 GLU B O 1
ATOM 11795 N N . ILE B 1 664 ? -26.25 27.703 21.75 1 91.44 664 ILE B N 1
ATOM 11796 C CA . ILE B 1 664 ? -26.969 28.906 21.359 1 91.44 664 ILE B CA 1
ATOM 11797 C C . ILE B 1 664 ? -28.469 28.703 21.578 1 91.44 664 ILE B C 1
ATOM 11799 O O . ILE B 1 664 ? -29.062 27.734 21.078 1 91.44 664 ILE B O 1
ATOM 11803 N N . ALA B 1 665 ? -29 29.609 22.281 1 89.31 665 ALA B N 1
ATOM 11804 C CA . ALA B 1 665 ? -30.406 29.484 22.609 1 89.31 665 ALA B CA 1
ATOM 11805 C C . ALA B 1 665 ? -31.25 29.359 21.344 1 89.31 665 ALA B C 1
ATOM 11807 O O . ALA B 1 665 ? -31 30.031 20.344 1 89.31 665 ALA B O 1
ATOM 11808 N N . ASP B 1 666 ? -32.25 28.422 21.297 1 84.88 666 ASP B N 1
ATOM 11809 C CA . ASP B 1 666 ? -33.25 28.234 20.25 1 84.88 666 ASP B CA 1
ATOM 11810 C C . ASP B 1 666 ? -32.656 27.406 19.094 1 84.88 666 ASP B C 1
ATOM 11812 O O . ASP B 1 666 ? -33.312 27.25 18.062 1 84.88 666 ASP B O 1
ATOM 11816 N N . ILE B 1 667 ? -31.438 27.094 19.172 1 87.44 667 ILE B N 1
ATOM 11817 C CA . ILE B 1 667 ? -30.844 26.188 18.188 1 87.44 667 ILE B CA 1
ATOM 11818 C C . ILE B 1 667 ? -30.562 24.844 18.828 1 87.44 667 ILE B C 1
ATOM 11820 O O . ILE B 1 667 ? -29.812 24.75 19.812 1 87.44 667 ILE B O 1
ATOM 11824 N N . GLU B 1 668 ? -31.219 23.812 18.234 1 81.06 668 GLU B N 1
ATOM 11825 C CA . GLU B 1 668 ? -31.047 22.484 18.797 1 81.06 668 GLU B CA 1
ATOM 11826 C C . GLU B 1 668 ? -29.719 21.875 18.391 1 81.06 668 GLU B C 1
ATOM 11828 O O . GLU B 1 668 ? -29.344 21.906 17.203 1 81.06 668 GLU B O 1
ATOM 11833 N N . GLY B 1 669 ? -29.016 21.391 19.391 1 77.75 669 GLY B N 1
ATOM 11834 C CA . GLY B 1 669 ? -27.781 20.672 19.109 1 77.75 669 GLY B CA 1
ATOM 11835 C C . GLY B 1 669 ? -26.562 21.578 19.031 1 77.75 669 GLY B C 1
ATOM 11836 O O . GLY B 1 669 ? -26.656 22.781 19.328 1 77.75 669 GLY B O 1
ATOM 11837 N N . ILE B 1 670 ? -25.484 20.938 18.734 1 80.69 670 ILE B N 1
ATOM 11838 C CA . ILE B 1 670 ? -24.219 21.656 18.672 1 80.69 670 ILE B CA 1
ATOM 11839 C C . ILE B 1 670 ? -23.922 22.047 17.234 1 80.69 670 ILE B C 1
ATOM 11841 O O . ILE B 1 670 ? -24.234 21.312 16.297 1 80.69 670 ILE B O 1
ATOM 11845 N N . ILE B 1 671 ? -23.422 23.297 17.109 1 91.25 671 ILE B N 1
ATOM 11846 C CA . ILE B 1 671 ? -22.953 23.734 15.789 1 91.25 671 ILE B CA 1
ATOM 11847 C C . ILE B 1 671 ? -21.438 23.547 15.695 1 91.25 671 ILE B C 1
ATOM 11849 O O . ILE B 1 671 ? -20.688 24.156 16.453 1 91.25 671 ILE B O 1
ATOM 11853 N N . ARG B 1 672 ? -21.031 22.781 14.781 1 94.44 672 ARG B N 1
ATOM 11854 C CA . ARG B 1 672 ? -19.609 22.484 14.586 1 94.44 672 ARG B CA 1
ATOM 11855 C C . ARG B 1 672 ? -19.016 23.359 13.484 1 94.44 672 ARG B C 1
ATOM 11857 O O . ARG B 1 672 ? -19.656 23.578 12.453 1 94.44 672 ARG B O 1
ATOM 11864 N N . GLN B 1 673 ? -17.766 23.828 13.672 1 95.88 673 GLN B N 1
ATOM 11865 C CA . GLN B 1 673 ? -17.094 24.625 12.656 1 95.88 673 GLN B CA 1
ATOM 11866 C C . GLN B 1 673 ? -15.945 23.828 12.023 1 95.88 673 GLN B C 1
ATOM 11868 O O . GLN B 1 673 ? -15.617 24.031 10.852 1 95.88 673 GLN B O 1
ATOM 11873 N N . ARG B 1 674 ? -15.242 23 12.758 1 97.62 674 ARG B N 1
ATOM 11874 C CA . ARG B 1 674 ? -14.102 22.25 12.25 1 97.62 674 ARG B CA 1
ATOM 11875 C C . ARG B 1 674 ? -14.461 20.797 12.023 1 97.62 674 ARG B C 1
ATOM 11877 O O . ARG B 1 674 ? -14.922 20.109 12.945 1 97.62 674 ARG B O 1
ATOM 11884 N N . TYR B 1 675 ? -14.32 20.359 10.859 1 98.19 675 TYR B N 1
ATOM 11885 C CA . TYR B 1 675 ? -14.617 18.984 10.461 1 98.19 675 TYR B CA 1
ATOM 11886 C C . TYR B 1 675 ? -13.359 18.281 9.984 1 98.19 675 TYR B C 1
ATOM 11888 O O . TYR B 1 675 ? -13.016 18.328 8.797 1 98.19 675 TYR B O 1
ATOM 11896 N N . PRO B 1 676 ? -12.68 17.562 10.914 1 98.25 676 PRO B N 1
ATOM 11897 C CA . PRO B 1 676 ? -11.523 16.781 10.469 1 98.25 676 PRO B CA 1
ATOM 11898 C C . PRO B 1 676 ? -11.875 15.734 9.414 1 98.25 676 PRO B C 1
ATOM 11900 O O . PRO B 1 676 ? -12.836 14.977 9.594 1 98.25 676 PRO B O 1
ATOM 11903 N N . ILE B 1 677 ? -11.156 15.711 8.305 1 97.75 677 ILE B N 1
ATOM 11904 C CA . ILE B 1 677 ? -11.383 14.734 7.246 1 97.75 677 ILE B CA 1
ATOM 11905 C C . ILE B 1 677 ? -10.062 14.047 6.887 1 97.75 677 ILE B C 1
ATOM 11907 O O . ILE B 1 677 ? -9.953 13.422 5.832 1 97.75 677 ILE B O 1
ATOM 11911 N N . MET B 1 678 ? -9.047 14.078 7.668 1 96.5 678 MET B N 1
ATOM 11912 C CA . MET B 1 678 ? -7.719 13.531 7.422 1 96.5 678 MET B CA 1
ATOM 11913 C C . MET B 1 678 ? -7.785 12.023 7.188 1 96.5 678 MET B C 1
ATOM 11915 O O . MET B 1 678 ? -8.477 11.312 7.918 1 96.5 678 MET B O 1
ATOM 11919 N N . PRO B 1 679 ? -7.109 11.625 6.129 1 96.12 679 PRO B N 1
ATOM 11920 C CA . PRO B 1 679 ? -6.945 10.172 6.07 1 96.12 679 PRO B CA 1
ATOM 11921 C C . PRO B 1 679 ? -6.027 9.633 7.168 1 96.12 679 PRO B C 1
ATOM 11923 O O . PRO B 1 679 ? -5.184 10.375 7.684 1 96.12 679 PRO B O 1
ATOM 11926 N N . ILE B 1 680 ? -6.23 8.43 7.566 1 96.38 680 ILE B N 1
ATOM 11927 C CA . ILE B 1 680 ? -5.383 7.738 8.531 1 96.38 680 ILE B CA 1
ATOM 11928 C C . ILE B 1 680 ? -4.453 6.773 7.801 1 96.38 680 ILE B C 1
ATOM 11930 O O . ILE B 1 680 ? -4.887 6.035 6.914 1 96.38 680 ILE B O 1
ATOM 11934 N N . TYR B 1 681 ? -3.17 6.727 8.188 1 96.81 681 TYR B N 1
ATOM 11935 C CA . TYR B 1 681 ? -2.16 5.879 7.562 1 96.81 681 TYR B CA 1
ATOM 11936 C C . TYR B 1 681 ? -2.604 4.422 7.551 1 96.81 681 TYR B C 1
ATOM 11938 O O . TYR B 1 681 ? -2.529 3.75 6.516 1 96.81 681 TYR B O 1
ATOM 11946 N N . GLY B 1 682 ? -3.104 3.961 8.602 1 94.31 682 GLY B N 1
ATOM 11947 C CA . GLY B 1 682 ? -3.482 2.568 8.773 1 94.31 682 GLY B CA 1
ATOM 11948 C C . GLY B 1 682 ? -4.605 2.141 7.848 1 94.31 682 GLY B C 1
ATOM 11949 O O . GLY B 1 682 ? -4.789 0.947 7.594 1 94.31 682 GLY B O 1
ATOM 11950 N N . GLU B 1 683 ? -5.289 3.094 7.316 1 93.12 683 GLU B N 1
ATOM 11951 C CA . GLU B 1 683 ? -6.422 2.783 6.449 1 93.12 683 GLU B CA 1
ATOM 11952 C C . GLU B 1 683 ? -5.957 2.162 5.137 1 93.12 683 GLU B C 1
ATOM 11954 O O . GLU B 1 683 ? -6.75 1.54 4.422 1 93.12 683 GLU B O 1
ATOM 11959 N N . GLY B 1 684 ? -4.715 2.363 4.793 1 92.06 684 GLY B N 1
ATOM 11960 C CA . GLY B 1 684 ? -4.148 1.745 3.604 1 92.06 684 GLY B CA 1
ATOM 11961 C C . GLY B 1 684 ? -3.688 0.319 3.834 1 92.06 684 GLY B C 1
ATOM 11962 O O . GLY B 1 684 ? -3.369 -0.397 2.883 1 92.06 684 GLY B O 1
ATOM 11963 N N . ASN B 1 685 ? -3.695 -0.097 5.062 1 92.25 685 ASN B N 1
ATOM 11964 C CA . ASN B 1 685 ? -3.211 -1.421 5.438 1 92.25 685 ASN B CA 1
ATOM 11965 C C . ASN B 1 685 ? -4.238 -2.504 5.121 1 92.25 685 ASN B C 1
ATOM 11967 O O . ASN B 1 685 ? -5.438 -2.309 5.328 1 92.25 685 ASN B O 1
ATOM 11971 N N . THR B 1 686 ? -3.725 -3.666 4.645 1 91.12 686 THR B N 1
ATOM 11972 C CA . THR B 1 686 ? -4.586 -4.777 4.246 1 91.12 686 THR B CA 1
ATOM 11973 C C . THR B 1 686 ? -5.391 -5.289 5.441 1 91.12 686 THR B C 1
ATOM 11975 O O . THR B 1 686 ? -6.555 -5.66 5.297 1 91.12 686 THR B O 1
ATOM 11978 N N . ILE B 1 687 ? -4.836 -5.367 6.605 1 91 687 ILE B N 1
ATOM 11979 C CA . ILE B 1 687 ? -5.508 -5.844 7.809 1 91 687 ILE B CA 1
ATOM 11980 C C . ILE B 1 687 ? -6.641 -4.891 8.18 1 91 687 ILE B C 1
ATOM 11982 O O . ILE B 1 687 ? -7.738 -5.328 8.531 1 91 687 ILE B O 1
ATOM 11986 N N . TRP B 1 688 ? -6.367 -3.562 8.055 1 93.06 688 TRP B N 1
ATOM 11987 C CA . TRP B 1 688 ? -7.375 -2.555 8.359 1 93.06 688 TRP B CA 1
ATOM 11988 C C . TRP B 1 688 ? -8.555 -2.658 7.395 1 93.06 688 TRP B C 1
ATOM 11990 O O . TRP B 1 688 ? -9.711 -2.564 7.805 1 93.06 688 TRP B O 1
ATOM 12000 N N . LYS B 1 689 ? -8.312 -2.844 6.176 1 91.44 689 LYS B N 1
ATOM 12001 C CA . LYS B 1 689 ? -9.359 -3.004 5.168 1 91.44 689 LYS B CA 1
ATOM 12002 C C . LYS B 1 689 ? -10.227 -4.219 5.469 1 91.44 689 LYS B C 1
ATOM 12004 O O . LYS B 1 689 ? -11.453 -4.145 5.387 1 91.44 689 LYS B O 1
ATOM 12009 N N . ARG B 1 690 ? -9.602 -5.312 5.793 1 91.5 690 ARG B N 1
ATOM 12010 C CA . ARG B 1 690 ? -10.328 -6.527 6.145 1 91.5 690 ARG B CA 1
ATOM 12011 C C . ARG B 1 690 ? -11.172 -6.32 7.398 1 91.5 690 ARG B C 1
ATOM 12013 O O . ARG B 1 690 ? -12.32 -6.754 7.457 1 91.5 690 ARG B O 1
ATOM 12020 N N . LEU B 1 691 ? -10.633 -5.703 8.391 1 91.06 691 LEU B N 1
ATOM 12021 C CA . LEU B 1 691 ? -11.352 -5.426 9.633 1 91.06 691 LEU B CA 1
ATOM 12022 C C . LEU B 1 691 ? -12.594 -4.59 9.367 1 91.06 691 LEU B C 1
ATOM 12024 O O . LEU B 1 691 ? -13.68 -4.914 9.852 1 91.06 691 LEU B O 1
ATOM 12028 N N . ASN B 1 692 ? -12.414 -3.525 8.578 1 91.25 692 ASN B N 1
ATOM 12029 C CA . ASN B 1 692 ? -13.562 -2.674 8.266 1 91.25 692 ASN B CA 1
ATOM 12030 C C . ASN B 1 692 ? -14.633 -3.436 7.488 1 91.25 692 ASN B C 1
ATOM 12032 O O . ASN B 1 692 ? -15.828 -3.254 7.73 1 91.25 692 ASN B O 1
ATOM 12036 N N . ALA B 1 693 ? -14.203 -4.25 6.531 1 90 693 ALA B N 1
ATOM 12037 C CA . ALA B 1 693 ? -15.156 -5.07 5.785 1 90 693 ALA B CA 1
ATOM 12038 C C . ALA B 1 693 ? -15.898 -6.027 6.711 1 90 693 ALA B C 1
ATOM 12040 O O . ALA B 1 693 ? -17.109 -6.223 6.566 1 90 693 ALA B O 1
ATOM 12041 N N . PHE B 1 694 ? -15.203 -6.598 7.617 1 86.75 694 PHE B N 1
ATOM 12042 C CA . PHE B 1 694 ? -15.789 -7.516 8.586 1 86.75 694 PHE B CA 1
ATOM 12043 C C . PHE B 1 694 ? -16.766 -6.789 9.5 1 86.75 694 PHE B C 1
ATOM 12045 O O . PHE B 1 694 ? -17.844 -7.297 9.789 1 86.75 694 PHE B O 1
ATOM 12052 N N . GLU B 1 695 ? -16.391 -5.617 9.969 1 85.31 695 GLU B N 1
ATOM 12053 C CA . GLU B 1 695 ? -17.281 -4.805 10.797 1 85.31 695 GLU B CA 1
ATOM 12054 C C . GLU B 1 695 ? -18.594 -4.512 10.078 1 85.31 695 GLU B C 1
ATOM 12056 O O . GLU B 1 695 ? -19.672 -4.629 10.672 1 85.31 695 GLU B O 1
ATOM 12061 N N . ASP B 1 696 ? -18.5 -4.156 8.852 1 85.06 696 ASP B N 1
ATOM 12062 C CA . ASP B 1 696 ? -19.688 -3.871 8.062 1 85.06 696 ASP B CA 1
ATOM 12063 C C . ASP B 1 696 ? -20.547 -5.125 7.887 1 85.06 696 ASP B C 1
ATOM 12065 O O . ASP B 1 696 ? -21.781 -5.043 7.879 1 85.06 696 ASP B O 1
ATOM 12069 N N . SER B 1 697 ? -19.844 -6.27 7.707 1 81.19 697 SER B N 1
ATOM 12070 C CA . SER B 1 697 ? -20.578 -7.535 7.602 1 81.19 697 SER B CA 1
ATOM 12071 C C . SER B 1 697 ? -21.312 -7.863 8.898 1 81.19 697 SER B C 1
ATOM 12073 O O . SER B 1 697 ? -22.438 -8.328 8.875 1 81.19 697 SER B O 1
ATOM 12075 N N . LEU B 1 698 ? -20.609 -7.656 9.953 1 76.19 698 LEU B N 1
ATOM 12076 C CA . LEU B 1 698 ? -21.203 -7.914 11.266 1 76.19 698 LEU B CA 1
ATOM 12077 C C . LEU B 1 698 ? -22.406 -7.012 11.508 1 76.19 698 LEU B C 1
ATOM 12079 O O . LEU B 1 698 ? -23.422 -7.453 12.047 1 76.19 698 LEU B O 1
ATOM 12083 N N . ASP B 1 699 ? -22.219 -5.77 11.141 1 71.06 699 ASP B N 1
ATOM 12084 C CA . ASP B 1 699 ? -23.344 -4.836 11.281 1 71.06 699 ASP B CA 1
ATOM 12085 C C . ASP B 1 699 ? -24.547 -5.305 10.469 1 71.06 699 ASP B C 1
ATOM 12087 O O . ASP B 1 699 ? -25.688 -5.215 10.93 1 71.06 699 ASP B O 1
ATOM 12091 N N . GLY B 1 700 ? -24.203 -5.789 9.328 1 63.94 700 GLY B N 1
ATOM 12092 C CA . GLY B 1 700 ? -25.266 -6.348 8.523 1 63.94 700 GLY B CA 1
ATOM 12093 C C . GLY B 1 700 ? -25.938 -7.551 9.164 1 63.94 700 GLY B C 1
ATOM 12094 O O . GLY B 1 700 ? -27.156 -7.676 9.133 1 63.94 700 GLY B O 1
ATOM 12095 N N . TYR B 1 701 ? -25.188 -8.32 9.766 1 63.72 701 TYR B N 1
ATOM 12096 C CA . TYR B 1 701 ? -25.703 -9.508 10.438 1 63.72 701 TYR B CA 1
ATOM 12097 C C . TYR B 1 701 ? -26.516 -9.125 11.672 1 63.72 701 TYR B C 1
ATOM 12099 O O . TYR B 1 701 ? -27.609 -9.656 11.883 1 63.72 701 TYR B O 1
ATOM 12107 N N . VAL B 1 702 ? -25.859 -8.297 12.469 1 61.25 702 VAL B N 1
ATOM 12108 C CA . VAL B 1 702 ? -26.531 -7.867 13.688 1 61.25 702 VAL B CA 1
ATOM 12109 C C . VAL B 1 702 ? -27.875 -7.223 13.336 1 61.25 702 VAL B C 1
ATOM 12111 O O . VAL B 1 702 ? -28.875 -7.48 13.992 1 61.25 702 VAL B O 1
ATOM 12114 N N . THR B 1 703 ? -27.734 -6.414 12.328 1 56.59 703 THR B N 1
ATOM 12115 C CA . THR B 1 703 ? -28.969 -5.801 11.875 1 56.59 703 THR B CA 1
ATOM 12116 C C . THR B 1 703 ? -29.969 -6.867 11.438 1 56.59 703 THR B C 1
ATOM 12118 O O . THR B 1 703 ? -31.172 -6.762 11.719 1 56.59 703 THR B O 1
ATOM 12121 N N . LYS B 1 704 ? -29.453 -7.828 10.781 1 51.91 704 LYS B N 1
ATOM 12122 C CA . L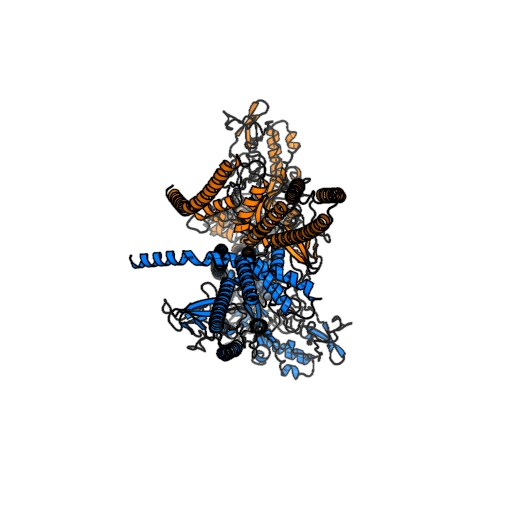YS B 1 704 ? -30.297 -8.922 10.312 1 51.91 704 LYS B CA 1
ATOM 12123 C C . LYS B 1 704 ? -30.859 -9.719 11.492 1 51.91 704 LYS B C 1
ATOM 12125 O O . LYS B 1 704 ? -32.031 -10.086 11.492 1 51.91 704 LYS B O 1
ATOM 12130 N N . VAL B 1 705 ? -29.875 -9.953 12.312 1 50.56 705 VAL B N 1
ATOM 12131 C CA . VAL B 1 705 ? -30.297 -10.734 13.469 1 50.56 705 VAL B CA 1
ATOM 12132 C C . VAL B 1 705 ? -31.188 -9.883 14.367 1 50.56 705 VAL B C 1
ATOM 12134 O O . VAL B 1 705 ? -32.156 -10.383 14.961 1 50.56 705 VAL B O 1
ATOM 12137 N N . THR B 1 706 ? -30.625 -8.664 14.516 1 49.03 706 THR B N 1
ATOM 12138 C CA . THR B 1 706 ? -31.359 -7.801 15.43 1 49.03 706 THR B CA 1
ATOM 12139 C C . THR B 1 706 ? -32.594 -7.227 14.742 1 49.03 706 THR B C 1
ATOM 12141 O O . THR B 1 706 ? -33.531 -6.766 15.414 1 49.03 706 THR B O 1
ATOM 12144 N N . ASN B 1 707 ? -32.281 -6.977 13.469 1 46.97 707 ASN B N 1
ATOM 12145 C CA . ASN B 1 707 ? -33.406 -6.379 12.773 1 46.97 707 ASN B CA 1
ATOM 12146 C C . ASN B 1 707 ? -34.531 -7.383 12.586 1 46.97 707 ASN B C 1
ATOM 12148 O O . ASN B 1 707 ? -35.469 -7.141 11.805 1 46.97 707 ASN B O 1
ATOM 12152 N N . ASP B 1 708 ? -34.281 -8.461 12.977 1 47.94 708 ASP B N 1
ATOM 12153 C CA . ASP B 1 708 ? -35.531 -9.195 12.891 1 47.94 708 ASP B CA 1
ATOM 12154 C C . ASP B 1 708 ? -36.688 -8.391 13.5 1 47.94 708 ASP B C 1
ATOM 12156 O O . ASP B 1 708 ? -36.594 -7.949 14.648 1 47.94 708 ASP B O 1
ATOM 12160 N N . ASP B 1 709 ? -37.094 -7.668 12.625 1 54.69 709 ASP B N 1
ATOM 12161 C CA . ASP B 1 709 ? -38.312 -6.969 13.016 1 54.69 709 ASP B CA 1
ATOM 12162 C C . ASP B 1 709 ? -39.344 -7.938 13.586 1 54.69 709 ASP B C 1
ATOM 12164 O O . ASP B 1 709 ? -39.375 -9.109 13.195 1 54.69 709 ASP B O 1
ATOM 12168 N N . VAL B 1 710 ? -39.656 -7.59 14.711 1 65.38 710 VAL B N 1
ATOM 12169 C CA . VAL B 1 710 ? -40.875 -8.25 15.234 1 65.38 710 VAL B CA 1
ATOM 12170 C C . VAL B 1 710 ? -42.094 -7.426 14.891 1 65.38 710 VAL B C 1
ATOM 12172 O O . VAL B 1 710 ? -42.031 -6.195 14.836 1 65.38 710 VAL B O 1
ATOM 12175 N N . TYR B 1 711 ? -42.969 -8.156 14.414 1 72.12 711 TYR B N 1
ATOM 12176 C CA . TYR B 1 711 ? -44.219 -7.543 14.039 1 72.12 711 TYR B CA 1
ATOM 12177 C C . TYR B 1 711 ? -45.281 -7.809 15.094 1 72.12 711 TYR B C 1
ATOM 12179 O O . TYR B 1 711 ? -45.375 -8.906 15.641 1 72.12 711 TYR B O 1
ATOM 12187 N N . PHE B 1 712 ? -45.906 -6.73 15.398 1 79.75 712 PHE B N 1
ATOM 12188 C CA . PHE B 1 712 ? -47.062 -6.809 16.281 1 79.75 712 PHE B CA 1
ATOM 12189 C C . PHE B 1 712 ? -48.312 -6.352 15.562 1 79.75 712 PHE B C 1
ATOM 12191 O O . PHE B 1 712 ? -48.25 -5.465 14.703 1 79.75 712 PHE B O 1
ATOM 12198 N N . GLN B 1 713 ? -49.312 -7.102 15.789 1 79.44 713 GLN B N 1
ATOM 12199 C CA . GLN B 1 713 ? -50.625 -6.758 15.227 1 79.44 713 GLN B CA 1
ATOM 12200 C C . GLN B 1 713 ? -51.531 -6.117 16.266 1 79.44 713 GLN B C 1
ATOM 12202 O O . GLN B 1 713 ? -51.656 -6.625 17.391 1 79.44 713 GLN B O 1
ATOM 12207 N N . MET B 1 714 ? -52.094 -5.008 15.82 1 82.81 714 MET B N 1
ATOM 12208 C CA . MET B 1 714 ? -53.156 -4.414 16.641 1 82.81 714 MET B CA 1
ATOM 12209 C C . MET B 1 714 ? -54.406 -5.254 16.594 1 82.81 714 MET B C 1
ATOM 12211 O O . MET B 1 714 ? -54.656 -5.957 15.617 1 82.81 714 MET B O 1
ATOM 12215 N N . GLY B 1 715 ? -55.156 -5.195 17.672 1 79.19 715 GLY B N 1
ATOM 12216 C CA . GLY B 1 715 ? -56.469 -5.789 17.656 1 79.19 715 GLY B CA 1
ATOM 12217 C C . GLY B 1 715 ? -57.406 -5.133 16.656 1 79.19 715 GLY B C 1
ATOM 12218 O O . GLY B 1 715 ? -57.125 -4.035 16.172 1 79.19 715 GLY B O 1
ATOM 12219 N N . VAL B 1 716 ? -58.406 -5.809 16.359 1 78.38 716 VAL B N 1
ATOM 12220 C CA . VAL B 1 716 ? -59.406 -5.324 15.414 1 78.38 716 VAL B CA 1
ATOM 12221 C C . VAL B 1 716 ? -60.031 -4.039 15.953 1 78.38 716 VAL B C 1
ATOM 12223 O O . VAL B 1 716 ? -60.219 -3.893 17.156 1 78.38 716 VAL B O 1
ATOM 12226 N N . SER B 1 717 ? -60.281 -3.061 14.977 1 78.5 717 SER B N 1
ATOM 12227 C CA . SER B 1 717 ? -60.969 -1.82 15.336 1 78.5 717 SER B CA 1
ATOM 12228 C C . SER B 1 717 ? -62.406 -2.086 15.766 1 78.5 717 SER B C 1
ATOM 12230 O O . SER B 1 717 ? -63.062 -2.986 15.234 1 78.5 717 SER B O 1
ATOM 12232 N N . HIS B 1 718 ? -62.812 -1.269 16.891 1 75 718 HIS B N 1
ATOM 12233 C CA . HIS B 1 718 ? -64.188 -1.456 17.391 1 75 718 HIS B CA 1
ATOM 12234 C C . HIS B 1 718 ? -65 -0.179 17.25 1 75 718 HIS B C 1
ATOM 12236 O O . HIS B 1 718 ? -66.125 -0.08 17.781 1 75 718 HIS B O 1
ATOM 12242 N N . ALA B 1 719 ? -64.375 0.981 16.75 1 70.44 719 ALA B N 1
ATOM 12243 C CA . ALA B 1 719 ? -65.125 2.199 16.578 1 70.44 719 ALA B CA 1
ATOM 12244 C C . ALA B 1 719 ? -65.062 2.688 15.125 1 70.44 719 ALA B C 1
ATOM 12246 O O . ALA B 1 719 ? -64.125 2.338 14.391 1 70.44 719 ALA B O 1
ATOM 12247 N N . GLU B 1 720 ? -66.062 3.58 14.727 1 54.38 720 GLU B N 1
ATOM 12248 C CA . GLU B 1 720 ? -66.25 4.172 13.398 1 54.38 720 GLU B CA 1
ATOM 12249 C C . GLU B 1 720 ? -65.188 5.168 13.078 1 54.38 720 GLU B C 1
ATOM 12251 O O . GLU B 1 720 ? -64.75 5.93 13.953 1 54.38 720 GLU B O 1
ATOM 12256 N N . THR B 1 721 ? -64.25 4.98 12 1 53.59 721 THR B N 1
ATOM 12257 C CA . THR B 1 721 ? -63.375 6.039 11.5 1 53.59 721 THR B CA 1
ATOM 12258 C C . THR B 1 721 ? -64.188 7.203 10.953 1 53.59 721 THR B C 1
ATOM 12260 O O . THR B 1 721 ? -65.125 7.004 10.148 1 53.59 721 THR B O 1
ATOM 12263 N N . THR B 1 722 ? -64.5 8.219 11.664 1 42.97 722 THR B N 1
ATOM 12264 C CA . THR B 1 722 ? -65.438 9.281 11.344 1 42.97 722 THR B CA 1
ATOM 12265 C C . THR B 1 722 ? -65.062 9.961 10.031 1 42.97 722 THR B C 1
ATOM 12267 O O . THR B 1 722 ? -65.688 10.914 9.617 1 42.97 722 THR B O 1
ATOM 12270 N N . GLY B 1 723 ? -63.906 10.062 9.383 1 37.72 723 GLY B N 1
ATOM 12271 C CA . GLY B 1 723 ? -64 11.062 8.328 1 37.72 723 GLY B CA 1
ATOM 12272 C C . GLY B 1 723 ? -65.188 10.789 7.375 1 37.72 723 GLY B C 1
ATOM 12273 O O . GLY B 1 723 ? -66.062 11.648 7.176 1 37.72 723 GLY B O 1
ATOM 12274 N N . ASP B 1 724 ? -64.938 10.305 6.086 1 36 724 ASP B N 1
ATOM 12275 C CA . ASP B 1 724 ? -66.062 10.43 5.113 1 36 724 ASP B CA 1
ATOM 12276 C C . ASP B 1 724 ? -67.25 9.617 5.539 1 36 724 ASP B C 1
ATOM 12278 O O . ASP B 1 724 ? -67.125 8.719 6.375 1 36 724 ASP B O 1
ATOM 12282 N N . SER B 1 725 ? -68.5 9.789 4.809 1 35.16 725 SER B N 1
ATOM 12283 C CA . SER B 1 725 ? -69.938 9.406 4.914 1 35.16 725 SER B CA 1
ATOM 12284 C C . SER B 1 725 ? -70.062 7.941 5.316 1 35.16 725 SER B C 1
ATOM 12286 O O . SER B 1 725 ? -71 7.574 6.039 1 35.16 725 SER B O 1
ATOM 12288 N N . GLU B 1 726 ? -69.938 7.023 4.188 1 36.16 726 GLU B N 1
ATOM 12289 C CA . GLU B 1 726 ? -70.5 5.68 4.332 1 36.16 726 GLU B CA 1
ATOM 12290 C C . GLU B 1 726 ? -69.875 4.934 5.492 1 36.16 726 GLU B C 1
ATOM 12292 O O . GLU B 1 726 ? -68.625 4.855 5.566 1 36.16 726 GLU B O 1
ATOM 12297 N N . LYS B 1 727 ? -70.562 4.758 6.695 1 41.84 727 LYS B N 1
ATOM 12298 C CA . LYS B 1 727 ? -70.375 4.156 8.016 1 41.84 727 LYS B CA 1
ATOM 12299 C C . LYS B 1 727 ? -69.75 2.777 7.914 1 41.84 727 LYS B C 1
ATOM 12301 O O . LYS B 1 727 ? -70.062 1.868 8.672 1 41.84 727 LYS B O 1
ATOM 12306 N N . ASP B 1 728 ? -69.375 2.246 6.762 1 38.5 728 ASP B N 1
ATOM 12307 C CA . ASP B 1 728 ? -69 0.845 6.836 1 38.5 728 ASP B CA 1
ATOM 12308 C C . ASP B 1 728 ? -67.812 0.652 7.809 1 38.5 728 ASP B C 1
ATOM 12310 O O . ASP B 1 728 ? -66.812 1.316 7.695 1 38.5 728 ASP B O 1
ATOM 12314 N N . ILE B 1 729 ? -68.188 0.303 9.078 1 46.78 729 ILE B N 1
ATOM 12315 C CA . ILE B 1 729 ? -67.188 -0.204 10.055 1 46.78 729 ILE B CA 1
ATOM 12316 C C . ILE B 1 729 ? -66.25 -1.196 9.375 1 46.78 729 ILE B C 1
ATOM 12318 O O . ILE B 1 729 ? -66.625 -2.318 9.055 1 46.78 729 ILE B O 1
ATOM 12322 N N . THR B 1 730 ? -65.438 -0.77 8.555 1 57.31 730 THR B N 1
ATOM 12323 C CA . THR B 1 730 ? -64.562 -1.78 8.008 1 57.31 730 THR B CA 1
ATOM 12324 C C . THR B 1 730 ? -63.469 -2.18 9.039 1 57.31 730 THR B C 1
ATOM 12326 O O . THR B 1 730 ? -62.688 -1.348 9.469 1 57.31 730 THR B O 1
ATOM 12329 N N . GLU B 1 731 ? -63.75 -3.361 9.742 1 68.56 731 GLU B N 1
ATOM 12330 C CA . GLU B 1 731 ? -62.781 -3.986 10.625 1 68.56 731 GLU B CA 1
ATOM 12331 C C . GLU B 1 731 ? -61.406 -4.086 9.945 1 68.56 731 GLU B C 1
ATOM 12333 O O . GLU B 1 731 ? -61.312 -4.488 8.781 1 68.56 731 GLU B O 1
ATOM 12338 N N . HIS B 1 732 ? -60.688 -3.346 10.617 1 76.12 732 HIS B N 1
ATOM 12339 C CA . HIS B 1 732 ? -59.344 -3.422 10.055 1 76.12 732 HIS B CA 1
ATOM 12340 C C . HIS B 1 732 ? -58.281 -3.553 11.156 1 76.12 732 HIS B C 1
ATOM 12342 O O . HIS B 1 732 ? -58.594 -3.385 12.336 1 76.12 732 HIS B O 1
ATOM 12348 N N . LYS B 1 733 ? -57.031 -4.012 10.75 1 79.69 733 LYS B N 1
ATOM 12349 C CA . LYS B 1 733 ? -55.875 -4.172 11.633 1 79.69 733 LYS B CA 1
ATOM 12350 C C . LYS B 1 733 ? -54.656 -3.422 11.094 1 79.69 733 LYS B C 1
ATOM 12352 O O . LYS B 1 733 ? -54.531 -3.23 9.883 1 79.69 733 LYS B O 1
ATOM 12357 N N . HIS B 1 734 ? -54 -2.947 12.125 1 80.62 734 HIS B N 1
ATOM 12358 C CA . HIS B 1 734 ? -52.719 -2.363 11.797 1 80.62 734 HIS B CA 1
ATOM 12359 C C . HIS B 1 734 ? -51.562 -3.258 12.266 1 80.62 734 HIS B C 1
ATOM 12361 O O . HIS B 1 734 ? -51.75 -4.059 13.188 1 80.62 734 HIS B O 1
ATOM 12367 N N . THR B 1 735 ? -50.562 -3.156 11.531 1 81 735 THR B N 1
ATOM 12368 C CA . THR B 1 735 ? -49.344 -3.848 11.93 1 81 735 THR B CA 1
ATOM 12369 C C . THR B 1 735 ? -48.25 -2.848 12.305 1 81 735 THR B C 1
ATOM 12371 O O . THR B 1 735 ? -48.156 -1.767 11.719 1 81 735 THR B O 1
ATOM 12374 N N . ILE B 1 736 ? -47.594 -3.281 13.391 1 80.38 736 ILE B N 1
ATOM 12375 C CA . ILE B 1 736 ? -46.438 -2.52 13.859 1 80.38 736 ILE B CA 1
ATOM 12376 C C . ILE B 1 736 ? -45.156 -3.311 13.602 1 80.38 736 ILE B C 1
ATOM 12378 O O . ILE B 1 736 ? -45.125 -4.52 13.844 1 80.38 736 ILE B O 1
ATOM 12382 N N . GLN B 1 737 ? -44.312 -2.535 13.086 1 75.25 737 GLN B N 1
ATOM 12383 C CA . GLN B 1 737 ? -42.969 -3.09 12.891 1 75.25 737 GLN B CA 1
ATOM 12384 C C . GLN B 1 737 ? -41.969 -2.43 13.828 1 75.25 737 GLN B C 1
ATOM 12386 O O . GLN B 1 737 ? -41.969 -1.207 13.992 1 75.25 737 GLN B O 1
ATOM 12391 N N . MET B 1 738 ? -41.312 -3.312 14.633 1 72.56 738 MET B N 1
ATOM 12392 C CA . MET B 1 738 ? -40.219 -2.775 15.414 1 72.56 738 MET B CA 1
ATOM 12393 C C . MET B 1 738 ? -39.031 -3.725 15.391 1 72.56 738 MET B C 1
ATOM 12395 O O . MET B 1 738 ? -39.188 -4.926 15.172 1 72.56 738 MET B O 1
ATOM 12399 N N . SER B 1 739 ? -38 -3.201 15.555 1 67.75 739 SER B N 1
ATOM 12400 C CA . SER B 1 739 ? -36.812 -4.031 15.562 1 67.75 739 SER B CA 1
ATOM 12401 C C . SER B 1 739 ? -36.781 -4.973 16.766 1 67.75 739 SER B C 1
ATOM 12403 O O . SER B 1 739 ? -37.281 -4.621 17.844 1 67.75 739 SER B O 1
ATOM 12405 N N . LEU B 1 740 ? -36.438 -6.133 16.609 1 68.38 740 LEU B N 1
ATOM 12406 C CA . LEU B 1 740 ? -36.281 -7.109 17.672 1 68.38 740 LEU B CA 1
ATOM 12407 C C . LEU B 1 740 ? -35.438 -6.555 18.812 1 68.38 740 LEU B C 1
ATOM 12409 O O . LEU B 1 740 ? -35.719 -6.809 19.984 1 68.38 740 LEU B O 1
ATOM 12413 N N . LYS B 1 741 ? -34.562 -5.809 18.516 1 66.31 741 LYS B N 1
ATOM 12414 C CA . LYS B 1 741 ? -33.719 -5.172 19.516 1 66.31 741 LYS B CA 1
ATOM 12415 C C . LYS B 1 741 ? -34.531 -4.207 20.391 1 66.31 741 LYS B C 1
ATOM 12417 O O . LYS B 1 741 ? -34.406 -4.223 21.609 1 66.31 741 LYS B O 1
ATOM 12422 N N . LYS B 1 742 ? -35.281 -3.4 19.781 1 70.75 742 LYS B N 1
ATOM 12423 C CA . LYS B 1 742 ? -36.156 -2.48 20.516 1 70.75 742 LYS B CA 1
ATOM 12424 C C . LYS B 1 742 ? -37.156 -3.242 21.375 1 70.75 742 LYS B C 1
ATOM 12426 O O . LYS B 1 742 ? -37.406 -2.881 22.531 1 70.75 742 LYS B O 1
ATOM 12431 N N . PHE B 1 743 ? -37.625 -4.344 20.844 1 73.31 743 PHE B N 1
ATOM 12432 C CA . PHE B 1 743 ? -38.594 -5.168 21.578 1 73.31 743 PHE B CA 1
ATOM 12433 C C . PHE B 1 743 ? -37.938 -5.824 22.781 1 73.31 743 PHE B C 1
ATOM 12435 O O . PHE B 1 743 ? -38.469 -5.789 23.891 1 73.31 743 PHE B O 1
ATOM 12442 N N . LYS B 1 744 ? -36.719 -6.223 22.578 1 71.44 744 LYS B N 1
ATOM 12443 C CA . LYS B 1 744 ? -36 -6.848 23.688 1 71.44 744 LYS B CA 1
ATOM 12444 C C . LYS B 1 744 ? -35.625 -5.812 24.734 1 71.44 744 LYS B C 1
ATOM 12446 O O . LYS B 1 744 ? -35.688 -6.086 25.938 1 71.44 744 LYS B O 1
ATOM 12451 N N . ALA B 1 745 ? -35.344 -4.684 24.297 1 74.69 745 ALA B N 1
ATOM 12452 C CA . ALA B 1 745 ? -35 -3.609 25.234 1 74.69 745 ALA B CA 1
ATOM 12453 C C . ALA B 1 745 ? -36.219 -3.215 26.062 1 74.69 745 ALA B C 1
ATOM 12455 O O . ALA B 1 745 ? -36.125 -3.014 27.281 1 74.69 745 ALA B O 1
ATOM 12456 N N . MET B 1 746 ? -37.406 -3.176 25.469 1 78.75 746 MET B N 1
ATOM 12457 C CA . MET B 1 746 ? -38.625 -2.832 26.156 1 78.75 746 MET B CA 1
ATOM 12458 C C . MET B 1 746 ? -39.031 -3.934 27.141 1 78.75 746 MET B C 1
ATOM 12460 O O . MET B 1 746 ? -39.594 -3.654 28.203 1 78.75 746 MET B O 1
ATOM 12464 N N . LYS B 1 747 ? -38.594 -5.129 26.781 1 76.94 747 LYS B N 1
ATOM 12465 C CA . LYS B 1 747 ? -38.844 -6.262 27.672 1 76.94 747 LYS B CA 1
ATOM 12466 C C . LYS B 1 747 ? -37.938 -6.242 28.875 1 76.94 747 LYS B C 1
ATOM 12468 O O . LYS B 1 747 ? -38.344 -6.555 30 1 76.94 747 LYS B O 1
ATOM 12473 N N . ALA B 1 748 ? -36.75 -5.836 28.719 1 74.44 748 ALA B N 1
ATOM 12474 C CA . ALA B 1 748 ? -35.75 -5.805 29.781 1 74.44 748 ALA B CA 1
ATOM 12475 C C . ALA B 1 748 ? -35.969 -4.594 30.688 1 74.44 748 ALA B C 1
ATOM 12477 O O . ALA B 1 748 ? -35.719 -4.664 31.891 1 74.44 748 ALA B O 1
ATOM 12478 N N . ASP B 1 749 ? -36.406 -3.404 30.141 1 73.88 749 ASP B N 1
ATOM 12479 C CA . ASP B 1 749 ? -36.688 -2.178 30.875 1 73.88 749 ASP B CA 1
ATOM 12480 C C . ASP B 1 749 ? -38.094 -1.665 30.562 1 73.88 749 ASP B C 1
ATOM 12482 O O . ASP B 1 749 ? -38.281 -0.889 29.625 1 73.88 749 ASP B O 1
ATOM 12486 N N . PRO B 1 750 ? -38.906 -2.113 31.438 1 74.38 750 PRO B N 1
ATOM 12487 C CA . PRO B 1 750 ? -40.312 -1.793 31.172 1 74.38 750 PRO B CA 1
ATOM 12488 C C . PRO B 1 750 ? -40.594 -0.297 31.266 1 74.38 750 PRO B C 1
ATOM 12490 O O . PRO B 1 750 ? -41.688 0.145 30.922 1 74.38 750 PRO B O 1
ATOM 12493 N N . SER B 1 751 ? -39.656 0.45 31.703 1 78.25 751 SER B N 1
ATOM 12494 C CA . SER B 1 751 ? -39.844 1.896 31.766 1 78.25 751 SER B CA 1
ATOM 12495 C C . SER B 1 751 ? -39.656 2.545 30.406 1 78.25 751 SER B C 1
ATOM 12497 O O . SER B 1 751 ? -40.031 3.697 30.203 1 78.25 751 SER B O 1
ATOM 12499 N N . LEU B 1 752 ? -39.188 1.848 29.578 1 79.69 752 LEU B N 1
ATOM 12500 C CA . LEU B 1 752 ? -38.938 2.346 28.234 1 79.69 752 LEU B CA 1
ATOM 12501 C C . LEU B 1 752 ? -40.219 2.465 27.422 1 79.69 752 LEU B C 1
ATOM 12503 O O . LEU B 1 752 ? -41.125 1.618 27.547 1 79.69 752 LEU B O 1
ATOM 12507 N N . ARG B 1 753 ? -40.25 3.629 26.703 1 82.81 753 ARG B N 1
ATOM 12508 C CA . ARG B 1 753 ? -41.344 3.879 25.766 1 82.81 753 ARG B CA 1
ATOM 12509 C C . ARG B 1 753 ? -40.812 4.062 24.344 1 82.81 753 ARG B C 1
ATOM 12511 O O . ARG B 1 753 ? -39.75 4.652 24.156 1 82.81 753 ARG B O 1
ATOM 12518 N N . HIS B 1 754 ? -41.531 3.469 23.453 1 82 754 HIS B N 1
ATOM 12519 C CA . HIS B 1 754 ? -41.156 3.588 22.047 1 82 754 HIS B CA 1
ATOM 12520 C C . HIS B 1 754 ? -42.344 4.039 21.203 1 82 754 HIS B C 1
ATOM 12522 O O . HIS B 1 754 ? -43.438 3.5 21.344 1 82 754 HIS B O 1
ATOM 12528 N N . THR B 1 755 ? -42.031 4.977 20.359 1 80.94 755 THR B N 1
ATOM 12529 C CA . THR B 1 755 ? -43.062 5.445 19.438 1 80.94 755 THR B CA 1
ATOM 12530 C C . THR B 1 755 ? -42.938 4.762 18.078 1 80.94 755 THR B C 1
ATOM 12532 O O . THR B 1 755 ? -41.844 4.703 17.516 1 80.94 755 THR B O 1
ATOM 12535 N N . VAL B 1 756 ? -44 4.203 17.641 1 81.12 756 VAL B N 1
ATOM 12536 C CA . VAL B 1 756 ? -44.031 3.527 16.344 1 81.12 756 VAL B CA 1
ATOM 12537 C C . VAL B 1 756 ? -45.219 4.027 15.516 1 81.12 756 VAL B C 1
ATOM 12539 O O . VAL B 1 756 ? -46.219 4.469 16.078 1 81.12 756 VAL B O 1
ATOM 12542 N N . THR B 1 757 ? -45.125 3.965 14.219 1 80.25 757 THR B N 1
ATOM 12543 C CA . THR B 1 757 ? -46.219 4.191 13.305 1 80.25 757 THR B CA 1
ATOM 12544 C C . THR B 1 757 ? -46.719 2.873 12.703 1 80.25 757 THR B C 1
ATOM 12546 O O . THR B 1 757 ? -45.906 2.049 12.273 1 80.25 757 THR B O 1
ATOM 12549 N N . THR B 1 758 ? -47.969 2.66 12.773 1 84 758 THR B N 1
ATOM 12550 C CA . THR B 1 758 ? -48.531 1.421 12.266 1 84 758 THR B CA 1
ATOM 12551 C C . THR B 1 758 ? -48.531 1.419 10.742 1 84 758 THR B C 1
ATOM 12553 O O . THR B 1 758 ? -48.375 2.465 10.109 1 84 758 THR B O 1
ATOM 12556 N N . THR B 1 759 ? -48.781 0.263 10.188 1 78.44 759 THR B N 1
ATOM 12557 C CA . THR B 1 759 ? -49.094 0.154 8.766 1 78.44 759 THR B CA 1
ATOM 12558 C C . THR B 1 759 ? -50.406 0.843 8.461 1 78.44 759 THR B C 1
ATOM 12560 O O . THR B 1 759 ? -51.219 1.061 9.359 1 78.44 759 THR B O 1
ATOM 12563 N N . LYS B 1 760 ? -50.562 1.165 7.219 1 75.19 760 LYS B N 1
ATOM 12564 C CA . LYS B 1 760 ? -51.812 1.785 6.785 1 75.19 760 LYS B CA 1
ATOM 12565 C C . LYS B 1 760 ? -52.906 0.733 6.527 1 75.19 760 LYS B C 1
ATOM 12567 O O . LYS B 1 760 ? -52.625 -0.29 5.891 1 75.19 760 LYS B O 1
ATOM 12572 N N . ALA B 1 761 ? -54 0.895 7.23 1 73.94 761 ALA B N 1
ATOM 12573 C CA . ALA B 1 761 ? -55.219 0.133 6.969 1 73.94 761 ALA B CA 1
ATOM 12574 C C . ALA B 1 761 ? -56.438 1.053 6.895 1 73.94 761 ALA B C 1
ATOM 12576 O O . ALA B 1 761 ? -56.562 1.982 7.691 1 73.94 761 ALA B O 1
ATOM 12577 N N . VAL B 1 762 ? -57.25 0.9 5.895 1 71.81 762 VAL B N 1
ATOM 12578 C CA . VAL B 1 762 ? -58.469 1.679 5.645 1 71.81 762 VAL B CA 1
ATOM 12579 C C . VAL B 1 762 ? -58.125 3.164 5.582 1 71.81 762 VAL B C 1
ATOM 12581 O O . VAL B 1 762 ? -58.75 3.986 6.25 1 71.81 762 VAL B O 1
ATOM 12584 N N . ARG B 1 763 ? -57.031 3.463 4.957 1 67.56 763 ARG B N 1
ATOM 12585 C CA . ARG B 1 763 ? -56.594 4.789 4.539 1 67.56 763 ARG B CA 1
ATOM 12586 C C . ARG B 1 763 ? -56.094 5.605 5.73 1 67.56 763 ARG B C 1
ATOM 12588 O O . ARG B 1 763 ? -56.062 6.836 5.676 1 67.56 763 ARG B O 1
ATOM 12595 N N . HIS B 1 764 ? -55.875 5.031 6.828 1 75.06 764 HIS B N 1
ATOM 12596 C CA . HIS B 1 764 ? -55.25 5.766 7.926 1 75.06 764 HIS B CA 1
ATOM 12597 C C . HIS B 1 764 ? -54.188 4.914 8.625 1 75.06 764 HIS B C 1
ATOM 12599 O O . HIS B 1 764 ? -54.094 3.711 8.383 1 75.06 764 HIS B O 1
ATOM 12605 N N . SER B 1 765 ? -53.312 5.582 9.406 1 80.81 765 SER B N 1
ATOM 12606 C CA . SER B 1 765 ? -52.344 4.969 10.297 1 80.81 765 SER B CA 1
ATOM 12607 C C . SER B 1 765 ? -52.375 5.617 11.68 1 80.81 765 SER B C 1
ATOM 12609 O O . SER B 1 765 ? -53 6.668 11.867 1 80.81 765 SER B O 1
ATOM 12611 N N . HIS B 1 766 ? -51.812 4.875 12.625 1 82.38 766 HIS B N 1
ATOM 12612 C CA . HIS B 1 766 ? -51.688 5.395 13.984 1 82.38 766 HIS B CA 1
ATOM 12613 C C . HIS B 1 766 ? -50.25 5.582 14.391 1 82.38 766 HIS B C 1
ATOM 12615 O O . HIS B 1 766 ? -49.375 4.828 13.953 1 82.38 766 HIS B O 1
ATOM 12621 N N . VAL B 1 767 ? -50.094 6.625 15.078 1 81.06 767 VAL B N 1
ATOM 12622 C CA . VAL B 1 767 ? -48.844 6.781 15.805 1 81.06 767 VAL B CA 1
ATOM 12623 C C . VAL B 1 767 ? -49.031 6.324 17.25 1 81.06 767 VAL B C 1
ATOM 12625 O O . VAL B 1 767 ? -49.844 6.898 18 1 81.06 767 VAL B O 1
ATOM 12628 N N . LEU B 1 768 ? -48.219 5.348 17.641 1 87.62 768 LEU B N 1
ATOM 12629 C CA . LEU B 1 768 ? -48.406 4.707 18.938 1 87.62 768 LEU B CA 1
ATOM 12630 C C . LEU B 1 768 ? -47.156 4.93 19.828 1 87.62 768 LEU B C 1
ATOM 12632 O O . LEU B 1 768 ? -46.031 4.93 19.344 1 87.62 768 LEU B O 1
ATOM 12636 N N . VAL B 1 769 ? -47.438 5.195 21.078 1 84.88 769 VAL B N 1
ATOM 12637 C CA . VAL B 1 769 ? -46.406 5.027 22.109 1 84.88 769 VAL B CA 1
ATOM 12638 C C . VAL B 1 769 ? -46.594 3.688 22.812 1 84.88 769 VAL B C 1
ATOM 12640 O O . VAL B 1 769 ? -47.656 3.43 23.406 1 84.88 769 VAL B O 1
ATOM 12643 N N . LEU B 1 770 ? -45.562 2.879 22.781 1 85.69 770 LEU B N 1
ATOM 12644 C CA . LEU B 1 770 ? -45.656 1.503 23.25 1 85.69 770 LEU B CA 1
ATOM 12645 C C . LEU B 1 770 ? -44.844 1.326 24.547 1 85.69 770 LEU B C 1
ATOM 12647 O O . LEU B 1 770 ? -43.844 2.014 24.75 1 85.69 770 LEU B O 1
ATOM 12651 N N . TYR B 1 771 ? -45.344 0.49 25.422 1 85.06 771 TYR B N 1
ATOM 12652 C CA . TYR B 1 771 ? -44.594 0.018 26.578 1 85.06 771 TYR B CA 1
ATOM 12653 C C . TYR B 1 771 ? -44.781 -1.483 26.781 1 85.06 771 TYR B C 1
ATOM 12655 O O . TYR B 1 771 ? -45.781 -2.061 26.312 1 85.06 771 TYR B O 1
ATOM 12663 N N . TYR B 1 772 ? -43.844 -2.1 27.406 1 82.81 772 TYR B N 1
ATOM 12664 C CA . TYR B 1 772 ? -43.938 -3.52 27.719 1 82.81 772 TYR B CA 1
ATOM 12665 C C . TYR B 1 772 ? -44.531 -3.729 29.094 1 82.81 772 TYR B C 1
ATOM 12667 O O . TYR B 1 772 ? -44 -3.248 30.109 1 82.81 772 TYR B O 1
ATOM 12675 N N . ASP B 1 773 ? -45.688 -4.379 29.141 1 80.38 773 ASP B N 1
ATOM 12676 C CA . ASP B 1 773 ? -46.344 -4.727 30.375 1 80.38 773 ASP B CA 1
ATOM 12677 C C . ASP B 1 773 ? -45.812 -6.043 30.938 1 80.38 773 ASP B C 1
ATOM 12679 O O . ASP B 1 773 ? -46.062 -7.109 30.375 1 80.38 773 ASP B O 1
ATOM 12683 N N . THR B 1 774 ? -45.125 -5.941 32 1 78.19 774 THR B N 1
ATOM 12684 C CA . THR B 1 774 ? -44.469 -7.094 32.594 1 78.19 774 THR B CA 1
ATOM 12685 C C . THR B 1 774 ? -45.5 -8.031 33.219 1 78.19 774 THR B C 1
ATOM 12687 O O . THR B 1 774 ? -45.219 -9.219 33.438 1 78.19 774 THR B O 1
ATOM 12690 N N . VAL B 1 775 ? -46.688 -7.555 33.562 1 76.62 775 VAL B N 1
ATOM 12691 C CA . VAL B 1 775 ? -47.719 -8.375 34.188 1 76.62 775 VAL B CA 1
ATOM 12692 C C . VAL B 1 775 ? -48.344 -9.289 33.156 1 76.62 775 VAL B C 1
ATOM 12694 O O . VAL B 1 775 ? -48.438 -10.508 33.344 1 76.62 775 VAL B O 1
ATOM 12697 N N . ASP B 1 776 ? -48.625 -8.82 31.906 1 76.81 776 ASP B N 1
ATOM 12698 C CA . ASP B 1 776 ? -49.25 -9.586 30.844 1 76.81 776 ASP B CA 1
ATOM 12699 C C . ASP B 1 776 ? -48.219 -10.117 29.859 1 76.81 776 ASP B C 1
ATOM 12701 O O . ASP B 1 776 ? -48.531 -10.93 28.984 1 76.81 776 ASP B O 1
ATOM 12705 N N . GLU B 1 777 ? -46.969 -9.656 30.062 1 78.81 777 GLU B N 1
ATOM 12706 C CA . GLU B 1 777 ? -45.844 -10.008 29.203 1 78.81 777 GLU B CA 1
ATOM 12707 C C . GLU B 1 777 ? -46.156 -9.703 27.734 1 78.81 777 GLU B C 1
ATOM 12709 O O . GLU B 1 777 ? -45.906 -10.531 26.859 1 78.81 777 GLU B O 1
ATOM 12714 N N . LYS B 1 778 ? -46.75 -8.594 27.547 1 81.19 778 LYS B N 1
ATOM 12715 C CA . LYS B 1 778 ? -47.125 -8.148 26.219 1 81.19 778 LYS B CA 1
ATOM 12716 C C . LYS B 1 778 ? -46.75 -6.695 25.969 1 81.19 778 LYS B C 1
ATOM 12718 O O . LYS B 1 778 ? -46.625 -5.922 26.922 1 81.19 778 LYS B O 1
ATOM 12723 N N . LEU B 1 779 ? -46.656 -6.438 24.766 1 83.88 779 LEU B N 1
ATOM 12724 C CA . LEU B 1 779 ? -46.5 -5.051 24.328 1 83.88 779 LEU B CA 1
ATOM 12725 C C . LEU B 1 779 ? -47.875 -4.359 24.297 1 83.88 779 LEU B C 1
ATOM 12727 O O . LEU B 1 779 ? -48.844 -4.906 23.75 1 83.88 779 LEU B O 1
ATOM 12731 N N . LYS B 1 780 ? -47.969 -3.199 24.922 1 86.94 780 LYS B N 1
ATOM 12732 C CA . LYS B 1 780 ? -49.25 -2.467 25.016 1 86.94 780 LYS B CA 1
ATOM 12733 C C . LYS B 1 780 ? -49.062 -1.023 24.562 1 86.94 780 LYS B C 1
ATOM 12735 O O . LYS B 1 780 ? -47.969 -0.488 24.562 1 86.94 780 LYS B O 1
ATOM 12740 N N . ILE B 1 781 ? -50.188 -0.439 24.188 1 87.75 781 ILE B N 1
ATOM 12741 C CA . ILE B 1 781 ? -50.281 0.936 23.703 1 87.75 781 ILE B CA 1
ATOM 12742 C C . ILE B 1 781 ? -50.562 1.878 24.859 1 87.75 781 ILE B C 1
ATOM 12744 O O . ILE B 1 781 ? -51.562 1.729 25.562 1 87.75 781 ILE B O 1
ATOM 12748 N N . GLU B 1 782 ? -49.594 2.781 25.141 1 85.62 782 GLU B N 1
ATOM 12749 C CA . GLU B 1 782 ? -49.781 3.795 26.188 1 85.62 782 GLU B CA 1
ATOM 12750 C C . GLU B 1 782 ? -50.5 5.023 25.641 1 85.62 782 GLU B C 1
ATOM 12752 O O . GLU B 1 782 ? -51.312 5.625 26.344 1 85.62 782 GLU B O 1
ATOM 12757 N N . GLU B 1 783 ? -50.125 5.367 24.375 1 85.31 783 GLU B N 1
ATOM 12758 C CA . GLU B 1 783 ? -50.75 6.508 23.688 1 85.31 783 GLU B CA 1
ATOM 12759 C C . GLU B 1 783 ? -51 6.184 22.219 1 85.31 783 GLU B C 1
ATOM 12761 O O . GLU B 1 783 ? -50.219 5.492 21.578 1 85.31 783 GLU B O 1
ATOM 12766 N N . CYS B 1 784 ? -52.156 6.551 21.781 1 85.69 784 CYS B N 1
ATOM 12767 C CA . CYS B 1 784 ? -52.531 6.469 20.375 1 85.69 784 CYS B CA 1
ATOM 12768 C C . CYS B 1 784 ? -52.875 7.844 19.812 1 85.69 784 CYS B C 1
ATOM 12770 O O . CYS B 1 784 ? -53.781 8.508 20.297 1 85.69 784 CYS B O 1
ATOM 12772 N N . ASP B 1 785 ? -52.062 8.281 18.812 1 80.94 785 ASP B N 1
ATOM 12773 C CA . ASP B 1 785 ? -52.25 9.562 18.141 1 80.94 785 ASP B CA 1
ATOM 12774 C C . ASP B 1 785 ? -52.281 10.719 19.141 1 80.94 785 ASP B C 1
ATOM 12776 O O . ASP B 1 785 ? -53.188 11.555 19.109 1 80.94 785 ASP B O 1
ATOM 12780 N N . ALA B 1 786 ? -51.312 10.68 20.016 1 76.12 786 ALA B N 1
ATOM 12781 C CA . ALA B 1 786 ? -51.031 11.695 21.031 1 76.12 786 ALA B CA 1
ATOM 12782 C C . ALA B 1 786 ? -52.156 11.773 22.062 1 76.12 786 ALA B C 1
ATOM 12784 O O . ALA B 1 786 ? -52.312 12.781 22.75 1 76.12 786 ALA B O 1
ATOM 12785 N N . LYS B 1 787 ? -53.062 10.797 22.219 1 80.12 787 LYS B N 1
ATOM 12786 C CA . LYS B 1 787 ? -54.094 10.695 23.25 1 80.12 787 LYS B CA 1
ATOM 12787 C C . LYS B 1 787 ? -53.812 9.523 24.188 1 80.12 787 LYS B C 1
ATOM 12789 O O . LYS B 1 787 ? -53.625 8.391 23.734 1 80.12 787 LYS B O 1
ATOM 12794 N N . PRO B 1 788 ? -53.625 9.844 25.406 1 79.12 788 PRO B N 1
ATOM 12795 C CA . PRO B 1 788 ? -53.344 8.773 26.359 1 79.12 788 PRO B CA 1
ATOM 12796 C C . PRO B 1 788 ? -54.469 7.742 26.438 1 79.12 788 PRO B C 1
ATOM 12798 O O . PRO B 1 788 ? -55.625 8.07 26.172 1 79.12 788 PRO B O 1
ATOM 12801 N N . LYS B 1 789 ? -54.031 6.504 26.734 1 73.56 789 LYS B N 1
ATOM 12802 C CA . LYS B 1 789 ? -55.031 5.457 26.969 1 73.56 789 LYS B CA 1
ATOM 12803 C C . LYS B 1 789 ? -56.031 5.871 28.047 1 73.56 789 LYS B C 1
ATOM 12805 O O . LYS B 1 789 ? -55.625 6.305 29.125 1 73.56 789 LYS B O 1
ATOM 12810 N N . GLY B 1 790 ? -57.25 6.082 27.672 1 65.38 790 GLY B N 1
ATOM 12811 C CA . GLY B 1 790 ? -58.281 6.336 28.672 1 65.38 790 GLY B CA 1
ATOM 12812 C C . GLY B 1 790 ? -58.562 5.137 29.547 1 65.38 790 GLY B C 1
ATOM 12813 O O . GLY B 1 790 ? -57.812 4.164 29.547 1 65.38 790 GLY B O 1
ATOM 12814 N N . ALA B 1 791 ? -59.781 5.191 30.359 1 68.44 791 ALA B N 1
ATOM 12815 C CA . ALA B 1 791 ? -60.281 4.09 31.172 1 68.44 791 ALA B CA 1
ATOM 12816 C C . ALA B 1 791 ? -60.875 2.986 30.281 1 68.44 791 ALA B C 1
ATOM 12818 O O . ALA B 1 791 ? -61.562 3.266 29.312 1 68.44 791 ALA B O 1
ATOM 12819 N N . GLY B 1 792 ? -60.156 1.567 30.234 1 73.06 792 GLY B N 1
ATOM 12820 C CA . GLY B 1 792 ? -60.656 0.422 29.5 1 73.06 792 GLY B CA 1
ATOM 12821 C C . GLY B 1 792 ? -59.625 -0.231 28.625 1 73.06 792 GLY B C 1
ATOM 12822 O O . GLY B 1 792 ? -58.438 0.158 28.656 1 73.06 792 GLY B O 1
ATOM 12823 N N . ASP B 1 793 ? -60.094 -1.225 27.766 1 75.94 793 ASP B N 1
ATOM 12824 C CA . ASP B 1 793 ? -59.156 -2.07 27.016 1 75.94 793 ASP B CA 1
ATOM 12825 C C . ASP B 1 793 ? -59 -1.599 25.578 1 75.94 793 ASP B C 1
ATOM 12827 O O . ASP B 1 793 ? -58.406 -2.283 24.75 1 75.94 793 ASP B O 1
ATOM 12831 N N . TYR B 1 794 ? -59.531 -0.376 25.297 1 80.88 794 TYR B N 1
ATOM 12832 C CA . TYR B 1 794 ? -59.469 0.131 23.922 1 80.88 794 TYR B CA 1
ATOM 12833 C C . TYR B 1 794 ? -58.719 1.454 23.875 1 80.88 794 TYR B C 1
ATOM 12835 O O . TYR B 1 794 ? -58.75 2.238 24.828 1 80.88 794 TYR B O 1
ATOM 12843 N N . VAL B 1 795 ? -58.031 1.59 22.75 1 82.81 795 VAL B N 1
ATOM 12844 C CA . VAL B 1 795 ? -57.25 2.803 22.5 1 82.81 795 VAL B CA 1
ATOM 12845 C C . VAL B 1 795 ? -57.438 3.264 21.062 1 82.81 795 VAL B C 1
ATOM 12847 O O . VAL B 1 795 ? -58.062 2.561 20.266 1 82.81 795 VAL B O 1
ATOM 12850 N N . CYS B 1 796 ? -57.094 4.578 20.734 1 81.56 796 CYS B N 1
ATOM 12851 C CA . CYS B 1 796 ? -57.188 5.172 19.406 1 81.56 796 CYS B CA 1
ATOM 12852 C C . CYS B 1 796 ? -58.594 5.633 19.094 1 81.56 796 CYS B C 1
ATOM 12854 O O . CYS B 1 796 ? -59.562 5.203 19.734 1 81.56 796 CYS B O 1
ATOM 12856 N N . PHE B 1 797 ? -58.781 6.418 18.156 1 80.75 797 PHE B N 1
ATOM 12857 C CA . PHE B 1 797 ? -60.094 6.969 17.828 1 80.75 797 PHE B CA 1
ATOM 12858 C C . PHE B 1 797 ? -61 5.887 17.266 1 80.75 797 PHE B C 1
ATOM 12860 O O . PHE B 1 797 ? -62.219 5.984 17.391 1 80.75 797 PHE B O 1
ATOM 12867 N N . ASP B 1 798 ? -60.438 4.789 16.719 1 79.44 798 ASP B N 1
ATOM 12868 C CA . ASP B 1 798 ? -61.25 3.715 16.141 1 79.44 798 ASP B CA 1
ATOM 12869 C C . ASP B 1 798 ? -61.281 2.492 17.062 1 79.44 798 ASP B C 1
ATOM 12871 O O . ASP B 1 798 ? -61.656 1.4 16.641 1 79.44 798 ASP B O 1
ATOM 12875 N N . LYS B 1 799 ? -60.812 2.666 18.25 1 81.81 799 LYS B N 1
ATOM 12876 C CA . LYS B 1 799 ? -60.969 1.754 19.375 1 81.81 799 LYS B CA 1
ATOM 12877 C C . LYS B 1 799 ? -60.25 0.432 19.125 1 81.81 799 LYS B C 1
ATOM 12879 O O . LYS B 1 799 ? -60.844 -0.637 19.203 1 81.81 799 LYS B O 1
ATOM 12884 N N . HIS B 1 800 ? -59 0.453 18.969 1 84.5 800 HIS B N 1
ATOM 12885 C CA . HIS B 1 800 ? -58.188 -0.748 18.969 1 84.5 800 HIS B CA 1
ATOM 12886 C C . HIS B 1 800 ? -57.875 -1.209 20.391 1 84.5 800 HIS B C 1
ATOM 12888 O O . HIS B 1 800 ? -57.812 -0.392 21.312 1 84.5 800 HIS B O 1
ATOM 12894 N N . PHE B 1 801 ? -57.719 -2.5 20.5 1 82.69 801 PHE B N 1
ATOM 12895 C CA . PHE B 1 801 ? -57.281 -3.037 21.781 1 82.69 801 PHE B CA 1
ATOM 12896 C C . PHE B 1 801 ? -55.906 -2.555 22.156 1 82.69 801 PHE B C 1
ATOM 12898 O O . PHE B 1 801 ? -55.031 -2.422 21.281 1 82.69 801 PHE B O 1
ATOM 12905 N N . THR B 1 802 ? -55.656 -2.391 23.453 1 86.25 802 THR B N 1
ATOM 12906 C CA . THR B 1 802 ? -54.406 -1.838 23.938 1 86.25 802 THR B CA 1
ATOM 12907 C C . THR B 1 802 ? -53.281 -2.84 23.75 1 86.25 802 THR B C 1
ATOM 12909 O O . THR B 1 802 ? -52.125 -2.447 23.594 1 86.25 802 THR B O 1
ATOM 12912 N N . SER B 1 803 ? -53.594 -4.078 23.797 1 84.88 803 SER B N 1
ATOM 12913 C CA . SER B 1 803 ? -52.562 -5.109 23.719 1 84.88 803 SER B CA 1
ATOM 12914 C C . SER B 1 803 ? -52.25 -5.434 22.266 1 84.88 803 SER B C 1
ATOM 12916 O O . SER B 1 803 ? -53.125 -5.512 21.422 1 84.88 803 SER B O 1
ATOM 12918 N N . LEU B 1 804 ? -50.969 -5.582 22.062 1 85.5 804 LEU B N 1
ATOM 12919 C CA . LEU B 1 804 ? -50.5 -5.984 20.75 1 85.5 804 LEU B CA 1
ATOM 12920 C C . LEU B 1 804 ? -50.125 -7.461 20.734 1 85.5 804 LEU B C 1
ATOM 12922 O O . LEU B 1 804 ? -49.656 -8 21.75 1 85.5 804 LEU B O 1
ATOM 12926 N N . THR B 1 805 ? -50.375 -8.031 19.609 1 80.19 805 THR B N 1
ATOM 12927 C CA . THR B 1 805 ? -50 -9.43 19.453 1 80.19 805 THR B CA 1
ATOM 12928 C C . THR B 1 805 ? -48.781 -9.57 18.516 1 80.19 805 THR B C 1
ATOM 12930 O O . THR B 1 805 ? -48.75 -9 17.422 1 80.19 805 THR B O 1
ATOM 12933 N N . LYS B 1 806 ? -47.844 -10.227 19.109 1 79.31 806 LYS B N 1
ATOM 12934 C CA . LYS B 1 806 ? -46.656 -10.484 18.297 1 79.31 806 LYS B CA 1
ATOM 12935 C C . LYS B 1 806 ? -47 -11.398 17.125 1 79.31 806 LYS B C 1
ATOM 12937 O O . LYS B 1 806 ? -47.625 -12.445 17.297 1 79.31 806 LYS B O 1
ATOM 12942 N N . GLN B 1 807 ? -46.625 -10.844 15.977 1 68.12 807 GLN B N 1
ATOM 12943 C CA . GLN B 1 807 ? -46.812 -11.695 14.805 1 68.12 807 GLN B CA 1
ATOM 12944 C C . GLN B 1 807 ? -45.688 -12.711 14.68 1 68.12 807 GLN B C 1
ATOM 12946 O O . GLN B 1 807 ? -44.531 -12.414 15 1 68.12 807 GLN B O 1
ATOM 12951 N N . ASN B 1 808 ? -46 -13.938 14.516 1 52.44 808 ASN B N 1
ATOM 12952 C CA . ASN B 1 808 ? -45.031 -15.008 14.344 1 52.44 808 ASN B CA 1
ATOM 12953 C C . ASN B 1 808 ? -44.281 -14.867 13.031 1 52.44 808 ASN B C 1
ATOM 12955 O O . ASN B 1 808 ? -44.844 -14.508 12 1 52.44 808 ASN B O 1
#

Solvent-accessible surface area (backbone atoms only — not comparable to full-atom values): 83887 Å² total; per-residue (Å²): 114,68,71,61,50,49,58,53,52,58,55,58,61,72,66,68,76,63,67,69,67,54,38,61,43,46,55,38,41,53,57,44,47,57,55,46,52,62,60,48,61,69,56,48,75,78,63,75,75,72,61,61,57,51,51,49,50,51,48,52,54,49,42,35,55,29,38,34,64,48,28,45,44,44,46,45,44,44,49,47,43,50,48,44,46,49,50,40,63,74,68,42,56,72,68,51,46,52,49,45,46,48,48,49,52,46,60,70,63,52,50,88,84,48,46,63,63,50,47,47,50,49,46,50,49,48,54,63,52,58,71,50,90,58,62,65,54,52,51,50,48,51,48,47,51,50,48,48,50,50,48,48,49,48,49,48,48,46,46,46,44,44,48,43,45,66,64,45,65,58,63,49,66,68,55,48,51,50,51,51,50,50,39,53,52,51,50,50,51,39,49,52,52,50,51,52,27,52,51,44,22,64,53,15,20,39,20,43,54,32,26,63,34,66,41,39,30,55,45,56,31,24,30,45,30,46,37,47,80,21,34,55,43,48,43,32,23,15,18,21,60,55,29,44,34,24,42,41,37,30,39,31,55,84,28,46,68,36,33,47,30,46,42,42,33,43,52,26,22,63,12,67,90,41,66,55,79,83,41,60,34,74,61,80,75,32,56,55,56,64,76,31,68,69,39,89,43,65,71,53,23,43,56,45,47,49,51,39,53,44,19,50,74,68,69,40,51,86,86,41,61,33,73,75,27,44,44,46,26,44,28,31,43,35,38,32,43,23,42,59,82,43,96,77,29,43,63,76,73,49,58,70,32,92,88,37,55,67,74,50,74,20,51,65,52,28,49,36,44,39,48,34,27,64,69,69,16,52,76,61,56,68,33,26,58,40,47,57,52,70,45,65,57,56,59,48,98,82,55,45,76,31,62,25,35,46,46,45,36,62,37,29,42,77,51,93,57,87,71,66,69,85,53,51,38,78,48,88,51,53,24,44,25,56,36,69,71,41,53,71,74,56,40,75,75,41,68,40,46,38,34,44,44,73,45,20,33,78,84,67,45,78,45,99,60,92,73,83,69,30,32,53,52,58,59,43,45,71,38,46,32,68,31,15,45,85,44,78,33,83,38,64,57,94,93,33,44,36,22,33,56,48,77,93,42,58,87,34,73,29,58,24,13,24,23,40,35,49,30,19,44,73,53,64,46,97,84,69,42,36,75,50,55,42,61,92,62,27,74,38,29,36,12,34,41,82,51,82,52,41,46,48,52,71,48,68,48,98,86,67,45,80,46,74,51,20,53,34,36,46,47,58,34,28,41,35,48,43,43,25,50,60,61,37,44,82,68,49,54,45,75,33,77,75,68,68,54,46,65,78,26,39,85,93,38,33,18,59,31,22,22,55,72,46,21,53,39,26,54,35,81,58,42,74,43,70,43,92,83,55,72,58,32,71,43,65,72,54,64,31,19,30,21,23,72,86,65,50,78,43,59,18,24,59,19,34,55,42,50,51,46,41,35,33,76,97,43,87,66,75,51,70,28,52,44,39,45,50,46,44,14,60,65,45,15,72,67,44,50,51,49,52,54,48,51,53,51,47,50,52,44,48,46,60,67,46,48,47,64,39,39,30,32,44,35,58,42,75,42,64,70,70,78,76,83,81,76,76,70,69,74,42,56,35,41,33,71,41,38,38,58,59,53,52,49,23,64,76,37,49,83,43,71,48,75,45,60,34,38,75,39,96,89,42,65,47,44,31,32,33,31,29,38,79,89,79,69,36,47,28,51,51,23,32,67,89,38,66,52,61,99,72,68,45,29,51,85,28,28,23,40,32,55,43,40,75,54,132,115,67,69,60,48,50,56,53,48,54,54,52,52,59,54,46,62,65,39,44,57,50,44,45,48,45,43,45,48,44,45,47,43,40,44,45,44,46,54,43,46,60,57,38,67,78,54,76,76,67,59,61,54,51,52,46,46,53,51,41,51,57,34,30,72,73,42,45,36,54,31,50,50,46,48,49,48,45,50,49,47,50,52,47,47,52,53,38,63,73,70,42,56,74,67,52,42,51,48,47,48,50,46,50,52,46,60,70,61,50,49,88,82,49,44,63,62,49,48,47,49,50,47,49,48,49,55,60,49,60,71,50,85,60,63,69,53,50,52,50,47,50,50,48,48,53,50,48,51,50,47,48,51,49,47,50,48,45,47,49,43,42,47,42,47,66,65,43,65,71,63,47,68,66,54,48,51,47,51,51,50,49,39,54,51,51,50,49,51,37,49,52,52,50,50,52,26,51,51,43,23,62,54,13,19,39,19,44,58,31,33,76,70,84,51,77,61,96,46,84,49,42,31,45,42,47,37,47,79,20,34,55,43,46,42,32,23,15,18,21,61,54,31,43,34,25,41,41,36,30,38,29,55,84,25,45,68,34,33,46,30,45,42,41,33,42,54,24,21,65,12,68,89,41,66,58,81,85,40,60,36,76,62,79,74,33,55,55,58,64,77,31,68,71,39,89,44,64,70,52,22,43,56,45,46,48,52,40,53,44,18,51,75,68,69,40,51,87,87,40,61,33,71,75,27,46,45,48,26,45,29,30,41,36,39,32,42,23,42,59,81,40,97,77,31,43,61,75,75,50,58,71,33,93,88,36,56,68,75,50,73,21,52,66,52,30,48,53,51,42,50,47,27,68,73,70,67,51,78,61,91,76,34,27,61,40,48,60,52,71,45,63,56,56,58,50,98,84,55,44,7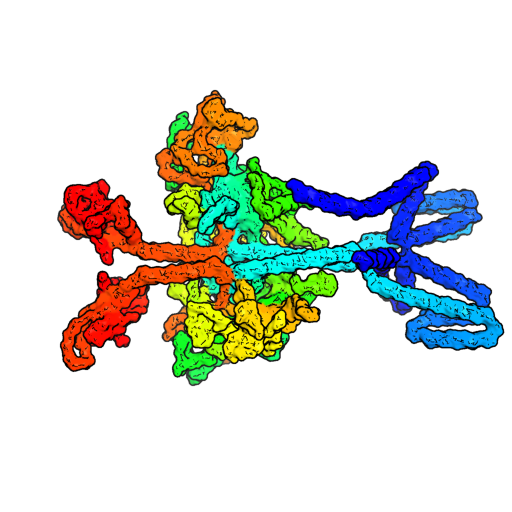3,32,60,26,35,46,46,44,34,61,39,31,41,78,51,92,58,88,70,66,70,84,54,52,38,77,49,88,53,69,51,44,27,63,53,71,71,42,53,71,74,57,41,75,74,43,68,42,45,39,32,44,44,49,21,20,33,79,85,66,44,79,40,94,43,54,38,75,69,30,33,53,50,57,59,44,45,70,40,45,32,68,31,15,47,87,45,79,33,83,38,66,56,96,92,32,44,35,22,33,53,48,77,92,43,59,90,34,74,30,57,25,12,23,22,41,34,50,31,21,46,72,51,63,29,72,41,66,42,36,74,44,37,27,25,54,51,28,73,37,30,37,12,33,38,81,51,80,51,42,45,48,44,51,37,68,48,96,88,67,44,78,46,74,51,20,48,33,35,44,45,58,34,28,40,35,48,42,44,25,49,61,62,37,44,83,66,49,53,45,74,33,78,74,68,69,54,45,66,78,26,39,83,94,37,33,18,60,33,22,22,55,71,47,21,51,39,27,54,32,81,57,42,73,43,68,42,92,83,56,92,78,30,68,43,64,74,53,64,30,20,30,21,23,69,85,64,50,80,44,59,19,22,59,18,33,54,42,49,50,47,41,36,33,79,97,44,88,67,77,50,70,28,52,43,38,46,50,47,45,13,58,47,44,14,60,67,47,14,37,50,53,33,45,50,54,49,48,49,50,43,48,42,54,65,34,42,36,55,40,35,28,32,43,36,58,40,75,40,64,74,70,79,74,82,82,77,71,69,70,74,40,54,35,40,34,70,40,39,36,50,59,52,51,48,22,65,76,37,49,84,42,74,47,76,43,60,36,39,74,38,95,90,41,65,45,44,33,31,32,31,30,38,78,88,78,70,35,46,28,51,51,23,32,68,90,37,67,51,59,97,73,67,45,27,52,86,29,29,22,37,31,54,40,40,74,51,129

Sequence (1616 aa):
MRLALLVLALFQIHQSKCNENKINRIQTAIDAATVIQKGATKNINDFNGDVTALKNSIGNHYWKVRNPALGQIQKDIGTVKSALDTLIKEKLNWKQEKLLKDIVDLADTTTSEHIEANEQKVKDYISNVHEVEGGKLEQLAENAVNKLDELQKKDKEISNLQDNLENLTIEDPEIKKLKETLYLITRQIQNMQFNEEEKTRSDGNSGIKQIRTRNAGGKTYHSSSHTGRSFASIHDHSNNKKICGMGEFIGVLNGVEFRTRHNDYALRSAAHNDKRYEATKELEFPDVPPRVLKKTTVAEQITEMKEWFKAFKNQDYSNRDYRKYFKPILCYLEGAWTRPKDDKGGIDEPFESDRHSIDAKSWFELQNKIRFTSYSGTKDLLENLAWLPTSIFGFDENKKPKLAQWNYRILCHPLSKDLPTSYLKPIMDPHSQKMNGWNDEKFLNTRAIRFNIEGVDRNGKWRDHPQTYNLMDEMMEEIPGKDNYGGNVSASSFDSIAMSANPSKSGQPLNGAYYHRPYKLSKKDAMGTDSTQRGYSDRLYMAMNSQERIAGQTYTDKDGNEVETKVSYAIPMEIIYLTPLAKWNPYDIQYSEDPKATGSGSKGNPYSHSDQRNFFHTPASFFTGVGESDAADTSKTGGVWIKNSTGHTVNTQASGVRIMSPEIADIEGIIRQRYPIMPIYGEGNTIWKRLNAFEDSLDGYVTKVTNDDVYFQMGVSHAETTGDSEKDITEHKHTIQMSLKKFKAMKADPSLRHTVTTTKAVRHSHVLVLYYDTVDEKLKIEECDAKPKGAGDYVCFDKHFTSLTKQNMRLALLVLALFQIHQSKCNENKINRIQTAIDAATVIQKGATKNINDFNGDVTALKNSIGNHYWKVRNPALGQIQKDIGTVKSALDTLIKEKLNWKQEKLLKDIVDLADTTTSEHIEANEQKVKDYISNVHEVEGGKLEQLAENAVNKLDELQKKDKEISNLQDNLENLTIEDPEIKKLKETLYLITRQIQNMQFNEEEKTRSDGNSGIKQIRTRNAGGKTYHSSSHTGRSFASIHDHSNNKKICGMGEFIGVLNGVEFRTRHNDYALRSAAHNDKRYEATKELEFPDVPPRVLKKTTVAEQITEMKEWFKAFKNQDYSNRDYRKYFKPILCYLEGAWTRPKDDKGGIDEPFESDRHSIDAKSWFELQNKIRFTSYSGTKDLLENLAWLPTSIFGFDENKKPKLAQWNYRILCHPLSKDLPTSYLKPIMDPHSQKMNGWNDEKFLNTRAIRFNIEGVDRNGKWRDHPQTYNLMDEMMEEIPGKDNYGGNVSASSFDSIAMSANPSKSGQPLNGAYYHRPYKLSKKDAMGTDSTQRGYSDRLYMAMNSQERIAGQTYTDKDGNEVETKVSYAIPMEIIYLTPLAKWNPYDIQYSEDPKATGSGSKGNPYSHSDQRNFFHTPASFFTGVGESDAADTSKTGGVWIKNSTGHTVNTQASGVRIMSPEIADIEGIIRQRYPIMPIYGEGNTIWKRLNAFEDSLDGYVTKVTNDDVYFQMGVSHAETTGDSEKDITEHKHTIQMSLKKFKAMKADPSLRHTVTTTKAVRHSHVLVLYYDTVDEKLKIEECDAKPKGAGDYVCFDKHFTSLTKQN

Secondary structure (DSSP, 8-state):
-HHHHHHHHHHHHHTTSSHHHHHHHHHHHHHHHHHHHHHHHHTTTT--S-HHHHHHHHHHHHHHHH-HHHHHHHHHHHHHHHHHHHHHHHHS-HHHHHHHHHHHHHHHH--GGGHHHHHHHHHHHHHHHTTSS-HHHHHHHHHHHHHHHHHHHHHHHHHHHHHHHHH-----HHHHHHHHHHHHHHHHHHHHHHHHHHHHHHH--SEEEEE----B-SSGGGS-SSBSSSBTTEE--TTSTTEEEE--EEEEETTEEEE-----EE-EEE-SS--STT-EEEPPPPPPPHHHHT-SSHHHHHHHHHHHHHHHHHT--SSS-GGGTSEEEEEEEEEEEE--SSTT-B---SS--SS-----SBHHHHHHHHHHHHHHTPPPTT----B--EEEEEE-TT-PEEEEEEEEEEEEEE-SS---GGG-EEE--HHHHHHHT--HHHHTTSTT-EEE-TTB-TTS-B-SS--SS-HHHHHHTTSB-TT-TT---B-EETTEEEEE--GGGTTSBPBTTB-BSEEEESS--TTS--EEES-SSS--EEEEE--TTB-EEEEE-TTS-EEEEEEEEEEEEEEEEE-GGGT--TT---B-SSSPPPS-SSSSS-BSSB-SS--EEEEGGG--SPPP--TT--S-SS-EEEE-TTS-EEEEEE-S--SBPPP-TT--SPPB-EEE---BGGGGSHHHHHHHHHHHHHHHHHHHHH--EEEEEPPPP-S---SSS---------EEEEEHHHHHHHHH-TT-EEEEEPPPBTTB--EEEEEEETTTTEEEEEEETTEE--SSSEETTTTEESB-EEE-/-HHHHHHHHHHHHHHHHHHHHHHHHHHHHHHHHHHHHHHHHHHHHS--S-HHHHHHHHHHHHHHHH-HHHHHHHHHHHHHHHHHHHHHHHHS-HHHHHHHHHHHHHHHH--GGGHHHHHHHHHHHHHHHTTSS-HHHHHHHHHHHHHHHHHHHHHHHHHHHHHHHHH-----HHHHHHHHHHHHHHHHHHHHHHHHHHHHHHH--SEEEEE------SSGGGS-SSBSSSBTTEE--TTSTTEEEE--EEEEETTEEEE-----EE-EEE-SS--STT-EEEPPPPPPPHHHHT-SSHHHHHHHHHHHHHHHHHT--SSS-GGGTSEEEEEEEEEEEE--SSTT-B---SS--SS-----SBHHHHHHHHHHHHHHTPPPTT----B--EEEEEE-TT-PEEEEEEEEEEEEEE-SS---GGGSEEE--HHHHHHHT--HHHHTTSTT-EEE-TTB-TTS-B-SS-BSS-HHHHHHTTSB-TT-TT---B-EETTEEEEE--GGGTTSBPBTTB-BSEEEESS--TTS--EEESSSSS--EEEE---TTB-EEEEE-TTS-EEEEEEEEEEEEEEEEE-GGGT--TT-PPB-SSSPPPS-SSSSS-BSSB-SS--EEEEGGG--SPPP--TT--S-SS-EEEE-TTS-EEEEEE-S--SBPPP-TT--SPPB-EEE-PPBGGGGSHHHHHHHHHHHHHHHHHHHHH--EEEEEPPPP-S---SSS---------EEEEEHHHHHHHHH-TT-EEEEEBPPBTTB--EEEEEEETTTTEEEEEEETTEE--SSSEETTTTEESB-EEE-